Protein 6UK3 (pdb70)

Radius of gyration: 36.54 Å; Cα contacts (8 Å, |Δi|>4): 4623; chains: 4; bounding box: 104×70×96 Å

InterPro domains:
  IPR000043 Adenosylhomocysteinase-like [MF_00563] (11-469)
  IPR000043 Adenosylhomocysteinase-like [PF05221] (15-476)
  IPR000043 Adenosylhomocysteinase-like [PIRSF001109] (7-477)
  IPR000043 Adenosylhomocysteinase-like [PTHR23420] (13-477)
  IPR000043 Adenosylhomocysteinase-like [SM00996] (15-476)
  IPR000043 Adenosylhomocysteinase-like [TIGR00936] (16-469)
  IPR000043 Adenosylhomocysteinase-like [cd00401] (25-464)
  IPR015878 S-adenosyl-L-homocysteine hydrolase, NAD binding domain [PF00670] (237-399)
  IPR015878 S-adenosyl-L-homocysteine hydrolase, NAD binding domain [SM00997] (237-399)
  IPR020082 S-adenosyl-L-homocysteine hydrolase, conserved site [PS00738] (87-101)
  IPR020082 S-adenosyl-L-homocysteine hydrolase, conserved site [PS00739] (259-275)
  IPR036291 NAD(P)-binding domain superfamily [SSF51735] (237-399)
  IPR042172 Adenosylhomocysteinase-like superfamily [G3DSA:3.40.50.1480] (18-477)

Structure (mmCIF, N/CA/C/O backbone):
data_6UK3
#
_entry.id   6UK3
#
_cell.length_a   96.030
_cell.length_b   112.730
_cell.length_c   105.920
_cell.angle_alpha   90.000
_cell.angle_beta   114.725
_cell.angle_gamma   90.000
#
_symmetry.space_group_name_H-M   'P 1 21 1'
#
loop_
_entity.id
_entity.type
_entity.pdbx_description
1 polymer Adenosylhomocysteinase
2 non-polymer NICOTINAMIDE-ADENINE-DINUCLEOTIDE
3 non-polymer ADENOSINE
4 non-polymer 'FORMIC ACID'
5 non-polymer 'POTASSIUM ION'
6 non-polymer 'OXAMIC ACID'
7 non-polymer 'ACETATE ION'
8 water water
#
loop_
_atom_site.group_PDB
_atom_site.id
_atom_site.type_symbol
_atom_site.label_atom_id
_atom_site.label_alt_id
_atom_site.label_comp_id
_atom_site.label_asym_id
_atom_site.label_entity_id
_atom_site.label_seq_id
_atom_site.pdbx_PDB_ins_code
_atom_site.Cartn_x
_atom_site.Cartn_y
_atom_site.Cartn_z
_atom_site.occupancy
_atom_site.B_iso_or_equiv
_atom_site.auth_seq_id
_atom_site.auth_comp_id
_atom_site.auth_asym_id
_atom_site.auth_atom_id
_atom_site.pdbx_PDB_model_num
ATOM 1 N N . THR A 1 11 ? -4.24598 15.77664 -31.87022 1.000 57.40176 3 THR A N 1
ATOM 2 C CA . THR A 1 11 ? -4.32776 17.23111 -31.82587 1.000 56.96605 3 THR A CA 1
ATOM 3 C C . THR A 1 11 ? -5.34699 17.75665 -32.83573 1.000 53.16723 3 THR A C 1
ATOM 4 O O . THR A 1 11 ? -5.24854 17.47498 -34.03053 1.000 54.00512 3 THR A O 1
ATOM 8 N N . GLN A 1 12 ? -6.32363 18.51883 -32.34104 1.000 47.42889 4 GLN A N 1
ATOM 9 C CA . GLN A 1 12 ? -7.36229 19.08187 -33.19505 1.000 40.83208 4 GLN A CA 1
ATOM 10 C C . GLN A 1 12 ? -6.79240 20.20325 -34.05494 1.000 33.37758 4 GLN A C 1
ATOM 11 O O . GLN A 1 12 ? -6.17223 21.13525 -33.53626 1.000 33.45178 4 GLN A O 1
ATOM 17 N N . THR A 1 13 ? -7.03082 20.13455 -35.36472 1.000 26.01689 5 THR A N 1
ATOM 18 C CA . THR A 1 13 ? -6.47341 21.09171 -36.31314 1.000 21.60023 5 THR A CA 1
ATOM 19 C C . THR A 1 13 ? -7.56217 21.93848 -36.95859 1.000 19.62722 5 THR A C 1
ATOM 20 O O . THR A 1 13 ? -8.75891 21.64695 -36.87841 1.000 21.08267 5 THR A O 1
ATOM 24 N N . GLN A 1 14 ? -7.10722 22.98295 -37.64037 1.000 18.27650 6 GLN A N 1
ATOM 25 C CA . GLN A 1 14 ? -7.94170 23.83883 -38.46928 1.000 18.69186 6 GLN A CA 1
ATOM 26 C C . GLN A 1 14 ? -7.54263 23.65782 -39.92598 1.000 18.82686 6 GLN A C 1
ATOM 27 O O . GLN A 1 14 ? -6.37047 23.80252 -40.27249 1.000 18.88308 6 GLN A O 1
ATOM 33 N N . THR A 1 15 ? -8.51687 23.36149 -40.77792 1.000 20.28288 7 THR A N 1
ATOM 34 C CA . THR A 1 15 ? -8.29951 23.33422 -42.21508 1.000 20.95930 7 THR A CA 1
ATOM 35 C C . THR A 1 15 ? -8.95312 24.56107 -42.83779 1.000 22.00545 7 THR A C 1
ATOM 36 O O . THR A 1 15 ? -9.72540 25.27833 -42.19035 1.000 23.79890 7 THR A O 1
ATOM 40 N N . GLN A 1 16 ? -8.63063 24.80605 -44.10675 1.000 22.96939 8 GLN A N 1
ATOM 41 C CA . GLN A 1 16 ? -9.17451 25.97896 -44.77732 1.000 24.16570 8 GLN A CA 1
ATOM 42 C C . GLN A 1 16 ? -10.69868 25.88768 -44.84069 1.000 26.57139 8 GLN A C 1
ATOM 43 O O . GLN A 1 16 ? -11.26380 24.79091 -44.90653 1.000 25.95773 8 GLN A O 1
ATOM 49 N N . PRO A 1 17 ? -11.38759 27.02604 -44.80062 1.000 29.33642 9 PRO A N 1
ATOM 50 C CA . PRO A 1 17 ? -12.84037 27.01370 -45.00601 1.000 31.88941 9 PRO A CA 1
ATOM 51 C C . PRO A 1 17 ? -13.17314 26.46472 -46.38579 1.000 33.21930 9 PRO A C 1
ATOM 52 O O . PRO A 1 17 ? -12.37703 26.55593 -47.32186 1.000 33.66364 9 PRO A O 1
ATOM 56 N N . ALA A 1 18 ? -14.35518 25.86419 -46.50387 1.000 36.32536 10 ALA A N 1
ATOM 57 C CA . ALA A 1 18 ? -14.79018 25.36575 -47.80171 1.000 37.72282 10 ALA A CA 1
ATOM 58 C C . ALA A 1 18 ? -14.78388 26.49773 -48.82485 1.000 38.10779 10 ALA A C 1
ATOM 59 O O . ALA A 1 18 ? -15.17146 27.62978 -48.52719 1.000 37.79583 10 ALA A O 1
ATOM 61 N N . GLY A 1 19 ? -14.29192 26.19853 -50.02572 1.000 38.72694 11 GLY A N 1
ATOM 62 C CA . GLY A 1 19 ? -14.18735 27.21449 -51.05500 1.000 38.77502 11 GLY A CA 1
ATOM 63 C C . GLY A 1 19 ? -13.09556 28.24276 -50.85491 1.000 36.86440 11 GLY A C 1
ATOM 64 O O . GLY A 1 19 ? -13.05525 29.23145 -51.59562 1.000 37.36858 11 GLY A O 1
ATOM 65 N N . ASN A 1 20 ? -12.21304 28.05463 -49.87541 1.000 34.03991 12 ASN A N 1
ATOM 66 C CA . ASN A 1 20 ? -11.10254 28.97945 -49.69688 1.000 32.07248 12 ASN A CA 1
ATOM 67 C C . ASN A 1 20 ? -10.22962 28.97980 -50.94539 1.000 31.23860 12 ASN A C 1
ATOM 68 O O . ASN A 1 20 ? -10.17066 27.99662 -51.68855 1.000 32.28420 12 ASN A O 1
ATOM 73 N N . ALA A 1 21 ? -9.54650 30.10246 -51.17661 1.000 29.07442 13 ALA A N 1
ATOM 74 C CA . ALA A 1 21 ? -8.67130 30.19618 -52.33946 1.000 29.00590 13 ALA A CA 1
ATOM 75 C C . ALA A 1 21 ? -7.54754 29.16798 -52.29026 1.000 26.24349 13 ALA A C 1
ATOM 76 O O . ALA A 1 21 ? -7.05342 28.74620 -53.34181 1.000 27.94490 13 ALA A O 1
ATOM 78 N N . PHE A 1 22 ? -7.12936 28.75089 -51.09496 1.000 22.60143 14 PHE A N 1
ATOM 79 C CA . PHE A 1 22 ? -6.02612 27.80628 -50.97759 1.000 20.80466 14 PHE A CA 1
ATOM 80 C C . PHE A 1 22 ? -6.25342 26.89393 -49.77600 1.000 20.63127 14 PHE A C 1
ATOM 81 O O . PHE A 1 22 ? -7.05015 27.19266 -48.88467 1.000 20.70770 14 PHE A O 1
ATOM 89 N N . GLN A 1 23 ? -5.52907 25.77659 -49.75825 1.000 19.36168 15 GLN A N 1
ATOM 90 C CA . GLN A 1 23 ? -5.65022 24.75372 -48.72679 1.000 18.18637 15 GLN A CA 1
ATOM 91 C C . GLN A 1 23 ? -4.60613 24.95325 -47.63146 1.000 17.84371 15 GLN A C 1
ATOM 92 O O . GLN A 1 23 ? -3.50808 25.44878 -47.88656 1.000 16.58071 15 GLN A O 1
ATOM 98 N N . TYR A 1 24 ? -4.95307 24.54368 -46.40754 1.000 16.50190 16 TYR A N 1
ATOM 99 C CA . TYR A 1 24 ? -3.99144 24.51562 -45.30743 1.000 15.34939 16 TYR A CA 1
ATOM 100 C C . TYR A 1 24 ? -4.51800 23.61562 -44.19591 1.000 15.31405 16 TYR A C 1
ATOM 101 O O . TYR A 1 24 ? -5.70505 23.27256 -44.15843 1.000 16.23151 16 TYR A O 1
ATOM 110 N N . GLU A 1 25 ? -3.61305 23.22239 -43.29905 1.000 15.65407 17 GLU A N 1
ATOM 111 C CA . GLU A 1 25 ? -4.00288 22.52786 -42.07150 1.000 15.52364 17 GLU A CA 1
ATOM 112 C C . GLU A 1 25 ? -2.97171 22.84766 -40.99714 1.000 14.37529 17 GLU A C 1
ATOM 113 O O . GLU A 1 25 ? -1.80316 22.44988 -41.11484 1.000 15.40416 17 GLU A O 1
ATOM 119 N N . ILE A 1 26 ? -3.39747 23.57376 -39.95813 1.000 14.67807 18 ILE A N 1
ATOM 120 C CA . ILE A 1 26 ? -2.52387 24.05569 -38.89616 1.000 15.06898 18 ILE A CA 1
ATOM 121 C C . ILE A 1 26 ? -3.26363 23.94143 -37.56820 1.000 16.11998 18 ILE A C 1
ATOM 122 O O . ILE A 1 26 ? -4.45130 23.61948 -37.51979 1.000 17.67853 18 ILE A O 1
ATOM 127 N N . ARG A 1 27 ? -2.56220 24.25258 -36.48132 1.000 16.61783 19 ARG A N 1
ATOM 128 C CA A ARG A 1 27 ? -3.15842 24.17261 -35.14983 0.653 16.70815 19 ARG A CA 1
ATOM 129 C CA B ARG A 1 27 ? -3.16390 24.16895 -35.15597 0.347 17.97210 19 ARG A CA 1
ATOM 130 C C . ARG A 1 27 ? -4.13320 25.31896 -34.89488 1.000 17.37364 19 ARG A C 1
ATOM 131 O O . ARG A 1 27 ? -5.27369 25.09234 -34.47831 1.000 18.52374 19 ARG A O 1
ATOM 146 N N . ASP A 1 28 ? -3.70385 26.56370 -35.12235 1.000 17.67196 20 ASP A N 1
ATOM 147 C CA . ASP A 1 28 ? -4.49411 27.69686 -34.63480 1.000 17.89508 20 ASP A CA 1
ATOM 148 C C . ASP A 1 28 ? -4.11207 28.97557 -35.36829 1.000 17.46951 20 ASP A C 1
ATOM 149 O O . ASP A 1 28 ? -3.06069 29.56170 -35.09275 1.000 17.48870 20 ASP A O 1
ATOM 154 N N . ILE A 1 29 ? -5.00431 29.44346 -36.24363 1.000 18.14215 21 ILE A N 1
ATOM 155 C CA . ILE A 1 29 ? -4.75170 30.65697 -37.01478 1.000 18.84149 21 ILE A CA 1
ATOM 156 C C . ILE A 1 29 ? -4.63762 31.89668 -36.12957 1.000 19.49417 21 ILE A C 1
ATOM 157 O O . ILE A 1 29 ? -4.02319 32.88885 -36.53760 1.000 19.48308 21 ILE A O 1
ATOM 162 N N . SER A 1 30 ? -5.20953 31.86874 -34.92155 1.000 20.06001 22 SER A N 1
ATOM 163 C CA . SER A 1 30 ? -5.14429 33.04187 -34.05241 1.000 20.11108 22 SER A CA 1
ATOM 164 C C . SER A 1 30 ? -3.73264 33.34597 -33.56927 1.000 19.69237 22 SER A C 1
ATOM 165 O O . SER A 1 30 ? -3.50830 34.43105 -33.02173 1.000 21.92735 22 SER A O 1
ATOM 168 N N . LEU A 1 31 ? -2.78548 32.42666 -33.74952 1.000 18.36914 23 LEU A N 1
ATOM 169 C CA . LEU A 1 31 ? -1.38933 32.65719 -33.39791 1.000 18.23924 23 LEU A CA 1
ATOM 170 C C . LEU A 1 31 ? -0.65252 33.50477 -34.42661 1.000 17.26280 23 LEU A C 1
ATOM 171 O O . LEU A 1 31 ? 0.53923 33.78495 -34.23332 1.000 16.88100 23 LEU A O 1
ATOM 176 N N . ALA A 1 32 ? -1.32533 33.91267 -35.50866 1.000 17.32885 24 ALA A N 1
ATOM 177 C CA . ALA A 1 32 ? -0.62936 34.53537 -36.63518 1.000 17.11736 24 ALA A CA 1
ATOM 178 C C . ALA A 1 32 ? 0.06170 35.83608 -36.23948 1.000 17.13961 24 ALA A C 1
ATOM 179 O O . ALA A 1 32 ? 1.20148 36.08651 -36.64914 1.000 17.40597 24 ALA A O 1
ATOM 181 N N . GLU A 1 33 ? -0.61645 36.68770 -35.46342 1.000 17.98541 25 GLU A N 1
ATOM 182 C CA . GLU A 1 33 ? -0.04214 37.98366 -35.10610 1.000 17.72493 25 GLU A CA 1
ATOM 183 C C . GLU A 1 33 ? 1.24360 37.80928 -34.30258 1.000 16.27088 25 GLU A C 1
ATOM 184 O O . GLU A 1 33 ? 2.24080 38.50872 -34.53397 1.000 17.05729 25 GLU A O 1
ATOM 190 N N . PHE A 1 34 ? 1.23311 36.87371 -33.35391 1.000 16.23499 26 PHE A N 1
ATOM 191 C CA . PHE A 1 34 ? 2.42938 36.55053 -32.57906 1.000 15.61591 26 PHE A CA 1
ATOM 192 C C . PHE A 1 34 ? 3.53394 36.01109 -33.48530 1.000 15.40489 26 PHE A C 1
ATOM 193 O O . PHE A 1 34 ? 4.69160 36.44800 -33.40989 1.000 15.62367 26 PHE A O 1
ATOM 201 N N . GLY A 1 35 ? 3.19034 35.07152 -34.36641 1.000 15.55516 27 GLY A N 1
ATOM 202 C CA . GLY A 1 35 ? 4.17739 34.56510 -35.30541 1.000 14.70813 27 GLY A CA 1
ATOM 203 C C . GLY A 1 35 ? 4.77798 35.66201 -36.16394 1.000 14.53356 27 GLY A C 1
ATOM 204 O O . GLY A 1 35 ? 5.98560 35.69156 -36.39381 1.000 15.08497 27 GLY A O 1
ATOM 205 N N . ARG A 1 36 ? 3.94416 36.58452 -36.64010 1.000 15.20378 28 ARG A N 1
ATOM 206 C CA . ARG A 1 36 ? 4.44079 37.65425 -37.50141 1.000 14.87166 28 ARG A CA 1
ATOM 207 C C . ARG A 1 36 ? 5.39858 38.57578 -36.75105 1.000 15.61258 28 ARG A C 1
ATOM 208 O O . ARG A 1 36 ? 6.40111 39.02307 -37.31836 1.000 15.34626 28 ARG A O 1
ATOM 216 N N . LYS A 1 37 ? 5.11585 38.86314 -35.47615 1.000 15.54923 29 LYS A N 1
ATOM 217 C CA . LYS A 1 37 ? 6.05681 39.64542 -34.67630 1.000 14.63207 29 LYS A CA 1
ATOM 218 C C . LYS A 1 37 ? 7.41406 38.95876 -34.59491 1.000 13.53699 29 LYS A C 1
ATOM 219 O O . LYS A 1 37 ? 8.45886 39.61199 -34.72337 1.000 15.70886 29 LYS A O 1
ATOM 225 N N . GLU A 1 38 ? 7.42956 37.63969 -34.36539 1.000 13.79298 30 GLU A N 1
ATOM 226 C CA . GLU A 1 38 ? 8.72377 36.96546 -34.26372 1.000 14.38310 30 GLU A CA 1
ATOM 227 C C . GLU A 1 38 ? 9.40316 36.82955 -35.61850 1.000 13.96210 30 GLU A C 1
ATOM 228 O O . GLU A 1 38 ? 10.63867 36.83606 -35.68619 1.000 13.59278 30 GLU A O 1
ATOM 234 N N . ILE A 1 39 ? 8.62875 36.73759 -36.70468 1.000 14.27747 31 ILE A N 1
ATOM 235 C CA . ILE A 1 39 ? 9.22648 36.75699 -38.03691 1.000 14.18913 31 ILE A CA 1
ATOM 236 C C . ILE A 1 39 ? 9.90777 38.09446 -38.30042 1.000 14.45379 31 ILE A C 1
ATOM 237 O O . ILE A 1 39 ? 11.02955 38.13943 -38.82582 1.000 14.67004 31 ILE A O 1
ATOM 242 N N . ASN A 1 40 ? 9.24563 39.20361 -37.93928 1.000 14.87659 32 ASN A N 1
ATOM 243 C CA . ASN A 1 40 ? 9.84703 40.52341 -38.13198 1.000 15.65958 32 ASN A CA 1
ATOM 244 C C . ASN A 1 40 ? 11.18001 40.63155 -37.40534 1.000 15.28068 32 ASN A C 1
ATOM 245 O O . ASN A 1 40 ? 12.16248 41.14887 -37.95771 1.000 17.18679 32 ASN A O 1
ATOM 250 N N . LEU A 1 41 ? 11.23410 40.13552 -36.16749 1.000 14.60572 33 LEU A N 1
ATOM 251 C CA . LEU A 1 41 ? 12.49394 40.12066 -35.43154 1.000 15.25914 33 LEU A CA 1
ATOM 252 C C . LEU A 1 41 ? 13.51578 39.23221 -36.12468 1.000 14.40106 33 LEU A C 1
ATOM 253 O O . LEU A 1 41 ? 14.68605 39.60988 -36.27010 1.000 15.15642 33 LEU A O 1
ATOM 258 N N . ALA A 1 42 ? 13.08816 38.05058 -36.57341 1.000 13.33334 34 ALA A N 1
ATOM 259 C CA . ALA A 1 42 ? 14.01954 37.11850 -37.19699 1.000 14.43472 34 ALA A CA 1
ATOM 260 C C . ALA A 1 42 ? 14.60451 37.68254 -38.48563 1.000 12.71043 34 ALA A C 1
ATOM 261 O O . ALA A 1 42 ? 15.77959 37.45454 -38.78438 1.000 13.51852 34 ALA A O 1
ATOM 263 N N . GLU A 1 43 ? 13.80881 38.42863 -39.25601 1.000 13.73404 35 GLU A N 1
ATOM 264 C CA . GLU A 1 43 ? 14.33204 39.01637 -40.48667 1.000 13.69587 35 GLU A CA 1
ATOM 265 C C . GLU A 1 43 ? 15.57276 39.85310 -40.20827 1.000 13.76612 35 GLU A C 1
ATOM 266 O O . GLU A 1 43 ? 16.55588 39.79604 -40.95663 1.000 14.26284 35 GLU A O 1
ATOM 272 N N . HIS A 1 44 ? 15.55306 40.62759 -39.12173 1.000 13.51296 36 HIS A N 1
ATOM 273 C CA A HIS A 1 44 ? 16.71501 41.43266 -38.77315 0.632 15.36511 36 HIS A CA 1
ATOM 274 C CA B HIS A 1 44 ? 16.72317 41.42959 -38.78298 0.368 15.60259 36 HIS A CA 1
ATOM 275 C C . HIS A 1 44 ? 17.91836 40.56423 -38.41718 1.000 14.89627 36 HIS A C 1
ATOM 276 O O . HIS A 1 44 ? 19.06766 40.99000 -38.59946 1.000 15.73669 36 HIS A O 1
ATOM 289 N N . GLU A 1 45 ? 17.67704 39.36158 -37.90467 1.000 13.78657 37 GLU A N 1
ATOM 290 C CA . GLU A 1 45 ? 18.73820 38.41895 -37.57038 1.000 13.07155 37 GLU A CA 1
ATOM 291 C C . GLU A 1 45 ? 19.19451 37.57208 -38.75288 1.000 12.73425 37 GLU A C 1
ATOM 292 O O . GLU A 1 45 ? 20.09576 36.74686 -38.58616 1.000 13.33934 37 GLU A O 1
ATOM 298 N N . MET A 1 46 ? 18.63430 37.76513 -39.94434 1.000 12.52537 38 MET A N 1
ATOM 299 C CA . MET A 1 46 ? 18.95616 36.92944 -41.10390 1.000 12.82495 38 MET A CA 1
ATOM 300 C C . MET A 1 46 ? 19.40280 37.78734 -42.28203 1.000 14.17952 38 MET A C 1
ATOM 301 O O . MET A 1 46 ? 18.78540 37.77030 -43.35455 1.000 14.61271 38 MET A O 1
ATOM 306 N N . PRO A 1 47 ? 20.50829 38.52786 -42.12532 1.000 13.58508 39 PRO A N 1
ATOM 307 C CA . PRO A 1 47 ? 20.90863 39.46244 -43.19113 1.000 14.73394 39 PRO A CA 1
ATOM 308 C C . PRO A 1 47 ? 21.27039 38.77731 -44.49120 1.000 15.62799 39 PRO A C 1
ATOM 309 O O . PRO A 1 47 ? 21.01833 39.33994 -45.56058 1.000 16.68593 39 PRO A O 1
ATOM 313 N N . GLY A 1 48 ? 21.86566 37.58610 -44.44622 1.000 16.08810 40 GLY A N 1
ATOM 314 C CA . GLY A 1 48 ? 22.17870 36.90442 -45.69048 1.000 16.94897 40 GLY A CA 1
ATOM 315 C C . GLY A 1 48 ? 20.92569 36.57668 -46.47731 1.000 15.58682 40 GLY A C 1
ATOM 316 O O . GLY A 1 48 ? 20.85753 36.78993 -47.69177 1.000 16.14141 40 GLY A O 1
ATOM 317 N N . LEU A 1 49 ? 19.90255 36.09361 -45.78475 1.000 16.03720 41 LEU A N 1
ATOM 318 C CA A LEU A 1 49 ? 18.66531 35.75045 -46.46026 0.612 16.44123 41 LEU A CA 1
ATOM 319 C CA B LEU A 1 49 ? 18.64057 35.75381 -46.43582 0.388 16.97508 41 LEU A CA 1
ATOM 320 C C . LEU A 1 49 ? 17.95888 36.99617 -46.99306 1.000 16.54325 41 LEU A C 1
ATOM 321 O O . LEU A 1 49 ? 17.50712 37.01126 -48.14577 1.000 18.21574 41 LEU A O 1
ATOM 330 N N . MET A 1 50 ? 17.88589 38.06165 -46.18748 1.000 14.84222 42 MET A N 1
ATOM 331 C CA . MET A 1 50 ? 17.19416 39.27254 -46.61979 1.000 15.78796 42 MET A CA 1
ATOM 332 C C . MET A 1 50 ? 17.94072 39.98391 -47.74572 1.000 15.53806 42 MET A C 1
ATOM 333 O O . MET A 1 50 ? 17.31250 40.53900 -48.65605 1.000 16.68656 42 MET A O 1
ATOM 338 N N . GLN A 1 51 ? 19.27529 39.96411 -47.72367 1.000 14.90655 43 GLN A N 1
ATOM 339 C CA . GLN A 1 51 ? 20.01149 40.58955 -48.81728 1.000 15.81798 43 GLN A CA 1
ATOM 340 C C . GLN A 1 51 ? 19.89544 39.78152 -50.09932 1.000 15.22327 43 GLN A C 1
ATOM 341 O O . GLN A 1 51 ? 19.89519 40.35290 -51.19303 1.000 17.13230 43 GLN A O 1
ATOM 347 N N . THR A 1 52 ? 19.81781 38.45611 -49.98806 1.000 15.86704 44 THR A N 1
ATOM 348 C CA . THR A 1 52 ? 19.61729 37.63323 -51.17219 1.000 16.28928 44 THR A CA 1
ATOM 349 C C . THR A 1 52 ? 18.23238 37.86981 -51.74792 1.000 16.27820 44 THR A C 1
ATOM 350 O O . THR A 1 52 ? 18.05860 37.94479 -52.96712 1.000 16.57294 44 THR A O 1
ATOM 354 N N . ARG A 1 53 ? 17.24242 38.02387 -50.87246 1.000 18.50316 45 ARG A N 1
ATOM 355 C CA . ARG A 1 53 ? 15.90939 38.39044 -51.31444 1.000 21.35403 45 ARG A CA 1
ATOM 356 C C . ARG A 1 53 ? 15.94956 39.66814 -52.14965 1.000 21.24390 45 ARG A C 1
ATOM 357 O O . ARG A 1 53 ? 15.34886 39.73364 -53.23096 1.000 24.06740 45 ARG A O 1
ATOM 365 N N . GLU A 1 54 ? 16.70330 40.67627 -51.69112 1.000 22.18757 46 GLU A N 1
ATOM 366 C CA . GLU A 1 54 ? 16.78342 41.94195 -52.41654 1.000 24.19102 46 GLU A CA 1
ATOM 367 C C . GLU A 1 54 ? 17.55582 41.79021 -53.72315 1.000 24.43174 46 GLU A C 1
ATOM 368 O O . GLU A 1 54 ? 17.15281 42.34462 -54.75668 1.000 26.43963 46 GLU A O 1
ATOM 370 N N . LYS A 1 55 ? 18.65633 41.03174 -53.69763 1.000 21.95160 47 LYS A N 1
ATOM 371 C CA . LYS A 1 55 ? 19.52446 40.91951 -54.86484 1.000 20.75192 47 LYS A CA 1
ATOM 372 C C . LYS A 1 55 ? 18.79756 40.30648 -56.05593 1.000 20.58720 47 LYS A C 1
ATOM 373 O O . LYS A 1 55 ? 18.97617 40.74912 -57.19713 1.000 22.20168 47 LYS A O 1
ATOM 379 N N . TYR A 1 56 ? 17.97498 39.28823 -55.81630 1.000 19.50720 48 TYR A N 1
ATOM 380 C CA . TYR A 1 56 ? 17.32523 38.55987 -56.89534 1.000 18.76904 48 TYR A CA 1
ATOM 381 C C . TYR A 1 56 ? 15.88822 39.00175 -57.13394 1.000 19.84094 48 TYR A C 1
ATOM 382 O O . TYR A 1 56 ? 15.23017 38.46292 -58.02916 1.000 20.48501 48 TYR A O 1
ATOM 391 N N . GLY A 1 57 ? 15.41019 40.00449 -56.39234 1.000 21.39933 49 GLY A N 1
ATOM 392 C CA . GLY A 1 57 ? 14.00867 40.39162 -56.48115 1.000 23.18848 49 GLY A CA 1
ATOM 393 C C . GLY A 1 57 ? 13.58505 40.84875 -57.86786 1.000 24.42987 49 GLY A C 1
ATOM 394 O O . GLY A 1 57 ? 12.52722 40.45547 -58.36618 1.000 26.15639 49 GLY A O 1
ATOM 395 N N . ALA A 1 58 ? 14.39512 41.69550 -58.51030 1.000 23.68138 50 ALA A N 1
ATOM 396 C CA . ALA A 1 58 ? 14.00326 42.20562 -59.82396 1.000 23.83267 50 ALA A CA 1
ATOM 397 C C . ALA A 1 58 ? 13.97630 41.08971 -60.86066 1.000 23.66291 50 ALA A C 1
ATOM 398 O O . ALA A 1 58 ? 13.10868 41.06946 -61.74485 1.000 24.74355 50 ALA A O 1
ATOM 400 N N . GLU A 1 59 ? 14.92368 40.15839 -60.76497 1.000 22.49863 51 GLU A N 1
ATOM 401 C CA . GLU A 1 59 ? 15.04168 39.08413 -61.74508 1.000 22.40096 51 GLU A CA 1
ATOM 402 C C . GLU A 1 59 ? 13.88152 38.09872 -61.66501 1.000 22.26870 51 GLU A C 1
ATOM 403 O O . GLU A 1 59 ? 13.51295 37.50187 -62.68215 1.000 22.29231 51 GLU A O 1
ATOM 409 N N . GLN A 1 60 ? 13.30500 37.90718 -60.48220 1.000 21.08609 52 GLN A N 1
ATOM 410 C CA . GLN A 1 60 ? 12.25502 36.91723 -60.27307 1.000 21.09031 52 GLN A CA 1
ATOM 411 C C . GLN A 1 60 ? 12.68141 35.54229 -60.79878 1.000 19.55330 52 GLN A C 1
ATOM 412 O O . GLN A 1 60 ? 11.99971 34.95196 -61.64253 1.000 20.57015 52 GLN A O 1
ATOM 418 N N . PRO A 1 61 ? 13.79957 35.00145 -60.30415 1.000 19.51007 53 PRO A N 1
ATOM 419 C CA . PRO A 1 61 ? 14.34843 33.77435 -60.90178 1.000 19.50004 53 PRO A CA 1
ATOM 420 C C . PRO A 1 61 ? 13.47241 32.55292 -60.71250 1.000 19.97409 53 PRO A C 1
ATOM 421 O O . PRO A 1 61 ? 13.64647 31.57821 -61.44993 1.000 22.66563 53 PRO A O 1
ATOM 425 N N . LEU A 1 62 ? 12.54485 32.56823 -59.75389 1.000 17.89912 54 LEU A N 1
ATOM 426 C CA . LEU A 1 62 ? 11.65883 31.43864 -59.48990 1.000 17.54835 54 LEU A CA 1
ATOM 427 C C . LEU A 1 62 ? 10.22389 31.72786 -59.93248 1.000 18.01041 54 LEU A C 1
ATOM 428 O O . LEU A 1 62 ? 9.27772 31.13059 -59.41647 1.000 18.97204 54 LEU A O 1
ATOM 433 N N . LYS A 1 63 ? 10.05295 32.63565 -60.89367 1.000 19.35242 55 LYS A N 1
ATOM 434 C CA . LYS A 1 63 ? 8.72641 33.07553 -61.31818 1.000 19.83488 55 LYS A CA 1
ATOM 435 C C . LYS A 1 63 ? 7.82096 31.89850 -61.65421 1.000 20.48042 55 LYS A C 1
ATOM 436 O O . LYS A 1 63 ? 8.10941 31.11768 -62.56584 1.000 21.41991 55 LYS A O 1
ATOM 442 N N . GLY A 1 64 ? 6.72810 31.76771 -60.90170 1.000 19.63439 56 GLY A N 1
ATOM 443 C CA . GLY A 1 64 ? 5.71231 30.77082 -61.18157 1.000 18.81673 56 GLY A CA 1
ATOM 444 C C . GLY A 1 64 ? 6.07365 29.33560 -60.86171 1.000 19.46091 56 GLY A C 1
ATOM 445 O O . GLY A 1 64 ? 5.25617 28.44371 -61.11438 1.000 20.92531 56 GLY A O 1
ATOM 446 N N . VAL A 1 65 ? 7.25230 29.07093 -60.30046 1.000 17.43494 57 VAL A N 1
ATOM 447 C CA . VAL A 1 65 ? 7.68519 27.69182 -60.09518 1.000 16.75367 57 VAL A CA 1
ATOM 448 C C . VAL A 1 65 ? 6.87906 27.05894 -58.96943 1.000 16.26554 57 VAL A C 1
ATOM 449 O O . VAL A 1 65 ? 6.78852 27.61260 -57.86734 1.000 16.58798 57 VAL A O 1
ATOM 453 N N . ARG A 1 66 ? 6.30935 25.88098 -59.23087 1.000 15.42935 58 ARG A N 1
ATOM 454 C CA . ARG A 1 66 ? 5.65104 25.12211 -58.17308 1.000 15.01850 58 ARG A CA 1
ATOM 455 C C . ARG A 1 66 ? 6.71680 24.54342 -57.25350 1.000 14.81620 58 ARG A C 1
ATOM 456 O O . ARG A 1 66 ? 7.54038 23.72719 -57.68080 1.000 15.01787 58 ARG A O 1
ATOM 464 N N . LEU A 1 67 ? 6.72773 24.98374 -56.00108 1.000 13.83958 59 LEU A N 1
ATOM 465 C CA . LEU A 1 67 ? 7.81584 24.65925 -55.08805 1.000 14.31574 59 LEU A CA 1
ATOM 466 C C . LEU A 1 67 ? 7.22349 24.07813 -53.81322 1.000 13.62689 59 LEU A C 1
ATOM 467 O O . LEU A 1 67 ? 6.45052 24.75363 -53.12236 1.000 14.60111 59 LEU A O 1
ATOM 472 N N . ALA A 1 68 ? 7.56743 22.82528 -53.51412 1.000 13.49999 60 ALA A N 1
ATOM 473 C CA . ALA A 1 68 ? 7.13433 22.15309 -52.29438 1.000 12.76068 60 ALA A CA 1
ATOM 474 C C . ALA A 1 68 ? 8.30608 22.06610 -51.32934 1.000 13.32578 60 ALA A C 1
ATOM 475 O O . ALA A 1 68 ? 9.39362 21.65176 -51.72269 1.000 14.17276 60 ALA A O 1
ATOM 477 N N . GLY A 1 69 ? 8.08461 22.42897 -50.07414 1.000 12.86839 61 GLY A N 1
ATOM 478 C CA . GLY A 1 69 ? 9.09742 22.28547 -49.03966 1.000 13.40268 61 GLY A CA 1
ATOM 479 C C . GLY A 1 69 ? 8.63617 21.34412 -47.94423 1.000 13.00847 61 GLY A C 1
ATOM 480 O O . GLY A 1 69 ? 7.48107 21.40636 -47.50438 1.000 13.59726 61 GLY A O 1
ATOM 481 N N . SER A 1 70 ? 9.54762 20.47259 -47.50836 1.000 13.33301 62 SER A N 1
ATOM 482 C CA . SER A 1 70 ? 9.34965 19.58194 -46.36312 1.000 12.47246 62 SER A CA 1
ATOM 483 C C . SER A 1 70 ? 10.52060 19.85026 -45.42821 1.000 13.00812 62 SER A C 1
ATOM 484 O O . SER A 1 70 ? 11.61048 19.29239 -45.59045 1.000 13.91504 62 SER A O 1
ATOM 487 N N . LEU A 1 71 ? 10.30424 20.73760 -44.46800 1.000 13.33915 63 LEU A N 1
ATOM 488 C CA . LEU A 1 71 ? 11.39035 21.22630 -43.63020 1.000 14.21019 63 LEU A CA 1
ATOM 489 C C . LEU A 1 71 ? 10.76794 21.91828 -42.42685 1.000 13.68941 63 LEU A C 1
ATOM 490 O O . LEU A 1 71 ? 9.83530 22.71522 -42.59184 1.000 13.69328 63 LEU A O 1
ATOM 495 N N . HIS A 1 72 ? 11.26726 21.59343 -41.22825 1.000 12.62584 64 HIS A N 1
ATOM 496 C CA . HIS A 1 72 ? 10.79918 22.11004 -39.93908 1.000 12.32582 64 HIS A CA 1
ATOM 497 C C . HIS A 1 72 ? 10.12183 23.47008 -40.04174 1.000 12.37628 64 HIS A C 1
ATOM 498 O O . HIS A 1 72 ? 10.75841 24.46344 -40.40281 1.000 13.19735 64 HIS A O 1
ATOM 505 N N . MET A 1 73 ? 8.82593 23.52697 -39.73586 1.000 12.37954 65 MET A N 1
ATOM 506 C 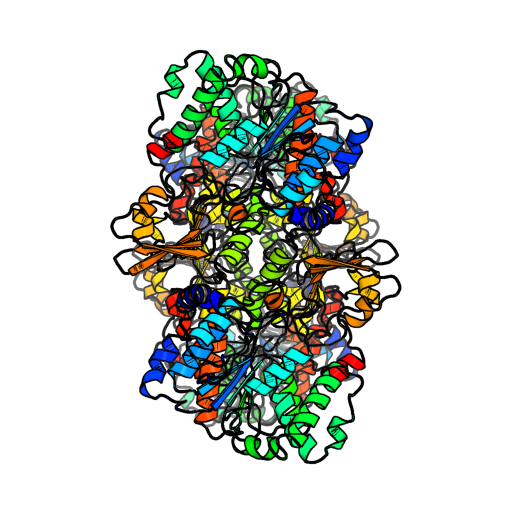CA . MET A 1 73 ? 8.04241 24.74661 -39.94718 1.000 12.50486 65 MET A CA 1
ATOM 507 C C . MET A 1 73 ? 8.23948 25.70093 -38.76238 1.000 13.17169 65 MET A C 1
ATOM 508 O O . MET A 1 73 ? 7.38087 25.86100 -37.89112 1.000 14.10304 65 MET A O 1
ATOM 513 N N . THR A 1 74 ? 9.42169 26.31948 -38.73284 1.000 12.76378 66 THR A N 1
ATOM 514 C CA . THR A 1 74 ? 9.82590 27.24241 -37.68045 1.000 12.17439 66 THR A CA 1
ATOM 515 C C . THR A 1 74 ? 9.72483 28.69103 -38.16111 1.000 12.76211 66 THR A C 1
ATOM 516 O O . THR A 1 74 ? 9.48192 28.97271 -39.33694 1.000 13.11188 66 THR A O 1
ATOM 520 N N . ILE A 1 75 ? 9.95429 29.61928 -37.22475 1.000 12.12315 67 ILE A N 1
ATOM 521 C CA . ILE A 1 75 ? 10.07001 31.03644 -37.57463 1.000 12.61760 67 ILE A CA 1
ATOM 522 C C . ILE A 1 75 ? 11.15039 31.25087 -38.63331 1.000 11.57043 67 ILE A C 1
ATOM 523 O O . ILE A 1 75 ? 10.99322 32.06918 -39.54619 1.000 12.70714 67 ILE A O 1
ATOM 528 N N . GLN A 1 76 ? 12.26515 30.51852 -38.53120 1.000 12.14700 68 GLN A N 1
ATOM 529 C CA . GLN A 1 76 ? 13.34843 30.68047 -39.50070 1.000 12.95738 68 GLN A CA 1
ATOM 530 C C . GLN A 1 76 ? 12.91791 30.21398 -40.88321 1.000 12.59619 68 GLN A C 1
ATOM 531 O O . GLN A 1 76 ? 13.21821 30.86700 -41.89431 1.000 13.01054 68 GLN A O 1
ATOM 537 N N . THR A 1 77 ? 12.19265 29.09705 -40.94068 1.000 11.42502 69 THR A N 1
ATOM 538 C CA . THR A 1 77 ? 11.68892 28.59684 -42.21213 1.000 11.61107 69 THR A CA 1
ATOM 539 C C . THR A 1 77 ? 10.66655 29.54930 -42.81338 1.000 12.91487 69 THR A C 1
ATOM 540 O O . THR A 1 77 ? 10.57948 29.66877 -44.03987 1.000 13.34414 69 THR A O 1
ATOM 544 N N . ALA A 1 78 ? 9.90657 30.25536 -41.97047 1.000 12.75765 70 ALA A N 1
ATOM 545 C CA . ALA A 1 78 ? 8.98636 31.26190 -42.48951 1.000 13.35480 70 ALA A CA 1
ATOM 546 C C . ALA A 1 78 ? 9.72448 32.30331 -43.32364 1.000 12.94039 70 ALA A C 1
ATOM 547 O O . ALA A 1 78 ? 9.23700 32.71295 -44.38623 1.000 14.00590 70 ALA A O 1
ATOM 549 N N . VAL A 1 79 ? 10.91232 32.72743 -42.87094 1.000 12.56751 71 VAL A N 1
ATOM 550 C CA . VAL A 1 79 ? 11.68286 33.71405 -43.62661 1.000 13.50471 71 VAL A CA 1
ATOM 551 C C . VAL A 1 79 ? 12.19197 33.10812 -44.93426 1.000 13.23209 71 VAL A C 1
ATOM 552 O O . VAL A 1 79 ? 12.25387 33.78666 -45.96401 1.000 14.60985 71 VAL A O 1
ATOM 556 N N . LEU A 1 80 ? 12.54826 31.81921 -44.92112 1.000 12.99486 72 LEU A N 1
ATOM 557 C CA . LEU A 1 80 ? 12.91517 31.13511 -46.16321 1.000 12.87559 72 LEU A CA 1
ATOM 558 C C . LEU A 1 80 ? 11.73436 31.07560 -47.13212 1.000 12.68045 72 LEU A C 1
ATOM 559 O O . LEU A 1 80 ? 11.87270 31.39715 -48.31927 1.000 13.32444 72 LEU A O 1
ATOM 564 N N . ILE A 1 81 ? 10.56615 30.64150 -46.64657 1.000 13.37189 73 ILE A N 1
ATOM 565 C CA . ILE A 1 81 ? 9.37603 30.55279 -47.49452 1.000 14.23539 73 ILE A CA 1
ATOM 566 C C . ILE A 1 81 ? 9.11158 31.88892 -48.17102 1.000 13.15490 73 ILE A C 1
ATOM 567 O O . ILE A 1 81 ? 8.88713 31.96540 -49.38684 1.000 13.89822 73 ILE A O 1
ATOM 572 N N . GLU A 1 82 ? 9.15563 32.96698 -47.38899 1.000 13.83600 74 GLU A N 1
ATOM 573 C CA . GLU A 1 82 ? 8.83978 34.27843 -47.93402 1.000 14.90581 74 GLU A CA 1
ATOM 574 C C . GLU A 1 82 ? 9.94490 34.81901 -48.83276 1.000 14.75025 74 GLU A C 1
ATOM 575 O O . GLU A 1 82 ? 9.66936 35.65669 -49.70071 1.000 16.76711 74 GLU A O 1
ATOM 581 N N . THR A 1 83 ? 11.17825 34.33606 -48.66919 1.000 13.89445 75 THR A N 1
ATOM 582 C CA . THR A 1 83 ? 12.23238 34.65836 -49.62299 1.000 15.00720 75 THR A CA 1
ATOM 583 C C . THR A 1 83 ? 11.96327 33.98624 -50.96129 1.000 14.37673 75 THR A C 1
ATOM 584 O O . THR A 1 83 ? 12.03655 34.62743 -52.02015 1.000 14.78371 75 THR A O 1
ATOM 588 N N . LEU A 1 84 ? 11.64489 32.68756 -50.93075 1.000 14.46712 76 LEU A N 1
ATOM 589 C CA . LEU A 1 84 ? 11.30960 31.98271 -52.16156 1.000 14.13263 76 LEU A CA 1
ATOM 590 C C . LEU A 1 84 ? 10.11253 32.62977 -52.85077 1.000 15.72192 76 LEU A C 1
ATOM 591 O O . LEU A 1 84 ? 10.11053 32.79437 -54.07452 1.000 15.27864 76 LEU A O 1
ATOM 596 N N . GLN A 1 85 ? 9.09611 33.02761 -52.07703 1.000 15.33650 77 GLN A N 1
ATOM 597 C CA . GLN A 1 85 ? 7.94253 33.70242 -52.66484 1.000 16.22976 77 GLN A CA 1
ATOM 598 C C . GLN A 1 85 ? 8.32444 35.06065 -53.24044 1.000 16.47940 77 GLN A C 1
ATOM 599 O O . GLN A 1 85 ? 7.83789 35.44178 -54.31060 1.000 18.50709 77 GLN A O 1
ATOM 605 N N . ALA A 1 86 ? 9.19715 35.80310 -52.54935 1.000 17.31982 78 ALA A N 1
ATOM 606 C CA . ALA A 1 86 ? 9.64364 37.09439 -53.06212 1.000 18.40309 78 ALA A CA 1
ATOM 607 C C . ALA A 1 86 ? 10.40041 36.95913 -54.37923 1.000 18.10478 78 ALA A C 1
ATOM 608 O O . ALA A 1 86 ? 10.49890 37.93604 -55.12872 1.000 20.88305 78 ALA A O 1
ATOM 610 N N . LEU A 1 87 ? 10.93257 35.77426 -54.67724 1.000 17.14207 79 LEU A N 1
ATOM 611 C CA . LEU A 1 87 ? 11.63347 35.51553 -55.92726 1.000 17.61326 79 LEU A CA 1
ATOM 612 C C . LEU A 1 87 ? 10.73308 34.89537 -56.98724 1.000 17.34844 79 LEU A C 1
ATOM 613 O O . LEU A 1 87 ? 11.21345 34.57030 -58.07950 1.000 18.09130 79 LEU A O 1
ATOM 618 N N . GLY A 1 88 ? 9.44167 34.73888 -56.69178 1.000 16.50801 80 GLY A N 1
ATOM 619 C CA . GLY A 1 88 ? 8.43256 34.35909 -57.66489 1.000 17.14985 80 GLY A CA 1
ATOM 620 C C . GLY A 1 88 ? 7.79262 33.00373 -57.44328 1.000 18.16163 80 GLY A C 1
ATOM 621 O O . GLY A 1 88 ? 6.84962 32.66661 -58.16860 1.000 18.63287 80 GLY A O 1
ATOM 622 N N . ALA A 1 89 ? 8.26187 32.21691 -56.47628 1.000 16.88081 81 ALA A N 1
ATOM 623 C CA . ALA A 1 89 ? 7.83714 30.82561 -56.36978 1.000 16.36179 81 ALA A CA 1
ATOM 624 C C . ALA A 1 89 ? 6.41321 30.69700 -55.83923 1.000 16.56475 81 ALA A C 1
ATOM 625 O O . ALA A 1 89 ? 5.92851 31.53042 -55.06757 1.000 17.15041 81 ALA A O 1
ATOM 627 N N . ASN A 1 90 ? 5.75385 29.61482 -56.25977 1.000 16.76501 82 ASN A N 1
ATOM 628 C CA . ASN A 1 90 ? 4.39727 29.26399 -55.84156 1.000 16.00061 82 ASN A CA 1
ATOM 629 C C . ASN A 1 90 ? 4.55914 28.11887 -54.83866 1.000 15.13489 82 ASN A C 1
ATOM 630 O O . ASN A 1 90 ? 4.75145 26.96730 -55.23024 1.000 15.82532 82 ASN A O 1
ATOM 635 N N . VAL A 1 91 ? 4.47741 28.43419 -53.54189 1.000 14.83302 83 VAL A N 1
ATOM 636 C CA . VAL A 1 91 ? 5.02893 27.58507 -52.48505 1.000 14.37690 83 VAL A CA 1
ATOM 637 C C . VAL A 1 91 ? 3.92614 26.86592 -51.71260 1.000 14.61350 83 VAL A C 1
ATOM 638 O O . VAL A 1 91 ? 2.88683 27.45687 -51.39417 1.000 15.86090 83 VAL A O 1
ATOM 642 N N . ARG A 1 92 ? 4.17426 25.58607 -51.38929 1.000 14.01296 84 ARG A N 1
ATOM 643 C CA . ARG A 1 92 ? 3.42058 24.82705 -50.39369 1.000 13.74245 84 ARG A CA 1
ATOM 644 C C . ARG A 1 92 ? 4.42540 24.21641 -49.42607 1.000 13.25088 84 ARG A C 1
ATOM 645 O O . ARG A 1 92 ? 5.54580 23.88378 -49.82123 1.000 13.48632 84 ARG A O 1
ATOM 653 N N . TRP A 1 93 ? 4.03795 24.05897 -48.15518 1.000 13.44096 85 TRP A N 1
ATOM 654 C CA . TRP A 1 93 ? 5.01950 23.64994 -47.15308 1.000 12.95906 85 TRP A CA 1
ATOM 655 C C . TRP A 1 93 ? 4.43796 22.70894 -46.10558 1.000 12.71158 85 TRP A C 1
ATOM 656 O O . TRP A 1 93 ? 3.28369 22.83641 -45.69715 1.000 14.12478 85 TRP A O 1
ATOM 667 N N . CYS A 1 94 ? 5.28515 21.79058 -45.63505 1.000 12.80905 86 CYS A N 1
ATOM 668 C CA . CYS A 1 94 ? 5.01067 20.97343 -44.46328 1.000 12.57249 86 CYS A CA 1
ATOM 669 C C . CYS A 1 94 ? 6.28510 20.85273 -43.64108 1.000 11.95198 86 CYS A C 1
ATOM 670 O O . CYS A 1 94 ? 7.38303 21.17640 -44.10525 1.000 13.02706 86 CYS A O 1
ATOM 673 N N . SER A 1 95 ? 6.13446 20.39914 -42.39818 1.000 11.70599 87 SER A N 1
ATOM 674 C CA . SER A 1 95 ? 7.30939 20.12681 -41.59050 1.000 12.04734 87 SER A CA 1
ATOM 675 C C . SER A 1 95 ? 7.89408 18.76427 -41.95231 1.000 12.08429 87 SER A C 1
ATOM 676 O O . SER A 1 95 ? 7.22650 17.90382 -42.53035 1.000 15.00985 87 SER A O 1
ATOM 679 N N . CYS A 1 96 ? 9.16474 18.56769 -41.59925 1.000 12.16747 88 CYS A N 1
ATOM 680 C CA . CYS A 1 96 ? 9.79594 17.26272 -41.75712 1.000 13.23793 88 CYS A CA 1
ATOM 681 C C . CYS A 1 96 ? 9.92966 16.51066 -40.43297 1.000 13.33693 88 CYS A C 1
ATOM 682 O O . CYS A 1 96 ? 10.65295 15.51138 -40.35959 1.000 15.31698 88 CYS A O 1
ATOM 685 N N . ASN A 1 97 ? 9.23800 16.95853 -39.39031 1.000 13.84981 89 ASN A N 1
ATOM 686 C CA . ASN A 1 97 ? 9.30503 16.29868 -38.09330 1.000 13.63871 89 ASN A CA 1
ATOM 687 C C . ASN A 1 97 ? 7.99158 16.55464 -37.37381 1.000 13.14733 89 ASN A C 1
ATOM 688 O O . ASN A 1 97 ? 7.44453 17.65630 -37.46104 1.000 13.70916 89 ASN A O 1
ATOM 693 N N . ILE A 1 98 ? 7.49384 15.53703 -36.65863 1.000 13.21360 90 ILE A N 1
ATOM 694 C CA . ILE A 1 98 ? 6.18517 15.64336 -36.01612 1.000 14.16783 90 ILE A CA 1
ATOM 695 C C . ILE A 1 98 ? 6.15978 16.62480 -34.84646 1.000 14.24188 90 ILE A C 1
ATOM 696 O O . ILE A 1 98 ? 5.07289 17.05254 -34.43749 1.000 15.23426 90 ILE A O 1
ATOM 701 N N . PHE A 1 99 ? 7.31167 16.98147 -34.27375 1.000 13.38834 91 PHE A N 1
ATOM 702 C CA . PHE A 1 99 ? 7.35244 17.87779 -33.11780 1.000 14.46213 91 PHE A CA 1
ATOM 703 C C . PHE A 1 99 ? 8.01347 19.22022 -33.39287 1.000 13.83682 91 PHE A C 1
ATOM 704 O O . PHE A 1 99 ? 8.09715 20.04098 -32.47303 1.000 15.67776 91 PHE A O 1
ATOM 712 N N . SER A 1 100 ? 8.50037 19.47339 -34.60639 1.000 13.19240 92 SER A N 1
ATOM 713 C CA . SER A 1 100 ? 9.34530 20.64050 -34.82409 1.000 13.80332 92 SER A CA 1
ATOM 714 C C . SER A 1 100 ? 8.59276 21.89176 -35.25235 1.000 14.07465 92 SER A C 1
ATOM 715 O O . SER A 1 100 ? 9.17790 22.97859 -35.21485 1.000 14.21295 92 SER A O 1
ATOM 718 N N . THR A 1 101 ? 7.33087 21.78368 -35.66206 1.000 13.92680 93 THR A N 1
ATOM 719 C CA . THR A 1 101 ? 6.60801 22.97695 -36.07496 1.000 13.03853 93 THR A CA 1
ATOM 720 C C . THR A 1 101 ? 6.46474 23.95341 -34.91141 1.000 12.91425 93 THR A C 1
ATOM 721 O O . THR A 1 101 ? 6.21094 23.55954 -33.76841 1.000 14.43194 93 THR A O 1
ATOM 725 N N . GLN A 1 102 ? 6.64059 25.23560 -35.21058 1.000 13.15410 94 GLN A N 1
ATOM 726 C CA . GLN A 1 102 ? 6.26831 26.31515 -34.30564 1.000 12.93400 94 GLN A CA 1
ATOM 727 C C . GLN A 1 102 ? 4.91902 26.82396 -34.79620 1.000 13.10148 94 GLN A C 1
ATOM 728 O O . GLN A 1 102 ? 4.81573 27.36556 -35.90234 1.000 13.71992 94 GLN A O 1
ATOM 734 N N . ASP A 1 103 ? 3.87273 26.57324 -34.00528 1.000 13.88312 95 ASP A N 1
ATOM 735 C CA . ASP A 1 103 ? 2.51702 26.80635 -34.49190 1.000 13.99724 95 ASP A CA 1
ATOM 736 C C . ASP A 1 103 ? 2.27838 28.27076 -34.83884 1.000 14.35195 95 ASP A C 1
ATOM 737 O O . ASP A 1 103 ? 1.46290 28.57382 -35.71982 1.000 14.90605 95 ASP A O 1
ATOM 742 N N . HIS A 1 104 ? 2.96148 29.19474 -34.16153 1.000 14.64566 96 HIS A N 1
ATOM 743 C CA . HIS A 1 104 ? 2.78011 30.60221 -34.50035 1.000 14.24577 96 HIS A CA 1
ATOM 744 C C . HIS A 1 104 ? 3.41124 30.94411 -35.84479 1.000 14.11721 96 HIS A C 1
ATOM 745 O O . HIS A 1 104 ? 2.86876 31.76450 -36.59569 1.000 14.82528 96 HIS A O 1
ATOM 752 N N . ALA A 1 105 ? 4.55276 30.32097 -36.16989 1.000 13.51973 97 ALA A N 1
ATOM 753 C CA . ALA A 1 105 ? 5.14710 30.49092 -37.49337 1.000 13.44083 97 ALA A CA 1
ATOM 754 C C . ALA A 1 105 ? 4.20851 29.97966 -38.58016 1.000 13.28507 97 ALA A C 1
ATOM 755 O O . ALA A 1 105 ? 3.99205 30.65013 -39.59908 1.000 14.86951 97 ALA A O 1
ATOM 757 N N . ALA A 1 106 ? 3.64740 28.78100 -38.38043 1.000 14.03239 98 ALA A N 1
ATOM 758 C CA . ALA A 1 106 ? 2.72043 28.21735 -39.35637 1.000 14.29737 98 ALA A CA 1
ATOM 759 C C . ALA A 1 106 ? 1.52642 29.14074 -39.56069 1.000 13.74136 98 ALA A C 1
ATOM 760 O O . ALA A 1 106 ? 1.12851 29.41370 -40.69852 1.000 15.03223 98 ALA A O 1
ATOM 762 N N . ALA A 1 107 ? 0.96485 29.65939 -38.46788 1.000 14.62491 99 ALA A N 1
ATOM 763 C CA . ALA A 1 107 ? -0.20246 30.52907 -38.58224 1.000 14.81410 99 ALA A CA 1
ATOM 764 C C . ALA A 1 107 ? 0.13405 31.82225 -39.32045 1.000 15.63532 99 ALA A C 1
ATOM 765 O O . ALA A 1 107 ? -0.65807 32.30033 -40.14019 1.000 16.18954 99 ALA A O 1
ATOM 767 N N . ALA A 1 108 ? 1.29940 32.40613 -39.04263 1.000 15.28662 100 ALA A N 1
ATOM 768 C CA . ALA A 1 108 ? 1.65541 33.66163 -39.69762 1.000 15.06077 100 ALA A CA 1
ATOM 769 C C . ALA A 1 108 ? 1.80940 33.47047 -41.20263 1.000 15.87958 100 ALA A C 1
ATOM 770 O O . ALA A 1 108 ? 1.47425 34.36329 -41.98985 1.000 16.87932 100 ALA A O 1
ATOM 772 N N . ILE A 1 109 ? 2.31754 32.30795 -41.61926 1.000 15.13924 101 ILE A N 1
ATOM 773 C CA . ILE A 1 109 ? 2.51218 32.03866 -43.03803 1.000 14.95813 101 ILE A CA 1
ATOM 774 C C . ILE A 1 109 ? 1.17160 31.75958 -43.72427 1.000 15.36919 101 ILE A C 1
ATOM 775 O O . ILE A 1 109 ? 0.92300 32.23505 -44.83898 1.000 15.97313 101 ILE A O 1
ATOM 780 N N . VAL A 1 110 ? 0.27611 31.01330 -43.06266 1.000 15.13776 102 VAL A N 1
ATOM 781 C CA . VAL A 1 110 ? -1.07509 30.81867 -43.59622 1.000 15.61255 102 VAL A CA 1
ATOM 782 C C . VAL A 1 110 ? -1.80753 32.15256 -43.71929 1.000 15.69751 102 VAL A C 1
ATOM 783 O O . VAL A 1 110 ? -2.48762 32.41523 -44.72082 1.000 16.35523 102 VAL A O 1
ATOM 787 N N . ALA A 1 111 ? -1.66896 33.01926 -42.71212 1.000 15.60323 103 ALA A N 1
ATOM 788 C CA . ALA A 1 111 ? -2.34295 34.31236 -42.74912 1.000 16.21034 103 ALA A CA 1
ATOM 789 C C . ALA A 1 111 ? -1.85350 35.16068 -43.91167 1.000 17.42222 103 ALA A C 1
ATOM 790 O O . ALA A 1 111 ? -2.59436 36.01384 -44.41734 1.000 19.68219 103 ALA A O 1
ATOM 792 N N . ALA A 1 112 ? -0.61529 34.94504 -44.34607 1.000 17.58062 104 ALA A N 1
ATOM 793 C CA . ALA A 1 112 ? -0.08677 35.62809 -45.51620 1.000 17.40585 104 ALA A CA 1
ATOM 794 C C . ALA A 1 112 ? -0.54690 34.99991 -46.82814 1.000 18.34671 104 ALA A C 1
ATOM 795 O O . ALA A 1 112 ? -0.18397 35.50881 -47.89435 1.000 20.63350 104 ALA A O 1
ATOM 797 N N . GLY A 1 113 ? -1.32182 33.91815 -46.77635 1.000 17.36534 105 GLY A N 1
ATOM 798 C CA . GLY A 1 113 ? -1.89136 33.30901 -47.96625 1.000 17.97967 105 GLY A CA 1
ATOM 799 C C . GLY A 1 113 ? -1.22319 32.03930 -48.46400 1.000 17.57444 105 GLY A C 1
ATOM 800 O O . GLY A 1 113 ? -1.46792 31.64508 -49.61152 1.000 20.53759 105 GLY A O 1
ATOM 801 N N . THR A 1 114 ? -0.40537 31.38332 -47.64565 1.000 16.49645 106 THR A N 1
ATOM 802 C CA . THR A 1 114 ? 0.42567 30.29248 -48.13195 1.000 16.49961 106 THR A CA 1
ATOM 803 C C . THR A 1 114 ? -0.06367 28.95347 -47.61373 1.000 16.46389 106 THR A C 1
ATOM 804 O O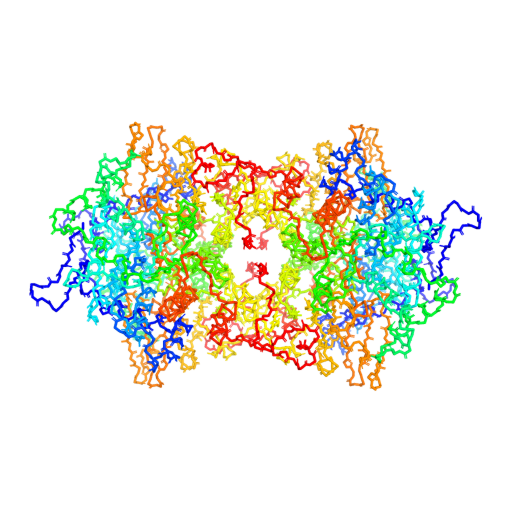 . THR A 1 114 ? -0.30578 28.81324 -46.40613 1.000 17.00058 106 THR A O 1
ATOM 808 N N . PRO A 1 115 ? -0.18069 27.94794 -48.48107 1.000 15.17868 107 PRO A N 1
ATOM 809 C CA . PRO A 1 115 ? -0.50694 26.58804 -48.01502 1.000 14.31538 107 PRO A CA 1
ATOM 810 C C . PRO A 1 115 ? 0.56977 26.01721 -47.09909 1.000 14.75821 107 PRO A C 1
ATOM 811 O O . PRO A 1 115 ? 1.73662 25.88527 -47.47862 1.000 16.13223 107 PRO A O 1
ATOM 815 N N . VAL A 1 116 ? 0.16611 25.68516 -45.87585 1.000 14.47172 108 VAL A N 1
ATOM 816 C CA . VAL A 1 116 ? 1.02126 25.03127 -44.88916 1.000 14.01233 108 VAL A CA 1
ATOM 817 C C . VAL A 1 116 ? 0.22277 23.89104 -44.28416 1.000 13.71143 108 VAL A C 1
ATOM 818 O O . VAL A 1 116 ? -0.94957 24.06973 -43.93149 1.000 14.27767 108 VAL A O 1
ATOM 822 N N . PHE A 1 117 ? 0.85733 22.72649 -44.15526 1.000 13.47788 109 PHE A N 1
ATOM 823 C CA . PHE A 1 117 ? 0.24880 21.53926 -43.55140 1.000 13.76133 109 PHE A CA 1
ATOM 824 C C . PHE A 1 117 ? 1.22515 21.09158 -42.47141 1.000 14.55935 109 PHE A C 1
ATOM 825 O O . PHE A 1 117 ? 2.15053 20.32266 -42.74989 1.000 14.28266 109 PHE A O 1
ATOM 833 N N . ALA A 1 118 ? 1.05095 21.61715 -41.25588 1.000 13.63184 110 ALA A N 1
ATOM 834 C CA . ALA A 1 118 ? 2.05546 21.40305 -40.21980 1.000 13.40539 110 ALA A CA 1
ATOM 835 C C . ALA A 1 118 ? 1.51934 21.88203 -38.87859 1.000 13.84925 110 ALA A C 1
ATOM 836 O O . ALA A 1 118 ? 0.91962 22.95947 -38.78822 1.000 15.42525 110 ALA A O 1
ATOM 838 N N . TRP A 1 119 ? 1.74975 21.07927 -37.84340 1.000 13.87431 111 TRP A N 1
ATOM 839 C CA . TRP A 1 119 ? 1.48265 21.49857 -36.47574 1.000 13.81293 111 TRP A CA 1
ATOM 840 C C . TRP A 1 119 ? 2.37802 20.70842 -35.53306 1.000 13.86604 111 TRP A C 1
ATOM 841 O O . TRP A 1 119 ? 2.86871 19.62594 -35.86991 1.000 14.43981 111 TRP A O 1
ATOM 852 N N . LYS A 1 120 ? 2.59694 21.26656 -34.34600 1.000 13.89685 112 LYS A N 1
ATOM 853 C CA . LYS A 1 120 ? 3.40124 20.56812 -33.35198 1.000 13.88279 112 LYS A CA 1
ATOM 854 C C . LYS A 1 120 ? 2.58965 19.42241 -32.75632 1.000 15.60087 112 LYS A C 1
ATOM 855 O O . LYS A 1 120 ? 1.45710 19.62192 -32.30546 1.000 17.02119 112 LYS A O 1
ATOM 861 N N . GLY A 1 121 ? 3.16277 18.21922 -32.75557 1.000 15.04303 113 GLY A N 1
ATOM 862 C CA . GLY A 1 121 ? 2.47525 17.06916 -32.19743 1.000 17.18792 113 GLY A CA 1
ATOM 863 C C . GLY A 1 121 ? 1.64457 16.25660 -33.16803 1.000 15.76209 113 GLY A C 1
ATOM 864 O O . GLY A 1 121 ? 0.60087 15.71636 -32.77268 1.000 18.73776 113 GLY A O 1
ATOM 865 N N . GLU A 1 122 ? 2.06739 16.15897 -34.42640 1.000 15.08625 114 GLU A N 1
ATOM 866 C CA . GLU A 1 122 ? 1.39886 15.30250 -35.39453 1.000 14.83374 114 GLU A CA 1
ATOM 867 C C . GLU A 1 122 ? 1.58947 13.83949 -35.02728 1.000 14.79364 114 GLU A C 1
ATOM 868 O O . GLU A 1 122 ? 2.60015 13.45254 -34.43351 1.000 16.99051 114 GLU A O 1
ATOM 874 N N . THR A 1 123 ? 0.60737 13.01589 -35.39269 1.000 15.30406 115 THR A N 1
ATOM 875 C CA . THR A 1 123 ? 0.87146 11.58421 -35.43660 1.000 15.95662 115 THR A CA 1
ATOM 876 C C . THR A 1 123 ? 1.64689 11.25326 -36.71241 1.000 16.14382 115 THR A C 1
ATOM 877 O O . THR A 1 123 ? 1.73751 12.05655 -37.64189 1.000 15.13639 115 THR A O 1
ATOM 881 N N . LEU A 1 124 ? 2.19364 10.03919 -36.77099 1.000 16.84459 116 LEU A N 1
ATOM 882 C CA . LEU A 1 124 ? 2.91490 9.64061 -37.97479 1.000 16.66618 116 LEU A CA 1
ATOM 883 C C . LEU A 1 124 ? 1.99241 9.58028 -39.18153 1.000 16.30389 116 LEU A C 1
ATOM 884 O O . LEU A 1 124 ? 2.39151 9.94532 -40.29278 1.000 16.26751 116 LEU A O 1
ATOM 889 N N . GLU A 1 125 ? 0.75842 9.11330 -38.98434 1.000 17.04061 117 GLU A N 1
ATOM 890 C CA . GLU A 1 125 ? -0.21131 9.10260 -40.07435 1.000 17.57445 117 GLU A CA 1
ATOM 891 C C . GLU A 1 125 ? -0.46014 10.51731 -40.57773 1.000 16.13500 117 GLU A C 1
ATOM 892 O O . GLU A 1 125 ? -0.42733 10.77374 -41.78740 1.000 17.02240 117 GLU A O 1
ATOM 898 N N . GLU A 1 126 ? -0.67168 11.45941 -39.65143 1.000 15.29893 118 GLU A N 1
ATOM 899 C CA . GLU A 1 126 ? -0.88809 12.85523 -40.03247 1.000 15.26607 118 GLU A CA 1
ATOM 900 C C . GLU A 1 126 ? 0.32525 13.43365 -40.74166 1.000 16.08902 118 GLU A C 1
ATOM 901 O O . GLU A 1 126 ? 0.18508 14.19991 -41.70691 1.000 15.53606 118 GLU A O 1
ATOM 907 N N . TYR A 1 127 ? 1.52386 13.08724 -40.26265 1.000 14.66506 119 TYR A N 1
ATOM 908 C CA . TYR A 1 127 ? 2.75813 13.58262 -40.85925 1.000 13.74139 119 TYR A CA 1
ATOM 909 C C . TYR A 1 127 ? 2.80370 13.28408 -42.35346 1.000 13.45826 119 TYR A C 1
ATOM 910 O O . TYR A 1 127 ? 3.07340 14.16993 -43.17454 1.000 14.39377 119 TYR A O 1
ATOM 919 N N . TRP A 1 128 ? 2.53455 12.03511 -42.72772 1.000 12.91858 120 TRP A N 1
ATOM 920 C CA . TRP A 1 128 ? 2.62014 11.66945 -44.13491 1.000 13.74900 120 TRP A CA 1
ATOM 921 C C . TRP A 1 128 ? 1.44920 12.22141 -44.94117 1.000 14.16660 120 TRP A C 1
ATOM 922 O O . TRP A 1 128 ? 1.61778 12.55455 -46.12103 1.000 14.68130 120 TRP A O 1
ATOM 933 N N . GLU A 1 129 ? 0.26670 12.34830 -44.32585 1.000 13.79561 121 GLU A N 1
ATOM 934 C CA . GLU A 1 129 ? -0.83685 13.02608 -44.99987 1.000 15.04323 121 GLU A CA 1
ATOM 935 C C . GLU A 1 129 ? -0.46490 14.46435 -45.33380 1.000 14.06500 121 GLU A C 1
ATOM 936 O O . GLU A 1 129 ? -0.80067 14.96617 -46.41411 1.000 14.97736 121 GLU A O 1
ATOM 942 N N . CYS A 1 130 ? 0.26043 15.13512 -44.42836 1.000 13.25683 122 CYS A N 1
ATOM 943 C CA . CYS A 1 130 ? 0.69684 16.50180 -44.69068 1.000 13.90570 122 CYS A CA 1
ATOM 944 C C . CYS A 1 130 ? 1.69915 16.55000 -45.83436 1.000 13.66896 122 CYS A C 1
ATOM 945 O O . CYS A 1 130 ? 1.66868 17.47498 -46.65192 1.000 14.27421 122 CYS A O 1
ATOM 948 N N . THR A 1 131 ? 2.60889 15.57117 -45.89868 1.000 13.67859 123 THR A N 1
ATOM 949 C CA . THR A 1 131 ? 3.56703 15.52452 -47.00121 1.000 14.32997 123 THR A CA 1
ATOM 950 C C . THR A 1 131 ? 2.83342 15.42528 -48.33433 1.000 14.20676 123 THR A C 1
ATOM 951 O O . THR A 1 131 ? 3.17624 16.11770 -49.30283 1.000 14.10712 123 THR A O 1
ATOM 955 N N . TRP A 1 132 ? 1.79858 14.58798 -48.39029 1.000 13.99143 124 TRP A N 1
ATOM 956 C CA . TRP A 1 132 ? 1.03168 14.43709 -49.62120 1.000 14.14314 124 TRP A CA 1
ATOM 957 C C . TRP A 1 132 ? 0.30444 15.72913 -49.98405 1.000 15.24156 124 TRP A C 1
ATOM 958 O O . TRP A 1 132 ? 0.33545 16.15278 -51.14552 1.000 15.78159 124 TRP A O 1
ATOM 969 N N . LYS A 1 133 ? -0.33412 16.38482 -49.00575 1.000 14.91457 125 LYS A N 1
ATOM 970 C CA . LYS A 1 133 ? -1.01129 17.64615 -49.30306 1.000 15.74263 125 LYS A CA 1
ATOM 971 C C . LYS A 1 133 ? -0.03845 18.69151 -49.83111 1.000 14.31585 125 LYS A C 1
ATOM 972 O O . LYS A 1 133 ? -0.41176 19.53222 -50.65823 1.000 15.74136 125 LYS A O 1
ATOM 978 N N . THR A 1 134 ? 1.21209 18.65924 -49.36623 1.000 14.05689 126 THR A N 1
ATOM 979 C CA . THR A 1 134 ? 2.19988 19.63218 -49.81994 1.000 13.98032 126 THR A CA 1
ATOM 980 C C . THR A 1 134 ? 2.61611 19.36716 -51.26282 1.000 14.22747 126 THR A C 1
ATOM 981 O O . THR A 1 134 ? 2.76365 20.30742 -52.05774 1.000 15.73875 126 THR A O 1
ATOM 985 N N . LEU A 1 135 ? 2.81450 18.09179 -51.61645 1.000 14.06284 127 LEU A N 1
ATOM 986 C CA . LEU A 1 135 ? 3.27654 17.74685 -52.95870 1.000 13.41990 127 LEU A CA 1
ATOM 987 C C . LEU A 1 135 ? 2.17735 17.91768 -54.00170 1.000 14.67031 127 LEU A C 1
ATOM 988 O O . LEU A 1 135 ? 2.47475 18.18506 -55.17124 1.000 15.38469 127 LEU A O 1
ATOM 993 N N . LEU A 1 136 ? 0.91646 17.73653 -53.61095 1.000 14.90158 128 LEU A N 1
ATOM 994 C CA . LEU A 1 136 ? -0.20552 17.76303 -54.54865 1.000 15.71493 128 LEU A CA 1
ATOM 995 C C . LEU A 1 136 ? -0.60739 19.21021 -54.80061 1.000 16.74033 128 LEU A C 1
ATOM 996 O O . LEU A 1 136 ? -1.24129 19.85327 -53.96040 1.000 18.20320 128 LEU A O 1
ATOM 1001 N N . PHE A 1 137 ? -0.23347 19.72541 -55.95634 1.000 16.49097 129 PHE A N 1
ATOM 1002 C CA . PHE A 1 137 ? -0.63586 21.05615 -56.36814 1.000 16.68937 129 PHE A CA 1
ATOM 1003 C C . PHE A 1 137 ? -1.99072 20.99610 -57.06531 1.000 19.12715 129 PHE A C 1
ATOM 1004 O O . PHE A 1 137 ? -2.43490 19.92552 -57.49894 1.000 18.97551 129 PHE A O 1
ATOM 1012 N N . PRO A 1 138 ? -2.68494 22.12746 -57.15558 1.000 19.65209 130 PRO A N 1
ATOM 1013 C CA . PRO A 1 138 ? -3.99558 22.14902 -57.81298 1.000 20.54774 130 PRO A CA 1
ATOM 1014 C C . PRO A 1 138 ? -3.93812 21.58819 -59.22636 1.000 22.21750 130 PRO A C 1
ATOM 1015 O O . PRO A 1 138 ? -2.89488 21.60244 -59.88627 1.000 22.61293 130 PRO A O 1
ATOM 1019 N N . ASP A 1 139 ? -5.08427 21.07133 -59.67086 1.000 24.02867 131 ASP A N 1
ATOM 1020 C CA . ASP A 1 139 ? -5.22234 20.43952 -60.98221 1.000 26.42171 131 ASP A CA 1
ATOM 1021 C C . ASP A 1 139 ? -4.32767 19.20796 -61.11729 1.000 24.65496 131 ASP A C 1
ATOM 1022 O O . ASP A 1 139 ? -3.82034 18.91194 -62.20274 1.000 24.58407 131 ASP A O 1
ATOM 1027 N N . ASP A 1 140 ? -4.13613 18.48257 -60.01127 1.000 23.34487 132 ASP A N 1
ATOM 1028 C CA . ASP A 1 140 ? -3.37156 17.23529 -60.00063 1.000 22.70430 132 ASP A CA 1
ATOM 1029 C C . ASP A 1 140 ? -1.95695 17.43145 -60.54268 1.000 21.05124 132 ASP A C 1
ATOM 1030 O O . ASP A 1 140 ? -1.43560 16.61398 -61.30464 1.000 21.34003 132 ASP A O 1
ATOM 1035 N N . MET A 1 141 ? -1.32999 18.53019 -60.15265 1.000 18.42459 133 MET A N 1
ATOM 1036 C CA . MET A 1 141 ? 0.04889 18.77897 -60.52097 1.000 18.01745 133 MET A CA 1
ATOM 1037 C C . MET A 1 141 ? 0.96159 18.42952 -59.35474 1.000 17.10032 133 MET A C 1
ATOM 1038 O O . MET A 1 141 ? 0.51505 18.05905 -58.26268 1.000 17.68475 133 MET A O 1
ATOM 1043 N N . GLY A 1 142 ? 2.26297 18.52885 -59.60353 1.000 15.68464 134 GLY A N 1
ATOM 1044 C CA . GLY A 1 142 ? 3.25232 18.27770 -58.58656 1.000 16.34417 134 GLY A CA 1
ATOM 1045 C C . GLY A 1 142 ? 4.27009 19.39809 -58.54485 1.000 14.82545 134 GLY A C 1
ATOM 1046 O O . GLY A 1 142 ? 4.21569 20.34890 -59.33053 1.000 16.34925 134 GLY A O 1
ATOM 1047 N N . PRO A 1 143 ? 5.22544 19.30322 -57.62821 1.000 14.84283 135 PRO A N 1
ATOM 1048 C CA . PRO A 1 143 ? 6.25792 20.34128 -57.53820 1.000 14.94357 135 PRO A CA 1
ATOM 1049 C C . PRO A 1 143 ? 7.21896 20.27573 -58.71564 1.000 14.36450 135 PRO A C 1
ATOM 1050 O O . PRO A 1 143 ? 7.55045 19.19630 -59.22131 1.000 15.25618 135 PRO A O 1
ATOM 1054 N N . GLN A 1 144 ? 7.65857 21.45392 -59.15786 1.000 13.40883 136 GLN A N 1
ATOM 1055 C CA . GLN A 1 144 ? 8.76500 21.54760 -60.09975 1.000 13.76799 136 GLN A CA 1
ATOM 1056 C C . GLN A 1 144 ? 10.11475 21.62410 -59.40144 1.000 13.89884 136 GLN A C 1
ATOM 1057 O O . GLN A 1 144 ? 11.13976 21.30800 -60.02117 1.000 14.82824 136 GLN A O 1
ATOM 1063 N N . LEU A 1 145 ? 10.12539 22.02939 -58.12992 1.000 13.85854 137 LEU A N 1
ATOM 1064 C CA . LEU A 1 145 ? 11.30148 22.01872 -57.27287 1.000 13.24785 137 LEU A CA 1
ATOM 1065 C C . LEU A 1 145 ? 10.85849 21.60174 -55.87850 1.000 13.41946 137 LEU A C 1
ATOM 1066 O O . LEU A 1 145 ? 9.73331 21.89317 -55.46196 1.000 13.80960 137 LEU A O 1
ATOM 1071 N N . ILE A 1 146 ? 11.74963 20.92204 -55.15586 1.000 13.40450 138 ILE A N 1
ATOM 1072 C CA . ILE A 1 146 ? 11.50424 20.52430 -53.77430 1.000 11.83805 138 ILE A CA 1
ATOM 1073 C C . ILE A 1 146 ? 12.65099 21.02873 -52.91075 1.000 11.65949 138 ILE A C 1
ATOM 1074 O O . ILE A 1 146 ? 13.82108 20.91481 -53.29377 1.000 13.26324 138 ILE A O 1
ATOM 1079 N N . VAL A 1 147 ? 12.31158 21.60261 -51.75569 1.000 12.24284 139 VAL A N 1
ATOM 1080 C CA . VAL A 1 147 ? 13.24837 21.82842 -50.65765 1.000 12.01317 139 VAL A CA 1
ATOM 1081 C C . VAL A 1 147 ? 12.98640 20.72059 -49.64291 1.000 12.52849 139 VAL A C 1
ATOM 1082 O O . VAL A 1 147 ? 11.85548 20.55917 -49.17714 1.000 13.77295 139 VAL A O 1
ATOM 1086 N N . ASP A 1 148 ? 14.01225 19.95849 -49.29046 1.000 12.75389 140 ASP A N 1
ATOM 1087 C CA . ASP A 1 148 ? 13.82709 18.77965 -48.45704 1.000 13.52352 140 ASP A CA 1
ATOM 1088 C C . ASP A 1 148 ? 14.84345 18.80302 -47.32890 1.000 13.12960 140 ASP A C 1
ATOM 1089 O O . ASP A 1 148 ? 15.97088 19.27325 -47.49764 1.000 15.02919 140 ASP A O 1
ATOM 1094 N N . ASP A 1 149 ? 14.43661 18.27555 -46.17652 1.000 14.03004 141 ASP A N 1
ATOM 1095 C CA . ASP A 1 149 ? 15.29684 18.19146 -44.99700 1.000 13.62281 141 ASP A CA 1
ATOM 1096 C C . ASP A 1 149 ? 15.07755 16.78520 -44.44812 1.000 14.40462 141 ASP A C 1
ATOM 1097 O O . ASP A 1 149 ? 14.04509 16.50589 -43.82721 1.000 17.38893 141 ASP A O 1
ATOM 1102 N N . GLY A 1 150 ? 16.03578 15.89615 -44.70690 1.000 13.30764 142 GLY A N 1
ATOM 1103 C CA . GLY A 1 150 ? 15.95645 14.52246 -44.26578 1.000 14.32891 142 GLY A CA 1
ATOM 1104 C C . GLY A 1 150 ? 15.51260 13.55179 -45.33447 1.000 14.38207 142 GLY A C 1
ATOM 1105 O O . GLY A 1 150 ? 15.62209 12.33957 -45.12575 1.000 16.47031 142 GLY A O 1
ATOM 1106 N N . GLY A 1 151 ? 15.01072 14.04159 -46.46462 1.000 13.55000 143 GLY A N 1
ATOM 1107 C CA . GLY A 1 151 ? 14.70221 13.18217 -47.58515 1.000 13.95109 143 GLY A CA 1
ATOM 1108 C C . GLY A 1 151 ? 13.33091 12.53406 -47.60196 1.000 13.70175 143 GLY A C 1
ATOM 1109 O O . GLY A 1 151 ? 13.08575 11.70211 -48.47835 1.000 14.15553 143 GLY A O 1
ATOM 1110 N N . ASP A 1 152 ? 12.42082 12.89369 -46.68894 1.000 14.33704 144 ASP A N 1
ATOM 1111 C CA . ASP A 1 152 ? 11.11742 12.22070 -46.67517 1.000 14.19256 144 ASP A CA 1
ATOM 1112 C C . ASP A 1 152 ? 10.27700 12.56956 -47.89871 1.000 15.01389 144 ASP A C 1
ATOM 1113 O O . ASP A 1 152 ? 9.61116 11.69186 -48.46267 1.000 15.93791 144 ASP A O 1
ATOM 1118 N N . ALA A 1 153 ? 10.26787 13.83758 -48.31982 1.000 16.37559 145 ALA A N 1
ATOM 1119 C CA . ALA A 1 153 ? 9.51502 14.17404 -49.52778 1.000 16.24063 145 ALA A CA 1
ATOM 1120 C C . ALA A 1 153 ? 10.11777 13.48189 -50.74312 1.000 14.88822 145 ALA A C 1
ATOM 1121 O O . ALA A 1 153 ? 9.39348 12.91531 -51.57179 1.000 15.20797 145 ALA A O 1
ATOM 1123 N N . THR A 1 154 ? 11.45079 13.48677 -50.83607 1.000 14.64687 146 THR A N 1
ATOM 1124 C CA . THR A 1 154 ? 12.13660 12.80423 -51.92312 1.000 14.16448 146 THR A CA 1
ATOM 1125 C C . THR A 1 154 ? 11.82077 11.31556 -51.91019 1.000 13.10841 146 THR A C 1
ATOM 1126 O O . THR A 1 154 ? 11.58847 10.71180 -52.96532 1.000 14.05244 146 THR A O 1
ATOM 1130 N N . LEU A 1 155 ? 11.79451 10.71418 -50.71835 1.000 13.35170 147 LEU A N 1
ATOM 1131 C CA . LEU A 1 155 ? 11.45717 9.29898 -50.58582 1.000 14.21898 147 LEU A CA 1
ATOM 1132 C C . LEU A 1 155 ? 10.05534 9.02120 -51.11781 1.000 13.82042 147 LEU A C 1
ATOM 1133 O O . LEU A 1 155 ? 9.83332 8.04664 -51.84712 1.000 14.57628 147 LEU A O 1
ATOM 1138 N N . MET A 1 156 ? 9.08756 9.85366 -50.73610 1.000 15.04220 148 MET A N 1
ATOM 1139 C CA . MET A 1 156 ? 7.71507 9.62217 -51.16665 1.000 15.01643 148 MET A CA 1
ATOM 1140 C C . MET A 1 156 ? 7.58819 9.69896 -52.68151 1.000 15.10179 148 MET A C 1
ATOM 1141 O O . MET A 1 156 ? 6.90079 8.87319 -53.29586 1.000 14.91748 148 MET A O 1
ATOM 1146 N N . VAL A 1 157 ? 8.23609 10.68822 -53.30335 1.000 14.24698 149 VAL A N 1
ATOM 1147 C CA . VAL A 1 157 ? 8.16571 10.81567 -54.76034 1.000 13.49973 149 VAL A CA 1
ATOM 1148 C C . VAL A 1 157 ? 8.74167 9.57589 -55.42952 1.000 12.68424 149 VAL A C 1
ATOM 1149 O O . VAL A 1 157 ? 8.13692 9.00398 -56.34687 1.000 14.03791 149 VAL A O 1
ATOM 1153 N N . HIS A 1 158 ? 9.91485 9.13232 -54.96828 1.000 12.87314 150 HIS A N 1
ATOM 1154 C CA . HIS A 1 158 ? 10.55623 7.96366 -55.57570 1.000 13.41366 150 HIS A CA 1
ATOM 1155 C C . HIS A 1 158 ? 9.74173 6.70021 -55.34952 1.000 13.67273 150 HIS A C 1
ATOM 1156 O O . HIS A 1 158 ? 9.53433 5.91725 -56.28380 1.000 14.88418 150 HIS A O 1
ATOM 1163 N N . ARG A 1 159 ? 9.28134 6.47447 -54.11175 1.000 13.65629 151 ARG A N 1
ATOM 1164 C CA . ARG A 1 159 ? 8.51492 5.26330 -53.84446 1.000 13.74816 151 ARG A CA 1
ATOM 1165 C C . ARG A 1 159 ? 7.20019 5.27787 -54.60777 1.000 14.01319 151 ARG A C 1
ATOM 1166 O O . ARG A 1 159 ? 6.77361 4.24669 -55.12905 1.000 15.35230 151 ARG A O 1
ATOM 1174 N N . GLY A 1 160 ? 6.55349 6.44066 -54.70664 1.000 13.19629 152 GLY A N 1
ATOM 1175 C CA . GLY A 1 160 ? 5.32018 6.50960 -55.47683 1.000 13.75823 152 GLY A CA 1
ATOM 1176 C C . GLY A 1 160 ? 5.53894 6.15914 -56.93920 1.000 13.44269 152 GLY A C 1
ATOM 1177 O O . GLY A 1 160 ? 4.76233 5.40610 -57.53520 1.000 14.12473 152 GLY A O 1
ATOM 1178 N N . PHE A 1 161 ? 6.61612 6.68600 -57.52735 1.000 12.82132 153 PHE A N 1
ATOM 1179 C CA . PHE A 1 161 ? 6.95347 6.38899 -58.91713 1.000 13.37205 153 PHE A CA 1
ATOM 1180 C C . PHE A 1 161 ? 7.23406 4.90154 -59.11571 1.000 14.11998 153 PHE A C 1
ATOM 1181 O O . PHE A 1 161 ? 6.65974 4.26040 -60.00351 1.000 14.54797 153 PHE A O 1
ATOM 1189 N N . TYR A 1 162 ? 8.13345 4.33436 -58.31029 1.000 14.07072 154 TYR A N 1
ATOM 1190 C CA . TYR A 1 162 ? 8.49213 2.93594 -58.52149 1.000 14.68613 154 TYR A CA 1
ATOM 1191 C C . TYR A 1 162 ? 7.34395 1.99152 -58.18698 1.000 14.84719 154 TYR A C 1
ATOM 1192 O O . TYR A 1 162 ? 7.20481 0.94577 -58.83153 1.000 16.96430 154 TYR A O 1
ATOM 1201 N N . ALA A 1 163 ? 6.49661 2.35153 -57.22084 1.000 14.36619 155 ALA A N 1
ATOM 1202 C CA . ALA A 1 163 ? 5.34027 1.51278 -56.90526 1.000 15.02599 155 ALA A CA 1
ATOM 1203 C C . ALA A 1 163 ? 4.30032 1.51539 -58.02030 1.000 14.90189 155 ALA A C 1
ATOM 1204 O O . ALA A 1 163 ? 3.54215 0.54724 -58.15220 1.000 15.39940 155 ALA A O 1
ATOM 1206 N N . GLU A 1 164 ? 4.24383 2.58129 -58.82882 1.000 15.34797 156 GLU A N 1
ATOM 1207 C CA . GLU A 1 164 ? 3.34929 2.56934 -59.98253 1.000 15.41220 156 GLU A CA 1
ATOM 1208 C C . GLU A 1 164 ? 3.76791 1.51762 -60.99829 1.000 16.74860 156 GLU A C 1
ATOM 1209 O O . GLU A 1 164 ? 2.91249 0.96226 -61.69696 1.000 19.61508 156 GLU A O 1
ATOM 1215 N N . ASP A 1 165 ? 5.06734 1.21254 -61.07296 1.000 17.25292 157 ASP A N 1
ATOM 1216 C CA . ASP A 1 165 ? 5.54703 0.15444 -61.95477 1.000 19.25815 157 ASP A CA 1
ATOM 1217 C C . ASP A 1 165 ? 5.37063 -1.22049 -61.32678 1.000 18.02359 157 ASP A C 1
ATOM 1218 O O . ASP A 1 165 ? 5.09070 -2.19352 -62.03450 1.000 20.30645 157 ASP A O 1
ATOM 1223 N N . ASN A 1 166 ? 5.56346 -1.32306 -60.01317 1.000 17.32081 158 ASN A N 1
ATOM 1224 C CA . ASN A 1 166 ? 5.45662 -2.59031 -59.29186 1.000 18.63011 158 ASN A CA 1
ATOM 1225 C C . ASN A 1 166 ? 4.66795 -2.35952 -58.01243 1.000 17.31326 158 ASN A C 1
ATOM 1226 O O . ASN A 1 166 ? 5.24355 -2.13498 -56.93689 1.000 16.42385 158 ASN A O 1
ATOM 1231 N N . PRO A 1 167 ? 3.33409 -2.41625 -58.09079 1.000 15.75697 159 PRO A N 1
ATOM 1232 C CA . PRO A 1 167 ? 2.51405 -2.10528 -56.90734 1.000 15.68125 159 PRO A CA 1
ATOM 1233 C C . PRO A 1 167 ? 2.75209 -3.01504 -55.73055 1.000 15.67659 159 PRO A C 1
ATOM 1234 O O . PRO A 1 167 ? 2.41058 -2.63276 -54.60361 1.000 16.27181 159 PRO A O 1
ATOM 1238 N N . SER A 1 168 ? 3.33548 -4.19770 -55.93885 1.000 15.55407 160 SER A N 1
ATOM 1239 C CA . SER A 1 168 ? 3.56999 -5.09644 -54.81165 1.000 16.46872 160 SER A CA 1
ATOM 1240 C C . SER A 1 168 ? 4.47405 -4.48788 -53.74953 1.000 16.54063 160 SER A C 1
ATOM 1241 O O . SER A 1 168 ? 4.43300 -4.93213 -52.59927 1.000 17.86967 160 SER A O 1
ATOM 1244 N N . ILE A 1 169 ? 5.29665 -3.49138 -54.09016 1.000 17.00018 161 ILE A N 1
ATOM 1245 C CA . ILE A 1 169 ? 6.12470 -2.91513 -53.03511 1.000 18.24751 161 ILE A CA 1
ATOM 1246 C C . ILE A 1 169 ? 5.28513 -2.21051 -51.97872 1.000 17.44373 161 ILE A C 1
ATOM 1247 O O . ILE A 1 169 ? 5.75706 -2.01167 -50.85488 1.000 18.38049 161 ILE A O 1
ATOM 1252 N N . LEU A 1 170 ? 4.03900 -1.85675 -52.29501 1.000 16.17196 162 LEU A N 1
ATOM 1253 C CA . LEU A 1 170 ? 3.16831 -1.24551 -51.29895 1.000 16.33844 162 LEU A CA 1
ATOM 1254 C C . LEU A 1 170 ? 2.64515 -2.24941 -50.28258 1.000 17.46457 162 LEU A C 1
ATOM 1255 O O . LEU A 1 170 ? 1.92396 -1.85813 -49.35887 1.000 19.27748 162 LEU A O 1
ATOM 1260 N N . ASP A 1 171 ? 2.98049 -3.53025 -50.42992 1.000 17.35171 163 ASP A N 1
ATOM 1261 C CA . ASP A 1 171 ? 2.58766 -4.54505 -49.46354 1.000 19.70414 163 ASP A CA 1
ATOM 1262 C C . ASP A 1 171 ? 3.76091 -5.06920 -48.64479 1.000 21.49898 163 ASP A C 1
ATOM 1263 O O . ASP A 1 171 ? 3.59149 -6.02486 -47.88022 1.000 24.02124 163 ASP A O 1
ATOM 1268 N N . ASP A 1 172 ? 4.94569 -4.47639 -48.77702 1.000 22.54737 164 ASP A N 1
ATOM 1269 C CA A ASP A 1 172 ? 6.12359 -4.86441 -48.00006 0.450 24.16212 164 ASP A CA 1
ATOM 1270 C CA B ASP A 1 172 ? 6.09366 -4.87841 -47.97229 0.550 23.57451 164 ASP A CA 1
ATOM 1271 C C . ASP A 1 172 ? 6.48259 -3.69950 -47.09428 1.000 23.39558 164 ASP A C 1
ATOM 1272 O O . ASP A 1 172 ? 7.05139 -2.71027 -47.56815 1.000 23.95454 164 ASP A O 1
ATOM 1281 N N . ASP A 1 173 ? 6.15906 -3.81145 -45.81215 1.000 23.75087 165 ASP A N 1
ATOM 1282 C CA A ASP A 1 173 ? 6.48365 -2.75565 -44.86477 0.511 25.04329 165 ASP A CA 1
ATOM 1283 C CA B ASP A 1 173 ? 6.47234 -2.76926 -44.84843 0.489 24.98485 165 ASP A CA 1
ATOM 1284 C C . ASP A 1 173 ? 7.87105 -2.90853 -44.26639 1.000 25.44361 165 ASP A C 1
ATOM 1285 O O . ASP A 1 173 ? 8.29206 -2.04229 -43.49623 1.000 25.40857 165 ASP A O 1
ATOM 1294 N N . GLU A 1 174 ? 8.58684 -3.98337 -44.60635 1.000 26.81740 166 GLU A N 1
ATOM 1295 C CA . GLU A 1 174 ? 9.94501 -4.21542 -44.11989 1.000 30.11957 166 GLU A CA 1
ATOM 1296 C C . GLU A 1 174 ? 10.02378 -4.18645 -42.59719 1.000 30.22921 166 GLU A C 1
ATOM 1297 O O . GLU A 1 174 ? 11.03938 -3.78450 -42.02055 1.000 32.76656 166 GLU A O 1
ATOM 1303 N N . GLY A 1 175 ? 8.94932 -4.60725 -41.93446 1.000 29.00041 167 GLY A N 1
ATOM 1304 C CA . GLY A 1 175 ? 8.92465 -4.59109 -40.48574 1.000 29.05171 167 GLY A CA 1
ATOM 1305 C C . GLY A 1 175 ? 8.82651 -3.21517 -39.87087 1.000 29.30300 167 GLY A C 1
ATOM 1306 O O . GLY A 1 175 ? 9.08458 -3.06445 -38.67329 1.000 31.60063 167 GLY A O 1
ATOM 1307 N N . SER A 1 176 ? 8.45812 -2.20280 -40.65305 1.000 27.84626 168 SER A N 1
ATOM 1308 C CA . SER A 1 176 ? 8.39680 -0.82120 -40.18801 1.000 27.66321 168 SER A CA 1
ATOM 1309 C C . SER A 1 176 ? 6.94960 -0.34963 -40.18584 1.000 26.42437 168 SER A C 1
ATOM 1310 O O . SER A 1 176 ? 6.31272 -0.27799 -41.24368 1.000 25.65903 168 SER A O 1
ATOM 1313 N N . GLU A 1 177 ? 6.43892 -0.01611 -38.99874 1.000 27.51800 169 GLU A N 1
ATOM 1314 C CA A GLU A 1 177 ? 5.10008 0.55502 -38.92922 0.501 28.22821 169 GLU A CA 1
ATOM 1315 C CA B GLU A 1 177 ? 5.10906 0.58016 -38.88710 0.499 28.54690 169 GLU A CA 1
ATOM 1316 C C . GLU A 1 177 ? 5.00446 1.85613 -39.71588 1.000 26.21556 169 GLU A C 1
ATOM 1317 O O . GLU A 1 177 ? 3.96069 2.14043 -40.31447 1.000 25.10235 169 GLU A O 1
ATOM 1328 N N . GLU A 1 178 ? 6.08074 2.64141 -39.76030 1.000 23.90470 170 GLU A N 1
ATOM 1329 C CA . GLU A 1 178 ? 6.02886 3.88817 -40.51414 1.000 22.13125 170 GLU A CA 1
ATOM 1330 C C . GLU A 1 178 ? 6.00455 3.63846 -42.01764 1.000 19.61453 170 GLU A C 1
ATOM 1331 O O . GLU A 1 178 ? 5.28125 4.32208 -42.75231 1.000 19.09218 170 GLU A O 1
ATOM 1337 N N . LEU A 1 179 ? 6.80083 2.68634 -42.50439 1.000 18.84843 171 LEU A N 1
ATOM 1338 C CA . LEU A 1 179 ? 6.72730 2.36803 -43.92539 1.000 18.14255 171 LEU A CA 1
ATOM 1339 C C . LEU A 1 179 ? 5.35334 1.82865 -44.29271 1.000 17.69813 171 LEU A C 1
ATOM 1340 O O . LEU A 1 179 ? 4.85164 2.10231 -45.39007 1.000 17.42616 171 LEU A O 1
ATOM 1345 N N . ALA A 1 180 ? 4.71446 1.09773 -43.37477 1.000 18.63531 172 ALA A N 1
ATOM 1346 C CA . ALA A 1 180 ? 3.34224 0.65584 -43.60971 1.000 18.97579 172 ALA A CA 1
ATOM 1347 C C . ALA A 1 180 ? 2.40463 1.84223 -43.80537 1.000 18.69154 172 ALA A C 1
ATOM 1348 O O . ALA A 1 180 ? 1.49791 1.79462 -44.64495 1.000 18.74157 172 ALA A O 1
ATOM 1350 N N . ILE A 1 181 ? 2.60817 2.91568 -43.03385 1.000 18.54002 173 ILE A N 1
ATOM 1351 C CA . ILE A 1 181 ? 1.80865 4.12913 -43.19619 1.000 17.30130 173 ILE A CA 1
ATOM 1352 C C . ILE A 1 181 ? 2.01185 4.72119 -44.58606 1.000 16.44645 173 ILE A C 1
ATOM 1353 O O . ILE A 1 181 ? 1.04905 5.06892 -45.28114 1.000 17.37625 173 ILE A O 1
ATOM 1358 N N . VAL A 1 182 ? 3.27044 4.84734 -45.01115 1.000 15.95558 174 VAL A N 1
ATOM 1359 C CA . VAL A 1 182 ? 3.55342 5.38919 -46.34047 1.000 15.81980 174 VAL A CA 1
ATOM 1360 C C . VAL A 1 182 ? 2.94423 4.50618 -47.42208 1.000 15.34878 174 VAL A C 1
ATOM 1361 O O . VAL A 1 182 ? 2.33591 4.99910 -48.38036 1.000 15.21873 174 VAL A O 1
ATOM 1365 N N . ASN A 1 183 ? 3.10367 3.18837 -47.28527 1.000 15.90195 175 ASN A N 1
ATOM 1366 C CA . ASN A 1 183 ? 2.57095 2.25700 -48.27292 1.000 15.54943 175 ASN A CA 1
ATOM 1367 C C . ASN A 1 183 ? 1.06012 2.38724 -48.40060 1.000 16.38947 175 ASN A C 1
ATOM 1368 O O . ASN A 1 183 ? 0.52212 2.38469 -49.51473 1.000 16.88998 175 ASN A O 1
ATOM 1373 N N . LYS A 1 184 ? 0.35819 2.47978 -47.26733 1.000 15.67271 176 LYS A N 1
ATOM 1374 C CA . LYS A 1 184 ? -1.09913 2.57841 -47.29901 1.000 17.12707 176 LYS A CA 1
ATOM 1375 C C . LYS A 1 184 ? -1.54410 3.86190 -47.99059 1.000 15.69573 176 LYS A C 1
ATOM 1376 O O . LYS A 1 184 ? -2.48727 3.85758 -48.79108 1.000 16.81557 176 LYS A O 1
ATOM 1382 N N . LEU A 1 185 ? -0.85562 4.96581 -47.70840 1.000 15.91928 177 LEU A N 1
ATOM 1383 C CA . LEU A 1 185 ? -1.15217 6.23430 -48.36264 1.000 15.81476 177 LEU A CA 1
ATOM 1384 C C . LEU A 1 185 ? -0.92030 6.14595 -49.86859 1.000 15.06097 177 LEU A C 1
ATOM 1385 O O . LEU A 1 185 ? -1.77059 6.56228 -50.66374 1.000 15.13238 177 LEU A O 1
ATOM 1390 N N . LEU A 1 186 ? 0.23286 5.61264 -50.28128 1.000 14.70474 178 LEU A N 1
ATOM 1391 C CA . LEU A 1 186 ? 0.51922 5.48856 -51.70637 1.000 14.03234 178 LEU A CA 1
ATOM 1392 C C . LEU A 1 186 ? -0.48833 4.57856 -52.40025 1.000 13.83562 178 LEU A C 1
ATOM 1393 O O . LEU A 1 186 ? -0.85370 4.81844 -53.55473 1.000 14.18846 178 LEU A O 1
ATOM 1398 N N . LYS A 1 187 ? -0.93078 3.51451 -51.72427 1.000 14.93955 179 LYS A N 1
ATOM 1399 C CA A LYS A 1 187 ? -1.92590 2.63392 -52.32928 0.421 15.82373 179 LYS A CA 1
ATOM 1400 C CA B LYS A 1 187 ? -1.92703 2.63068 -52.32087 0.579 16.04973 179 LYS A CA 1
ATOM 1401 C C . LYS A 1 187 ? -3.24746 3.36467 -52.53195 1.000 15.97524 179 LYS A C 1
ATOM 1402 O O . LYS A 1 187 ? -3.91188 3.18673 -53.55767 1.000 16.55121 179 LYS A O 1
ATOM 1413 N N . ARG A 1 188 ? -3.63313 4.21126 -51.57656 1.000 15.68264 180 ARG A N 1
ATOM 1414 C CA . ARG A 1 188 ? -4.82839 5.02791 -51.75654 1.000 16.76592 180 ARG A CA 1
ATOM 1415 C C . ARG A 1 188 ? -4.66914 5.98169 -52.93732 1.000 16.06083 180 ARG A C 1
ATOM 1416 O O . ARG A 1 188 ? -5.59961 6.16541 -53.73167 1.000 17.07742 180 ARG A O 1
ATOM 1424 N N . ILE A 1 189 ? -3.48686 6.58518 -53.07873 1.000 15.12367 181 ILE A N 1
ATOM 1425 C CA . ILE A 1 189 ? -3.24709 7.50287 -54.18863 1.000 16.17556 181 ILE A CA 1
ATOM 1426 C C . ILE A 1 189 ? -3.27754 6.77056 -55.53046 1.000 15.86453 181 ILE A C 1
ATOM 1427 O O . ILE A 1 189 ? -3.73214 7.32965 -56.53686 1.000 16.31315 181 ILE A O 1
ATOM 1432 N N . GLN A 1 190 ? -2.81195 5.51526 -55.58046 1.000 15.86938 182 GLN A N 1
ATOM 1433 C CA . GLN A 1 190 ? -2.92933 4.74459 -56.81959 1.000 15.53284 182 GLN A CA 1
ATOM 1434 C C . GLN A 1 190 ? -4.38408 4.55576 -57.22746 1.000 16.47073 182 GLN A C 1
ATOM 1435 O O . GLN A 1 190 ? -4.69311 4.50520 -58.42427 1.000 17.50703 182 GLN A O 1
ATOM 1441 N N . LYS A 1 191 ? -5.28777 4.44424 -56.25399 1.000 16.13261 183 LYS A N 1
ATOM 1442 C CA . LYS A 1 191 ? -6.70159 4.30788 -56.57845 1.000 18.01166 183 LYS A CA 1
ATOM 1443 C C . LYS A 1 191 ? -7.31581 5.64952 -56.95952 1.000 17.85586 183 LYS A C 1
ATOM 1444 O O . LYS A 1 191 ? -8.09151 5.72567 -57.92005 1.000 19.54129 183 LYS A O 1
ATOM 1450 N N . GLU A 1 192 ? -6.97537 6.71662 -56.22652 1.000 18.00223 184 GLU A N 1
ATOM 1451 C CA . GLU A 1 192 ? -7.58563 8.02197 -56.46985 1.000 20.26133 184 GLU A CA 1
ATOM 1452 C C . GLU A 1 192 ? -6.99457 8.71235 -57.69306 1.000 19.81932 184 GLU A C 1
ATOM 1453 O O . GLU A 1 192 ? -7.71019 9.41321 -58.41930 1.000 20.90264 184 GLU A O 1
ATOM 1459 N N . LYS A 1 193 ? -5.68747 8.56572 -57.90672 1.000 18.70667 185 LYS A N 1
ATOM 1460 C CA . LYS A 1 193 ? -4.96365 9.28665 -58.95645 1.000 18.29117 185 LYS A CA 1
ATOM 1461 C C . LYS A 1 193 ? -3.98319 8.33969 -59.62905 1.000 16.65745 185 LYS A C 1
ATOM 1462 O O . LYS A 1 193 ? -2.76115 8.45375 -59.46249 1.000 16.63100 185 LYS A O 1
ATOM 1468 N N . PRO A 1 194 ? -4.49012 7.37462 -60.39463 1.000 18.34919 186 PRO A N 1
ATOM 1469 C CA . PRO A 1 194 ? -3.59475 6.43526 -61.08295 1.000 18.92508 186 PRO A CA 1
ATOM 1470 C C . PRO A 1 194 ? -2.60445 7.17194 -61.97144 1.000 18.26116 186 PRO A C 1
ATOM 1471 O O . PRO A 1 194 ? -2.95791 8.12045 -62.68087 1.000 18.91739 186 PRO A O 1
ATOM 1475 N N . GLY A 1 195 ? -1.34382 6.75612 -61.88983 1.000 17.32091 187 GLY A N 1
ATOM 1476 C CA . GLY A 1 195 ? -0.30313 7.32530 -62.72037 1.000 17.42407 187 GLY A CA 1
ATOM 1477 C C . GLY A 1 195 ? 0.17714 8.69667 -62.30852 1.000 16.26481 187 GLY A C 1
ATOM 1478 O O . GLY A 1 195 ? 0.96175 9.30330 -63.04400 1.000 17.75924 187 GLY A O 1
ATOM 1479 N N . TYR A 1 196 ? -0.25704 9.19899 -61.14854 1.000 15.50896 188 TYR A N 1
ATOM 1480 C CA . TYR A 1 196 ? 0.13265 10.53392 -60.70358 1.000 15.63325 188 TYR A CA 1
ATOM 1481 C C . TYR A 1 196 ? 1.65039 10.71734 -60.67837 1.000 15.65750 188 TYR A C 1
ATOM 1482 O O . TYR A 1 196 ? 2.17286 11.75518 -61.11433 1.000 15.67149 188 TYR A O 1
ATOM 1491 N N . TRP A 1 197 ? 2.37832 9.74802 -60.11637 1.000 15.15188 189 TRP A N 1
ATOM 1492 C CA . TRP A 1 197 ? 3.81281 9.95706 -59.93335 1.000 14.95978 189 TRP A CA 1
ATOM 1493 C C . TRP A 1 197 ? 4.53560 9.97517 -61.27239 1.000 15.66125 189 TRP A C 1
ATOM 1494 O O . TRP A 1 197 ? 5.44142 10.78695 -61.47987 1.000 16.24961 189 TRP A O 1
ATOM 1505 N N . HIS A 1 198 ? 4.11644 9.11735 -62.21056 1.000 16.02264 190 HIS A N 1
ATOM 1506 C CA . HIS A 1 198 ? 4.67006 9.17215 -63.55829 1.000 16.42897 190 HIS A CA 1
ATOM 1507 C C . HIS A 1 198 ? 4.30120 10.46855 -64.27259 1.000 17.30641 190 HIS A C 1
ATOM 1508 O O . HIS A 1 198 ? 5.04568 10.92028 -65.14625 1.000 18.66133 190 HIS A O 1
ATOM 1515 N N . LYS A 1 199 ? 3.16317 11.07456 -63.92772 1.000 16.44311 191 LYS A N 1
ATOM 1516 C CA . LYS A 1 199 ? 2.81304 12.36429 -64.51481 1.000 17.25009 191 LYS A CA 1
ATOM 1517 C C . LYS A 1 199 ? 3.70847 13.48466 -63.98650 1.000 16.48426 191 LYS A C 1
ATOM 1518 O O . LYS A 1 199 ? 4.13943 14.35595 -64.75314 1.000 18.53931 191 LYS A O 1
ATOM 1524 N N . ILE A 1 200 ? 4.01165 13.48090 -62.68848 1.000 16.13230 192 ILE A N 1
ATOM 1525 C CA . ILE A 1 200 ? 4.68912 14.63557 -62.10714 1.000 16.20865 192 ILE A CA 1
ATOM 1526 C C . ILE A 1 200 ? 6.21676 14.54280 -62.15742 1.000 16.22926 192 ILE A C 1
ATOM 1527 O O . ILE A 1 200 ? 6.89232 15.57237 -62.23213 1.000 17.06732 192 ILE A O 1
ATOM 1532 N N . VAL A 1 201 ? 6.79016 13.33632 -62.11030 1.000 16.07348 193 VAL A N 1
ATOM 1533 C CA . VAL A 1 201 ? 8.25371 13.21740 -62.09896 1.000 16.71451 193 VAL A CA 1
ATOM 1534 C C . VAL A 1 201 ? 8.93040 13.90203 -63.27990 1.000 17.74327 193 VAL A C 1
ATOM 1535 O O . VAL A 1 201 ? 9.95261 14.57969 -63.07122 1.000 18.07073 193 VAL A O 1
ATOM 1539 N N . PRO A 1 202 ? 8.43067 13.80662 -64.51914 1.000 17.33819 194 PRO A N 1
ATOM 1540 C CA . PRO A 1 202 ? 9.10085 14.50312 -65.63392 1.000 17.68973 194 PRO A CA 1
ATOM 1541 C C . PRO A 1 202 ? 9.15262 16.01228 -65.49128 1.000 18.17809 194 PRO A C 1
ATOM 1542 O O . PRO A 1 202 ? 9.98323 16.64814 -66.15281 1.000 20.11376 194 PRO A O 1
ATOM 1546 N N . GLU A 1 203 ? 8.29595 16.60771 -64.66324 1.000 16.93880 195 GLU A N 1
ATOM 1547 C CA . GLU A 1 203 ? 8.26987 18.05268 -64.47883 1.000 18.05710 195 GLU A CA 1
ATOM 1548 C C . GLU A 1 203 ? 9.01711 18.50755 -63.22867 1.000 16.76845 195 GLU A C 1
ATOM 1549 O O . GLU A 1 203 ? 9.15795 19.72098 -63.00987 1.000 17.60866 195 GLU A O 1
ATOM 1555 N N . LEU A 1 204 ? 9.49507 17.56775 -62.41475 1.000 16.52713 196 LEU A N 1
ATOM 1556 C CA . LEU A 1 204 ? 10.22824 17.86458 -61.18899 1.000 16.75299 196 LEU A CA 1
ATOM 1557 C C . LEU A 1 204 ? 11.70259 17.98711 -61.55684 1.000 17.31285 196 LEU A C 1
ATOM 1558 O O . LEU A 1 204 ? 12.35362 16.99280 -61.89683 1.000 19.27620 196 LEU A O 1
ATOM 1563 N N . LYS A 1 205 ? 12.22593 19.21298 -61.49578 1.000 16.27508 197 LYS A N 1
ATOM 1564 C CA A LYS A 1 205 ? 13.54369 19.53441 -62.02935 0.477 17.57534 197 LYS A CA 1
ATOM 1565 C CA B LYS A 1 205 ? 13.54585 19.48760 -62.03873 0.523 17.33747 197 LYS A CA 1
ATOM 1566 C C . LYS A 1 205 ? 14.66468 19.38019 -61.01246 1.000 16.83401 197 LYS A C 1
ATOM 1567 O O . LYS A 1 205 ? 15.83649 19.33981 -61.40431 1.000 18.51215 197 LYS A O 1
ATOM 1578 N N . GLY A 1 206 ? 14.34759 19.29721 -59.72224 1.000 15.64436 198 GLY A N 1
ATOM 1579 C CA . GLY A 1 206 ? 15.40847 19.11526 -58.75386 1.000 15.67514 198 GLY A CA 1
ATOM 1580 C C . GLY A 1 206 ? 14.95398 19.18427 -57.31546 1.000 14.84707 198 GLY A C 1
ATOM 1581 O O . GLY A 1 206 ? 13.85324 19.66641 -57.01660 1.000 14.27819 198 GLY A O 1
ATOM 1582 N N . VAL A 1 207 ? 15.81030 18.70722 -56.41599 1.000 13.90820 199 VAL A N 1
ATOM 1583 C CA . VAL A 1 207 ? 15.59969 18.81345 -54.97907 1.000 13.24792 199 VAL A CA 1
ATOM 1584 C C . VAL A 1 207 ? 16.85801 19.39832 -54.35322 1.000 12.30412 199 VAL A C 1
ATOM 1585 O O . VAL A 1 207 ? 17.97382 19.04671 -54.74876 1.000 13.41086 199 VAL A O 1
ATOM 1589 N N . SER A 1 208 ? 16.69042 20.30702 -53.39438 1.000 12.24510 200 SER A N 1
ATOM 1590 C CA . SER A 1 208 ? 17.81035 20.76692 -52.57909 1.000 11.99226 200 SER A CA 1
ATOM 1591 C C . SER A 1 208 ? 17.65280 20.19104 -51.17748 1.000 13.38126 200 SER A C 1
ATOM 1592 O O . SER A 1 208 ? 16.61392 20.38497 -50.53565 1.000 16.32300 200 SER A O 1
ATOM 1595 N N . GLU A 1 209 ? 18.66868 19.46560 -50.71661 1.000 12.60593 201 GLU A N 1
ATOM 1596 C CA . GLU A 1 209 ? 18.58356 18.67585 -49.49617 1.000 12.92158 201 GLU A CA 1
ATOM 1597 C C . GLU A 1 209 ? 19.44253 19.29433 -48.39655 1.000 12.95774 201 GLU A C 1
ATOM 1598 O O . GLU A 1 209 ? 20.64332 19.53332 -48.58761 1.000 14.07465 201 GLU A O 1
ATOM 1604 N N . GLU A 1 210 ? 18.81325 19.51880 -47.24070 1.000 12.82311 202 GLU A N 1
ATOM 1605 C CA . GLU A 1 210 ? 19.34800 20.29102 -46.12405 1.000 13.38153 202 GLU A CA 1
ATOM 1606 C C . GLU A 1 210 ? 20.35530 19.52518 -45.26731 1.000 12.74841 202 GLU A C 1
ATOM 1607 O O . GLU A 1 210 ? 21.27700 20.14250 -44.72092 1.000 13.94426 202 GLU A O 1
ATOM 1613 N N . THR A 1 211 ? 20.20853 18.21179 -45.08404 1.000 12.46274 203 THR A N 1
ATOM 1614 C CA . THR A 1 211 ? 20.86880 17.60030 -43.93813 1.000 14.25811 203 THR A CA 1
ATOM 1615 C C . THR A 1 211 ? 21.66700 16.35176 -44.30228 1.000 14.28725 203 THR A C 1
ATOM 1616 O O . THR A 1 211 ? 21.43529 15.70525 -45.32674 1.000 14.62538 203 THR A O 1
ATOM 1620 N N . THR A 1 212 ? 22.61843 16.02503 -43.41790 1.000 13.36632 204 THR A N 1
ATOM 1621 C CA . THR A 1 212 ? 23.56372 14.93390 -43.66291 1.000 12.94660 204 THR A CA 1
ATOM 1622 C C . THR A 1 212 ? 22.85023 13.62236 -43.99859 1.000 13.55344 204 THR A C 1
ATOM 1623 O O . THR A 1 212 ? 23.21595 12.93168 -44.95600 1.000 15.44870 204 THR A O 1
ATOM 1627 N N . THR A 1 213 ? 21.81243 13.26950 -43.23100 1.000 14.10937 205 THR A N 1
ATOM 1628 C CA . THR A 1 213 ? 21.10029 12.01554 -43.48549 1.000 14.74360 205 THR A CA 1
ATOM 1629 C C . THR A 1 213 ? 20.39200 12.04101 -44.83852 1.000 14.38772 205 THR A C 1
ATOM 1630 O O . THR A 1 213 ? 20.36550 11.03055 -45.55506 1.000 16.24999 205 THR A O 1
ATOM 1634 N N . GLY A 1 214 ? 19.79655 13.17596 -45.19987 1.000 13.94292 206 GLY A N 1
ATOM 1635 C CA . GLY A 1 214 ? 19.15659 13.27203 -46.50050 1.000 13.42029 206 GLY A CA 1
ATOM 1636 C C . GLY A 1 214 ? 20.13977 13.10212 -47.64266 1.000 12.92733 206 GLY A C 1
ATOM 1637 O O . GLY A 1 214 ? 19.84163 12.44177 -48.64129 1.000 14.25839 206 GLY A O 1
ATOM 1638 N N . VAL A 1 215 ? 21.33273 13.68169 -47.50741 1.000 13.01013 207 VAL A N 1
ATOM 1639 C CA . VAL A 1 215 ? 22.34805 13.52053 -48.54335 1.000 15.79610 207 VAL A CA 1
ATOM 1640 C C . VAL A 1 215 ? 22.79395 12.06867 -48.63716 1.000 17.14889 207 VAL A C 1
ATOM 1641 O O . VAL A 1 215 ? 23.01227 11.54074 -49.73583 1.000 18.17124 207 VAL A O 1
ATOM 1645 N N . HIS A 1 216 ? 22.92853 11.39898 -47.49055 1.000 18.15872 208 HIS A N 1
ATOM 1646 C CA . HIS A 1 216 ? 23.25395 9.97678 -47.50663 1.000 20.88353 208 HIS A CA 1
ATOM 1647 C C . HIS A 1 216 ? 22.21213 9.18974 -48.29252 1.000 20.90959 208 HIS A C 1
ATOM 1648 O O . HIS A 1 216 ? 22.55643 8.32140 -49.10607 1.000 22.87435 208 HIS A O 1
ATOM 1655 N N . ARG A 1 217 ? 20.93091 9.49457 -48.07366 1.000 19.14888 209 ARG A N 1
ATOM 1656 C CA . ARG A 1 217 ? 19.86563 8.84469 -48.83207 1.000 18.25012 209 ARG A CA 1
ATOM 1657 C C . ARG A 1 217 ? 20.00336 9.11077 -50.33238 1.000 18.13721 209 ARG A C 1
ATOM 1658 O O . ARG A 1 217 ? 19.76165 8.21567 -51.15219 1.000 20.50913 209 ARG A O 1
ATOM 1666 N N . LEU A 1 218 ? 20.39154 10.33510 -50.71378 1.000 16.57884 210 LEU A N 1
ATOM 1667 C CA . LEU A 1 218 ? 20.54854 10.64658 -52.13491 1.000 16.65587 210 LEU A CA 1
ATOM 1668 C C . LEU A 1 218 ? 21.66165 9.81748 -52.75824 1.000 19.53256 210 LEU A C 1
ATOM 1669 O O . LEU A 1 218 ? 21.53881 9.35230 -53.89907 1.000 20.70575 210 LEU A O 1
ATOM 1674 N N . TYR A 1 219 ? 22.75131 9.60969 -52.02013 1.000 21.98921 211 TYR A N 1
ATOM 1675 C CA . TYR A 1 219 ? 23.84170 8.79034 -52.53847 1.000 24.40049 211 TYR A CA 1
ATOM 1676 C C . TYR A 1 219 ? 23.47855 7.31037 -52.58698 1.000 26.37772 211 TYR A C 1
ATOM 1677 O O . TYR A 1 219 ? 23.91792 6.60308 -53.49794 1.000 29.24561 211 TYR A O 1
ATOM 1686 N N . GLU A 1 220 ? 22.66510 6.82665 -51.64376 1.000 30.19417 212 GLU A N 1
ATOM 1687 C CA . GLU A 1 220 ? 22.12548 5.47527 -51.77165 1.000 34.34016 212 GLU A CA 1
ATOM 1688 C C . GLU A 1 220 ? 21.38193 5.32326 -53.09235 1.000 31.65658 212 GLU A C 1
ATOM 1689 O O . GLU A 1 220 ? 21.57924 4.34715 -53.82654 1.000 32.73390 212 GLU A O 1
ATOM 1695 N N . MET A 1 221 ? 20.53258 6.29801 -53.42074 1.000 27.73490 213 MET A N 1
ATOM 1696 C CA . MET A 1 221 ? 19.74937 6.20353 -54.64677 1.000 25.33007 213 MET A CA 1
ATOM 1697 C C . MET A 1 221 ? 20.62146 6.33889 -55.88786 1.000 26.39940 213 MET A C 1
ATOM 1698 O O . MET A 1 221 ? 20.44827 5.59239 -56.85636 1.000 25.35685 213 MET A O 1
ATOM 1703 N N . MET A 1 222 ? 21.54089 7.30180 -55.89200 1.000 28.93110 214 MET A N 1
ATOM 1704 C CA A MET A 1 222 ? 22.37625 7.51069 -57.06739 0.364 32.12403 214 MET A CA 1
ATOM 1705 C CA B MET A 1 222 ? 22.37609 7.51065 -57.07020 0.636 31.44753 214 MET A CA 1
ATOM 1706 C C . MET A 1 222 ? 23.25420 6.29822 -57.35151 1.000 33.48271 214 MET A C 1
ATOM 1707 O O . MET A 1 222 ? 23.49295 5.96413 -58.51874 1.000 34.50470 214 MET A O 1
ATOM 1716 N N . LYS A 1 223 ? 23.72224 5.61406 -56.30142 1.000 35.17870 215 LYS A N 1
ATOM 1717 C CA . LYS A 1 223 ? 24.56158 4.43317 -56.48478 1.000 38.90384 215 LYS A CA 1
ATOM 1718 C C . LYS A 1 223 ? 23.76979 3.27476 -57.08170 1.000 39.09525 215 LYS A C 1
ATOM 1719 O O . LYS A 1 223 ? 24.29025 2.52200 -57.91637 1.000 40.42487 215 LYS A O 1
ATOM 1721 N N . GLU A 1 224 ? 22.51918 3.10649 -56.65568 1.000 38.85574 216 GLU A N 1
ATOM 1722 C CA . GLU A 1 224 ? 21.64232 2.07790 -57.19789 1.000 37.62149 216 GLU A CA 1
ATOM 1723 C C . GLU A 1 224 ? 21.04655 2.45914 -58.54661 1.000 33.81758 216 GLU A C 1
ATOM 1724 O O . GLU A 1 224 ? 20.30730 1.65652 -59.12690 1.000 35.39501 216 GLU A O 1
ATOM 1726 N N . GLY A 1 225 ? 21.35163 3.64908 -59.05847 1.000 28.84923 217 GLY A N 1
ATOM 1727 C CA . GLY A 1 225 ? 20.79831 4.08535 -60.32599 1.000 26.90587 217 GLY A CA 1
ATOM 1728 C C . GLY A 1 225 ? 19.32027 4.39254 -60.27555 1.000 25.53960 217 GLY A C 1
ATOM 1729 O O . GLY A 1 225 ? 18.63497 4.27845 -61.29594 1.000 27.02444 217 GLY A O 1
ATOM 1730 N N . LYS A 1 226 ? 18.81207 4.78695 -59.10878 1.000 21.77525 218 LYS A N 1
ATOM 1731 C CA . LYS A 1 226 ? 17.38859 4.99924 -58.90110 1.000 22.25815 218 LYS A CA 1
ATOM 1732 C C . LYS A 1 226 ? 16.99972 6.45807 -58.70507 1.000 18.81076 218 LYS A C 1
ATOM 1733 O O . LYS A 1 226 ? 15.80204 6.75959 -58.66536 1.000 19.39375 218 LYS A O 1
ATOM 1739 N N . LEU A 1 227 ? 17.96179 7.36908 -58.59744 1.000 17.84325 219 LEU A N 1
ATOM 1740 C CA . LEU A 1 227 ? 17.63873 8.78297 -58.44164 1.000 16.66882 219 LEU A CA 1
ATOM 1741 C C . LEU A 1 227 ? 16.94762 9.28663 -59.70779 1.000 17.01426 219 LEU A C 1
ATOM 1742 O O . LEU A 1 227 ? 17.41474 9.03270 -60.82410 1.000 19.82092 219 LEU A O 1
ATOM 1747 N N . LEU A 1 228 ? 15.82624 9.99475 -59.53629 1.000 15.76647 220 LEU A N 1
ATOM 1748 C CA . LEU A 1 228 ? 14.96112 10.37651 -60.64626 1.000 17.28392 220 LEU A CA 1
ATOM 1749 C C . LEU A 1 228 ? 15.14437 11.81242 -61.12133 1.000 17.06239 220 LEU A C 1
ATOM 1750 O O . LEU A 1 228 ? 14.66707 12.14699 -62.21645 1.000 19.85334 220 LEU A O 1
ATOM 1755 N N . PHE A 1 229 ? 15.79259 12.66736 -60.33677 1.000 15.89647 221 PHE A N 1
ATOM 1756 C CA . PHE A 1 229 ? 15.99474 14.05763 -60.71608 1.000 16.23993 221 PHE A CA 1
ATOM 1757 C C . PHE A 1 229 ? 17.23769 14.56392 -60.00398 1.000 16.66485 221 PHE A C 1
ATOM 1758 O O . PHE A 1 229 ? 17.66598 13.97156 -59.00551 1.000 16.30310 221 PHE A O 1
ATOM 1766 N N . PRO A 1 230 ? 17.85478 15.63863 -60.50518 1.000 15.77401 222 PRO A N 1
ATOM 1767 C CA . PRO A 1 230 ? 19.09428 16.13782 -59.89596 1.000 16.42696 222 PRO A CA 1
ATOM 1768 C C . PRO A 1 230 ? 18.86863 16.62436 -58.47258 1.000 14.60622 222 PRO A C 1
ATOM 1769 O O . PRO A 1 230 ? 17.77135 17.03666 -58.09111 1.000 15.38293 222 PRO A O 1
ATOM 1773 N N . ALA A 1 231 ? 19.94271 16.60504 -57.69123 1.000 13.74327 223 ALA A N 1
ATOM 1774 C CA . ALA A 1 231 ? 19.89692 17.05646 -56.31144 1.000 14.13618 223 ALA A CA 1
ATOM 1775 C C . ALA A 1 231 ? 21.04270 18.01413 -56.02954 1.000 13.68916 223 ALA A C 1
ATOM 1776 O O . ALA A 1 231 ? 22.18773 17.78959 -56.44955 1.000 15.56012 223 ALA A O 1
ATOM 1778 N N . LEU A 1 232 ? 20.72553 19.08194 -55.31021 1.000 13.92355 224 LEU A N 1
ATOM 1779 C CA . LEU A 1 232 ? 21.72960 19.99281 -54.78391 1.000 14.86769 224 LEU A CA 1
ATOM 1780 C C . LEU A 1 232 ? 21.88873 19.69786 -53.29667 1.000 13.88448 224 LEU A C 1
ATOM 1781 O O . LEU A 1 232 ? 20.93958 19.85418 -52.51697 1.000 14.78148 224 LEU A O 1
ATOM 1786 N N . ASN A 1 233 ? 23.08057 19.25065 -52.92284 1.000 13.16195 225 ASN A N 1
ATOM 1787 C CA . ASN A 1 233 ? 23.46294 18.96120 -51.54406 1.000 12.90933 225 ASN A CA 1
ATOM 1788 C C . ASN A 1 233 ? 23.78147 20.28585 -50.85352 1.000 12.65831 225 ASN A C 1
ATOM 1789 O O . ASN A 1 233 ? 24.87306 20.83410 -51.01643 1.000 14.41738 225 ASN A O 1
ATOM 1794 N N . VAL A 1 234 ? 22.83455 20.78154 -50.05428 1.000 13.53643 226 VAL A N 1
ATOM 1795 C CA . VAL A 1 234 ? 23.01945 22.01777 -49.30066 1.000 14.14242 226 VAL A CA 1
ATOM 1796 C C . VAL A 1 234 ? 23.79769 21.76308 -48.01622 1.000 13.36041 226 VAL A C 1
ATOM 1797 O O . VAL A 1 234 ? 24.57230 22.62718 -47.57260 1.000 12.91579 226 VAL A O 1
ATOM 1801 N N . ASN A 1 235 ? 23.62208 20.58700 -47.40147 1.000 12.49037 227 ASN A N 1
ATOM 1802 C CA . ASN A 1 235 ? 24.33883 20.30008 -46.16086 1.000 12.79811 227 ASN A CA 1
ATOM 1803 C C . ASN A 1 235 ? 25.82690 20.55804 -46.30565 1.000 13.31989 227 ASN A C 1
ATOM 1804 O O . ASN A 1 235 ? 26.45685 21.11825 -45.40067 1.000 14.68106 227 ASN A O 1
ATOM 1809 N N . ASP A 1 236 ? 26.40570 20.1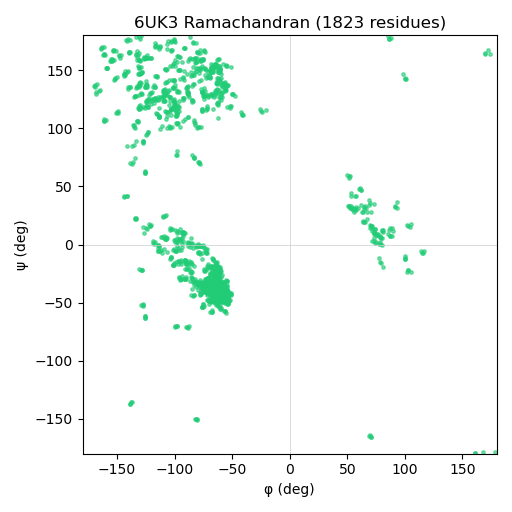6509 -47.43902 1.000 13.39418 228 ASP A N 1
ATOM 1810 C CA . ASP A 1 236 ? 27.84861 20.20936 -47.59799 1.000 13.93388 228 ASP A CA 1
ATOM 1811 C C . ASP A 1 236 ? 28.36735 21.50378 -48.21817 1.000 13.91853 228 ASP A C 1
ATOM 1812 O O . ASP A 1 236 ? 29.54976 21.57377 -48.55673 1.000 14.72809 228 ASP A O 1
ATOM 1817 N N . SER A 1 237 ? 27.53970 22.53823 -48.34810 1.000 12.96568 229 SER A N 1
ATOM 1818 C CA . SER A 1 237 ? 28.11981 23.87339 -48.38563 1.000 12.73024 229 SER A CA 1
ATOM 1819 C C . SER A 1 237 ? 28.93703 24.05647 -47.11625 1.000 12.05257 229 SER A C 1
ATOM 1820 O O . SER A 1 237 ? 28.52710 23.62541 -46.03531 1.000 12.98305 229 SER A O 1
ATOM 1823 N N . VAL A 1 238 ? 30.11596 24.66240 -47.24832 1.000 12.57810 230 VAL A N 1
ATOM 1824 C CA . VAL A 1 238 ? 30.91700 24.93073 -46.05781 1.000 12.74194 230 VAL A CA 1
ATOM 1825 C C . VAL A 1 238 ? 30.11876 25.76029 -45.06684 1.000 11.77730 230 VAL A C 1
ATOM 1826 O O . VAL A 1 238 ? 30.14774 25.51540 -43.84898 1.000 12.67856 230 VAL A O 1
ATOM 1830 N N . THR A 1 239 ? 29.40573 26.76456 -45.57106 1.000 12.02927 231 THR A N 1
ATOM 1831 C CA . THR A 1 239 ? 28.67943 27.68104 -44.70737 1.000 12.58261 231 THR A CA 1
ATOM 1832 C C . THR A 1 239 ? 27.44074 27.05273 -44.09806 1.000 11.72938 231 THR A C 1
ATOM 1833 O O . THR A 1 239 ? 26.79906 27.69328 -43.25638 1.000 14.24607 231 THR A O 1
ATOM 1837 N N . LYS A 1 240 ? 27.09971 25.81940 -44.47827 1.000 11.72780 232 LYS A N 1
ATOM 1838 C CA . LYS A 1 240 ? 26.03823 25.09112 -43.79546 1.000 11.71284 232 LYS A CA 1
ATOM 1839 C C . LYS A 1 240 ? 26.66881 24.10919 -42.80903 1.000 12.08837 232 LYS A C 1
ATOM 1840 O O . LYS A 1 240 ? 26.59852 24.32586 -41.59652 1.000 12.64298 232 LYS A O 1
ATOM 1846 N N . SER A 1 241 ? 27.31273 23.04638 -43.31810 1.000 12.58010 233 SER A N 1
ATOM 1847 C CA . SER A 1 241 ? 27.84830 21.98278 -42.45866 1.000 12.65269 233 SER A CA 1
ATOM 1848 C C . SER A 1 241 ? 28.71693 22.49938 -41.31387 1.000 13.14722 233 SER A C 1
ATOM 1849 O O . SER A 1 241 ? 28.62457 22.00161 -40.18664 1.000 13.98955 233 SER A O 1
ATOM 1852 N N . LYS A 1 242 ? 29.58431 23.47500 -41.57040 1.000 11.96484 234 LYS A N 1
ATOM 1853 C CA A LYS A 1 242 ? 30.50884 23.90160 -40.52785 0.498 12.04837 234 LYS A CA 1
ATOM 1854 C CA B LYS A 1 242 ? 30.52898 23.93741 -40.55887 0.502 12.63085 234 LYS A CA 1
ATOM 1855 C C . LYS A 1 242 ? 29.95587 25.02651 -39.66054 1.000 11.56441 234 LYS A C 1
ATOM 1856 O O . LYS A 1 242 ? 30.65532 25.49966 -38.75737 1.000 13.58038 234 LYS A O 1
ATOM 1867 N N . PHE A 1 243 ? 28.69751 25.42405 -39.86741 1.000 11.49987 235 PHE A N 1
ATOM 1868 C CA . PHE A 1 243 ? 28.09286 26.49019 -39.07203 1.000 11.81273 235 PHE A CA 1
ATOM 1869 C C . PHE A 1 243 ? 26.79200 26.03426 -38.42619 1.000 11.18882 235 PHE A C 1
ATOM 1870 O O . PHE A 1 243 ? 26.68213 26.00417 -37.19359 1.000 12.19076 235 PHE A O 1
ATOM 1878 N N . ASP A 1 244 ? 25.81445 25.67255 -39.25708 1.000 11.45163 236 ASP A N 1
ATOM 1879 C CA . ASP A 1 244 ? 24.56163 25.10766 -38.77157 1.000 12.13821 236 ASP A CA 1
ATOM 1880 C C . ASP A 1 244 ? 24.82755 23.86939 -37.91667 1.000 11.25254 236 ASP A C 1
ATOM 1881 O O . ASP A 1 244 ? 24.45378 23.81859 -36.73703 1.000 11.62859 236 ASP A O 1
ATOM 1886 N N . ASN A 1 245 ? 25.51003 22.86545 -38.48348 1.000 11.14172 237 ASN A N 1
ATOM 1887 C CA . ASN A 1 245 ? 25.62299 21.58992 -37.78080 1.000 11.66301 237 ASN A CA 1
ATOM 1888 C C . ASN A 1 245 ? 26.41537 21.74280 -36.49219 1.000 11.77645 237 ASN A C 1
ATOM 1889 O O . ASN A 1 245 ? 26.13447 21.04608 -35.50946 1.000 12.87657 237 ASN A O 1
ATOM 1894 N N . VAL A 1 246 ? 27.40131 22.64631 -36.47644 1.000 12.36844 238 VAL A N 1
ATOM 1895 C CA . VAL A 1 246 ? 28.27424 22.83940 -35.32265 1.000 10.88949 238 VAL A CA 1
ATOM 1896 C C . VAL A 1 246 ? 27.70534 23.89222 -34.37536 1.000 11.32111 238 VAL A C 1
ATOM 1897 O O . VAL A 1 246 ? 27.25486 23.56522 -33.26800 1.000 12.24118 238 VAL A O 1
ATOM 1901 N N . TYR A 1 247 ? 27.72721 25.16569 -34.79715 1.000 10.84869 239 TYR A N 1
ATOM 1902 C CA . TYR A 1 247 ? 27.30777 26.23779 -33.89071 1.000 11.53688 239 TYR A CA 1
ATOM 1903 C C . TYR A 1 247 ? 25.80368 26.23138 -33.64244 1.000 10.49172 239 TYR A C 1
ATOM 1904 O O . TYR A 1 247 ? 25.35393 26.67463 -32.57717 1.000 11.91292 239 TYR A O 1
ATOM 1913 N N . GLY A 1 248 ? 25.01038 25.75464 -34.60112 1.000 10.27183 240 GLY A N 1
ATOM 1914 C CA . GLY A 1 248 ? 23.58137 25.65178 -34.35177 1.000 10.90125 240 GLY A CA 1
ATOM 1915 C C . GLY A 1 248 ? 23.30203 24.72575 -33.18384 1.000 11.88264 240 GLY A C 1
ATOM 1916 O O . GLY A 1 248 ? 22.55571 25.06587 -32.26101 1.000 12.64309 240 GLY A O 1
ATOM 1917 N N . CYS A 1 249 ? 23.92404 23.54168 -33.19834 1.000 11.37214 241 CYS A N 1
ATOM 1918 C CA . CYS A 1 249 ? 23.73980 22.59412 -32.10306 1.000 11.98089 241 CYS A CA 1
ATOM 1919 C C . CYS A 1 249 ? 24.37730 23.08666 -30.81220 1.000 11.65835 241 CYS A C 1
ATOM 1920 O O . CYS A 1 249 ? 23.85497 22.80423 -29.72588 1.000 12.34100 241 CYS A O 1
ATOM 1923 N N . ARG A 1 250 ? 25.49381 23.82258 -30.90114 1.000 10.96339 242 ARG A N 1
ATOM 1924 C CA . ARG A 1 250 ? 26.05508 24.43058 -29.69564 1.000 10.59085 242 ARG A CA 1
ATOM 1925 C C . ARG A 1 250 ? 25.00604 25.28021 -28.98011 1.000 10.98127 242 ARG A C 1
ATOM 1926 O O . ARG A 1 250 ? 24.93032 25.28962 -27.74594 1.000 12.34236 242 ARG A O 1
ATOM 1934 N N . HIS A 1 251 ? 24.18469 25.99645 -29.74705 1.000 10.79500 243 HIS A N 1
ATOM 1935 C CA . HIS A 1 251 ? 23.10471 26.79192 -29.17938 1.000 11.15739 243 HIS A CA 1
ATOM 1936 C C . HIS A 1 251 ? 21.93491 25.91122 -28.74411 1.000 11.21165 243 HIS A C 1
ATOM 1937 O O . HIS A 1 251 ? 21.49415 25.97278 -27.59023 1.000 12.16571 243 HIS A O 1
ATOM 1944 N N . SER A 1 252 ? 21.42160 25.08422 -29.65218 1.000 10.78433 244 SER A N 1
ATOM 1945 C CA . SER A 1 252 ? 20.07750 24.54862 -29.47165 1.000 11.76225 244 SER A CA 1
ATOM 1946 C C . SER A 1 252 ? 20.00679 23.23250 -28.70072 1.000 11.43463 244 SER A C 1
ATOM 1947 O O . SER A 1 252 ? 18.92212 22.88946 -28.22439 1.000 12.69202 244 SER A O 1
ATOM 1950 N N . LEU A 1 253 ? 21.11498 22.49361 -28.54410 1.000 11.12835 245 LEU A N 1
ATOM 1951 C CA . LEU A 1 253 ? 21.07058 21.27007 -27.73662 1.000 10.58274 245 LEU A CA 1
ATOM 1952 C C . LEU A 1 253 ? 20.83448 21.59436 -26.26285 1.000 11.35848 245 LEU A C 1
ATOM 1953 O O . LEU A 1 253 ? 19.85232 21.13887 -25.66253 1.000 12.57958 245 LEU A O 1
ATOM 1958 N N . VAL A 1 254 ? 21.72297 22.39612 -25.66534 1.000 12.02310 246 VAL A N 1
ATOM 1959 C CA . VAL A 1 254 ? 21.57514 22.75492 -24.25420 1.000 12.79728 246 VAL A CA 1
ATOM 1960 C C . VAL A 1 254 ? 20.27289 23.51355 -24.02295 1.000 11.54569 246 VAL A C 1
ATOM 1961 O O . VAL A 1 254 ? 19.63497 23.37554 -22.97274 1.000 12.52777 246 VAL A O 1
ATOM 1965 N N . ASP A 1 255 ? 19.86834 24.33464 -24.99467 1.000 11.43932 247 ASP A N 1
ATOM 1966 C CA . ASP A 1 255 ? 18.59509 25.04082 -24.90038 1.000 11.57910 247 ASP A CA 1
ATOM 1967 C C . ASP A 1 255 ? 17.46128 24.04794 -24.65518 1.000 11.56270 247 ASP A C 1
ATOM 1968 O O . ASP A 1 255 ? 16.67864 24.19077 -23.70926 1.000 12.56695 247 ASP A O 1
ATOM 1973 N N . ALA A 1 256 ? 17.39151 23.00156 -25.48105 1.000 11.59784 248 ALA A N 1
ATOM 1974 C CA . ALA A 1 256 ? 16.33372 22.00480 -25.34113 1.000 12.68587 248 ALA A CA 1
ATOM 1975 C C . ALA A 1 256 ? 16.43412 21.23637 -24.02695 1.000 11.46887 248 ALA A C 1
ATOM 1976 O O . ALA A 1 256 ? 15.41127 20.96593 -23.38610 1.000 12.80321 248 ALA A O 1
ATOM 1978 N N . ILE A 1 257 ? 17.64918 20.84631 -23.62350 1.000 12.28643 249 ILE A N 1
ATOM 1979 C CA . ILE A 1 257 ? 17.81180 20.11251 -22.36842 1.000 11.46915 249 ILE A CA 1
ATOM 1980 C C . ILE A 1 257 ? 17.35296 20.96127 -21.19285 1.000 12.12914 249 ILE A C 1
ATOM 1981 O O . ILE A 1 257 ? 16.66546 20.47493 -20.28575 1.000 13.80328 249 ILE A O 1
ATOM 1986 N N . MET A 1 258 ? 17.71039 22.24748 -21.19785 1.000 12.17358 250 MET A N 1
ATOM 1987 C CA . MET A 1 258 ? 17.28596 23.13704 -20.11764 1.000 12.07583 250 MET A CA 1
ATOM 1988 C C . MET A 1 258 ? 15.76947 23.30789 -20.09500 1.000 12.60002 250 MET A C 1
ATOM 1989 O O . MET A 1 258 ? 15.14345 23.21955 -19.03258 1.000 13.77527 250 MET A O 1
ATOM 1994 N N . ARG A 1 259 ? 15.15646 23.57531 -21.25486 1.000 12.31285 251 ARG A N 1
ATOM 1995 C CA . ARG A 1 259 ? 13.70900 23.77495 -21.26623 1.000 12.48903 251 ARG A CA 1
ATOM 1996 C C . ARG A 1 259 ? 12.97786 22.51809 -20.83001 1.000 13.40885 251 ARG A C 1
ATOM 1997 O O . ARG A 1 259 ? 11.96596 22.59637 -20.12306 1.000 14.38153 251 ARG A O 1
ATOM 2005 N N . ALA A 1 260 ? 13.47045 21.34967 -21.25924 1.000 12.89134 252 ALA A N 1
ATOM 2006 C CA . ALA A 1 260 ? 12.75098 20.10863 -21.00116 1.000 13.03467 252 ALA A CA 1
ATOM 2007 C C . ALA A 1 260 ? 12.88137 19.66463 -19.55313 1.000 13.39925 252 ALA A C 1
ATOM 2008 O O . ALA A 1 260 ? 11.94226 19.09112 -18.99562 1.000 15.05857 252 ALA A O 1
ATOM 2010 N N . THR A 1 261 ? 14.04237 19.88952 -18.93913 1.000 12.62711 253 THR A N 1
ATOM 2011 C CA . THR A 1 261 ? 14.35849 19.27983 -17.65261 1.000 13.87373 253 THR A CA 1
ATOM 2012 C C . THR A 1 261 ? 14.82419 20.24836 -16.58485 1.000 14.22054 253 THR A C 1
ATOM 2013 O O . THR A 1 261 ? 14.76529 19.88745 -15.40395 1.000 15.68539 253 THR A O 1
ATOM 2017 N N . ASP A 1 262 ? 15.33808 21.42626 -16.94756 1.000 12.94115 254 ASP A N 1
ATOM 2018 C CA . ASP A 1 262 ? 15.91547 22.35394 -15.97051 1.000 13.27061 254 ASP A CA 1
ATOM 2019 C C . ASP A 1 262 ? 16.98289 21.68036 -15.10730 1.000 13.69831 254 ASP A C 1
ATOM 2020 O O . ASP A 1 262 ? 17.16373 22.02722 -13.94080 1.000 14.66710 254 ASP A O 1
ATOM 2025 N N . VAL A 1 263 ? 17.72196 20.72061 -15.67021 1.000 13.89018 255 VAL A N 1
ATOM 2026 C CA A VAL A 1 263 ? 18.75545 20.03022 -14.91266 0.663 13.87495 255 VAL A CA 1
ATOM 2027 C CA B VAL A 1 263 ? 18.76814 20.01078 -14.93663 0.337 14.17348 255 VAL A CA 1
ATOM 2028 C C . VAL A 1 263 ? 20.07121 20.78961 -15.04068 1.000 13.75522 255 VAL A C 1
ATOM 2029 O O . VAL A 1 263 ? 20.42741 21.29081 -16.11598 1.000 15.77603 255 VAL A O 1
ATOM 2036 N N . MET A 1 264 ? 20.78095 20.91792 -13.92236 1.000 12.95192 256 MET A N 1
ATOM 2037 C CA . MET A 1 264 ? 22.10677 21.51657 -13.97521 1.000 13.43541 256 MET A CA 1
ATOM 2038 C C . MET A 1 264 ? 23.06766 20.59369 -14.71824 1.000 13.63558 256 MET A C 1
ATOM 2039 O O . MET A 1 264 ? 23.16668 19.40684 -14.41238 1.000 14.43562 256 MET A O 1
ATOM 2044 N N . LEU A 1 265 ? 23.78040 21.14496 -15.69547 1.000 13.82773 257 LEU A N 1
ATOM 2045 C CA A LEU A 1 265 ? 24.75479 20.34624 -16.42574 0.218 14.73672 257 LEU A CA 1
ATOM 2046 C CA B LEU A 1 265 ? 24.76133 20.36676 -16.44113 0.782 15.18635 257 LEU A CA 1
ATOM 2047 C C . LEU A 1 265 ? 26.09845 20.30629 -15.71708 1.000 14.40399 257 LEU A C 1
ATOM 2048 O O . LEU A 1 265 ? 26.83617 19.32450 -15.86234 1.000 14.53387 257 LEU A O 1
ATOM 2057 N N . SER A 1 266 ? 26.42095 21.34910 -14.94953 1.000 14.69474 258 SER A N 1
ATOM 2058 C CA . SER A 1 266 ? 27.73386 21.47123 -14.32577 1.000 14.00667 258 SER A CA 1
ATOM 2059 C C . SER A 1 266 ? 28.04532 20.26418 -13.46197 1.000 16.28918 258 SER A C 1
ATOM 2060 O O . SER A 1 266 ? 27.22051 19.83378 -12.64962 1.000 18.71219 258 SER A O 1
ATOM 2063 N N . GLY A 1 267 ? 29.26308 19.74646 -13.61031 1.000 16.39177 259 GLY A N 1
ATOM 2064 C CA . GLY A 1 267 ? 29.72012 18.63486 -12.81018 1.000 18.30396 259 GLY A CA 1
ATOM 2065 C C . GLY A 1 267 ? 29.21002 17.27681 -13.22481 1.000 18.29340 259 GLY A C 1
ATOM 2066 O O . GLY A 1 267 ? 29.75048 16.26876 -12.75660 1.000 21.95583 259 GLY A O 1
ATOM 2067 N N . LYS A 1 268 ? 28.18076 17.20431 -14.06394 1.000 15.74301 260 LYS A N 1
ATOM 2068 C CA . LYS A 1 268 ? 27.67481 15.91745 -14.51041 1.000 15.11887 260 LYS A CA 1
ATOM 2069 C C . LYS A 1 268 ? 28.51698 15.37024 -15.65200 1.000 14.99263 260 LYS A C 1
ATOM 2070 O O . LYS A 1 268 ? 29.11086 16.11875 -16.43557 1.000 16.69199 260 LYS A O 1
ATOM 2076 N N . VAL A 1 269 ? 28.54816 14.04777 -15.74781 1.000 14.30192 261 VAL A N 1
ATOM 2077 C CA . VAL A 1 269 ? 29.11075 13.38624 -16.91850 1.000 14.32519 261 VAL A CA 1
ATOM 2078 C C . VAL A 1 269 ? 28.02526 13.32861 -17.98707 1.000 13.33208 261 VAL A C 1
ATOM 2079 O O . VAL A 1 269 ? 26.91925 12.83053 -17.74748 1.000 14.43728 261 VAL A O 1
ATOM 2083 N N . ALA A 1 270 ? 28.32408 13.87518 -19.15468 1.000 12.46928 262 ALA A N 1
ATOM 2084 C CA . ALA A 1 270 ? 27.39860 13.87128 -20.27523 1.000 12.63020 262 ALA A CA 1
ATOM 2085 C C . ALA A 1 270 ? 28.06014 13.10208 -21.40264 1.000 12.57969 262 ALA A C 1
ATOM 2086 O O . ALA A 1 270 ? 29.19308 13.41068 -21.78540 1.000 14.17488 262 ALA A O 1
ATOM 2088 N N . CYS A 1 271 ? 27.37510 12.08668 -21.90515 1.000 11.97223 263 CYS A N 1
ATOM 2089 C CA . CYS A 1 271 ? 27.90230 11.23468 -22.95624 1.000 11.62455 263 CYS A CA 1
ATOM 2090 C C . CYS A 1 271 ? 27.35086 11.69139 -24.29921 1.000 12.09437 263 CYS A C 1
ATOM 2091 O O . CYS A 1 271 ? 26.13886 11.64194 -24.52725 1.000 13.32683 263 CYS A O 1
ATOM 2094 N N . VAL A 1 272 ? 28.23934 12.16318 -25.16603 1.000 11.31276 264 VAL A N 1
ATOM 2095 C CA . VAL A 1 272 ? 27.89737 12.56169 -26.52370 1.000 11.01304 264 VAL A CA 1
ATOM 2096 C C . VAL A 1 272 ? 28.34372 11.43853 -27.44079 1.000 11.34803 264 VAL A C 1
ATOM 2097 O O . VAL A 1 272 ? 29.53376 11.10196 -27.49795 1.000 11.65630 264 VAL A O 1
ATOM 2101 N N . LEU A 1 273 ? 27.39097 10.82423 -28.12829 1.000 11.43001 265 LEU A N 1
ATOM 2102 C CA . LEU A 1 273 ? 27.67005 9.65559 -28.95301 1.000 11.42582 265 LEU A CA 1
ATOM 2103 C C . LEU A 1 273 ? 27.79410 10.13868 -30.39167 1.000 11.16707 265 LEU A C 1
ATOM 2104 O O . LEU A 1 273 ? 26.81929 10.61941 -30.98609 1.000 12.30738 265 LEU A O 1
ATOM 2109 N N . GLY A 1 274 ? 28.99949 10.02672 -30.93996 1.000 11.76899 266 GLY A N 1
ATOM 2110 C CA . GLY A 1 274 ? 29.31741 10.63276 -32.21672 1.000 12.24794 266 GLY A CA 1
ATOM 2111 C C . GLY A 1 274 ? 30.08834 11.92388 -32.02874 1.000 11.70916 266 GLY A C 1
ATOM 2112 O O . GLY A 1 274 ? 29.81713 12.69885 -31.10341 1.000 12.30092 266 GLY A O 1
ATOM 2113 N N . TYR A 1 275 ? 31.04824 12.17115 -32.91592 1.000 11.40252 267 TYR A N 1
ATOM 2114 C CA . TYR A 1 275 ? 31.86770 13.37361 -32.85897 1.000 10.31161 267 TYR A CA 1
ATOM 2115 C C . TYR A 1 275 ? 32.13451 13.89013 -34.27102 1.000 10.64940 267 TYR A C 1
ATOM 2116 O O . TYR A 1 275 ? 33.25614 14.28318 -34.61267 1.000 12.03597 267 TYR A O 1
ATOM 2125 N N . GLY A 1 276 ? 31.09833 13.86656 -35.11252 1.000 11.15585 268 GLY A N 1
ATOM 2126 C CA . GLY A 1 276 ? 31.10597 14.56892 -36.38068 1.000 11.38218 268 GLY A CA 1
ATOM 2127 C C . GLY A 1 276 ? 30.75198 16.02178 -36.14927 1.000 11.06275 268 GLY A C 1
ATOM 2128 O O . GLY A 1 276 ? 30.99666 16.57720 -35.07432 1.000 11.80975 268 GLY A O 1
ATOM 2129 N N . ASP A 1 277 ? 30.13183 16.65509 -37.14823 1.000 11.64195 269 ASP A N 1
ATOM 2130 C CA . ASP A 1 277 ? 29.82395 18.07876 -36.99520 1.000 11.09054 269 ASP A CA 1
ATOM 2131 C C . ASP A 1 277 ? 28.84835 18.31924 -35.84714 1.000 10.54125 269 ASP A C 1
ATOM 2132 O O . ASP A 1 277 ? 29.06950 19.19755 -35.00071 1.000 11.37718 269 ASP A O 1
ATOM 2137 N N . VAL A 1 278 ? 27.76107 17.54197 -35.80248 1.000 11.25152 270 VAL A N 1
ATOM 2138 C CA . VAL A 1 278 ? 26.76091 17.70269 -34.75192 1.000 10.64497 270 VAL A CA 1
ATOM 2139 C C . VAL A 1 278 ? 27.32983 17.31836 -33.39046 1.000 9.71732 270 VAL A C 1
ATOM 2140 O O . VAL A 1 278 ? 27.09281 18.00574 -32.38725 1.000 11.62671 270 VAL A O 1
ATOM 2144 N N . GLY A 1 279 ? 28.11280 16.23573 -33.33435 1.000 10.77478 271 GLY A N 1
ATOM 2145 C CA . GLY A 1 279 ? 28.72212 15.84699 -32.07285 1.000 10.75479 271 GLY A CA 1
ATOM 2146 C C . GLY A 1 279 ? 29.69536 16.88852 -31.55688 1.000 10.64497 271 GLY A C 1
ATOM 2147 O O . GLY A 1 279 ? 29.75621 17.15118 -30.35141 1.000 11.21587 271 GLY A O 1
ATOM 2148 N N . LYS A 1 280 ? 30.47701 17.49309 -32.46364 1.000 11.26722 272 LYS A N 1
ATOM 2149 C CA . LYS A 1 280 ? 31.39193 18.56095 -32.05944 1.000 11.55502 272 LYS A CA 1
ATOM 2150 C C . LYS A 1 280 ? 30.63305 19.72552 -31.43035 1.000 11.11376 272 LYS A C 1
ATOM 2151 O O . LYS A 1 280 ? 31.01365 20.23029 -30.36819 1.000 11.59678 272 LYS A O 1
ATOM 2157 N N . GLY A 1 281 ? 29.56831 20.18929 -32.08904 1.000 11.12916 273 GLY A N 1
ATOM 2158 C CA . GLY A 1 281 ? 28.81127 21.30477 -31.53859 1.000 11.83985 273 GLY A CA 1
ATOM 2159 C C . GLY A 1 281 ? 28.08140 20.91934 -30.26557 1.000 11.00398 273 GLY A C 1
ATOM 2160 O O . GLY A 1 281 ? 27.95505 21.72880 -29.34252 1.000 11.49224 273 GLY A O 1
ATOM 2161 N N . SER A 1 282 ? 27.59372 19.67269 -30.20210 1.000 10.94045 274 SER A N 1
ATOM 2162 C CA . SER A 1 282 ? 26.88054 19.18510 -29.02457 1.000 11.71493 274 SER A CA 1
ATOM 2163 C C . SER A 1 282 ? 27.79214 19.13724 -27.80870 1.000 12.12141 274 SER A C 1
ATOM 2164 O O . SER A 1 282 ? 27.39573 19.54104 -26.70412 1.000 12.07795 274 SER A O 1
ATOM 2167 N N . ALA A 1 283 ? 29.01704 18.63410 -27.99139 1.000 11.63576 275 ALA A N 1
ATOM 2168 C CA . ALA A 1 283 ? 29.97723 18.60456 -26.89479 1.000 12.04311 275 ALA A CA 1
ATOM 2169 C C . ALA A 1 283 ? 30.25244 20.01022 -26.38534 1.000 12.15118 275 ALA A C 1
ATOM 2170 O O . ALA A 1 283 ? 30.27984 20.23718 -25.17294 1.000 12.97929 275 ALA A O 1
ATOM 2172 N N . GLU A 1 284 ? 30.43016 20.97490 -27.29757 1.000 12.54844 276 GLU A N 1
ATOM 2173 C CA A GLU A 1 284 ? 30.65350 22.35468 -26.86924 0.481 12.50136 276 GLU A CA 1
ATOM 2174 C CA B GLU A 1 284 ? 30.65424 22.35448 -26.87206 0.519 14.10065 276 GLU A CA 1
ATOM 2175 C C . GLU A 1 284 ? 29.44239 22.90812 -26.13163 1.000 12.30631 276 GLU A C 1
ATOM 2176 O O . GLU A 1 284 ? 29.58850 23.67457 -25.17350 1.000 13.52124 276 GLU A O 1
ATOM 2187 N N . SER A 1 285 ? 28.23297 22.53361 -26.57143 1.000 12.03588 277 SER A N 1
ATOM 2188 C CA . SER A 1 285 ? 27.01418 23.00917 -25.92103 1.000 12.08326 277 SER A CA 1
ATOM 2189 C C . SER A 1 285 ? 27.02685 22.64841 -24.44050 1.000 12.84368 277 SER A C 1
ATOM 2190 O O . SER A 1 285 ? 26.70624 23.47691 -23.57943 1.000 14.60748 277 SER A O 1
ATOM 2193 N N . LEU A 1 286 ? 27.43274 21.41807 -24.13061 1.000 12.22030 278 LEU A N 1
ATOM 2194 C CA A LEU A 1 286 ? 27.41291 20.95291 -22.75081 0.551 12.41990 278 LEU A CA 1
ATOM 2195 C CA B LEU A 1 286 ? 27.42152 20.93413 -22.75367 0.449 13.43921 278 LEU A CA 1
ATOM 2196 C C . LEU A 1 286 ? 28.64111 21.41830 -21.97701 1.000 13.15805 278 LEU A C 1
ATOM 2197 O O . LEU A 1 286 ? 28.53333 21.77525 -20.79823 1.000 13.12127 278 LEU A O 1
ATOM 2206 N N . LYS A 1 287 ? 29.80942 21.42746 -22.61903 1.000 12.67657 279 LYS A N 1
ATOM 2207 C CA . LYS A 1 287 ? 31.03010 21.87551 -21.95989 1.000 13.95195 279 LYS A CA 1
ATOM 2208 C C . LYS A 1 287 ? 30.90896 23.31537 -21.46099 1.000 14.51182 279 LYS A C 1
ATOM 2209 O O . LYS A 1 287 ? 31.45815 23.65732 -20.40211 1.000 15.31400 279 LYS A O 1
ATOM 2215 N N . GLY A 1 288 ? 30.19244 24.17129 -22.19942 1.000 14.88239 280 GLY A N 1
ATOM 2216 C CA . GLY A 1 288 ? 30.03086 25.55760 -21.78312 1.000 15.55370 280 GLY A CA 1
ATOM 2217 C C . GLY A 1 288 ? 29.33904 25.71250 -20.44586 1.000 14.58189 280 GLY A C 1
ATOM 2218 O O . GLY A 1 288 ? 29.46917 26.76560 -19.80106 1.000 18.24814 280 GLY A O 1
ATOM 2219 N N . GLN A 1 289 ? 28.60051 24.69132 -20.01112 1.000 13.79534 281 GLN A N 1
ATOM 2220 C CA . GLN A 1 289 ? 27.93700 24.70124 -18.71714 1.000 14.48281 281 GLN A CA 1
ATOM 2221 C C . GLN A 1 289 ? 28.71288 23.95767 -17.63725 1.000 15.45192 281 GLN A C 1
ATOM 2222 O O . GLN A 1 289 ? 28.17628 23.73766 -16.54689 1.000 18.32163 281 GLN A O 1
ATOM 2228 N N . GLY A 1 290 ? 29.95318 23.56996 -17.90841 1.000 14.56069 282 GLY A N 1
ATOM 2229 C CA . GLY A 1 290 ? 30.74163 22.85723 -16.92400 1.000 14.72250 282 GLY A CA 1
ATOM 2230 C C . GLY A 1 290 ? 30.44652 21.38022 -16.82222 1.000 14.23561 282 GLY A C 1
ATOM 2231 O O . GLY A 1 290 ? 30.87966 20.73938 -15.85717 1.000 14.94924 282 GLY A O 1
ATOM 2232 N N . ALA A 1 291 ? 29.71306 20.81581 -17.77541 1.000 14.15579 283 ALA A N 1
ATOM 2233 C CA . ALA A 1 291 ? 29.58711 19.37125 -17.83011 1.000 12.66618 283 ALA A CA 1
ATOM 2234 C C . ALA A 1 291 ? 30.93846 18.77507 -18.19662 1.000 12.06772 283 ALA A C 1
ATOM 2235 O O . ALA A 1 291 ? 31.74613 19.39904 -18.89090 1.000 13.85369 283 ALA A O 1
ATOM 2237 N N . ARG A 1 292 ? 31.17070 17.55698 -17.73061 1.000 12.44950 284 ARG A N 1
ATOM 2238 C CA . ARG A 1 292 ? 32.33110 16.76890 -18.12462 1.000 12.60085 284 ARG A CA 1
ATOM 2239 C C . ARG A 1 292 ? 31.85850 15.84390 -19.24255 1.000 12.62715 284 ARG A C 1
ATOM 2240 O O . ARG A 1 292 ? 31.14267 14.86551 -19.00131 1.000 12.94305 284 ARG A O 1
ATOM 2248 N N . VAL A 1 293 ? 32.23498 16.17302 -20.46734 1.000 12.82734 285 VAL A N 1
ATOM 2249 C CA . VAL A 1 293 ? 31.73014 15.48073 -21.64405 1.000 12.69095 285 VAL A CA 1
ATOM 2250 C C . VAL A 1 293 ? 32.63363 14.30361 -21.96614 1.000 12.60480 285 VAL A C 1
ATOM 2251 O O . VAL A 1 293 ? 33.86491 14.44246 -22.02059 1.000 12.69596 285 VAL A O 1
ATOM 2255 N N . VAL A 1 294 ? 32.01911 13.14215 -22.16295 1.000 12.02906 286 VAL A N 1
ATOM 2256 C CA . VAL A 1 294 ? 32.69001 11.95028 -22.65897 1.000 12.54189 286 VAL A CA 1
ATOM 2257 C C . VAL A 1 294 ? 32.08670 11.61842 -24.01590 1.000 11.98234 286 VAL A C 1
ATOM 2258 O O . VAL A 1 294 ? 30.89361 11.83559 -24.23885 1.000 14.52904 286 VAL A O 1
ATOM 2262 N N . VAL A 1 295 ? 32.91018 11.13177 -24.93473 1.000 11.45802 287 VAL A N 1
ATOM 2263 C CA . VAL A 1 295 ? 32.54030 11.03534 -26.34305 1.000 11.80237 287 VAL A CA 1
ATOM 2264 C C . VAL A 1 295 ? 32.70368 9.59641 -26.80711 1.000 11.68332 287 VAL A C 1
ATOM 2265 O O . VAL A 1 295 ? 33.70274 8.94892 -26.48041 1.000 12.78933 287 VAL A O 1
ATOM 2269 N N . THR A 1 296 ? 31.73918 9.09818 -27.58279 1.000 11.04626 288 THR A N 1
ATOM 2270 C CA . THR A 1 296 ? 31.93211 7.83302 -28.28036 1.000 10.97289 288 THR A CA 1
ATOM 2271 C C . THR A 1 296 ? 32.11106 8.08318 -29.77150 1.000 11.12373 288 THR A C 1
ATOM 2272 O O . THR A 1 296 ? 31.59459 9.06145 -30.31919 1.000 12.25050 288 THR A O 1
ATOM 2276 N N . GLU A 1 297 ? 32.85756 7.19254 -30.42697 1.000 12.05038 289 GLU A N 1
ATOM 2277 C CA . GLU A 1 297 ? 33.08475 7.31320 -31.86264 1.000 11.82918 289 GLU A CA 1
ATOM 2278 C C . GLU A 1 297 ? 33.48950 5.96181 -32.42683 1.000 12.30744 289 GLU A C 1
ATOM 2279 O O . GLU A 1 297 ? 34.07519 5.13117 -31.72237 1.000 13.27131 289 GLU A O 1
ATOM 2285 N N . VAL A 1 298 ? 33.16703 5.76426 -33.70920 1.000 12.50572 290 VAL A N 1
ATOM 2286 C CA . VAL A 1 298 ? 33.69386 4.65107 -34.49435 1.000 12.13575 290 VAL A CA 1
ATOM 2287 C C . VAL A 1 298 ? 34.82424 5.08628 -35.42383 1.000 11.46700 290 VAL A C 1
ATOM 2288 O O . VAL A 1 298 ? 35.57151 4.22635 -35.92004 1.000 13.68329 290 VAL A O 1
ATOM 2292 N N . ASP A 1 299 ? 34.95400 6.38621 -35.69572 1.000 11.23125 291 ASP A N 1
ATOM 2293 C CA . ASP A 1 299 ? 35.92529 6.89067 -36.65234 1.000 11.33844 291 ASP A CA 1
ATOM 2294 C C . ASP A 1 299 ? 37.15191 7.34140 -35.87861 1.000 11.45366 291 ASP A C 1
ATOM 2295 O O . ASP A 1 299 ? 37.03741 8.24348 -35.03166 1.000 12.05333 291 ASP A O 1
ATOM 2300 N N . PRO A 1 300 ? 38.32538 6.73308 -36.10295 1.000 11.35655 292 PRO A N 1
ATOM 2301 C CA . PRO A 1 300 ? 39.49780 7.07764 -35.27684 1.000 12.42488 292 PRO A CA 1
ATOM 2302 C C . PRO A 1 300 ? 39.97426 8.50565 -35.45557 1.000 11.82986 292 PRO A C 1
ATOM 2303 O O . PRO A 1 300 ? 40.58019 9.05487 -34.52719 1.000 12.87672 292 PRO A O 1
ATOM 2307 N N . ILE A 1 301 ? 39.74394 9.12038 -36.61799 1.000 11.98203 293 ILE A N 1
ATOM 2308 C CA . ILE A 1 301 ? 40.11677 10.52251 -36.78897 1.000 11.79520 293 ILE A CA 1
ATOM 2309 C C . ILE A 1 301 ? 39.25869 11.41005 -35.90431 1.000 11.65283 293 ILE A C 1
ATOM 2310 O O . ILE A 1 301 ? 39.76397 12.28521 -35.19282 1.000 12.01014 293 ILE A O 1
ATOM 2315 N N . CYS A 1 302 ? 37.94101 11.19578 -35.93601 1.000 11.79831 294 CYS A N 1
ATOM 2316 C CA . CYS A 1 302 ? 37.05528 11.97254 -35.07537 1.000 11.47828 294 CYS A CA 1
ATOM 2317 C C . CYS A 1 302 ? 37.34644 11.70546 -33.60413 1.000 11.12804 294 CYS A C 1
ATOM 2318 O O . CYS A 1 302 ? 37.32336 12.63256 -32.78038 1.000 11.84055 294 CYS A O 1
ATOM 2321 N N . ALA A 1 303 ? 37.63417 10.44526 -33.25368 1.000 11.66169 295 ALA A N 1
ATOM 2322 C CA . ALA A 1 303 ? 38.00985 10.13613 -31.87542 1.000 11.51231 295 ALA A CA 1
ATOM 2323 C C . ALA A 1 303 ? 39.26332 10.90093 -31.46222 1.000 11.24592 295 ALA A C 1
ATOM 2324 O O . ALA A 1 303 ? 39.32207 11.46162 -30.36105 1.000 11.99829 295 ALA A O 1
ATOM 2326 N N . LEU A 1 304 ? 40.26774 10.95829 -32.34277 1.000 11.24965 296 LEU A N 1
ATOM 2327 C CA . LEU A 1 304 ? 41.48496 11.68548 -32.00429 1.000 11.71417 296 LEU A CA 1
ATOM 2328 C C . LEU A 1 304 ? 41.21198 13.17871 -31.85297 1.000 11.44134 296 LEU A C 1
ATOM 2329 O O . LEU A 1 304 ? 41.77748 13.82725 -30.96654 1.000 12.11306 296 LEU A O 1
ATOM 2334 N N . GLN A 1 305 ? 40.31924 13.73760 -32.68077 1.000 11.08916 297 GLN A N 1
ATOM 2335 C CA . GLN A 1 305 ? 39.93685 15.13857 -32.49329 1.000 10.27260 297 GLN A CA 1
ATOM 2336 C C . GLN A 1 305 ? 39.33504 15.36336 -31.11128 1.000 10.81253 297 GLN A C 1
ATOM 2337 O O . GLN A 1 305 ? 39.63337 16.36710 -30.44655 1.000 11.61300 297 GLN A O 1
ATOM 2343 N N . ALA A 1 306 ? 38.45549 14.45742 -30.67196 1.000 11.37455 298 ALA A N 1
ATOM 2344 C CA . ALA A 1 306 ? 37.85433 14.61326 -29.34823 1.000 11.35868 298 ALA A CA 1
ATOM 2345 C C . ALA A 1 306 ? 38.91600 14.59812 -28.25471 1.000 11.87807 298 ALA A C 1
ATOM 2346 O O . ALA A 1 306 ? 38.87078 15.41263 -27.31863 1.000 12.28324 298 ALA A O 1
ATOM 2348 N N . CYS A 1 307 ? 39.89019 13.69180 -28.36631 1.000 12.23973 299 CYS A N 1
ATOM 2349 C CA . CYS A 1 307 ? 40.97969 13.64646 -27.39471 1.000 13.12986 299 CYS A CA 1
ATOM 2350 C C . CYS A 1 307 ? 41.75058 14.95554 -27.36730 1.000 12.27205 299 CYS A C 1
ATOM 2351 O O . CYS A 1 307 ? 42.11584 15.44566 -26.29172 1.000 13.15313 299 CYS A O 1
ATOM 2354 N N . MET A 1 308 ? 42.02134 15.52489 -28.54408 1.000 12.04779 300 MET A N 1
ATOM 2355 C CA . MET A 1 308 ? 42.79182 16.75941 -28.62319 1.000 13.11896 300 MET A CA 1
ATOM 2356 C C . MET A 1 308 ? 42.02803 17.94756 -28.05563 1.000 13.64279 300 MET A C 1
ATOM 2357 O O . MET A 1 308 ? 42.64506 18.96029 -27.70692 1.000 14.55860 300 MET A O 1
ATOM 2362 N N . ALA A 1 309 ? 40.70676 17.84377 -27.95229 1.000 14.04512 301 ALA A N 1
ATOM 2363 C CA . ALA A 1 309 ? 39.87524 18.85330 -27.31046 1.000 16.19264 301 ALA A CA 1
ATOM 2364 C C . ALA A 1 309 ? 39.73459 18.62621 -25.81233 1.000 16.31067 301 ALA A C 1
ATOM 2365 O O . ALA A 1 309 ? 39.02992 19.39047 -25.13897 1.000 20.62964 301 ALA A O 1
ATOM 2367 N N . GLY A 1 310 ? 40.37086 17.58770 -25.28351 1.000 13.89650 302 GLY A N 1
ATOM 2368 C CA . GLY A 1 310 ? 40.35647 17.32270 -23.86329 1.000 14.99284 302 GLY A CA 1
ATOM 2369 C C . GLY A 1 310 ? 39.23151 16.44180 -23.37702 1.000 13.60653 302 GLY A C 1
ATOM 2370 O O . GLY A 1 310 ? 39.02876 16.35388 -22.16089 1.000 16.02402 302 GLY A O 1
ATOM 2371 N N . TYR A 1 311 ? 38.48982 15.79503 -24.27751 1.000 13.05497 303 TYR A N 1
ATOM 2372 C CA . TYR A 1 311 ? 37.41450 14.89866 -23.87977 1.000 12.86098 303 TYR A CA 1
ATOM 2373 C C . TYR A 1 311 ? 37.92665 13.46726 -23.77926 1.000 12.04836 303 TYR A C 1
ATOM 2374 O O . TYR A 1 311 ? 38.75464 13.03096 -24.58306 1.000 14.70027 303 TYR A O 1
ATOM 2383 N N . GLU A 1 312 ? 37.40147 12.73075 -22.80446 1.000 12.54875 304 GLU A N 1
ATOM 2384 C CA . GLU A 1 312 ? 37.65536 11.30350 -22.70165 1.000 13.30310 304 GLU A CA 1
ATOM 2385 C C . GLU A 1 312 ? 36.81482 10.57289 -23.74444 1.000 12.97789 304 GLU A C 1
ATOM 2386 O O . GLU A 1 312 ? 35.60832 10.81622 -23.86175 1.000 14.39452 304 GLU A O 1
ATOM 2392 N N . VAL A 1 313 ? 37.44146 9.67962 -24.50340 1.000 13.63677 305 VAL A N 1
ATOM 2393 C CA . VAL A 1 313 ? 36.73906 8.88740 -25.50652 1.000 12.57926 305 VAL A CA 1
ATOM 2394 C C . VAL A 1 313 ? 36.47493 7.50519 -24.92495 1.000 13.34714 305 VAL A C 1
ATOM 2395 O O . VAL A 1 313 ? 37.40802 6.79360 -24.52964 1.000 14.52519 305 VAL A O 1
ATOM 2399 N N . VAL A 1 314 ? 35.19425 7.13457 -24.86664 1.000 13.45881 306 VAL A N 1
ATOM 2400 C CA . VAL A 1 314 ? 34.73388 5.95681 -24.14857 1.000 13.95302 306 VAL A CA 1
ATOM 2401 C C . VAL A 1 314 ? 33.77355 5.18796 -25.04004 1.000 14.15716 306 VAL A C 1
ATOM 2402 O O . VAL A 1 314 ? 33.25641 5.71165 -26.02719 1.000 13.59556 306 VAL A O 1
ATOM 2406 N N . ARG A 1 315 ? 33.54641 3.92464 -24.68350 1.000 14.45785 307 ARG A N 1
ATOM 2407 C CA A ARG A 1 315 ? 32.39169 3.20191 -25.19183 0.563 14.73010 307 ARG A CA 1
ATOM 2408 C CA B ARG A 1 315 ? 32.39208 3.19168 -25.18431 0.437 14.50592 307 ARG A CA 1
ATOM 2409 C C . ARG A 1 315 ? 31.23072 3.40272 -24.22152 1.000 14.91788 307 ARG A C 1
ATOM 2410 O O . ARG A 1 315 ? 31.43158 3.58438 -23.01795 1.000 15.69818 307 ARG A O 1
ATOM 2425 N N . ILE A 1 316 ? 30.00320 3.39327 -24.75912 1.000 13.99147 308 ILE A N 1
ATOM 2426 C CA . ILE A 1 316 ? 28.84831 3.73570 -23.91960 1.000 14.68240 308 ILE A CA 1
ATOM 2427 C C . ILE A 1 316 ? 28.78451 2.85673 -22.67317 1.000 15.82708 308 ILE A C 1
ATOM 2428 O O . ILE A 1 316 ? 28.48468 3.33984 -21.57402 1.000 16.57907 308 ILE A O 1
ATOM 2433 N N . GLU A 1 317 ? 29.10993 1.56858 -22.80993 1.000 16.34120 309 GLU A N 1
ATOM 2434 C CA . GLU A 1 317 ? 29.05078 0.66779 -21.66166 1.000 18.98609 309 GLU A CA 1
ATOM 2435 C C . GLU A 1 317 ? 29.96819 1.12216 -20.53023 1.000 19.54170 309 GLU A C 1
ATOM 2436 O O . GLU A 1 317 ? 29.68624 0.84640 -19.35603 1.000 22.84090 309 GLU A O 1
ATOM 2442 N N . ASP A 1 318 ? 31.05659 1.82830 -20.85766 1.000 18.52813 310 ASP A N 1
ATOM 2443 C CA . ASP A 1 318 ? 32.01591 2.27197 -19.85076 1.000 20.14638 310 ASP A CA 1
ATOM 2444 C C . ASP A 1 318 ? 31.44291 3.34205 -18.92408 1.000 18.29848 310 ASP A C 1
ATOM 2445 O O . ASP A 1 318 ? 32.02085 3.59171 -17.85846 1.000 20.33242 310 ASP A O 1
ATOM 2450 N N . VAL A 1 319 ? 30.35480 4.01230 -19.30910 1.000 16.39217 311 VAL A N 1
ATOM 2451 C CA . VAL A 1 319 ? 29.88511 5.16538 -18.53794 1.000 15.12594 311 VAL A CA 1
ATOM 2452 C C . VAL A 1 319 ? 28.43107 5.04801 -18.10107 1.000 15.84924 311 VAL A C 1
ATOM 2453 O O . VAL A 1 319 ? 27.83079 6.03542 -17.65989 1.000 17.20485 311 VAL A O 1
ATOM 2457 N N . LEU A 1 320 ? 27.85702 3.84609 -18.19873 1.000 16.51307 312 LEU A N 1
ATOM 2458 C CA . LEU A 1 320 ? 26.46379 3.67256 -17.78903 1.000 17.51811 312 LEU A CA 1
ATOM 2459 C C . LEU A 1 320 ? 26.27189 3.93231 -16.29705 1.000 18.24345 312 LEU A C 1
ATOM 2460 O O . LEU A 1 320 ? 25.17696 4.31965 -15.86883 1.000 19.67521 312 LEU A O 1
ATOM 2465 N N . ASP A 1 321 ? 27.31341 3.73957 -15.49312 1.000 20.74563 313 ASP A N 1
ATOM 2466 C CA . ASP A 1 321 ? 27.23951 4.00440 -14.06101 1.000 22.50968 313 ASP A CA 1
ATOM 2467 C C . ASP A 1 321 ? 27.69500 5.41113 -13.69216 1.000 20.67662 313 ASP A C 1
ATOM 2468 O O . ASP A 1 321 ? 27.79561 5.72190 -12.50005 1.000 21.28646 313 ASP A O 1
ATOM 2473 N N . LYS A 1 322 ? 27.95036 6.26728 -14.68430 1.000 18.70394 314 LYS A N 1
ATOM 2474 C CA . LYS A 1 322 ? 28.51833 7.59159 -14.45185 1.000 18.00993 314 LYS A CA 1
ATOM 2475 C C . LYS A 1 322 ? 27.69184 8.69329 -15.10754 1.000 16.47803 314 LYS A C 1
ATOM 2476 O O . LYS A 1 322 ? 27.33190 9.67939 -14.45447 1.000 15.70290 314 LYS A O 1
ATOM 2482 N N . ALA A 1 323 ? 27.39541 8.54184 -16.39690 1.000 15.51742 315 ALA A N 1
ATOM 2483 C CA . ALA A 1 323 ? 26.73328 9.60301 -17.14217 1.000 14.84046 315 ALA A CA 1
ATOM 2484 C C . ALA A 1 323 ? 25.29149 9.78784 -16.68277 1.000 14.21789 315 ALA A C 1
ATOM 2485 O O . ALA A 1 323 ? 24.58454 8.82448 -16.36563 1.000 15.62194 315 ALA A O 1
ATOM 2487 N N . GLU A 1 324 ? 24.85025 11.04083 -16.66478 1.000 13.45608 316 GLU A N 1
ATOM 2488 C CA . GLU A 1 324 ? 23.45474 11.34913 -16.39421 1.000 13.74620 316 GLU A CA 1
ATOM 2489 C C . GLU A 1 324 ? 22.76114 12.03211 -17.55924 1.000 14.28513 316 GLU A C 1
ATOM 2490 O O . GLU A 1 324 ? 21.58107 12.37629 -17.44597 1.000 14.24050 316 GLU A O 1
ATOM 2496 N N . ILE A 1 325 ? 23.45993 12.23477 -18.66963 1.000 13.33469 317 ILE A N 1
ATOM 2497 C CA . ILE A 1 325 ? 22.89369 12.76482 -19.90012 1.000 13.71634 317 ILE A CA 1
ATOM 2498 C C . ILE A 1 325 ? 23.53115 11.98836 -21.03728 1.000 12.36028 317 ILE A C 1
ATOM 2499 O O . ILE A 1 325 ? 24.74629 11.76790 -21.02687 1.000 13.18903 317 ILE A O 1
ATOM 2504 N N . PHE A 1 326 ? 22.71794 11.56793 -22.00393 1.000 12.01778 318 PHE A N 1
ATOM 2505 C CA . PHE A 1 326 ? 23.16842 10.87660 -23.20939 1.000 11.99134 318 PHE A CA 1
ATOM 2506 C C . PHE A 1 326 ? 22.54675 11.58440 -24.40325 1.000 12.00806 318 PHE A C 1
ATOM 2507 O O . PHE A 1 326 ? 21.32970 11.79806 -24.42627 1.000 12.82171 318 PHE A O 1
ATOM 2515 N N . VAL A 1 327 ? 23.37049 11.93762 -25.39282 1.000 11.00022 319 VAL A N 1
ATOM 2516 C CA . VAL A 1 327 ? 22.92584 12.65437 -26.58431 1.000 12.70885 319 VAL A CA 1
ATOM 2517 C C . VAL A 1 327 ? 23.48186 11.93370 -27.80661 1.000 11.73097 319 VAL A C 1
ATOM 2518 O O . VAL A 1 327 ? 24.70295 11.88284 -27.99169 1.000 12.22619 319 VAL A O 1
ATOM 2522 N N . THR A 1 328 ? 22.59951 11.40001 -28.65628 1.000 11.89668 320 THR A N 1
ATOM 2523 C CA . THR A 1 328 ? 23.03772 10.74161 -29.88476 1.000 12.33024 320 THR A CA 1
ATOM 2524 C C . THR A 1 328 ? 23.12852 11.74859 -31.03190 1.000 11.05716 320 THR A C 1
ATOM 2525 O O . THR A 1 328 ? 22.22570 12.56989 -31.22505 1.000 12.07569 320 THR A O 1
ATOM 2529 N N . THR A 1 329 ? 24.22402 11.67593 -31.80189 1.000 11.93068 321 THR A N 1
ATOM 2530 C CA . THR A 1 329 ? 24.49257 12.64778 -32.85954 1.000 12.17680 321 THR A CA 1
ATOM 2531 C C . THR A 1 329 ? 24.91735 11.96400 -34.15689 1.000 12.15103 321 THR A C 1
ATOM 2532 O O . THR A 1 329 ? 25.56089 12.59929 -34.99531 1.000 13.74315 321 THR A O 1
ATOM 2536 N N . THR A 1 330 ? 24.57995 10.68135 -34.34830 1.000 12.43363 322 THR A N 1
ATOM 2537 C CA . THR A 1 330 ? 25.32507 9.87671 -35.31797 1.000 12.54016 322 THR A CA 1
ATOM 2538 C C . THR A 1 330 ? 24.72244 9.81866 -36.71642 1.000 13.34083 322 THR A C 1
ATOM 2539 O O . THR A 1 330 ? 25.46808 9.60588 -37.68119 1.000 15.22535 322 THR A O 1
ATOM 2543 N N . GLY A 1 331 ? 23.40049 9.93202 -36.86057 1.000 12.87097 323 GLY A N 1
ATOM 2544 C CA . GLY A 1 331 ? 22.79574 9.54561 -38.12265 1.000 13.15411 323 GLY A CA 1
ATOM 2545 C C . GLY A 1 331 ? 22.73114 8.04808 -38.34700 1.000 14.03433 323 GLY A C 1
ATOM 2546 O O . GLY A 1 331 ? 22.38729 7.60941 -39.45101 1.000 16.00002 323 GLY A O 1
ATOM 2547 N N . ASN A 1 332 ? 23.03198 7.25121 -37.32319 1.000 13.75446 324 ASN A N 1
ATOM 2548 C CA . ASN A 1 332 ? 23.13019 5.79889 -37.39380 1.000 14.61104 324 ASN A CA 1
ATOM 2549 C C . ASN A 1 332 ? 22.06247 5.19052 -36.48395 1.000 15.17815 324 ASN A C 1
ATOM 2550 O O . ASN A 1 332 ? 21.40205 5.88526 -35.71074 1.000 19.08523 324 ASN A O 1
ATOM 2555 N N . CYS A 1 333 ? 21.87951 3.88042 -36.58065 1.000 15.18716 325 CYS A N 1
ATOM 2556 C CA . CYS A 1 333 ? 20.83992 3.19512 -35.82463 1.000 16.38865 325 CYS A CA 1
ATOM 2557 C C . CYS A 1 333 ? 21.40719 2.51877 -34.58061 1.000 16.51263 325 CYS A C 1
ATOM 2558 O O . CYS A 1 333 ? 22.58234 2.14850 -34.53592 1.000 17.22621 325 CYS A O 1
ATOM 2561 N N . ASP A 1 334 ? 20.54818 2.35642 -33.56636 1.000 16.69269 326 ASP A N 1
ATOM 2562 C CA . ASP A 1 334 ? 20.83450 1.48362 -32.41818 1.000 15.95928 326 ASP A CA 1
ATOM 2563 C C . ASP A 1 334 ? 22.06845 1.93864 -31.63384 1.000 15.97267 326 ASP A C 1
ATOM 2564 O O . ASP A 1 334 ? 22.93757 1.14007 -31.26572 1.000 17.39372 326 ASP A O 1
ATOM 2569 N N . ILE A 1 335 ? 22.11916 3.24146 -31.35500 1.000 15.17797 327 ILE A N 1
ATOM 2570 C CA . ILE A 1 335 ? 23.22319 3.82843 -30.60001 1.000 15.16133 327 ILE A CA 1
ATOM 2571 C C . ILE A 1 335 ? 23.00009 3.65382 -29.10405 1.000 14.97218 327 ILE A C 1
ATOM 2572 O O . ILE A 1 335 ? 23.92479 3.30877 -28.36048 1.000 17.31458 327 ILE A O 1
ATOM 2577 N N . ILE A 1 336 ? 21.77865 3.89544 -28.63323 1.000 15.01578 328 ILE A N 1
ATOM 2578 C CA . ILE A 1 336 ? 21.42353 3.67054 -27.23758 1.000 15.67396 328 ILE A CA 1
ATOM 2579 C C . ILE A 1 336 ? 20.41246 2.53570 -27.22842 1.000 16.58511 328 ILE A C 1
ATOM 2580 O O . ILE A 1 336 ? 19.27806 2.69411 -27.69842 1.000 17.38874 328 ILE A O 1
ATOM 2585 N N . ARG A 1 337 ? 20.83098 1.38599 -26.71234 1.000 16.84844 329 ARG A N 1
ATOM 2586 C CA . ARG A 1 337 ? 20.04228 0.16713 -26.76096 1.000 16.92611 329 ARG A CA 1
ATOM 2587 C C . ARG A 1 337 ? 19.29614 -0.03429 -25.44903 1.000 16.88433 329 ARG A C 1
ATOM 2588 O O . ARG A 1 337 ? 19.62547 0.56124 -24.42129 1.000 17.60568 329 ARG A O 1
ATOM 2596 N N . ILE A 1 338 ? 18.27569 -0.89502 -25.49537 1.000 17.68249 330 ILE A N 1
ATOM 2597 C CA . ILE A 1 338 ? 17.47633 -1.13317 -24.29550 1.000 17.57159 330 ILE A CA 1
ATOM 2598 C C . ILE A 1 338 ? 18.34300 -1.66467 -23.15858 1.000 19.18963 330 ILE A C 1
ATOM 2599 O O . ILE A 1 338 ? 18.17935 -1.26150 -22.00321 1.000 20.11802 330 ILE A O 1
ATOM 2604 N N . GLU A 1 339 ? 19.31403 -2.52861 -23.46870 1.000 18.61561 331 GLU A N 1
ATOM 2605 C CA . GLU A 1 339 ? 20.16720 -3.05619 -22.40452 1.000 20.20430 331 GLU A CA 1
ATOM 2606 C C . GLU A 1 339 ? 21.04437 -1.97048 -21.78205 1.000 19.21679 331 GLU A C 1
ATOM 2607 O O . GLU A 1 339 ? 21.44790 -2.09741 -20.61873 1.000 20.63037 331 GLU A O 1
ATOM 2613 N N . HIS A 1 340 ? 21.35054 -0.90511 -22.53122 1.000 18.61751 332 HIS A N 1
ATOM 2614 C CA . HIS A 1 340 ? 22.03895 0.24430 -21.94590 1.000 17.97472 332 HIS A CA 1
ATOM 2615 C C . HIS A 1 340 ? 21.12132 0.98312 -20.97989 1.000 17.21518 332 HIS A C 1
ATOM 2616 O O . HIS A 1 340 ? 21.51439 1.31004 -19.85265 1.000 17.06228 332 HIS A O 1
ATOM 2623 N N . MET A 1 341 ? 19.88748 1.25644 -21.41549 1.000 16.43521 333 MET A N 1
ATOM 2624 C CA . MET A 1 341 ? 18.95063 2.00508 -20.58764 1.000 17.28054 333 MET A CA 1
ATOM 2625 C C . MET A 1 341 ? 18.60161 1.24784 -19.31515 1.000 16.83996 333 MET A C 1
ATOM 2626 O O . MET A 1 341 ? 18.37168 1.86862 -18.27314 1.000 17.93234 333 MET A O 1
ATOM 2631 N N . GLU A 1 342 ? 18.60259 -0.08739 -19.37048 1.000 17.72286 334 GLU A N 1
ATOM 2632 C CA . GLU A 1 342 ? 18.40564 -0.89562 -18.17188 1.000 19.62655 334 GLU A CA 1
ATOM 2633 C C . GLU A 1 342 ? 19.48420 -0.65884 -17.12277 1.000 20.05566 334 GLU A C 1
ATOM 2634 O O . GLU A 1 342 ? 19.23978 -0.91103 -15.93690 1.000 21.25271 334 GLU A O 1
ATOM 2640 N N . LYS A 1 343 ? 20.66560 -0.18431 -17.52234 1.000 18.77422 335 LYS A N 1
ATOM 2641 C CA . LYS A 1 343 ? 21.79084 -0.02417 -16.60962 1.000 20.23637 335 LYS A CA 1
ATOM 2642 C C . LYS A 1 343 ? 22.08424 1.43117 -16.26902 1.000 18.21416 335 LYS A C 1
ATOM 2643 O O . LYS A 1 343 ? 23.07774 1.70645 -15.58982 1.000 19.29805 335 LYS A O 1
ATOM 2649 N N . MET A 1 344 ? 21.24649 2.36563 -16.71007 1.000 16.00386 336 MET A N 1
ATOM 2650 C CA . MET A 1 344 ? 21.53784 3.77640 -16.53165 1.000 16.02657 336 MET A CA 1
ATOM 2651 C C . MET A 1 344 ? 21.24959 4.24586 -15.10780 1.000 15.93036 336 MET A C 1
ATOM 2652 O O . MET A 1 344 ? 20.46794 3.64528 -14.36195 1.000 17.99559 336 MET A O 1
ATOM 2657 N N . ARG A 1 345 ? 21.89415 5.35578 -14.74822 1.000 15.28879 337 ARG A N 1
ATOM 2658 C CA . ARG A 1 345 ? 21.64434 6.01542 -13.47385 1.000 15.30681 337 ARG A CA 1
ATOM 2659 C C . ARG A 1 345 ? 20.22104 6.56562 -13.42932 1.000 16.20391 337 ARG A C 1
ATOM 2660 O O . ARG A 1 345 ? 19.61744 6.88762 -14.45775 1.000 16.11436 337 ARG A O 1
ATOM 2668 N N . HIS A 1 346 ? 19.69438 6.68701 -12.21516 1.000 16.45475 338 HIS A N 1
ATOM 2669 C CA . HIS A 1 346 ? 18.31284 7.12005 -12.03682 1.000 16.99912 338 HIS A CA 1
ATOM 2670 C C . HIS A 1 346 ? 18.06327 8.49854 -12.64344 1.000 17.13605 338 HIS A C 1
ATOM 2671 O O . HIS A 1 346 ? 18.79525 9.45977 -12.37222 1.000 18.19375 338 HIS A O 1
ATOM 2678 N N . ASN A 1 347 ? 16.98909 8.59089 -13.42994 1.000 16.49291 339 ASN A N 1
ATOM 2679 C CA . ASN A 1 347 ? 16.55091 9.81033 -14.10864 1.000 15.92109 339 ASN A CA 1
ATOM 2680 C C . ASN A 1 347 ? 17.54570 10.32418 -15.14325 1.000 15.66385 339 ASN A C 1
ATOM 2681 O O . ASN A 1 347 ? 17.46569 11.48412 -15.55710 1.000 16.31693 339 ASN A O 1
ATOM 2686 N N . ALA A 1 348 ? 18.45233 9.46880 -15.60924 1.000 14.83575 340 ALA A N 1
ATOM 2687 C CA . ALA A 1 348 ? 19.34748 9.86729 -16.68920 1.000 15.02596 340 ALA A CA 1
ATOM 2688 C C . ALA A 1 348 ? 18.54402 10.36837 -17.88477 1.000 14.82510 340 ALA A C 1
ATOM 2689 O O . ALA A 1 348 ? 17.51742 9.78989 -18.25297 1.000 15.50960 340 ALA A O 1
ATOM 2691 N N . ILE A 1 349 ? 19.00392 11.46775 -18.46854 1.000 14.29838 341 ILE A N 1
ATOM 2692 C CA . ILE A 1 349 ? 18.33685 12.09218 -19.60282 1.000 13.70093 341 ILE A CA 1
ATOM 2693 C C . ILE A 1 349 ? 18.86487 11.45977 -20.88019 1.000 13.01131 341 ILE A C 1
ATOM 2694 O O . ILE A 1 349 ? 20.08272 11.35955 -21.07560 1.000 14.53718 341 ILE A O 1
ATOM 2699 N N . VAL A 1 350 ? 17.95036 11.03714 -21.74934 1.000 12.41768 342 VAL A N 1
ATOM 2700 C CA . VAL A 1 350 ? 18.27568 10.33452 -22.98300 1.000 12.01890 342 VAL A CA 1
ATOM 2701 C C . VAL A 1 350 ? 17.63095 11.09850 -24.12714 1.000 11.83873 342 VAL A C 1
ATOM 2702 O O . VAL A 1 350 ? 16.41199 11.30784 -24.12590 1.000 13.35512 342 VAL A O 1
ATOM 2706 N N . CYS A 1 351 ? 18.43487 11.51520 -25.10001 1.000 12.24075 343 CYS A N 1
ATOM 2707 C CA . CYS A 1 351 ? 17.89266 12.29331 -26.20325 1.000 11.99684 343 CYS A CA 1
ATOM 2708 C C . CYS A 1 351 ? 18.74230 12.10815 -27.45264 1.000 11.45935 343 CYS A C 1
ATOM 2709 O O . CYS A 1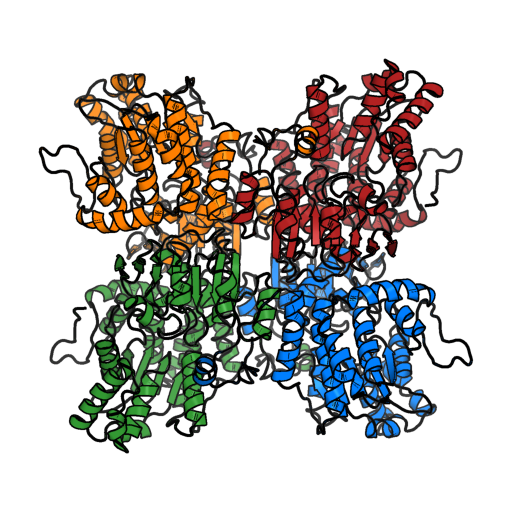 351 ? 19.88002 11.61851 -27.41037 1.000 12.36239 343 CYS A O 1
ATOM 2712 N N . ASN A 1 352 ? 18.17875 12.55637 -28.56775 1.000 12.44453 344 ASN A N 1
ATOM 2713 C CA . ASN A 1 352 ? 18.73382 12.36912 -29.89662 1.000 12.25075 344 ASN A CA 1
ATOM 2714 C C . ASN A 1 352 ? 18.65307 13.69614 -30.62698 1.000 12.19777 344 ASN A C 1
ATOM 2715 O O . ASN A 1 352 ? 17.58237 14.30292 -30.69248 1.000 13.20927 344 ASN A O 1
ATOM 2720 N N . ILE A 1 353 ? 19.78127 14.13920 -31.17629 1.000 11.77560 345 ILE A N 1
ATOM 2721 C CA . ILE A 1 353 ? 19.83293 15.32489 -32.01664 1.000 12.26898 345 ILE A CA 1
ATOM 2722 C C . ILE A 1 353 ? 20.21328 14.98099 -33.45395 1.000 13.00439 345 ILE A C 1
ATOM 2723 O O . ILE A 1 353 ? 20.41741 15.88849 -34.27358 1.000 13.89162 345 ILE A O 1
ATOM 2728 N N A GLY A 1 354 ? 20.38083 13.69588 -33.75892 0.593 10.54516 346 GLY A N 1
ATOM 2729 N N B GLY A 1 354 ? 20.18187 13.68933 -33.81335 0.407 14.74079 346 GLY A N 1
ATOM 2730 C CA A GLY A 1 354 ? 20.81106 13.23853 -35.06767 0.593 10.88402 346 GLY A CA 1
ATOM 2731 C CA B GLY A 1 354 ? 20.32748 13.22030 -35.18832 0.407 17.35542 346 GLY A CA 1
ATOM 2732 C C A GLY A 1 354 ? 19.68885 13.02827 -36.06146 0.593 11.80077 346 GLY A C 1
ATOM 2733 C C B GLY A 1 354 ? 19.07288 12.65811 -35.85539 0.407 19.96630 346 GLY A C 1
ATOM 2734 O O A GLY A 1 354 ? 19.34403 13.94133 -36.81329 0.593 12.59709 346 GLY A O 1
ATOM 2735 O O B GLY A 1 354 ? 18.48297 11.68182 -35.38182 0.407 22.70949 346 GLY A O 1
ATOM 2736 N N A HIS A 1 355 ? 19.11406 11.82785 -36.10961 0.593 11.19757 347 HIS A N 1
ATOM 2737 N N B HIS A 1 355 ? 18.73221 13.22454 -37.01840 0.407 19.43448 347 HIS A N 1
ATOM 2738 C CA A HIS A 1 355 ? 18.11951 11.56053 -37.13910 0.593 14.39270 347 HIS A CA 1
ATOM 2739 C CA B HIS A 1 355 ? 17.45292 13.18003 -37.74763 0.407 20.15517 347 HIS A CA 1
ATOM 2740 C C A HIS A 1 355 ? 16.99701 10.66437 -36.63614 0.593 15.62034 347 HIS A C 1
ATOM 2741 C C B HIS A 1 355 ? 16.24734 12.29365 -37.36819 0.407 22.56100 347 HIS A C 1
ATOM 2742 O O A HIS A 1 355 ? 17.18519 9.81310 -35.75080 0.593 13.22595 347 HIS A O 1
ATOM 2743 O O B HIS A 1 355 ? 15.12585 12.81493 -37.40416 0.407 20.68546 347 HIS A O 1
ATOM 2756 N N A PHE A 1 356 ? 15.81278 10.91338 -37.21061 0.593 16.22466 348 PHE A N 1
ATOM 2757 N N B PHE A 1 356 ? 16.41232 10.98757 -37.06158 0.407 25.58843 348 PHE A N 1
ATOM 2758 C CA A PHE A 1 356 ? 14.58824 10.12594 -37.10105 0.593 22.42361 348 PHE A CA 1
ATOM 2759 C CA B PHE A 1 356 ? 15.28755 10.02555 -36.99039 0.407 27.48678 348 PHE A CA 1
ATOM 2760 C C A PHE A 1 356 ? 14.35670 9.74507 -35.63984 0.593 20.17816 348 PHE A C 1
ATOM 2761 C C B PHE A 1 356 ? 14.79783 9.68820 -35.56630 0.407 24.36749 348 PHE A C 1
ATOM 2762 O O A PHE A 1 356 ? 14.31560 10.62287 -34.77032 0.593 19.55186 348 PHE A O 1
ATOM 2763 O O B PHE A 1 356 ? 14.91342 10.53197 -34.67396 0.407 23.86104 348 PHE A O 1
ATOM 2778 N N . ASP A 1 357 ? 14.20918 8.49185 -35.32633 1.000 21.57585 349 ASP A N 1
ATOM 2779 C CA . ASP A 1 357 ? 13.87423 8.08677 -33.96052 1.000 21.56335 349 ASP A CA 1
ATOM 2780 C C . ASP A 1 357 ? 14.50221 6.74728 -33.59837 1.000 23.03048 349 ASP A C 1
ATOM 2781 O O . ASP A 1 357 ? 14.10564 6.13505 -32.59502 1.000 24.19161 349 ASP A O 1
ATOM 2786 N N . ASN A 1 358 ? 15.45383 6.27057 -34.39428 1.000 18.95145 350 ASN A N 1
ATOM 2787 C CA . ASN A 1 358 ? 16.02936 4.95073 -34.19913 1.000 18.82068 350 ASN A CA 1
ATOM 2788 C C . ASN A 1 358 ? 17.46391 4.98862 -33.70019 1.000 17.17629 350 ASN A C 1
ATOM 2789 O O . ASN A 1 358 ? 18.09134 3.93025 -33.60316 1.000 18.78643 350 ASN A O 1
ATOM 2794 N N . GLU A 1 359 ? 18.00557 6.17392 -33.38964 1.000 16.78049 351 GLU A N 1
ATOM 2795 C CA . GLU A 1 359 ? 19.28385 6.20447 -32.69010 1.000 15.32586 351 GLU A CA 1
ATOM 2796 C C . GLU A 1 359 ? 19.13392 5.62805 -31.28822 1.000 15.69521 351 GLU A C 1
ATOM 2797 O O . GLU A 1 359 ? 20.02371 4.92951 -30.79787 1.000 15.90731 351 GLU A O 1
ATOM 2803 N N . ILE A 1 360 ? 18.01313 5.91489 -30.63587 1.000 17.35710 352 ILE A N 1
ATOM 2804 C CA . ILE A 1 360 ? 17.63280 5.30543 -29.37044 1.000 17.24942 352 ILE A CA 1
ATOM 2805 C C . ILE A 1 360 ? 16.61208 4.22238 -29.67418 1.000 17.55592 352 ILE A C 1
ATOM 2806 O O . ILE A 1 360 ? 15.74841 4.39976 -30.54196 1.000 17.98216 352 ILE A O 1
ATOM 2811 N N . GLN A 1 361 ? 16.70098 3.09959 -28.95835 1.000 15.78287 353 GLN A N 1
ATOM 2812 C CA . GLN A 1 361 ? 15.73021 2.01448 -29.10462 1.000 16.85087 353 GLN A CA 1
ATOM 2813 C C . GLN A 1 361 ? 14.44357 2.36350 -28.34710 1.000 15.52372 353 GLN A C 1
ATOM 2814 O O . GLN A 1 361 ? 14.09921 1.77140 -27.32139 1.000 17.67582 353 GLN A O 1
ATOM 2820 N N . VAL A 1 362 ? 13.71562 3.34742 -28.89478 1.000 15.84202 354 VAL A N 1
ATOM 2821 C CA . VAL A 1 362 ? 12.49818 3.84231 -28.25298 1.000 17.45484 354 VAL A CA 1
ATOM 2822 C C . VAL A 1 362 ? 11.42572 2.76202 -28.22796 1.000 17.66726 354 VAL A C 1
ATOM 2823 O O . VAL A 1 362 ? 10.71609 2.60348 -27.23007 1.000 19.52940 354 VAL A O 1
ATOM 2827 N N . LYS A 1 363 ? 11.29748 2.00063 -29.31973 1.000 18.65841 355 LYS A N 1
ATOM 2828 C CA . LYS A 1 363 ? 10.29341 0.94124 -29.37779 1.000 20.44709 355 LYS A CA 1
ATOM 2829 C C . LYS A 1 363 ? 10.54921 -0.11627 -28.30999 1.000 20.00106 355 LYS A C 1
ATOM 2830 O O . LYS A 1 363 ? 9.62786 -0.52809 -27.59479 1.000 20.83139 355 LYS A O 1
ATOM 2836 N N . ALA A 1 364 ? 11.80175 -0.56680 -28.18380 1.000 19.97686 356 ALA A N 1
ATOM 2837 C CA . ALA A 1 364 ? 12.11130 -1.57802 -27.17613 1.000 19.05039 356 ALA A CA 1
ATOM 2838 C C . ALA A 1 364 ? 11.91823 -1.04269 -25.76376 1.000 19.39417 356 ALA A C 1
ATOM 2839 O O . ALA A 1 364 ? 11.53395 -1.79333 -24.85954 1.000 20.74698 356 ALA A O 1
ATOM 2841 N N . LEU A 1 365 ? 12.17383 0.24819 -25.55764 1.000 18.03292 357 LEU A N 1
ATOM 2842 C CA . LEU A 1 365 ? 11.91586 0.86202 -24.26065 1.000 17.36233 357 LEU A CA 1
ATOM 2843 C C . LEU A 1 365 ? 10.42274 0.85624 -23.95043 1.000 19.23477 357 LEU A C 1
ATOM 2844 O O . LEU A 1 365 ? 9.99655 0.41636 -22.87440 1.000 20.17713 357 LEU A O 1
ATOM 2849 N N . LYS A 1 366 ? 9.60587 1.31909 -24.89950 1.000 20.08496 358 LYS A N 1
ATOM 2850 C CA . LYS A 1 366 ? 8.16440 1.37319 -24.67302 1.000 20.45235 358 LYS A CA 1
ATOM 2851 C C . LYS A 1 366 ? 7.57574 -0.00967 -24.42889 1.000 21.94676 358 LYS A C 1
ATOM 2852 O O . LYS A 1 366 ? 6.60141 -0.14608 -23.67939 1.000 24.14207 358 LYS A O 1
ATOM 2858 N N . GLU A 1 367 ? 8.14260 -1.03738 -25.05379 1.000 22.27349 359 GLU A N 1
ATOM 2859 C CA . GLU A 1 367 ? 7.64393 -2.40042 -24.95299 1.000 24.12603 359 GLU A CA 1
ATOM 2860 C C . GLU A 1 367 ? 8.33218 -3.21341 -23.86302 1.000 23.50251 359 GLU A C 1
ATOM 2861 O O . GLU A 1 367 ? 8.06836 -4.41680 -23.74713 1.000 25.34560 359 GLU A O 1
ATOM 2867 N N . PHE A 1 368 ? 9.20392 -2.59862 -23.07095 1.000 23.11900 360 PHE A N 1
ATOM 2868 C CA . PHE A 1 368 ? 9.93652 -3.35462 -22.06689 1.000 21.31017 360 PHE A CA 1
ATOM 2869 C C . PHE A 1 368 ? 8.95856 -3.91904 -21.03917 1.000 21.72897 360 PHE A C 1
ATOM 2870 O O . PHE A 1 368 ? 8.07995 -3.18715 -20.56615 1.000 23.95179 360 PHE A O 1
ATOM 2878 N N . PRO A 1 369 ? 9.06696 -5.20084 -20.67907 1.000 23.64179 361 PRO A N 1
ATOM 2879 C CA . PRO A 1 369 ? 8.06082 -5.80984 -19.79565 1.000 24.20075 361 PRO A CA 1
ATOM 2880 C C . PRO A 1 369 ? 7.99551 -5.11658 -18.44168 1.000 24.96727 361 PRO A C 1
ATOM 2881 O O . PRO A 1 369 ? 9.00374 -4.97121 -17.74465 1.000 26.98310 361 PRO A O 1
ATOM 2885 N N . GLY A 1 370 ? 6.78781 -4.68767 -18.07507 1.000 24.54513 362 GLY A N 1
ATOM 2886 C CA . GLY A 1 370 ? 6.55018 -4.04641 -16.80069 1.000 25.08933 362 GLY A CA 1
ATOM 2887 C C . GLY A 1 370 ? 6.95244 -2.59032 -16.70291 1.000 25.04183 362 GLY A C 1
ATOM 2888 O O . GLY A 1 370 ? 6.81434 -2.00390 -15.62111 1.000 25.82516 362 GLY A O 1
ATOM 2889 N N . ILE A 1 371 ? 7.44681 -1.98089 -17.78250 1.000 23.05659 363 ILE A N 1
ATOM 2890 C CA . ILE A 1 371 ? 7.83726 -0.57826 -17.70878 1.000 22.96532 363 ILE A CA 1
ATOM 2891 C C . ILE A 1 371 ? 6.60069 0.29120 -17.51569 1.000 23.05305 363 ILE A C 1
ATOM 2892 O O . ILE A 1 371 ? 5.49573 -0.03724 -17.96759 1.000 23.63239 363 ILE A O 1
ATOM 2897 N N . LYS A 1 372 ? 6.78108 1.40690 -16.81802 1.000 22.04091 364 LYS A N 1
ATOM 2898 C CA . LYS A 1 372 ? 5.71840 2.37670 -16.60304 1.000 24.13463 364 LYS A CA 1
ATOM 2899 C C . LYS A 1 372 ? 6.16881 3.69792 -17.20482 1.000 22.94106 364 LYS A C 1
ATOM 2900 O O . LYS A 1 372 ? 7.29520 4.13944 -16.96595 1.000 23.16440 364 LYS A O 1
ATOM 2906 N N . ARG A 1 373 ? 5.30328 4.31072 -18.00022 1.000 22.03896 365 ARG A N 1
ATOM 2907 C CA . ARG A 1 373 ? 5.58859 5.58299 -18.64210 1.000 20.58415 365 ARG A CA 1
ATOM 2908 C C . ARG A 1 373 ? 4.77309 6.67125 -17.96236 1.000 20.41628 365 ARG A C 1
ATOM 2909 O O . ARG A 1 373 ? 3.55857 6.53057 -17.79597 1.000 23.28285 365 ARG A O 1
ATOM 2917 N N . ILE A 1 374 ? 5.44375 7.74598 -17.56151 1.000 19.73355 366 ILE A N 1
ATOM 2918 C CA . ILE A 1 374 ? 4.80304 8.89524 -16.93111 1.000 20.25086 366 ILE A CA 1
ATOM 2919 C C . ILE A 1 374 ? 5.19606 10.12740 -17.72741 1.000 18.74134 366 ILE A C 1
ATOM 2920 O O . ILE A 1 374 ? 6.38366 10.46774 -17.80174 1.000 20.07154 366 ILE A O 1
ATOM 2925 N N . GLU A 1 375 ? 4.21572 10.79816 -18.32080 1.000 19.07974 367 GLU A N 1
ATOM 2926 C CA . GLU A 1 375 ? 4.50694 12.05032 -19.00629 1.000 20.25323 367 GLU A CA 1
ATOM 2927 C C . GLU A 1 375 ? 4.69459 13.15684 -17.97403 1.000 20.17721 367 GLU A C 1
ATOM 2928 O O . GLU A 1 375 ? 3.75782 13.49480 -17.24502 1.000 22.06404 367 GLU A O 1
ATOM 2934 N N . ILE A 1 376 ? 5.90982 13.70378 -17.89533 1.000 17.92847 368 ILE A N 1
ATOM 2935 C CA . ILE A 1 376 ? 6.15353 14.84976 -17.02196 1.000 17.68802 368 ILE A CA 1
ATOM 2936 C C . ILE A 1 376 ? 5.45198 16.07387 -17.58519 1.000 18.31458 368 ILE A C 1
ATOM 2937 O O . ILE A 1 376 ? 4.71390 16.78071 -16.88621 1.000 20.44690 368 ILE A O 1
ATOM 2942 N N . LYS A 1 377 ? 5.66123 16.31169 -18.87144 1.000 18.48511 369 LYS A N 1
ATOM 2943 C CA . LYS A 1 377 ? 4.98910 17.33201 -19.66042 1.000 17.97111 369 LYS A CA 1
ATOM 2944 C C . LYS A 1 377 ? 5.21806 16.95538 -21.11382 1.000 17.70017 369 LYS A C 1
ATOM 2945 O O . LYS A 1 377 ? 5.99155 16.02857 -21.39255 1.000 17.39212 369 LYS A O 1
ATOM 2951 N N . PRO A 1 378 ? 4.54076 17.60658 -22.06016 1.000 19.12357 370 PRO A N 1
ATOM 2952 C CA . PRO A 1 378 ? 4.69577 17.19478 -23.46418 1.000 19.74605 370 PRO A CA 1
ATOM 2953 C C . PRO A 1 378 ? 6.15807 17.07937 -23.88153 1.000 17.58381 370 PRO A C 1
ATOM 2954 O O . PRO A 1 378 ? 6.97384 17.97933 -23.63868 1.000 18.23733 370 PRO A O 1
ATOM 2958 N N . GLN A 1 379 ? 6.48802 15.93051 -24.47954 1.000 16.93264 371 GLN A N 1
ATOM 2959 C CA . GLN A 1 379 ? 7.81504 15.59949 -24.99386 1.000 15.74086 371 GLN A CA 1
ATOM 2960 C C . GLN A 1 379 ? 8.86078 15.35795 -23.90625 1.000 15.43806 371 GLN A C 1
ATOM 2961 O O . GLN A 1 379 ? 10.06733 15.33768 -24.19549 1.000 15.53601 371 GLN A O 1
ATOM 2967 N N . VAL A 1 380 ? 8.43106 15.14036 -22.66546 1.000 15.27183 372 VAL A N 1
ATOM 2968 C CA . VAL A 1 380 ? 9.31661 14.77619 -21.56206 1.000 15.16441 372 VAL A CA 1
ATOM 2969 C C . VAL A 1 380 ? 8.65859 13.59961 -20.85462 1.000 16.31969 372 VAL A C 1
ATOM 2970 O O . VAL A 1 380 ? 7.65799 13.77688 -20.14894 1.000 16.98220 372 VAL A O 1
ATOM 2974 N N . ASP A 1 381 ? 9.20972 12.40195 -21.04421 1.000 15.49863 373 ASP A N 1
ATOM 2975 C CA . ASP A 1 381 ? 8.57595 11.17609 -20.57427 1.000 16.61599 373 ASP A CA 1
ATOM 2976 C C . ASP A 1 381 ? 9.53916 10.42332 -19.67359 1.000 16.41197 373 ASP A C 1
ATOM 2977 O O . ASP A 1 381 ? 10.65598 10.09901 -20.08514 1.000 17.36583 373 ASP A O 1
ATOM 2982 N N . GLN A 1 382 ? 9.10276 10.13634 -18.45511 1.000 15.92216 374 GLN A N 1
ATOM 2983 C CA . GLN A 1 382 ? 9.87310 9.31621 -17.53490 1.000 16.56989 374 GLN A CA 1
ATOM 2984 C C . GLN A 1 382 ? 9.44556 7.86218 -17.68909 1.000 17.22734 374 GLN A C 1
ATOM 2985 O O . GLN A 1 382 ? 8.25520 7.54613 -17.60047 1.000 18.44177 374 GLN A O 1
ATOM 2991 N N . PHE A 1 383 ? 10.41257 6.98281 -17.92787 1.000 17.18585 375 PHE A N 1
ATOM 2992 C CA . PHE A 1 383 ? 10.17082 5.54709 -18.03052 1.000 17.00434 375 PHE A CA 1
ATOM 2993 C C . PHE A 1 383 ? 10.74528 4.88581 -16.78559 1.000 17.21258 375 PHE A C 1
ATOM 2994 O O . PHE A 1 383 ? 11.95997 4.91105 -16.56480 1.000 18.04680 375 PHE A O 1
ATOM 3002 N N . VAL A 1 384 ? 9.86899 4.31216 -15.96810 1.000 18.21306 376 VAL A N 1
ATOM 3003 C CA . VAL A 1 384 ? 10.24409 3.70035 -14.69869 1.000 18.28866 376 VAL A CA 1
ATOM 3004 C C . VAL A 1 384 ? 10.32838 2.19414 -14.90728 1.000 19.68214 376 VAL A C 1
ATOM 3005 O O . VAL A 1 384 ? 9.33384 1.55283 -15.27290 1.000 22.10390 376 VAL A O 1
ATOM 3009 N N . PHE A 1 385 ? 11.50754 1.63074 -14.67030 1.000 20.22339 377 PHE A N 1
ATOM 3010 C CA . PHE A 1 385 ? 11.72283 0.20000 -14.81750 1.000 20.48965 377 PHE A CA 1
ATOM 3011 C C . PHE A 1 385 ? 11.24335 -0.53835 -13.56996 1.000 22.47332 377 PHE A C 1
ATOM 3012 O O . PHE A 1 385 ? 11.16413 0.04212 -12.48476 1.000 23.34913 377 PHE A O 1
ATOM 3020 N N . PRO A 1 386 ? 10.90412 -1.82355 -13.70055 1.000 23.66082 378 PRO A N 1
ATOM 3021 C CA . PRO A 1 386 ? 10.47884 -2.59829 -12.51869 1.000 25.18240 378 PRO A CA 1
ATOM 3022 C C . PRO A 1 386 ? 11.47992 -2.58949 -11.37453 1.000 27.08422 378 PRO A C 1
ATOM 3023 O O . PRO A 1 386 ? 11.06636 -2.65444 -10.20915 1.000 28.45997 378 PRO A O 1
ATOM 3027 N N . ASP A 1 387 ? 12.78323 -2.50335 -11.66071 1.000 26.19055 379 ASP A N 1
ATOM 3028 C CA . ASP A 1 387 ? 13.76267 -2.45800 -10.57730 1.000 26.58521 379 ASP A CA 1
ATOM 3029 C C . ASP A 1 387 ? 13.78215 -1.12713 -9.83479 1.000 26.82761 379 ASP A C 1
ATOM 3030 O O . ASP A 1 387 ? 14.52521 -1.00028 -8.85705 1.000 28.95043 379 ASP A O 1
ATOM 3035 N N . GLY A 1 388 ? 13.00108 -0.14118 -10.26637 1.000 26.60366 380 GLY A N 1
ATOM 3036 C CA . GLY A 1 388 ? 12.87220 1.11822 -9.56764 1.000 26.73476 380 GLY A CA 1
ATOM 3037 C C . GLY A 1 388 ? 13.59388 2.27861 -10.21870 1.000 24.83134 380 GLY A C 1
ATOM 3038 O O . GLY A 1 388 ? 13.21142 3.43480 -9.98591 1.000 25.99810 380 GLY A O 1
ATOM 3039 N N . HIS A 1 389 ? 14.61978 2.02194 -11.02385 1.000 22.51153 381 HIS A N 1
ATOM 3040 C CA . HIS A 1 389 ? 15.30246 3.13100 -11.67230 1.000 20.26544 381 HIS A CA 1
ATOM 3041 C C . HIS A 1 389 ? 14.49739 3.61441 -12.86817 1.000 20.20849 381 HIS A C 1
ATOM 3042 O O . HIS A 1 389 ? 13.75047 2.85618 -13.49304 1.000 20.44191 381 HIS A O 1
ATOM 3049 N N . ALA A 1 390 ? 14.64752 4.89797 -13.17364 1.000 19.17088 382 ALA A N 1
ATOM 3050 C CA . ALA A 1 390 ? 13.95300 5.51109 -14.28904 1.000 17.78440 382 ALA A CA 1
ATOM 3051 C C . ALA A 1 390 ? 14.95440 6.19079 -15.20610 1.000 17.28952 382 ALA A C 1
ATOM 3052 O O . ALA A 1 390 ? 16.08991 6.47201 -14.82565 1.000 16.94984 382 ALA A O 1
ATOM 3054 N N . ILE A 1 391 ? 14.52603 6.42727 -16.44102 1.000 17.14308 383 ILE A N 1
ATOM 3055 C CA A ILE A 1 391 ? 15.22130 7.33300 -17.34410 0.576 16.34909 383 ILE A CA 1
ATOM 3056 C CA B ILE A 1 391 ? 15.22382 7.34568 -17.32617 0.424 16.10836 383 ILE A CA 1
ATOM 3057 C C . ILE A 1 391 ? 14.21006 8.35295 -17.84736 1.000 15.72762 383 ILE A C 1
ATOM 3058 O O . ILE A 1 391 ? 12.99779 8.13885 -17.78878 1.000 17.05195 383 ILE A O 1
ATOM 3067 N N . VAL A 1 392 ? 14.72004 9.47826 -18.33734 1.000 14.58038 384 VAL A N 1
ATOM 3068 C CA . VAL A 1 392 ? 13.88198 10.54469 -18.86722 1.000 15.30541 384 VAL A CA 1
ATOM 3069 C C . VAL A 1 392 ? 14.18977 10.67824 -20.35239 1.000 14.45825 384 VAL A C 1
ATOM 3070 O O . VAL A 1 392 ? 15.29821 11.07607 -20.72772 1.000 15.69154 384 VAL A O 1
ATOM 3074 N N . LEU A 1 393 ? 13.22127 10.33575 -21.19532 1.000 13.70927 385 LEU A N 1
ATOM 3075 C CA . LEU A 1 393 ? 13.37320 10.39831 -22.64603 1.000 13.92542 385 LEU A CA 1
ATOM 3076 C C . LEU A 1 393 ? 12.77721 11.70324 -23.15656 1.000 13.88763 385 LEU A C 1
ATOM 3077 O O . LEU A 1 393 ? 11.64079 12.04680 -22.81115 1.000 14.84793 385 LEU A O 1
ATOM 3082 N N . LEU A 1 394 ? 13.52603 12.41093 -23.99947 1.000 13.30737 386 LEU A N 1
ATOM 3083 C CA . LEU A 1 394 ? 13.06867 13.67674 -24.55293 1.000 14.07719 386 LEU A CA 1
ATOM 3084 C C . LEU A 1 394 ? 12.56381 13.50062 -25.98006 1.000 14.92663 386 LEU A C 1
ATOM 3085 O O . LEU A 1 394 ? 13.18639 12.80614 -26.79220 1.000 14.50375 386 LEU A O 1
ATOM 3090 N N . ALA A 1 395 ? 11.41710 14.12604 -26.26819 1.000 15.08332 387 ALA A N 1
ATOM 3091 C CA . ALA A 1 395 ? 10.85355 14.20736 -27.62242 1.000 15.18520 387 ALA A CA 1
ATOM 3092 C C . ALA A 1 395 ? 10.65635 12.83507 -28.26506 1.000 14.11914 387 ALA A C 1
ATOM 3093 O O . ALA A 1 395 ? 10.75555 12.69408 -29.48878 1.000 14.89784 387 ALA A O 1
ATOM 3095 N N . GLU A 1 396 ? 10.38564 11.81221 -27.44818 1.000 14.56601 388 GLU A N 1
ATOM 3096 C CA . GLU A 1 396 ? 10.21847 10.43968 -27.93072 1.000 15.38219 388 GLU A CA 1
ATOM 3097 C C . GLU A 1 396 ? 11.38145 9.99603 -28.81453 1.000 14.18488 388 GLU A C 1
ATOM 3098 O O . GLU A 1 396 ? 11.21521 9.20054 -29.74415 1.000 15.26362 388 GLU A O 1
ATOM 3104 N N . GLY A 1 397 ? 12.58027 10.48887 -28.50907 1.000 12.63183 389 GLY A N 1
ATOM 3105 C CA . GLY A 1 397 ? 13.75273 10.10433 -29.26536 1.000 14.05356 389 GLY A CA 1
ATOM 3106 C C . GLY A 1 397 ? 13.91803 10.79389 -30.59808 1.000 15.83329 389 GLY A C 1
ATOM 3107 O O . GLY A 1 397 ? 14.82319 10.42832 -31.35661 1.000 17.16714 389 GLY A O 1
ATOM 3108 N N . ARG A 1 398 ? 13.07702 11.77058 -30.90907 1.000 14.63709 390 ARG A N 1
ATOM 3109 C CA A ARG A 1 398 ? 13.21984 12.55239 -32.12715 0.640 14.97866 390 ARG A CA 1
ATOM 3110 C CA B ARG A 1 398 ? 13.20102 12.55508 -32.12498 0.360 15.10513 390 ARG A CA 1
ATOM 3111 C C . ARG A 1 398 ? 13.99836 13.83072 -31.83433 1.000 13.92418 390 ARG A C 1
ATOM 3112 O O . ARG A 1 398 ? 14.27038 14.16315 -30.68185 1.000 14.28327 390 ARG A O 1
ATOM 3127 N N . LEU A 1 399 ? 14.38467 14.54289 -32.90567 1.000 13.86298 391 LEU A N 1
ATOM 3128 C CA . LEU A 1 399 ? 15.30211 15.67896 -32.78692 1.000 13.72360 391 LEU A CA 1
ATOM 3129 C C . LEU A 1 399 ? 14.99819 16.56729 -31.59259 1.000 12.51311 391 LEU A C 1
ATOM 3130 O O . LEU A 1 399 ? 13.97850 17.25589 -31.56699 1.000 14.83402 391 LEU A O 1
ATOM 3135 N N . VAL A 1 400 ? 15.90740 16.60244 -30.62115 1.000 11.33770 392 VAL A N 1
ATOM 3136 C CA . VAL A 1 400 ? 15.57143 17.20602 -29.33744 1.000 12.32882 392 VAL A CA 1
ATOM 3137 C C . VAL A 1 400 ? 15.58895 18.72132 -29.42359 1.000 12.89756 392 VAL A C 1
ATOM 3138 O O . VAL A 1 400 ? 14.79029 19.39343 -28.75866 1.000 13.63844 392 VAL A O 1
ATOM 3142 N N . ASN A 1 401 ? 16.49369 19.28535 -30.22673 1.000 12.27139 393 ASN A N 1
ATOM 3143 C CA . ASN A 1 401 ? 16.60060 20.74029 -30.28070 1.000 11.30696 393 ASN A CA 1
ATOM 3144 C C . ASN A 1 401 ? 15.32943 21.36617 -30.84394 1.000 11.50789 393 ASN A C 1
ATOM 3145 O O . ASN A 1 401 ? 14.87342 22.41031 -30.36141 1.000 13.09291 393 ASN A O 1
ATOM 3150 N N . LEU A 1 402 ? 14.73717 20.73211 -31.84603 1.000 12.20755 394 LEU A N 1
ATOM 3151 C CA . LEU A 1 402 ? 13.51507 21.22566 -32.45750 1.000 13.12781 394 LEU A CA 1
ATOM 3152 C C . LEU A 1 402 ? 12.26796 20.75430 -31.72616 1.000 13.04880 394 LEU A C 1
ATOM 3153 O O . LEU A 1 402 ? 11.24632 21.45405 -31.74648 1.000 14.74048 394 LEU A O 1
ATOM 3158 N N . GLY A 1 403 ? 12.32871 19.59162 -31.06804 1.000 13.13961 395 GLY A N 1
ATOM 3159 C CA . GLY A 1 403 ? 11.14677 19.05927 -30.41128 1.000 13.71336 395 GLY A CA 1
ATOM 3160 C C . GLY A 1 403 ? 10.90171 19.62256 -29.02836 1.000 13.37483 395 GLY A C 1
ATOM 3161 O O . GLY A 1 403 ? 9.74600 19.75727 -28.61647 1.000 14.50573 395 GLY A O 1
ATOM 3162 N N . CYS A 1 404 ? 11.96817 19.97871 -28.30626 1.000 13.76310 396 CYS A N 1
ATOM 3163 C CA . CYS A 1 404 ? 11.87372 20.49906 -26.94700 1.000 14.15413 396 CYS A CA 1
ATOM 3164 C C . CYS A 1 404 ? 12.29116 21.95662 -26.82418 1.000 13.47822 396 CYS A C 1
ATOM 3165 O O . CYS A 1 404 ? 12.15672 22.53474 -25.74118 1.000 15.20487 396 CYS A O 1
ATOM 3168 N N . ALA A 1 405 ? 12.79489 22.56447 -27.89329 1.000 13.17793 397 ALA A N 1
ATOM 3169 C CA . ALA A 1 405 ? 13.05280 24.00012 -27.90673 1.000 13.26283 397 ALA A CA 1
ATOM 3170 C C . ALA A 1 405 ? 12.62030 24.54046 -29.26384 1.000 13.95096 397 ALA A C 1
ATOM 3171 O O . ALA A 1 405 ? 11.57004 24.13976 -29.77003 1.000 15.91923 397 ALA A O 1
ATOM 3173 N N . THR A 1 406 ? 13.40424 25.42727 -29.88048 1.000 13.28869 398 THR A N 1
ATOM 3174 C CA . THR A 1 406 ? 12.99573 26.05868 -31.13231 1.000 12.87123 398 THR A CA 1
ATOM 3175 C C . THR A 1 406 ? 14.00085 25.80145 -32.25061 1.000 12.09070 398 THR A C 1
ATOM 3176 O O . THR A 1 406 ? 14.00968 26.51892 -33.25952 1.000 13.13305 398 THR A O 1
ATOM 3180 N N . GLY A 1 407 ? 14.86522 24.80753 -32.08306 1.000 12.48246 399 GLY A N 1
ATOM 3181 C CA . GLY A 1 407 ? 15.90908 24.58356 -33.06138 1.000 12.41619 399 GLY A CA 1
ATOM 3182 C C . GLY A 1 407 ? 16.97261 25.68241 -33.06428 1.000 11.42026 399 GLY A C 1
ATOM 3183 O O . GLY A 1 407 ? 17.09248 26.49520 -32.13731 1.000 11.22511 399 GLY A O 1
ATOM 3184 N N . HIS A 1 408 ? 17.75371 25.69699 -34.14140 1.000 11.94250 400 HIS A N 1
ATOM 3185 C CA . HIS A 1 408 ? 18.85679 26.63893 -34.24287 1.000 11.49631 400 HIS A CA 1
ATOM 3186 C C . HIS A 1 408 ? 18.33457 28.07237 -34.29396 1.000 11.88693 400 HIS A C 1
ATOM 3187 O O . HIS A 1 408 ? 17.21816 28.32318 -34.76065 1.000 12.30675 400 HIS A O 1
ATOM 3194 N N . PRO A 1 409 ? 19.13776 29.03132 -33.85830 1.000 11.72216 401 PRO A N 1
ATOM 3195 C CA . PRO A 1 409 ? 18.72076 30.43434 -33.91133 1.000 11.30666 401 PRO A CA 1
ATOM 3196 C C . PRO A 1 409 ? 18.78654 31.01220 -35.32372 1.000 11.17888 401 PRO A C 1
ATOM 3197 O O . PRO A 1 409 ? 19.50664 30.52856 -36.20094 1.000 11.72066 401 PRO A O 1
ATOM 3201 N N . SER A 1 410 ? 18.03340 32.09999 -35.51446 1.000 11.20631 402 SER A N 1
ATOM 3202 C CA . SER A 1 410 ? 17.87129 32.68927 -36.84406 1.000 11.48913 402 SER A CA 1
ATOM 3203 C C . SER A 1 410 ? 19.19935 32.99748 -37.52882 1.000 10.60033 402 SER A C 1
ATOM 3204 O O . SER A 1 410 ? 19.34511 32.74924 -38.73134 1.000 12.00198 402 SER A O 1
ATOM 3207 N N . PHE A 1 411 ? 20.17448 33.55997 -36.79582 1.000 11.22579 403 PHE A N 1
ATOM 3208 C CA . PHE A 1 411 ? 21.38613 34.04797 -37.45930 1.000 11.69257 403 PHE A CA 1
ATOM 3209 C C . PHE A 1 411 ? 22.13588 32.92633 -38.17914 1.000 11.67414 403 PHE A C 1
ATOM 3210 O O . PHE A 1 411 ? 22.61220 33.11844 -39.30499 1.000 12.59584 403 PHE A O 1
ATOM 3218 N N . VAL A 1 412 ? 22.24355 31.74818 -37.55629 1.000 11.69019 404 VAL A N 1
ATOM 3219 C CA . VAL A 1 412 ? 22.91546 30.63938 -38.23316 1.000 12.00008 404 VAL A CA 1
ATOM 3220 C C . VAL A 1 412 ? 22.02079 30.02475 -39.30924 1.000 10.96166 404 VAL A C 1
ATOM 3221 O O . VAL A 1 412 ? 22.51575 29.57365 -40.35407 1.000 11.95164 404 VAL A O 1
ATOM 3225 N N . MET A 1 413 ? 20.69760 30.00262 -39.09553 1.000 11.10656 405 MET A N 1
ATOM 3226 C CA . MET A 1 413 ? 19.80971 29.50056 -40.13947 1.000 11.90744 405 MET A CA 1
ATOM 3227 C C . MET A 1 413 ? 19.82625 30.38746 -41.37125 1.000 11.61763 405 MET A C 1
ATOM 3228 O O . MET A 1 413 ? 19.48421 29.92268 -42.46119 1.000 12.83064 405 MET A O 1
ATOM 3233 N N . SER A 1 414 ? 20.25418 31.64012 -41.22636 1.000 11.44962 406 SER A N 1
ATOM 3234 C CA . SER A 1 414 ? 20.43399 32.49785 -42.38762 1.000 12.19180 406 SER A CA 1
ATOM 3235 C C . SER A 1 414 ? 21.51502 31.94532 -43.31442 1.000 11.46380 406 SER A C 1
ATOM 3236 O O . SER A 1 414 ? 21.39884 32.05059 -44.53767 1.000 12.60969 406 SER A O 1
ATOM 3239 N N . ASN A 1 415 ? 22.57388 31.34450 -42.75635 1.000 11.83051 407 ASN A N 1
ATOM 3240 C CA . ASN A 1 415 ? 23.53865 30.64904 -43.61075 1.000 11.86614 407 ASN A CA 1
ATOM 3241 C C . ASN A 1 415 ? 22.86412 29.51483 -44.36526 1.000 11.49818 407 ASN A C 1
ATOM 3242 O O . ASN A 1 415 ? 22.95848 29.42146 -45.59599 1.000 11.93012 407 ASN A O 1
ATOM 3247 N N . SER A 1 416 ? 22.17469 28.63361 -43.63118 1.000 11.56017 408 SER A N 1
ATOM 3248 C CA . SER A 1 416 ? 21.61921 27.43763 -44.24630 1.000 11.47887 408 SER A CA 1
ATOM 3249 C C . SER A 1 416 ? 20.59922 27.80801 -45.30176 1.000 12.22884 408 SER A C 1
ATOM 3250 O O . SER A 1 416 ? 20.54768 27.20028 -46.38172 1.000 13.34411 408 SER A O 1
ATOM 3253 N N . PHE A 1 417 ? 19.79384 28.82071 -45.01315 1.000 11.87539 409 PHE A N 1
ATOM 3254 C CA . PHE A 1 417 ? 18.67974 29.16067 -45.87052 1.000 11.95737 409 PHE A CA 1
ATOM 3255 C C . PHE A 1 417 ? 19.06551 30.08189 -47.01478 1.000 11.70250 409 PHE A C 1
ATOM 3256 O O . PHE A 1 417 ? 18.39279 30.05818 -48.04771 1.000 12.94865 409 PHE A O 1
ATOM 3264 N N . THR A 1 418 ? 20.14672 30.86135 -46.87786 1.000 11.84544 410 THR A N 1
ATOM 3265 C CA . THR A 1 418 ? 20.71367 31.49977 -48.06109 1.000 12.49183 410 THR A CA 1
ATOM 3266 C C . THR A 1 418 ? 21.23149 30.44239 -49.02915 1.000 12.41786 410 THR A C 1
ATOM 3267 O O . THR A 1 418 ? 20.99989 30.53045 -50.24210 1.000 12.99862 410 THR A O 1
ATOM 3271 N N . ASN A 1 419 ? 21.89589 29.40990 -48.50453 1.000 12.51812 411 ASN A N 1
ATOM 3272 C CA . ASN A 1 419 ? 22.29157 28.27884 -49.34208 1.000 12.94060 411 ASN A CA 1
ATOM 3273 C C . ASN A 1 419 ? 21.08171 27.62837 -50.01462 1.000 12.90237 411 ASN A C 1
ATOM 3274 O O . ASN A 1 419 ? 21.11855 27.33477 -51.21456 1.000 13.53286 411 ASN A O 1
ATOM 3279 N N . GLN A 1 420 ? 19.99769 27.38675 -49.25600 1.000 12.46568 412 GLN A N 1
ATOM 3280 C CA . GLN A 1 420 ? 18.80069 26.79305 -49.85963 1.000 12.18425 412 GLN A CA 1
ATOM 3281 C C . GLN A 1 420 ? 18.26091 27.66010 -50.98575 1.000 12.68500 412 GLN A C 1
ATOM 3282 O O . GLN A 1 420 ? 17.87727 27.14732 -52.04603 1.000 13.19947 412 GLN A O 1
ATOM 3288 N N . THR A 1 421 ? 18.20266 28.97619 -50.76511 1.000 12.33922 413 THR A N 1
ATOM 3289 C CA . THR A 1 421 ? 17.67239 29.87595 -51.78447 1.000 13.29526 413 THR A CA 1
ATOM 3290 C C . THR A 1 421 ? 18.52516 29.83121 -53.04449 1.000 12.82443 413 THR A C 1
ATOM 3291 O O . THR A 1 421 ? 18.00207 29.71644 -54.16044 1.000 14.44153 413 THR A O 1
ATOM 3295 N N . LEU A 1 422 ? 19.84910 29.91895 -52.88044 1.000 12.62930 414 LEU A N 1
ATOM 3296 C CA . LEU A 1 422 ? 20.74202 29.86291 -54.03180 1.000 13.33860 414 LEU A CA 1
ATOM 3297 C C . LEU A 1 422 ? 20.66176 28.50765 -54.72860 1.000 13.35789 414 LEU A C 1
ATOM 3298 O O . LEU A 1 422 ? 20.77637 28.42789 -55.95929 1.000 13.82314 414 LEU A O 1
ATOM 3303 N N . ALA A 1 423 ? 20.46795 27.43033 -53.95606 1.000 12.93781 415 ALA A N 1
ATOM 3304 C CA . ALA A 1 423 ? 20.34311 26.10056 -54.54248 1.000 13.78493 415 ALA A CA 1
ATOM 3305 C C . ALA A 1 423 ? 19.08314 25.98420 -55.39497 1.000 13.51951 415 ALA A C 1
ATOM 3306 O O . ALA A 1 423 ? 19.11060 25.38979 -56.47748 1.000 14.09932 415 ALA A O 1
ATOM 3308 N N . GLN A 1 424 ? 17.96038 26.51305 -54.90416 1.000 13.21899 416 GLN A N 1
ATOM 3309 C CA . GLN A 1 424 ? 16.72517 26.50632 -55.68038 1.000 13.38910 416 GLN A CA 1
ATOM 3310 C C . GLN A 1 424 ? 16.88274 27.29997 -56.97333 1.000 14.31518 416 GLN A C 1
ATOM 3311 O O . GLN A 1 424 ? 16.46328 26.85103 -58.04609 1.000 14.96182 416 GLN A O 1
ATOM 3317 N N . ILE A 1 425 ? 17.47421 28.49183 -56.88535 1.000 13.80461 417 ILE A N 1
ATOM 3318 C CA . ILE A 1 425 ? 17.74849 29.28355 -58.08252 1.000 15.89950 417 ILE A CA 1
ATOM 3319 C C . ILE A 1 425 ? 18.59320 28.48195 -59.06344 1.000 15.01016 417 ILE A C 1
ATOM 3320 O O . ILE A 1 425 ? 18.31528 28.44678 -60.26986 1.000 16.01096 417 ILE A O 1
ATOM 3325 N N . SER A 1 426 ? 19.64156 27.82818 -58.55744 1.000 14.76771 418 SER A N 1
ATOM 3326 C CA . SER A 1 426 ? 20.55482 27.09133 -59.42329 1.000 15.80210 418 SER A CA 1
ATOM 3327 C C . SER A 1 426 ? 19.85276 25.91577 -60.09421 1.000 15.72416 418 SER A C 1
ATOM 3328 O O . SER A 1 426 ? 19.99033 25.70762 -61.30665 1.000 16.11369 418 SER A O 1
ATOM 3331 N N . LEU A 1 427 ? 19.10602 25.12348 -59.31621 1.000 15.09572 419 LEU A N 1
ATOM 3332 C CA . LEU A 1 427 ? 18.39301 23.98476 -59.89285 1.000 15.68179 419 LEU A CA 1
ATOM 3333 C C . LEU A 1 427 ? 17.42744 24.42089 -60.98583 1.000 16.54121 419 LEU A C 1
ATOM 3334 O O . LEU A 1 427 ? 17.22661 23.69077 -61.96414 1.000 17.85646 419 LEU A O 1
ATOM 3339 N N . TRP A 1 428 ? 16.81938 25.60068 -60.84092 1.000 15.81204 420 TRP A N 1
ATOM 3340 C CA . TRP A 1 428 ? 15.86905 26.06135 -61.84286 1.000 17.57233 420 TRP A CA 1
ATOM 3341 C C . TRP A 1 428 ? 16.56485 26.60732 -63.08563 1.000 18.85462 420 TRP A C 1
ATOM 3342 O O . TRP A 1 428 ? 16.12438 26.33793 -64.20969 1.000 19.68777 420 TRP A O 1
ATOM 3353 N N . LYS A 1 429 ? 17.65635 27.35679 -62.90993 1.000 18.35010 421 LYS A N 1
ATOM 3354 C CA . LYS A 1 429 ? 18.28351 28.05517 -64.02553 1.000 20.79024 421 LYS A CA 1
ATOM 3355 C C . LYS A 1 429 ? 19.28482 27.19895 -64.78662 1.000 21.84021 421 LYS A C 1
ATOM 3356 O O . LYS A 1 429 ? 19.43569 27.36839 -66.00254 1.000 25.33985 421 LYS A O 1
ATOM 3362 N N . GLU A 1 430 ? 19.96181 26.27883 -64.11365 1.000 23.48495 422 GLU A N 1
ATOM 3363 C CA . GLU A 1 430 ? 21.05297 25.53439 -64.71982 1.000 24.70262 422 GLU A CA 1
ATOM 3364 C C . GLU A 1 430 ? 20.58872 24.15939 -65.16996 1.000 26.33543 422 GLU A C 1
ATOM 3365 O O . GLU A 1 430 ? 19.59395 23.61631 -64.68292 1.000 26.73123 422 GLU A O 1
ATOM 3371 N N . LYS A 1 431 ? 21.34118 23.59240 -66.10486 1.000 28.40545 423 LYS A N 1
ATOM 3372 C CA . LYS A 1 431 ? 21.08765 22.24929 -66.61223 1.000 30.91580 423 LYS A CA 1
ATOM 3373 C C . LYS A 1 431 ? 21.97520 21.29619 -65.82499 1.000 30.20558 423 LYS A C 1
ATOM 3374 O O . LYS A 1 431 ? 23.17962 21.19872 -66.07486 1.000 33.23516 423 LYS A O 1
ATOM 3380 N N . TYR A 1 432 ? 21.37880 20.61509 -64.85782 1.000 24.93189 424 TYR A N 1
ATOM 3381 C CA . TYR A 1 432 ? 22.04377 19.55622 -64.11885 1.000 23.13874 424 TYR A CA 1
ATOM 3382 C C . TYR A 1 432 ? 21.61357 18.21117 -64.68197 1.000 24.86193 424 TYR A C 1
ATOM 3383 O O . TYR A 1 432 ? 20.43419 17.99779 -64.97892 1.000 25.04876 424 TYR A O 1
ATOM 3392 N N . GLU A 1 433 ? 22.57700 17.31028 -64.83264 1.000 27.11219 425 GLU A N 1
ATOM 3393 C CA . GLU A 1 433 ? 22.26104 15.92708 -65.13494 1.000 30.95512 425 GLU A CA 1
ATOM 3394 C C . GLU A 1 433 ? 21.88322 15.20703 -63.84528 1.000 26.26345 425 GLU A C 1
ATOM 3395 O O . GLU A 1 433 ? 21.97546 15.76202 -62.74645 1.000 25.68171 425 GLU A O 1
ATOM 3401 N N . LEU A 1 434 ? 21.43750 13.96055 -63.98059 1.000 25.21059 426 LEU A N 1
ATOM 3402 C CA . LEU A 1 434 ? 21.16822 13.16130 -62.79434 1.000 24.27816 426 LEU A CA 1
ATOM 3403 C C . LEU A 1 434 ? 22.44551 13.03292 -61.98186 1.000 24.34378 426 LEU A C 1
ATOM 3404 O O . LEU A 1 434 ? 23.48455 12.61277 -62.50280 1.000 27.66907 426 LEU A O 1
ATOM 3409 N N . GLY A 1 435 ? 22.37356 13.43135 -60.72332 1.000 20.04455 427 GLY A N 1
ATOM 3410 C CA . GLY A 1 435 ? 23.51830 13.37828 -59.84078 1.000 18.95125 427 GLY A CA 1
ATOM 3411 C C . GLY A 1 435 ? 23.28310 14.29437 -58.66134 1.000 16.45036 427 GLY A C 1
ATOM 3412 O O . GLY A 1 435 ? 22.23618 14.93424 -58.54078 1.000 16.20635 427 GLY A O 1
ATOM 3413 N N . VAL A 1 436 ? 24.28020 14.32764 -57.78133 1.000 16.67033 428 VAL A N 1
ATOM 3414 C CA . VAL A 1 436 ? 24.25750 15.13643 -56.56566 1.000 15.56751 428 VAL A CA 1
ATOM 3415 C C . VAL A 1 436 ? 25.38261 16.15685 -56.66046 1.000 15.68630 428 VAL A C 1
ATOM 3416 O O . VAL A 1 436 ? 26.54340 15.78337 -56.87167 1.000 18.06053 428 VAL A O 1
ATOM 3420 N N . TYR A 1 437 ? 25.04019 17.43435 -56.49426 1.000 15.97605 429 TYR A N 1
ATOM 3421 C CA . TYR A 1 437 ? 25.94688 18.54618 -56.73768 1.000 15.94679 429 TYR A CA 1
ATOM 3422 C C . TYR A 1 437 ? 26.02005 19.44580 -55.51059 1.000 15.37202 429 TYR A C 1
ATOM 3423 O O . TYR A 1 437 ? 25.15657 19.40779 -54.63124 1.000 16.98738 429 TYR A O 1
ATOM 3432 N N . THR A 1 438 ? 27.07086 20.26095 -55.45367 1.000 15.61350 430 THR A N 1
ATOM 3433 C CA . THR A 1 438 ? 27.18868 21.30046 -54.44349 1.000 15.21939 430 THR A CA 1
ATOM 3434 C C . THR A 1 438 ? 27.33138 22.65619 -55.12599 1.000 15.20293 430 THR A C 1
ATOM 3435 O O . THR A 1 438 ? 27.69294 22.74746 -56.30501 1.000 17.52286 430 THR A O 1
ATOM 3439 N N . LEU A 1 439 ? 27.03949 23.71242 -54.36943 1.000 15.20012 431 LEU A N 1
ATOM 3440 C CA . LEU A 1 439 ? 27.19984 25.06207 -54.88993 1.000 15.08427 431 LEU A CA 1
ATOM 3441 C C . LEU A 1 439 ? 28.68145 25.37717 -55.09392 1.000 15.18545 431 LEU A C 1
ATOM 3442 O O . LEU A 1 439 ? 29.53517 24.89573 -54.34651 1.000 15.93042 431 LEU A O 1
ATOM 3447 N N . PRO A 1 440 ? 29.00741 26.20337 -56.08743 1.000 15.06847 432 PRO A N 1
ATOM 3448 C CA . PRO A 1 440 ? 30.40205 26.62615 -56.26680 1.000 15.92041 432 PRO A CA 1
ATOM 3449 C C . PRO A 1 440 ? 30.92035 27.36654 -55.04314 1.000 14.29271 432 PRO A C 1
ATOM 3450 O O . PRO A 1 440 ? 30.17243 28.05181 -54.33364 1.000 14.93029 432 PRO A O 1
ATOM 3454 N N . LYS A 1 441 ? 32.23386 27.24670 -54.82878 1.000 14.47690 433 LYS A N 1
ATOM 3455 C CA . LYS A 1 441 ? 32.85551 27.83149 -53.64596 1.000 14.22738 433 LYS A CA 1
ATOM 3456 C C . LYS A 1 441 ? 32.63650 29.34037 -53.56891 1.000 14.50321 433 LYS A C 1
ATOM 3457 O O . LYS A 1 441 ? 32.46385 29.88604 -52.47500 1.000 14.24760 433 LYS A O 1
ATOM 3463 N N . LYS A 1 442 ? 32.63123 30.03757 -54.70921 1.000 15.66599 434 LYS A N 1
ATOM 3464 C CA . LYS A 1 442 ? 32.45355 31.48845 -54.64068 1.000 17.12201 434 LYS A CA 1
ATOM 3465 C C . LYS A 1 442 ? 31.07656 31.87309 -54.09595 1.000 15.79642 434 LYS A C 1
ATOM 3466 O O . LYS A 1 442 ? 30.94926 32.88099 -53.38724 1.000 16.52860 434 LYS A O 1
ATOM 3472 N N . LEU A 1 443 ? 30.04120 31.08283 -54.39338 1.000 16.02451 435 LEU A N 1
ATOM 3473 C CA . LEU A 1 443 ? 28.73351 31.34312 -53.79146 1.000 16.29062 435 LEU A CA 1
ATOM 3474 C C . LEU A 1 443 ? 28.72663 30.99598 -52.30883 1.000 15.42962 435 LEU A C 1
ATOM 3475 O O . LEU A 1 443 ? 28.12119 31.71012 -51.49911 1.000 16.08193 435 LEU A O 1
ATOM 3480 N N . ASP A 1 444 ? 29.37092 29.88246 -51.94695 1.000 14.83023 436 ASP A N 1
ATOM 3481 C CA . ASP A 1 444 ? 29.51937 29.49652 -50.54810 1.000 14.16111 436 ASP A CA 1
ATOM 3482 C C . ASP A 1 444 ? 30.18765 30.62367 -49.75981 1.000 13.96777 436 ASP A C 1
ATOM 3483 O O . ASP A 1 444 ? 29.70936 31.02804 -48.69102 1.000 13.94305 436 ASP A O 1
ATOM 3488 N N . GLU A 1 445 ? 31.25511 31.19786 -50.32296 1.000 13.36099 437 GLU A N 1
ATOM 3489 C CA . GLU A 1 445 ? 31.92481 32.32940 -49.68514 1.000 13.82433 437 GLU A CA 1
ATOM 3490 C C . GLU A 1 445 ? 30.99390 33.52920 -49.54481 1.000 12.59924 437 GLU A C 1
ATOM 3491 O O . GLU A 1 445 ? 31.01817 34.22692 -48.52105 1.000 13.53616 437 GLU A O 1
ATOM 3497 N N . GLU A 1 446 ? 30.17285 33.78998 -50.56722 1.000 12.95884 438 GLU A N 1
ATOM 3498 C CA . GLU A 1 446 ? 29.24594 34.91446 -50.51094 1.000 14.07976 438 GLU A CA 1
ATOM 3499 C C . GLU A 1 446 ? 28.27531 34.77451 -49.34488 1.000 13.15233 438 GLU A C 1
ATOM 3500 O O . GLU A 1 446 ? 27.93481 35.77035 -48.69093 1.000 14.37809 438 GLU A O 1
ATOM 3506 N N . VAL A 1 447 ? 27.80336 33.55042 -49.07634 1.000 12.84729 439 VAL A N 1
ATOM 3507 C CA . VAL A 1 447 ? 26.91328 33.34030 -47.93390 1.000 12.70240 439 VAL A CA 1
ATOM 3508 C C . VAL A 1 447 ? 27.55700 33.86909 -46.66132 1.000 12.28993 439 VAL A C 1
ATOM 3509 O O . VAL A 1 447 ? 26.94085 34.61981 -45.89524 1.000 14.14971 439 VAL A O 1
ATOM 3513 N N . ALA A 1 448 ? 28.82117 33.49609 -46.42433 1.000 12.36580 440 ALA A N 1
ATOM 3514 C CA . ALA A 1 448 ? 29.51814 33.98684 -45.23724 1.000 12.53669 440 ALA A CA 1
ATOM 3515 C C . ALA A 1 448 ? 29.69015 35.49962 -45.28388 1.000 12.72022 440 ALA A C 1
ATOM 3516 O O . ALA A 1 448 ? 29.46740 36.19026 -44.28058 1.000 13.28730 440 ALA A O 1
ATOM 3518 N N . ARG A 1 449 ? 30.10171 36.02360 -46.44017 1.000 13.20629 441 ARG A N 1
ATOM 3519 C CA . ARG A 1 449 ? 30.38998 37.44508 -46.57179 1.000 13.78082 441 ARG A CA 1
ATOM 3520 C C . ARG A 1 449 ? 29.19788 38.29839 -46.15951 1.000 13.67783 441 ARG A C 1
ATOM 3521 O O . ARG A 1 449 ? 29.36714 39.32780 -45.49694 1.000 13.94079 441 ARG A O 1
ATOM 3529 N N . LEU A 1 450 ? 27.98086 37.86460 -46.50982 1.000 13.18931 442 LEU A N 1
ATOM 3530 C CA . LEU A 1 450 ? 26.77066 38.63011 -46.23160 1.000 13.77982 442 LEU A CA 1
ATOM 3531 C C . LEU A 1 450 ? 26.47688 38.78387 -44.74672 1.000 13.80535 442 LEU A C 1
ATOM 3532 O O . LEU A 1 450 ? 25.65664 39.63744 -44.39145 1.000 15.45373 442 LEU A O 1
ATOM 3537 N N . HIS A 1 451 ? 27.12167 38.00042 -43.88130 1.000 12.94120 443 HIS A N 1
ATOM 3538 C CA . HIS A 1 451 ? 26.85474 38.02539 -42.44936 1.000 13.27568 443 HIS A CA 1
ATOM 3539 C C . HIS A 1 451 ? 27.88746 38.81382 -41.66221 1.000 12.90010 443 HIS A C 1
ATOM 3540 O O . HIS A 1 451 ? 27.70110 39.02473 -40.45691 1.000 14.62116 443 HIS A O 1
ATOM 3547 N N . LEU A 1 452 ? 28.93825 39.30126 -42.31956 1.000 13.76827 444 LEU A N 1
ATOM 3548 C CA . LEU A 1 452 ? 30.03000 39.94139 -41.59492 1.000 13.92828 444 LEU A CA 1
ATOM 3549 C C . LEU A 1 452 ? 29.67884 41.34361 -41.11175 1.000 13.43548 444 LEU A C 1
ATOM 3550 O O . LEU A 1 452 ? 30.10740 41.74707 -40.02359 1.000 13.86597 444 LEU A O 1
ATOM 3555 N N . GLU A 1 453 ? 28.91091 42.10499 -41.89847 1.000 13.62809 445 GLU A N 1
ATOM 3556 C CA . GLU A 1 453 ? 28.63577 43.48920 -41.52591 1.000 15.83246 445 GLU A CA 1
ATOM 3557 C C . GLU A 1 453 ? 27.89573 43.56825 -40.19607 1.000 15.62548 445 GLU A C 1
ATOM 3558 O O . GLU A 1 453 ? 28.22260 44.40471 -39.34240 1.000 16.04792 445 GLU A O 1
ATOM 3564 N N . LYS A 1 454 ? 26.88933 42.71223 -39.99899 1.000 14.71842 446 LYS A N 1
ATOM 3565 C CA . LYS A 1 454 ? 26.12790 42.77579 -38.75481 1.000 15.43378 446 LYS A CA 1
ATOM 3566 C C . LYS A 1 454 ? 27.00914 42.47515 -37.55051 1.000 15.23657 446 LYS A C 1
ATOM 3567 O O . LYS A 1 454 ? 26.77917 43.01036 -36.45602 1.000 15.35500 446 LYS A O 1
ATOM 3573 N N . LEU A 1 455 ? 28.02131 41.62863 -37.73579 1.000 13.55242 447 LEU A N 1
ATOM 3574 C CA . LEU A 1 455 ? 28.97859 41.28372 -36.69554 1.000 14.75373 447 LEU A CA 1
ATOM 3575 C C . LEU A 1 455 ? 30.08791 42.31292 -36.52116 1.000 16.10801 447 LEU A C 1
ATOM 3576 O O . LEU A 1 455 ? 30.95899 42.11291 -35.66783 1.000 18.62335 447 LEU A O 1
ATOM 3581 N N . GLY A 1 456 ? 30.09232 43.39027 -37.30160 1.000 15.31466 448 GLY A N 1
ATOM 3582 C CA . GLY A 1 456 ? 31.18081 44.34940 -37.21311 1.000 17.51698 448 GLY A CA 1
ATOM 3583 C C . GLY A 1 456 ? 32.52013 43.77037 -37.60040 1.000 17.99653 448 GLY A C 1
ATOM 3584 O O . GLY A 1 456 ? 33.55853 44.23052 -37.11069 1.000 22.72608 448 GLY A O 1
ATOM 3585 N N . ALA A 1 457 ? 32.52894 42.76773 -38.46725 1.000 14.62275 449 ALA A N 1
ATOM 3586 C CA . ALA A 1 457 ? 33.75930 42.10792 -38.87919 1.000 15.64471 449 ALA A CA 1
ATOM 3587 C C . ALA A 1 457 ? 34.21616 42.72709 -40.19204 1.000 17.16345 449 ALA A C 1
ATOM 3588 O O . ALA A 1 457 ? 33.46544 42.72067 -41.17329 1.000 20.76954 449 ALA A O 1
ATOM 3590 N N . LYS A 1 458 ? 35.43713 43.25060 -40.22348 1.000 14.59080 450 LYS A N 1
ATOM 3591 C CA . LYS A 1 458 ? 35.95594 43.88827 -41.42883 1.000 15.97049 450 LYS A CA 1
ATOM 3592 C C . LYS A 1 458 ? 36.95714 42.97151 -42.10776 1.000 14.95665 450 LYS A C 1
ATOM 3593 O O . LYS A 1 458 ? 37.98350 42.62570 -41.51489 1.000 15.47290 450 LYS A O 1
ATOM 3599 N N . LEU A 1 459 ? 36.66106 42.59811 -43.34989 1.000 15.34546 451 LEU A N 1
ATOM 3600 C CA A LEU A 1 459 ? 37.56558 41.78247 -44.14727 0.546 14.52136 451 LEU A CA 1
ATOM 3601 C CA B LEU A 1 459 ? 37.56524 41.77736 -44.13329 0.454 14.57169 451 LEU A CA 1
ATOM 3602 C C . LEU A 1 459 ? 38.70550 42.62485 -44.68569 1.000 14.04020 451 LEU A C 1
ATOM 3603 O O . LEU A 1 459 ? 38.51880 43.79102 -45.05063 1.000 15.73132 451 LEU A O 1
ATOM 3612 N N . THR A 1 460 ? 39.88809 42.02463 -44.74558 1.000 13.64377 452 THR A N 1
ATOM 3613 C CA . THR A 1 460 ? 41.01821 42.60658 -45.44213 1.000 14.30372 452 THR A CA 1
ATOM 3614 C C . THR A 1 460 ? 40.92611 42.21766 -46.90997 1.000 13.54679 452 THR A C 1
ATOM 3615 O O . THR A 1 460 ? 40.46405 41.12142 -47.24111 1.000 14.69314 452 THR A O 1
ATOM 3619 N N . VAL A 1 461 ? 41.33694 43.12669 -47.79229 1.000 14.45443 453 VAL A N 1
ATOM 3620 C CA . VAL A 1 461 ? 41.32802 42.88261 -49.23137 1.000 14.94496 453 VAL A CA 1
ATOM 3621 C C . VAL A 1 461 ? 42.76228 42.68250 -49.69948 1.000 14.31174 453 VAL A C 1
ATOM 3622 O O . VAL A 1 461 ? 43.64149 43.49186 -49.38027 1.000 16.01931 453 VAL A O 1
ATOM 3626 N N . LEU A 1 462 ? 42.99569 41.59876 -50.44500 1.000 13.90918 454 LEU A N 1
ATOM 3627 C CA . LEU A 1 462 ? 44.31613 41.32602 -51.00588 1.000 14.32119 454 LEU A CA 1
ATOM 3628 C C . LEU A 1 462 ? 44.77158 42.46328 -51.91673 1.000 14.89887 454 LEU A C 1
ATOM 3629 O O . LEU A 1 462 ? 43.99224 43.00036 -52.70717 1.000 16.05933 454 LEU A O 1
ATOM 3634 N N . THR A 1 463 ? 46.04539 42.82577 -51.80915 1.000 15.61147 455 THR A N 1
ATOM 3635 C CA . THR A 1 463 ? 46.63427 43.72853 -52.78511 1.000 16.10986 455 THR A CA 1
ATOM 3636 C C . THR A 1 463 ? 46.89303 42.98623 -54.09274 1.000 17.25779 455 THR A C 1
ATOM 3637 O O . THR A 1 463 ? 46.84919 41.75254 -54.15965 1.000 17.18535 455 THR A O 1
ATOM 3641 N N . ASP A 1 464 ? 47.17723 43.75813 -55.14778 1.000 19.42494 456 ASP A N 1
ATOM 3642 C CA . ASP A 1 464 ? 47.57782 43.15522 -56.41564 1.000 22.08665 456 ASP A CA 1
ATOM 3643 C C . ASP A 1 464 ? 48.74752 42.20152 -56.21162 1.000 20.36330 456 ASP A C 1
ATOM 3644 O O . ASP A 1 464 ? 48.75398 41.08198 -56.73596 1.000 21.33124 456 ASP A O 1
ATOM 3649 N N . LYS A 1 465 ? 49.75167 42.64024 -55.44848 1.000 19.03988 457 LYS A N 1
ATOM 3650 C CA . LYS A 1 465 ? 50.93937 41.82300 -55.23100 1.000 19.11895 457 LYS A CA 1
ATOM 3651 C C . LYS A 1 465 ? 50.59196 40.53460 -54.49823 1.000 17.90693 457 LYS A C 1
ATOM 3652 O O . LYS A 1 465 ? 51.09522 39.45795 -54.84478 1.000 19.07199 457 LYS A O 1
ATOM 3658 N N . GLN A 1 466 ? 49.73004 40.62580 -53.48463 1.000 15.48894 458 GLN A N 1
ATOM 3659 C CA . GLN A 1 466 ? 49.33717 39.43784 -52.72849 1.000 14.85126 458 GLN A CA 1
ATOM 3660 C C . GLN A 1 466 ? 48.49931 38.48757 -53.56917 1.000 15.19347 458 GLN A C 1
ATOM 3661 O O . GLN A 1 466 ? 48.66935 37.26418 -53.48402 1.000 16.46597 458 GLN A O 1
ATOM 3667 N N . ALA A 1 467 ? 47.56963 39.02548 -54.36330 1.000 16.49604 459 ALA A N 1
ATOM 3668 C CA . ALA A 1 467 ? 46.75430 38.17361 -55.21964 1.000 17.95287 459 ALA A CA 1
ATOM 3669 C C . ALA A 1 467 ? 47.62859 37.40663 -56.20103 1.000 19.26526 459 ALA A C 1
ATOM 3670 O O . ALA A 1 467 ? 47.41320 36.21259 -56.43837 1.000 20.98519 459 ALA A O 1
ATOM 3672 N N . LYS A 1 468 ? 48.65034 38.06897 -56.74703 1.000 19.63050 460 LYS A N 1
ATOM 3673 C CA . LYS A 1 468 ? 49.57574 37.38528 -57.64443 1.000 21.44111 460 LYS A CA 1
ATOM 3674 C C . LYS A 1 468 ? 50.42242 36.37000 -56.88662 1.000 21.57407 460 LYS A C 1
ATOM 3675 O O . LYS A 1 468 ? 50.67909 35.26747 -57.38542 1.000 24.47134 460 LYS A O 1
ATOM 3681 N N . TYR A 1 469 ? 50.86326 36.72900 -55.67931 1.000 19.78246 461 TYR A N 1
ATOM 3682 C CA . TYR A 1 469 ? 51.71230 35.84205 -54.88847 1.000 20.80717 461 TYR A CA 1
ATOM 3683 C C . TYR A 1 469 ? 51.00310 34.52635 -54.59255 1.000 21.45692 461 TYR A C 1
ATOM 3684 O O . TYR A 1 469 ? 51.60145 33.44646 -54.69744 1.000 23.67920 461 TYR A O 1
ATOM 3693 N N . LEU A 1 470 ? 49.72241 34.59879 -54.23810 1.000 20.44070 462 LEU A N 1
ATOM 3694 C CA . LEU A 1 470 ? 48.92359 33.42309 -53.93095 1.000 21.87931 462 LEU A CA 1
ATOM 3695 C C . LEU A 1 470 ? 48.27127 32.81093 -55.16013 1.000 21.53477 462 LEU A C 1
ATOM 3696 O O . LEU A 1 470 ? 47.82239 31.66079 -55.09806 1.000 24.08168 462 LEU A O 1
ATOM 3701 N N . GLY A 1 471 ? 48.19702 33.54739 -56.26271 1.000 20.09714 463 GLY A N 1
ATOM 3702 C CA . GLY A 1 471 ? 47.54380 33.02961 -57.44673 1.000 21.28876 463 GLY A CA 1
ATOM 3703 C C . GLY A 1 471 ? 46.04444 32.90595 -57.29655 1.000 22.51872 463 GLY A C 1
ATOM 3704 O O . GLY A 1 471 ? 45.44726 31.95888 -57.81965 1.000 24.78058 463 GLY A O 1
ATOM 3705 N N . ILE A 1 472 ? 45.41439 33.83545 -56.58794 1.000 21.95393 464 ILE A N 1
ATOM 3706 C CA . ILE A 1 472 ? 43.96432 33.82963 -56.47839 1.000 24.71371 464 ILE A CA 1
ATOM 3707 C C . ILE A 1 472 ? 43.43389 35.23054 -56.73178 1.000 24.38042 464 ILE A C 1
ATOM 3708 O O . ILE A 1 472 ? 44.14329 36.22964 -56.59305 1.000 26.29717 464 ILE A O 1
ATOM 3713 N N . ALA A 1 473 ? 42.15897 35.28416 -57.09165 1.000 22.21500 465 ALA A N 1
ATOM 3714 C CA . ALA A 1 473 ? 41.49789 36.54192 -57.38271 1.000 21.08474 465 ALA A CA 1
ATOM 3715 C C . ALA A 1 473 ? 41.12362 37.26067 -56.09347 1.000 18.44854 465 ALA A C 1
ATOM 3716 O O . ALA A 1 473 ? 40.80657 36.63618 -55.07881 1.000 18.62186 465 ALA A O 1
ATOM 3718 N N . LYS A 1 474 ? 41.15566 38.59579 -56.14829 1.000 17.79774 466 LYS A N 1
ATOM 3719 C CA . LYS A 1 474 ? 40.80492 39.39617 -54.97653 1.000 17.37329 466 LYS A CA 1
ATOM 3720 C C . LYS A 1 474 ? 39.42265 39.04999 -54.43759 1.000 16.87834 466 LYS A C 1
ATOM 3721 O O . LYS A 1 474 ? 39.20260 39.08704 -53.22206 1.000 17.42575 466 LYS A O 1
ATOM 3727 N N . ASP A 1 475 ? 38.47615 38.72984 -55.31767 1.000 17.74231 467 ASP A N 1
ATOM 3728 C CA A ASP A 1 475 ? 37.10881 38.41640 -54.92453 0.578 18.34665 467 ASP A CA 1
ATOM 3729 C CA B ASP A 1 475 ? 37.11651 38.41857 -54.89215 0.422 17.69893 467 ASP A CA 1
ATOM 3730 C C . ASP A 1 475 ? 36.86984 36.92365 -54.71444 1.000 17.43767 467 ASP A C 1
ATOM 3731 O O . ASP A 1 475 ? 35.71286 36.50578 -54.59528 1.000 19.02936 467 ASP A O 1
ATOM 3740 N N . GLY A 1 476 ? 37.92272 36.11554 -54.67088 1.000 16.32727 468 GLY A N 1
ATOM 3741 C CA . GLY A 1 476 ? 37.76880 34.69943 -54.45103 1.000 16.08850 468 GLY A CA 1
ATOM 3742 C C . GLY A 1 476 ? 37.52126 33.93183 -55.73478 1.000 16.12693 468 GLY A C 1
ATOM 3743 O O . GLY A 1 476 ? 37.40581 34.51690 -56.81850 1.000 18.97346 468 GLY A O 1
ATOM 3744 N N . PRO A 1 477 ? 37.42631 32.59121 -55.64242 1.000 15.75914 469 PRO A N 1
ATOM 3745 C CA . PRO A 1 477 ? 37.50516 31.80891 -54.39950 1.000 15.20059 469 PRO A CA 1
ATOM 3746 C C . PRO A 1 477 ? 38.90173 31.81373 -53.77432 1.000 14.93785 469 PRO A C 1
ATOM 3747 O O . PRO A 1 477 ? 39.90233 31.94723 -54.48947 1.000 16.74399 469 PRO A O 1
ATOM 3751 N N . TYR A 1 478 ? 38.96533 31.70395 -52.44698 1.000 12.69995 470 TYR A N 1
ATOM 3752 C CA . TYR A 1 478 ? 40.22147 31.86767 -51.72478 1.000 12.52954 470 TYR A CA 1
ATOM 3753 C C . TYR A 1 478 ? 40.92021 30.55419 -51.42141 1.000 13.63468 470 TYR A C 1
ATOM 3754 O O . TYR A 1 478 ? 42.10320 30.57542 -51.06720 1.000 15.08774 470 TYR A O 1
ATOM 3763 N N . LYS A 1 479 ? 40.23560 29.42494 -51.56093 1.000 12.75339 471 LYS A N 1
ATOM 3764 C CA . LYS A 1 479 ? 40.75685 28.15591 -51.08686 1.000 12.60840 471 LYS A CA 1
ATOM 3765 C C . LYS A 1 479 ? 40.63410 27.11260 -52.18300 1.000 13.92854 471 LYS A C 1
ATOM 3766 O O . LYS A 1 479 ? 39.73736 27.19789 -53.03020 1.000 15.63254 471 LYS A O 1
ATOM 3772 N N . PRO A 1 480 ? 41.51031 26.10535 -52.17491 1.000 14.44753 472 PRO A N 1
ATOM 3773 C CA . PRO A 1 480 ? 41.37203 24.99326 -53.11889 1.000 16.29125 472 PRO A CA 1
ATOM 3774 C C . PRO A 1 480 ? 40.06661 24.24469 -52.89830 1.000 15.73171 472 PRO A C 1
ATOM 3775 O O . PRO A 1 480 ? 39.46691 24.28393 -51.82011 1.000 14.56432 472 PRO A O 1
ATOM 3779 N N . ASP A 1 481 ? 39.65618 23.51949 -53.94126 1.000 19.24815 473 ASP A N 1
ATOM 3780 C CA . ASP A 1 481 ? 38.35464 22.86159 -53.93770 1.000 22.12774 473 ASP A CA 1
ATOM 3781 C C . ASP A 1 481 ? 38.19120 21.92097 -52.75309 1.000 22.29636 473 ASP A C 1
ATOM 3782 O O . ASP A 1 481 ? 37.08982 21.79455 -52.20431 1.000 25.11154 473 ASP A O 1
ATOM 3787 N N . HIS A 1 482 ? 39.26719 21.26903 -52.32674 1.000 20.92589 474 HIS A N 1
ATOM 3788 C CA A HIS A 1 482 ? 39.30772 20.24000 -51.29753 0.500 22.53847 474 HIS A CA 1
ATOM 3789 C CA B HIS A 1 482 ? 39.08317 20.29221 -51.26205 0.500 23.31085 474 HIS A CA 1
ATOM 3790 C C . HIS A 1 482 ? 39.56677 20.78852 -49.90301 1.000 19.60036 474 HIS A C 1
ATOM 3791 O O . HIS A 1 482 ? 39.74737 19.99609 -48.97274 1.000 20.14952 474 HIS A O 1
ATOM 3804 N N . TYR A 1 483 ? 39.65376 22.10381 -49.74361 1.000 14.78009 475 TYR A N 1
ATOM 3805 C CA . TYR A 1 483 ? 39.98746 22.68241 -48.44813 1.000 12.68485 475 TYR A CA 1
ATOM 3806 C C . TYR A 1 483 ? 38.92089 22.34783 -47.41619 1.000 11.96003 475 TYR A C 1
ATOM 3807 O O . TYR A 1 483 ? 37.71534 22.36326 -47.70248 1.000 12.53723 475 TYR A O 1
ATOM 3816 N N . ARG A 1 484 ? 39.37116 22.06619 -46.19566 1.000 11.27794 476 ARG A N 1
ATOM 3817 C CA . ARG A 1 484 ? 38.47793 21.52375 -45.17682 1.000 11.57262 476 ARG A CA 1
ATOM 3818 C C . ARG A 1 484 ? 38.03046 22.53681 -44.12535 1.000 11.12785 476 ARG A C 1
ATOM 3819 O O . ARG A 1 484 ? 37.10424 22.23326 -43.36097 1.000 12.23913 476 ARG A O 1
ATOM 3827 N N . TYR A 1 485 ? 38.64238 23.71894 -44.07121 1.000 11.73165 477 TYR A N 1
ATOM 3828 C CA . TYR A 1 485 ? 38.28197 24.74879 -43.09010 1.000 11.95624 477 TYR A CA 1
ATOM 3829 C C . TYR A 1 485 ? 38.39496 24.23274 -41.66601 1.000 12.68927 477 TYR A C 1
ATOM 3830 O O . TYR A 1 485 ? 39.21290 23.32516 -41.40742 1.000 13.06453 477 TYR A O 1
ATOM 3840 N N . THR B 1 11 ? 78.63979 24.23294 -8.39557 1.000 64.41720 3 THR B N 1
ATOM 3841 C CA . THR B 1 11 ? 78.69012 25.33381 -9.35142 1.000 63.31735 3 THR B CA 1
ATOM 3842 C C . THR B 1 11 ? 79.66614 26.41693 -8.88798 1.000 60.04173 3 THR B C 1
ATOM 3843 O O . THR B 1 11 ? 79.52004 26.96673 -7.79567 1.000 63.79626 3 THR B O 1
ATOM 3847 N N . GLN B 1 12 ? 80.66111 26.71407 -9.72611 1.000 52.82034 4 GLN B N 1
ATOM 3848 C CA . GLN B 1 12 ? 81.69382 27.68028 -9.37011 1.000 45.21670 4 GLN B CA 1
ATOM 3849 C C . GLN B 1 12 ? 81.13887 29.09916 -9.42951 1.000 36.85939 4 GLN B C 1
ATOM 3850 O O . GLN B 1 12 ? 80.50049 29.48309 -10.41362 1.000 36.28415 4 GLN B O 1
ATOM 3856 N N . THR B 1 13 ? 81.39794 29.88508 -8.38544 1.000 29.30039 5 THR B N 1
ATOM 3857 C CA . THR B 1 13 ? 80.85018 31.23108 -8.26783 1.000 24.42093 5 THR B CA 1
ATOM 3858 C C . THR B 1 13 ? 81.94808 32.28343 -8.32780 1.000 22.25579 5 THR B C 1
ATOM 3859 O O . THR B 1 13 ? 83.14800 31.98983 -8.26420 1.000 24.08433 5 THR B O 1
ATOM 3863 N N . GLN B 1 14 ? 81.49587 33.52893 -8.43598 1.000 21.42347 6 GLN B N 1
ATOM 3864 C CA . GLN B 1 14 ? 82.33377 34.71546 -8.36658 1.000 20.76909 6 GLN B CA 1
ATOM 3865 C C . GLN B 1 14 ? 81.95337 35.50184 -7.12202 1.000 21.31552 6 GLN B C 1
ATOM 3866 O O . GLN B 1 14 ? 80.78939 35.86216 -6.94357 1.000 21.05610 6 GLN B O 1
ATOM 3872 N N . THR B 1 15 ? 82.92729 35.76837 -6.26712 1.000 23.26220 7 THR B N 1
ATOM 3873 C CA . THR B 1 15 ? 82.73509 36.68488 -5.15647 1.000 24.96652 7 THR B CA 1
ATOM 3874 C C . THR B 1 15 ? 83.38148 38.02191 -5.49519 1.000 26.22360 7 THR B C 1
ATOM 3875 O O . THR B 1 15 ? 84.13852 38.14501 -6.46125 1.000 26.91179 7 THR B O 1
ATOM 3879 N N . GLN B 1 16 ? 83.06819 39.03383 -4.68953 1.000 27.47289 8 GLN B N 1
ATOM 3880 C CA . GLN B 1 16 ? 83.62199 40.35611 -4.92998 1.000 29.83978 8 GLN B CA 1
ATOM 3881 C C . GLN B 1 16 ? 85.14460 40.31354 -4.81697 1.000 33.60459 8 GLN B C 1
ATOM 3882 O O . GLN B 1 16 ? 85.70070 39.49974 -4.07178 1.000 33.57565 8 GLN B O 1
ATOM 3888 N N . PRO B 1 17 ? 85.84452 41.15568 -5.57074 1.000 38.16192 9 PRO B N 1
ATOM 3889 C CA . PRO B 1 17 ? 87.28630 41.30462 -5.35122 1.000 41.28612 9 PRO B CA 1
ATOM 3890 C C . PRO B 1 17 ? 87.55454 41.77710 -3.92916 1.000 42.78918 9 PRO B C 1
ATOM 3891 O O . PRO B 1 17 ? 86.76522 42.51733 -3.34284 1.000 43.64428 9 PRO B O 1
ATOM 3895 N N . ALA B 1 18 ? 88.67291 41.32968 -3.35886 1.000 46.19930 10 ALA B N 1
ATOM 3896 C CA . ALA B 1 18 ? 89.02777 41.79880 -2.02510 1.000 47.35233 10 ALA B CA 1
ATOM 3897 C C . ALA B 1 18 ? 89.19080 43.31305 -2.04691 1.000 48.58769 10 ALA B C 1
ATOM 3898 O O . ALA B 1 18 ? 89.65113 43.89121 -3.03496 1.000 48.55220 10 ALA B O 1
ATOM 3900 N N . GLY B 1 19 ? 88.77401 43.96148 -0.96383 1.000 48.89350 11 GLY B N 1
ATOM 3901 C CA . GLY B 1 19 ? 88.74856 45.40794 -0.96111 1.000 48.09452 11 GLY B CA 1
ATOM 3902 C C . GLY B 1 19 ? 87.69747 46.03517 -1.84940 1.000 46.22976 11 GLY B C 1
ATOM 3903 O O . GLY B 1 19 ? 87.77855 47.23630 -2.12007 1.000 47.67176 11 GLY B O 1
ATOM 3904 N N . ASN B 1 20 ? 86.71794 45.26563 -2.32373 1.000 43.11703 12 ASN B N 1
ATOM 3905 C CA . ASN B 1 20 ? 85.61165 45.85210 -3.06498 1.000 40.73692 12 ASN B CA 1
ATOM 3906 C C . ASN B 1 20 ? 84.75815 46.68956 -2.12422 1.000 38.95729 12 ASN B C 1
ATOM 3907 O O . ASN B 1 20 ? 84.72150 46.45861 -0.91257 1.000 39.49273 12 ASN B O 1
ATOM 3912 N N . ALA B 1 21 ? 84.05543 47.66811 -2.69541 1.000 37.24748 13 ALA B N 1
ATOM 3913 C CA . ALA B 1 21 ? 83.18688 48.50934 -1.87933 1.000 35.97417 13 ALA B CA 1
ATOM 3914 C C . ALA B 1 21 ? 82.07262 47.70466 -1.22169 1.000 32.72929 13 ALA B C 1
ATOM 3915 O O . ALA B 1 21 ? 81.59180 48.08240 -0.14762 1.000 34.15440 13 ALA B O 1
ATOM 3917 N N . PHE B 1 22 ? 81.64777 46.60284 -1.84113 1.000 28.54935 14 PHE B N 1
ATOM 3918 C CA . PHE B 1 22 ? 80.55111 45.81035 -1.30511 1.000 25.95339 14 PHE B CA 1
ATOM 3919 C C . PHE B 1 22 ? 80.75924 44.34777 -1.66839 1.000 25.31884 14 PHE B C 1
ATOM 3920 O O . PHE B 1 22 ? 81.53047 44.01614 -2.57130 1.000 25.71305 14 PHE B O 1
ATOM 3928 N N . GLN B 1 23 ? 80.04024 43.47834 -0.96094 1.000 25.37193 15 GLN B N 1
ATOM 3929 C CA . GLN B 1 23 ? 80.15866 42.03368 -1.09983 1.000 23.86500 15 GLN B CA 1
ATOM 3930 C C . GLN B 1 23 ? 79.09591 41.48953 -2.04453 1.000 21.53359 15 GLN B C 1
ATOM 3931 O O . GLN B 1 23 ? 77.99334 42.03404 -2.14718 1.000 21.47276 15 GLN B O 1
ATOM 3937 N N . TYR B 1 24 ? 79.43410 40.39312 -2.72302 1.000 18.88867 16 TYR B N 1
ATOM 3938 C CA . TYR B 1 24 ? 78.45620 39.66443 -3.52201 1.000 18.74507 16 TYR B CA 1
ATOM 3939 C C . TYR B 1 24 ? 78.96329 38.25403 -3.78622 1.000 18.57193 16 TYR B C 1
ATOM 3940 O O . TYR B 1 24 ? 80.14599 37.95659 -3.61253 1.000 19.20983 16 TYR B O 1
ATOM 3949 N N . GLU B 1 25 ? 78.04829 37.38586 -4.20741 1.000 17.85967 17 GLU B N 1
ATOM 3950 C CA . GLU B 1 25 ? 78.42755 36.06839 -4.71273 1.000 16.59712 17 GLU B CA 1
ATOM 3951 C C . GLU B 1 25 ? 77.38871 35.64224 -5.74184 1.000 16.36781 17 GLU B C 1
ATOM 3952 O O . GLU B 1 25 ? 76.21927 35.42342 -5.39875 1.000 16.03907 17 GLU B O 1
ATOM 3958 N N . ILE B 1 26 ? 77.80764 35.52883 -7.00424 1.000 16.26398 18 ILE B N 1
ATOM 3959 C CA . ILE B 1 26 ? 76.90932 35.23824 -8.11744 1.000 16.15115 18 ILE B CA 1
ATOM 3960 C C . ILE B 1 26 ? 77.62713 34.29941 -9.07770 1.000 16.00567 18 ILE B C 1
ATOM 3961 O O . ILE B 1 26 ? 78.80681 33.99995 -8.90959 1.000 17.47003 18 ILE B O 1
ATOM 3966 N N . ARG B 1 27 ? 76.91344 33.86274 -10.11776 1.000 16.48935 19 ARG B N 1
ATOM 3967 C CA . ARG B 1 27 ? 77.50827 32.95140 -11.08995 1.000 18.37899 19 ARG B CA 1
ATOM 3968 C C . ARG B 1 27 ? 78.49387 33.66238 -12.01777 1.000 18.34267 19 ARG B C 1
ATOM 3969 O O . ARG B 1 27 ? 79.63667 33.21726 -12.17770 1.000 19.06456 19 ARG B O 1
ATOM 3977 N N . ASP B 1 28 ? 78.07098 34.74915 -12.66286 1.000 19.03740 20 ASP B N 1
ATOM 3978 C CA . ASP B 1 28 ? 78.85420 35.29429 -13.77396 1.000 18.90817 20 ASP B CA 1
ATOM 3979 C C . ASP B 1 28 ? 78.47406 36.75214 -14.00779 1.000 18.00004 20 ASP B C 1
ATOM 3980 O O . ASP B 1 28 ? 77.41354 37.03281 -14.57371 1.000 17.89579 20 ASP B O 1
ATOM 3985 N N . ILE B 1 29 ? 79.37276 37.66776 -13.63794 1.000 18.20893 21 ILE B N 1
ATOM 3986 C CA . ILE B 1 29 ? 79.13628 39.09779 -13.82378 1.000 19.00861 21 ILE B CA 1
ATOM 3987 C C . ILE B 1 29 ? 79.00966 39.48733 -15.29087 1.000 19.49408 21 ILE B C 1
ATOM 3988 O O . ILE B 1 29 ? 78.39850 40.51476 -15.60366 1.000 19.02022 21 ILE B O 1
ATOM 3993 N N . SER B 1 30 ? 79.57262 38.69493 -16.20725 1.000 19.56716 22 SER B N 1
ATOM 3994 C CA . SER B 1 30 ? 79.49782 39.03233 -17.62343 1.000 20.49328 22 SER B CA 1
ATOM 3995 C C . SER B 1 30 ? 78.07735 38.96482 -18.17079 1.000 18.61984 22 SER B C 1
ATOM 3996 O O . SER B 1 30 ? 77.84167 39.44361 -19.28439 1.000 19.46979 22 SER B O 1
ATOM 3999 N N . LEU B 1 31 ? 77.13776 38.36629 -17.43424 1.000 16.87613 23 LEU B N 1
ATOM 4000 C CA . LEU B 1 31 ? 75.73743 38.33072 -17.82955 1.000 16.00940 23 LEU B CA 1
ATOM 4001 C C . LEU B 1 31 ? 75.01526 39.64298 -17.55203 1.000 16.36893 23 LEU B C 1
ATOM 4002 O O . LEU B 1 31 ? 73.82534 39.74568 -17.86684 1.000 16.50480 23 LEU B O 1
ATOM 4007 N N . ALA B 1 32 ? 75.70223 40.63917 -16.97854 1.000 16.08301 24 ALA B N 1
ATOM 4008 C CA . ALA B 1 32 ? 75.03492 41.85794 -16.51928 1.000 16.80528 24 ALA B CA 1
ATOM 4009 C C . ALA B 1 32 ? 74.32159 42.58831 -17.65640 1.000 16.58623 24 ALA B C 1
ATOM 4010 O O . ALA B 1 32 ? 73.18416 43.04214 -17.49477 1.000 16.26587 24 ALA B O 1
ATOM 4012 N N . GLU B 1 33 ? 74.97901 42.73569 -18.81002 1.000 17.42562 25 GLU B N 1
ATOM 4013 C CA . GLU B 1 33 ? 74.38352 43.51819 -19.89147 1.000 17.41417 25 GLU B CA 1
ATOM 4014 C C . GLU B 1 33 ? 73.09048 42.88009 -20.38395 1.000 16.21282 25 GLU B C 1
ATOM 4015 O O . GLU B 1 33 ? 72.09893 43.57436 -20.64194 1.000 16.33437 25 GLU B O 1
ATOM 4021 N N . PHE B 1 34 ? 73.09296 41.55796 -20.52787 1.000 15.92873 26 PHE B N 1
ATOM 4022 C CA . PHE B 1 34 ? 71.89092 40.82730 -20.90926 1.000 15.00326 26 PHE B CA 1
ATOM 4023 C C . PHE B 1 34 ? 70.79779 41.00704 -19.85907 1.000 14.07423 26 PHE B C 1
ATOM 4024 O O . PHE B 1 34 ? 69.64167 41.30522 -20.18857 1.000 13.98541 26 PHE B O 1
ATOM 4032 N N . GLY B 1 35 ? 71.15054 40.84666 -18.57935 1.000 15.04638 27 GLY B N 1
ATOM 4033 C CA . GLY B 1 35 ? 70.17112 41.05999 -17.52311 1.000 15.23069 27 GLY B CA 1
ATOM 4034 C C . GLY B 1 35 ? 69.56982 42.45349 -17.55347 1.000 13.79303 27 GLY B C 1
ATOM 4035 O O . GLY B 1 35 ? 68.35540 42.62481 -17.38912 1.000 14.61590 27 GLY B O 1
ATOM 4036 N N . ARG B 1 36 ? 70.40311 43.46770 -17.79196 1.000 13.67093 28 ARG B N 1
ATOM 4037 C CA . ARG B 1 36 ? 69.90315 44.83742 -17.79484 1.000 14.02248 28 ARG B CA 1
ATOM 4038 C C . ARG B 1 36 ? 68.94916 45.07182 -18.95866 1.000 14.45339 28 ARG B C 1
ATOM 4039 O O . ARG B 1 36 ? 67.94564 45.77578 -18.80564 1.000 15.39509 28 ARG B O 1
ATOM 4047 N N . LYS B 1 37 ? 69.22169 44.45739 -20.11845 1.000 13.76556 29 LYS B N 1
ATOM 4048 C CA . LYS B 1 37 ? 68.28256 44.55498 -21.23561 1.000 14.12863 29 LYS B CA 1
ATOM 4049 C C . LYS B 1 37 ? 66.92239 43.98020 -20.86183 1.000 13.75505 29 LYS B C 1
ATOM 4050 O O . LYS B 1 37 ? 65.88569 44.58653 -21.15589 1.000 14.71168 29 LYS B O 1
ATOM 4056 N N . GLU B 1 38 ? 66.90430 42.81783 -20.19996 1.000 13.46540 30 GLU B N 1
ATOM 4057 C CA . GLU B 1 38 ? 65.61965 42.22958 -19.82936 1.000 13.29816 30 GLU B CA 1
ATOM 4058 C C . GLU B 1 38 ? 64.93230 43.00662 -18.71028 1.000 12.75658 30 GLU B C 1
ATOM 4059 O O . GLU B 1 38 ? 63.69782 43.06962 -18.67584 1.000 13.33498 30 GLU B O 1
ATOM 4065 N N . ILE B 1 39 ? 65.70250 43.60652 -17.79891 1.000 13.06769 31 ILE B N 1
ATOM 4066 C CA . ILE B 1 39 ? 65.11337 44.47757 -16.78508 1.000 13.16244 31 ILE B CA 1
ATOM 4067 C C . ILE B 1 39 ? 64.44265 45.68224 -17.43871 1.000 13.41761 31 ILE B C 1
ATOM 4068 O O . ILE B 1 39 ? 63.31866 46.05484 -17.07624 1.000 14.04315 31 ILE B O 1
ATOM 4073 N N . ASN B 1 40 ? 65.11179 46.30441 -18.42049 1.000 13.86585 32 ASN B N 1
ATOM 4074 C CA . ASN B 1 40 ? 64.50762 47.43862 -19.11768 1.000 15.07097 32 ASN B CA 1
ATOM 4075 C C . ASN B 1 40 ? 63.16963 47.05457 -19.72697 1.000 14.70118 32 ASN B C 1
ATOM 4076 O O . ASN B 1 40 ? 62.19039 47.80752 -19.62129 1.000 16.53290 32 ASN B O 1
ATOM 4081 N N . LEU B 1 41 ? 63.10751 45.88423 -20.37196 1.000 12.92770 33 LEU B N 1
ATOM 4082 C CA . LEU B 1 41 ? 61.84262 45.42410 -20.93094 1.000 13.76585 33 LEU B CA 1
ATOM 4083 C C . LEU B 1 41 ? 60.82436 45.17608 -19.82402 1.000 13.39983 33 LEU B C 1
ATOM 4084 O O . LEU B 1 41 ? 59.64759 45.54004 -19.95543 1.000 14.39478 33 LEU B O 1
ATOM 4089 N N . ALA B 1 42 ? 61.26220 44.56212 -18.71910 1.000 13.40567 34 ALA B N 1
ATOM 4090 C CA . ALA B 1 42 ? 60.33720 44.23567 -17.63957 1.000 13.49150 34 ALA B CA 1
ATOM 4091 C C . ALA B 1 42 ? 59.75221 45.48516 -16.98995 1.000 13.17628 34 ALA B C 1
ATOM 4092 O O . ALA B 1 42 ? 58.58073 45.47850 -16.59661 1.000 12.71787 34 ALA B O 1
ATOM 4094 N N . GLU B 1 43 ? 60.52946 46.56794 -16.89465 1.000 13.02630 35 GLU B N 1
ATOM 4095 C CA . GLU B 1 43 ? 60.00427 47.79860 -16.30487 1.000 13.18747 35 GLU B CA 1
ATOM 4096 C C . GLU B 1 43 ? 58.74866 48.26006 -17.03670 1.000 13.49250 35 GLU B C 1
ATOM 4097 O O . GLU B 1 43 ? 57.78074 48.70393 -16.40910 1.000 15.22895 35 GLU B O 1
ATOM 4103 N N . HIS B 1 44 ? 58.73883 48.13982 -18.36319 1.000 12.83521 36 HIS B N 1
ATOM 4104 C CA A HIS B 1 44 ? 57.56913 48.53768 -19.13566 0.641 13.46627 36 HIS B CA 1
ATOM 4105 C CA B HIS B 1 44 ? 57.55978 48.55003 -19.11872 0.359 13.32349 36 HIS B CA 1
ATOM 4106 C C . HIS B 1 44 ? 56.37809 47.62523 -18.86156 1.000 12.68373 36 HIS B C 1
ATOM 4107 O O . HIS B 1 44 ? 55.22266 48.05185 -18.99417 1.000 14.05180 36 HIS B O 1
ATOM 4120 N N . GLU B 1 45 ? 56.63573 46.37490 -18.47728 1.000 11.90297 37 GLU B N 1
ATOM 4121 C CA . GLU B 1 45 ? 55.58559 45.43017 -18.13986 1.000 12.59613 37 GLU B CA 1
ATOM 4122 C C . GLU B 1 45 ? 55.15359 45.52055 -16.68634 1.000 11.95467 37 GLU B C 1
ATOM 4123 O O . GLU B 1 45 ? 54.26904 44.76366 -16.27825 1.000 13.84534 37 GLU B O 1
ATOM 4129 N N . MET B 1 46 ? 55.73091 46.43311 -15.89921 1.000 12.48334 38 MET B N 1
ATOM 4130 C CA . MET B 1 46 ? 55.42656 46.53694 -14.47077 1.000 12.83722 38 MET B CA 1
ATOM 4131 C C . MET B 1 46 ? 54.99231 47.95517 -14.11745 1.000 13.45398 38 MET B C 1
ATOM 4132 O O . MET B 1 46 ? 55.62109 48.63452 -13.29795 1.000 14.15996 38 MET B O 1
ATOM 4137 N N . PRO B 1 47 ? 53.87456 48.42097 -14.68825 1.000 14.01901 39 PRO B N 1
ATOM 4138 C CA . PRO B 1 47 ? 53.46112 49.81428 -14.44195 1.000 15.83685 39 PRO B CA 1
ATOM 4139 C C . PRO B 1 47 ? 53.13057 50.10685 -12.99275 1.000 16.05328 39 PRO B C 1
ATOM 4140 O O . PRO B 1 47 ? 53.32533 51.23943 -12.54543 1.000 16.55105 39 PRO B O 1
ATOM 4144 N N . GLY B 1 48 ? 52.60121 49.13764 -12.24329 1.000 16.23085 40 GLY B N 1
ATOM 4145 C CA . GLY B 1 48 ? 52.32163 49.40127 -10.84020 1.000 17.52684 40 GLY B CA 1
ATOM 4146 C C . GLY B 1 48 ? 53.58502 49.71261 -10.06783 1.000 17.19783 40 GLY B C 1
ATOM 4147 O O . GLY B 1 48 ? 53.63394 50.65466 -9.26963 1.000 16.99749 40 GLY B O 1
ATOM 4148 N N . LEU B 1 49 ? 54.62975 48.92370 -10.30303 1.000 17.36980 41 LEU B N 1
ATOM 4149 C CA A LEU B 1 49 ? 55.90022 49.14680 -9.62195 0.557 18.77978 41 LEU B CA 1
ATOM 4150 C CA B LEU B 1 49 ? 55.89276 49.14525 -9.61588 0.443 18.86313 41 LEU B CA 1
ATOM 4151 C C . LEU B 1 49 ? 56.50807 50.47840 -10.02275 1.000 18.08100 41 LEU B C 1
ATOM 4152 O O . LEU B 1 49 ? 56.95819 51.25281 -9.16867 1.000 20.07431 41 LEU B O 1
ATOM 4161 N N . MET B 1 50 ? 56.52590 50.76578 -11.32759 1.000 16.40920 42 MET B N 1
ATOM 4162 C CA . MET B 1 50 ? 57.17621 51.98295 -11.79691 1.000 17.50397 42 MET B CA 1
ATOM 4163 C C . MET B 1 50 ? 56.41512 53.22773 -11.35655 1.000 16.56361 42 MET B C 1
ATOM 4164 O O . MET B 1 50 ? 57.02924 54.24102 -11.00080 1.000 18.34426 42 MET B O 1
ATOM 4169 N N . GLN B 1 51 ? 55.07928 53.16884 -11.34931 1.000 15.58490 43 GLN B N 1
ATOM 4170 C CA . GLN B 1 51 ? 54.30659 54.30956 -10.86243 1.000 15.71160 43 GLN B CA 1
ATOM 4171 C C . GLN B 1 51 ? 54.46305 54.49654 -9.35862 1.000 16.36863 43 GLN B C 1
ATOM 4172 O O . GLN B 1 51 ? 54.43902 55.63396 -8.87342 1.000 18.31715 43 GLN B O 1
ATOM 4178 N N . THR B 1 52 ? 54.62906 53.40201 -8.60996 1.000 16.71282 44 THR B N 1
ATOM 4179 C CA . THR B 1 52 ? 54.89086 53.51483 -7.17749 1.000 17.89151 44 THR B CA 1
ATOM 4180 C C . THR B 1 52 ? 56.24521 54.16468 -6.91524 1.000 19.17513 44 THR B C 1
ATOM 4181 O O . THR B 1 52 ? 56.38167 54.96477 -5.98142 1.000 19.33317 44 THR B O 1
ATOM 4185 N N . ARG B 1 53 ? 57.24700 53.86409 -7.75046 1.000 21.08947 45 ARG B N 1
ATOM 4186 C CA . ARG B 1 53 ? 58.52086 54.58153 -7.68149 1.000 23.02131 45 ARG B CA 1
ATOM 4187 C C . ARG B 1 53 ? 58.31331 56.07904 -7.79895 1.000 25.92866 45 ARG B C 1
ATOM 4188 O O . ARG B 1 53 ? 58.85958 56.86062 -7.01315 1.000 26.41395 45 ARG B O 1
ATOM 4196 N N . GLU B 1 54 ? 57.56488 56.49849 -8.81967 1.000 24.80388 46 GLU B N 1
ATOM 4197 C CA . GLU B 1 54 ? 57.34695 57.92300 -9.04093 1.000 25.99722 46 GLU B CA 1
ATOM 4198 C C . GLU B 1 54 ? 56.58743 58.54523 -7.88105 1.000 26.44513 46 GLU B C 1
ATOM 4199 O O . GLU B 1 54 ? 56.90122 59.66174 -7.45023 1.000 28.19137 46 GLU B O 1
ATOM 4201 N N . LYS B 1 55 ? 55.59239 57.83033 -7.35294 1.000 23.52791 47 LYS B N 1
ATOM 4202 C CA . LYS B 1 55 ? 54.73537 58.41286 -6.33001 1.000 22.47107 47 LYS B CA 1
ATOM 4203 C C . LYS B 1 55 ? 55.50166 58.69438 -5.04633 1.000 22.54824 47 LYS B C 1
ATOM 4204 O O . LYS B 1 55 ? 55.29856 59.73664 -4.41523 1.000 23.96160 47 LYS B O 1
ATOM 4210 N N . TYR B 1 56 ? 56.37339 57.78041 -4.63666 1.000 22.05650 48 TYR B N 1
ATOM 4211 C CA . TYR B 1 56 ? 57.06569 57.91434 -3.36407 1.000 21.33575 48 TYR B CA 1
ATOM 4212 C C . TYR B 1 56 ? 58.48340 58.44835 -3.50543 1.000 23.78450 48 TYR B C 1
ATOM 4213 O O . TYR B 1 56 ? 59.17923 58.59441 -2.49078 1.000 23.92590 48 TYR B O 1
ATOM 4222 N N . GLY B 1 57 ? 58.89816 58.80029 -4.72716 1.000 26.19946 49 GLY B N 1
ATOM 4223 C CA . GLY B 1 57 ? 60.28442 59.18691 -4.95873 1.000 26.77328 49 GLY B CA 1
ATOM 4224 C C . GLY B 1 57 ? 60.70679 60.42948 -4.19364 1.000 27.05436 49 GLY B C 1
ATOM 4225 O O . GLY B 1 57 ? 61.77036 60.45502 -3.56932 1.000 28.69311 49 GLY B O 1
ATOM 4226 N N . ALA B 1 58 ? 59.88996 61.48762 -4.24313 1.000 26.74734 50 ALA B N 1
ATOM 4227 C CA . ALA B 1 58 ? 60.25361 62.71433 -3.53850 1.000 25.71496 50 ALA B CA 1
ATOM 4228 C C . ALA B 1 58 ? 60.33818 62.47749 -2.03812 1.000 26.81628 50 ALA B C 1
ATOM 4229 O O . ALA B 1 58 ? 61.22277 63.01967 -1.36198 1.000 28.62703 50 ALA B O 1
ATOM 4231 N N . GLU B 1 59 ? 59.43938 61.64704 -1.50664 1.000 26.85832 51 GLU B N 1
ATOM 4232 C CA . GLU B 1 59 ? 59.38119 61.42732 -0.06719 1.000 27.12619 51 GLU B CA 1
ATOM 4233 C C . GLU B 1 59 ? 60.58199 60.64219 0.44841 1.000 26.12144 51 GLU B C 1
ATOM 4234 O O . GLU B 1 59 ? 61.03255 60.88010 1.57245 1.000 26.60852 51 GLU B O 1
ATOM 4240 N N . GLN B 1 60 ? 61.10611 59.70600 -0.33551 1.000 24.65534 52 GLN B N 1
ATOM 4241 C CA . GLN B 1 60 ? 62.14437 58.79359 0.12753 1.000 23.84049 52 GLN B CA 1
ATOM 4242 C C . GLN B 1 60 ? 61.73530 58.11747 1.43978 1.000 23.47117 52 GLN B C 1
ATOM 4243 O O . GLN B 1 60 ? 62.43442 58.24322 2.45046 1.000 25.17921 52 GLN B O 1
ATOM 4249 N N . PRO B 1 61 ? 60.61470 57.38761 1.45204 1.000 23.73110 53 PRO B N 1
ATOM 4250 C CA . PRO B 1 61 ? 60.11151 56.82321 2.71710 1.000 23.11450 53 PRO B CA 1
ATOM 4251 C C . PRO B 1 61 ? 61.02553 55.78765 3.34468 1.000 23.08658 53 PRO B C 1
ATOM 4252 O O . PRO B 1 61 ? 60.90566 55.52963 4.54952 1.000 24.40692 53 PRO B O 1
ATOM 4256 N N . LEU B 1 62 ? 61.92193 55.17616 2.57438 1.000 22.81135 54 LEU B N 1
ATOM 4257 C CA . LEU B 1 62 ? 62.81800 54.14195 3.07582 1.000 23.01879 54 LEU B CA 1
ATOM 4258 C C . LEU B 1 62 ? 64.25559 54.64471 3.18738 1.000 23.10731 54 LEU B C 1
ATOM 4259 O O . LEU B 1 62 ? 65.20220 53.85626 3.14287 1.000 23.89983 54 LEU B O 1
ATOM 4264 N N . LYS B 1 63 ? 64.42663 55.95684 3.34419 1.000 24.45561 55 LYS B N 1
ATOM 4265 C CA . LYS B 1 63 ? 65.75134 56.56665 3.33323 1.000 26.42045 55 LYS B CA 1
ATOM 4266 C C . LYS B 1 63 ? 66.67186 55.90444 4.35008 1.000 25.94629 55 LYS B C 1
ATOM 4267 O O . LYS B 1 63 ? 66.39957 55.91744 5.55441 1.000 26.51829 55 LYS B O 1
ATOM 4273 N N . GLY B 1 64 ? 67.75237 55.30654 3.85207 1.000 25.95726 56 GLY B N 1
ATOM 4274 C CA . GLY B 1 64 ? 68.79214 54.73943 4.68545 1.000 26.00939 56 GLY B CA 1
ATOM 4275 C C . GLY B 1 64 ? 68.45803 53.43366 5.37151 1.000 25.98285 56 GLY B C 1
ATOM 4276 O O . GLY B 1 64 ? 69.29840 52.91850 6.11479 1.000 27.07301 56 GLY B O 1
ATOM 4277 N N . VAL B 1 65 ? 67.27497 52.86869 5.13786 1.000 24.29080 57 VAL B N 1
ATOM 4278 C CA . VAL B 1 65 ? 66.84113 51.69190 5.88211 1.000 23.33365 57 VAL B CA 1
ATOM 4279 C C . VAL B 1 65 ? 67.58500 50.45900 5.39038 1.000 21.92082 57 VAL B C 1
ATOM 4280 O O . VAL B 1 65 ? 67.59844 50.16092 4.18915 1.000 22.44143 57 VAL B O 1
ATOM 4284 N N . ARG B 1 66 ? 68.18980 49.72123 6.32274 1.000 21.74760 58 ARG B N 1
ATOM 4285 C CA . ARG B 1 66 ? 68.82399 48.45108 5.98352 1.000 21.46529 58 ARG B CA 1
ATOM 4286 C C . ARG B 1 66 ? 67.73796 47.42323 5.68522 1.000 20.48218 58 ARG B C 1
ATOM 4287 O O . ARG B 1 66 ? 66.92643 47.09632 6.55687 1.000 22.29521 58 ARG B O 1
ATOM 4295 N N . LEU B 1 67 ? 67.73497 46.89796 4.46417 1.000 19.67817 59 LEU B N 1
ATOM 4296 C CA . LEU B 1 67 ? 66.64410 46.06321 3.97951 1.000 19.03159 59 LEU B CA 1
ATOM 4297 C C . LEU B 1 67 ? 67.24507 44.80841 3.36744 1.000 18.60705 59 LEU B C 1
ATOM 4298 O O . LEU B 1 67 ? 68.01133 44.89644 2.40300 1.000 19.36925 59 LEU B O 1
ATOM 4303 N N . ALA B 1 68 ? 66.89597 43.64814 3.91883 1.000 17.84873 60 ALA B N 1
ATOM 4304 C CA . ALA B 1 68 ? 67.35102 42.36062 3.40284 1.000 17.79212 60 ALA B CA 1
ATOM 4305 C C . ALA B 1 68 ? 66.18243 41.64503 2.74677 1.000 17.41323 60 ALA B C 1
ATOM 4306 O O . ALA B 1 68 ? 65.08179 41.59853 3.30771 1.000 16.83283 60 ALA B O 1
ATOM 4308 N N . GLY B 1 69 ? 66.41507 41.10907 1.55287 1.000 16.35480 61 GLY B N 1
ATOM 4309 C CA . GLY B 1 69 ? 65.38684 40.34760 0.86666 1.000 16.30576 61 GLY B CA 1
ATOM 4310 C C . GLY B 1 69 ? 65.82813 38.91935 0.62153 1.000 16.12268 61 GLY B C 1
ATOM 4311 O O . GLY B 1 69 ? 66.97610 38.66861 0.24048 1.000 16.35732 61 GLY B O 1
ATOM 4312 N N . SER B 1 70 ? 64.92795 37.97739 0.89371 1.000 16.14017 62 SER B N 1
ATOM 4313 C CA . SER B 1 70 ? 65.10629 36.56500 0.57369 1.000 15.54311 62 SER B CA 1
ATOM 4314 C C . SER B 1 70 ? 63.91452 36.18263 -0.29428 1.000 15.54197 62 SER B C 1
ATOM 4315 O O . SER B 1 70 ? 62.82854 35.87657 0.21281 1.000 16.81210 62 SER B O 1
ATOM 4318 N N . LEU B 1 71 ? 64.12162 36.20767 -1.60408 1.000 14.79051 63 LEU B N 1
ATOM 4319 C CA . LEU B 1 71 ? 63.03332 36.06367 -2.55584 1.000 16.14113 63 LEU B CA 1
ATOM 4320 C C . LEU B 1 71 ? 63.65059 35.83924 -3.92741 1.000 14.54736 63 LEU B C 1
ATOM 4321 O O . LEU B 1 71 ? 64.58490 36.55596 -4.30250 1.000 14.90652 63 LEU B O 1
ATOM 4326 N N . HIS B 1 72 ? 63.16072 34.82083 -4.64852 1.000 14.76310 64 HIS B N 1
ATOM 4327 C CA . HIS B 1 72 ? 63.61801 34.42050 -5.98120 1.000 13.41361 64 HIS B CA 1
ATOM 4328 C C . HIS B 1 72 ? 64.29277 35.54367 -6.76044 1.000 13.72273 64 HIS B C 1
ATOM 4329 O O . HIS B 1 72 ? 63.65507 36.54238 -7.10424 1.000 14.10041 64 HIS B O 1
ATOM 4336 N N . MET B 1 73 ? 65.59136 35.39801 -7.03228 1.000 13.23774 65 MET B N 1
ATOM 4337 C CA . MET B 1 73 ? 66.37820 36.46291 -7.65814 1.000 13.81850 65 MET B CA 1
ATOM 4338 C C . MET B 1 73 ? 66.17710 36.42480 -9.17529 1.000 13.41297 65 MET B C 1
ATOM 4339 O O . MET B 1 73 ? 67.03064 35.98256 -9.94876 1.000 14.83879 65 MET B O 1
ATOM 4344 N N . THR B 1 74 ? 65.01128 36.90333 -9.60501 1.000 13.42473 66 THR B N 1
ATOM 4345 C CA . THR B 1 74 ? 64.59638 36.92146 -11.00017 1.000 13.05549 66 THR B CA 1
ATOM 4346 C C . THR B 1 74 ? 64.67232 38.34010 -11.55340 1.000 12.33303 66 THR B C 1
ATOM 4347 O O . THR B 1 74 ? 64.90907 39.30905 -10.82596 1.000 12.45115 66 THR B O 1
ATOM 4351 N N . ILE B 1 75 ? 64.40973 38.45479 -12.85852 1.000 12.69244 67 ILE B N 1
ATOM 4352 C CA . ILE B 1 75 ? 64.30927 39.76935 -13.48995 1.000 12.11162 67 ILE B CA 1
ATOM 4353 C C . ILE B 1 75 ? 63.22803 40.60856 -12.81483 1.000 12.11929 67 ILE B C 1
ATOM 4354 O O . ILE B 1 75 ? 63.37508 41.83098 -12.64549 1.000 13.43650 67 ILE B O 1
ATOM 4359 N N . GLN B 1 76 ? 62.12523 39.96970 -12.41497 1.000 12.17331 68 GLN B N 1
ATOM 4360 C CA . GLN B 1 76 ? 61.03823 40.70872 -11.77396 1.000 12.46526 68 GLN B CA 1
ATOM 4361 C C . GLN B 1 76 ? 61.46985 41.23450 -10.41492 1.000 12.37155 68 GLN B C 1
ATOM 4362 O O . GLN B 1 76 ? 61.18553 42.38760 -10.06651 1.000 13.26833 68 GLN B O 1
ATOM 4368 N N . THR B 1 77 ? 62.17749 40.40639 -9.64514 1.000 12.44625 69 THR B N 1
ATOM 4369 C CA . THR B 1 77 ? 62.69023 40.84864 -8.35745 1.000 12.84397 69 THR B CA 1
ATOM 4370 C C . THR B 1 77 ? 63.70464 41.96936 -8.51540 1.000 13.31602 69 THR B C 1
ATOM 4371 O O . THR B 1 77 ? 63.77991 42.85477 -7.65804 1.000 13.78562 69 THR B O 1
ATOM 4375 N N . ALA B 1 78 ? 64.46821 41.96549 -9.61446 1.000 12.87534 70 ALA B N 1
ATOM 4376 C CA . ALA B 1 78 ? 65.38234 43.06901 -9.87751 1.000 13.28422 70 ALA B CA 1
ATOM 4377 C C . ALA B 1 78 ? 64.64859 44.40126 -9.91045 1.000 13.62264 70 ALA B C 1
ATOM 4378 O O . ALA B 1 78 ? 65.14830 45.39482 -9.37044 1.000 13.88968 70 ALA B O 1
ATOM 4380 N N . VAL B 1 79 ? 63.44941 44.43732 -10.51491 1.000 13.81312 71 VAL B N 1
ATOM 4381 C CA . VAL B 1 79 ? 62.66790 45.67445 -10.55491 1.000 13.64524 71 VAL B CA 1
ATOM 4382 C C . VAL B 1 79 ? 62.16680 46.04237 -9.16311 1.000 13.67182 71 VAL B C 1
ATOM 4383 O O . VAL B 1 79 ? 62.11225 47.23094 -8.80934 1.000 14.38479 71 VAL B O 1
ATOM 4387 N N . LEU B 1 80 ? 61.82505 45.04155 -8.34332 1.000 13.68600 72 LEU B N 1
ATOM 4388 C CA . LEU B 1 80 ? 61.46998 45.30765 -6.95021 1.000 13.29182 72 LEU B CA 1
ATOM 4389 C C . LEU B 1 80 ? 62.64783 45.89515 -6.17855 1.000 13.64418 72 LEU B C 1
ATOM 4390 O O . LEU B 1 80 ? 62.50227 46.90629 -5.48415 1.000 15.16862 72 LEU B O 1
ATOM 4395 N N . ILE B 1 81 ? 63.81864 45.25304 -6.26715 1.000 14.13347 73 ILE B N 1
ATOM 4396 C CA . ILE B 1 81 ? 65.01270 45.74645 -5.57873 1.000 14.69837 73 ILE B CA 1
ATOM 4397 C C . ILE B 1 81 ? 65.25779 47.20991 -5.92190 1.000 14.86490 73 ILE B C 1
ATOM 4398 O O . ILE B 1 81 ? 65.48542 48.05184 -5.04302 1.000 15.38982 73 ILE B O 1
ATOM 4403 N N . GLU B 1 82 ? 65.20491 47.53521 -7.21148 1.000 14.34057 74 GLU B N 1
ATOM 4404 C CA . GLU B 1 82 ? 65.51036 48.89458 -7.63620 1.000 14.80617 74 GLU B CA 1
ATOM 4405 C C . GLU B 1 82 ? 64.39735 49.87655 -7.29908 1.000 15.80417 74 GLU B C 1
ATOM 4406 O O . GLU B 1 82 ? 64.66299 51.07890 -7.19239 1.000 18.01226 74 GLU B O 1
ATOM 4412 N N . THR B 1 83 ? 63.17172 49.39022 -7.09578 1.000 15.51597 75 THR B N 1
ATOM 4413 C CA . THR B 1 83 ? 62.11792 50.23734 -6.54744 1.000 15.79701 75 THR B CA 1
ATOM 4414 C C . THR B 1 83 ? 62.40431 50.58201 -5.09301 1.000 15.99551 75 THR B C 1
ATOM 4415 O O . THR B 1 83 ? 62.32499 51.75070 -4.69242 1.000 16.96883 75 THR B O 1
ATOM 4419 N N . LEU B 1 84 ? 62.74556 49.57428 -4.28665 1.000 16.22884 76 LEU B N 1
ATOM 4420 C CA . LEU B 1 84 ? 63.08810 49.83583 -2.89312 1.000 16.46165 76 LEU B CA 1
ATOM 4421 C C . LEU B 1 84 ? 64.28260 50.78076 -2.79820 1.000 17.52363 76 LEU B C 1
ATOM 4422 O O . LEU B 1 84 ? 64.29256 51.70348 -1.97271 1.000 18.57260 76 LEU B O 1
ATOM 4427 N N . GLN B 1 85 ? 65.28672 50.58636 -3.65647 1.000 18.23162 77 GLN B N 1
ATOM 4428 C CA . GLN B 1 85 ? 66.43336 51.49146 -3.65933 1.000 18.82273 77 GLN B CA 1
ATOM 4429 C C . GLN B 1 85 ? 66.03317 52.89434 -4.09910 1.000 19.49225 77 GLN B C 1
ATOM 4430 O O . GLN B 1 85 ? 66.52581 53.88909 -3.54861 1.000 20.60039 77 GLN B O 1
ATOM 4436 N N . ALA B 1 86 ? 65.14974 52.99809 -5.09693 1.000 19.28721 78 ALA B N 1
ATOM 4437 C CA . ALA B 1 86 ? 64.70097 54.31178 -5.53800 1.000 20.39508 78 ALA B CA 1
ATOM 4438 C C . ALA B 1 86 ? 63.96228 55.05135 -4.43445 1.000 20.79054 78 ALA B C 1
ATOM 4439 O O . ALA B 1 86 ? 63.89375 56.28500 -4.46218 1.000 23.07828 78 ALA B O 1
ATOM 4441 N N . LEU B 1 87 ? 63.42243 54.32656 -3.46066 1.000 19.39922 79 LEU B N 1
ATOM 4442 C CA . LEU B 1 87 ? 62.75326 54.93447 -2.32218 1.000 20.80702 79 LEU B CA 1
ATOM 4443 C C . LEU B 1 87 ? 63.68442 55.15113 -1.13288 1.000 21.32823 79 LEU B C 1
ATOM 4444 O O . LEU B 1 87 ? 63.22958 55.62520 -0.08309 1.000 22.61098 79 LEU B O 1
ATOM 4449 N N . GLY B 1 88 ? 64.97460 54.83980 -1.27994 1.000 20.72551 80 GLY B N 1
ATOM 4450 C CA . GLY B 1 88 ? 65.98529 55.17438 -0.29392 1.000 20.90815 80 GLY B CA 1
ATOM 4451 C C . GLY B 1 88 ? 66.64019 53.99485 0.39604 1.000 20.39114 80 GLY B C 1
ATOM 4452 O O . GLY B 1 88 ? 67.62332 54.19981 1.11707 1.000 21.59336 80 GLY B O 1
ATOM 4453 N N . ALA B 1 89 ? 66.16454 52.77089 0.17795 1.000 19.96584 81 ALA B N 1
ATOM 4454 C CA . ALA B 1 89 ? 66.60280 51.64212 0.98701 1.000 20.31811 81 ALA B CA 1
ATOM 4455 C C . ALA B 1 89 ? 68.03166 51.22148 0.65481 1.000 20.30938 81 ALA B C 1
ATOM 4456 O O . ALA B 1 89 ? 68.50512 51.36297 -0.47592 1.000 20.99604 81 ALA B O 1
ATOM 4458 N N . ASN B 1 90 ? 68.70712 50.68498 1.67098 1.000 20.04058 82 ASN B N 1
ATOM 4459 C CA . ASN B 1 90 ? 70.04598 50.10920 1.56527 1.000 20.39528 82 ASN B CA 1
ATOM 4460 C C . ASN B 1 90 ? 69.85869 48.59094 1.54054 1.000 19.82120 82 ASN B C 1
ATOM 4461 O O . ASN B 1 90 ? 69.65492 47.96604 2.58326 1.000 20.94282 82 ASN B O 1
ATOM 4466 N N . VAL B 1 91 ? 69.93890 47.99444 0.34985 1.000 18.90095 83 VAL B N 1
ATOM 4467 C CA . VAL B 1 91 ? 69.39804 46.66021 0.09228 1.000 18.56418 83 VAL B CA 1
ATOM 4468 C C . VAL B 1 91 ? 70.50791 45.62048 -0.04736 1.000 18.15220 83 VAL B C 1
ATOM 4469 O O . VAL B 1 91 ? 71.54691 45.87630 -0.66567 1.000 18.99288 83 VAL B O 1
ATOM 4473 N N . ARG B 1 92 ? 70.26756 44.43237 0.52097 1.000 17.34044 84 ARG B N 1
ATOM 4474 C CA . ARG B 1 92 ? 71.03045 43.21751 0.24826 1.000 17.57833 84 ARG B CA 1
ATOM 4475 C C . ARG B 1 92 ? 70.03282 42.11678 -0.09451 1.000 16.46878 84 ARG B C 1
ATOM 4476 O O . ARG B 1 92 ? 68.91192 42.11095 0.42395 1.000 17.17477 84 ARG B O 1
ATOM 4484 N N . TRP B 1 93 ? 70.41939 41.18522 -0.97873 1.000 15.69949 85 TRP B N 1
ATOM 4485 C CA . TRP B 1 93 ? 69.43794 40.22944 -1.48254 1.000 15.44660 85 TRP B CA 1
ATOM 4486 C C . TRP B 1 93 ? 70.01623 38.83633 -1.69745 1.000 16.19190 85 TRP B C 1
ATOM 4487 O O . TRP B 1 93 ? 71.17213 38.67092 -2.09791 1.000 16.55106 85 TRP B O 1
ATOM 4498 N N . CYS B 1 94 ? 69.16696 37.83684 -1.46558 1.000 15.95434 86 CYS B N 1
ATOM 4499 C CA . CYS B 1 94 ? 69.44092 36.45413 -1.82993 1.000 14.85266 86 CYS B CA 1
ATOM 4500 C C . CYS B 1 94 ? 68.15731 35.83826 -2.36806 1.000 14.70377 86 CYS B C 1
ATOM 4501 O O . CYS B 1 94 ? 67.05955 36.37942 -2.19362 1.000 15.39538 86 CYS B O 1
ATOM 4504 N N . SER B 1 95 ? 68.29265 34.68625 -3.01513 1.000 14.87287 87 SER B N 1
ATOM 4505 C CA . SER B 1 95 ? 67.11164 33.95617 -3.44324 1.000 14.57280 87 SER B CA 1
ATOM 4506 C C . SER B 1 95 ? 66.55514 33.12829 -2.28808 1.000 14.75731 87 SER B C 1
ATOM 4507 O O . SER B 1 95 ? 67.24939 32.82833 -1.31415 1.000 18.03624 87 SER B O 1
ATOM 4510 N N . CYS B 1 96 ? 65.28072 32.74563 -2.41032 1.000 14.43019 88 CYS B N 1
ATOM 4511 C CA . CYS B 1 96 ? 64.65303 31.84009 -1.45357 1.000 15.95285 88 CYS B CA 1
ATOM 4512 C C . CYS B 1 96 ? 64.52129 30.41555 -1.99167 1.000 16.12397 88 CYS B C 1
ATOM 4513 O O . CYS B 1 96 ? 63.80274 29.59803 -1.40392 1.000 17.65932 88 CYS B O 1
ATOM 4516 N N . ASN B 1 97 ? 65.20900 30.09656 -3.08503 1.000 15.11716 89 ASN B N 1
ATOM 4517 C CA . ASN B 1 97 ? 65.16127 28.75950 -3.65440 1.000 16.12797 89 ASN B CA 1
ATOM 4518 C C . ASN B 1 97 ? 66.47393 28.49837 -4.37992 1.000 15.43617 89 ASN B C 1
ATOM 4519 O O . ASN B 1 97 ? 67.02208 29.40002 -5.02045 1.000 16.15017 89 ASN B O 1
ATOM 4524 N N . ILE B 1 98 ? 66.96157 27.25616 -4.29552 1.000 15.05105 90 ILE B N 1
ATOM 4525 C CA . ILE B 1 98 ? 68.26660 26.92653 -4.86884 1.000 15.28437 90 ILE B CA 1
ATOM 4526 C C . ILE B 1 98 ? 68.28123 26.92803 -6.39655 1.000 14.99068 90 ILE B C 1
ATOM 4527 O O . ILE B 1 98 ? 69.36475 26.99269 -6.99027 1.000 16.55869 90 ILE B O 1
ATOM 4532 N N . PHE B 1 99 ? 67.12372 26.84189 -7.06036 1.000 14.22469 91 PHE B N 1
ATOM 4533 C CA . PHE B 1 99 ? 67.08761 26.80414 -8.51847 1.000 13.82811 91 PHE B CA 1
ATOM 4534 C C . PHE B 1 99 ? 66.41631 28.00756 -9.16255 1.000 14.87086 91 PHE B C 1
ATOM 4535 O O . PHE B 1 99 ? 66.32609 28.05032 -10.39402 1.000 16.87067 91 PHE B O 1
ATOM 4543 N N . SER B 1 100 ? 65.91205 28.96841 -8.38956 1.000 14.29959 92 SER B N 1
ATOM 4544 C CA . SER B 1 100 ? 65.06224 29.99820 -8.97777 1.000 15.00780 92 SER B CA 1
ATOM 4545 C C . SER B 1 100 ? 65.81263 31.23589 -9.45172 1.000 14.22731 92 SER B C 1
ATOM 4546 O O . SER B 1 100 ? 65.23141 32.04961 -10.17257 1.000 15.68196 92 SER B O 1
ATOM 4549 N N . THR B 1 101 ? 67.07144 31.41754 -9.07012 1.000 13.87596 93 THR B N 1
ATOM 4550 C CA . THR B 1 101 ? 67.78962 32.60424 -9.50766 1.000 14.03598 93 THR B CA 1
ATOM 4551 C C . THR B 1 101 ? 67.93257 32.61605 -11.02629 1.000 13.67988 93 THR B C 1
ATOM 4552 O O . THR B 1 101 ? 68.20404 31.58989 -11.65972 1.000 15.14969 93 THR B O 1
ATOM 4556 N N . GLN B 1 102 ? 67.73876 33.78900 -11.60805 1.000 13.48161 94 GLN B N 1
ATOM 4557 C CA . GLN B 1 102 ? 68.10493 34.05177 -12.99163 1.000 13.68624 94 GLN B CA 1
ATOM 4558 C C . GLN B 1 102 ? 69.45728 34.75530 -12.95532 1.000 13.50180 94 GLN B C 1
ATOM 4559 O O . GLN B 1 102 ? 69.56888 35.88155 -12.46201 1.000 14.30473 94 GLN B O 1
ATOM 4565 N N . ASP B 1 103 ? 70.49629 34.06626 -13.43344 1.000 13.85299 95 ASP B N 1
ATOM 4566 C CA . ASP B 1 103 ? 71.85468 34.55174 -13.21647 1.000 13.56389 95 ASP B CA 1
ATOM 4567 C C . ASP B 1 103 ? 72.08904 35.90103 -13.89023 1.000 13.35730 95 ASP B C 1
ATOM 4568 O O . ASP B 1 103 ? 72.88658 36.70602 -13.40143 1.000 14.91470 95 ASP B O 1
ATOM 4573 N N . HIS B 1 104 ? 71.40586 36.17661 -15.00497 1.000 13.67825 96 HIS B N 1
ATOM 4574 C CA . HIS B 1 104 ? 71.58190 37.47852 -15.64116 1.000 14.00255 96 HIS B CA 1
ATOM 4575 C C . HIS B 1 104 ? 70.95649 38.60277 -14.81526 1.000 13.97603 96 HIS B C 1
ATOM 4576 O O . HIS B 1 104 ? 71.49999 39.71270 -14.76095 1.000 14.47765 96 HIS B O 1
ATOM 4583 N N . ALA B 1 105 ? 69.82915 38.33135 -14.14552 1.000 14.28517 97 ALA B N 1
ATOM 4584 C CA . ALA B 1 105 ? 69.24132 39.31993 -13.24364 1.000 13.27655 97 ALA B CA 1
ATOM 4585 C C . ALA B 1 105 ? 70.17698 39.61016 -12.07693 1.000 13.19906 97 ALA B C 1
ATOM 4586 O O . ALA B 1 105 ? 70.39309 40.77408 -11.70826 1.000 15.13741 97 ALA B O 1
ATOM 4588 N N . ALA B 1 106 ? 70.72476 38.55481 -11.46666 1.000 13.96672 98 ALA B N 1
ATOM 4589 C CA . ALA B 1 106 ? 71.66671 38.73508 -10.36688 1.000 14.14655 98 ALA B CA 1
ATOM 4590 C C . ALA B 1 106 ? 72.86123 39.56864 -10.80689 1.000 14.21434 98 ALA B C 1
ATOM 4591 O O . ALA B 1 106 ? 73.27925 40.49584 -10.09967 1.000 15.68389 98 ALA B O 1
ATOM 4593 N N . ALA B 1 107 ? 73.40677 39.26699 -11.98990 1.000 14.67608 99 ALA B N 1
ATOM 4594 C CA . ALA B 1 107 ? 74.56899 39.99607 -12.48527 1.000 15.05849 99 ALA B CA 1
ATOM 4595 C C . ALA B 1 107 ? 74.24018 41.46099 -12.74836 1.000 15.50694 99 ALA B C 1
ATOM 4596 O O . ALA B 1 107 ? 75.04423 42.34621 -12.43873 1.000 16.57004 99 ALA B O 1
ATOM 4598 N N . ALA B 1 108 ? 73.06124 41.73962 -13.31776 1.000 14.97843 100 ALA B N 1
ATOM 4599 C CA . ALA B 1 108 ? 72.70231 43.12607 -13.61312 1.000 15.09325 100 ALA B CA 1
ATOM 4600 C C . ALA B 1 108 ? 72.53682 43.94799 -12.33666 1.000 16.20093 100 ALA B C 1
ATOM 4601 O O . ALA B 1 108 ? 72.87195 45.14109 -12.31189 1.000 16.47343 100 ALA B O 1
ATOM 4603 N N . ILE B 1 109 ? 72.04016 43.32386 -11.26840 1.000 15.99499 101 ILE B N 1
ATOM 4604 C CA . ILE B 1 109 ? 71.87084 44.02043 -9.99759 1.000 15.55508 101 ILE B CA 1
ATOM 4605 C C . ILE B 1 109 ? 73.22591 44.25188 -9.31986 1.000 16.04582 101 ILE B C 1
ATOM 4606 O O . ILE B 1 109 ? 73.48749 45.33569 -8.77705 1.000 16.93018 101 ILE B O 1
ATOM 4611 N N . VAL B 1 110 ? 74.11725 43.25659 -9.36053 1.000 14.95303 102 VAL B N 1
ATOM 4612 C CA . VAL B 1 110 ? 75.46819 43.45062 -8.83192 1.000 16.67892 102 VAL B CA 1
ATOM 4613 C C . VAL B 1 110 ? 76.18739 44.55380 -9.59914 1.000 17.51842 102 VAL B C 1
ATOM 4614 O O . VAL B 1 110 ? 76.87146 45.39465 -9.00768 1.000 18.69885 102 VAL B O 1
ATOM 4618 N N . ALA B 1 111 ? 76.03625 44.57486 -10.92589 1.000 17.44103 103 ALA B N 1
ATOM 4619 C CA . ALA B 1 111 ? 76.71155 45.59281 -11.72549 1.000 18.02025 103 ALA B CA 1
ATOM 4620 C C . ALA B 1 111 ? 76.23203 46.99446 -11.37232 1.000 19.23787 103 ALA B C 1
ATOM 4621 O O . ALA B 1 111 ? 76.97002 47.96827 -11.55823 1.000 21.66965 103 ALA B O 1
ATOM 4623 N N . ALA B 1 112 ? 75.00417 47.11823 -10.87317 1.000 18.45760 104 ALA B N 1
ATOM 4624 C CA . ALA B 1 112 ? 74.47707 48.39463 -10.40916 1.000 19.69570 104 ALA B CA 1
ATOM 4625 C C . ALA B 1 112 ? 74.93941 48.74762 -9.00082 1.000 20.88020 104 ALA B C 1
ATOM 4626 O O . ALA B 1 112 ? 74.57945 49.82102 -8.50183 1.000 22.10192 104 ALA B O 1
ATOM 4628 N N . GLY B 1 113 ? 75.69968 47.87309 -8.34701 1.000 19.93095 105 GLY B N 1
ATOM 4629 C CA . GLY B 1 113 ? 76.28871 48.16952 -7.05490 1.000 20.75810 105 GLY B CA 1
ATOM 4630 C C . GLY B 1 113 ? 75.63204 47.52009 -5.85518 1.000 20.87162 105 GLY B C 1
ATOM 4631 O O . GLY B 1 113 ? 75.90253 47.94156 -4.72221 1.000 22.38845 105 GLY B O 1
ATOM 4632 N N . THR B 1 114 ? 74.79219 46.50265 -6.06028 1.000 19.09995 106 THR B N 1
ATOM 4633 C CA . THR B 1 114 ? 73.96797 45.95554 -4.98915 1.000 17.79247 106 THR B CA 1
ATOM 4634 C C . THR B 1 114 ? 74.47565 44.59190 -4.55025 1.000 17.21234 106 THR B C 1
ATOM 4635 O O . THR B 1 114 ? 74.70138 43.72040 -5.40028 1.000 17.80274 106 THR B O 1
ATOM 4639 N N . PRO B 1 115 ? 74.63662 44.36342 -3.24562 1.000 17.46100 107 PRO B N 1
ATOM 4640 C CA . PRO B 1 115 ? 74.98156 43.01833 -2.75334 1.000 17.85179 107 PRO B CA 1
ATOM 4641 C C . PRO B 1 115 ? 73.89646 42.00386 -3.08366 1.000 16.85547 107 PRO B C 1
ATOM 4642 O O . PRO B 1 115 ? 72.73651 42.15516 -2.69056 1.000 18.04778 107 PRO B O 1
ATOM 4646 N N . VAL B 1 116 ? 74.28991 40.95961 -3.81332 1.000 16.56126 108 VAL B N 1
ATOM 4647 C CA . VAL B 1 116 ? 73.43876 39.82345 -4.13951 1.000 16.03639 108 VAL B CA 1
ATOM 4648 C C . VAL B 1 116 ? 74.23663 38.56492 -3.85207 1.000 15.72917 108 VAL B C 1
ATOM 4649 O O . VAL B 1 116 ? 75.41064 38.47358 -4.22561 1.000 16.92541 108 VAL B O 1
ATOM 4653 N N . PHE B 1 117 ? 73.60072 37.59305 -3.20129 1.000 16.01820 109 PHE B N 1
ATOM 4654 C CA . PHE B 1 117 ? 74.21174 36.29709 -2.90236 1.000 15.85960 109 PHE B CA 1
ATOM 4655 C C . PHE B 1 117 ? 73.22846 35.26874 -3.44133 1.000 15.56715 109 PHE B C 1
ATOM 4656 O O . PHE B 1 117 ? 72.31290 34.85193 -2.72701 1.000 15.79997 109 PHE B O 1
ATOM 4664 N N . ALA B 1 118 ? 73.38358 34.90500 -4.71560 1.000 15.66051 110 ALA B N 1
ATOM 4665 C CA . ALA B 1 118 ? 72.37849 34.07305 -5.37141 1.000 15.47984 110 ALA B CA 1
ATOM 4666 C C . ALA B 1 118 ? 72.91115 33.57936 -6.71156 1.000 15.77236 110 ALA B C 1
ATOM 4667 O O . ALA B 1 118 ? 73.49355 34.35332 -7.47954 1.000 16.71620 110 ALA B O 1
ATOM 4669 N N . TRP B 1 119 ? 72.67322 32.30096 -6.99874 1.000 15.67401 111 TRP B N 1
ATOM 4670 C CA . TRP B 1 119 ? 72.94569 31.74141 -8.31621 1.000 15.37136 111 TRP B CA 1
ATOM 4671 C C . TRP B 1 119 ? 72.05371 30.52548 -8.51186 1.000 14.13316 111 TRP B C 1
ATOM 4672 O O . TRP B 1 119 ? 71.57748 29.92215 -7.54417 1.000 15.24172 111 TRP B O 1
ATOM 4683 N N . LYS B 1 120 ? 71.82600 30.17485 -9.77589 1.000 14.21556 112 LYS B N 1
ATOM 4684 C CA . LYS B 1 120 ? 71.01898 28.99922 -10.08803 1.000 14.83163 112 LYS B CA 1
ATOM 4685 C C . LYS B 1 120 ? 71.83190 27.74149 -9.80642 1.000 15.56421 112 LYS B C 1
ATOM 4686 O O . LYS B 1 120 ? 72.95930 27.59706 -10.29282 1.000 17.07137 112 LYS B O 1
ATOM 4692 N N . GLY B 1 121 ? 71.28211 26.85155 -8.99012 1.000 16.68808 113 GLY B N 1
ATOM 4693 C CA . GLY B 1 121 ? 71.94394 25.59987 -8.68760 1.000 17.55335 113 GLY B CA 1
ATOM 4694 C C . GLY B 1 121 ? 72.80832 25.62108 -7.44313 1.000 18.00964 113 GLY B C 1
ATOM 4695 O O . GLY B 1 121 ? 73.87237 24.99578 -7.41336 1.000 20.18111 113 GLY B O 1
ATOM 4696 N N . GLU B 1 122 ? 72.36890 26.33656 -6.41220 1.000 17.36508 114 GLU B N 1
ATOM 4697 C CA . GLU B 1 122 ? 73.03855 26.28395 -5.11675 1.000 17.32456 114 GLU B CA 1
ATOM 4698 C C . GLU B 1 122 ? 72.84202 24.91676 -4.47076 1.000 18.56360 114 GLU B C 1
ATOM 4699 O O . GLU B 1 122 ? 71.84249 24.23352 -4.70667 1.000 19.49700 114 GLU B O 1
ATOM 4705 N N . THR B 1 123 ? 73.80376 24.52201 -3.63772 1.000 18.14237 115 THR B N 1
ATOM 4706 C CA . THR B 1 123 ? 73.54534 23.44989 -2.69110 1.000 19.72144 115 THR B CA 1
ATOM 4707 C C . THR B 1 123 ? 72.78751 24.00586 -1.48851 1.000 19.41783 115 THR B C 1
ATOM 4708 O O . THR B 1 123 ? 72.70816 25.21827 -1.27740 1.000 19.04106 115 THR B O 1
ATOM 4712 N N . LEU B 1 124 ? 72.22747 23.10133 -0.68211 1.000 19.24217 116 LEU B N 1
ATOM 4713 C CA . LEU B 1 124 ? 71.52525 23.54651 0.52029 1.000 21.70190 116 LEU B CA 1
ATOM 4714 C C . LEU B 1 124 ? 72.46544 24.26682 1.48018 1.000 22.06807 116 LEU B C 1
ATOM 4715 O O . LEU B 1 124 ? 72.07931 25.25951 2.10906 1.000 21.51376 116 LEU B O 1
ATOM 4720 N N . GLU B 1 125 ? 73.70513 23.78789 1.60631 1.000 22.24991 117 GLU B N 1
ATOM 4721 C CA . GLU B 1 125 ? 74.67441 24.49137 2.44118 1.000 23.04958 117 GLU B CA 1
ATOM 4722 C C . GLU B 1 125 ? 74.91019 25.90394 1.92480 1.000 21.42447 117 GLU B C 1
ATOM 4723 O O . GLU B 1 125 ? 74.88571 26.87147 2.69441 1.000 22.30556 117 GLU B O 1
ATOM 4729 N N . GLU B 1 126 ? 75.12849 26.04110 0.61470 1.000 20.24947 118 GLU B N 1
ATOM 4730 C CA . GLU B 1 126 ? 75.36342 27.35887 0.03604 1.000 20.29279 118 GLU B CA 1
ATOM 4731 C C . GLU B 1 126 ? 74.14446 28.25764 0.19634 1.000 19.12244 118 GLU B C 1
ATOM 4732 O O . GLU B 1 126 ? 74.28281 29.45897 0.45764 1.000 19.52038 118 GLU B O 1
ATOM 4738 N N . TYR B 1 127 ? 72.94362 27.69005 0.03595 1.000 18.58520 119 TYR B N 1
ATOM 4739 C CA . TYR B 1 127 ? 71.70863 28.45432 0.17680 1.000 17.35938 119 TYR B CA 1
ATOM 4740 C C . TYR B 1 127 ? 71.64841 29.16200 1.52676 1.000 17.58267 119 TYR B C 1
ATOM 4741 O O . TYR B 1 127 ? 71.35212 30.36150 1.60420 1.000 17.80741 119 TYR B O 1
ATOM 4750 N N . TRP B 1 128 ? 71.94335 28.43424 2.60649 1.000 17.47327 120 TRP B N 1
ATOM 4751 C CA . TRP B 1 128 ? 71.87043 29.04062 3.92988 1.000 18.75601 120 TRP B CA 1
ATOM 4752 C C . TRP B 1 128 ? 73.02144 30.00842 4.18070 1.000 19.18056 120 TRP B C 1
ATOM 4753 O O . TRP B 1 128 ? 72.83765 31.01121 4.88091 1.000 19.83949 120 TRP B O 1
ATOM 4764 N N . GLU B 1 129 ? 74.20279 29.74357 3.61306 1.000 19.64162 121 GLU B N 1
ATOM 4765 C CA . GLU B 1 129 ? 75.28748 30.71634 3.71759 1.000 19.88365 121 GLU B CA 1
ATOM 4766 C C . GLU B 1 129 ? 74.91800 32.02768 3.02767 1.000 19.65603 121 GLU B C 1
ATOM 4767 O O . GLU B 1 129 ? 75.26095 33.11346 3.51323 1.000 20.22070 121 GLU B O 1
ATOM 4773 N N . CYS B 1 130 ? 74.20587 31.94861 1.89934 1.000 18.29997 122 CYS B N 1
ATOM 4774 C CA . CYS B 1 130 ? 73.76028 33.16242 1.21905 1.000 18.36651 122 CYS B CA 1
ATOM 4775 C C . CYS B 1 130 ? 72.75610 33.93251 2.06580 1.000 18.09030 122 CYS B C 1
ATOM 4776 O O . CYS B 1 130 ? 72.77295 35.17038 2.08756 1.000 18.13467 122 CYS B O 1
ATOM 4779 N N . THR B 1 131 ? 71.86395 33.21689 2.75915 1.000 17.90200 123 THR B N 1
ATOM 4780 C CA . THR B 1 131 ? 70.91656 33.88327 3.64428 1.000 18.53826 123 THR B CA 1
ATOM 4781 C C . THR B 1 131 ? 71.65504 34.67564 4.71176 1.000 18.07916 123 THR B C 1
ATOM 4782 O O . THR B 1 131 ? 71.32352 35.83779 4.97723 1.000 18.90418 123 THR B O 1
ATOM 4786 N N . TRP B 1 132 ? 72.68884 34.07643 5.30301 1.000 18.62306 124 TRP B N 1
ATOM 4787 C CA . TRP B 1 132 ? 73.45506 34.76486 6.33374 1.000 20.11901 124 TRP B CA 1
ATOM 4788 C C . TRP B 1 132 ? 74.16949 35.99017 5.77517 1.000 19.55707 124 TRP B C 1
ATOM 4789 O O . TRP B 1 132 ? 74.13695 37.06234 6.38967 1.000 21.09936 124 TRP B O 1
ATOM 4800 N N . LYS B 1 133 ? 74.80208 35.86162 4.60122 1.000 20.25329 125 LYS B N 1
ATOM 4801 C CA . LYS B 1 133 ? 75.48168 37.00951 4.00462 1.000 21.37547 125 LYS B CA 1
ATOM 4802 C C . LYS B 1 133 ? 74.50814 38.14605 3.72202 1.000 20.85129 125 LYS B C 1
ATOM 4803 O O . LYS B 1 133 ? 74.88059 39.32324 3.80081 1.000 21.50440 125 LYS B O 1
ATOM 4809 N N . THR B 1 134 ? 73.25650 37.81596 3.40404 1.000 18.52079 126 THR B N 1
ATOM 4810 C CA . THR B 1 134 ? 72.26455 38.84794 3.13179 1.000 19.00866 126 THR B CA 1
ATOM 4811 C C . THR B 1 134 ? 71.86028 39.57583 4.40740 1.000 19.53756 126 THR B C 1
ATOM 4812 O O . THR B 1 134 ? 71.76887 40.80902 4.42116 1.000 21.03840 126 THR B O 1
ATOM 4816 N N . LEU B 1 135 ? 71.63363 38.83269 5.49462 1.000 19.50013 127 LEU B N 1
ATOM 4817 C CA . LEU B 1 135 ? 71.20029 39.44697 6.74698 1.000 21.21554 127 LEU B CA 1
ATOM 4818 C C . LEU B 1 135 ? 72.31318 40.25268 7.40884 1.000 21.70505 127 LEU B C 1
ATOM 4819 O O . LEU B 1 135 ? 72.03000 41.21276 8.13849 1.000 21.68025 127 LEU B O 1
ATOM 4824 N N . LEU B 1 136 ? 73.57274 39.87110 7.19224 1.000 23.27051 128 LEU B N 1
ATOM 4825 C CA . LEU B 1 136 ? 74.69484 40.49715 7.88381 1.000 24.15391 128 LEU B CA 1
ATOM 4826 C C . LEU B 1 136 ? 75.09378 41.77774 7.16025 1.000 24.34040 128 LEU B C 1
ATOM 4827 O O . LEU B 1 136 ? 75.72979 41.73318 6.10182 1.000 25.76251 128 LEU B O 1
ATOM 4832 N N . PHE B 1 137 ? 74.74007 42.91035 7.73502 1.000 24.86782 129 PHE B N 1
ATOM 4833 C CA . PHE B 1 137 ? 75.14474 44.19831 7.19815 1.000 24.80373 129 PHE B CA 1
ATOM 4834 C C . PHE B 1 137 ? 76.50610 44.60306 7.74706 1.000 27.27232 129 PHE B C 1
ATOM 4835 O O . PHE B 1 137 ? 76.96021 44.07271 8.76775 1.000 27.95223 129 PHE B O 1
ATOM 4843 N N . PRO B 1 138 ? 77.19971 45.51671 7.06135 1.000 28.36195 130 PRO B N 1
ATOM 4844 C CA . PRO B 1 138 ? 78.51454 45.95920 7.53686 1.000 30.71070 130 PRO B CA 1
ATOM 4845 C C . PRO B 1 138 ? 78.45318 46.48783 8.96052 1.000 33.24216 130 PRO B C 1
ATOM 4846 O O . PRO B 1 138 ? 77.41502 46.95630 9.43347 1.000 33.75183 130 PRO B O 1
ATOM 4850 N N . ASP B 1 139 ? 79.59511 46.40360 9.64405 1.000 35.22857 131 ASP B N 1
ATOM 4851 C CA . ASP B 1 139 ? 79.71460 46.81102 11.04528 1.000 38.68611 131 ASP B CA 1
ATOM 4852 C C . ASP B 1 139 ? 78.86855 45.93272 11.96592 1.000 38.09570 131 ASP B C 1
ATOM 4853 O O . ASP B 1 139 ? 78.37495 46.39402 12.99675 1.000 37.81246 131 ASP B O 1
ATOM 4858 N N . ASP B 1 140 ? 78.69074 44.66271 11.59166 1.000 37.82868 132 ASP B N 1
ATOM 4859 C CA . ASP B 1 140 ? 77.94558 43.69368 12.40170 1.000 38.13670 132 ASP B CA 1
ATOM 4860 C C . ASP B 1 140 ? 76.51781 44.15226 12.69063 1.000 35.88108 132 ASP B C 1
ATOM 4861 O O . ASP B 1 140 ? 76.00577 43.99383 13.80119 1.000 36.35301 132 ASP B O 1
ATOM 4866 N N . MET B 1 141 ? 75.86638 44.71835 11.68417 1.000 33.09455 133 MET B N 1
ATOM 4867 C CA . MET B 1 141 ? 74.48658 45.15465 11.80892 1.000 31.69096 133 MET B CA 1
ATOM 4868 C C . MET B 1 141 ? 73.55734 44.12613 11.17056 1.000 28.82765 133 MET B C 1
ATOM 4869 O O . MET B 1 141 ? 73.99312 43.13035 10.58648 1.000 27.30439 133 MET B O 1
ATOM 4874 N N . GLY B 1 142 ? 72.25770 44.37046 11.30619 1.000 26.54073 134 GLY B N 1
ATOM 4875 C CA . GLY B 1 142 ? 71.26030 43.52380 10.69668 1.000 24.61363 134 GLY B CA 1
ATOM 4876 C C . GLY B 1 142 ? 70.24182 44.33333 9.92339 1.000 22.62623 134 GLY B C 1
ATOM 4877 O O . GLY B 1 142 ? 70.28096 45.56588 9.89503 1.000 24.43995 134 GLY B O 1
ATOM 4878 N N . PRO B 1 143 ? 69.30748 43.65497 9.27355 1.000 21.66696 135 PRO B N 1
ATOM 4879 C CA . PRO B 1 143 ? 68.26742 44.37747 8.54332 1.000 21.05482 135 PRO B CA 1
ATOM 4880 C C . PRO B 1 143 ? 67.30314 45.06359 9.49658 1.000 21.82515 135 PRO B C 1
ATOM 4881 O O . PRO B 1 143 ? 66.99423 44.56192 10.58082 1.000 23.95696 135 PRO B O 1
ATOM 4885 N N . GLN B 1 144 ? 66.82580 46.23262 9.07368 1.000 21.86472 136 GLN B N 1
ATOM 4886 C CA . GLN B 1 144 ? 65.73389 46.90312 9.76162 1.000 20.78887 136 GLN B CA 1
ATOM 4887 C C . GLN B 1 144 ? 64.37469 46.51615 9.19706 1.000 21.06656 136 GLN B C 1
ATOM 4888 O O . GLN B 1 144 ? 63.35786 46.68234 9.88066 1.000 22.15850 136 GLN B O 1
ATOM 4894 N N . LEU B 1 145 ? 64.34533 46.01396 7.96737 1.000 20.03405 137 LEU B N 1
ATOM 4895 C CA . LEU B 1 145 ? 63.16082 45.43841 7.35463 1.000 19.52367 137 LEU B CA 1
ATOM 4896 C C . LEU B 1 145 ? 63.59838 44.21521 6.56437 1.000 18.16090 137 LEU B C 1
ATOM 4897 O O . LEU B 1 145 ? 64.72237 44.16385 6.05903 1.000 18.55020 137 LEU B O 1
ATOM 4902 N N . ILE B 1 146 ? 62.70886 43.22948 6.45894 1.000 18.39916 138 ILE B N 1
ATOM 4903 C CA . ILE B 1 146 ? 62.95189 42.03841 5.64891 1.000 17.95574 138 ILE B CA 1
ATOM 4904 C C . ILE B 1 146 ? 61.80192 41.85157 4.66882 1.000 17.04555 138 ILE B C 1
ATOM 4905 O O . ILE B 1 146 ? 60.62857 41.99735 5.03468 1.000 17.53856 138 ILE B O 1
ATOM 4910 N N . VAL B 1 147 ? 62.14406 41.54874 3.41787 1.000 16.40895 139 VAL B N 1
ATOM 4911 C CA . VAL B 1 147 ? 61.20963 41.00490 2.43650 1.000 15.91726 139 VAL B CA 1
ATOM 4912 C C . VAL B 1 147 ? 61.47333 39.50601 2.38818 1.000 15.77621 139 VAL B C 1
ATOM 4913 O O . VAL B 1 147 ? 62.61038 39.08060 2.15546 1.000 16.56840 139 VAL B O 1
ATOM 4917 N N . ASP B 1 148 ? 60.44496 38.69610 2.62532 1.000 16.49188 140 ASP B N 1
ATOM 4918 C CA . ASP B 1 148 ? 60.62496 37.25247 2.73924 1.000 16.60271 140 ASP B CA 1
ATOM 4919 C C . ASP B 1 148 ? 59.61745 36.53537 1.85620 1.000 16.55743 140 ASP B C 1
ATOM 4920 O O . ASP B 1 148 ? 58.48899 36.99291 1.67322 1.000 16.82433 140 ASP B O 1
ATOM 4925 N N . ASP B 1 149 ? 60.03358 35.39823 1.31454 1.000 16.59234 141 ASP B N 1
ATOM 4926 C CA . ASP B 1 149 ? 59.18202 34.57015 0.46454 1.000 16.29545 141 ASP B CA 1
ATOM 4927 C C . ASP B 1 149 ? 59.37829 33.13466 0.94037 1.000 17.23919 141 ASP B C 1
ATOM 4928 O O . ASP B 1 149 ? 60.38257 32.49498 0.60591 1.000 18.37893 141 ASP B O 1
ATOM 4933 N N . GLY B 1 150 ? 58.42539 32.63890 1.73305 1.000 15.86310 142 GLY B N 1
ATOM 4934 C CA . GLY B 1 150 ? 58.49274 31.29706 2.27593 1.000 17.28336 142 GLY B CA 1
ATOM 4935 C C . GLY B 1 150 ? 58.97152 31.21759 3.71024 1.000 18.02508 142 GLY B C 1
ATOM 4936 O O . GLY B 1 150 ? 58.88243 30.14204 4.31774 1.000 20.32220 142 GLY B O 1
ATOM 4937 N N . GLY B 1 151 ? 59.50405 32.30607 4.25778 1.000 17.83562 143 GLY B N 1
ATOM 4938 C CA . GLY B 1 151 ? 59.81365 32.37043 5.67053 1.000 18.25598 143 GLY B CA 1
ATOM 4939 C C . GLY B 1 151 ? 61.18569 31.89263 6.10222 1.000 18.27075 143 GLY B C 1
ATOM 4940 O O . GLY B 1 151 ? 61.43241 31.82523 7.30713 1.000 18.42720 143 GLY B O 1
ATOM 4941 N N . ASP B 1 152 ? 62.09592 31.57563 5.17292 1.000 19.84287 144 ASP B N 1
ATOM 4942 C CA . ASP B 1 152 ? 63.39807 31.04930 5.58745 1.000 20.59085 144 ASP B CA 1
ATOM 4943 C C . ASP B 1 152 ? 64.23826 32.09567 6.31602 1.000 21.35611 144 ASP B C 1
ATOM 4944 O O . ASP B 1 152 ? 64.88101 31.78470 7.32795 1.000 21.74121 144 ASP B O 1
ATOM 4949 N N . ALA B 1 153 ? 64.26932 33.33598 5.81695 1.000 20.90305 145 ALA B N 1
ATOM 4950 C CA . ALA B 1 153 ? 65.01510 34.37336 6.52778 1.000 21.27926 145 ALA B CA 1
ATOM 4951 C C . ALA B 1 153 ? 64.40285 34.63606 7.89621 1.000 20.76932 145 ALA B C 1
ATOM 4952 O O . ALA B 1 153 ? 65.12139 34.78910 8.88918 1.000 21.88185 145 ALA B O 1
ATOM 4954 N N . THR B 1 154 ? 63.07029 34.66813 7.96458 1.000 20.30724 146 THR B N 1
ATOM 4955 C CA . THR B 1 154 ? 62.38122 34.84974 9.23676 1.000 19.37170 146 THR B CA 1
ATOM 4956 C C . THR B 1 154 ? 62.70301 33.71139 10.19531 1.000 20.25058 146 THR B C 1
ATOM 4957 O O . THR B 1 154 ? 62.94983 33.93890 11.38610 1.000 20.95973 146 THR B O 1
ATOM 4961 N N . LEU B 1 155 ? 62.70894 32.47730 9.68559 1.000 20.28734 147 LEU B N 1
ATOM 4962 C CA . LEU B 1 155 ? 63.09159 31.32323 10.49296 1.000 21.48168 147 LEU B CA 1
ATOM 4963 C C . LEU B 1 155 ? 64.49554 31.49646 11.06020 1.000 21.07441 147 LEU B C 1
ATOM 4964 O O . LEU B 1 155 ? 64.73540 31.24464 12.24933 1.000 22.54207 147 LEU B O 1
ATOM 4969 N N . MET B 1 156 ? 65.45019 31.89815 10.21332 1.000 21.81162 148 MET B N 1
ATOM 4970 C CA . MET B 1 156 ? 66.82965 32.01461 10.67827 1.000 22.64998 148 MET B CA 1
ATOM 4971 C C . MET B 1 156 ? 66.96264 33.06108 11.77582 1.000 22.64671 148 MET B C 1
ATOM 4972 O O . MET B 1 156 ? 67.65557 32.83443 12.77361 1.000 23.85100 148 MET B O 1
ATOM 4977 N N . VAL B 1 157 ? 66.29371 34.20566 11.62152 1.000 21.38675 149 VAL B N 1
ATOM 4978 C CA . VAL B 1 157 ? 66.37435 35.24478 12.64430 1.000 22.62971 149 VAL B CA 1
ATOM 4979 C C . VAL B 1 157 ? 65.81847 34.73073 13.96315 1.000 22.36199 149 VAL B C 1
ATOM 4980 O O . VAL B 1 157 ? 66.43402 34.88985 15.02320 1.000 23.39098 149 VAL B O 1
ATOM 4984 N N . HIS B 1 158 ? 64.63649 34.11367 13.91896 1.000 23.06851 150 HIS B N 1
ATOM 4985 C CA . HIS B 1 158 ? 64.02109 33.62413 15.14866 1.000 23.57203 150 HIS B CA 1
ATOM 4986 C C . HIS B 1 158 ? 64.86345 32.53141 15.79357 1.000 24.61078 150 HIS B C 1
ATOM 4987 O O . HIS B 1 158 ? 65.10023 32.55238 17.00590 1.000 25.56130 150 HIS B O 1
ATOM 4994 N N . ARG B 1 159 ? 65.33596 31.56932 14.99791 1.000 25.27252 151 ARG B N 1
ATOM 4995 C CA . ARG B 1 159 ? 66.11749 30.48365 15.58089 1.000 24.97763 151 ARG B CA 1
ATOM 4996 C C . ARG B 1 159 ? 67.43121 30.99909 16.14989 1.000 25.86894 151 ARG B C 1
ATOM 4997 O O . ARG B 1 159 ? 67.86403 30.55901 17.22188 1.000 27.27401 151 ARG B O 1
ATOM 5005 N N . GLY B 1 160 ? 68.06595 31.94905 15.46121 1.000 26.32590 152 GLY B N 1
ATOM 5006 C CA . GLY B 1 160 ? 69.28589 32.53523 15.99238 1.000 26.02336 152 GLY B CA 1
ATOM 5007 C C . GLY B 1 160 ? 69.06314 33.23567 17.31813 1.000 27.37544 152 GLY B C 1
ATOM 5008 O O . GLY B 1 160 ? 69.85954 33.09203 18.24923 1.000 28.47692 152 GLY B O 1
ATOM 5009 N N . PHE B 1 161 ? 67.97192 33.99574 17.42269 1.000 27.06031 153 PHE B N 1
ATOM 5010 C CA . PHE B 1 161 ? 67.65779 34.70479 18.65941 1.000 26.65168 153 PHE B CA 1
ATOM 5011 C C . PHE B 1 161 ? 67.39773 33.72909 19.80056 1.000 28.01755 153 PHE B C 1
ATOM 5012 O O . PHE B 1 161 ? 67.99007 33.84406 20.88168 1.000 28.11029 153 PHE B O 1
ATOM 5020 N N . TYR B 1 162 ? 66.50523 32.75886 19.58043 1.000 28.12953 154 TYR B N 1
ATOM 5021 C CA . TYR B 1 162 ? 66.15466 31.83563 20.65677 1.000 29.46311 154 TYR B CA 1
ATOM 5022 C C . TYR B 1 162 ? 67.31301 30.91085 21.01787 1.000 30.50420 154 TYR B C 1
ATOM 5023 O O . TYR B 1 162 ? 67.45677 30.52738 22.18704 1.000 31.16140 154 TYR B O 1
ATOM 5032 N N . ALA B 1 163 ? 68.15895 30.55994 20.04499 1.000 30.80881 155 ALA B N 1
ATOM 5033 C CA . ALA B 1 163 ? 69.33120 29.74221 20.34162 1.000 31.72406 155 ALA B CA 1
ATOM 5034 C C . ALA B 1 163 ? 70.37325 30.48869 21.16218 1.000 31.35713 155 ALA B C 1
ATOM 5035 O O . ALA B 1 163 ? 71.17538 29.85009 21.85302 1.000 31.12420 155 ALA B O 1
ATOM 5037 N N . GLU B 1 164 ? 70.39650 31.82067 21.09756 1.000 32.00348 156 GLU B N 1
ATOM 5038 C CA . GLU B 1 164 ? 71.30382 32.56296 21.96687 1.000 32.65293 156 GLU B CA 1
ATOM 5039 C C . GLU B 1 164 ? 70.87861 32.47280 23.42744 1.000 34.60001 156 GLU B C 1
ATOM 5040 O O . GLU B 1 164 ? 71.73036 32.51835 24.32300 1.000 35.53714 156 GLU B O 1
ATOM 5046 N N . ASP B 1 165 ? 69.57723 32.32136 23.68520 1.000 35.55006 157 ASP B N 1
ATOM 5047 C CA . ASP B 1 165 ? 69.10789 32.05896 25.04122 1.000 37.81126 157 ASP B CA 1
ATOM 5048 C C . ASP B 1 165 ? 69.30938 30.60289 25.43994 1.000 37.84840 157 ASP B C 1
ATOM 5049 O O . ASP B 1 165 ? 69.58471 30.31530 26.61012 1.000 37.98134 157 ASP B O 1
ATOM 5054 N N . ASN B 1 166 ? 69.18060 29.67895 24.49262 1.000 38.12275 158 ASN B N 1
ATOM 5055 C CA . ASN B 1 166 ? 69.29043 28.24528 24.76337 1.000 39.30774 158 ASN B CA 1
ATOM 5056 C C . ASN B 1 166 ? 70.11839 27.61953 23.65185 1.000 38.42083 158 ASN B C 1
ATOM 5057 O O . ASN B 1 166 ? 69.57913 27.09132 22.67284 1.000 38.14136 158 ASN B O 1
ATOM 5062 N N . PRO B 1 167 ? 71.44840 27.65602 23.77440 1.000 38.18450 159 PRO B N 1
ATOM 5063 C CA . PRO B 1 167 ? 72.30144 27.12758 22.69461 1.000 38.18106 159 PRO B CA 1
ATOM 5064 C C . PRO B 1 167 ? 72.12516 25.64554 22.42774 1.000 38.06341 159 PRO B C 1
ATOM 5065 O O . PRO B 1 167 ? 72.50913 25.18059 21.34768 1.000 38.02713 159 PRO B O 1
ATOM 5069 N N . SER B 1 168 ? 71.55674 24.88649 23.36657 1.000 39.22361 160 SER B N 1
ATOM 5070 C CA . SER B 1 168 ? 71.37746 23.45719 23.14319 1.000 40.30178 160 SER B CA 1
ATOM 5071 C C . SER B 1 168 ? 70.39879 23.15187 22.01190 1.000 39.88202 160 SER B C 1
ATOM 5072 O O . SER B 1 168 ? 70.42207 22.03729 21.47889 1.000 40.19416 160 SER B O 1
ATOM 5075 N N . ILE B 1 169 ? 69.54613 24.10491 21.62303 1.000 38.97982 161 ILE B N 1
ATOM 5076 C CA . ILE B 1 169 ? 68.63793 23.83400 20.50942 1.000 39.14158 161 ILE B CA 1
ATOM 5077 C C . ILE B 1 169 ? 69.41033 23.62315 19.21542 1.000 38.42247 161 ILE B C 1
ATOM 5078 O O . ILE B 1 169 ? 68.92686 22.95054 18.29603 1.000 38.00867 161 ILE B O 1
ATOM 5083 N N . LEU B 1 170 ? 70.61809 24.18147 19.11807 1.000 37.37079 162 LEU B N 1
ATOM 5084 C CA . LEU B 1 170 ? 71.44606 23.94424 17.94192 1.000 37.50809 162 LEU B CA 1
ATOM 5085 C C . LEU B 1 170 ? 72.00360 22.52754 17.89925 1.000 39.34751 162 LEU B C 1
ATOM 5086 O O . LEU B 1 170 ? 72.61124 22.14734 16.89338 1.000 38.47784 162 LEU B O 1
ATOM 5091 N N . ASP B 1 171 ? 71.81167 21.74485 18.95787 1.000 41.03467 163 ASP B N 1
ATOM 5092 C CA . ASP B 1 171 ? 72.21328 20.34654 18.98139 1.000 43.00195 163 ASP B CA 1
ATOM 5093 C C . ASP B 1 171 ? 71.09026 19.39928 18.57992 1.000 44.74779 163 ASP B C 1
ATOM 5094 O O . ASP B 1 171 ? 71.31779 18.18799 18.51156 1.000 45.94503 163 ASP B O 1
ATOM 5099 N N . ASP B 1 172 ? 69.89335 19.91247 18.31133 1.000 45.36556 164 ASP B N 1
ATOM 5100 C CA . ASP B 1 172 ? 68.74535 19.08986 17.93770 1.000 46.89520 164 ASP B CA 1
ATOM 5101 C C . ASP B 1 172 ? 68.43384 19.36253 16.46998 1.000 46.24965 164 ASP B C 1
ATOM 5102 O O . ASP B 1 172 ? 67.83023 20.38461 16.13242 1.000 45.29498 164 ASP B O 1
ATOM 5107 N N . ASP B 1 173 ? 68.84815 18.44174 15.60166 1.000 46.86322 165 ASP B N 1
ATOM 5108 C CA . ASP B 1 173 ? 68.57554 18.56419 14.17675 1.000 47.37745 165 ASP B CA 1
ATOM 5109 C C . ASP B 1 173 ? 67.15422 18.16221 13.81198 1.000 48.22550 165 ASP B C 1
ATOM 5110 O O . ASP B 1 173 ? 66.76012 18.33449 12.65261 1.000 47.39648 165 ASP B O 1
ATOM 5115 N N . GLU B 1 174 ? 66.38583 17.62841 14.76517 1.000 49.53148 166 GLU B N 1
ATOM 5116 C CA . GLU B 1 174 ? 65.00206 17.21336 14.53125 1.000 51.58077 166 GLU B CA 1
ATOM 5117 C C . GLU B 1 174 ? 64.88802 16.21350 13.38353 1.000 50.96142 166 GLU B C 1
ATOM 5118 O O . GLU B 1 174 ? 63.85705 16.13648 12.71109 1.000 52.15103 166 GLU B O 1
ATOM 5124 N N . GLY B 1 175 ? 65.94894 15.44364 13.15368 1.000 49.33503 167 GLY B N 1
ATOM 5125 C CA . GLY B 1 175 ? 65.95356 14.47113 12.07851 1.000 48.07480 167 GLY B CA 1
ATOM 5126 C C . GLY B 1 175 ? 65.92523 15.07538 10.69512 1.000 46.35959 167 GLY B C 1
ATOM 5127 O O . GLY B 1 175 ? 65.42935 14.43961 9.75964 1.000 47.62720 167 GLY B O 1
ATOM 5128 N N . SER B 1 176 ? 66.44839 16.28967 10.53720 1.000 42.79977 168 SER B N 1
ATOM 5129 C CA . SER B 1 176 ? 66.41113 17.01263 9.27305 1.000 40.12865 168 SER B CA 1
ATOM 5130 C C . SER B 1 176 ? 67.82979 17.39236 8.87806 1.000 38.23648 168 SER B C 1
ATOM 5131 O O . SER B 1 176 ? 68.51158 18.11314 9.61673 1.000 37.62357 168 SER B O 1
ATOM 5134 N N . GLU B 1 177 ? 68.26986 16.91025 7.71304 1.000 36.77640 169 GLU B N 1
ATOM 5135 C CA . GLU B 1 177 ? 69.58765 17.28821 7.21275 1.000 36.14057 169 GLU B CA 1
ATOM 5136 C C . GLU B 1 177 ? 69.68379 18.78864 6.97803 1.000 33.88666 169 GLU B C 1
ATOM 5137 O O . GLU B 1 177 ? 70.75441 19.37896 7.15853 1.000 33.88037 169 GLU B O 1
ATOM 5139 N N . GLU B 1 178 ? 68.58011 19.42457 6.58455 1.000 32.49744 170 GLU B N 1
ATOM 5140 C CA . GLU B 1 178 ? 68.62611 20.85987 6.33321 1.000 31.32803 170 GLU B CA 1
ATOM 5141 C C . GLU B 1 178 ? 68.69414 21.64797 7.63654 1.000 29.98267 170 GLU B C 1
ATOM 5142 O O . GLU B 1 178 ? 69.41105 22.65218 7.72506 1.000 28.93624 170 GLU B O 1
ATOM 5148 N N . LEU B 1 179 ? 67.95947 21.21290 8.66273 1.000 30.19599 171 LEU B N 1
ATOM 5149 C CA . LEU B 1 179 ? 68.06451 21.88881 9.95154 1.000 30.69129 171 LEU B CA 1
ATOM 5150 C C . LEU B 1 179 ? 69.45257 21.71758 10.55482 1.000 30.73242 171 LEU B C 1
ATOM 5151 O O . LEU B 1 179 ? 69.93444 22.60925 11.26183 1.000 32.17015 171 LEU B O 1
ATOM 5156 N N . ALA B 1 180 ? 70.11371 20.58823 10.27972 1.000 30.16789 172 ALA B N 1
ATOM 5157 C CA . ALA B 1 180 ? 71.49599 20.41888 10.71498 1.000 30.92272 172 ALA B CA 1
ATOM 5158 C C . ALA B 1 180 ? 72.40724 21.44293 10.05163 1.000 29.62348 172 ALA B C 1
ATOM 5159 O O . ALA B 1 180 ? 73.34095 21.95509 10.68052 1.000 30.68938 172 ALA B O 1
ATOM 5161 N N . ILE B 1 181 ? 72.14150 21.76403 8.78330 1.000 28.20695 173 ILE B N 1
ATOM 5162 C CA . ILE B 1 181 ? 72.90092 22.80645 8.09505 1.000 27.64946 173 ILE B CA 1
ATOM 5163 C C . ILE B 1 181 ? 72.70786 24.14806 8.79122 1.000 27.40529 173 ILE B C 1
ATOM 5164 O O . ILE B 1 181 ? 73.67182 24.87500 9.06362 1.000 26.74635 173 ILE B O 1
ATOM 5169 N N . VAL B 1 182 ? 71.45444 24.49162 9.09402 1.000 27.35931 174 VAL B N 1
ATOM 5170 C CA . VAL B 1 182 ? 71.16840 25.74490 9.78658 1.000 27.02173 174 VAL B CA 1
ATOM 5171 C C . VAL B 1 182 ? 71.79498 25.75516 11.17557 1.000 26.71572 174 VAL B C 1
ATOM 5172 O O . VAL B 1 182 ? 72.34545 26.77191 11.61368 1.000 27.52039 174 VAL B O 1
ATOM 5176 N N . ASN B 1 183 ? 71.71389 24.62948 11.89380 1.000 27.21987 175 ASN B N 1
ATOM 5177 C CA . ASN B 1 183 ? 72.28682 24.56875 13.23622 1.000 28.61327 175 ASN B CA 1
ATOM 5178 C C . ASN B 1 183 ? 73.79348 24.78894 13.20972 1.000 29.17200 175 ASN B C 1
ATOM 5179 O O . ASN B 1 183 ? 74.33527 25.52152 14.04801 1.000 29.29212 175 ASN B O 1
ATOM 5184 N N . LYS B 1 184 ? 74.48999 24.15731 12.26084 1.000 28.93411 176 LYS B N 1
ATOM 5185 C CA . LYS B 1 184 ? 75.93878 24.31972 12.18544 1.000 30.50146 176 LYS B CA 1
ATOM 5186 C C . LYS B 1 184 ? 76.30659 25.76513 11.87959 1.000 30.16950 176 LYS B C 1
ATOM 5187 O O . LYS B 1 184 ? 77.26970 26.30493 12.43959 1.000 30.26274 176 LYS B O 1
ATOM 5193 N N . LEU B 1 185 ? 75.53410 26.41126 11.00512 1.000 28.81622 177 LEU B N 1
ATOM 5194 C CA . LEU B 1 185 ? 75.77695 27.81138 10.67845 1.000 28.16763 177 LEU B CA 1
ATOM 5195 C C . LEU B 1 185 ? 75.55394 28.70671 11.89447 1.000 28.27924 177 LEU B C 1
ATOM 5196 O O . LEU B 1 185 ? 76.39344 29.55749 12.21379 1.000 27.60576 177 LEU B O 1
ATOM 5201 N N . LEU B 1 186 ? 74.43680 28.51390 12.60280 1.000 27.23996 178 LEU B N 1
ATOM 5202 C CA . LEU B 1 186 ? 74.17063 29.32429 13.78903 1.000 27.45179 178 LEU B CA 1
ATOM 5203 C C . LEU B 1 186 ? 75.20730 29.09237 14.88678 1.000 28.81076 178 LEU B C 1
ATOM 5204 O O . LEU B 1 186 ? 75.52703 30.01843 15.64036 1.000 29.22232 178 LEU B O 1
ATOM 5209 N N . LYS B 1 187 ? 75.74174 27.87204 14.99403 1.000 29.44032 179 LYS B N 1
ATOM 5210 C CA . LYS B 1 187 ? 76.82415 27.61871 15.94200 1.000 31.54649 179 LYS B CA 1
ATOM 5211 C C . LYS B 1 187 ? 78.05830 28.43654 15.59154 1.000 31.74581 179 LYS B C 1
ATOM 5212 O O . LYS B 1 187 ? 78.72449 28.98512 16.47861 1.000 31.77813 179 LYS B O 1
ATOM 5218 N N . ARG B 1 188 ? 78.38844 28.51464 14.29975 1.000 31.85815 180 ARG B N 1
ATOM 5219 C CA . ARG B 1 188 ? 79.53818 29.30706 13.87938 1.000 32.96373 180 ARG B CA 1
ATOM 5220 C C . ARG B 1 188 ? 79.32373 30.78039 14.19569 1.000 32.41978 180 ARG B C 1
ATOM 5221 O O . ARG B 1 188 ? 80.25627 31.47814 14.61659 1.000 32.14438 180 ARG B O 1
ATOM 5229 N N . ILE B 1 189 ? 78.09079 31.26240 14.01695 1.000 31.83603 181 ILE B N 1
ATOM 5230 C CA . ILE B 1 189 ? 77.77744 32.66211 14.27937 1.000 31.02348 181 ILE B CA 1
ATOM 5231 C C . ILE B 1 189 ? 77.83899 32.96243 15.77649 1.000 31.81619 181 ILE B C 1
ATOM 5232 O O . ILE B 1 189 ? 78.29517 34.03703 16.18653 1.000 32.70838 181 ILE B O 1
ATOM 5237 N N . GLN B 1 190 ? 77.38809 32.02399 16.61797 1.000 31.84071 182 GLN B N 1
ATOM 5238 C CA . GLN B 1 190 ? 77.54650 32.20209 18.06061 1.000 33.13924 182 GLN B CA 1
ATOM 5239 C C . GLN B 1 190 ? 79.01198 32.31773 18.44899 1.000 33.16882 182 GLN B C 1
ATOM 5240 O O . GLN B 1 190 ? 79.34961 33.04530 19.38920 1.000 33.56371 182 GLN B O 1
ATOM 5246 N N . LYS B 1 191 ? 79.89267 31.61396 17.73771 1.000 34.32514 183 LYS B N 1
ATOM 5247 C CA . LYS B 1 191 ? 81.31552 31.65720 18.05214 1.000 35.24402 183 LYS B CA 1
ATOM 5248 C C . LYS B 1 191 ? 81.96418 32.94130 17.54825 1.000 36.55645 183 LYS B C 1
ATOM 5249 O O . LYS B 1 191 ? 82.76095 33.56008 18.26456 1.000 37.03850 183 LYS B O 1
ATOM 5251 N N . GLU B 1 192 ? 81.62348 33.36029 16.32749 1.000 36.79438 184 GLU B N 1
ATOM 5252 C CA . GLU B 1 192 ? 82.26857 34.51575 15.71531 1.000 38.77590 184 GLU B CA 1
ATOM 5253 C C . GLU B 1 192 ? 81.63896 35.82600 16.17257 1.000 37.76680 184 GLU B C 1
ATOM 5254 O O . GLU B 1 192 ? 82.33735 36.83586 16.31127 1.000 38.75866 184 GLU B O 1
ATOM 5260 N N . LYS B 1 193 ? 80.32565 35.83567 16.40065 1.000 35.86101 185 LYS B N 1
ATOM 5261 C CA . LYS B 1 193 ? 79.59318 37.05036 16.76822 1.000 35.41193 185 LYS B CA 1
ATOM 5262 C C . LYS B 1 193 ? 78.60792 36.73232 17.88500 1.000 34.27551 185 LYS B C 1
ATOM 5263 O O . LYS B 1 193 ? 77.38905 36.74479 17.68417 1.000 33.75315 185 LYS B O 1
ATOM 5269 N N . PRO B 1 194 ? 79.10690 36.44963 19.08834 1.000 34.57248 186 PRO B N 1
ATOM 5270 C CA . PRO B 1 194 ? 78.19907 36.15021 20.20413 1.000 34.36821 186 PRO B CA 1
ATOM 5271 C C . PRO B 1 194 ? 77.22902 37.29878 20.45415 1.000 33.33783 186 PRO B C 1
ATOM 5272 O O . PRO B 1 194 ? 77.60740 38.47206 20.44428 1.000 34.04184 186 PRO B O 1
ATOM 5276 N N . GLY B 1 195 ? 75.96060 36.94616 20.65607 1.000 32.22834 187 GLY B N 1
ATOM 5277 C CA . GLY B 1 195 ? 74.92091 37.92437 20.90494 1.000 31.70134 187 GLY B CA 1
ATOM 5278 C C . GLY B 1 195 ? 74.43765 38.68835 19.69276 1.000 30.31994 187 GLY B C 1
ATOM 5279 O O . GLY B 1 195 ? 73.68337 39.65563 19.85461 1.000 31.47751 187 GLY B O 1
ATOM 5280 N N . TYR B 1 196 ? 74.84704 38.28917 18.48511 1.000 29.47534 188 TYR B N 1
ATOM 5281 C CA . TYR B 1 196 ? 74.46517 39.02176 17.27723 1.000 28.29267 188 TYR B CA 1
ATOM 5282 C C . TYR B 1 196 ? 72.95089 39.15240 17.14978 1.000 28.49431 188 TYR B C 1
ATOM 5283 O O . TYR B 1 196 ? 72.43134 40.23569 16.85817 1.000 28.12909 188 TYR B O 1
ATOM 5292 N N . TRP B 1 197 ? 72.22630 38.04915 17.33540 1.000 27.70114 189 TRP B N 1
ATOM 5293 C CA . TRP B 1 197 ? 70.78787 38.07279 17.09069 1.000 27.71692 189 TRP B CA 1
ATOM 5294 C C . TRP B 1 197 ? 70.06596 38.94720 18.10533 1.000 28.69391 189 TRP B C 1
ATOM 5295 O O . TRP B 1 197 ? 69.13670 39.68073 17.74812 1.000 27.76670 189 TRP B O 1
ATOM 5306 N N . HIS B 1 198 ? 70.49393 38.90483 19.36866 1.000 29.86232 190 HIS B N 1
ATOM 5307 C CA . HIS B 1 198 ? 69.93916 39.81673 20.36083 1.000 30.78520 190 HIS B CA 1
ATOM 5308 C C . HIS B 1 198 ? 70.30312 41.26769 20.07825 1.000 31.43786 190 HIS B C 1
ATOM 5309 O O . HIS B 1 198 ? 69.57555 42.16812 20.50499 1.000 31.68244 190 HIS B O 1
ATOM 5316 N N . LYS B 1 199 ? 71.40334 41.51229 19.36356 1.000 31.64832 191 LYS B N 1
ATOM 5317 C CA . LYS B 1 199 ? 71.77025 42.87437 18.98848 1.000 31.28279 191 LYS B CA 1
ATOM 5318 C C . LYS B 1 199 ? 70.89888 43.40503 17.85349 1.000 30.09508 191 LYS B C 1
ATOM 5319 O O . LYS B 1 199 ? 70.52211 44.58288 17.85930 1.000 30.04657 191 LYS B O 1
ATOM 5325 N N . ILE B 1 200 ? 70.55975 42.56033 16.88024 1.000 28.89435 192 ILE B N 1
ATOM 5326 C CA . ILE B 1 200 ? 69.86407 43.05494 15.69441 1.000 28.35763 192 ILE B CA 1
ATOM 5327 C C . ILE B 1 200 ? 68.33977 43.00377 15.81147 1.000 28.52583 192 ILE B C 1
ATOM 5328 O O . ILE B 1 200 ? 67.65520 43.83314 15.20794 1.000 26.81259 192 ILE B O 1
ATOM 5333 N N . VAL B 1 201 ? 67.78479 42.04916 16.56875 1.000 28.19652 193 VAL B N 1
ATOM 5334 C CA . VAL B 1 201 ? 66.32187 41.93332 16.65896 1.000 28.23952 193 VAL B CA 1
ATOM 5335 C C . VAL B 1 201 ? 65.63844 43.20553 17.14168 1.000 28.73420 193 VAL B C 1
ATOM 5336 O O . VAL B 1 201 ? 64.58758 43.56600 16.58523 1.000 28.83662 193 VAL B O 1
ATOM 5340 N N . PRO B 1 202 ? 66.15256 43.93411 18.14092 1.000 28.70576 194 PRO B N 1
ATOM 5341 C CA . PRO B 1 202 ? 65.49381 45.18864 18.54641 1.000 29.30136 194 PRO B CA 1
ATOM 5342 C C . PRO B 1 202 ? 65.39687 46.23630 17.44931 1.000 30.13469 194 PRO B C 1
ATOM 5343 O O . PRO B 1 202 ? 64.53821 47.12270 17.54323 1.000 32.06440 194 PRO B O 1
ATOM 5347 N N . GLU B 1 203 ? 66.24853 46.18085 16.42716 1.000 28.98201 195 GLU B N 1
ATOM 5348 C CA . GLU B 1 203 ? 66.21929 47.15534 15.34436 1.000 29.64562 195 GLU B CA 1
ATOM 5349 C C . GLU B 1 203 ? 65.45166 46.66595 14.12412 1.000 27.62719 195 GLU B C 1
ATOM 5350 O O . GLU B 1 203 ? 65.31014 47.41564 13.15337 1.000 27.15343 195 GLU B O 1
ATOM 5356 N N . LEU B 1 204 ? 64.95693 45.43267 14.14647 1.000 26.49558 196 LEU B N 1
ATOM 5357 C CA . LEU B 1 204 ? 64.22677 44.86038 13.02094 1.000 25.78301 196 LEU B CA 1
ATOM 5358 C C . LEU B 1 204 ? 62.74426 45.16672 13.20851 1.000 26.48016 196 LEU B C 1
ATOM 5359 O O . LEU B 1 204 ? 62.08564 44.59547 14.08612 1.000 28.93008 196 LEU B O 1
ATOM 5364 N N . LYS B 1 205 ? 62.22098 46.07192 12.38779 1.000 25.18464 197 LYS B N 1
ATOM 5365 C CA . LYS B 1 205 ? 60.87947 46.60452 12.58305 1.000 25.18953 197 LYS B CA 1
ATOM 5366 C C . LYS B 1 205 ? 59.77542 45.77602 11.92991 1.000 24.04010 197 LYS B C 1
ATOM 5367 O O . LYS B 1 205 ? 58.59987 45.98469 12.25234 1.000 24.91055 197 LYS B O 1
ATOM 5369 N N . GLY B 1 206 ? 60.09670 44.84945 11.03469 1.000 22.45428 198 GLY B N 1
ATOM 5370 C CA . GLY B 1 206 ? 59.03928 44.06604 10.41976 1.000 21.48797 198 GLY B CA 1
ATOM 5371 C C . GLY B 1 206 ? 59.54089 43.24615 9.25327 1.000 19.90107 198 GLY B C 1
ATOM 5372 O O . GLY B 1 206 ? 60.63664 43.46012 8.72545 1.000 21.03577 198 GLY B O 1
ATOM 5373 N N . VAL B 1 207 ? 58.70102 42.28590 8.86130 1.000 19.13170 199 VAL B N 1
ATOM 5374 C CA . VAL B 1 207 ? 58.90872 41.45509 7.68170 1.000 18.18297 199 VAL B CA 1
ATOM 5375 C C . VAL B 1 207 ? 57.62904 41.47967 6.85759 1.000 17.96218 199 VAL B C 1
ATOM 5376 O O . VAL B 1 207 ? 56.52767 41.45409 7.41197 1.000 18.66397 199 VAL B O 1
ATOM 5380 N N . SER B 1 208 ? 57.76760 41.54908 5.53800 1.000 16.98152 200 SER B N 1
ATOM 5381 C CA . SER B 1 208 ? 56.63815 41.38513 4.63168 1.000 16.83246 200 SER B CA 1
ATOM 5382 C C . SER B 1 208 ? 56.79363 40.04875 3.91479 1.000 17.50971 200 SER B C 1
ATOM 5383 O O . SER B 1 208 ? 57.82853 39.79458 3.28968 1.000 19.72359 200 SER B O 1
ATOM 5386 N N . GLU B 1 209 ? 55.77143 39.20022 4.00772 1.000 16.46851 201 GLU B N 1
ATOM 5387 C CA . GLU B 1 209 ? 55.86367 37.80811 3.58413 1.000 15.49189 201 GLU B CA 1
ATOM 5388 C C . GLU B 1 209 ? 55.01759 37.57272 2.33993 1.000 15.83740 201 GLU B C 1
ATOM 5389 O O . GLU B 1 209 ? 53.81499 37.85388 2.33489 1.000 16.33475 201 GLU B O 1
ATOM 5395 N N . GLU B 1 210 ? 55.64930 36.99872 1.31289 1.000 15.60214 202 GLU B N 1
ATOM 5396 C CA . GLU B 1 210 ? 55.10386 36.89416 -0.03360 1.000 15.96373 202 GLU B CA 1
ATOM 5397 C C . GLU B 1 210 ? 54.09599 35.76168 -0.20811 1.000 14.88333 202 GLU B C 1
ATOM 5398 O O . GLU B 1 210 ? 53.17270 35.89583 -1.01496 1.000 16.09333 202 GLU B O 1
ATOM 5404 N N . THR B 1 211 ? 54.25919 34.62616 0.46971 1.000 15.08200 203 THR B N 1
ATOM 5405 C CA . THR B 1 211 ? 53.60089 33.42206 -0.02019 1.000 16.97394 203 THR B CA 1
ATOM 5406 C C . THR B 1 211 ? 52.80992 32.69946 1.06720 1.000 16.20039 203 THR B C 1
ATOM 5407 O O . THR B 1 211 ? 53.03864 32.87441 2.26652 1.000 16.55801 203 THR B O 1
ATOM 5411 N N . THR B 1 212 ? 51.86143 31.87769 0.60293 1.000 15.41309 204 THR B N 1
ATOM 5412 C CA . THR B 1 212 ? 50.92894 31.18492 1.48934 1.000 15.60366 204 THR B CA 1
ATOM 5413 C C . THR B 1 212 ? 51.65553 30.39742 2.57708 1.000 16.97612 204 THR B C 1
ATOM 5414 O O . THR B 1 212 ? 51.27967 30.45107 3.75466 1.000 19.02688 204 THR B O 1
ATOM 5418 N N . THR B 1 213 ? 52.70730 29.66450 2.19961 1.000 16.69006 205 THR B N 1
ATOM 5419 C CA . THR B 1 213 ? 53.43636 28.85025 3.17080 1.000 17.90700 205 THR B CA 1
ATOM 5420 C C . THR B 1 213 ? 54.14579 29.71635 4.20589 1.000 18.36696 205 THR B C 1
ATOM 5421 O O . THR B 1 213 ? 54.18615 29.37179 5.39739 1.000 19.03858 205 THR B O 1
ATOM 5425 N N . GLY B 1 214 ? 54.71506 30.84169 3.77655 1.000 18.00279 206 GLY B N 1
ATOM 5426 C CA . GLY B 1 214 ? 55.34433 31.73584 4.73237 1.000 17.55094 206 GLY B CA 1
ATOM 5427 C C . GLY B 1 214 ? 54.34423 32.31981 5.70875 1.000 17.45001 206 GLY B C 1
ATOM 5428 O O . GLY B 1 214 ? 54.63551 32.46785 6.90156 1.000 18.05183 206 GLY B O 1
ATOM 5429 N N . VAL B 1 215 ? 53.14668 32.65137 5.22131 1.000 18.01887 207 VAL B N 1
ATOM 5430 C CA . VAL B 1 215 ? 52.10984 33.17313 6.10759 1.000 19.79591 207 VAL B CA 1
ATOM 5431 C C . VAL B 1 215 ? 51.69420 32.11946 7.12528 1.000 21.50691 207 VAL B C 1
ATOM 5432 O O . VAL B 1 215 ? 51.48344 32.42484 8.30516 1.000 22.58361 207 VAL B O 1
ATOM 5436 N N . HIS B 1 216 ? 51.59948 30.85836 6.69503 1.000 22.50343 208 HIS B N 1
ATOM 5437 C CA . HIS B 1 216 ? 51.30202 29.78227 7.63558 1.000 24.74053 208 HIS B CA 1
ATOM 5438 C C . HIS B 1 216 ? 52.36538 29.69361 8.72538 1.000 24.51286 208 HIS B C 1
ATOM 5439 O O . HIS B 1 216 ? 52.04530 29.49460 9.90477 1.000 26.80981 208 HIS B O 1
ATOM 5446 N N . ARG B 1 217 ? 53.63820 29.83997 8.34872 1.000 23.91592 209 ARG B N 1
ATOM 5447 C CA . ARG B 1 217 ? 54.70799 29.82862 9.34047 1.000 21.81046 209 ARG B CA 1
ATOM 5448 C C . ARG B 1 217 ? 54.55720 30.98041 10.32967 1.000 22.54219 209 ARG B C 1
ATOM 5449 O O . ARG B 1 217 ? 54.80105 30.81290 11.53299 1.000 23.70543 209 ARG B O 1
ATOM 5457 N N . LEU B 1 218 ? 54.15434 32.15871 9.84333 1.000 22.55304 210 LEU B N 1
ATOM 5458 C CA . LEU B 1 218 ? 53.98563 33.30171 10.73586 1.000 22.84310 210 LEU B CA 1
ATOM 5459 C C . LEU B 1 218 ? 52.89484 33.03826 11.76056 1.000 26.17027 210 LEU B C 1
ATOM 5460 O O . LEU B 1 218 ? 53.04382 33.38304 12.93565 1.000 26.63511 210 LEU B O 1
ATOM 5465 N N . TYR B 1 219 ? 51.79530 32.41488 11.33734 1.000 28.56247 211 TYR B N 1
ATOM 5466 C CA . TYR B 1 219 ? 50.72190 32.12062 12.27794 1.000 31.56106 211 TYR B CA 1
ATOM 5467 C C . TYR B 1 219 ? 51.09982 31.01488 13.25439 1.000 33.44435 211 TYR B C 1
ATOM 5468 O O . TYR B 1 219 ? 50.65329 31.03552 14.40635 1.000 34.11037 211 TYR B O 1
ATOM 5477 N N . GLU B 1 220 ? 51.92198 30.05281 12.82817 1.000 36.24527 212 GLU B N 1
ATOM 5478 C CA . GLU B 1 220 ? 52.41935 29.05319 13.76875 1.000 40.33574 212 GLU B CA 1
ATOM 5479 C C . GLU B 1 220 ? 53.26158 29.70580 14.85837 1.000 38.73682 212 GLU B C 1
ATOM 5480 O O . GLU B 1 220 ? 53.19318 29.31175 16.02862 1.000 38.35609 212 GLU B O 1
ATOM 5486 N N . MET B 1 221 ? 54.05150 30.71927 14.49554 1.000 37.49963 213 MET B N 1
ATOM 5487 C CA . MET B 1 221 ? 54.82201 31.44276 15.50116 1.000 36.97010 213 MET B CA 1
ATOM 5488 C C . MET B 1 221 ? 53.91356 32.25828 16.41159 1.000 38.91220 213 MET B C 1
ATOM 5489 O O . MET B 1 221 ? 54.18374 32.38878 17.61126 1.000 36.94506 213 MET B O 1
ATOM 5494 N N . MET B 1 222 ? 52.83330 32.81594 15.86275 1.000 43.03646 214 MET B N 1
ATOM 5495 C CA A MET B 1 222 ? 51.88267 33.53818 16.70006 0.610 46.21669 214 MET B CA 1
ATOM 5496 C CA B MET B 1 222 ? 51.86956 33.53571 16.69096 0.390 46.35907 214 MET B CA 1
ATOM 5497 C C . MET B 1 222 ? 51.17993 32.60079 17.67537 1.000 47.14930 214 MET B C 1
ATOM 5498 O O . MET B 1 222 ? 50.93389 32.97486 18.82841 1.000 46.90912 214 MET B O 1
ATOM 5507 N N . LYS B 1 223 ? 50.85647 31.37961 17.23535 1.000 48.37135 215 LYS B N 1
ATOM 5508 C CA . LYS B 1 223 ? 50.24940 30.39344 18.12681 1.000 49.40695 215 LYS B CA 1
ATOM 5509 C C . LYS B 1 223 ? 51.10203 30.18839 19.37032 1.000 48.31421 215 LYS B C 1
ATOM 5510 O O . LYS B 1 223 ? 50.58901 30.14361 20.49424 1.000 48.32680 215 LYS B O 1
ATOM 5516 N N . GLU B 1 224 ? 52.41116 30.04899 19.18032 1.000 47.16731 216 GLU B N 1
ATOM 5517 C CA . GLU B 1 224 ? 53.34713 29.79044 20.26307 1.000 46.21933 216 GLU B CA 1
ATOM 5518 C C . GLU B 1 224 ? 53.83137 31.06154 20.94953 1.000 44.10094 216 GLU B C 1
ATOM 5519 O O . GLU B 1 224 ? 54.70554 30.98262 21.81848 1.000 45.38831 216 GLU B O 1
ATOM 5521 N N . GLY B 1 225 ? 53.28788 32.22199 20.58657 1.000 40.87277 217 GLY B N 1
ATOM 5522 C CA . GLY B 1 225 ? 53.74910 33.47412 21.16694 1.000 38.38218 217 GLY B CA 1
ATOM 5523 C C . GLY B 1 225 ? 55.21668 33.75893 20.93635 1.000 36.47488 217 GLY B C 1
ATOM 5524 O O . GLY B 1 225 ? 55.85437 34.40589 21.77222 1.000 36.80463 217 GLY B O 1
ATOM 5525 N N . LYS B 1 226 ? 55.77222 33.30027 19.81449 1.000 34.51708 218 LYS B N 1
ATOM 5526 C CA . LYS B 1 226 ? 57.20278 33.39954 19.55941 1.000 33.70193 218 LYS B CA 1
ATOM 5527 C C . LYS B 1 226 ? 57.57118 34.41095 18.48092 1.000 30.49749 218 LYS B C 1
ATOM 5528 O O . LYS B 1 226 ? 58.76421 34.62247 18.23918 1.000 30.26554 218 LYS B O 1
ATOM 5530 N N . LEU B 1 227 ? 56.59425 35.03473 17.82531 1.000 29.21940 219 LEU B N 1
ATOM 5531 C CA . LEU B 1 227 ? 56.89776 36.03438 16.80757 1.000 27.02753 219 LEU B CA 1
ATOM 5532 C C . LEU B 1 227 ? 57.59204 37.23386 17.44774 1.000 26.25900 219 LEU B C 1
ATOM 5533 O O . LEU B 1 227 ? 57.10540 37.78949 18.43740 1.000 27.22483 219 LEU B O 1
ATOM 5538 N N . LEU B 1 228 ? 58.73722 37.63040 16.87921 1.000 24.28325 220 LEU B N 1
ATOM 5539 C CA . LEU B 1 228 ? 59.59823 38.64798 17.47441 1.000 25.25355 220 LEU B CA 1
ATOM 5540 C C . LEU B 1 228 ? 59.40144 40.04866 16.90576 1.000 26.24051 220 LEU B C 1
ATOM 5541 O O . LEU B 1 228 ? 59.88464 41.01208 17.51243 1.000 27.65503 220 LEU B O 1
ATOM 5546 N N . PHE B 1 229 ? 58.72402 40.19218 15.77140 1.000 25.49169 221 PHE B N 1
ATOM 5547 C CA . PHE B 1 229 ? 58.52222 41.49414 15.14911 1.000 24.73435 221 PHE B CA 1
ATOM 5548 C C . PHE B 1 229 ? 57.27394 41.41959 14.28051 1.000 23.44052 221 PHE B C 1
ATOM 5549 O O . PHE B 1 229 ? 56.83894 40.32132 13.91182 1.000 23.32654 221 PHE B O 1
ATOM 5557 N N . PRO B 1 230 ? 56.66868 42.56405 13.94884 1.000 23.13064 222 PRO B N 1
ATOM 5558 C CA . PRO B 1 230 ? 55.42428 42.53993 13.16858 1.000 22.79540 222 PRO B CA 1
ATOM 5559 C C . PRO B 1 230 ? 55.64301 41.97186 11.77536 1.000 21.25257 222 PRO B C 1
ATOM 5560 O O . PRO B 1 230 ? 56.74139 42.02297 11.21751 1.000 21.92360 222 PRO B O 1
ATOM 5564 N N . ALA B 1 231 ? 54.57137 41.43308 11.20690 1.000 20.53609 223 ALA B N 1
ATOM 5565 C CA . ALA B 1 231 ? 54.61417 40.88051 9.86331 1.000 19.60275 223 ALA B CA 1
ATOM 5566 C C . ALA B 1 231 ? 53.45626 41.42757 9.04513 1.000 19.86396 223 ALA B C 1
ATOM 5567 O O . ALA B 1 231 ? 52.32442 41.52982 9.53512 1.000 20.59089 223 ALA B O 1
ATOM 5569 N N . LEU B 1 232 ? 53.75485 41.79434 7.80357 1.000 18.68591 224 LEU B N 1
ATOM 5570 C CA . LEU B 1 232 ? 52.74327 42.16430 6.82668 1.000 18.17679 224 LEU B CA 1
ATOM 5571 C C . LEU B 1 232 ? 52.56768 40.98615 5.87657 1.000 17.43929 224 LEU B C 1
ATOM 5572 O O . LEU B 1 232 ? 53.50770 40.60259 5.17147 1.000 18.49453 224 LEU B O 1
ATOM 5577 N N . ASN B 1 233 ? 51.36919 40.41432 5.87488 1.000 16.53220 225 ASN B N 1
ATOM 5578 C CA . ASN B 1 233 ? 51.00051 39.29857 5.01106 1.000 16.42613 225 ASN B CA 1
ATOM 5579 C C . ASN B 1 233 ? 50.68112 39.88081 3.64015 1.000 16.94551 225 ASN B C 1
ATOM 5580 O O . ASN B 1 233 ? 49.59685 40.43021 3.42433 1.000 17.43452 225 ASN B O 1
ATOM 5585 N N . VAL B 1 234 ? 51.64001 39.76678 2.71640 1.000 16.51390 226 VAL B N 1
ATOM 5586 C CA . VAL B 1 234 ? 51.44673 40.22699 1.34362 1.000 16.53898 226 VAL B CA 1
ATOM 5587 C C . VAL B 1 234 ? 50.65536 39.21561 0.52354 1.000 15.36805 226 VAL B C 1
ATOM 5588 O O . VAL B 1 234 ? 49.89243 39.60390 -0.37250 1.000 16.09834 226 VAL B O 1
ATOM 5592 N N . ASN B 1 235 ? 50.81148 37.91778 0.80936 1.000 14.31298 227 ASN B N 1
ATOM 5593 C CA . ASN B 1 235 ? 50.11234 36.90470 0.02376 1.000 14.55442 227 ASN B CA 1
ATOM 5594 C C . ASN B 1 235 ? 48.61910 37.16945 -0.03074 1.000 14.85255 227 ASN B C 1
ATOM 5595 O O . ASN B 1 235 ? 47.99463 37.01969 -1.08766 1.000 14.92783 227 ASN B O 1
ATOM 5600 N N . ASP B 1 236 ? 48.03348 37.58346 1.09212 1.000 15.44949 228 ASP B N 1
ATOM 5601 C CA . ASP B 1 236 ? 46.58729 37.69673 1.19396 1.000 16.64504 228 ASP B CA 1
ATOM 5602 C C . ASP B 1 236 ? 46.03733 39.07322 0.82413 1.000 16.46223 228 ASP B C 1
ATOM 5603 O O . ASP B 1 236 ? 44.84330 39.31834 1.02384 1.000 17.57867 228 ASP B O 1
ATOM 5608 N N . SER B 1 237 ? 46.84815 39.96741 0.26315 1.000 14.76971 229 SER B N 1
ATOM 5609 C CA . SER B 1 237 ? 46.24803 41.02137 -0.54503 1.000 14.56973 229 SER B CA 1
ATOM 5610 C C . SER B 1 237 ? 45.43422 40.36199 -1.64545 1.000 13.85353 229 SER B C 1
ATOM 5611 O O . SER B 1 237 ? 45.85221 39.35279 -2.21816 1.000 15.01052 229 SER B O 1
ATOM 5614 N N . VAL B 1 238 ? 44.24626 40.90714 -1.91749 1.000 14.53261 230 VAL B N 1
ATOM 5615 C CA . VAL B 1 238 ? 43.44244 40.36532 -3.01290 1.000 15.11787 230 VAL B CA 1
ATOM 5616 C C . VAL B 1 238 ? 44.24701 40.37378 -4.30222 1.000 14.61506 230 VAL B C 1
ATOM 5617 O O . VAL B 1 238 ? 44.25190 39.39683 -5.06526 1.000 15.17492 230 VAL B O 1
ATOM 5621 N N . THR B 1 239 ? 44.95272 41.47530 -4.55764 1.000 14.54027 231 THR B N 1
ATOM 5622 C CA . THR B 1 239 ? 45.68457 41.63823 -5.80351 1.000 15.20060 231 THR B CA 1
ATOM 5623 C C . THR B 1 239 ? 46.92936 40.77096 -5.87718 1.000 13.89751 231 THR B C 1
ATOM 5624 O O . THR B 1 239 ? 47.56356 40.72313 -6.93419 1.000 15.27284 231 THR B O 1
ATOM 5628 N N . LYS B 1 240 ? 47.29002 40.08661 -4.79408 1.000 13.83470 232 LYS B N 1
ATOM 5629 C CA . LYS B 1 240 ? 48.35362 39.09097 -4.84922 1.000 13.50580 232 LYS B CA 1
ATOM 5630 C C . LYS B 1 240 ? 47.71414 37.70967 -5.00133 1.000 13.63625 232 LYS B C 1
ATOM 5631 O O . LYS B 1 240 ? 47.78665 37.11053 -6.07950 1.000 14.00266 232 LYS B O 1
ATOM 5637 N N . SER B 1 241 ? 47.05554 37.21870 -3.94525 1.000 14.54971 233 SER B N 1
ATOM 5638 C CA . SER B 1 241 ? 46.55229 35.84050 -3.92410 1.000 14.78233 233 SER B CA 1
ATOM 5639 C C . SER B 1 241 ? 45.68360 35.49433 -5.13099 1.000 14.78284 233 SER B C 1
ATOM 5640 O O . SER B 1 241 ? 45.78950 34.39524 -5.68000 1.000 15.29447 233 SER B O 1
ATOM 5643 N N . LYS B 1 242 ? 44.80032 36.39412 -5.54832 1.000 14.87693 234 LYS B N 1
ATOM 5644 C CA A LYS B 1 242 ? 43.87109 36.05386 -6.61469 0.484 14.32000 234 LYS B CA 1
ATOM 5645 C CA B LYS B 1 242 ? 43.85069 36.10130 -6.61435 0.516 14.77553 234 LYS B CA 1
ATOM 5646 C C . LYS B 1 242 ? 44.40712 36.37685 -8.00623 1.000 13.35744 234 LYS B C 1
ATOM 5647 O O . LYS B 1 242 ? 43.69512 36.17809 -8.99601 1.000 14.41849 234 LYS B O 1
ATOM 5658 N N . PHE B 1 243 ? 45.65799 36.82265 -8.11358 1.000 12.78118 235 PHE B N 1
ATOM 5659 C CA . PHE B 1 243 ? 46.25448 37.14205 -9.40780 1.000 12.69142 235 PHE B CA 1
ATOM 5660 C C . PHE B 1 243 ? 47.56499 36.39204 -9.61468 1.000 11.96819 235 PHE B C 1
ATOM 5661 O O . PHE B 1 243 ? 47.69163 35.59646 -10.55089 1.000 13.20904 235 PHE B O 1
ATOM 5669 N N . ASP B 1 244 ? 48.54250 36.64662 -8.74332 1.000 12.21148 236 ASP B N 1
ATOM 5670 C CA . ASP B 1 244 ? 49.80935 35.92014 -8.77576 1.000 11.91735 236 ASP B CA 1
ATOM 5671 C C . ASP B 1 244 ? 49.57151 34.41599 -8.63624 1.000 12.35115 236 ASP B C 1
ATOM 5672 O O . ASP B 1 244 ? 49.95648 33.62703 -9.50942 1.000 12.33101 236 ASP B O 1
ATOM 5677 N N . ASN B 1 245 ? 48.91354 33.99605 -7.55039 1.000 11.65860 237 ASN B N 1
ATOM 5678 C CA . ASN B 1 245 ? 48.81979 32.56078 -7.29266 1.000 12.55149 237 ASN B CA 1
ATOM 5679 C C . ASN B 1 245 ? 48.02583 31.85545 -8.38219 1.000 12.74955 237 ASN B C 1
ATOM 5680 O O . ASN B 1 245 ? 48.32724 30.70450 -8.72191 1.000 13.98635 237 ASN B O 1
ATOM 5685 N N . VAL B 1 246 ? 47.02698 32.53605 -8.94952 1.000 12.21442 238 VAL B N 1
ATOM 5686 C CA . VAL B 1 246 ? 46.14941 31.96524 -9.96881 1.000 11.52901 238 VAL B CA 1
ATOM 5687 C C . VAL B 1 246 ? 46.70806 32.18141 -11.37348 1.000 11.22550 238 VAL B C 1
ATOM 5688 O O . VAL B 1 246 ? 47.15373 31.23003 -12.02743 1.000 12.48622 238 VAL B O 1
ATOM 5692 N N . TYR B 1 247 ? 46.69184 33.43035 -11.85438 1.000 10.83566 239 TYR B N 1
ATOM 5693 C CA . TYR B 1 247 ? 47.09717 33.68642 -13.23575 1.000 11.34704 239 TYR B CA 1
ATOM 5694 C C . TYR B 1 247 ? 48.59978 33.53924 -13.43900 1.000 11.57750 239 TYR B C 1
ATOM 5695 O O . TYR B 1 247 ? 49.03395 33.21070 -14.54905 1.000 12.36608 239 TYR B O 1
ATOM 5704 N N . GLY B 1 248 ? 49.40488 33.78471 -12.40139 1.000 10.62683 240 GLY B N 1
ATOM 5705 C CA . GLY B 1 248 ? 50.83126 33.52733 -12.51821 1.000 11.16194 240 GLY B CA 1
ATOM 5706 C C . GLY B 1 248 ? 51.11097 32.07220 -12.83947 1.000 11.17922 240 GLY B C 1
ATOM 5707 O O . GLY B 1 248 ? 51.85964 31.76144 -13.77073 1.000 12.27624 240 GLY B O 1
ATOM 5708 N N . CYS B 1 249 ? 50.49196 31.15882 -12.08039 1.000 12.22676 241 CYS B N 1
ATOM 5709 C CA . CYS B 1 249 ? 50.67896 29.73841 -12.34432 1.000 11.81620 241 CYS B CA 1
ATOM 5710 C C . CYS B 1 249 ? 50.04865 29.31645 -13.66174 1.000 11.17566 241 CYS B C 1
ATOM 5711 O O . CYS B 1 249 ? 50.58672 28.43017 -14.33549 1.000 12.99428 241 CYS B O 1
ATOM 5714 N N . ARG B 1 250 ? 48.91965 29.93137 -14.04758 1.000 10.99241 242 ARG B N 1
ATOM 5715 C CA . ARG B 1 250 ? 48.34794 29.63859 -15.35870 1.000 11.09553 242 ARG B CA 1
ATOM 5716 C C . ARG B 1 250 ? 49.38472 29.85431 -16.45413 1.000 10.80580 242 ARG B C 1
ATOM 5717 O O . ARG B 1 250 ? 49.46349 29.08226 -17.41831 1.000 11.87475 242 ARG B O 1
ATOM 5725 N N . HIS B 1 251 ? 50.19403 30.90028 -16.31650 1.000 10.11080 243 HIS B N 1
ATOM 5726 C CA . HIS B 1 251 ? 51.27088 31.16759 -17.26420 1.000 10.31711 243 HIS B CA 1
ATOM 5727 C C . HIS B 1 251 ? 52.45521 30.22419 -17.04576 1.000 11.24571 243 HIS B C 1
ATOM 5728 O O . HIS B 1 251 ? 52.91050 29.55447 -17.98572 1.000 11.98417 243 HIS B O 1
ATOM 5735 N N . SER B 1 252 ? 52.97652 30.15825 -15.81796 1.000 10.91131 244 SER B N 1
ATOM 5736 C CA . SER B 1 252 ? 54.31505 29.61440 -15.63046 1.000 11.35855 244 SER B CA 1
ATOM 5737 C C . SER B 1 252 ? 54.37477 28.10330 -15.41321 1.000 11.92644 244 SER B C 1
ATOM 5738 O O . SER B 1 252 ? 55.45830 27.53030 -15.56505 1.000 12.42514 244 SER B O 1
ATOM 5741 N N . LEU B 1 253 ? 53.26953 27.43291 -15.06728 1.000 11.09277 245 LEU B N 1
ATOM 5742 C CA . LEU B 1 253 ? 53.33253 25.97592 -14.92735 1.000 10.83389 245 LEU B CA 1
ATOM 5743 C C . LEU B 1 253 ? 53.56822 25.30449 -16.27843 1.000 10.57766 245 LEU B C 1
ATOM 5744 O O . LEU B 1 253 ? 54.53874 24.55749 -16.45602 1.000 11.83940 245 LEU B O 1
ATOM 5749 N N . VAL B 1 254 ? 52.69157 25.56585 -17.25022 1.000 11.51886 246 VAL B N 1
ATOM 5750 C CA . VAL B 1 254 ? 52.83311 24.93278 -18.56186 1.000 12.32110 246 VAL B CA 1
ATOM 5751 C C . VAL B 1 254 ? 54.13221 25.36585 -19.22649 1.000 11.85403 246 VAL B C 1
ATOM 5752 O O . VAL B 1 254 ? 54.77594 24.57669 -19.92838 1.000 12.34881 246 VAL B O 1
ATOM 5756 N N . ASP B 1 255 ? 54.53753 26.62218 -19.00655 1.000 10.80019 247 ASP B N 1
ATOM 5757 C CA . ASP B 1 255 ? 55.81971 27.10701 -19.50926 1.000 10.48631 247 ASP B CA 1
ATOM 5758 C C . ASP B 1 255 ? 56.95237 26.18221 -19.06335 1.000 11.22219 247 ASP B C 1
ATOM 5759 O O . ASP B 1 255 ? 57.74372 25.69754 -19.88098 1.000 11.51876 247 ASP B O 1
ATOM 5764 N N . ALA B 1 256 ? 57.01880 25.89950 -17.76323 1.000 11.51260 248 ALA B N 1
ATOM 5765 C CA . ALA B 1 256 ? 58.08186 25.04821 -17.24114 1.000 11.64679 248 ALA B CA 1
ATOM 5766 C C . ALA B 1 256 ? 57.98014 23.61999 -17.77309 1.000 11.42334 248 ALA B C 1
ATOM 5767 O O . ALA B 1 256 ? 58.99887 23.01114 -18.11439 1.000 12.02594 248 ALA B O 1
ATOM 5769 N N . ILE B 1 257 ? 56.76862 23.05822 -17.83863 1.000 11.21056 249 ILE B N 1
ATOM 5770 C CA . ILE B 1 257 ? 56.63106 21.69820 -18.35793 1.000 12.01286 249 ILE B CA 1
ATOM 5771 C C . ILE B 1 257 ? 57.09856 21.63126 -19.80495 1.000 11.35705 249 ILE B C 1
ATOM 5772 O O . ILE B 1 257 ? 57.78966 20.68821 -20.20617 1.000 12.29091 249 ILE B O 1
ATOM 5777 N N . MET B 1 258 ? 56.72104 22.62596 -20.61284 1.000 11.30942 250 MET B N 1
ATOM 5778 C CA . MET B 1 258 ? 57.14080 22.64300 -22.01022 1.000 10.83336 250 MET B CA 1
ATOM 5779 C C . MET B 1 258 ? 58.65619 22.76106 -22.13607 1.000 10.84533 250 MET B C 1
ATOM 5780 O O . MET B 1 258 ? 59.28121 22.02392 -22.90559 1.000 12.20876 250 MET B O 1
ATOM 5785 N N . ARG B 1 259 ? 59.26479 23.70965 -21.41951 1.000 10.17274 251 ARG B N 1
ATOM 5786 C CA . ARG B 1 259 ? 60.71489 23.86787 -21.52851 1.000 10.64062 251 ARG B CA 1
ATOM 5787 C C . ARG B 1 259 ? 61.44262 22.61632 -21.06594 1.000 10.29524 251 ARG B C 1
ATOM 5788 O O . ARG B 1 259 ? 62.45044 22.21849 -21.66660 1.000 12.81545 251 ARG B O 1
ATOM 5796 N N . ALA B 1 260 ? 60.96808 21.99932 -19.98585 1.000 11.04454 252 ALA B N 1
ATOM 5797 C CA . ALA B 1 260 ? 61.69002 20.86799 -19.41567 1.000 11.82295 252 ALA B CA 1
ATOM 5798 C C . ALA B 1 260 ? 61.55546 19.60784 -20.25377 1.000 11.78516 252 ALA B C 1
ATOM 5799 O O . ALA B 1 260 ? 62.50577 18.82691 -20.32746 1.000 13.69946 252 ALA B O 1
ATOM 5801 N N . THR B 1 261 ? 60.39824 19.39089 -20.88657 1.000 11.63952 253 THR B N 1
ATOM 5802 C CA . THR B 1 261 ? 60.09135 18.09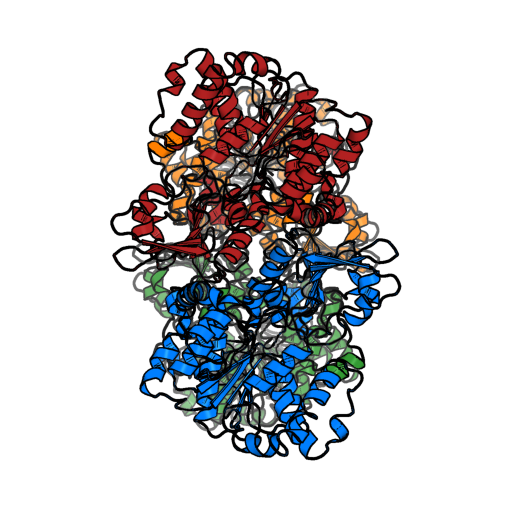642 -21.49621 1.000 11.87649 253 THR B CA 1
ATOM 5803 C C . THR B 1 261 ? 59.62394 18.16334 -22.93805 1.000 11.14193 253 THR B C 1
ATOM 5804 O O . THR B 1 261 ? 59.66144 17.13121 -23.62368 1.000 13.24151 253 THR B O 1
ATOM 5808 N N . ASP B 1 262 ? 59.10139 19.29658 -23.39482 1.000 11.33859 254 ASP B N 1
ATOM 5809 C CA . ASP B 1 262 ? 58.52057 19.40101 -24.73860 1.000 10.79385 254 ASP B CA 1
ATOM 5810 C C . ASP B 1 262 ? 57.44384 18.34547 -24.99051 1.000 12.52337 254 ASP B C 1
ATOM 5811 O O . ASP B 1 262 ? 57.25029 17.89675 -26.12087 1.000 12.96650 254 ASP B O 1
ATOM 5816 N N . VAL B 1 263 ? 56.72768 17.92041 -23.95044 1.000 12.27876 255 VAL B N 1
ATOM 5817 C CA A VAL B 1 263 ? 55.67877 16.91719 -24.09692 0.837 12.61659 255 VAL B CA 1
ATOM 5818 C CA B VAL B 1 263 ? 55.67930 16.91764 -24.12928 0.163 12.57430 255 VAL B CA 1
ATOM 5819 C C . VAL B 1 263 ? 54.36406 17.59100 -24.48287 1.000 11.81932 255 VAL B C 1
ATOM 5820 O O . VAL B 1 263 ? 54.00166 18.63988 -23.93436 1.000 13.93303 255 VAL B O 1
ATOM 5827 N N . MET B 1 264 ? 53.63994 16.98250 -25.42227 1.000 11.94265 256 MET B N 1
ATOM 5828 C CA . MET B 1 264 ? 52.30887 17.46716 -25.74779 1.000 11.70815 256 MET B CA 1
ATOM 5829 C C . MET B 1 264 ? 51.36926 17.22668 -24.57585 1.000 11.58223 256 MET B C 1
ATOM 5830 O O . MET B 1 264 ? 51.29351 16.11966 -24.04289 1.000 12.94612 256 MET B O 1
ATOM 5835 N N . LEU B 1 265 ? 50.66967 18.27549 -24.16019 1.000 12.62067 257 LEU B N 1
ATOM 5836 C CA A LEU B 1 265 ? 49.68242 18.12330 -23.09891 0.287 13.25779 257 LEU B CA 1
ATOM 5837 C CA B LEU B 1 265 ? 49.67688 18.15016 -23.10178 0.713 13.51490 257 LEU B CA 1
ATOM 5838 C C . LEU B 1 265 ? 48.33696 17.64657 -23.62765 1.000 12.88802 257 LEU B C 1
ATOM 5839 O O . LEU B 1 265 ? 47.60349 16.96541 -22.89905 1.000 13.21912 257 LEU B O 1
ATOM 5848 N N . SER B 1 266 ? 47.99584 17.98793 -24.87538 1.000 13.11914 258 SER B N 1
ATOM 5849 C CA . SER B 1 266 ? 46.68483 17.65785 -25.43204 1.000 13.90045 258 SER B CA 1
ATOM 5850 C C . SER B 1 266 ? 46.38666 16.17033 -25.34376 1.000 15.36490 258 SER B C 1
ATOM 5851 O O . SER B 1 266 ? 47.20403 15.33526 -25.73306 1.000 17.57169 258 SER B O 1
ATOM 5854 N N . GLY B 1 267 ? 45.18010 15.84908 -24.87577 1.000 15.07144 259 GLY B N 1
ATOM 5855 C CA . GLY B 1 267 ? 44.72699 14.47680 -24.79386 1.000 16.13561 259 GLY B CA 1
ATOM 5856 C C . GLY B 1 267 ? 45.27162 13.67860 -23.63703 1.000 16.53575 259 GLY B C 1
ATOM 5857 O O . GLY B 1 267 ? 44.77693 12.57118 -23.39097 1.000 20.93335 259 GLY B O 1
ATOM 5858 N N . LYS B 1 268 ? 46.27722 14.18137 -22.92724 1.000 13.91121 260 LYS B N 1
ATOM 5859 C CA . LYS B 1 268 ? 46.80030 13.46453 -21.77577 1.000 13.48071 260 LYS B CA 1
ATOM 5860 C C . LYS B 1 268 ? 45.96925 13.77036 -20.54076 1.000 12.63842 260 LYS B C 1
ATOM 5861 O O . LYS B 1 268 ? 45.37311 14.84353 -20.41187 1.000 16.04149 260 LYS B O 1
ATOM 5867 N N . VAL B 1 269 ? 45.95204 12.82158 -19.61817 1.000 12.59452 261 VAL B N 1
ATOM 5868 C CA . VAL B 1 269 ? 45.38191 13.04346 -18.29832 1.000 13.19481 261 VAL B CA 1
ATOM 5869 C C . VAL B 1 269 ? 46.46074 13.67124 -17.42469 1.000 12.68814 261 VAL B C 1
ATOM 5870 O O . VAL B 1 269 ? 47.57040 13.13853 -17.30736 1.000 12.90659 261 VAL B O 1
ATOM 5874 N N . ALA B 1 270 ? 46.15142 14.82653 -16.84479 1.000 12.02484 262 ALA B N 1
ATOM 5875 C CA . ALA B 1 270 ? 47.06914 15.53205 -15.96332 1.000 11.83502 262 ALA B CA 1
ATOM 5876 C C . ALA B 1 270 ? 46.41034 15.65370 -14.60347 1.000 12.26993 262 ALA B C 1
ATOM 5877 O O . ALA B 1 270 ? 45.27889 16.12954 -14.50150 1.000 13.36161 262 ALA B O 1
ATOM 5879 N N . CYS B 1 271 ? 47.09762 15.19115 -13.57337 1.000 11.78788 263 CYS B N 1
ATOM 5880 C CA . CYS B 1 271 ? 46.56555 15.18352 -12.22345 1.000 12.15329 263 CYS B CA 1
ATOM 5881 C C . CYS B 1 271 ? 47.12999 16.38234 -11.46662 1.000 12.15992 263 CYS B C 1
ATOM 5882 O O . CYS B 1 271 ? 48.34972 16.48335 -11.26475 1.000 12.70249 263 CYS B O 1
ATOM 5885 N N . VAL B 1 272 ? 46.24516 17.29667 -11.08346 1.000 11.91098 264 VAL B N 1
ATOM 5886 C CA . VAL B 1 272 ? 46.58855 18.45767 -10.27717 1.000 11.76125 264 VAL B CA 1
ATOM 5887 C C . VAL B 1 272 ? 46.15365 18.14729 -8.85792 1.000 11.45144 264 VAL B C 1
ATOM 5888 O O . VAL B 1 272 ? 44.96659 17.91899 -8.59783 1.000 12.78573 264 VAL B O 1
ATOM 5892 N N . LEU B 1 273 ? 47.11438 18.10807 -7.94779 1.000 11.25286 265 LEU B N 1
ATOM 5893 C CA . LEU B 1 273 ? 46.85784 17.74162 -6.56199 1.000 12.13096 265 LEU B CA 1
ATOM 5894 C C . LEU B 1 273 ? 46.71705 19.02985 -5.75652 1.000 12.34269 265 LEU B C 1
ATOM 5895 O O . LEU B 1 273 ? 47.67919 19.78967 -5.60766 1.000 12.63386 265 LEU B O 1
ATOM 5900 N N . GLY B 1 274 ? 45.51473 19.27105 -5.25752 1.000 12.65081 266 GLY B N 1
ATOM 5901 C CA . GLY B 1 274 ? 45.14285 20.53211 -4.64996 1.000 13.10627 266 GLY B CA 1
ATOM 5902 C C . GLY B 1 274 ? 44.39744 21.42192 -5.62939 1.000 12.84373 266 GLY B C 1
ATOM 5903 O O . GLY B 1 274 ? 44.66694 21.43399 -6.83779 1.000 13.32329 266 GLY B O 1
ATOM 5904 N N . TYR B 1 275 ? 43.45714 22.20017 -5.09712 1.000 12.47312 267 TYR B N 1
ATOM 5905 C CA . TYR B 1 275 ? 42.62130 23.08358 -5.89796 1.000 12.48774 267 TYR B CA 1
ATOM 5906 C C . TYR B 1 275 ? 42.33924 24.36866 -5.12783 1.000 12.27155 267 TYR B C 1
ATOM 5907 O O . TYR B 1 275 ? 41.21243 24.87916 -5.11252 1.000 13.09383 267 TYR B O 1
ATOM 5916 N N . GLY B 1 276 ? 43.36889 24.88721 -4.44977 1.000 12.74513 268 GLY B N 1
ATOM 5917 C CA . GLY B 1 276 ? 43.36199 26.23747 -3.92241 1.000 12.34126 268 GLY B CA 1
ATOM 5918 C C . GLY B 1 276 ? 43.71422 27.20130 -5.03096 1.000 11.07427 268 GLY B C 1
ATOM 5919 O O . GLY B 1 276 ? 43.43321 26.95540 -6.20706 1.000 13.21149 268 GLY B O 1
ATOM 5920 N N . ASP B 1 277 ? 44.33987 28.32019 -4.66814 1.000 11.95585 269 ASP B N 1
ATOM 5921 C CA . ASP B 1 277 ? 44.63219 29.33203 -5.68467 1.000 13.30062 269 ASP B CA 1
ATOM 5922 C C . ASP B 1 277 ? 45.61984 28.81098 -6.72445 1.000 12.50235 269 ASP B C 1
ATOM 5923 O O . ASP B 1 277 ? 45.39117 28.94523 -7.93474 1.000 12.54399 269 ASP B O 1
ATOM 5928 N N . VAL B 1 278 ? 46.71839 28.20379 -6.26633 1.000 13.06391 270 VAL B N 1
ATOM 5929 C CA . VAL B 1 278 ? 47.71283 27.64305 -7.18011 1.000 12.12267 270 VAL B CA 1
ATOM 5930 C C . VAL B 1 278 ? 47.12653 26.49228 -7.99258 1.000 12.31898 270 VAL B C 1
ATOM 5931 O O . VAL B 1 278 ? 47.37660 26.38174 -9.19673 1.000 12.76535 270 VAL B O 1
ATOM 5935 N N . GLY B 1 279 ? 46.34232 25.61908 -7.35343 1.000 11.96429 271 GLY B N 1
ATOM 5936 C CA . GLY B 1 279 ? 45.73618 24.51235 -8.08227 1.000 11.88960 271 GLY B CA 1
ATOM 5937 C C . GLY B 1 279 ? 44.74313 24.97624 -9.13199 1.000 11.54747 271 GLY B C 1
ATOM 5938 O O . GLY B 1 279 ? 44.68157 24.42305 -10.23023 1.000 12.06470 271 GLY B O 1
ATOM 5939 N N . LYS B 1 280 ? 43.95215 26.00251 -8.81069 1.000 12.16636 272 LYS B N 1
ATOM 5940 C CA . LYS B 1 280 ? 43.03383 26.55912 -9.79905 1.000 11.64664 272 LYS B CA 1
ATOM 5941 C C . LYS B 1 280 ? 43.79308 27.07706 -11.01761 1.000 11.38624 272 LYS B C 1
ATOM 5942 O O . LYS B 1 280 ? 43.42592 26.78384 -12.16089 1.000 12.45767 272 LYS B O 1
ATOM 5948 N N . GLY B 1 281 ? 44.86636 27.84695 -10.79530 1.000 11.39871 273 GLY B N 1
ATOM 5949 C CA . GLY B 1 281 ? 45.62236 28.37077 -11.92406 1.000 11.53961 273 GLY B CA 1
ATOM 5950 C C . GLY B 1 281 ? 46.36172 27.27878 -12.67645 1.000 11.77352 273 GLY B C 1
ATOM 5951 O O . GLY B 1 281 ? 46.48684 27.33089 -13.90885 1.000 12.67447 273 GLY B O 1
ATOM 5952 N N . SER B 1 282 ? 46.85932 26.27829 -11.94332 1.000 11.15265 274 SER B N 1
ATOM 5953 C CA . SER B 1 282 ? 47.57005 25.16397 -12.56030 1.000 11.34703 274 SER B CA 1
ATOM 5954 C C . SER B 1 282 ? 46.64469 24.34956 -13.45923 1.000 11.10086 274 SER B C 1
ATOM 5955 O O . SER B 1 282 ? 47.02024 23.97197 -14.57776 1.000 12.72024 274 SER B O 1
ATOM 5958 N N . ALA B 1 283 ? 45.42266 24.06937 -12.98765 1.000 11.20382 275 ALA B N 1
ATOM 5959 C CA . ALA B 1 283 ? 44.46074 23.36228 -13.82585 1.000 11.92934 275 ALA B CA 1
ATOM 5960 C C . ALA B 1 283 ? 44.17907 24.13547 -15.10970 1.000 11.81298 275 ALA B C 1
ATOM 5961 O O . ALA B 1 283 ? 44.13699 23.54990 -16.19664 1.000 13.17657 275 ALA B O 1
ATOM 5963 N N . GLU B 1 284 ? 44.01956 25.45895 -15.01099 1.000 12.40130 276 GLU B N 1
ATOM 5964 C CA A GLU B 1 284 ? 43.78427 26.24387 -16.21580 0.472 13.14683 276 GLU B CA 1
ATOM 5965 C CA B GLU B 1 284 ? 43.79916 26.27768 -16.20390 0.528 14.17854 276 GLU B CA 1
ATOM 5966 C C . GLU B 1 284 ? 44.99360 26.21836 -17.14327 1.000 12.93938 276 GLU B C 1
ATOM 5967 O O . GLU B 1 284 ? 44.83627 26.19936 -18.37162 1.000 14.19598 276 GLU B O 1
ATOM 5978 N N . SER B 1 285 ? 46.20296 26.20244 -16.57728 1.000 11.66139 277 SER B N 1
ATOM 5979 C CA . SER B 1 285 ? 47.41300 26.15607 -17.39280 1.000 11.29209 277 SER B CA 1
ATOM 5980 C C . SER B 1 285 ? 47.39626 24.93651 -18.30532 1.000 11.67373 277 SER B C 1
ATOM 5981 O O . SER B 1 285 ? 47.71395 25.02490 -19.49927 1.000 14.04815 277 SER B O 1
ATOM 5984 N N . LEU B 1 286 ? 47.01443 23.79135 -17.75366 1.000 11.76582 278 LEU B N 1
ATOM 5985 C CA A LEU B 1 286 ? 47.02038 22.54227 -18.50452 0.596 11.54156 278 LEU B CA 1
ATOM 5986 C CA B LEU B 1 286 ? 47.02753 22.54865 -18.51466 0.404 12.42611 278 LEU B CA 1
ATOM 5987 C C . LEU B 1 286 ? 45.79644 22.41908 -19.40672 1.000 12.37683 278 LEU B C 1
ATOM 5988 O O . LEU B 1 286 ? 45.89832 21.92246 -20.53836 1.000 12.76669 278 LEU B O 1
ATOM 5997 N N . LYS B 1 287 ? 44.62945 22.85029 -18.91597 1.000 12.52435 279 LYS B N 1
ATOM 5998 C CA . LYS B 1 287 ? 43.40299 22.77336 -19.70451 1.000 13.63103 279 LYS B CA 1
ATOM 5999 C C . LYS B 1 287 ? 43.51433 23.56920 -21.00074 1.000 13.53704 279 LYS B C 1
ATOM 6000 O O . LYS B 1 287 ? 42.95884 23.16219 -22.03192 1.000 14.83698 279 LYS B O 1
ATOM 6006 N N . GLY B 1 288 ? 44.23309 24.69645 -20.97737 1.000 14.56181 280 GLY B N 1
ATOM 6007 C CA . GLY B 1 288 ? 44.37029 25.51448 -22.17116 1.000 15.89511 280 GLY B CA 1
ATOM 6008 C C . GLY B 1 288 ? 45.06562 24.80505 -23.31303 1.000 15.70046 280 GLY B C 1
ATOM 6009 O O . GLY B 1 288 ? 44.90996 25.20747 -24.47094 1.000 18.56403 280 GLY B O 1
ATOM 6010 N N . GLN B 1 289 ? 45.84331 23.76601 -23.01165 1.000 13.90062 281 GLN B N 1
ATOM 6011 C CA . GLN B 1 289 ? 46.50491 22.95930 -24.02495 1.000 14.34462 281 GLN B CA 1
ATOM 6012 C C . GLN B 1 289 ? 45.73892 21.69277 -24.38509 1.000 14.95365 281 GLN B C 1
ATOM 6013 O O . GLN B 1 289 ? 46.27752 20.83311 -25.09333 1.000 17.71065 281 GLN B O 1
ATOM 6019 N N . GLY B 1 290 ? 44.49477 21.55997 -23.93660 1.000 14.32053 282 GLY B N 1
ATOM 6020 C CA . GLY B 1 290 ? 43.73654 20.37212 -24.26037 1.000 14.32520 282 GLY B CA 1
ATOM 6021 C C . GLY B 1 290 ? 44.02981 19.16596 -23.39479 1.000 13.67713 282 GLY B C 1
ATOM 6022 O O . GLY B 1 290 ? 43.58236 18.06298 -23.72524 1.000 14.27876 282 GLY B O 1
ATOM 6023 N N . ALA B 1 291 ? 44.75949 19.32911 -22.29415 1.000 13.47422 283 ALA B N 1
ATOM 6024 C CA . ALA B 1 291 ? 44.88983 18.23367 -21.34786 1.000 12.68918 283 ALA B CA 1
ATOM 6025 C C . ALA B 1 291 ? 43.54933 17.98351 -20.67650 1.000 12.46881 283 ALA B C 1
ATOM 6026 O O . ALA B 1 291 ? 42.72240 18.88640 -20.54441 1.000 14.40753 283 ALA B O 1
ATOM 6028 N N . ARG B 1 292 ? 43.33877 16.74429 -20.24625 1.000 12.03076 284 ARG B N 1
ATOM 6029 C CA . ARG B 1 292 ? 42.16579 16.38324 -19.45387 1.000 11.91209 284 ARG B CA 1
ATOM 6030 C C . ARG B 1 292 ? 42.62058 16.37582 -17.99897 1.000 12.06575 284 ARG B C 1
ATOM 6031 O O . ARG B 1 292 ? 43.32532 15.46262 -17.55924 1.000 13.18517 284 ARG B O 1
ATOM 6039 N N . VAL B 1 293 ? 42.23794 17.40915 -17.26177 1.000 12.22387 285 VAL B N 1
ATOM 6040 C CA . VAL B 1 293 ? 42.72844 17.61098 -15.90807 1.000 11.88861 285 VAL B CA 1
ATOM 6041 C C . VAL B 1 293 ? 41.82945 16.87795 -14.92481 1.000 11.99286 285 VAL B C 1
ATOM 6042 O O . VAL B 1 293 ? 40.60484 17.03668 -14.95026 1.000 12.77552 285 VAL B O 1
ATOM 6046 N N . VAL B 1 294 ? 42.44164 16.09977 -14.03515 1.000 12.50173 286 VAL B N 1
ATOM 6047 C CA . VAL B 1 294 ? 41.77064 15.49778 -12.89145 1.000 11.75528 286 VAL B CA 1
ATOM 6048 C C . VAL B 1 294 ? 42.39060 16.10431 -11.64303 1.000 12.25666 286 VAL B C 1
ATOM 6049 O O . VAL B 1 294 ? 43.58096 16.42788 -11.63379 1.000 14.65071 286 VAL B O 1
ATOM 6053 N N . VAL B 1 295 ? 41.58090 16.29345 -10.60552 1.000 12.00518 287 VAL B N 1
ATOM 6054 C CA . VAL B 1 295 ? 41.94898 17.10567 -9.44943 1.000 12.59511 287 VAL B CA 1
ATOM 6055 C C . VAL B 1 295 ? 41.80397 16.27670 -8.17932 1.000 12.43751 287 VAL B C 1
ATOM 6056 O O . VAL B 1 295 ? 40.81450 15.55708 -8.01864 1.000 13.82458 287 VAL B O 1
ATOM 6060 N N . THR B 1 296 ? 42.76558 16.39405 -7.26144 1.000 11.84368 288 THR B N 1
ATOM 6061 C CA . THR B 1 296 ? 42.59367 15.84762 -5.91753 1.000 11.51727 288 THR B CA 1
ATOM 6062 C C . THR B 1 296 ? 42.40881 16.98515 -4.91261 1.000 12.02785 288 THR B C 1
ATOM 6063 O O . THR B 1 296 ? 42.90898 18.09844 -5.10647 1.000 12.70962 288 THR B O 1
ATOM 6067 N N . GLU B 1 297 ? 41.67208 16.70641 -3.83668 1.000 12.97675 289 GLU B N 1
ATOM 6068 C CA . GLU B 1 297 ? 41.43630 17.70947 -2.80456 1.000 13.21996 289 GLU B CA 1
ATOM 6069 C C . GLU B 1 297 ? 41.03434 17.02542 -1.50575 1.000 13.99878 289 GLU B C 1
ATOM 6070 O O . GLU B 1 297 ? 40.45521 15.93098 -1.51212 1.000 14.03743 289 GLU B O 1
ATOM 6076 N N . VAL B 1 298 ? 41.35887 17.69169 -0.39279 1.000 12.82893 290 VAL B N 1
ATOM 6077 C CA . VAL B 1 298 ? 40.83134 17.33617 0.92214 1.000 13.63419 290 VAL B CA 1
ATOM 6078 C C . VAL B 1 298 ? 39.69835 18.26663 1.35659 1.000 14.53093 290 VAL B C 1
ATOM 6079 O O . VAL B 1 298 ? 38.94325 17.92276 2.27839 1.000 15.42783 290 VAL B O 1
ATOM 6083 N N . ASP B 1 299 ? 39.56983 19.43699 0.73959 1.000 13.68924 291 ASP B N 1
ATOM 6084 C CA . ASP B 1 299 ? 38.58539 20.42200 1.15044 1.000 14.26934 291 ASP B CA 1
ATOM 6085 C C . ASP B 1 299 ? 37.35715 20.24920 0.27285 1.000 13.44715 291 ASP B C 1
ATOM 6086 O O . ASP B 1 299 ? 37.46338 20.38864 -0.95582 1.000 14.04068 291 ASP B O 1
ATOM 6091 N N . PRO B 1 300 ? 36.18908 19.92610 0.84385 1.000 13.73645 292 PRO B N 1
ATOM 6092 C CA . PRO B 1 300 ? 35.01363 19.66192 -0.00036 1.000 14.29862 292 PRO B CA 1
ATOM 6093 C C . PRO B 1 300 ? 34.53242 20.87064 -0.77792 1.000 13.23829 292 PRO B C 1
ATOM 6094 O O . PRO B 1 300 ? 33.92862 20.69731 -1.84565 1.000 13.60539 292 PRO B O 1
ATOM 6098 N N . ILE B 1 301 ? 34.77649 22.08716 -0.28565 1.000 13.47662 293 ILE B N 1
ATOM 6099 C CA . ILE B 1 301 ? 34.37294 23.27563 -1.03307 1.000 13.13698 293 ILE B CA 1
ATOM 6100 C C . ILE B 1 301 ? 35.22228 23.40922 -2.28445 1.000 13.46107 293 ILE B C 1
ATOM 6101 O O . ILE B 1 301 ? 34.71174 23.61692 -3.39164 1.000 14.03585 293 ILE B O 1
ATOM 6106 N N . CYS B 1 302 ? 36.53635 23.26100 -2.13063 1.000 13.41834 294 CYS B N 1
ATOM 6107 C CA . CYS B 1 302 ? 37.41535 23.33078 -3.28937 1.000 12.91447 294 CYS B CA 1
ATOM 6108 C C . CYS B 1 302 ? 37.13878 22.18317 -4.25503 1.000 12.59197 294 CYS B C 1
ATOM 6109 O O . CYS B 1 302 ? 37.16908 22.37006 -5.47641 1.000 13.34169 294 CYS B O 1
ATOM 6112 N N . ALA B 1 303 ? 36.86096 20.98434 -3.72636 1.000 13.28590 295 ALA B N 1
ATOM 6113 C CA . ALA B 1 303 ? 36.50185 19.87299 -4.60050 1.000 13.04678 295 ALA B CA 1
ATOM 6114 C C . ALA B 1 303 ? 35.24064 20.18855 -5.39964 1.000 13.02269 295 ALA B C 1
ATOM 6115 O O . ALA B 1 303 ? 35.17037 19.90519 -6.60355 1.000 13.51856 295 ALA B O 1
ATOM 6117 N N . LEU B 1 304 ? 34.23103 20.78038 -4.75170 1.000 13.00291 296 LEU B N 1
ATOM 6118 C CA . LEU B 1 304 ? 33.00586 21.10682 -5.47623 1.000 13.86648 296 LEU B CA 1
ATOM 6119 C C . LEU B 1 304 ? 33.25800 22.16693 -6.54560 1.000 12.63217 296 LEU B C 1
ATOM 6120 O O . LEU B 1 304 ? 32.68857 22.09251 -7.63980 1.000 13.03676 296 LEU B O 1
ATOM 6125 N N . GLN B 1 305 ? 34.12416 23.14785 -6.25953 1.000 12.58309 297 GLN B N 1
ATOM 6126 C CA . GLN B 1 305 ? 34.51094 24.11291 -7.28823 1.000 12.52176 297 GLN B CA 1
ATOM 6127 C C . GLN B 1 305 ? 35.11413 23.41403 -8.49948 1.000 12.76261 297 GLN B C 1
ATOM 6128 O O . GLN B 1 305 ? 34.80158 23.75892 -9.64518 1.000 13.69546 297 GLN B O 1
ATOM 6134 N N . ALA B 1 306 ? 35.99383 22.43442 -8.26712 1.000 12.27460 298 ALA B N 1
ATOM 6135 C CA . ALA B 1 306 ? 36.59858 21.71660 -9.38285 1.000 12.61631 298 ALA B CA 1
ATOM 6136 C C . ALA B 1 306 ? 35.53869 21.00115 -10.21213 1.000 12.73307 298 ALA B C 1
ATOM 6137 O O . ALA B 1 306 ? 35.59197 21.02516 -11.44856 1.000 13.05716 298 ALA B O 1
ATOM 6139 N N . CYS B 1 307 ? 34.56157 20.36133 -9.54790 1.000 12.87303 299 CYS B N 1
ATOM 6140 C CA . CYS B 1 307 ? 33.47745 19.70430 -10.27798 1.000 13.85732 299 CYS B CA 1
ATOM 6141 C C . CYS B 1 307 ? 32.69927 20.69882 -11.12454 1.000 13.86559 299 CYS B C 1
ATOM 6142 O O . CYS B 1 307 ? 32.33027 20.40242 -12.27052 1.000 14.30553 299 CYS B O 1
ATOM 6145 N N . MET B 1 308 ? 32.41893 21.87811 -10.56636 1.000 13.25151 300 MET B N 1
ATOM 6146 C CA . MET B 1 308 ? 31.64764 22.87369 -11.29625 1.000 14.44781 300 MET B CA 1
ATOM 6147 C C . MET B 1 308 ? 32.40271 23.42515 -12.49738 1.000 14.42290 300 MET B C 1
ATOM 6148 O O . MET B 1 308 ? 31.77644 24.00468 -13.39454 1.000 16.00533 300 MET B O 1
ATOM 6153 N N . ALA B 1 309 ? 33.72721 23.27019 -12.52694 1.000 13.60237 301 ALA B N 1
ATOM 6154 C CA . ALA B 1 309 ? 34.54158 23.63013 -13.67955 1.000 16.29625 301 ALA B CA 1
ATOM 6155 C C . ALA B 1 309 ? 34.65887 22.49505 -14.69173 1.000 18.25231 301 ALA B C 1
ATOM 6156 O O . ALA B 1 309 ? 35.36446 22.64237 -15.69885 1.000 21.96226 301 ALA B O 1
ATOM 6158 N N . GLY B 1 310 ? 34.00651 21.36515 -14.44353 1.000 14.77419 302 GLY B N 1
ATOM 6159 C CA . GLY B 1 310 ? 34.06048 20.24741 -15.36001 1.000 14.83826 302 GLY B CA 1
ATOM 6160 C C . GLY B 1 310 ? 35.22667 19.30672 -15.16926 1.000 13.48343 302 GLY B C 1
ATOM 6161 O O . GLY B 1 310 ? 35.46350 18.46740 -16.04447 1.000 15.50851 302 GLY B O 1
ATOM 6162 N N . TYR B 1 311 ? 35.95136 19.40292 -14.05246 1.000 13.28724 303 TYR B N 1
ATOM 6163 C CA . TYR B 1 311 ? 37.05311 18.49300 -13.76517 1.000 12.82155 303 TYR B CA 1
ATOM 6164 C C . TYR B 1 311 ? 36.56095 17.30543 -12.94995 1.000 12.69952 303 TYR B C 1
ATOM 6165 O O . TYR B 1 311 ? 35.72193 17.44956 -12.05657 1.000 16.06266 303 TYR B O 1
ATOM 6174 N N . GLU B 1 312 ? 37.09946 16.13283 -13.25886 1.000 13.81621 304 GLU B N 1
ATOM 6175 C CA . GLU B 1 312 ? 36.87252 14.95027 -12.44563 1.000 14.92380 304 GLU B CA 1
ATOM 6176 C C . GLU B 1 312 ? 37.71459 15.05072 -11.17561 1.000 13.97717 304 GLU B C 1
ATOM 6177 O O . GLU B 1 312 ? 38.91687 15.32139 -11.24223 1.000 15.11775 304 GLU B O 1
ATOM 6183 N N . VAL B 1 313 ? 37.08869 14.84400 -10.02023 1.000 13.69626 305 VAL B N 1
ATOM 6184 C CA . VAL B 1 313 ? 37.77953 14.89066 -8.73384 1.000 12.93755 305 VAL B CA 1
ATOM 6185 C C . VAL B 1 313 ? 38.05719 13.46254 -8.28630 1.000 13.54889 305 VAL B C 1
ATOM 6186 O O . VAL B 1 313 ? 37.12593 12.67166 -8.08745 1.000 15.14666 305 VAL B O 1
ATOM 6190 N N . VAL B 1 314 ? 39.34228 13.14111 -8.12481 1.000 13.66639 306 VAL B N 1
ATOM 6191 C CA . VAL B 1 314 ? 39.82200 11.78013 -7.91510 1.000 13.85147 306 VAL B CA 1
ATOM 6192 C C . VAL B 1 314 ? 40.76475 11.75467 -6.72065 1.000 14.28283 306 VAL B C 1
ATOM 6193 O O . VAL B 1 314 ? 41.26658 12.78774 -6.27526 1.000 14.85711 306 VAL B O 1
ATOM 6197 N N . ARG B 1 315 ? 41.02547 10.54351 -6.22230 1.000 14.01487 307 ARG B N 1
ATOM 6198 C CA . ARG B 1 315 ? 42.19116 10.30679 -5.38056 1.000 14.39599 307 ARG B CA 1
ATOM 6199 C C . ARG B 1 315 ? 43.33964 9.86964 -6.28178 1.000 13.86656 307 ARG B C 1
ATOM 6200 O O . ARG B 1 315 ? 43.11892 9.25649 -7.32918 1.000 15.15681 307 ARG B O 1
ATOM 6208 N N . ILE B 1 316 ? 44.57239 10.19853 -5.87679 1.000 14.01985 308 ILE B N 1
ATOM 6209 C CA . ILE B 1 316 ? 45.71680 9.96838 -6.76260 1.000 14.78609 308 ILE B CA 1
ATOM 6210 C C . ILE B 1 316 ? 45.80321 8.50588 -7.18880 1.000 14.36897 308 ILE B C 1
ATOM 6211 O O . ILE B 1 316 ? 46.12376 8.20281 -8.34380 1.000 14.85465 308 ILE B O 1
ATOM 6216 N N . GLU B 1 317 ? 45.48833 7.58052 -6.27940 1.000 15.54421 309 GLU B N 1
ATOM 6217 C CA . GLU B 1 317 ? 45.59924 6.16265 -6.61165 1.000 17.01604 309 GLU B CA 1
ATOM 6218 C C . GLU B 1 317 ? 44.68752 5.78256 -7.77127 1.000 18.88540 309 GLU B C 1
ATOM 6219 O O . GLU B 1 317 ? 44.98442 4.82935 -8.50687 1.000 21.62885 309 GLU B O 1
ATOM 6225 N N . ASP B 1 318 ? 43.57418 6.50474 -7.93807 1.000 17.73644 310 ASP B N 1
ATOM 6226 C CA . ASP B 1 318 ? 42.59725 6.21145 -8.98458 1.000 18.96800 310 ASP B CA 1
ATOM 6227 C C . ASP B 1 318 ? 43.13359 6.46860 -10.38670 1.000 17.53952 310 ASP B C 1
ATOM 6228 O O . ASP B 1 318 ? 42.53662 5.98126 -11.35348 1.000 17.89690 310 ASP B O 1
ATOM 6233 N N . VAL B 1 319 ? 44.20105 7.26027 -10.53258 1.000 15.65068 311 VAL B N 1
ATOM 6234 C CA . VAL B 1 319 ? 44.66474 7.69337 -11.84646 1.000 14.89271 311 VAL B CA 1
ATOM 6235 C C . VAL B 1 319 ? 46.12076 7.32912 -12.11044 1.000 15.32085 311 VAL B C 1
ATOM 6236 O O . VAL B 1 319 ? 46.70575 7.80097 -13.08645 1.000 15.37244 311 VAL B O 1
ATOM 6240 N N . LEU B 1 320 ? 46.70507 6.45557 -11.29224 1.000 16.35429 312 LEU B N 1
ATOM 6241 C CA . LEU B 1 320 ? 48.09625 6.07538 -11.51797 1.000 15.95801 312 LEU B CA 1
ATOM 6242 C C . LEU B 1 320 ? 48.28112 5.31703 -12.83098 1.000 18.12443 312 LEU B C 1
ATOM 6243 O O . LEU B 1 320 ? 49.36597 5.36413 -13.41995 1.000 18.60514 312 LEU B O 1
ATOM 6248 N N . ASP B 1 321 ? 47.24939 4.63398 -13.32114 1.000 17.76827 313 ASP B N 1
ATOM 6249 C CA . ASP B 1 321 ? 47.35028 3.96166 -14.61250 1.000 19.65395 313 ASP B CA 1
ATOM 6250 C C . ASP B 1 321 ? 46.84914 4.82384 -15.76767 1.000 17.99035 313 ASP B C 1
ATOM 6251 O O . ASP B 1 321 ? 46.71177 4.32537 -16.89063 1.000 19.76321 313 ASP B O 1
ATOM 6256 N N . LYS B 1 322 ? 46.59294 6.10649 -15.52118 1.000 16.25531 314 LYS B N 1
ATOM 6257 C CA . LYS B 1 322 ? 46.00405 6.98246 -16.53041 1.000 15.59327 314 LYS B CA 1
ATOM 6258 C C . LYS B 1 322 ? 46.82132 8.25517 -16.72798 1.000 14.38065 314 LYS B C 1
ATOM 6259 O O . LYS B 1 322 ? 47.17060 8.61015 -17.85995 1.000 14.88491 314 LYS B O 1
ATOM 6265 N N . ALA B 1 323 ? 47.10443 8.96161 -15.63803 1.000 13.87678 315 ALA B N 1
ATOM 6266 C CA . ALA B 1 323 ? 47.75826 10.25945 -15.74171 1.000 13.21476 315 ALA B CA 1
ATOM 6267 C C . ALA B 1 323 ? 49.20436 10.11817 -16.20682 1.000 13.09864 315 ALA B C 1
ATOM 6268 O O . ALA B 1 323 ? 49.90382 9.16495 -15.86023 1.000 14.84515 315 ALA B O 1
ATOM 6270 N N . GLU B 1 324 ? 49.65053 11.08786 -17.00702 1.000 11.99479 316 GLU B N 1
ATOM 6271 C CA . GLU B 1 324 ? 51.05078 11.15192 -17.39934 1.000 12.43247 316 GLU B CA 1
ATOM 6272 C C . GLU B 1 324 ? 51.73337 12.42896 -16.93511 1.000 12.46583 316 GLU B C 1
ATOM 6273 O O . GLU B 1 324 ? 52.91940 12.63715 -17.23215 1.000 12.43564 316 GLU B O 1
ATOM 6279 N N . ILE B 1 325 ? 51.02247 13.27833 -16.19913 1.000 12.37359 317 ILE B N 1
ATOM 6280 C CA . ILE B 1 325 ? 51.56876 14.48481 -15.58886 1.000 12.73958 317 ILE B CA 1
ATOM 6281 C C . ILE B 1 325 ? 50.93947 14.58815 -14.21349 1.000 12.23688 317 ILE B C 1
ATOM 6282 O O . ILE B 1 325 ? 49.72501 14.41158 -14.08151 1.000 12.93756 317 ILE B O 1
ATOM 6287 N N . PHE B 1 326 ? 51.75733 14.85552 -13.19638 1.000 11.53355 318 PHE B N 1
ATOM 6288 C CA . PHE B 1 326 ? 51.30354 15.08433 -11.82904 1.000 11.39537 318 PHE B CA 1
ATOM 6289 C C . PHE B 1 326 ? 51.92528 16.38365 -11.34520 1.000 10.91188 318 PHE B C 1
ATOM 6290 O O . PHE B 1 326 ? 53.14388 16.57009 -11.46824 1.000 12.87074 318 PHE B O 1
ATOM 6298 N N . VAL B 1 327 ? 51.10523 17.27407 -10.78612 1.000 11.82606 319 VAL B N 1
ATOM 6299 C CA . VAL B 1 327 ? 51.56349 18.58041 -10.30672 1.000 12.61144 319 VAL B CA 1
ATOM 6300 C C . VAL B 1 327 ? 51.01709 18.79743 -8.90409 1.000 12.05589 319 VAL B C 1
ATOM 6301 O O . VAL B 1 327 ? 49.79803 18.88946 -8.72659 1.000 12.38616 319 VAL B O 1
ATOM 6305 N N . THR B 1 328 ? 51.90670 18.92782 -7.91693 1.000 11.91062 320 THR B N 1
ATOM 6306 C CA . THR B 1 328 ? 51.47376 19.19522 -6.54671 1.000 12.57587 320 THR B CA 1
ATOM 6307 C C . THR B 1 328 ? 51.37907 20.69725 -6.28419 1.000 12.75019 320 THR B C 1
ATOM 6308 O O . THR B 1 328 ? 52.26312 21.47028 -6.67163 1.000 12.81653 320 THR B O 1
ATOM 6312 N N . THR B 1 329 ? 50.27873 21.11031 -5.63996 1.000 12.63784 321 THR B N 1
ATOM 6313 C CA . THR B 1 329 ? 49.98432 22.52907 -5.44130 1.000 12.06980 321 THR B CA 1
ATOM 6314 C C . THR B 1 329 ? 49.56765 22.83562 -4.00536 1.000 12.92364 321 THR B C 1
ATOM 6315 O O . THR B 1 329 ? 48.90118 23.84851 -3.76511 1.000 14.21867 321 THR B O 1
ATOM 6319 N N . THR B 1 330 ? 49.93545 21.99521 -3.03800 1.000 12.73233 322 THR B N 1
ATOM 6320 C CA . THR B 1 330 ? 49.19862 21.97510 -1.77825 1.000 13.73036 322 THR B CA 1
ATOM 6321 C C . THR B 1 330 ? 49.80734 22.80486 -0.65684 1.000 15.10305 322 THR B C 1
ATOM 6322 O O . THR B 1 330 ? 49.06137 23.26220 0.21875 1.000 17.26254 322 THR B O 1
ATOM 6326 N N . GLY B 1 331 ? 51.12913 22.99073 -0.62772 1.000 15.24788 323 GLY B N 1
ATOM 6327 C CA . GLY B 1 331 ? 51.75987 23.49446 0.58250 1.000 15.34229 323 GLY B CA 1
ATOM 6328 C C . GLY B 1 331 ? 51.79389 22.49487 1.71486 1.000 15.82539 323 GLY B C 1
ATOM 6329 O O . GLY B 1 331 ? 52.10661 22.86344 2.85344 1.000 17.21267 323 GLY B O 1
ATOM 6330 N N . ASN B 1 332 ? 51.48302 21.23470 1.43151 1.000 15.51952 324 ASN B N 1
ATOM 6331 C CA . ASN B 1 332 ? 51.39988 20.16358 2.41055 1.000 16.60542 324 ASN B CA 1
ATOM 6332 C C . ASN B 1 332 ? 52.46809 19.12850 2.06916 1.000 16.96936 324 ASN B C 1
ATOM 6333 O O . ASN B 1 332 ? 53.13739 19.21809 1.03585 1.000 19.80210 324 ASN B O 1
ATOM 6338 N N . CYS B 1 333 ? 52.63334 18.13491 2.93866 1.000 17.30003 325 CYS B N 1
ATOM 6339 C CA . CYS B 1 333 ? 53.68211 17.13699 2.78207 1.000 16.95734 325 CYS B CA 1
ATOM 6340 C C . CYS B 1 333 ? 53.12035 15.81526 2.26621 1.000 16.67057 325 CYS B C 1
ATOM 6341 O O . CYS B 1 333 ? 51.94364 15.49881 2.45909 1.000 18.03038 325 CYS B O 1
ATOM 6344 N N . ASP B 1 334 ? 53.98061 15.04642 1.59201 1.000 16.60272 326 ASP B N 1
ATOM 6345 C CA . ASP B 1 334 ? 53.69435 13.64969 1.24265 1.000 16.97238 326 ASP B CA 1
ATOM 6346 C C . ASP B 1 334 ? 52.46379 13.51230 0.34647 1.000 16.32938 326 ASP B C 1
ATOM 6347 O O . ASP B 1 334 ? 51.57515 12.69004 0.58411 1.000 18.16498 326 ASP B O 1
ATOM 6352 N N . ILE B 1 335 ? 52.43511 14.31657 -0.70937 1.000 15.22593 327 ILE B N 1
ATOM 6353 C CA . ILE B 1 335 ? 51.32986 14.30236 -1.66552 1.000 15.17768 327 ILE B CA 1
ATOM 6354 C C . ILE B 1 335 ? 51.54308 13.24619 -2.74134 1.000 16.06388 327 ILE B C 1
ATOM 6355 O O . ILE B 1 335 ? 50.60863 12.53910 -3.13077 1.000 17.32603 327 ILE B O 1
ATOM 6360 N N . ILE B 1 336 ? 52.75912 13.14257 -3.26269 1.000 14.79113 328 ILE B N 1
ATOM 6361 C CA . ILE B 1 336 ? 53.11471 12.08983 -4.20324 1.000 15.47829 328 ILE B CA 1
ATOM 6362 C C . ILE B 1 336 ? 54.13281 11.21382 -3.49759 1.000 16.03772 328 ILE B C 1
ATOM 6363 O O . ILE B 1 336 ? 55.26863 11.64014 -3.24255 1.000 16.58363 328 ILE B O 1
ATOM 6368 N N . ARG B 1 337 ? 53.71146 10.00639 -3.14529 1.000 16.26852 329 ARG B N 1
ATOM 6369 C CA . ARG B 1 337 ? 54.50847 9.08994 -2.34968 1.000 16.85404 329 ARG B CA 1
ATOM 6370 C C . ARG B 1 337 ? 55.26368 8.12731 -3.25715 1.000 15.76798 329 ARG B C 1
ATOM 6371 O O . ARG B 1 337 ? 54.92778 7.94605 -4.42624 1.000 15.70149 329 ARG B O 1
ATOM 6379 N N . ILE B 1 338 ? 56.29915 7.50044 -2.69982 1.000 15.86401 330 ILE B N 1
ATOM 6380 C CA . ILE B 1 338 ? 57.08551 6.55918 -3.49267 1.000 17.68202 330 ILE B CA 1
ATOM 6381 C C . ILE B 1 338 ? 56.21173 5.42867 -4.03183 1.000 17.22212 330 ILE B C 1
ATOM 6382 O O . ILE B 1 338 ? 56.37264 5.00670 -5.18218 1.000 17.66824 330 ILE B O 1
ATOM 6387 N N . GLU B 1 339 ? 55.25016 4.94211 -3.23303 1.000 18.00202 331 GLU B N 1
ATOM 6388 C CA . GLU B 1 339 ? 54.39050 3.86492 -3.71656 1.000 18.23316 331 GLU B CA 1
ATOM 6389 C C . GLU B 1 339 ? 53.50955 4.31111 -4.87825 1.000 17.20883 331 GLU B C 1
ATOM 6390 O O . GLU B 1 339 ? 53.09686 3.47136 -5.68559 1.000 19.40374 331 GLU B O 1
ATOM 6396 N N . HIS B 1 340 ? 53.22458 5.61155 -4.98606 1.000 15.74686 332 HIS B N 1
ATOM 6397 C CA . HIS B 1 340 ? 52.53120 6.11900 -6.16373 1.000 15.27547 332 HIS B CA 1
ATOM 6398 C C . HIS B 1 340 ? 53.45017 6.09400 -7.37558 1.000 15.31832 332 HIS B C 1
ATOM 6399 O O . HIS B 1 340 ? 53.06337 5.62402 -8.45205 1.000 15.99509 332 HIS B O 1
ATOM 6406 N N . MET B 1 341 ? 54.67837 6.59968 -7.21692 1.000 15.31676 333 MET B N 1
ATOM 6407 C CA . MET B 1 341 ? 55.59856 6.66342 -8.34788 1.000 14.90548 333 MET B CA 1
ATOM 6408 C C . MET B 1 341 ? 55.95541 5.27390 -8.85839 1.000 15.14833 333 MET B C 1
ATOM 6409 O O . MET B 1 341 ? 56.17642 5.09242 -10.05960 1.000 15.69803 333 MET B O 1
ATOM 6414 N N . GLU B 1 342 ? 55.96333 4.27432 -7.97239 1.000 15.55399 334 GLU B N 1
ATOM 6415 C CA . GLU B 1 342 ? 56.21062 2.90116 -8.39683 1.000 17.36331 334 GLU B CA 1
ATOM 6416 C C . GLU B 1 342 ? 55.14916 2.38764 -9.35727 1.000 17.42709 334 GLU B C 1
ATOM 6417 O O . GLU B 1 342 ? 55.41177 1.43582 -10.10036 1.000 20.08296 334 GLU B O 1
ATOM 6423 N N . LYS B 1 343 ? 53.95302 2.97247 -9.34100 1.000 17.05252 335 LYS B N 1
ATOM 6424 C CA . LYS B 1 343 ? 52.83437 2.50058 -10.14520 1.000 18.20679 335 LYS B CA 1
ATOM 6425 C C . LYS B 1 343 ? 52.52705 3.40825 -11.32718 1.000 16.76344 335 LYS B C 1
ATOM 6426 O O . LYS B 1 343 ? 51.53453 3.18070 -12.02532 1.000 17.80060 335 LYS B O 1
ATOM 6432 N N . MET B 1 344 ? 53.33810 4.43471 -11.56610 1.000 15.87967 336 MET B N 1
ATOM 6433 C CA . MET B 1 344 ? 53.02013 5.41111 -12.59397 1.000 14.75332 336 MET B CA 1
ATOM 6434 C C . MET B 1 344 ? 53.31674 4.88769 -13.99846 1.000 15.79320 336 MET B C 1
ATOM 6435 O O . MET B 1 344 ? 54.11084 3.96006 -14.20406 1.000 16.89229 336 MET B O 1
ATOM 6440 N N . ARG B 1 345 ? 52.65918 5.51136 -14.97549 1.000 14.96231 337 ARG B N 1
ATOM 6441 C CA . ARG B 1 345 ? 52.90467 5.20531 -16.37546 1.000 14.77827 337 ARG B CA 1
ATOM 6442 C C . ARG B 1 345 ? 54.31546 5.62689 -16.75526 1.000 14.53747 337 ARG B C 1
ATOM 6443 O O . ARG B 1 345 ? 54.89881 6.53343 -16.15355 1.000 15.18932 337 ARG B O 1
ATOM 6451 N N . HIS B 1 346 ? 54.85593 4.95908 -17.77309 1.000 15.17662 338 HIS B N 1
ATOM 6452 C CA . HIS B 1 346 ? 56.23565 5.18773 -18.17217 1.000 15.56145 338 HIS B CA 1
ATOM 6453 C C . HIS B 1 346 ? 56.47363 6.64407 -18.55278 1.000 15.73320 338 HIS B C 1
ATOM 6454 O O . HIS B 1 346 ? 55.73133 7.22886 -19.34872 1.000 16.74799 338 HIS B O 1
ATOM 6461 N N . ASN B 1 347 ? 57.53394 7.21368 -17.98497 1.000 14.95143 339 ASN B N 1
ATOM 6462 C CA . ASN B 1 347 ? 57.96593 8.58582 -18.23296 1.000 14.75747 339 ASN B CA 1
ATOM 6463 C C . ASN B 1 347 ? 56.97152 9.63944 -17.74999 1.000 14.06161 339 ASN B C 1
ATOM 6464 O O . ASN B 1 347 ? 57.04663 10.79733 -18.17842 1.000 14.09597 339 ASN B O 1
ATOM 6469 N N . ALA B 1 348 ? 56.05985 9.27463 -16.84520 1.000 13.65439 340 ALA B N 1
ATOM 6470 C CA . ALA B 1 348 ? 55.16751 10.26333 -16.24664 1.000 13.01672 340 ALA B CA 1
ATOM 6471 C C . ALA B 1 348 ? 55.97409 11.40270 -15.64399 1.000 13.24355 340 ALA B C 1
ATOM 6472 O O . ALA B 1 348 ? 56.99481 11.18468 -14.98642 1.000 14.44256 340 ALA B O 1
ATOM 6474 N N . ILE B 1 349 ? 55.50006 12.61881 -15.87851 1.000 12.32254 341 ILE B N 1
ATOM 6475 C CA . ILE B 1 349 ? 56.15097 13.83019 -15.39497 1.000 12.79951 341 ILE B CA 1
ATOM 6476 C C . ILE B 1 349 ? 55.63129 14.12910 -14.00077 1.000 12.62491 341 ILE B C 1
ATOM 6477 O O . ILE B 1 349 ? 54.41764 14.18711 -13.78703 1.000 13.89977 341 ILE B O 1
ATOM 6482 N N . VAL B 1 350 ? 56.54697 14.29848 -13.05010 1.000 12.20687 342 VAL B N 1
ATOM 6483 C CA . VAL B 1 350 ? 56.21730 14.54726 -11.65158 1.000 12.07266 342 VAL B CA 1
ATOM 6484 C C . VAL B 1 350 ? 56.85470 15.87215 -11.24976 1.000 12.27430 342 VAL B C 1
ATOM 6485 O O . VAL B 1 350 ? 58.07008 16.04865 -11.38890 1.000 13.28403 342 VAL B O 1
ATOM 6489 N N . CYS B 1 351 ? 56.04793 16.80874 -10.75978 1.000 12.05481 343 CYS B N 1
ATOM 6490 C CA . CYS B 1 351 ? 56.59323 18.11602 -10.42332 1.000 11.86189 343 CYS B CA 1
ATOM 6491 C C . CYS B 1 351 ? 55.75315 18.76459 -9.33436 1.000 11.77289 343 CYS B C 1
ATOM 6492 O O . CYS B 1 351 ? 54.62352 18.34969 -9.04245 1.000 12.76546 343 CYS B O 1
ATOM 6495 N N . ASN B 1 352 ? 56.31954 19.81919 -8.75957 1.000 12.39577 344 ASN B N 1
ATOM 6496 C CA . ASN B 1 352 ? 55.76734 20.50392 -7.60227 1.000 12.79553 344 ASN B CA 1
ATOM 6497 C C . ASN B 1 352 ? 55.83419 21.99936 -7.86025 1.000 13.11402 344 ASN B C 1
ATOM 6498 O O . ASN B 1 352 ? 56.90111 22.53191 -8.18798 1.000 13.97337 344 ASN B O 1
ATOM 6503 N N . ILE B 1 353 ? 54.69981 22.67635 -7.69571 1.000 12.13989 345 ILE B N 1
ATOM 6504 C CA . ILE B 1 353 ? 54.63460 24.12765 -7.80360 1.000 11.78772 345 ILE B CA 1
ATOM 6505 C C . ILE B 1 353 ? 54.26261 24.77306 -6.47338 1.000 13.39815 345 ILE B C 1
ATOM 6506 O O . ILE B 1 353 ? 54.06227 25.98985 -6.40972 1.000 14.82052 345 ILE B O 1
ATOM 6511 N N A GLY B 1 354 ? 54.11360 23.97239 -5.42052 0.577 12.07913 346 GLY B N 1
ATOM 6512 N N B GLY B 1 354 ? 54.28851 23.99434 -5.38303 0.423 15.34168 346 GLY B N 1
ATOM 6513 C CA A GLY B 1 354 ? 53.69118 24.45804 -4.12407 0.577 12.67669 346 GLY B CA 1
ATOM 6514 C CA B GLY B 1 354 ? 54.11420 24.49086 -4.02349 0.423 17.75823 346 GLY B CA 1
ATOM 6515 C C A GLY B 1 354 ? 54.80971 24.95632 -3.23525 0.577 14.01290 346 GLY B C 1
ATOM 6516 C C B GLY B 1 354 ? 55.36503 24.54209 -3.14977 0.423 20.86716 346 GLY B C 1
ATOM 6517 O O A GLY B 1 354 ? 55.15576 26.13772 -3.27277 0.577 13.63470 346 GLY B O 1
ATOM 6518 O O B GLY B 1 354 ? 56.00249 23.52047 -2.88065 0.423 24.79309 346 GLY B O 1
ATOM 6519 N N A HIS B 1 355 ? 55.37922 24.08376 -2.40752 0.577 13.64865 347 HIS B N 1
ATOM 6520 N N B HIS B 1 355 ? 55.65143 25.73516 -2.62654 0.423 19.38422 347 HIS B N 1
ATOM 6521 C CA A HIS B 1 355 ? 56.38011 24.55091 -1.46743 0.577 16.54070 347 HIS B CA 1
ATOM 6522 C CA B HIS B 1 355 ? 56.91727 26.19550 -2.03677 0.423 19.04922 347 HIS B CA 1
ATOM 6523 C C A HIS B 1 355 ? 57.50854 23.54823 -1.30791 0.577 18.31811 347 HIS B C 1
ATOM 6524 C C B HIS B 1 355 ? 58.14964 25.29698 -1.79935 0.423 20.65093 347 HIS B C 1
ATOM 6525 O O A HIS B 1 355 ? 57.32765 22.32579 -1.44395 0.577 16.34820 347 HIS B O 1
ATOM 6526 O O B HIS B 1 355 ? 59.25931 25.77730 -2.05717 0.423 17.61850 347 HIS B O 1
ATOM 6539 N N A PHE B 1 356 ? 58.67982 24.11588 -1.01888 0.577 20.29772 348 PHE B N 1
ATOM 6540 N N B PHE B 1 356 ? 58.02801 24.05953 -1.29460 0.423 24.86097 348 PHE B N 1
ATOM 6541 C CA A PHE B 1 356 ? 59.91638 23.42579 -0.69837 0.577 25.33781 348 PHE B CA 1
ATOM 6542 C CA B PHE B 1 356 ? 59.18198 23.30541 -0.73565 0.423 28.27920 348 PHE B CA 1
ATOM 6543 C C A PHE B 1 356 ? 60.14949 22.20807 -1.58214 0.577 22.98054 348 PHE B C 1
ATOM 6544 C C B PHE B 1 356 ? 59.58920 22.08485 -1.59450 0.423 27.67627 348 PHE B C 1
ATOM 6545 O O A PHE B 1 356 ? 60.23452 22.31356 -2.80650 0.577 19.53357 348 PHE B O 1
ATOM 6546 O O B PHE B 1 356 ? 59.39112 22.10595 -2.82242 0.423 28.60902 348 PHE B O 1
ATOM 6561 N N . ASP B 1 357 ? 60.22581 21.05867 -0.97530 1.000 24.87623 349 ASP B N 1
ATOM 6562 C CA . ASP B 1 357 ? 60.61914 19.85408 -1.71641 1.000 23.68924 349 ASP B CA 1
ATOM 6563 C C . ASP B 1 357 ? 60.00927 18.58054 -1.14329 1.000 24.13735 349 ASP B C 1
ATOM 6564 O O . ASP B 1 357 ? 60.40742 17.47715 -1.55184 1.000 25.06019 349 ASP B O 1
ATOM 6569 N N . ASN B 1 358 ? 59.05576 18.69729 -0.22613 1.000 19.11513 350 ASN B N 1
ATOM 6570 C CA . ASN B 1 358 ? 58.49597 17.54626 0.46240 1.000 18.48369 350 ASN B CA 1
ATOM 6571 C C . ASN B 1 358 ? 57.07075 17.22962 0.03168 1.000 17.59949 350 ASN B C 1
ATOM 6572 O O . ASN B 1 358 ? 56.45197 16.33127 0.60739 1.000 18.31228 350 ASN B O 1
ATOM 6577 N N . GLU B 1 359 ? 56.53223 17.93820 -0.96429 1.000 16.19769 351 GLU B N 1
ATOM 6578 C CA . GLU B 1 359 ? 55.24874 17.52714 -1.52458 1.000 14.90597 351 GLU B CA 1
ATOM 6579 C C . GLU B 1 359 ? 55.38934 16.19737 -2.24987 1.000 15.19647 351 GLU B C 1
ATOM 6580 O O . GLU B 1 359 ? 54.49588 15.35060 -2.18658 1.000 15.98984 351 GLU B O 1
ATOM 6586 N N . ILE B 1 360 ? 56.51885 15.99405 -2.92088 1.000 15.57227 352 ILE B N 1
ATOM 6587 C CA . ILE B 1 360 ? 56.88623 14.71759 -3.51958 1.000 15.37432 352 ILE B CA 1
ATOM 6588 C C . ILE B 1 360 ? 57.91307 14.06245 -2.61000 1.000 15.70904 352 ILE B C 1
ATOM 6589 O O . ILE B 1 360 ? 58.78780 14.74337 -2.05734 1.000 16.50291 352 ILE B O 1
ATOM 6594 N N . GLN B 1 361 ? 57.82410 12.73962 -2.45845 1.000 15.56184 353 GLN B N 1
ATOM 6595 C CA . GLN B 1 361 ? 58.79598 11.99294 -1.65842 1.000 15.05601 353 GLN B CA 1
ATOM 6596 C C . GLN B 1 361 ? 60.07523 11.76635 -2.47150 1.000 15.70428 353 GLN B C 1
ATOM 6597 O O . GLN B 1 361 ? 60.40667 10.65569 -2.89264 1.000 17.12116 353 GLN B O 1
ATOM 6603 N N . VAL B 1 362 ? 60.81106 12.86444 -2.67241 1.000 15.73630 354 VAL B N 1
ATOM 6604 C CA . VAL B 1 362 ? 62.03910 12.81798 -3.46475 1.000 16.75389 354 VAL B CA 1
ATOM 6605 C C . VAL B 1 362 ? 63.10231 11.96069 -2.78456 1.000 17.76700 354 VAL B C 1
ATOM 6606 O O . VAL B 1 362 ? 63.83445 11.21720 -3.45135 1.000 17.94344 354 VAL B O 1
ATOM 6610 N N . LYS B 1 363 ? 63.22165 12.05996 -1.45582 1.000 18.85504 355 LYS B N 1
ATOM 6611 C CA . LYS B 1 363 ? 64.22078 11.26462 -0.74378 1.000 20.55701 355 LYS B CA 1
ATOM 6612 C C . LYS B 1 363 ? 63.95745 9.77383 -0.92101 1.000 19.80674 355 LYS B C 1
ATOM 6613 O O . LYS B 1 363 ? 64.87287 9.00132 -1.23904 1.000 19.91251 355 LYS B O 1
ATOM 6619 N N . ALA B 1 364 ? 62.70082 9.35357 -0.73278 1.000 19.60027 356 ALA B N 1
ATOM 6620 C CA . ALA B 1 364 ? 62.35651 7.94402 -0.88223 1.000 18.96740 356 ALA B CA 1
ATOM 6621 C C . ALA B 1 364 ? 62.55630 7.47773 -2.31613 1.000 18.94139 356 ALA B C 1
ATOM 6622 O O . ALA B 1 364 ? 62.91401 6.31850 -2.55164 1.000 21.16438 356 ALA B O 1
ATOM 6624 N N . LEU B 1 365 ? 62.32574 8.36510 -3.28158 1.000 17.67332 357 LEU B N 1
ATOM 6625 C CA . LEU B 1 365 ? 62.58325 8.04264 -4.67817 1.000 16.97184 357 LEU B CA 1
ATOM 6626 C C . LEU B 1 365 ? 64.07121 7.82305 -4.92014 1.000 17.83607 357 LEU B C 1
ATOM 6627 O O . LEU B 1 365 ? 64.47196 6.81202 -5.50583 1.000 18.38798 357 LEU B O 1
ATOM 6632 N N . LYS B 1 366 ? 64.90796 8.76651 -4.47329 1.000 18.43521 358 LYS B N 1
ATOM 6633 C CA . LYS B 1 366 ? 66.34811 8.64527 -4.68531 1.000 19.78011 358 LYS B CA 1
ATOM 6634 C C . LYS B 1 366 ? 66.92021 7.41142 -4.00304 1.000 20.62486 358 LYS B C 1
ATOM 6635 O O . LYS B 1 366 ? 67.89840 6.83302 -4.49220 1.000 21.49604 358 LYS B O 1
ATOM 6641 N N . GLU B 1 367 ? 66.33019 6.99248 -2.88424 1.000 21.37901 359 GLU B N 1
ATOM 6642 C CA . GLU B 1 367 ? 66.82676 5.86878 -2.09793 1.000 22.82908 359 GLU B CA 1
ATOM 6643 C C . GLU B 1 367 ? 66.15465 4.55139 -2.45293 1.000 22.07640 359 GLU B C 1
ATOM 6644 O O . GLU B 1 367 ? 66.46238 3.52896 -1.82980 1.000 22.08926 359 GLU B O 1
ATOM 6650 N N . PHE B 1 368 ? 65.26798 4.54886 -3.44299 1.000 20.96476 360 PHE B N 1
ATOM 6651 C CA . PHE B 1 368 ? 64.53855 3.34011 -3.79062 1.000 20.30845 360 PHE B CA 1
ATOM 6652 C C . PHE B 1 368 ? 65.51229 2.25545 -4.24199 1.000 20.56017 360 PHE B C 1
ATOM 6653 O O . PHE B 1 368 ? 66.40226 2.52979 -5.06132 1.000 20.17741 360 PHE B O 1
ATOM 6661 N N . PRO B 1 369 ? 65.38071 1.02593 -3.74604 1.000 20.07217 361 PRO B N 1
ATOM 6662 C CA . PRO B 1 369 ? 66.36899 -0.01048 -4.08158 1.000 21.11203 361 PRO B CA 1
ATOM 6663 C C . PRO B 1 369 ? 66.45225 -0.26801 -5.57992 1.000 21.65415 361 PRO B C 1
ATOM 6664 O O . PRO B 1 369 ? 65.44465 -0.51272 -6.24778 1.000 22.86225 361 PRO B O 1
ATOM 6668 N N . GLY B 1 370 ? 67.67243 -0.20181 -6.10864 1.000 21.92147 362 GLY B N 1
ATOM 6669 C CA . GLY B 1 370 ? 67.91144 -0.51423 -7.49967 1.000 22.52123 362 GLY B CA 1
ATOM 6670 C C . GLY B 1 370 ? 67.52782 0.55887 -8.49576 1.000 22.40192 362 GLY B C 1
ATOM 6671 O O . GLY B 1 370 ? 67.69859 0.34329 -9.70227 1.000 23.89571 362 GLY B O 1
ATOM 6672 N N . ILE B 1 371 ? 67.01965 1.70650 -8.04373 1.000 20.98426 363 ILE B N 1
ATOM 6673 C CA . ILE B 1 371 ? 66.63542 2.75664 -8.97750 1.000 20.35845 363 ILE B CA 1
ATOM 6674 C C . ILE B 1 371 ? 67.87388 3.35293 -9.64163 1.000 19.58186 363 ILE B C 1
ATOM 6675 O O . ILE B 1 371 ? 68.96841 3.39885 -9.06045 1.000 20.68374 363 ILE B O 1
ATOM 6680 N N . LYS B 1 372 ? 67.70169 3.81529 -10.87736 1.000 19.63325 364 LYS B N 1
ATOM 6681 C CA . LYS B 1 372 ? 68.76935 4.45109 -11.63672 1.000 21.29656 364 LYS B CA 1
ATOM 6682 C C . LYS B 1 372 ? 68.33342 5.86220 -11.99371 1.000 19.97670 364 LYS B C 1
ATOM 6683 O O . LYS B 1 372 ? 67.23263 6.05985 -12.51212 1.000 21.05622 364 LYS B O 1
ATOM 6689 N N . ARG B 1 373 ? 69.19248 6.83457 -11.71853 1.000 19.57814 365 ARG B N 1
ATOM 6690 C CA . ARG B 1 373 ? 68.91973 8.22888 -12.03755 1.000 19.01651 365 ARG B CA 1
ATOM 6691 C C . ARG B 1 373 ? 69.72739 8.63392 -13.25983 1.000 19.85718 365 ARG B C 1
ATOM 6692 O O . ARG B 1 373 ? 70.95038 8.45861 -13.28812 1.000 21.11200 365 ARG B O 1
ATOM 6700 N N . ILE B 1 374 ? 69.04407 9.17375 -14.26077 1.000 18.58818 366 ILE B N 1
ATOM 6701 C CA . ILE B 1 374 ? 69.68272 9.66551 -15.47509 1.000 18.05284 366 ILE B CA 1
ATOM 6702 C C . ILE B 1 374 ? 69.29020 11.12308 -15.64190 1.000 17.17374 366 ILE B C 1
ATOM 6703 O O . ILE B 1 374 ? 68.10321 11.43502 -15.78456 1.000 17.47120 366 ILE B O 1
ATOM 6708 N N . GLU B 1 375 ? 70.27157 12.01428 -15.62654 1.000 18.19385 367 GLU B N 1
ATOM 6709 C CA . GLU B 1 375 ? 69.99112 13.41784 -15.89798 1.000 16.96793 367 GLU B CA 1
ATOM 6710 C C . GLU B 1 375 ? 69.79053 13.60409 -17.39719 1.000 18.18784 367 GLU B C 1
ATOM 6711 O O . GLU B 1 375 ? 70.71983 13.39153 -18.18253 1.000 20.00370 367 GLU B O 1
ATOM 6717 N N . ILE B 1 376 ? 68.57698 13.98254 -17.79599 1.000 16.09519 368 ILE B N 1
ATOM 6718 C CA . ILE B 1 376 ? 68.33173 14.32846 -19.19176 1.000 15.93839 368 ILE B CA 1
ATOM 6719 C C . ILE B 1 376 ? 69.02761 15.63913 -19.52161 1.000 16.94151 368 ILE B C 1
ATOM 6720 O O . ILE B 1 376 ? 69.75302 15.75796 -20.52010 1.000 18.33167 368 ILE B O 1
ATOM 6725 N N . LYS B 1 377 ? 68.78718 16.64075 -18.68637 1.000 15.63583 369 LYS B N 1
ATOM 6726 C CA . LYS B 1 377 ? 69.45316 17.93318 -18.71579 1.000 15.68647 369 LYS B CA 1
ATOM 6727 C C . LYS B 1 377 ? 69.22368 18.56382 -17.34884 1.000 15.41845 369 LYS B C 1
ATOM 6728 O O . LYS B 1 377 ? 68.45657 18.02206 -16.54142 1.000 15.39045 369 LYS B O 1
ATOM 6734 N N . PRO B 1 378 ? 69.90169 19.66598 -17.02831 1.000 17.12619 370 PRO B N 1
ATOM 6735 C CA . PRO B 1 378 ? 69.75126 20.23216 -15.67867 1.000 16.94384 370 PRO B CA 1
ATOM 6736 C C . PRO B 1 378 ? 68.29359 20.39394 -15.26464 1.000 15.66369 370 PRO B C 1
ATOM 6737 O O . PRO B 1 378 ? 67.46597 20.91907 -16.01763 1.000 15.85612 370 PRO B O 1
ATOM 6741 N N . GLN B 1 379 ? 67.97967 19.88085 -14.07245 1.000 16.07626 371 GLN B N 1
ATOM 6742 C CA . GLN B 1 379 ? 66.65637 19.93642 -13.45326 1.000 15.65191 371 GLN B CA 1
ATOM 6743 C C . GLN B 1 379 ? 65.62087 19.06651 -14.15535 1.000 14.32396 371 GLN B C 1
ATOM 6744 O O . GLN B 1 379 ? 64.40978 19.23080 -13.93121 1.000 14.65988 371 GLN B O 1
ATOM 6750 N N . VAL B 1 380 ? 66.06094 18.12473 -14.98733 1.000 13.80100 372 VAL B N 1
ATOM 6751 C CA . VAL B 1 380 ? 65.17696 17.13703 -15.59944 1.000 13.42797 372 VAL B CA 1
ATOM 6752 C C . VAL B 1 380 ? 65.82997 15.77558 -15.41353 1.000 13.97720 372 VAL B C 1
ATOM 6753 O O . VAL B 1 380 ? 66.82252 15.45811 -16.08510 1.000 15.17903 372 VAL B O 1
ATOM 6757 N N . ASP B 1 381 ? 65.28919 14.97549 -14.50295 1.000 14.22266 373 ASP B N 1
ATOM 6758 C CA . ASP B 1 381 ? 65.92614 13.73145 -14.09081 1.000 14.64138 373 ASP B CA 1
ATOM 6759 C C . ASP B 1 381 ? 64.97377 12.57191 -14.31969 1.000 14.58074 373 ASP B C 1
ATOM 6760 O O . ASP B 1 381 ? 63.86000 12.56906 -13.79142 1.000 16.69589 373 ASP B O 1
ATOM 6765 N N . GLN B 1 382 ? 65.41621 11.58633 -15.09178 1.000 14.02126 374 GLN B N 1
ATOM 6766 C CA . GLN B 1 382 ? 64.65794 10.36426 -15.28875 1.000 14.61371 374 GLN B CA 1
ATOM 6767 C C . GLN B 1 382 ? 65.09106 9.34212 -14.24504 1.000 15.78286 374 GLN B C 1
ATOM 6768 O O . GLN B 1 382 ? 66.28457 9.05611 -14.10085 1.000 18.59770 374 GLN B O 1
ATOM 6774 N N . PHE B 1 383 ? 64.13046 8.81503 -13.50427 1.000 15.64121 375 PHE B N 1
ATOM 6775 C CA . PHE B 1 383 ? 64.38269 7.77846 -12.51146 1.000 15.71947 375 PHE B CA 1
ATOM 6776 C C . PHE B 1 383 ? 63.82140 6.47690 -13.06547 1.000 16.33621 375 PHE B C 1
ATOM 6777 O O . PHE B 1 383 ? 62.60643 6.34267 -13.24207 1.000 17.31589 375 PHE B O 1
ATOM 6785 N N . VAL B 1 384 ? 64.70278 5.52531 -13.34561 1.000 16.58026 376 VAL B N 1
ATOM 6786 C CA . VAL B 1 384 ? 64.32612 4.25715 -13.95925 1.000 17.99747 376 VAL B CA 1
ATOM 6787 C C . VAL B 1 384 ? 64.24220 3.20157 -12.86285 1.000 17.45923 376 VAL B C 1
ATOM 6788 O O . VAL B 1 384 ? 65.23840 2.91587 -12.18390 1.000 19.13751 376 VAL B O 1
ATOM 6792 N N . PHE B 1 385 ? 63.05447 2.62459 -12.68434 1.000 16.49805 377 PHE B N 1
ATOM 6793 C CA . PHE B 1 385 ? 62.84855 1.59319 -11.67805 1.000 17.58286 377 PHE B CA 1
ATOM 6794 C C . PHE B 1 385 ? 63.32493 0.23845 -12.19574 1.000 19.85783 377 PHE B C 1
ATOM 6795 O O . PHE B 1 385 ? 63.42019 0.02232 -13.40783 1.000 21.01038 377 PHE B O 1
ATOM 6803 N N . PRO B 1 386 ? 63.63944 -0.69169 -11.29157 1.000 21.71508 378 PRO B N 1
ATOM 6804 C CA . PRO B 1 386 ? 64.08885 -2.02663 -11.72936 1.000 22.14064 378 PRO B CA 1
ATOM 6805 C C . PRO B 1 386 ? 63.13739 -2.73418 -12.68620 1.000 22.13942 378 PRO B C 1
ATOM 6806 O O . PRO B 1 386 ? 63.59701 -3.49102 -13.54988 1.000 24.29297 378 PRO B O 1
ATOM 6810 N N . ASP B 1 387 ? 61.83011 -2.49994 -12.58221 1.000 22.57285 379 ASP B N 1
ATOM 6811 C CA . ASP B 1 387 ? 60.89689 -3.15575 -13.49027 1.000 24.13745 379 ASP B CA 1
ATOM 6812 C C . ASP B 1 387 ? 60.88657 -2.55417 -14.89256 1.000 24.16138 379 ASP B C 1
ATOM 6813 O O . ASP B 1 387 ? 60.13944 -3.03847 -15.75129 1.000 26.02616 379 ASP B O 1
ATOM 6818 N N . GLY B 1 388 ? 61.69111 -1.52504 -15.15027 1.000 21.16317 380 GLY B N 1
ATOM 6819 C CA . GLY B 1 388 ? 61.78911 -0.93333 -16.46108 1.000 21.68181 380 GLY B CA 1
ATOM 6820 C C . GLY B 1 388 ? 61.03169 0.36810 -16.63407 1.000 20.86506 380 GLY B C 1
ATOM 6821 O O . GLY B 1 388 ? 61.38263 1.15868 -17.52272 1.000 22.85906 380 GLY B O 1
ATOM 6822 N N . HIS B 1 389 ? 60.00006 0.61967 -15.83373 1.000 18.32573 381 HIS B N 1
ATOM 6823 C CA . HIS B 1 389 ? 59.29989 1.88732 -16.00093 1.000 16.78139 381 HIS B CA 1
ATOM 6824 C C . HIS B 1 389 ? 60.09357 3.01094 -15.35525 1.000 15.42524 381 HIS B C 1
ATOM 6825 O O . HIS B 1 389 ? 60.86073 2.80189 -14.41309 1.000 17.45163 381 HIS B O 1
ATOM 6832 N N . ALA B 1 390 ? 59.91389 4.20996 -15.88952 1.000 15.19590 382 ALA B N 1
ATOM 6833 C CA . ALA B 1 390 ? 60.58839 5.38889 -15.38274 1.000 15.69745 382 ALA B CA 1
ATOM 6834 C C . ALA B 1 390 ? 59.56403 6.46686 -15.06649 1.000 15.22503 382 ALA B C 1
ATOM 6835 O O . ALA B 1 390 ? 58.42512 6.43715 -15.54480 1.000 15.38950 382 ALA B O 1
ATOM 6837 N N . ILE B 1 391 ? 59.98222 7.42166 -14.24160 1.000 15.18767 383 ILE B N 1
ATOM 6838 C CA . ILE B 1 391 ? 59.28951 8.69716 -14.12883 1.000 14.64657 383 ILE B CA 1
ATOM 6839 C C . ILE B 1 391 ? 60.29564 9.80469 -14.40492 1.000 14.20388 383 ILE B C 1
ATOM 6840 O O . ILE B 1 391 ? 61.51051 9.60669 -14.31566 1.000 15.22867 383 ILE B O 1
ATOM 6845 N N . VAL B 1 392 ? 59.78069 10.98276 -14.74402 1.000 13.39117 384 VAL B N 1
ATOM 6846 C CA . VAL B 1 392 ? 60.60745 12.15456 -15.01381 1.000 13.55285 384 VAL B CA 1
ATOM 6847 C C . VAL B 1 392 ? 60.29794 13.19486 -13.94679 1.000 13.34403 384 VAL B C 1
ATOM 6848 O O . VAL B 1 392 ? 59.18696 13.74010 -13.90687 1.000 14.72047 384 VAL B O 1
ATOM 6852 N N . LEU B 1 393 ? 61.27250 13.47057 -13.08240 1.000 12.80131 385 LEU B N 1
ATOM 6853 C CA . LEU B 1 393 ? 61.11806 14.42094 -11.98455 1.000 12.90045 385 LEU B CA 1
ATOM 6854 C C . LEU B 1 393 ? 61.71328 15.75895 -12.39516 1.000 13.17625 385 LEU B C 1
ATOM 6855 O O . LEU B 1 393 ? 62.85249 15.81185 -12.87359 1.000 14.20211 385 LEU B O 1
ATOM 6860 N N . LEU B 1 394 ? 60.96416 16.83669 -12.17971 1.000 12.48412 386 LEU B N 1
ATOM 6861 C CA . LEU B 1 394 ? 61.41166 18.16985 -12.56449 1.000 12.22404 386 LEU B CA 1
ATOM 6862 C C . LEU B 1 394 ? 61.92307 18.93107 -11.34886 1.000 12.98546 386 LEU B C 1
ATOM 6863 O O . LEU B 1 394 ? 61.29520 18.91130 -10.28459 1.000 13.79064 386 LEU B O 1
ATOM 6868 N N . ALA B 1 395 ? 63.07716 19.58266 -11.51161 1.000 13.32768 387 ALA B N 1
ATOM 6869 C CA . ALA B 1 395 ? 63.63988 20.49402 -10.50876 1.000 14.10860 387 ALA B CA 1
ATOM 6870 C C . ALA B 1 395 ? 63.84316 19.83499 -9.14592 1.000 14.67158 387 ALA B C 1
ATOM 6871 O O . ALA B 1 395 ? 63.76905 20.50363 -8.11294 1.000 14.69353 387 ALA B O 1
ATOM 6873 N N . GLU B 1 396 ? 64.10761 18.52374 -9.13357 1.000 14.07568 388 GLU B N 1
ATOM 6874 C CA . GLU B 1 396 ? 64.28543 17.76862 -7.88578 1.000 15.74412 388 GLU B CA 1
ATOM 6875 C C . GLU B 1 396 ? 63.12233 17.98022 -6.91941 1.000 15.27338 388 GLU B C 1
ATOM 6876 O O . GLU B 1 396 ? 63.28397 17.93979 -5.69436 1.000 15.91766 388 GLU B O 1
ATOM 6882 N N . GLY B 1 397 ? 61.92844 18.18942 -7.46553 1.000 13.46059 389 GLY B N 1
ATOM 6883 C CA . GLY B 1 397 ? 60.75433 18.37321 -6.63578 1.000 14.62353 389 GLY B CA 1
ATOM 6884 C C . GLY B 1 397 ? 60.59168 19.75168 -6.04536 1.000 15.15908 389 GLY B C 1
ATOM 6885 O O . GLY B 1 397 ? 59.67156 19.95269 -5.24444 1.000 16.19371 389 GLY B O 1
ATOM 6886 N N . ARG B 1 398 ? 61.44599 20.70731 -6.41286 1.000 14.24515 390 ARG B N 1
ATOM 6887 C CA . ARG B 1 398 ? 61.30023 22.09392 -5.98844 1.000 15.11231 390 ARG B CA 1
ATOM 6888 C C . ARG B 1 398 ? 60.48027 22.87983 -7.01592 1.000 13.20734 390 ARG B C 1
ATOM 6889 O O . ARG B 1 398 ? 60.21742 22.40267 -8.11862 1.000 14.29936 390 ARG B O 1
ATOM 6897 N N . LEU B 1 399 ? 60.07666 24.09961 -6.63931 1.000 14.20988 391 LEU B N 1
ATOM 6898 C CA . LEU B 1 399 ? 59.16357 24.91688 -7.44339 1.000 14.06871 391 LEU B CA 1
ATOM 6899 C C . LEU B 1 399 ? 59.46901 24.83326 -8.92714 1.000 12.91906 391 LEU B C 1
ATOM 6900 O O . LEU B 1 399 ? 60.47532 25.38398 -9.38533 1.000 14.70646 391 LEU B O 1
ATOM 6905 N N . VAL B 1 400 ? 58.56789 24.21133 -9.69078 1.000 12.24896 392 VAL B N 1
ATOM 6906 C CA . VAL B 1 400 ? 58.88446 23.86810 -11.07449 1.000 12.33258 392 VAL B CA 1
ATOM 6907 C C . VAL B 1 400 ? 58.84561 25.09102 -11.98170 1.000 11.88159 392 VAL B C 1
ATOM 6908 O O . VAL B 1 400 ? 59.64046 25.18725 -12.92777 1.000 12.39325 392 VAL B O 1
ATOM 6912 N N . ASN B 1 401 ? 57.93912 26.03925 -11.71957 1.000 12.62451 393 ASN B N 1
ATOM 6913 C CA . ASN B 1 401 ? 57.83527 27.20698 -12.59496 1.000 11.16301 393 ASN B CA 1
ATOM 6914 C C . ASN B 1 401 ? 59.11179 28.03781 -12.56055 1.000 12.01191 393 ASN B C 1
ATOM 6915 O O . ASN B 1 401 ? 59.57135 28.52747 -13.59449 1.000 12.90257 393 ASN B O 1
ATOM 6920 N N . LEU B 1 402 ? 59.69222 28.19912 -11.37835 1.000 11.89475 394 LEU B N 1
ATOM 6921 C CA . LEU B 1 402 ? 60.91947 28.96200 -11.23024 1.000 13.51739 394 LEU B CA 1
ATOM 6922 C C . LEU B 1 402 ? 62.15361 28.11906 -11.51450 1.000 13.36892 394 LEU B C 1
ATOM 6923 O O . LEU B 1 402 ? 63.18142 28.65627 -11.94728 1.000 14.73849 394 LEU B O 1
ATOM 6928 N N . GLY B 1 403 ? 62.08747 26.80668 -11.27562 1.000 12.29703 395 GLY B N 1
ATOM 6929 C CA . GLY B 1 403 ? 63.27013 25.98275 -11.44896 1.000 13.34644 395 GLY B CA 1
ATOM 6930 C C . GLY B 1 403 ? 63.52100 25.56374 -12.87940 1.000 13.07418 395 GLY B C 1
ATOM 6931 O O . GLY B 1 403 ? 64.67847 25.40005 -13.27721 1.000 14.28418 395 GLY B O 1
ATOM 6932 N N . CYS B 1 404 ? 62.45388 25.38759 -13.66974 1.000 12.13434 396 CYS B N 1
ATOM 6933 C CA . CYS B 1 404 ? 62.56036 24.93121 -15.04951 1.000 13.03108 396 CYS B CA 1
ATOM 6934 C C . CYS B 1 404 ? 62.12783 25.97438 -16.06585 1.000 13.16913 396 CYS B C 1
ATOM 6935 O O . CYS B 1 404 ? 62.26533 25.73786 -17.26912 1.000 14.46955 396 CYS B O 1
ATOM 6938 N N . ALA B 1 405 ? 61.60419 27.10657 -15.62116 1.000 12.29301 397 ALA B N 1
ATOM 6939 C CA . ALA B 1 405 ? 61.37282 28.22936 -16.52295 1.000 11.15494 397 ALA B CA 1
ATOM 6940 C C . ALA B 1 405 ? 61.79508 29.52401 -15.83375 1.000 12.41115 397 ALA B C 1
ATOM 6941 O O . ALA B 1 405 ? 62.86628 29.57401 -15.22608 1.000 14.44508 397 ALA B O 1
ATOM 6943 N N . THR B 1 406 ? 60.99459 30.58259 -15.91578 1.000 11.44608 398 THR B N 1
ATOM 6944 C CA . THR B 1 406 ? 61.38674 31.87114 -15.35599 1.000 11.60280 398 THR B CA 1
ATOM 6945 C C . THR B 1 406 ? 60.40081 32.36637 -14.30254 1.000 11.08733 398 THR B C 1
ATOM 6946 O O . THR B 1 406 ? 60.41921 33.55065 -13.95370 1.000 12.61579 398 THR B O 1
ATOM 6950 N N . GLY B 1 407 ? 59.54121 31.48802 -13.78519 1.000 11.21614 399 GLY B N 1
ATOM 6951 C CA . GLY B 1 407 ? 58.52274 31.94185 -12.86580 1.000 12.02327 399 GLY B CA 1
ATOM 6952 C C . GLY B 1 407 ? 57.44169 32.76999 -13.55880 1.000 11.93783 399 GLY B C 1
ATOM 6953 O O . GLY B 1 407 ? 57.32147 32.80819 -14.78405 1.000 11.65578 399 GLY B O 1
ATOM 6954 N N . HIS B 1 408 ? 56.65645 33.45984 -12.73226 1.000 11.47110 400 HIS B N 1
ATOM 6955 C CA . HIS B 1 408 ? 55.54392 34.25332 -13.24183 1.000 11.41441 400 HIS B CA 1
ATOM 6956 C C . HIS B 1 408 ? 56.06639 35.38929 -14.11719 1.000 11.10174 400 HIS B C 1
ATOM 6957 O O . HIS B 1 408 ? 57.19263 35.86977 -13.92535 1.000 11.71271 400 HIS B O 1
ATOM 6964 N N . PRO B 1 409 ? 55.25154 35.86561 -15.04950 1.000 11.55875 401 PRO B N 1
ATOM 6965 C CA . PRO B 1 409 ? 55.66059 36.98016 -15.91056 1.000 11.37750 401 PRO B CA 1
ATOM 6966 C C . PRO B 1 409 ? 55.58652 38.31619 -15.18310 1.000 11.26639 401 PRO B C 1
ATOM 6967 O O . PRO B 1 409 ? 54.86045 38.49060 -14.19706 1.000 11.88070 401 PRO B O 1
ATOM 6971 N N . SER B 1 410 ? 56.34381 39.28068 -15.72121 1.000 11.07384 402 SER B N 1
ATOM 6972 C CA . SER B 1 410 ? 56.49564 40.57959 -15.06459 1.000 10.69277 402 SER B CA 1
ATOM 6973 C C . SER B 1 410 ? 55.16231 41.24456 -14.72541 1.000 11.43001 402 SER B C 1
ATOM 6974 O O . SER B 1 410 ? 55.02499 41.82329 -13.64372 1.000 11.73503 402 SER B O 1
ATOM 6977 N N . PHE B 1 411 ? 54.17781 41.20630 -15.64162 1.000 11.22632 403 PHE B N 1
ATOM 6978 C CA . PHE B 1 411 ? 52.96891 42.00413 -15.42907 1.000 11.71059 403 PHE B CA 1
ATOM 6979 C C . PHE B 1 411 ? 52.22413 41.57424 -14.16751 1.000 11.84501 403 PHE B C 1
ATOM 6980 O O . PHE B 1 411 ? 51.73875 42.42300 -13.40963 1.000 12.56798 403 PHE B O 1
ATOM 6988 N N . VAL B 1 412 ? 52.14799 40.26627 -13.90333 1.000 11.80058 404 VAL B N 1
ATOM 6989 C CA . VAL B 1 412 ? 51.46607 39.83721 -12.68620 1.000 12.78469 404 VAL B CA 1
ATOM 6990 C C . VAL B 1 412 ? 52.35217 40.04633 -11.46514 1.000 11.69408 404 VAL B C 1
ATOM 6991 O O . VAL B 1 412 ? 51.84646 40.38412 -10.38410 1.000 12.77454 404 VAL B O 1
ATOM 6995 N N . MET B 1 413 ? 53.68065 39.90250 -11.61422 1.000 12.15820 405 MET B N 1
ATOM 6996 C CA . MET B 1 413 ? 54.56451 40.19500 -10.49411 1.000 11.64144 405 MET B CA 1
ATOM 6997 C C . MET B 1 413 ? 54.52925 41.66688 -10.11918 1.000 11.69089 405 MET B C 1
ATOM 6998 O O . MET B 1 413 ? 54.86310 42.01630 -8.98368 1.000 13.07498 405 MET B O 1
ATOM 7003 N N . SER B 1 414 ? 54.10738 42.53333 -11.04045 1.000 11.21391 406 SER B N 1
ATOM 7004 C CA . SER B 1 414 ? 53.92893 43.93381 -10.69690 1.000 12.53242 406 SER B CA 1
ATOM 7005 C C . SER B 1 414 ? 52.85603 44.09796 -9.62367 1.000 12.37055 406 SER B C 1
ATOM 7006 O O . SER B 1 414 ? 52.98746 44.95014 -8.73776 1.000 13.20128 406 SER B O 1
ATOM 7009 N N . ASN B 1 415 ? 51.79891 43.27402 -9.66190 1.000 12.09961 407 ASN B N 1
ATOM 7010 C CA . ASN B 1 415 ? 50.82633 43.27298 -8.56380 1.000 13.24949 407 ASN B CA 1
ATOM 7011 C C . ASN B 1 415 ? 51.50196 42.89620 -7.25306 1.000 12.44116 407 ASN B C 1
ATOM 7012 O O . ASN B 1 415 ? 51.43578 43.63419 -6.26172 1.000 14.19565 407 ASN B O 1
ATOM 7017 N N . SER B 1 416 ? 52.16024 41.73260 -7.23782 1.000 13.04447 408 SER B N 1
ATOM 7018 C CA . SER B 1 416 ? 52.74501 41.22069 -6.00408 1.000 14.08441 408 SER B CA 1
ATOM 7019 C C . SER B 1 416 ? 53.76615 42.19126 -5.44326 1.000 14.09673 408 SER B C 1
ATOM 7020 O O . SER B 1 416 ? 53.81431 42.43345 -4.22880 1.000 13.84575 408 SER B O 1
ATOM 7023 N N . PHE B 1 417 ? 54.58262 42.76633 -6.31522 1.000 13.10347 409 PHE B N 1
ATOM 7024 C CA . PHE B 1 417 ? 55.69865 43.57885 -5.85828 1.000 12.46904 409 PHE B CA 1
ATOM 7025 C C . PHE B 1 417 ? 55.30708 45.01927 -5.56639 1.000 13.59662 409 PHE B C 1
ATOM 7026 O O . PHE B 1 417 ? 55.98103 45.67763 -4.76742 1.000 14.42459 409 PHE B O 1
ATOM 7034 N N . THR B 1 418 ? 54.22324 45.52060 -6.16405 1.000 12.62009 410 THR B N 1
ATOM 7035 C CA . THR B 1 418 ? 53.66238 46.76946 -5.66177 1.000 13.37717 410 THR B CA 1
ATOM 7036 C C . THR B 1 418 ? 53.15032 46.57189 -4.23921 1.000 13.37842 410 THR B C 1
ATOM 7037 O O . THR B 1 418 ? 53.39185 47.40873 -3.36348 1.000 15.60560 410 THR B O 1
ATOM 7041 N N . ASN B 1 419 ? 52.47635 45.44059 -3.97992 1.000 13.15848 411 ASN B N 1
ATOM 7042 C CA . ASN B 1 419 ? 52.09387 45.10904 -2.60800 1.000 14.81057 411 ASN B CA 1
ATOM 7043 C C . ASN B 1 419 ? 53.30970 45.03249 -1.68734 1.000 14.24406 411 ASN B C 1
ATOM 7044 O O . ASN B 1 419 ? 53.27541 45.55925 -0.56886 1.000 15.68718 411 ASN B O 1
ATOM 7049 N N . GLN B 1 420 ? 54.38828 44.36750 -2.12580 1.000 13.57674 412 GLN B N 1
ATOM 7050 C CA . GLN B 1 420 ? 55.59291 44.29969 -1.29739 1.000 13.71056 412 GLN B CA 1
ATOM 7051 C C . GLN B 1 420 ? 56.12525 45.68973 -0.97491 1.000 14.63571 412 GLN B C 1
ATOM 7052 O O . GLN B 1 420 ? 56.49406 45.97829 0.17221 1.000 15.60376 412 GLN B O 1
ATOM 7058 N N . THR B 1 421 ? 56.18985 46.56125 -1.98346 1.000 14.42783 413 THR B N 1
ATOM 7059 C CA . THR B 1 421 ? 56.73592 47.89722 -1.77235 1.000 14.77595 413 THR B CA 1
ATOM 7060 C C . THR B 1 421 ? 55.89110 48.67476 -0.77378 1.000 15.22381 413 THR B C 1
ATOM 7061 O O . THR B 1 421 ? 56.41827 49.28943 0.16108 1.000 16.45966 413 THR B O 1
ATOM 7065 N N . LEU B 1 422 ? 54.56916 48.65903 -0.95903 1.000 15.72359 414 LEU B N 1
ATOM 7066 C CA . LEU B 1 422 ? 53.67693 49.32671 -0.01431 1.000 16.31998 414 LEU B CA 1
ATOM 7067 C C . LEU B 1 422 ? 53.77251 48.71090 1.37690 1.000 16.40395 414 LEU B C 1
ATOM 7068 O O . LEU B 1 422 ? 53.68423 49.42553 2.38379 1.000 18.06987 414 LEU B O 1
ATOM 7073 N N . ALA B 1 423 ? 53.94568 47.38576 1.45504 1.000 16.75403 415 ALA B N 1
ATOM 7074 C CA . ALA B 1 423 ? 54.09826 46.73408 2.75450 1.000 16.85140 415 ALA B CA 1
ATOM 7075 C C . ALA B 1 423 ? 55.36355 47.19665 3.46710 1.000 16.87417 415 ALA B C 1
ATOM 7076 O O . ALA B 1 423 ? 55.34523 47.43599 4.68013 1.000 18.65242 415 ALA B O 1
ATOM 7078 N N . GLN B 1 424 ? 56.47543 47.31171 2.73226 1.000 16.89314 416 GLN B N 1
ATOM 7079 C CA . GLN B 1 424 ? 57.72014 47.79800 3.32282 1.000 17.30195 416 GLN B CA 1
ATOM 7080 C C . GLN B 1 424 ? 57.57279 49.22852 3.83400 1.000 17.23247 416 GLN B C 1
ATOM 7081 O O . GLN B 1 424 ? 58.01300 49.55117 4.94547 1.000 19.03832 416 GLN B O 1
ATOM 7087 N N . ILE B 1 425 ? 56.96797 50.10682 3.02601 1.000 17.59491 417 ILE B N 1
ATOM 7088 C CA . ILE B 1 425 ? 56.69670 51.47375 3.47346 1.000 18.50822 417 ILE B CA 1
ATOM 7089 C C . ILE B 1 425 ? 55.85646 51.46185 4.74493 1.000 19.54294 417 ILE B C 1
ATOM 7090 O O . ILE B 1 425 ? 56.13958 52.18730 5.70651 1.000 20.86720 417 ILE B O 1
ATOM 7095 N N . SER B 1 426 ? 54.80013 50.64289 4.75696 1.000 19.70032 418 SER B N 1
ATOM 7096 C CA . SER B 1 426 ? 53.89068 50.59473 5.89803 1.000 19.98739 418 SER B CA 1
ATOM 7097 C C . SER B 1 426 ? 54.59900 50.10726 7.15768 1.000 21.13688 418 SER B C 1
ATOM 7098 O O . SER B 1 426 ? 54.44299 50.69471 8.23337 1.000 21.27132 418 SER B O 1
ATOM 7101 N N . LEU B 1 427 ? 55.37147 49.02316 7.04665 1.000 20.10556 419 LEU B N 1
ATOM 7102 C CA . LEU B 1 427 ? 56.09354 48.50782 8.20836 1.000 20.26387 419 LEU B CA 1
ATOM 7103 C C . LEU B 1 427 ? 57.04226 49.55337 8.77904 1.000 22.11317 419 LEU B C 1
ATOM 7104 O O . LEU B 1 427 ? 57.21268 49.64777 10.00070 1.000 22.61659 419 LEU B O 1
ATOM 7109 N N . TRP B 1 428 ? 57.66576 50.35186 7.91169 1.000 23.02244 420 TRP B N 1
ATOM 7110 C CA . TRP B 1 428 ? 58.62796 51.33918 8.38600 1.000 25.11410 420 TRP B CA 1
ATOM 7111 C C . TRP B 1 428 ? 57.94076 52.54695 9.00616 1.000 27.45193 420 TRP B C 1
ATOM 7112 O O . TRP B 1 428 ? 58.43979 53.10926 9.98646 1.000 29.57354 420 TRP B O 1
ATOM 7123 N N . LYS B 1 429 ? 56.79245 52.94883 8.46660 1.000 27.90558 421 LYS B N 1
ATOM 7124 C CA . LYS B 1 429 ? 56.15894 54.18860 8.89920 1.000 29.81551 421 LYS B CA 1
ATOM 7125 C C . LYS B 1 429 ? 55.12800 53.99723 10.00341 1.000 31.31099 421 LYS B C 1
ATOM 7126 O O . LYS B 1 429 ? 54.91126 54.92179 10.79359 1.000 33.51660 421 LYS B O 1
ATOM 7132 N N . GLU B 1 430 ? 54.49952 52.82959 10.09271 1.000 32.60730 422 GLU B N 1
ATOM 7133 C CA . GLU B 1 430 ? 53.40611 52.60189 11.02838 1.000 34.14475 422 GLU B CA 1
ATOM 7134 C C . GLU B 1 430 ? 53.90283 51.90993 12.29096 1.000 34.96992 422 GLU B C 1
ATOM 7135 O O . GLU B 1 430 ? 54.92623 51.22315 12.29244 1.000 34.46648 422 GLU B O 1
ATOM 7141 N N . LYS B 1 431 ? 53.13939 52.08324 13.37142 1.000 36.14313 423 LYS B N 1
ATOM 7142 C CA . LYS B 1 431 ? 53.47261 51.49740 14.66842 1.000 37.24149 423 LYS B CA 1
ATOM 7143 C C . LYS B 1 431 ? 52.66026 50.21736 14.84642 1.000 38.11986 423 LYS B C 1
ATOM 7144 O O . LYS B 1 431 ? 51.66624 50.16932 15.56970 1.000 41.04267 423 LYS B O 1
ATOM 7146 N N . TYR B 1 432 ? 53.10304 49.16127 14.17098 1.000 34.97868 424 TYR B N 1
ATOM 7147 C CA . TYR B 1 432 ? 52.45392 47.86471 14.28399 1.000 33.02936 424 TYR B CA 1
ATOM 7148 C C . TYR B 1 432 ? 52.84792 47.18260 15.58707 1.000 34.46116 424 TYR B C 1
ATOM 7149 O O . TYR B 1 432 ? 53.99855 47.26457 16.02689 1.000 34.70430 424 TYR B O 1
ATOM 7158 N N . GLU B 1 433 ? 51.88447 46.50192 16.20142 1.000 35.67297 425 GLU B N 1
ATOM 7159 C CA . GLU B 1 433 ? 52.18624 45.63430 17.32720 1.000 38.10234 425 GLU B CA 1
ATOM 7160 C C . GLU B 1 433 ? 52.63570 44.26922 16.81191 1.000 35.35826 425 GLU B C 1
ATOM 7161 O O . GLU B 1 433 ? 52.59656 43.98732 15.61278 1.000 34.54001 425 GLU B O 1
ATOM 7167 N N . LEU B 1 434 ? 53.07510 43.41220 17.73262 1.000 34.26508 426 LEU B N 1
ATOM 7168 C CA . LEU B 1 434 ? 53.40775 42.04385 17.35718 1.000 32.44604 426 LEU B CA 1
ATOM 7169 C C . LEU B 1 434 ? 52.16848 41.33114 16.83170 1.000 31.62000 426 LEU B C 1
ATOM 7170 O O . LEU B 1 434 ? 51.24346 41.02640 17.59075 1.000 35.57587 426 LEU B O 1
ATOM 7175 N N . GLY B 1 435 ? 52.13206 41.08610 15.53064 1.000 27.20404 427 GLY B N 1
ATOM 7176 C CA . GLY B 1 435 ? 51.00222 40.40615 14.93117 1.000 26.64146 427 GLY B CA 1
ATOM 7177 C C . GLY B 1 435 ? 51.21084 40.30950 13.43994 1.000 24.66126 427 GLY B C 1
ATOM 7178 O O . GLY B 1 435 ? 52.23711 40.73914 12.90358 1.000 24.71790 427 GLY B O 1
ATOM 7179 N N . VAL B 1 436 ? 50.22095 39.72431 12.77363 1.000 24.42684 428 VAL B N 1
ATOM 7180 C CA . VAL B 1 436 ? 50.22290 39.56505 11.32408 1.000 22.74307 428 VAL B CA 1
ATOM 7181 C C . VAL B 1 436 ? 49.09981 40.42408 10.76332 1.000 22.51490 428 VAL B C 1
ATOM 7182 O O . VAL B 1 436 ? 47.93966 40.29091 11.17613 1.000 24.20714 428 VAL B O 1
ATOM 7186 N N . TYR B 1 437 ? 49.44305 41.30362 9.82704 1.000 21.25097 429 TYR B N 1
ATOM 7187 C CA . TYR B 1 437 ? 48.52613 42.30051 9.30027 1.000 21.01861 429 TYR B CA 1
ATOM 7188 C C . TYR B 1 437 ? 48.43312 42.17481 7.78653 1.000 18.94749 429 TYR B C 1
ATOM 7189 O O . TYR B 1 437 ? 49.28462 41.56178 7.14335 1.000 19.72393 429 TYR B O 1
ATOM 7198 N N . THR B 1 438 ? 47.38485 42.77029 7.22054 1.000 19.39806 430 THR B N 1
ATOM 7199 C CA . THR B 1 438 ? 47.25103 42.91812 5.77955 1.000 19.74208 430 THR B CA 1
ATOM 7200 C C . THR B 1 438 ? 47.07381 44.39008 5.43024 1.000 19.64824 430 THR B C 1
ATOM 7201 O O . THR B 1 438 ? 46.69838 45.21282 6.27408 1.000 21.89412 430 THR B O 1
ATOM 7205 N N . LEU B 1 439 ? 47.34034 44.71447 4.16760 1.000 18.21721 431 LEU B N 1
ATOM 7206 C CA . LEU B 1 439 ? 47.17873 46.08723 3.71209 1.000 18.16559 431 LEU B CA 1
ATOM 7207 C C . LEU B 1 439 ? 45.69521 46.44096 3.64229 1.000 17.31556 431 LEU B C 1
ATOM 7208 O O . LEU B 1 439 ? 44.85887 45.57810 3.36717 1.000 17.97723 431 LEU B O 1
ATOM 7213 N N . PRO B 1 440 ? 45.34566 47.70696 3.87402 1.000 18.07035 432 PRO B N 1
ATOM 7214 C CA . PRO B 1 440 ? 43.93627 48.10738 3.78750 1.000 18.34199 432 PRO B CA 1
ATOM 7215 C C . PRO B 1 440 ? 43.39937 47.91795 2.37844 1.000 16.95162 432 PRO B C 1
ATOM 7216 O O . PRO B 1 440 ? 44.13147 48.02422 1.38975 1.000 18.07896 432 PRO B O 1
ATOM 7220 N N . LYS B 1 441 ? 42.09199 47.66075 2.30094 1.000 16.21517 433 LYS B N 1
ATOM 7221 C CA . LYS B 1 441 ? 41.46704 47.36050 1.01515 1.000 16.28340 433 LYS B CA 1
ATOM 7222 C C . LYS B 1 441 ? 41.66342 48.48090 -0.00161 1.000 16.57294 433 LYS B C 1
ATOM 7223 O O . LYS B 1 441 ? 41.83978 48.21207 -1.19495 1.000 16.67556 433 LYS B O 1
ATOM 7229 N N . LYS B 1 442 ? 41.63035 49.74183 0.43492 1.000 18.33840 434 LYS B N 1
ATOM 7230 C CA . LYS B 1 442 ? 41.78514 50.82648 -0.52907 1.000 20.76846 434 LYS B CA 1
ATOM 7231 C C . LYS B 1 442 ? 43.15172 50.77729 -1.21187 1.000 18.61164 434 LYS B C 1
ATOM 7232 O O . LYS B 1 442 ? 43.26608 51.07958 -2.40472 1.000 19.77036 434 LYS B O 1
ATOM 7238 N N . LEU B 1 443 ? 44.19774 50.38445 -0.47797 1.000 17.90174 435 LEU B N 1
ATOM 7239 C CA . LEU B 1 443 ? 45.51254 50.21889 -1.09455 1.000 18.77481 435 LEU B CA 1
ATOM 7240 C C . LEU B 1 443 ? 45.54563 49.01410 -2.02706 1.000 17.82214 435 LEU B C 1
ATOM 7241 O O . LEU B 1 443 ? 46.16985 49.06515 -3.09131 1.000 17.05220 435 LEU B O 1
ATOM 7246 N N . ASP B 1 444 ? 44.92036 47.90988 -1.61501 1.000 15.84485 436 ASP B N 1
ATOM 7247 C CA . ASP B 1 444 ? 44.77727 46.73122 -2.46239 1.000 15.38436 436 ASP B CA 1
ATOM 7248 C C . ASP B 1 444 ? 44.10918 47.11987 -3.77705 1.000 15.18060 436 ASP B C 1
ATOM 7249 O O . ASP B 1 444 ? 44.56316 46.74216 -4.86268 1.000 15.38978 436 ASP B O 1
ATOM 7254 N N . GLU B 1 445 ? 43.03514 47.91111 -3.68660 1.000 14.73683 437 GLU B N 1
ATOM 7255 C CA . GLU B 1 445 ? 42.34965 48.39898 -4.87873 1.000 14.90992 437 GLU B CA 1
ATOM 7256 C C . GLU B 1 445 ? 43.26833 49.25881 -5.73430 1.000 14.84281 437 GLU B C 1
ATOM 7257 O O . GLU B 1 445 ? 43.25022 49.15727 -6.96765 1.000 15.91233 437 GLU B O 1
ATOM 7263 N N . GLU B 1 446 ? 44.08786 50.10380 -5.09776 1.000 15.38061 438 GLU B N 1
ATOM 7264 C CA . GLU B 1 446 ? 45.01304 50.94111 -5.85379 1.000 17.11711 438 GLU B CA 1
ATOM 7265 C C . GLU B 1 446 ? 45.98883 50.10259 -6.67164 1.000 15.80198 438 GLU B C 1
ATOM 7266 O O . GLU B 1 446 ? 46.31643 50.46479 -7.81011 1.000 15.96510 438 GLU B O 1
ATOM 7272 N N . VAL B 1 447 ? 46.47538 48.98755 -6.10694 1.000 14.47850 439 VAL B N 1
ATOM 7273 C CA . VAL B 1 447 ? 47.37258 48.10526 -6.85684 1.000 14.15968 439 VAL B CA 1
ATOM 7274 C C . VAL B 1 447 ? 46.72630 47.70162 -8.17664 1.000 13.78899 439 VAL B C 1
ATOM 7275 O O . VAL B 1 447 ? 47.32846 47.82775 -9.24868 1.000 14.50016 439 VAL B O 1
ATOM 7279 N N . ALA B 1 448 ? 45.47151 47.23807 -8.11925 1.000 13.90969 440 ALA B N 1
ATOM 7280 C CA . ALA B 1 448 ? 44.77902 46.85456 -9.34832 1.000 14.15517 440 ALA B CA 1
ATOM 7281 C C . ALA B 1 448 ? 44.59206 48.05388 -10.27032 1.000 13.54727 440 ALA B C 1
ATOM 7282 O O . ALA B 1 448 ? 44.84058 47.96469 -11.48171 1.000 13.84036 440 ALA B O 1
ATOM 7284 N N . ARG B 1 449 ? 44.16508 49.18879 -9.70708 1.000 12.84640 441 ARG B N 1
ATOM 7285 C CA . ARG B 1 449 ? 43.88418 50.37140 -10.51055 1.000 14.15729 441 ARG B CA 1
ATOM 7286 C C . ARG B 1 449 ? 45.09047 50.77335 -11.34812 1.000 14.08941 441 ARG B C 1
ATOM 7287 O O . ARG B 1 449 ? 44.93878 51.17187 -12.50982 1.000 15.05501 441 ARG B O 1
ATOM 7295 N N . LEU B 1 450 ? 46.30106 50.65442 -10.77958 1.000 14.24480 442 LEU B N 1
ATOM 7296 C CA . LEU B 1 450 ? 47.52323 51.08583 -11.46013 1.000 14.37135 442 LEU B CA 1
ATOM 7297 C C . LEU B 1 450 ? 47.81888 50.28236 -12.72044 1.000 15.28704 442 LEU B C 1
ATOM 7298 O O . LEU B 1 450 ? 48.62441 50.72304 -13.54837 1.000 15.02220 442 LEU B O 1
ATOM 7303 N N . HIS B 1 451 ? 47.20929 49.11268 -12.87807 1.000 13.76302 443 HIS B N 1
ATOM 7304 C CA . HIS B 1 451 ? 47.47449 48.25067 -14.02171 1.000 13.73303 443 HIS B CA 1
ATOM 7305 C C . HIS B 1 451 ? 46.44104 48.37475 -15.12861 1.000 13.89833 443 HIS B C 1
ATOM 7306 O O . HIS B 1 451 ? 46.63942 47.80119 -16.20217 1.000 14.77177 443 HIS B O 1
ATOM 7313 N N . LEU B 1 452 ? 45.37563 49.14646 -14.91270 1.000 12.89271 444 LEU B N 1
ATOM 7314 C CA . LEU B 1 452 ? 44.28612 49.19027 -15.88303 1.000 13.66657 444 LEU B CA 1
ATOM 7315 C C . LEU B 1 452 ? 44.66153 49.95803 -17.14796 1.000 14.13691 444 LEU B C 1
ATOM 7316 O O . LEU B 1 452 ? 44.25242 49.57499 -18.24593 1.000 14.92348 444 LEU B O 1
ATOM 7321 N N . GLU B 1 453 ? 45.44155 51.03449 -17.02372 1.000 13.77968 445 GLU B N 1
ATOM 7322 C CA . GLU B 1 453 ? 45.74283 51.86675 -18.18480 1.000 15.00540 445 GLU B CA 1
ATOM 7323 C C . GLU B 1 453 ? 46.49634 51.08181 -19.25501 1.000 14.41485 445 GLU B C 1
ATOM 7324 O O . GLU B 1 453 ? 46.16934 51.16419 -20.44746 1.000 15.71459 445 GLU B O 1
ATOM 7330 N N . LYS B 1 454 ? 47.50945 50.30789 -18.85442 1.000 14.51279 446 LYS B N 1
ATOM 7331 C CA . LYS B 1 454 ? 48.26407 49.56661 -19.86104 1.000 14.48347 446 LYS B CA 1
ATOM 7332 C C . LYS B 1 454 ? 47.38952 48.55197 -20.58354 1.000 14.75859 446 LYS B C 1
ATOM 7333 O O . LYS B 1 454 ? 47.59815 48.28313 -21.77140 1.000 15.75869 446 LYS B O 1
ATOM 7339 N N . LEU B 1 455 ? 46.39473 48.00166 -19.89267 1.000 14.25187 447 LEU B N 1
ATOM 7340 C CA . LEU B 1 455 ? 45.45580 47.06932 -20.50158 1.000 14.98779 447 LEU B CA 1
ATOM 7341 C C . LEU B 1 455 ? 44.38049 47.76234 -21.32848 1.000 16.40003 447 LEU B C 1
ATOM 7342 O O . LEU B 1 455 ? 43.59886 47.07851 -21.99773 1.000 18.78363 447 LEU B O 1
ATOM 7347 N N . GLY B 1 456 ? 44.31336 49.09223 -21.29827 1.000 15.73917 448 GLY B N 1
ATOM 7348 C CA . GLY B 1 456 ? 43.25945 49.78385 -22.00540 1.000 16.01265 448 GLY B CA 1
ATOM 7349 C C . GLY B 1 456 ? 41.90461 49.68197 -21.35534 1.000 16.01273 448 GLY B C 1
ATOM 7350 O O . GLY B 1 456 ? 40.90526 50.02743 -21.99154 1.000 19.57797 448 GLY B O 1
ATOM 7351 N N . ALA B 1 457 ? 41.83799 49.22672 -20.10532 1.000 14.99418 449 ALA B N 1
ATOM 7352 C CA . ALA B 1 457 ? 40.56317 49.02426 -19.43159 1.000 15.07463 449 ALA B CA 1
ATOM 7353 C C . ALA B 1 457 ? 40.01252 50.36845 -18.97388 1.000 15.75421 449 ALA B C 1
ATOM 7354 O O . ALA B 1 457 ? 40.73653 51.17581 -18.37808 1.000 19.37303 449 ALA B O 1
ATOM 7356 N N . LYS B 1 458 ? 38.72525 50.60010 -19.23369 1.000 14.99335 450 LYS B N 1
ATOM 7357 C CA . LYS B 1 458 ? 38.06291 51.86032 -18.91500 1.000 15.80524 450 LYS B CA 1
ATOM 7358 C C . LYS B 1 458 ? 37.14767 51.63402 -17.72018 1.000 15.89123 450 LYS B C 1
ATOM 7359 O O . LYS B 1 458 ? 36.11845 50.96661 -17.84108 1.000 16.80610 450 LYS B O 1
ATOM 7365 N N . LEU B 1 459 ? 37.50800 52.21298 -16.58179 1.000 15.62866 451 LEU B N 1
ATOM 7366 C CA . LEU B 1 459 ? 36.72938 52.05348 -15.36766 1.000 15.34497 451 LEU B CA 1
ATOM 7367 C C . LEU B 1 459 ? 35.58327 53.05691 -15.34699 1.000 15.02771 451 LEU B C 1
ATOM 7368 O O . LEU B 1 459 ? 35.75325 54.22629 -15.70835 1.000 17.03424 451 LEU B O 1
ATOM 7373 N N . THR B 1 460 ? 34.41550 52.59418 -14.91728 1.000 14.82334 452 THR B N 1
ATOM 7374 C CA . THR B 1 460 ? 33.27417 53.47531 -14.71704 1.000 14.47048 452 THR B CA 1
ATOM 7375 C C . THR B 1 460 ? 33.37422 54.13330 -13.34401 1.000 14.78433 452 THR B C 1
ATOM 7376 O O . THR B 1 460 ? 33.87840 53.53952 -12.39106 1.000 15.40716 452 THR B O 1
ATOM 7380 N N . VAL B 1 461 ? 32.90505 55.37811 -13.24800 1.000 15.35067 453 VAL B N 1
ATOM 7381 C CA . VAL B 1 461 ? 32.89586 56.12445 -11.99118 1.000 16.39932 453 VAL B CA 1
ATOM 7382 C C . VAL B 1 461 ? 31.45588 56.24362 -11.50128 1.000 16.30185 453 VAL B C 1
ATOM 7383 O O . VAL B 1 461 ? 30.56904 56.66910 -12.25228 1.000 17.81645 453 VAL B O 1
ATOM 7387 N N . LEU B 1 462 ? 31.23184 55.88180 -10.23745 1.000 15.72970 454 LEU B N 1
ATOM 7388 C CA . LEU B 1 462 ? 29.91329 56.00249 -9.62920 1.000 16.28268 454 LEU B CA 1
ATOM 7389 C C . LEU B 1 462 ? 29.46841 57.45650 -9.59404 1.000 15.39987 454 LEU B C 1
ATOM 7390 O O . LEU B 1 462 ? 30.27610 58.36349 -9.37354 1.000 17.28503 454 LEU B O 1
ATOM 7395 N N . THR B 1 463 ? 28.17088 57.67263 -9.80489 1.000 15.51726 455 THR B N 1
ATOM 7396 C CA . THR B 1 463 ? 27.60062 58.98891 -9.56230 1.000 18.22923 455 THR B CA 1
ATOM 7397 C C . THR B 1 463 ? 27.40049 59.19119 -8.06469 1.000 18.92200 455 THR B C 1
ATOM 7398 O O . THR B 1 463 ? 27.42323 58.24405 -7.27919 1.000 18.41659 455 THR B O 1
ATOM 7402 N N . ASP B 1 464 ? 27.19114 60.44855 -7.66786 1.000 20.93003 456 ASP B N 1
ATOM 7403 C CA . ASP B 1 464 ? 26.83333 60.71110 -6.27644 1.000 22.64495 456 ASP B CA 1
ATOM 7404 C C . ASP B 1 464 ? 25.60064 59.90715 -5.87012 1.000 22.30773 456 ASP B C 1
ATOM 7405 O O . ASP B 1 464 ? 25.54636 59.35367 -4.76542 1.000 22.54291 456 ASP B O 1
ATOM 7410 N N . LYS B 1 465 ? 24.60526 59.81873 -6.75873 1.000 20.86202 457 LYS B N 1
ATOM 7411 C CA . LYS B 1 465 ? 23.39390 59.06772 -6.44129 1.000 21.58172 457 LYS B CA 1
ATOM 7412 C C . LYS B 1 465 ? 23.69753 57.58914 -6.22994 1.000 19.58173 457 LYS B C 1
ATOM 7413 O O . LYS B 1 465 ? 23.19785 56.97062 -5.28090 1.000 20.22477 457 LYS B O 1
ATOM 7419 N N . GLN B 1 466 ? 24.52350 57.00769 -7.10137 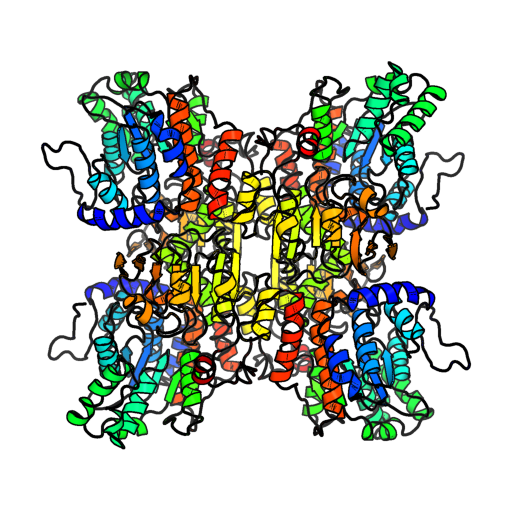1.000 17.03879 458 GLN B N 1
ATOM 7420 C CA . GLN B 1 466 ? 24.85851 55.59578 -6.97655 1.000 17.16212 458 GLN B CA 1
ATOM 7421 C C . GLN B 1 466 ? 25.69468 55.33095 -5.73343 1.000 17.87548 458 GLN B C 1
ATOM 7422 O O . GLN B 1 466 ? 25.50416 54.31458 -5.05604 1.000 19.18696 458 GLN B O 1
ATOM 7428 N N . ALA B 1 467 ? 26.64737 56.21603 -5.43651 1.000 19.11858 459 ALA B N 1
ATOM 7429 C CA . ALA B 1 467 ? 27.45014 56.05529 -4.23055 1.000 20.38362 459 ALA B CA 1
ATOM 7430 C C . ALA B 1 467 ? 26.56584 56.04336 -2.99297 1.000 21.75595 459 ALA B C 1
ATOM 7431 O O . ALA B 1 467 ? 26.73705 55.19926 -2.10401 1.000 22.77762 459 ALA B O 1
ATOM 7433 N N . LYS B 1 468 ? 25.59222 56.95562 -2.93408 1.000 22.43650 460 LYS B N 1
ATOM 7434 C CA . LYS B 1 468 ? 24.66929 56.98056 -1.80417 1.000 25.86922 460 LYS B CA 1
ATOM 7435 C C . LYS B 1 468 ? 23.76832 55.74995 -1.79916 1.000 25.34031 460 LYS B C 1
ATOM 7436 O O . LYS B 1 468 ? 23.44489 55.21417 -0.73260 1.000 27.26324 460 LYS B O 1
ATOM 7442 N N . TYR B 1 469 ? 23.35178 55.29098 -2.98230 1.000 23.74898 461 TYR B N 1
ATOM 7443 C CA . TYR B 1 469 ? 22.49293 54.11259 -3.07180 1.000 23.27498 461 TYR B CA 1
ATOM 7444 C C . TYR B 1 469 ? 23.18459 52.88130 -2.50007 1.000 23.91541 461 TYR B C 1
ATOM 7445 O O . TYR B 1 469 ? 22.57070 52.09842 -1.76510 1.000 24.85404 461 TYR B O 1
ATOM 7454 N N . LEU B 1 470 ? 24.46084 52.68803 -2.83420 1.000 22.84815 462 LEU B N 1
ATOM 7455 C CA . LEU B 1 470 ? 25.20533 51.52699 -2.36216 1.000 23.18887 462 LEU B CA 1
ATOM 7456 C C . LEU B 1 470 ? 25.83160 51.73197 -0.99270 1.000 23.50301 462 LEU B C 1
ATOM 7457 O O . LEU B 1 470 ? 26.26332 50.75181 -0.37736 1.000 26.13326 462 LEU B O 1
ATOM 7462 N N . GLY B 1 471 ? 25.91200 52.96730 -0.50909 1.000 22.56217 463 GLY B N 1
ATOM 7463 C CA . GLY B 1 471 ? 26.62336 53.21072 0.72923 1.000 22.90376 463 GLY B CA 1
ATOM 7464 C C . GLY B 1 471 ? 28.11638 53.02015 0.60966 1.000 22.75952 463 GLY B C 1
ATOM 7465 O O . GLY B 1 471 ? 28.75814 52.55951 1.55999 1.000 23.30829 463 GLY B O 1
ATOM 7466 N N . ILE B 1 472 ? 28.68775 53.34142 -0.54499 1.000 21.94979 464 ILE B N 1
ATOM 7467 C CA . ILE B 1 472 ? 30.12909 53.25988 -0.74315 1.000 23.21058 464 ILE B CA 1
ATOM 7468 C C . ILE B 1 472 ? 30.61105 54.55774 -1.37317 1.000 23.25011 464 ILE B C 1
ATOM 7469 O O . ILE B 1 472 ? 29.86165 55.24904 -2.06895 1.000 25.68720 464 ILE B O 1
ATOM 7474 N N . ALA B 1 473 ? 31.87681 54.88068 -1.13739 1.000 19.96497 465 ALA B N 1
ATOM 7475 C CA . ALA B 1 473 ? 32.45327 56.11128 -1.65972 1.000 18.70436 465 ALA B CA 1
ATOM 7476 C C . ALA B 1 473 ? 32.87705 55.93717 -3.11395 1.000 17.27425 465 ALA B C 1
ATOM 7477 O O . ALA B 1 473 ? 33.27181 54.84977 -3.54408 1.000 17.33975 465 ALA B O 1
ATOM 7479 N N . LYS B 1 474 ? 32.80485 57.03769 -3.86911 1.000 16.83013 466 LYS B N 1
ATOM 7480 C CA . LYS B 1 474 ? 33.19334 57.00452 -5.27722 1.000 17.36245 466 LYS B CA 1
ATOM 7481 C C . LYS B 1 474 ? 34.61009 56.47451 -5.45780 1.000 16.64925 466 LYS B C 1
ATOM 7482 O O . LYS B 1 474 ? 34.89120 55.77207 -6.43349 1.000 17.46263 466 LYS B O 1
ATOM 7488 N N . ASP B 1 475 ? 35.51615 56.79981 -4.53499 1.000 17.45326 467 ASP B N 1
ATOM 7489 C CA . ASP B 1 475 ? 36.90487 56.36514 -4.61988 1.000 19.23222 467 ASP B CA 1
ATOM 7490 C C . ASP B 1 475 ? 37.16894 55.05929 -3.88008 1.000 18.04832 467 ASP B C 1
ATOM 7491 O O . ASP B 1 475 ? 38.33276 54.67501 -3.72670 1.000 20.09161 467 ASP B O 1
ATOM 7496 N N . GLY B 1 476 ? 36.12924 54.37338 -3.41419 1.000 16.81098 468 GLY B N 1
ATOM 7497 C CA . GLY B 1 476 ? 36.31214 53.12443 -2.70911 1.000 16.72338 468 GLY B CA 1
ATOM 7498 C C . GLY B 1 476 ? 36.57718 53.32233 -1.22462 1.000 16.49637 468 GLY B C 1
ATOM 7499 O O . GLY B 1 476 ? 36.63569 54.45067 -0.73313 1.000 18.53424 468 GLY B O 1
ATOM 7500 N N . PRO B 1 477 ? 36.74232 52.22272 -0.47345 1.000 16.70180 469 PRO B N 1
ATOM 7501 C CA . PRO B 1 477 ? 36.69520 50.83850 -0.95417 1.000 16.34291 469 PRO B CA 1
ATOM 7502 C C . PRO B 1 477 ? 35.30874 50.43125 -1.43338 1.000 15.86778 469 PRO B C 1
ATOM 7503 O O . PRO B 1 477 ? 34.30084 50.92214 -0.92868 1.000 16.88875 469 PRO B O 1
ATOM 7507 N N . TYR B 1 478 ? 35.26317 49.53648 -2.41416 1.000 14.10443 470 TYR B N 1
ATOM 7508 C CA . TYR B 1 478 ? 34.00651 49.18278 -3.05464 1.000 13.02624 470 TYR B CA 1
ATOM 7509 C C . TYR B 1 478 ? 33.34277 47.96087 -2.44833 1.000 14.99169 470 TYR B C 1
ATOM 7510 O O . TYR B 1 478 ? 32.17159 47.71933 -2.74456 1.000 16.51009 470 TYR B O 1
ATOM 7519 N N . LYS B 1 479 ? 34.04590 47.18942 -1.62235 1.000 14.68609 471 LYS B N 1
ATOM 7520 C CA . LYS B 1 479 ? 33.53016 45.90947 -1.16301 1.000 14.95277 471 LYS B CA 1
ATOM 7521 C C . LYS B 1 479 ? 33.67071 45.80604 0.34505 1.000 16.52820 471 LYS B C 1
ATOM 7522 O O . LYS B 1 479 ? 34.57881 46.40446 0.92663 1.000 17.93487 471 LYS B O 1
ATOM 7528 N N . PRO B 1 480 ? 32.79294 45.04586 1.00023 1.000 17.55426 472 PRO B N 1
ATOM 7529 C CA . PRO B 1 480 ? 32.95544 44.81057 2.43877 1.000 19.96284 472 PRO B CA 1
ATOM 7530 C C . PRO B 1 480 ? 34.25231 44.06877 2.72687 1.000 19.55734 472 PRO B C 1
ATOM 7531 O O . PRO B 1 480 ? 34.82357 43.39445 1.86569 1.000 17.43542 472 PRO B O 1
ATOM 7535 N N . ASP B 1 481 ? 34.69907 44.18941 3.97952 1.000 23.36238 473 ASP B N 1
ATOM 7536 C CA . ASP B 1 481 ? 36.02987 43.72343 4.35052 1.000 26.92979 473 ASP B CA 1
ATOM 7537 C C . ASP B 1 481 ? 36.22772 42.24366 4.04919 1.000 26.53691 473 ASP B C 1
ATOM 7538 O O . ASP B 1 481 ? 37.33975 41.82030 3.71195 1.000 27.58077 473 ASP B O 1
ATOM 7543 N N . HIS B 1 482 ? 35.16926 41.44690 4.13774 1.000 24.23800 474 HIS B N 1
ATOM 7544 C CA A HIS B 1 482 ? 35.16330 39.99581 4.00528 0.486 24.84884 474 HIS B CA 1
ATOM 7545 C CA B HIS B 1 482 ? 35.35330 40.01305 3.94782 0.514 25.05328 474 HIS B CA 1
ATOM 7546 C C . HIS B 1 482 ? 34.85403 39.51787 2.59162 1.000 22.42959 474 HIS B C 1
ATOM 7547 O O . HIS B 1 482 ? 34.69196 38.30693 2.38299 1.000 23.10091 474 HIS B O 1
ATOM 7560 N N . TYR B 1 483 ? 34.70520 40.42453 1.63590 1.000 17.71551 475 TYR B N 1
ATOM 7561 C CA . TYR B 1 483 ? 34.35865 40.03512 0.27492 1.000 14.75627 475 TYR B CA 1
ATOM 7562 C C . TYR B 1 483 ? 35.43555 39.12979 -0.31642 1.000 12.76569 475 TYR B C 1
ATOM 7563 O O . TYR B 1 483 ? 36.63803 39.32904 -0.10148 1.000 14.78618 475 TYR B O 1
ATOM 7572 N N . ARG B 1 484 ? 34.99939 38.13863 -1.08921 1.000 12.99490 476 ARG B N 1
ATOM 7573 C CA . ARG B 1 484 ? 35.89282 37.07972 -1.53762 1.000 12.91625 476 ARG B CA 1
ATOM 7574 C C . ARG B 1 484 ? 36.33336 37.20186 -2.99487 1.000 13.34747 476 ARG B C 1
ATOM 7575 O O . ARG B 1 484 ? 37.26300 36.49176 -3.39932 1.000 14.36329 476 ARG B O 1
ATOM 7583 N N . TYR B 1 485 ? 35.70253 38.07078 -3.78585 1.000 13.40251 477 TYR B N 1
ATOM 7584 C CA . TYR B 1 485 ? 36.06764 38.26299 -5.19764 1.000 13.47562 477 TYR B CA 1
ATOM 7585 C C . TYR B 1 485 ? 35.96025 36.96021 -5.98171 1.000 14.51201 477 TYR B C 1
ATOM 7586 O O . TYR B 1 485 ? 35.16695 36.08434 -5.60811 1.000 15.23356 477 TYR B O 1
ATOM 7596 N N . THR C 1 11 ? 78.62727 30.84023 -37.75699 1.000 62.01620 3 THR C N 1
ATOM 7597 C CA . THR C 1 11 ? 78.78013 29.82173 -36.72551 1.000 61.38753 3 THR C CA 1
ATOM 7598 C C . THR C 1 11 ? 79.83280 28.79148 -37.11753 1.000 57.71291 3 THR C C 1
ATOM 7599 O O . THR C 1 11 ? 79.74365 28.17630 -38.18116 1.000 58.80391 3 THR C O 1
ATOM 7603 N N . GLN C 1 12 ? 80.83280 28.61403 -36.25502 1.000 51.36374 4 GLN C N 1
ATOM 7604 C CA . GLN C 1 12 ? 81.85671 27.60651 -36.48916 1.000 44.74471 4 GLN C CA 1
ATOM 7605 C C . GLN C 1 12 ? 81.23434 26.21690 -36.42332 1.000 34.80750 4 GLN C C 1
ATOM 7606 O O . GLN C 1 12 ? 80.55374 25.87512 -35.45152 1.000 33.72743 4 GLN C O 1
ATOM 7612 N N . THR C 1 13 ? 81.45958 25.42034 -37.46312 1.000 26.63554 5 THR C N 1
ATOM 7613 C CA . THR C 1 13 ? 80.88146 24.08929 -37.57640 1.000 22.72757 5 THR C CA 1
ATOM 7614 C C . THR C 1 13 ? 81.97084 23.02576 -37.49563 1.000 20.32842 5 THR C C 1
ATOM 7615 O O . THR C 1 13 ? 83.17457 23.30906 -37.53758 1.000 21.80541 5 THR C O 1
ATOM 7619 N N . GLN C 1 14 ? 81.50939 21.78546 -37.38827 1.000 19.77920 6 GLN C N 1
ATOM 7620 C CA . GLN C 1 14 ? 82.34320 20.59545 -37.43314 1.000 18.32326 6 GLN C CA 1
ATOM 7621 C C . GLN C 1 14 ? 81.95240 19.78361 -38.65672 1.000 19.48234 6 GLN C C 1
ATOM 7622 O O . GLN C 1 14 ? 80.77863 19.44129 -38.83262 1.000 19.53422 6 GLN C O 1
ATOM 7628 N N . THR C 1 15 ? 82.92333 19.49288 -39.50905 1.000 21.03171 7 THR C N 1
ATOM 7629 C CA . THR C 1 15 ? 82.70625 18.57996 -40.61813 1.000 22.63929 7 THR C CA 1
ATOM 7630 C C . THR C 1 15 ? 83.33325 17.23331 -40.28397 1.000 22.72855 7 THR C C 1
ATOM 7631 O O . THR C 1 15 ? 84.10226 17.10034 -39.32946 1.000 24.03220 7 THR C O 1
ATOM 7635 N N . GLN C 1 16 ? 82.99314 16.22686 -41.08368 1.000 24.14684 8 GLN C N 1
ATOM 7636 C CA . GLN C 1 16 ? 83.52298 14.89387 -40.85340 1.000 25.48261 8 GLN C CA 1
ATOM 7637 C C . GLN C 1 16 ? 85.04461 14.91349 -40.97573 1.000 29.03765 8 GLN C C 1
ATOM 7638 O O . GLN C 1 16 ? 85.60555 15.73636 -41.70610 1.000 28.44986 8 GLN C O 1
ATOM 7644 N N . PRO C 1 17 ? 85.73735 14.03692 -40.25156 1.000 31.00816 9 PRO C N 1
ATOM 7645 C CA . PRO C 1 17 ? 87.18529 13.90980 -40.44568 1.000 33.99361 9 PRO C CA 1
ATOM 7646 C C . PRO C 1 17 ? 87.48719 13.49187 -41.87576 1.000 35.98671 9 PRO C C 1
ATOM 7647 O O . PRO C 1 17 ? 86.67901 12.83509 -42.53452 1.000 35.09048 9 PRO C O 1
ATOM 7651 N N . ALA C 1 18 ? 88.65664 13.89366 -42.36608 1.000 38.37783 10 ALA C N 1
ATOM 7652 C CA . ALA C 1 18 ? 89.06499 13.45551 -43.69186 1.000 40.96192 10 ALA C CA 1
ATOM 7653 C C . ALA C 1 18 ? 89.12865 11.93354 -43.73017 1.000 42.75498 10 ALA C C 1
ATOM 7654 O O . ALA C 1 18 ? 89.61468 11.28995 -42.79574 1.000 42.62247 10 ALA C O 1
ATOM 7656 N N . GLY C 1 19 ? 88.60640 11.35840 -44.80962 1.000 42.33851 11 GLY C N 1
ATOM 7657 C CA . GLY C 1 19 ? 88.53512 9.92152 -44.94136 1.000 40.90746 11 GLY C CA 1
ATOM 7658 C C . GLY C 1 19 ? 87.40507 9.25892 -44.18733 1.000 38.18337 11 GLY C C 1
ATOM 7659 O O . GLY C 1 19 ? 87.34634 8.02388 -44.15944 1.000 38.76677 11 GLY C O 1
ATOM 7660 N N . ASN C 1 20 ? 86.51042 10.02963 -43.57306 1.000 36.02602 12 ASN C N 1
ATOM 7661 C CA . ASN C 1 20 ? 85.38540 9.43890 -42.86385 1.000 33.81876 12 ASN C CA 1
ATOM 7662 C C . ASN C 1 20 ? 84.52284 8.64042 -43.83333 1.000 34.89054 12 ASN C C 1
ATOM 7663 O O . ASN C 1 20 ? 84.48672 8.91180 -45.03654 1.000 35.83964 12 ASN C O 1
ATOM 7668 N N . ALA C 1 21 ? 83.82000 7.64109 -43.29683 1.000 33.32428 13 ALA C N 1
ATOM 7669 C CA . ALA C 1 21 ? 82.93971 6.83522 -44.13539 1.000 31.81440 13 ALA C CA 1
ATOM 7670 C C . ALA C 1 21 ? 81.79957 7.66049 -44.71778 1.000 30.44642 13 ALA C C 1
ATOM 7671 O O . ALA C 1 21 ? 81.25805 7.30409 -45.77076 1.000 32.88129 13 ALA C O 1
ATOM 7673 N N . PHE C 1 22 ? 81.41988 8.75732 -44.05892 1.000 26.14952 14 PHE C N 1
ATOM 7674 C CA . PHE C 1 22 ? 80.30982 9.57807 -44.52485 1.000 24.00480 14 PHE C CA 1
ATOM 7675 C C . PHE C 1 22 ? 80.56314 11.03971 -44.17601 1.000 23.52708 14 PHE C C 1
ATOM 7676 O O . PHE C 1 22 ? 81.36128 11.35940 -43.29511 1.000 24.21876 14 PHE C O 1
ATOM 7684 N N . GLN C 1 23 ? 79.86078 11.92576 -44.87781 1.000 23.04884 15 GLN C N 1
ATOM 7685 C CA . GLN C 1 23 ? 80.00754 13.36690 -44.71928 1.000 24.11175 15 GLN C CA 1
ATOM 7686 C C . GLN C 1 23 ? 78.95884 13.92676 -43.76477 1.000 21.96957 15 GLN C C 1
ATOM 7687 O O . GLN C 1 23 ? 77.84315 13.41500 -43.67219 1.000 20.47165 15 GLN C O 1
ATOM 7693 N N . TYR C 1 24 ? 79.32047 15.00170 -43.06719 1.000 20.78071 16 TYR C N 1
ATOM 7694 C CA . TYR C 1 24 ? 78.35434 15.73194 -42.25569 1.000 19.98053 16 TYR C CA 1
ATOM 7695 C C . TYR C 1 24 ? 78.89438 17.12815 -41.99185 1.000 18.10961 16 TYR C C 1
ATOM 7696 O O . TYR C 1 24 ? 80.08546 17.40040 -42.17601 1.000 20.18217 16 TYR C O 1
ATOM 7705 N N . GLU C 1 25 ? 77.99690 18.01704 -41.57664 1.000 18.47043 17 GLU C N 1
ATOM 7706 C CA . GLU C 1 25 ? 78.39975 19.31987 -41.06020 1.000 17.00737 17 GLU C CA 1
ATOM 7707 C C . GLU C 1 25 ? 77.36183 19.74338 -40.03397 1.000 17.53373 17 GLU C C 1
ATOM 7708 O O . GLU C 1 25 ? 76.19975 19.98493 -40.38482 1.000 16.93991 17 GLU C O 1
ATOM 7714 N N . ILE C 1 26 ? 77.77669 19.80760 -38.77227 1.000 17.24925 18 ILE C N 1
ATOM 7715 C CA . ILE C 1 26 ? 76.89432 20.11569 -37.65595 1.000 16.60067 18 ILE C CA 1
ATOM 7716 C C . ILE C 1 26 ? 77.63033 21.06053 -36.71550 1.000 16.41178 18 ILE C C 1
ATOM 7717 O O . ILE C 1 26 ? 78.80817 21.36110 -36.90140 1.000 18.55219 18 ILE C O 1
ATOM 7722 N N . ARG C 1 27 ? 76.93157 21.50678 -35.67763 1.000 16.74024 19 ARG C N 1
ATOM 7723 C CA . ARG C 1 27 ? 77.53274 22.42966 -34.72096 1.000 17.43067 19 ARG C CA 1
ATOM 7724 C C . ARG C 1 27 ? 78.51477 21.72990 -33.78114 1.000 17.84523 19 ARG C C 1
ATOM 7725 O O . ARG C 1 27 ? 79.66011 22.17225 -33.63218 1.000 19.37029 19 ARG C O 1
ATOM 7733 N N . ASP C 1 28 ? 78.10371 20.63247 -33.14335 1.000 17.83274 20 ASP C N 1
ATOM 7734 C CA . ASP C 1 28 ? 78.88914 20.09917 -32.02715 1.000 18.80262 20 ASP C CA 1
ATOM 7735 C C . ASP C 1 28 ? 78.50632 18.64688 -31.76230 1.000 17.60883 20 ASP C C 1
ATOM 7736 O O . ASP C 1 28 ? 77.45527 18.37552 -31.16644 1.000 18.04105 20 ASP C O 1
ATOM 7741 N N . ILE C 1 29 ? 79.38998 17.72264 -32.14911 1.000 17.99605 21 ILE C N 1
ATOM 7742 C CA . ILE C 1 29 ? 79.14069 16.29971 -31.93854 1.000 18.73728 21 ILE C CA 1
ATOM 7743 C C . ILE C 1 29 ? 79.02991 15.94748 -30.45847 1.000 18.48820 21 ILE C C 1
ATOM 7744 O O . ILE C 1 29 ? 78.42027 14.93047 -30.11118 1.000 19.78974 21 ILE C O 1
ATOM 7749 N N . SER C 1 30 ? 79.60733 16.75974 -29.56681 1.000 18.26467 22 SER C N 1
ATOM 7750 C CA . SER C 1 30 ? 79.54721 16.42846 -28.14783 1.000 19.47986 22 SER C CA 1
ATOM 7751 C C . SER C 1 30 ? 78.13607 16.50935 -27.58002 1.000 18.09889 22 SER C C 1
ATOM 7752 O O . SER C 1 30 ? 77.91710 16.04416 -26.45537 1.000 19.44373 22 SER C O 1
ATOM 7755 N N . LEU C 1 31 ? 77.18203 17.08143 -28.32004 1.000 17.20503 23 LEU C N 1
ATOM 7756 C CA . LEU C 1 31 ? 75.78743 17.11438 -27.90061 1.000 16.32895 23 LEU C CA 1
ATOM 7757 C C . LEU C 1 31 ? 75.06746 15.79352 -28.14600 1.000 16.29924 23 LEU C C 1
ATOM 7758 O O . LEU C 1 31 ? 73.88465 15.68372 -27.80255 1.000 16.54010 23 LEU C O 1
ATOM 7763 N N . ALA C 1 32 ? 75.75332 14.78946 -28.70415 1.000 16.84402 24 ALA C N 1
ATOM 7764 C CA . ALA C 1 32 ? 75.07748 13.57185 -29.15322 1.000 16.65493 24 ALA C CA 1
ATOM 7765 C C . ALA C 1 32 ? 74.38460 12.83604 -28.01109 1.000 16.37759 24 ALA C C 1
ATOM 7766 O O . ALA C 1 32 ? 73.25219 12.36757 -28.16892 1.000 16.46670 24 ALA C O 1
ATOM 7768 N N . GLU C 1 33 ? 75.04513 12.71395 -26.85780 1.000 17.06855 25 GLU C N 1
ATOM 7769 C CA . GLU C 1 33 ? 74.47347 11.93975 -25.75768 1.000 17.38756 25 GLU C CA 1
ATOM 7770 C C . GLU C 1 33 ? 73.17597 12.56765 -25.26913 1.000 16.45420 25 GLU C C 1
ATOM 7771 O O . GLU C 1 33 ? 72.18549 11.86553 -25.01824 1.000 17.21717 25 GLU C O 1
ATOM 7777 N N . PHE C 1 34 ? 73.16786 13.89572 -25.14803 1.000 15.98657 26 PHE C N 1
ATOM 7778 C CA . PHE C 1 34 ? 71.96273 14.62964 -24.77140 1.000 15.08694 26 PHE C CA 1
ATOM 7779 C C . PHE C 1 34 ? 70.86783 14.44634 -25.81820 1.000 13.87539 26 PHE C C 1
ATOM 7780 O O . PHE C 1 34 ? 69.71006 14.16159 -25.48219 1.000 15.16050 26 PHE C O 1
ATOM 7788 N N . GLY C 1 35 ? 71.21806 14.59719 -27.09940 1.000 14.05845 27 GLY C N 1
ATOM 7789 C CA . GLY C 1 35 ? 70.24063 14.36883 -28.14942 1.000 14.27709 27 GLY C CA 1
ATOM 7790 C C . GLY C 1 35 ? 69.65003 12.97201 -28.09629 1.000 14.55994 27 GLY C C 1
ATOM 7791 O O . GLY C 1 35 ? 68.44021 12.79080 -28.25139 1.000 14.70544 27 GLY C O 1
ATOM 7792 N N . ARG C 1 36 ? 70.48943 11.96827 -27.85202 1.000 14.76969 28 ARG C N 1
ATOM 7793 C CA . ARG C 1 36 ? 70.00450 10.59445 -27.81392 1.000 15.44739 28 ARG C CA 1
ATOM 7794 C C . ARG C 1 36 ? 69.04504 10.37426 -26.64758 1.000 15.37257 28 ARG C C 1
ATOM 7795 O O . ARG C 1 36 ? 68.04007 9.67132 -26.79559 1.000 15.87789 28 ARG C O 1
ATOM 7803 N N . LYS C 1 37 ? 69.32161 10.98334 -25.49112 1.000 14.72291 29 LYS C N 1
ATOM 7804 C CA . LYS C 1 37 ? 68.38271 10.89707 -24.37384 1.000 15.37854 29 LYS C CA 1
ATOM 7805 C C . LYS C 1 37 ? 67.01954 11.46356 -24.75588 1.000 14.36836 29 LYS C C 1
ATOM 7806 O O . LYS C 1 37 ? 65.98193 10.86135 -24.45937 1.000 16.33422 29 LYS C O 1
ATOM 7812 N N . GLU C 1 38 ? 66.99566 12.61014 -25.43720 1.000 13.66388 30 GLU C N 1
ATOM 7813 C CA . GLU C 1 38 ? 65.70383 13.18780 -25.79502 1.000 14.37957 30 GLU C CA 1
ATOM 7814 C C . GLU C 1 38 ? 65.02118 12.40655 -26.90878 1.000 13.92808 30 GLU C C 1
ATOM 7815 O O . GLU C 1 38 ? 63.78767 12.34571 -26.94583 1.000 14.14703 30 GLU C O 1
ATOM 7821 N N . ILE C 1 39 ? 65.79465 11.79687 -27.81428 1.000 14.54408 31 ILE C N 1
ATOM 7822 C CA . ILE C 1 39 ? 65.20491 10.91787 -28.81902 1.000 14.57164 31 ILE C CA 1
ATOM 7823 C C . ILE C 1 39 ? 64.54500 9.71867 -28.15232 1.000 14.10438 31 ILE C C 1
ATOM 7824 O O . ILE C 1 39 ? 63.42886 9.33423 -28.51012 1.000 14.27788 31 ILE C O 1
ATOM 7829 N N . ASN C 1 40 ? 65.21174 9.12233 -27.15930 1.000 15.99423 32 ASN C N 1
ATOM 7830 C CA . ASN C 1 40 ? 64.62075 7.98568 -26.45436 1.000 16.69933 32 ASN C CA 1
ATOM 7831 C C . ASN C 1 40 ? 63.27700 8.36122 -25.84676 1.000 15.11227 32 ASN C C 1
ATOM 7832 O O . ASN C 1 40 ? 62.31430 7.59029 -25.92449 1.000 16.38190 32 ASN C O 1
ATOM 7837 N N . LEU C 1 41 ? 63.19857 9.54484 -25.22982 1.000 14.20479 33 LEU C N 1
ATOM 7838 C CA . LEU C 1 41 ? 61.93196 10.00070 -24.67422 1.000 14.59922 33 LEU C CA 1
ATOM 7839 C C . LEU C 1 41 ? 60.91053 10.22873 -25.77897 1.000 13.52495 33 LEU C C 1
ATOM 7840 O O . LEU C 1 41 ? 59.74003 9.85694 -25.63678 1.000 14.97691 33 LEU C O 1
ATOM 7845 N N . ALA C 1 42 ? 61.33836 10.83709 -26.89062 1.000 13.85504 34 ALA C N 1
ATOM 7846 C CA . ALA C 1 42 ? 60.39803 11.15173 -27.95859 1.000 13.49185 34 ALA C CA 1
ATOM 7847 C C . ALA C 1 42 ? 59.82898 9.89183 -28.59744 1.000 13.76836 34 ALA C C 1
ATOM 7848 O O . ALA C 1 42 ? 58.65784 9.88110 -28.99044 1.000 14.10085 34 ALA C O 1
ATOM 7850 N N . GLU C 1 43 ? 60.61893 8.81796 -28.68741 1.000 13.54544 35 GLU C N 1
ATOM 7851 C CA . GLU C 1 43 ? 60.10144 7.57617 -29.26005 1.000 15.24158 35 GLU C CA 1
ATOM 7852 C C . GLU C 1 43 ? 58.85021 7.11756 -28.52512 1.000 14.89722 35 GLU C C 1
ATOM 7853 O O . GLU C 1 43 ? 57.87883 6.67866 -29.14862 1.000 15.34565 35 GLU C O 1
ATOM 7859 N N . HIS C 1 44 ? 58.84464 7.23465 -27.19454 1.000 14.73418 36 HIS C N 1
ATOM 7860 C CA A HIS C 1 44 ? 57.67468 6.84426 -26.41508 0.600 15.64835 36 HIS C CA 1
ATOM 7861 C CA B HIS C 1 44 ? 57.66491 6.82775 -26.44065 0.400 15.56130 36 HIS C CA 1
ATOM 7862 C C . HIS C 1 44 ? 56.47750 7.74151 -26.70766 1.000 14.69210 36 HIS C C 1
ATOM 7863 O O . HIS C 1 44 ? 55.32106 7.30427 -26.58599 1.000 15.73287 36 HIS C O 1
ATOM 7876 N N . GLU C 1 45 ? 56.73211 8.99480 -27.08529 1.000 14.37161 37 GLU C N 1
ATOM 7877 C CA . GLU C 1 45 ? 55.68750 9.94158 -27.44671 1.000 12.91911 37 GLU C CA 1
ATOM 7878 C C . GLU C 1 45 ? 55.25383 9.83214 -28.90083 1.000 13.03955 37 GLU C C 1
ATOM 7879 O O . GLU C 1 45 ? 54.35555 10.57670 -29.31135 1.000 13.73631 37 GLU C O 1
ATOM 7885 N N . MET C 1 46 ? 55.84092 8.91970 -29.68245 1.000 12.51761 38 MET C N 1
ATOM 7886 C CA . MET C 1 46 ? 55.53616 8.80451 -31.11105 1.000 13.30420 38 MET C CA 1
ATOM 7887 C C . MET C 1 46 ? 55.10965 7.38528 -31.46088 1.000 13.95459 38 MET C C 1
ATOM 7888 O O . MET C 1 46 ? 55.75933 6.70437 -32.26152 1.000 15.17221 38 MET C O 1
ATOM 7893 N N . PRO C 1 47 ? 53.98289 6.91811 -30.90203 1.000 14.27351 39 PRO C N 1
ATOM 7894 C CA . PRO C 1 47 ? 53.57917 5.52421 -31.14494 1.000 14.39338 39 PRO C CA 1
ATOM 7895 C C . PRO C 1 47 ? 53.24073 5.23168 -32.59262 1.000 14.56074 39 PRO C C 1
ATOM 7896 O O . PRO C 1 47 ? 53.41058 4.09147 -33.03407 1.000 16.25136 39 PRO C O 1
ATOM 7900 N N . GLY C 1 48 ? 52.75588 6.21490 -33.34805 1.000 16.84615 40 GLY C N 1
ATOM 7901 C CA . GLY C 1 48 ? 52.48321 5.96518 -34.75342 1.000 17.94908 40 GLY C CA 1
ATOM 7902 C C . GLY C 1 48 ? 53.74086 5.61474 -35.52087 1.000 17.98545 40 GLY C C 1
ATOM 7903 O O . GLY C 1 48 ? 53.76315 4.66376 -36.30767 1.000 18.19215 40 GLY C O 1
ATOM 7904 N N . LEU C 1 49 ? 54.81237 6.37730 -35.29079 1.000 18.05452 41 LEU C N 1
ATOM 7905 C CA A LEU C 1 49 ? 56.08121 6.09552 -35.95777 0.668 19.89937 41 LEU C CA 1
ATOM 7906 C CA B LEU C 1 49 ? 56.07992 6.10175 -35.95563 0.332 19.82782 41 LEU C CA 1
ATOM 7907 C C . LEU C 1 49 ? 56.64385 4.75612 -35.52027 1.000 20.53347 41 LEU C C 1
ATOM 7908 O O . LEU C 1 49 ? 57.07929 3.95221 -36.35342 1.000 22.84601 41 LEU C O 1
ATOM 7917 N N . MET C 1 50 ? 56.65682 4.50177 -34.20975 1.000 19.19673 42 MET C N 1
ATOM 7918 C CA . MET C 1 50 ? 57.29013 3.28837 -33.71459 1.000 20.96976 42 MET C CA 1
ATOM 7919 C C . MET C 1 50 ? 56.51963 2.04646 -34.14329 1.000 19.88847 42 MET C C 1
ATOM 7920 O O . MET C 1 50 ? 57.12464 1.02854 -34.49071 1.000 21.23844 42 MET C O 1
ATOM 7925 N N . GLN C 1 51 ? 55.18353 2.11436 -34.15410 1.000 18.69014 43 GLN C N 1
ATOM 7926 C CA . GLN C 1 51 ? 54.40317 0.97894 -34.63796 1.000 18.70563 43 GLN C CA 1
ATOM 7927 C C . GLN C 1 51 ? 54.55611 0.79340 -36.14281 1.000 19.75903 43 GLN C C 1
ATOM 7928 O O . GLN C 1 51 ? 54.52267 -0.34060 -36.63443 1.000 21.97099 43 GLN C O 1
ATOM 7934 N N . THR C 1 52 ? 54.71040 1.88691 -36.89043 1.000 20.99367 44 THR C N 1
ATOM 7935 C CA . THR C 1 52 ? 54.96204 1.76475 -38.32420 1.000 21.67194 44 THR C CA 1
ATOM 7936 C C . THR C 1 52 ? 56.30300 1.09152 -38.60432 1.000 23.22393 44 THR C C 1
ATOM 7937 O O . THR C 1 52 ? 56.42035 0.33332 -39.57601 1.000 21.99910 44 THR C O 1
ATOM 7941 N N . ARG C 1 53 ? 57.31216 1.33408 -37.75723 1.000 24.49421 45 ARG C N 1
ATOM 7942 C CA . ARG C 1 53 ? 58.57133 0.59126 -37.85473 1.000 26.29776 45 ARG C CA 1
ATOM 7943 C C . ARG C 1 53 ? 58.34037 -0.90221 -37.72017 1.000 29.84687 45 ARG C C 1
ATOM 7944 O O . ARG C 1 53 ? 58.87091 -1.69902 -38.50335 1.000 30.68551 45 ARG C O 1
ATOM 7952 N N . GLU C 1 54 ? 57.60158 -1.30296 -36.68349 1.000 30.67238 46 GLU C N 1
ATOM 7953 C CA . GLU C 1 54 ? 57.35630 -2.72014 -36.45693 1.000 31.66152 46 GLU C CA 1
ATOM 7954 C C . GLU C 1 54 ? 56.56589 -3.32435 -37.60705 1.000 31.51270 46 GLU C C 1
ATOM 7955 O O . GLU C 1 54 ? 56.84779 -4.44672 -38.04016 1.000 34.38895 46 GLU C O 1
ATOM 7957 N N . LYS C 1 55 ? 55.59700 -2.58029 -38.14359 1.000 28.45004 47 LYS C N 1
ATOM 7958 C CA . LYS C 1 55 ? 54.74259 -3.14556 -39.18071 1.000 27.71481 47 LYS C CA 1
ATOM 7959 C C . LYS C 1 55 ? 55.50987 -3.40255 -40.47373 1.000 26.79611 47 LYS C C 1
ATOM 7960 O O . LYS C 1 55 ? 55.33617 -4.45109 -41.10325 1.000 27.34369 47 LYS C O 1
ATOM 7966 N N . TYR C 1 56 ? 56.34908 -2.46092 -40.89931 1.000 26.46889 48 TYR C N 1
ATOM 7967 C CA . TYR C 1 56 ? 57.03543 -2.58100 -42.17919 1.000 25.69929 48 TYR C CA 1
ATOM 7968 C C . TYR C 1 56 ? 58.45452 -3.12293 -42.04988 1.000 26.81777 48 TYR C C 1
ATOM 7969 O O . TYR C 1 56 ? 59.16531 -3.21995 -43.05916 1.000 26.42303 48 TYR C O 1
ATOM 7978 N N . GLY C 1 57 ? 58.85845 -3.52916 -40.84227 1.000 28.77146 49 GLY C N 1
ATOM 7979 C CA . GLY C 1 57 ? 60.24804 -3.90193 -40.61297 1.000 28.93057 49 GLY C CA 1
ATOM 7980 C C . GLY C 1 57 ? 60.69968 -5.09467 -41.43493 1.000 29.51336 49 GLY C C 1
ATOM 7981 O O . GLY C 1 57 ? 61.77222 -5.07264 -42.04395 1.000 30.17773 49 GLY C O 1
ATOM 7982 N N . ALA C 1 58 ? 59.89834 -6.16312 -41.45230 1.000 29.29213 50 ALA C N 1
ATOM 7983 C CA . ALA C 1 58 ? 60.30894 -7.35588 -42.18898 1.000 28.98735 50 ALA C CA 1
ATOM 7984 C C . ALA C 1 58 ? 60.34971 -7.09491 -43.69113 1.000 29.20758 50 ALA C C 1
ATOM 7985 O O . ALA C 1 58 ? 61.25896 -7.56908 -44.38578 1.000 29.24735 50 ALA C O 1
ATOM 7987 N N . GLU C 1 59 ? 59.39255 -6.31359 -44.20220 1.000 30.71271 51 GLU C N 1
ATOM 7988 C CA . GLU C 1 59 ? 59.31198 -6.06598 -45.63851 1.000 29.87449 51 GLU C CA 1
ATOM 7989 C C . GLU C 1 59 ? 60.47904 -5.22801 -46.14855 1.000 28.24148 51 GLU C C 1
ATOM 7990 O O . GLU C 1 59 ? 60.92207 -5.41926 -47.28805 1.000 28.83048 51 GLU C O 1
ATOM 7996 N N . GLN C 1 60 ? 60.98702 -4.30220 -45.34175 1.000 27.17784 52 GLN C N 1
ATOM 7997 C CA . GLN C 1 60 ? 62.02360 -3.37576 -45.77728 1.000 26.73397 52 GLN C CA 1
ATOM 7998 C C . GLN C 1 60 ? 61.60918 -2.66355 -47.07208 1.000 25.97612 52 GLN C C 1
ATOM 7999 O O . GLN C 1 60 ? 62.28879 -2.76656 -48.09019 1.000 26.66852 52 GLN C O 1
ATOM 8005 N N . PRO C 1 61 ? 60.48162 -1.94841 -47.05302 1.000 24.84148 53 PRO C N 1
ATOM 8006 C CA . PRO C 1 61 ? 59.96070 -1.37240 -48.30325 1.000 24.76196 53 PRO C CA 1
ATOM 8007 C C . PRO C 1 61 ? 60.86684 -0.33265 -48.94150 1.000 24.59840 53 PRO C C 1
ATOM 8008 O O . PRO C 1 61 ? 60.72248 -0.07108 -50.14124 1.000 26.52265 53 PRO C O 1
ATOM 8012 N N . LEU C 1 62 ? 61.79339 0.26520 -48.19049 1.000 23.37081 54 LEU C N 1
ATOM 8013 C CA . LEU C 1 62 ? 62.67825 1.30295 -48.70831 1.000 23.34302 54 LEU C CA 1
ATOM 8014 C C . LEU C 1 62 ? 64.11784 0.82421 -48.83778 1.000 24.12443 54 LEU C C 1
ATOM 8015 O O . LEU C 1 62 ? 65.04280 1.64499 -48.83130 1.000 24.69174 54 LEU C O 1
ATOM 8020 N N . LYS C 1 63 ? 64.32089 -0.48653 -48.95566 1.000 26.62316 55 LYS C N 1
ATOM 8021 C CA . LYS C 1 63 ? 65.65690 -1.06851 -48.97170 1.000 27.65194 55 LYS C CA 1
ATOM 8022 C C . LYS C 1 63 ? 66.54013 -0.38607 -50.00535 1.000 26.64750 55 LYS C C 1
ATOM 8023 O O . LYS C 1 63 ? 66.22980 -0.38510 -51.19996 1.000 27.23479 55 LYS C O 1
ATOM 8029 N N . GLY C 1 64 ? 67.63113 0.21415 -49.53402 1.000 23.96735 56 GLY C N 1
ATOM 8030 C CA . GLY C 1 64 ? 68.63336 0.79638 -50.40043 1.000 26.21947 56 GLY C CA 1
ATOM 8031 C C . GLY C 1 64 ? 68.26496 2.10045 -51.07517 1.000 26.31363 56 GLY C C 1
ATOM 8032 O O . GLY C 1 64 ? 69.08738 2.63154 -51.83063 1.000 27.08826 56 GLY C O 1
ATOM 8033 N N . VAL C 1 65 ? 67.07258 2.64308 -50.82723 1.000 24.69390 57 VAL C N 1
ATOM 8034 C CA . VAL C 1 65 ? 66.61725 3.83355 -51.54122 1.000 24.53702 57 VAL C CA 1
ATOM 8035 C C . VAL C 1 65 ? 67.40388 5.05633 -51.08328 1.000 22.52752 57 VAL C C 1
ATOM 8036 O O . VAL C 1 65 ? 67.48803 5.34715 -49.88314 1.000 22.47974 57 VAL C O 1
ATOM 8040 N N . ARG C 1 66 ? 67.97718 5.78424 -52.04125 1.000 21.12411 58 ARG C N 1
ATOM 8041 C CA . ARG C 1 66 ? 68.63254 7.05246 -51.73893 1.000 21.39720 58 ARG C CA 1
ATOM 8042 C C . ARG C 1 66 ? 67.56622 8.08170 -51.41474 1.000 20.90094 58 ARG C C 1
ATOM 8043 O O . ARG C 1 66 ? 66.73635 8.41245 -52.26573 1.000 21.62115 58 ARG C O 1
ATOM 8051 N N . LEU C 1 67 ? 67.58463 8.57989 -50.18399 1.000 19.56972 59 LEU C N 1
ATOM 8052 C CA . LEU C 1 67 ? 66.50457 9.40668 -49.67066 1.000 19.26407 59 LEU C CA 1
ATOM 8053 C C . LEU C 1 67 ? 67.09568 10.66772 -49.05753 1.000 19.46150 59 LEU C C 1
ATOM 8054 O O . LEU C 1 67 ? 67.86462 10.59259 -48.09493 1.000 19.29031 59 LEU C O 1
ATOM 8059 N N . ALA C 1 68 ? 66.71528 11.82430 -49.59394 1.000 18.87641 60 ALA C N 1
ATOM 8060 C CA . ALA C 1 68 ? 67.17957 13.10683 -49.08874 1.000 18.72970 60 ALA C CA 1
ATOM 8061 C C . ALA C 1 68 ? 66.00543 13.80571 -48.42225 1.000 18.03478 60 ALA C C 1
ATOM 8062 O O . ALA C 1 68 ? 64.91579 13.85923 -48.98759 1.000 18.03478 60 ALA C O 1
ATOM 8064 N N . GLY C 1 69 ? 66.22679 14.33041 -47.22861 1.000 17.34036 61 GLY C N 1
ATOM 8065 C CA . GLY C 1 69 ? 65.22171 15.12138 -46.52600 1.000 15.58185 61 GLY C CA 1
ATOM 8066 C C . GLY C 1 69 ? 65.68898 16.54292 -46.30365 1.000 16.51886 61 GLY C C 1
ATOM 8067 O O . GLY C 1 69 ? 66.83608 16.77178 -45.91231 1.000 17.77113 61 GLY C O 1
ATOM 8068 N N . SER C 1 70 ? 64.79212 17.48567 -46.55631 1.000 15.86662 62 SER C N 1
ATOM 8069 C CA . SER C 1 70 ? 64.98242 18.89370 -46.25454 1.000 17.16299 62 SER C CA 1
ATOM 8070 C C . SER C 1 70 ? 63.80585 19.29292 -45.36577 1.000 17.05505 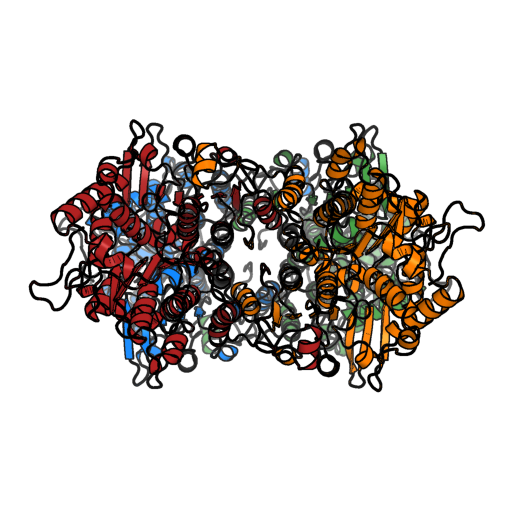62 SER C C 1
ATOM 8071 O O . SER C 1 70 ? 62.71536 19.62057 -45.84508 1.000 17.83806 62 SER C O 1
ATOM 8074 N N . LEU C 1 71 ? 64.03237 19.24571 -44.05692 1.000 16.58452 63 LEU C N 1
ATOM 8075 C CA . LEU C 1 71 ? 62.94783 19.37755 -43.09703 1.000 17.42003 63 LEU C CA 1
ATOM 8076 C C . LEU C 1 71 ? 63.56697 19.58017 -41.72487 1.000 15.34237 63 LEU C C 1
ATOM 8077 O O . LEU C 1 71 ? 64.47339 18.83415 -41.34830 1.000 17.74167 63 LEU C O 1
ATOM 8082 N N . HIS C 1 72 ? 63.11191 20.61653 -41.01333 1.000 15.25605 64 HIS C N 1
ATOM 8083 C CA . HIS C 1 72 ? 63.56980 21.00600 -39.67977 1.000 14.54593 64 HIS C CA 1
ATOM 8084 C C . HIS C 1 72 ? 64.25880 19.87903 -38.91897 1.000 15.49242 64 HIS C C 1
ATOM 8085 O O . HIS C 1 72 ? 63.62179 18.88058 -38.57263 1.000 15.75923 64 HIS C O 1
ATOM 8092 N N . MET C 1 73 ? 65.55268 20.03886 -38.62783 1.000 15.15157 65 MET C N 1
ATOM 8093 C CA . MET C 1 73 ? 66.35372 18.96644 -38.03240 1.000 16.43064 65 MET C CA 1
ATOM 8094 C C . MET C 1 73 ? 66.17575 18.98162 -36.51506 1.000 15.96476 65 MET C C 1
ATOM 8095 O O . MET C 1 73 ? 67.04976 19.40537 -35.75186 1.000 16.23108 65 MET C O 1
ATOM 8100 N N . THR C 1 74 ? 65.02565 18.46448 -36.08112 1.000 15.21738 66 THR C N 1
ATOM 8101 C CA . THR C 1 74 ? 64.60253 18.43333 -34.68736 1.000 13.76138 66 THR C CA 1
ATOM 8102 C C . THR C 1 74 ? 64.70118 17.01817 -34.12965 1.000 12.87238 66 THR C C 1
ATOM 8103 O O . THR C 1 74 ? 64.93211 16.05120 -34.85500 1.000 14.35548 66 THR C O 1
ATOM 8107 N N . ILE C 1 75 ? 64.48364 16.91164 -32.81435 1.000 12.23829 67 ILE C N 1
ATOM 8108 C CA . ILE C 1 75 ? 64.37209 15.60382 -32.16256 1.000 13.04490 67 ILE C CA 1
ATOM 8109 C C . ILE C 1 75 ? 63.28700 14.75734 -32.82643 1.000 12.66249 67 ILE C C 1
ATOM 8110 O O . ILE C 1 75 ? 63.43101 13.53604 -32.97847 1.000 13.74155 67 ILE C O 1
ATOM 8115 N N . GLN C 1 76 ? 62.18486 15.39044 -33.23617 1.000 11.82260 68 GLN C N 1
ATOM 8116 C CA . GLN C 1 76 ? 61.09454 14.64129 -33.85246 1.000 12.83747 68 GLN C CA 1
ATOM 8117 C C . GLN C 1 76 ? 61.50488 14.11373 -35.21575 1.000 13.46625 68 GLN C C 1
ATOM 8118 O O . GLN C 1 76 ? 61.21976 12.95697 -35.56141 1.000 13.87914 68 GLN C O 1
ATOM 8124 N N . THR C 1 77 ? 62.20455 14.94151 -35.99003 1.000 13.59583 69 THR C N 1
ATOM 8125 C CA . THR C 1 77 ? 62.70408 14.49571 -37.28110 1.000 14.29203 69 THR C CA 1
ATOM 8126 C C . THR C 1 77 ? 63.73520 13.38279 -37.12198 1.000 14.48230 69 THR C C 1
ATOM 8127 O O . THR C 1 77 ? 63.82630 12.49694 -37.97747 1.000 15.69726 69 THR C O 1
ATOM 8131 N N . ALA C 1 78 ? 64.49467 13.39196 -36.02385 1.000 13.70948 70 ALA C N 1
ATOM 8132 C CA . ALA C 1 78 ? 65.41807 12.29532 -35.76087 1.000 14.51450 70 ALA C CA 1
ATOM 8133 C C . ALA C 1 78 ? 64.68804 10.95680 -35.71341 1.000 14.49158 70 ALA C C 1
ATOM 8134 O O . ALA C 1 78 ? 65.17695 9.95758 -36.25736 1.000 15.81028 70 ALA C O 1
ATOM 8136 N N . VAL C 1 79 ? 63.49851 10.92453 -35.10206 1.000 14.07015 71 VAL C N 1
ATOM 8137 C CA . VAL C 1 79 ? 62.73191 9.68102 -35.04727 1.000 13.79973 71 VAL C CA 1
ATOM 8138 C C . VAL C 1 79 ? 62.21348 9.30616 -36.43397 1.000 13.60641 71 VAL C C 1
ATOM 8139 O O . VAL C 1 79 ? 62.13995 8.12049 -36.77947 1.000 16.14687 71 VAL C O 1
ATOM 8143 N N . LEU C 1 80 ? 61.86287 10.30919 -37.25256 1.000 15.39014 72 LEU C N 1
ATOM 8144 C CA . LEU C 1 80 ? 61.48614 10.05205 -38.64348 1.000 14.92837 72 LEU C CA 1
ATOM 8145 C C . LEU C 1 80 ? 62.65666 9.47258 -39.43220 1.000 15.14218 72 LEU C C 1
ATOM 8146 O O . LEU C 1 80 ? 62.50586 8.46935 -40.14074 1.000 15.75137 72 LEU C O 1
ATOM 8151 N N . ILE C 1 81 ? 63.82762 10.11480 -39.33808 1.000 15.30910 73 ILE C N 1
ATOM 8152 C CA . ILE C 1 81 ? 65.01357 9.64202 -40.05025 1.000 16.06853 73 ILE C CA 1
ATOM 8153 C C . ILE C 1 81 ? 65.28014 8.18256 -39.71442 1.000 16.38285 73 ILE C C 1
ATOM 8154 O O . ILE C 1 81 ? 65.49711 7.34685 -40.60314 1.000 18.23412 73 ILE C O 1
ATOM 8159 N N . GLU C 1 82 ? 65.23515 7.84709 -38.42320 1.000 17.21123 74 GLU C N 1
ATOM 8160 C CA . GLU C 1 82 ? 65.53973 6.48867 -37.99611 1.000 17.34687 74 GLU C CA 1
ATOM 8161 C C . GLU C 1 82 ? 64.42297 5.50394 -38.31028 1.000 18.50450 74 GLU C C 1
ATOM 8162 O O . GLU C 1 82 ? 64.69192 4.30326 -38.41839 1.000 20.48290 74 GLU C O 1
ATOM 8168 N N . THR C 1 83 ? 63.18882 5.98478 -38.48103 1.000 17.08033 75 THR C N 1
ATOM 8169 C CA . THR C 1 83 ? 62.13238 5.14197 -39.02784 1.000 18.30575 75 THR C CA 1
ATOM 8170 C C . THR C 1 83 ? 62.40505 4.82148 -40.49148 1.000 17.91895 75 THR C C 1
ATOM 8171 O O . THR C 1 83 ? 62.31286 3.66186 -40.91195 1.000 19.55402 75 THR C O 1
ATOM 8175 N N . LEU C 1 84 ? 62.72797 5.84246 -41.29011 1.000 19.06493 76 LEU C N 1
ATOM 8176 C CA . LEU C 1 84 ? 63.02758 5.59670 -42.69729 1.000 19.11051 76 LEU C CA 1
ATOM 8177 C C . LEU C 1 84 ? 64.21208 4.65099 -42.84275 1.000 19.53760 76 LEU C C 1
ATOM 8178 O O . LEU C 1 84 ? 64.19856 3.75296 -43.69496 1.000 19.98243 76 LEU C O 1
ATOM 8183 N N . GLN C 1 85 ? 65.23346 4.82017 -41.99650 1.000 19.44736 77 GLN C N 1
ATOM 8184 C CA . GLN C 1 85 ? 66.38818 3.92842 -42.01899 1.000 20.01126 77 GLN C CA 1
ATOM 8185 C C . GLN C 1 85 ? 66.01387 2.51916 -41.56830 1.000 21.80291 77 GLN C C 1
ATOM 8186 O O . GLN C 1 85 ? 66.47563 1.53412 -42.15711 1.000 23.06125 77 GLN C O 1
ATOM 8192 N N . ALA C 1 86 ? 65.15774 2.40216 -40.54360 1.000 22.88552 78 ALA C N 1
ATOM 8193 C CA . ALA C 1 86 ? 64.70126 1.09186 -40.08909 1.000 22.86678 78 ALA C CA 1
ATOM 8194 C C . ALA C 1 86 ? 63.91750 0.35414 -41.16411 1.000 22.18711 78 ALA C C 1
ATOM 8195 O O . ALA C 1 86 ? 63.76117 -0.86567 -41.07744 1.000 24.60554 78 ALA C O 1
ATOM 8197 N N . LEU C 1 87 ? 63.42222 1.06437 -42.17251 1.000 22.44251 79 LEU C N 1
ATOM 8198 C CA . LEU C 1 87 ? 62.73708 0.44999 -43.29608 1.000 22.37084 79 LEU C CA 1
ATOM 8199 C C . LEU C 1 87 ? 63.64457 0.26354 -44.50661 1.000 21.40142 79 LEU C C 1
ATOM 8200 O O . LEU C 1 87 ? 63.17578 -0.20749 -45.55051 1.000 22.72652 79 LEU C O 1
ATOM 8205 N N . GLY C 1 88 ? 64.92359 0.61626 -44.39354 1.000 21.73745 80 GLY C N 1
ATOM 8206 C CA . GLY C 1 88 ? 65.92736 0.28709 -45.39613 1.000 22.79405 80 GLY C CA 1
ATOM 8207 C C . GLY C 1 88 ? 66.56278 1.47275 -46.09957 1.000 21.85378 80 GLY C C 1
ATOM 8208 O O . GLY C 1 88 ? 67.50861 1.27049 -46.87882 1.000 21.82925 80 GLY C O 1
ATOM 8209 N N . ALA C 1 89 ? 66.10807 2.70208 -45.85750 1.000 21.58270 81 ALA C N 1
ATOM 8210 C CA . ALA C 1 89 ? 66.51734 3.82201 -46.69031 1.000 21.24117 81 ALA C CA 1
ATOM 8211 C C . ALA C 1 89 ? 67.94336 4.26317 -46.37804 1.000 20.96202 81 ALA C C 1
ATOM 8212 O O . ALA C 1 89 ? 68.43923 4.11374 -45.25811 1.000 21.57728 81 ALA C O 1
ATOM 8214 N N . ASN C 1 90 ? 68.59504 4.82476 -47.39424 1.000 19.35486 82 ASN C N 1
ATOM 8215 C CA . ASN C 1 90 ? 69.93933 5.39670 -47.29319 1.000 17.39332 82 ASN C CA 1
ATOM 8216 C C . ASN C 1 90 ? 69.74343 6.90589 -47.26425 1.000 18.84807 82 ASN C C 1
ATOM 8217 O O . ASN C 1 90 ? 69.53363 7.53347 -48.30849 1.000 19.18794 82 ASN C O 1
ATOM 8222 N N . VAL C 1 91 ? 69.81307 7.48933 -46.06651 1.000 19.01075 83 VAL C N 1
ATOM 8223 C CA . VAL C 1 91 ? 69.26770 8.81709 -45.80130 1.000 18.58015 83 VAL C CA 1
ATOM 8224 C C . VAL C 1 91 ? 70.37245 9.86088 -45.68811 1.000 18.27411 83 VAL C C 1
ATOM 8225 O O . VAL C 1 91 ? 71.42321 9.60901 -45.09180 1.000 19.37502 83 VAL C O 1
ATOM 8229 N N . ARG C 1 92 ? 70.10293 11.05468 -46.22670 1.000 19.42460 84 ARG C N 1
ATOM 8230 C CA . ARG C 1 92 ? 70.88140 12.26165 -45.96642 1.000 18.55648 84 ARG C CA 1
ATOM 8231 C C . ARG C 1 92 ? 69.89540 13.36889 -45.61276 1.000 18.23791 84 ARG C C 1
ATOM 8232 O O . ARG C 1 92 ? 68.77509 13.38550 -46.12653 1.000 17.47448 84 ARG C O 1
ATOM 8240 N N . TRP C 1 93 ? 70.29313 14.29295 -44.72935 1.000 16.83000 85 TRP C N 1
ATOM 8241 C CA . TRP C 1 93 ? 69.32449 15.25977 -44.21376 1.000 15.96775 85 TRP C CA 1
ATOM 8242 C C . TRP C 1 93 ? 69.91395 16.65080 -44.01426 1.000 15.87914 85 TRP C C 1
ATOM 8243 O O . TRP C 1 93 ? 71.07500 16.81646 -43.62339 1.000 17.34781 85 TRP C O 1
ATOM 8254 N N . CYS C 1 94 ? 69.06882 17.65575 -44.24746 1.000 16.00282 86 CYS C N 1
ATOM 8255 C CA . CYS C 1 94 ? 69.33877 19.03428 -43.87260 1.000 15.57143 86 CYS C CA 1
ATOM 8256 C C . CYS C 1 94 ? 68.05433 19.64749 -43.33237 1.000 15.79282 86 CYS C C 1
ATOM 8257 O O . CYS C 1 94 ? 66.95864 19.10523 -43.50632 1.000 16.09800 86 CYS C O 1
ATOM 8260 N N . SER C 1 95 ? 68.18711 20.78995 -42.66359 1.000 15.76060 87 SER C N 1
ATOM 8261 C CA . SER C 1 95 ? 67.00947 21.50950 -42.22142 1.000 15.96613 87 SER C CA 1
ATOM 8262 C C . SER C 1 95 ? 66.45449 22.35621 -43.36018 1.000 16.48772 87 SER C C 1
ATOM 8263 O O . SER C 1 95 ? 67.14311 22.65932 -44.34003 1.000 19.17828 87 SER C O 1
ATOM 8266 N N . CYS C 1 96 ? 65.18449 22.73463 -43.22812 1.000 15.38711 88 CYS C N 1
ATOM 8267 C CA . CYS C 1 96 ? 64.55881 23.63560 -44.18506 1.000 16.28840 88 CYS C CA 1
ATOM 8268 C C . CYS C 1 96 ? 64.42311 25.05223 -43.64487 1.000 16.88315 88 CYS C C 1
ATOM 8269 O O . CYS C 1 96 ? 63.72312 25.87102 -44.24872 1.000 18.77305 88 CYS C O 1
ATOM 8272 N N . ASN C 1 97 ? 65.08609 25.36534 -42.53567 1.000 16.39963 89 ASN C N 1
ATOM 8273 C CA . ASN C 1 97 ? 65.03992 26.70728 -41.97410 1.000 16.39718 89 ASN C CA 1
ATOM 8274 C C . ASN C 1 97 ? 66.35106 26.95886 -41.25435 1.000 16.71523 89 ASN C C 1
ATOM 8275 O O . ASN C 1 97 ? 66.90138 26.04369 -40.64153 1.000 17.08519 89 ASN C O 1
ATOM 8280 N N . ILE C 1 98 ? 66.83806 28.20296 -41.32229 1.000 15.94263 90 ILE C N 1
ATOM 8281 C CA . ILE C 1 98 ? 68.15302 28.52251 -40.77451 1.000 15.42485 90 ILE C CA 1
ATOM 8282 C C . ILE C 1 98 ? 68.19258 28.51781 -39.24895 1.000 15.46424 90 ILE C C 1
ATOM 8283 O O . ILE C 1 98 ? 69.28460 28.45354 -38.67277 1.000 16.51341 90 ILE C O 1
ATOM 8288 N N . PHE C 1 99 ? 67.04944 28.60831 -38.56989 1.000 15.96367 91 PHE C N 1
ATOM 8289 C CA . PHE C 1 99 ? 67.02072 28.64222 -37.11086 1.000 16.66387 91 PHE C CA 1
ATOM 8290 C C . PHE C 1 99 ? 66.37392 27.42094 -36.47063 1.000 16.36327 91 PHE C C 1
ATOM 8291 O O . PHE C 1 99 ? 66.28728 27.36469 -35.23521 1.000 17.23793 91 PHE C O 1
ATOM 8299 N N . SER C 1 100 ? 65.87310 26.46604 -37.25384 1.000 15.37255 92 SER C N 1
ATOM 8300 C CA . SER C 1 100 ? 65.03820 25.41472 -36.67767 1.000 15.38665 92 SER C CA 1
ATOM 8301 C C . SER C 1 100 ? 65.79836 24.17183 -36.23059 1.000 16.01910 92 SER C C 1
ATOM 8302 O O . SER C 1 100 ? 65.22308 23.35727 -35.50496 1.000 16.68748 92 SER C O 1
ATOM 8305 N N . THR C 1 101 ? 67.05946 23.99569 -36.62458 1.000 15.83969 93 THR C N 1
ATOM 8306 C CA . THR C 1 101 ? 67.78201 22.79813 -36.21569 1.000 16.14186 93 THR C CA 1
ATOM 8307 C C . THR C 1 101 ? 67.94637 22.77913 -34.70384 1.000 15.63587 93 THR C C 1
ATOM 8308 O O . THR C 1 101 ? 68.20206 23.81084 -34.07318 1.000 16.78948 93 THR C O 1
ATOM 8312 N N . GLN C 1 102 ? 67.77154 21.59781 -34.12471 1.000 15.35217 94 GLN C N 1
ATOM 8313 C CA . GLN C 1 102 ? 68.14143 21.33249 -32.74467 1.000 14.73672 94 GLN C CA 1
ATOM 8314 C C . GLN C 1 102 ? 69.49719 20.63583 -32.79838 1.000 14.78324 94 GLN C C 1
ATOM 8315 O O . GLN C 1 102 ? 69.60863 19.50837 -33.29453 1.000 14.58668 94 GLN C O 1
ATOM 8321 N N . ASP C 1 103 ? 70.53803 21.33792 -32.34561 1.000 15.29132 95 ASP C N 1
ATOM 8322 C CA . ASP C 1 103 ? 71.89929 20.84364 -32.53690 1.000 15.12770 95 ASP C CA 1
ATOM 8323 C C . ASP C 1 103 ? 72.13268 19.50097 -31.84494 1.000 14.14160 95 ASP C C 1
ATOM 8324 O O . ASP C 1 103 ? 72.91961 18.68311 -32.33609 1.000 15.53135 95 ASP C O 1
ATOM 8329 N N . HIS C 1 104 ? 71.44383 19.23336 -30.72861 1.000 13.98614 96 HIS C N 1
ATOM 8330 C CA . HIS C 1 104 ? 71.62442 17.93960 -30.07817 1.000 14.99413 96 HIS C CA 1
ATOM 8331 C C . HIS C 1 104 ? 71.00715 16.80711 -30.89017 1.000 14.49565 96 HIS C C 1
ATOM 8332 O O . HIS C 1 104 ? 71.56388 15.70226 -30.93951 1.000 14.64106 96 HIS C O 1
ATOM 8339 N N . ALA C 1 105 ? 69.87815 17.06888 -31.55169 1.000 13.73423 97 ALA C N 1
ATOM 8340 C CA . ALA C 1 105 ? 69.27834 16.07949 -32.43838 1.000 14.22875 97 ALA C CA 1
ATOM 8341 C C . ALA C 1 105 ? 70.20205 15.77269 -33.60694 1.000 13.86934 97 ALA C C 1
ATOM 8342 O O . ALA C 1 105 ? 70.40992 14.60597 -33.96418 1.000 15.22252 97 ALA C O 1
ATOM 8344 N N . ALA C 1 106 ? 70.73997 16.81934 -34.23507 1.000 13.84114 98 ALA C N 1
ATOM 8345 C CA . ALA C 1 106 ? 71.67825 16.63044 -35.33688 1.000 14.38386 98 ALA C CA 1
ATOM 8346 C C . ALA C 1 106 ? 72.87187 15.79289 -34.89899 1.000 15.37794 98 ALA C C 1
ATOM 8347 O O . ALA C 1 106 ? 73.28557 14.86589 -35.60394 1.000 15.87576 98 ALA C O 1
ATOM 8349 N N . ALA C 1 107 ? 73.43462 16.10385 -33.72737 1.000 15.21894 99 ALA C N 1
ATOM 8350 C CA . ALA C 1 107 ? 74.59906 15.37227 -33.23709 1.000 14.20072 99 ALA C CA 1
ATOM 8351 C C . ALA C 1 107 ? 74.26122 13.90961 -32.95047 1.000 15.77682 99 ALA C C 1
ATOM 8352 O O . ALA C 1 107 ? 75.04986 13.01139 -33.26361 1.000 17.05761 99 ALA C O 1
ATOM 8354 N N . ALA C 1 108 ? 73.10043 13.64737 -32.34259 1.000 15.06335 100 ALA C N 1
ATOM 8355 C CA . ALA C 1 108 ? 72.73320 12.26525 -32.04446 1.000 16.04932 100 ALA C CA 1
ATOM 8356 C C . ALA C 1 108 ? 72.57301 11.43996 -33.31304 1.000 16.35997 100 ALA C C 1
ATOM 8357 O O . ALA C 1 108 ? 72.89658 10.24582 -33.31883 1.000 17.37781 100 ALA C O 1
ATOM 8359 N N . ILE C 1 109 ? 72.08382 12.05557 -34.39126 1.000 16.83460 101 ILE C N 1
ATOM 8360 C CA . ILE C 1 109 ? 71.89760 11.34353 -35.65465 1.000 17.01701 101 ILE C CA 1
ATOM 8361 C C . ILE C 1 109 ? 73.23213 11.11330 -36.35729 1.000 17.52274 101 ILE C C 1
ATOM 8362 O O . ILE C 1 109 ? 73.46385 10.04497 -36.93122 1.000 18.40231 101 ILE C O 1
ATOM 8367 N N . VAL C 1 110 ? 74.13217 12.09997 -36.31988 1.000 17.12961 102 VAL C N 1
ATOM 8368 C CA . VAL C 1 110 ? 75.47228 11.90342 -36.86905 1.000 17.52494 102 VAL C CA 1
ATOM 8369 C C . VAL C 1 110 ? 76.21772 10.82857 -36.08710 1.000 18.32211 102 VAL C C 1
ATOM 8370 O O . VAL C 1 110 ? 76.90539 9.98163 -36.67137 1.000 20.20607 102 VAL C O 1
ATOM 8374 N N . ALA C 1 111 ? 76.08108 10.83395 -34.75533 1.000 18.44912 103 ALA C N 1
ATOM 8375 C CA . ALA C 1 111 ? 76.74068 9.81455 -33.94432 1.000 18.16420 103 ALA C CA 1
ATOM 8376 C C . ALA C 1 111 ? 76.24862 8.41478 -34.29317 1.000 20.10082 103 ALA C C 1
ATOM 8377 O O . ALA C 1 111 ? 76.97396 7.43232 -34.08749 1.000 22.23455 103 ALA C O 1
ATOM 8379 N N . ALA C 1 112 ? 75.02775 8.30742 -34.81897 1.000 19.73278 104 ALA C N 1
ATOM 8380 C CA . ALA C 1 112 ? 74.47254 7.04245 -35.28138 1.000 20.43344 104 ALA C CA 1
ATOM 8381 C C . ALA C 1 112 ? 74.89933 6.69610 -36.70477 1.000 21.85276 104 ALA C C 1
ATOM 8382 O O . ALA C 1 112 ? 74.53584 5.62179 -37.19736 1.000 23.79428 104 ALA C O 1
ATOM 8384 N N . GLY C 1 113 ? 75.63910 7.57383 -37.37252 1.000 21.22729 105 GLY C N 1
ATOM 8385 C CA . GLY C 1 113 ? 76.22562 7.28700 -38.66077 1.000 21.08982 105 GLY C CA 1
ATOM 8386 C C . GLY C 1 113 ? 75.56825 7.93456 -39.87272 1.000 20.87438 105 GLY C C 1
ATOM 8387 O O . GLY C 1 113 ? 75.83011 7.49209 -41.00161 1.000 21.73844 105 GLY C O 1
ATOM 8388 N N . THR C 1 114 ? 74.75453 8.96369 -39.68366 1.000 20.08908 106 THR C N 1
ATOM 8389 C CA . THR C 1 114 ? 73.92067 9.49455 -40.74367 1.000 21.20197 106 THR C CA 1
ATOM 8390 C C . THR C 1 114 ? 74.40505 10.86847 -41.17997 1.000 20.37628 106 THR C C 1
ATOM 8391 O O . THR C 1 114 ? 74.63344 11.74098 -40.32905 1.000 19.80453 106 THR C O 1
ATOM 8395 N N . PRO C 1 115 ? 74.55429 11.09602 -42.48558 1.000 19.03838 107 PRO C N 1
ATOM 8396 C CA . PRO C 1 115 ? 74.88354 12.44011 -42.98528 1.000 18.53059 107 PRO C CA 1
ATOM 8397 C C . PRO C 1 115 ? 73.80088 13.45172 -42.64886 1.000 19.02747 107 PRO C C 1
ATOM 8398 O O . PRO C 1 115 ? 72.64734 13.31076 -43.05600 1.000 18.20874 107 PRO C O 1
ATOM 8402 N N . VAL C 1 116 ? 74.19240 14.48557 -41.90544 1.000 16.69607 108 VAL C N 1
ATOM 8403 C CA . VAL C 1 116 ? 73.34441 15.62508 -41.58561 1.000 17.66236 108 VAL C CA 1
ATOM 8404 C C . VAL C 1 116 ? 74.14900 16.87844 -41.87952 1.000 17.53921 108 VAL C C 1
ATOM 8405 O O . VAL C 1 116 ? 75.32658 16.96621 -41.51378 1.000 18.09870 108 VAL C O 1
ATOM 8409 N N . PHE C 1 117 ? 73.50961 17.85352 -42.52560 1.000 18.06763 109 PHE C N 1
ATOM 8410 C CA . PHE C 1 117 ? 74.10595 19.15594 -42.82384 1.000 17.42938 109 PHE C CA 1
ATOM 8411 C C . PHE C 1 117 ? 73.12442 20.18610 -42.28751 1.000 19.07859 109 PHE C C 1
ATOM 8412 O O . PHE C 1 117 ? 72.22238 20.62583 -43.00380 1.000 18.63779 109 PHE C O 1
ATOM 8420 N N . ALA C 1 118 ? 73.28305 20.53519 -41.01221 1.000 16.94510 110 ALA C N 1
ATOM 8421 C CA . ALA C 1 118 ? 72.30314 21.38007 -40.35156 1.000 16.95133 110 ALA C CA 1
ATOM 8422 C C . ALA C 1 118 ? 72.86976 21.86121 -39.03033 1.000 16.44800 110 ALA C C 1
ATOM 8423 O O . ALA C 1 118 ? 73.46177 21.07460 -38.28317 1.000 17.57635 110 ALA C O 1
ATOM 8425 N N . TRP C 1 119 ? 72.64193 23.13838 -38.73193 1.000 17.91166 111 TRP C N 1
ATOM 8426 C CA . TRP C 1 119 ? 72.91313 23.69006 -37.41188 1.000 16.28136 111 TRP C CA 1
ATOM 8427 C C . TRP C 1 119 ? 72.01252 24.90004 -37.19826 1.000 16.52196 111 TRP C C 1
ATOM 8428 O O . TRP C 1 119 ? 71.51400 25.50373 -38.15332 1.000 16.90490 111 TRP C O 1
ATOM 8439 N N . LYS C 1 120 ? 71.80548 25.24643 -35.93160 1.000 16.17455 112 LYS C N 1
ATOM 8440 C CA . LYS C 1 120 ? 70.99362 26.41090 -35.60129 1.000 16.09098 112 LYS C CA 1
ATOM 8441 C C . LYS C 1 120 ? 71.79279 27.68253 -35.87021 1.000 17.70206 112 LYS C C 1
ATOM 8442 O O . LYS C 1 120 ? 72.92767 27.82327 -35.40865 1.000 18.82708 112 LYS C O 1
ATOM 8448 N N . GLY C 1 121 ? 71.21078 28.60283 -36.63636 1.000 17.61755 113 GLY C N 1
ATOM 8449 C CA . GLY C 1 121 ? 71.88812 29.84662 -36.94346 1.000 18.88482 113 GLY C CA 1
ATOM 8450 C C . GLY C 1 121 ? 72.71832 29.84838 -38.20723 1.000 19.09824 113 GLY C C 1
ATOM 8451 O O . GLY C 1 121 ? 73.74411 30.53735 -38.25716 1.000 20.91473 113 GLY C O 1
ATOM 8452 N N . GLU C 1 122 ? 72.31188 29.10249 -39.23227 1.000 18.00787 114 GLU C N 1
ATOM 8453 C CA . GLU C 1 122 ? 72.97055 29.15908 -40.53341 1.000 18.48739 114 GLU C CA 1
ATOM 8454 C C . GLU C 1 122 ? 72.76541 30.52481 -41.18429 1.000 19.41582 114 GLU C C 1
ATOM 8455 O O . GLU C 1 122 ? 71.78055 31.22061 -40.91851 1.000 20.89457 114 GLU C O 1
ATOM 8461 N N . THR C 1 123 ? 73.71229 30.90744 -42.04770 1.000 19.26827 115 THR C N 1
ATOM 8462 C CA . THR C 1 123 ? 73.45792 31.98037 -42.99859 1.000 20.75977 115 THR C CA 1
ATOM 8463 C C . THR C 1 123 ? 72.68043 31.42615 -44.18777 1.000 20.72263 115 THR C C 1
ATOM 8464 O O . THR C 1 123 ? 72.58612 30.21280 -44.38438 1.000 19.75624 115 THR C O 1
ATOM 8468 N N . LEU C 1 124 ? 72.11231 32.32875 -44.99429 1.000 20.24739 116 LEU C N 1
ATOM 8469 C CA . LEU C 1 124 ? 71.40516 31.87917 -46.19079 1.000 21.03151 116 LEU C CA 1
ATOM 8470 C C . LEU C 1 124 ? 72.33838 31.15617 -47.15584 1.000 20.36896 116 LEU C C 1
ATOM 8471 O O . LEU C 1 124 ? 71.94347 30.16921 -47.79035 1.000 20.40452 116 LEU C O 1
ATOM 8476 N N . GLU C 1 125 ? 73.57586 31.63358 -47.29218 1.000 20.93555 117 GLU C N 1
ATOM 8477 C CA . GLU C 1 125 ? 74.52827 30.93388 -48.14757 1.000 22.44787 117 GLU C CA 1
ATOM 8478 C C . GLU C 1 125 ? 74.79633 29.53026 -47.62057 1.000 21.34166 117 GLU C C 1
ATOM 8479 O O . GLU C 1 125 ? 74.79243 28.55701 -48.38301 1.000 22.26673 117 GLU C O 1
ATOM 8485 N N . GLU C 1 126 ? 75.01994 29.40965 -46.30934 1.000 20.82177 118 GLU C N 1
ATOM 8486 C CA . GLU C 1 126 ? 75.24842 28.09858 -45.70659 1.000 20.42309 118 GLU C CA 1
ATOM 8487 C C . GLU C 1 126 ? 74.03412 27.19741 -45.87765 1.000 19.08215 118 GLU C C 1
ATOM 8488 O O . GLU C 1 126 ? 74.17414 25.99680 -46.14456 1.000 18.80981 118 GLU C O 1
ATOM 8494 N N . TYR C 1 127 ? 72.83492 27.76565 -45.72119 1.000 18.19706 119 TYR C N 1
ATOM 8495 C CA . TYR C 1 127 ? 71.59351 27.00996 -45.87552 1.000 17.48580 119 TYR C CA 1
ATOM 8496 C C . TYR C 1 127 ? 71.54744 26.28702 -47.21649 1.000 17.30760 119 TYR C C 1
ATOM 8497 O O . TYR C 1 127 ? 71.29449 25.07901 -47.27684 1.000 18.72736 119 TYR C O 1
ATOM 8506 N N . TRP C 1 128 ? 71.81635 27.01089 -48.30851 1.000 17.30774 120 TRP C N 1
ATOM 8507 C CA . TRP C 1 128 ? 71.75495 26.39178 -49.63120 1.000 18.86435 120 TRP C CA 1
ATOM 8508 C C . TRP C 1 128 ? 72.92389 25.44016 -49.87694 1.000 18.01049 120 TRP C C 1
ATOM 8509 O O . TRP C 1 128 ? 72.75768 24.42798 -50.57250 1.000 18.29945 120 TRP C O 1
ATOM 8520 N N . GLU C 1 129 ? 74.10260 25.72902 -49.31475 1.000 18.45732 121 GLU C N 1
ATOM 8521 C CA . GLU C 1 129 ? 75.20124 24.76740 -49.39546 1.000 19.25005 121 GLU C CA 1
ATOM 8522 C C . GLU C 1 129 ? 74.82687 23.45334 -48.72044 1.000 19.83447 121 GLU C C 1
ATOM 8523 O O . GLU C 1 129 ? 75.18656 22.37097 -49.20327 1.000 21.35181 121 GLU C O 1
ATOM 8529 N N . CYS C 1 130 ? 74.11270 23.52857 -47.59409 1.000 18.78390 122 CYS C N 1
ATOM 8530 C CA . CYS C 1 130 ? 73.65815 22.31327 -46.92554 1.000 17.71560 122 CYS C CA 1
ATOM 8531 C C . CYS C 1 130 ? 72.64871 21.55926 -47.78087 1.000 17.53314 122 CYS C C 1
ATOM 8532 O O . CYS C 1 130 ? 72.67014 20.32049 -47.82236 1.000 19.55637 122 CYS C O 1
ATOM 8535 N N . THR C 1 131 ? 71.73690 22.28367 -48.45058 1.000 17.07133 123 THR C N 1
ATOM 8536 C CA . THR C 1 131 ? 70.79253 21.61790 -49.34886 1.000 18.59956 123 THR C CA 1
ATOM 8537 C C . THR C 1 131 ? 71.52742 20.82533 -50.41983 1.000 19.16694 123 THR C C 1
ATOM 8538 O O . THR C 1 131 ? 71.16870 19.67923 -50.70735 1.000 18.91124 123 THR C O 1
ATOM 8542 N N . TRP C 1 132 ? 72.56943 21.41688 -51.01158 1.000 18.65701 124 TRP C N 1
ATOM 8543 C CA . TRP C 1 132 ? 73.33026 20.72085 -52.04284 1.000 20.29962 124 TRP C CA 1
ATOM 8544 C C . TRP C 1 132 ? 74.03152 19.48255 -51.48876 1.000 20.04876 124 TRP C C 1
ATOM 8545 O O . TRP C 1 132 ? 73.99805 18.41517 -52.11429 1.000 20.05795 124 TRP C O 1
ATOM 8556 N N . LYS C 1 133 ? 74.66775 19.59797 -50.31437 1.000 19.77878 125 LYS C N 1
ATOM 8557 C CA . LYS C 1 133 ? 75.35321 18.44351 -49.73476 1.000 20.50206 125 LYS C CA 1
ATOM 8558 C C . LYS C 1 133 ? 74.38884 17.29951 -49.47402 1.000 20.64473 125 LYS C C 1
ATOM 8559 O O . LYS C 1 133 ? 74.76962 16.12558 -49.57190 1.000 21.34896 125 LYS C O 1
ATOM 8565 N N . THR C 1 134 ? 73.14167 17.62717 -49.13077 1.000 19.46966 126 THR C N 1
ATOM 8566 C CA . THR C 1 134 ? 72.12942 16.60844 -48.86959 1.000 18.66803 126 THR C CA 1
ATOM 8567 C C . THR C 1 134 ? 71.70615 15.90905 -50.15594 1.000 19.24968 126 THR C C 1
ATOM 8568 O O . THR C 1 134 ? 71.56256 14.67823 -50.18579 1.000 20.20628 126 THR C O 1
ATOM 8572 N N . LEU C 1 135 ? 71.50907 16.67434 -51.23049 1.000 19.74946 127 LEU C N 1
ATOM 8573 C CA . LEU C 1 135 ? 71.03428 16.08507 -52.47957 1.000 20.65525 127 LEU C CA 1
ATOM 8574 C C . LEU C 1 135 ? 72.11914 15.27956 -53.18079 1.000 20.86909 127 LEU C C 1
ATOM 8575 O O . LEU C 1 135 ? 71.80660 14.31256 -53.88388 1.000 21.48838 127 LEU C O 1
ATOM 8580 N N . LEU C 1 136 ? 73.38684 15.65921 -53.01399 1.000 22.01463 128 LEU C N 1
ATOM 8581 C CA . LEU C 1 136 ? 74.48786 15.00734 -53.72025 1.000 23.30423 128 LEU C CA 1
ATOM 8582 C C . LEU C 1 136 ? 74.89020 13.74116 -52.97202 1.000 24.30208 128 LEU C C 1
ATOM 8583 O O . LEU C 1 136 ? 75.52614 13.80927 -51.91310 1.000 25.56033 128 LEU C O 1
ATOM 8588 N N . PHE C 1 137 ? 74.54174 12.59178 -53.52755 1.000 24.61101 129 PHE C N 1
ATOM 8589 C CA . PHE C 1 137 ? 74.92120 11.30674 -52.96725 1.000 25.65679 129 PHE C CA 1
ATOM 8590 C C . PHE C 1 137 ? 76.27405 10.87344 -53.51211 1.000 28.33586 129 PHE C C 1
ATOM 8591 O O . PHE C 1 137 ? 76.71367 11.34893 -54.56593 1.000 28.93897 129 PHE C O 1
ATOM 8599 N N . PRO C 1 138 ? 76.97278 9.98830 -52.79846 1.000 29.62689 130 PRO C N 1
ATOM 8600 C CA . PRO C 1 138 ? 78.24873 9.46916 -53.30464 1.000 31.27057 130 PRO C CA 1
ATOM 8601 C C . PRO C 1 138 ? 78.13413 8.94174 -54.72996 1.000 33.11952 130 PRO C C 1
ATOM 8602 O O . PRO C 1 138 ? 77.06641 8.51799 -55.17690 1.000 32.46291 130 PRO C O 1
ATOM 8606 N N . ASP C 1 139 ? 79.25814 8.99391 -55.44800 1.000 35.64389 131 ASP C N 1
ATOM 8607 C CA . ASP C 1 139 ? 79.32994 8.59139 -56.85534 1.000 39.12211 131 ASP C CA 1
ATOM 8608 C C . ASP C 1 139 ? 78.49482 9.50182 -57.75081 1.000 37.74359 131 ASP C C 1
ATOM 8609 O O . ASP C 1 139 ? 77.93070 9.05173 -58.75188 1.000 38.18712 131 ASP C O 1
ATOM 8614 N N . ASP C 1 140 ? 78.41114 10.78400 -57.38393 1.000 36.11298 132 ASP C N 1
ATOM 8615 C CA . ASP C 1 140 ? 77.68316 11.79321 -58.16025 1.000 35.79853 132 ASP C CA 1
ATOM 8616 C C . ASP C 1 140 ? 76.24480 11.36655 -58.45378 1.000 32.44416 132 ASP C C 1
ATOM 8617 O O . ASP C 1 140 ? 75.73076 11.55160 -59.55874 1.000 32.74508 132 ASP C O 1
ATOM 8622 N N . MET C 1 141 ? 75.59383 10.77952 -57.45583 1.000 29.78390 133 MET C N 1
ATOM 8623 C CA . MET C 1 141 ? 74.20978 10.34669 -57.56904 1.000 29.57152 133 MET C CA 1
ATOM 8624 C C . MET C 1 141 ? 73.29947 11.38272 -56.92081 1.000 26.51013 133 MET C C 1
ATOM 8625 O O . MET C 1 141 ? 73.75790 12.35551 -56.32440 1.000 25.00564 133 MET C O 1
ATOM 8630 N N . GLY C 1 142 ? 71.99135 11.17095 -57.06069 1.000 25.34800 134 GLY C N 1
ATOM 8631 C CA . GLY C 1 142 ? 71.00711 12.02367 -56.43540 1.000 24.14266 134 GLY C CA 1
ATOM 8632 C C . GLY C 1 142 ? 69.98602 11.20543 -55.67172 1.000 22.86631 134 GLY C C 1
ATOM 8633 O O . GLY C 1 142 ? 70.04712 9.97318 -55.63917 1.000 22.98166 134 GLY C O 1
ATOM 8634 N N . PRO C 1 143 ? 69.02132 11.86916 -55.04336 1.000 21.87909 135 PRO C N 1
ATOM 8635 C CA . PRO C 1 143 ? 67.99914 11.12765 -54.29464 1.000 21.28114 135 PRO C CA 1
ATOM 8636 C C . PRO C 1 143 ? 67.02917 10.42359 -55.23167 1.000 21.31198 135 PRO C C 1
ATOM 8637 O O . PRO C 1 143 ? 66.67699 10.93593 -56.29906 1.000 22.20917 135 PRO C O 1
ATOM 8641 N N . GLN C 1 144 ? 66.60266 9.23040 -54.82373 1.000 19.88062 136 GLN C N 1
ATOM 8642 C CA . GLN C 1 144 ? 65.48628 8.56052 -55.48044 1.000 20.13860 136 GLN C CA 1
ATOM 8643 C C . GLN C 1 144 ? 64.14292 8.96094 -54.88831 1.000 20.64288 136 GLN C C 1
ATOM 8644 O O . GLN C 1 144 ? 63.10990 8.79919 -55.54830 1.000 19.87318 136 GLN C O 1
ATOM 8650 N N . LEU C 1 145 ? 64.14361 9.48202 -53.66350 1.000 21.22441 137 LEU C N 1
ATOM 8651 C CA . LEU C 1 145 ? 62.96583 10.03257 -53.01315 1.000 21.00898 137 LEU C CA 1
ATOM 8652 C C . LEU C 1 145 ? 63.40603 11.24334 -52.21017 1.000 20.32821 137 LEU C C 1
ATOM 8653 O O . LEU C 1 145 ? 64.52651 11.28035 -51.69911 1.000 19.55269 137 LEU C O 1
ATOM 8658 N N . ILE C 1 146 ? 62.52551 12.23692 -52.11206 1.000 19.04540 138 ILE C N 1
ATOM 8659 C CA . ILE C 1 146 ? 62.77491 13.42479 -51.30453 1.000 17.50135 138 ILE C CA 1
ATOM 8660 C C . ILE C 1 146 ? 61.64501 13.59490 -50.29985 1.000 16.63905 138 ILE C C 1
ATOM 8661 O O . ILE C 1 146 ? 60.46698 13.46240 -50.65688 1.000 16.60329 138 ILE C O 1
ATOM 8666 N N . VAL C 1 147 ? 62.00395 13.89741 -49.04946 1.000 17.07707 139 VAL C N 1
ATOM 8667 C CA . VAL C 1 147 ? 61.07771 14.44474 -48.05993 1.000 16.62318 139 VAL C CA 1
ATOM 8668 C C . VAL C 1 147 ? 61.34233 15.94245 -48.00335 1.000 16.19508 139 VAL C C 1
ATOM 8669 O O . VAL C 1 147 ? 62.47392 16.36340 -47.74004 1.000 17.16239 139 VAL C O 1
ATOM 8673 N N . ASP C 1 148 ? 60.32534 16.75944 -48.25879 1.000 15.75412 140 ASP C N 1
ATOM 8674 C CA . ASP C 1 148 ? 60.51542 18.19928 -48.35979 1.000 15.66690 140 ASP C CA 1
ATOM 8675 C C . ASP C 1 148 ? 59.51000 18.90989 -47.46993 1.000 16.04640 140 ASP C C 1
ATOM 8676 O O . ASP C 1 148 ? 58.38326 18.44395 -47.27915 1.000 16.73549 140 ASP C O 1
ATOM 8681 N N . ASP C 1 149 ? 59.92573 20.04906 -46.93555 1.000 16.59656 141 ASP C N 1
ATOM 8682 C CA . ASP C 1 149 ? 59.07322 20.87466 -46.08055 1.000 16.96223 141 ASP C CA 1
ATOM 8683 C C . ASP C 1 149 ? 59.27136 22.30754 -46.55497 1.000 16.84206 141 ASP C C 1
ATOM 8684 O O . ASP C 1 149 ? 60.28078 22.93980 -46.22576 1.000 18.69154 141 ASP C O 1
ATOM 8689 N N . GLY C 1 150 ? 58.31988 22.80454 -47.34039 1.000 15.86341 142 GLY C N 1
ATOM 8690 C CA . GLY C 1 150 ? 58.37096 24.14737 -47.88141 1.000 16.46402 142 GLY C CA 1
ATOM 8691 C C . GLY C 1 150 ? 58.83417 24.22555 -49.31942 1.000 18.32588 142 GLY C C 1
ATOM 8692 O O . GLY C 1 150 ? 58.74300 25.30367 -49.92264 1.000 20.22153 142 GLY C O 1
ATOM 8693 N N . GLY C 1 151 ? 59.33625 23.12637 -49.87922 1.000 17.95961 143 GLY C N 1
ATOM 8694 C CA . GLY C 1 151 ? 59.65433 23.06173 -51.29505 1.000 17.29313 143 GLY C CA 1
ATOM 8695 C C . GLY C 1 151 ? 61.01941 23.56209 -51.72500 1.000 18.93767 143 GLY C C 1
ATOM 8696 O O . GLY C 1 151 ? 61.26060 23.65791 -52.93130 1.000 18.89481 143 GLY C O 1
ATOM 8697 N N . ASP C 1 152 ? 61.93317 23.86382 -50.79627 1.000 18.89892 144 ASP C N 1
ATOM 8698 C CA . ASP C 1 152 ? 63.22993 24.40034 -51.21362 1.000 20.87513 144 ASP C CA 1
ATOM 8699 C C . ASP C 1 152 ? 64.06602 23.36369 -51.95747 1.000 22.21799 144 ASP C C 1
ATOM 8700 O O . ASP C 1 152 ? 64.70732 23.68988 -52.96256 1.000 22.08664 144 ASP C O 1
ATOM 8705 N N . ALA C 1 153 ? 64.10126 22.11867 -51.47057 1.000 21.82634 145 ALA C N 1
ATOM 8706 C CA . ALA C 1 153 ? 64.84791 21.08675 -52.18559 1.000 21.75130 145 ALA C CA 1
ATOM 8707 C C . ALA C 1 153 ? 64.22992 20.82346 -53.55072 1.000 20.36248 145 ALA C C 1
ATOM 8708 O O . ALA C 1 153 ? 64.94418 20.69162 -54.55262 1.000 21.64358 145 ALA C O 1
ATOM 8710 N N . THR C 1 154 ? 62.89454 20.77110 -53.60460 1.000 18.96085 146 THR C N 1
ATOM 8711 C CA . THR C 1 154 ? 62.19785 20.59250 -54.86956 1.000 19.46216 146 THR C CA 1
ATOM 8712 C C . THR C 1 154 ? 62.50025 21.73749 -55.82765 1.000 19.28410 146 THR C C 1
ATOM 8713 O O . THR C 1 154 ? 62.72252 21.51764 -57.02713 1.000 19.96047 146 THR C O 1
ATOM 8717 N N . LEU C 1 155 ? 62.50767 22.96899 -55.31080 1.000 18.33071 147 LEU C N 1
ATOM 8718 C CA . LEU C 1 155 ? 62.85360 24.13328 -56.11979 1.000 20.76006 147 LEU C CA 1
ATOM 8719 C C . LEU C 1 155 ? 64.24192 23.98122 -56.72438 1.000 21.66809 147 LEU C C 1
ATOM 8720 O O . LEU C 1 155 ? 64.43956 24.21358 -57.92205 1.000 22.80710 147 LEU C O 1
ATOM 8725 N N . MET C 1 156 ? 65.22314 23.60022 -55.90398 1.000 21.66731 148 MET C N 1
ATOM 8726 C CA . MET C 1 156 ? 66.59018 23.50011 -56.40357 1.000 22.26252 148 MET C CA 1
ATOM 8727 C C . MET C 1 156 ? 66.71111 22.44478 -57.49741 1.000 21.44926 148 MET C C 1
ATOM 8728 O O . MET C 1 156 ? 67.37651 22.67417 -58.51481 1.000 21.78833 148 MET C O 1
ATOM 8733 N N . VAL C 1 157 ? 66.07129 21.28449 -57.31509 1.000 20.76885 149 VAL C N 1
ATOM 8734 C CA . VAL C 1 157 ? 66.12095 20.25055 -58.34914 1.000 21.37799 149 VAL C CA 1
ATOM 8735 C C . VAL C 1 157 ? 65.54888 20.77934 -59.65845 1.000 20.41569 149 VAL C C 1
ATOM 8736 O O . VAL C 1 157 ? 66.14706 20.61958 -60.73063 1.000 20.97372 149 VAL C O 1
ATOM 8740 N N . HIS C 1 158 ? 64.37352 21.40754 -59.59411 1.000 20.65639 150 HIS C N 1
ATOM 8741 C CA . HIS C 1 158 ? 63.73302 21.90954 -60.80778 1.000 21.43845 150 HIS C CA 1
ATOM 8742 C C . HIS C 1 158 ? 64.56682 23.00122 -61.46931 1.000 21.24711 150 HIS C C 1
ATOM 8743 O O . HIS C 1 158 ? 64.79116 22.97362 -62.68600 1.000 23.04652 150 HIS C O 1
ATOM 8750 N N . ARG C 1 159 ? 65.05485 23.96690 -60.68295 1.000 22.28727 151 ARG C N 1
ATOM 8751 C CA . ARG C 1 159 ? 65.84999 25.04096 -61.26900 1.000 24.39270 151 ARG C CA 1
ATOM 8752 C C . ARG C 1 159 ? 67.15927 24.51346 -61.84491 1.000 26.05243 151 ARG C C 1
ATOM 8753 O O . ARG C 1 159 ? 67.60469 24.96779 -62.90363 1.000 27.56423 151 ARG C O 1
ATOM 8761 N N . GLY C 1 160 ? 67.78282 23.54503 -61.17198 1.000 25.80218 152 GLY C N 1
ATOM 8762 C CA . GLY C 1 160 ? 68.98449 22.94044 -61.72123 1.000 26.46281 152 GLY C CA 1
ATOM 8763 C C . GLY C 1 160 ? 68.72944 22.25838 -63.05185 1.000 26.26938 152 GLY C C 1
ATOM 8764 O O . GLY C 1 160 ? 69.49722 22.42189 -64.00591 1.000 26.88280 152 GLY C O 1
ATOM 8765 N N . PHE C 1 161 ? 67.63101 21.50284 -63.13802 1.000 25.97348 153 PHE C N 1
ATOM 8766 C CA . PHE C 1 161 ? 67.27358 20.81509 -64.37652 1.000 26.60886 153 PHE C CA 1
ATOM 8767 C C . PHE C 1 161 ? 67.00767 21.80535 -65.50899 1.000 27.36165 153 PHE C C 1
ATOM 8768 O O . PHE C 1 161 ? 67.57285 21.68465 -66.60356 1.000 28.16092 153 PHE C O 1
ATOM 8776 N N . TYR C 1 162 ? 66.14470 22.79615 -65.26765 1.000 26.90828 154 TYR C N 1
ATOM 8777 C CA . TYR C 1 162 ? 65.77888 23.71054 -66.34589 1.000 28.56346 154 TYR C CA 1
ATOM 8778 C C . TYR C 1 162 ? 66.92977 24.63323 -66.73695 1.000 30.18105 154 TYR C C 1
ATOM 8779 O O . TYR C 1 162 ? 67.04440 25.01061 -67.90982 1.000 30.93671 154 TYR C O 1
ATOM 8788 N N . ALA C 1 163 ? 67.79536 24.99643 -65.78446 1.000 30.66036 155 ALA C N 1
ATOM 8789 C CA . ALA C 1 163 ? 68.93653 25.84788 -66.10616 1.000 32.50259 155 ALA C CA 1
ATOM 8790 C C . ALA C 1 163 ? 69.99692 25.11447 -66.91085 1.000 35.61591 155 ALA C C 1
ATOM 8791 O O . ALA C 1 163 ? 70.81512 25.76159 -67.57164 1.000 36.06222 155 ALA C O 1
ATOM 8793 N N . GLU C 1 164 ? 70.01873 23.78368 -66.86386 1.000 37.78111 156 GLU C N 1
ATOM 8794 C CA . GLU C 1 164 ? 70.92836 23.06398 -67.74748 1.000 40.31079 156 GLU C CA 1
ATOM 8795 C C . GLU C 1 164 ? 70.49688 23.18569 -69.20387 1.000 41.99157 156 GLU C C 1
ATOM 8796 O O . GLU C 1 164 ? 71.34676 23.20190 -70.10212 1.000 40.90401 156 GLU C O 1
ATOM 8802 N N . ASP C 1 165 ? 69.19023 23.30450 -69.45476 1.000 44.00831 157 ASP C N 1
ATOM 8803 C CA . ASP C 1 165 ? 68.71787 23.54901 -70.81401 1.000 46.24458 157 ASP C CA 1
ATOM 8804 C C . ASP C 1 165 ? 68.90708 25.00643 -71.21959 1.000 46.70584 157 ASP C C 1
ATOM 8805 O O . ASP C 1 165 ? 69.22582 25.29292 -72.37851 1.000 45.55088 157 ASP C O 1
ATOM 8810 N N . ASN C 1 166 ? 68.71592 25.93853 -70.28552 1.000 47.58488 158 ASN C N 1
ATOM 8811 C CA . ASN C 1 166 ? 68.87984 27.36981 -70.54439 1.000 49.42114 158 ASN C CA 1
ATOM 8812 C C . ASN C 1 166 ? 69.70538 27.98147 -69.42035 1.000 45.26793 158 ASN C C 1
ATOM 8813 O O . ASN C 1 166 ? 69.15482 28.44930 -68.41532 1.000 43.70925 158 ASN C O 1
ATOM 8818 N N . PRO C 1 167 ? 71.03426 27.99849 -69.55789 1.000 43.11256 159 PRO C N 1
ATOM 8819 C CA . PRO C 1 167 ? 71.88317 28.51794 -68.47083 1.000 42.54293 159 PRO C CA 1
ATOM 8820 C C . PRO C 1 167 ? 71.67912 29.99020 -68.15724 1.000 42.20084 159 PRO C C 1
ATOM 8821 O O . PRO C 1 167 ? 72.02213 30.41851 -67.04796 1.000 40.80429 159 PRO C O 1
ATOM 8825 N N . SER C 1 168 ? 71.13306 30.77862 -69.08659 1.000 43.41720 160 SER C N 1
ATOM 8826 C CA . SER C 1 168 ? 70.84720 32.17849 -68.79272 1.000 45.28644 160 SER C CA 1
ATOM 8827 C C . SER C 1 168 ? 69.80876 32.34988 -67.68915 1.000 45.48616 160 SER C C 1
ATOM 8828 O O . SER C 1 168 ? 69.67337 33.45862 -67.16113 1.000 46.49873 160 SER C O 1
ATOM 8831 N N . ILE C 1 169 ? 69.07121 31.29059 -67.34043 1.000 44.31618 161 ILE C N 1
ATOM 8832 C CA . ILE C 1 169 ? 68.18985 31.32993 -66.17476 1.000 43.88265 161 ILE C CA 1
ATOM 8833 C C . ILE C 1 169 ? 68.97696 31.70742 -64.92511 1.000 42.64765 161 ILE C C 1
ATOM 8834 O O . ILE C 1 169 ? 68.48937 32.44852 -64.06232 1.000 41.42277 161 ILE C O 1
ATOM 8839 N N . LEU C 1 170 ? 70.21377 31.21822 -64.81602 1.000 41.99617 162 LEU C N 1
ATOM 8840 C CA . LEU C 1 170 ? 71.03600 31.49243 -63.64447 1.000 42.13656 162 LEU C CA 1
ATOM 8841 C C . LEU C 1 170 ? 71.54973 32.92633 -63.59885 1.000 43.89757 162 LEU C C 1
ATOM 8842 O O . LEU C 1 170 ? 72.14595 33.32184 -62.59165 1.000 43.52582 162 LEU C O 1
ATOM 8847 N N . ASP C 1 171 ? 71.33386 33.71231 -64.64801 1.000 46.41412 163 ASP C N 1
ATOM 8848 C CA . ASP C 1 171 ? 71.75926 35.10385 -64.65666 1.000 49.27775 163 ASP C CA 1
ATOM 8849 C C . ASP C 1 171 ? 70.66039 36.07130 -64.23231 1.000 51.42973 163 ASP C C 1
ATOM 8850 O O . ASP C 1 171 ? 70.92738 37.27009 -64.10407 1.000 51.93090 163 ASP C O 1
ATOM 8855 N N . ASP C 1 172 ? 69.44496 35.58771 -63.99947 1.000 52.85820 164 ASP C N 1
ATOM 8856 C CA . ASP C 1 172 ? 68.32107 36.42983 -63.59713 1.000 54.52844 164 ASP C CA 1
ATOM 8857 C C . ASP C 1 172 ? 68.05167 36.17918 -62.11611 1.000 52.32026 164 ASP C C 1
ATOM 8858 O O . ASP C 1 172 ? 67.42236 35.18225 -61.75121 1.000 51.67126 164 ASP C O 1
ATOM 8863 N N . ASP C 1 173 ? 68.52916 37.09083 -61.26642 1.000 51.06143 165 ASP C N 1
ATOM 8864 C CA . ASP C 1 173 ? 68.30101 36.99361 -59.82929 1.000 50.84949 165 ASP C CA 1
ATOM 8865 C C . ASP C 1 173 ? 66.89118 37.39725 -59.42360 1.000 50.58476 165 ASP C C 1
ATOM 8866 O O . ASP C 1 173 ? 66.50665 37.16096 -58.27339 1.000 50.43856 165 ASP C O 1
ATOM 8871 N N . GLU C 1 174 ? 66.12662 38.01246 -60.32641 1.000 51.05988 166 GLU C N 1
ATOM 8872 C CA . GLU C 1 174 ? 64.74212 38.40447 -60.06143 1.000 51.35389 166 GLU C CA 1
ATOM 8873 C C . GLU C 1 174 ? 64.62170 39.33481 -58.85642 1.000 49.82401 166 GLU C C 1
ATOM 8874 O O . GLU C 1 174 ? 63.62264 39.30570 -58.13404 1.000 49.99353 166 GLU C O 1
ATOM 8880 N N . GLY C 1 175 ? 65.63701 40.16847 -58.63553 1.000 48.31043 167 GLY C N 1
ATOM 8881 C CA . GLY C 1 175 ? 65.61530 41.09879 -57.52393 1.000 47.18590 167 GLY C CA 1
ATOM 8882 C C . GLY C 1 175 ? 65.67054 40.45909 -56.15651 1.000 46.07648 167 GLY C C 1
ATOM 8883 O O . GLY C 1 175 ? 65.26863 41.08555 -55.17216 1.000 47.05529 167 GLY C O 1
ATOM 8884 N N . SER C 1 176 ? 66.16069 39.22574 -56.06222 1.000 43.50272 168 SER C N 1
ATOM 8885 C CA . SER C 1 176 ? 66.19782 38.48465 -54.80791 1.000 41.04566 168 SER C CA 1
ATOM 8886 C C . SER C 1 176 ? 67.63987 38.13166 -54.48227 1.000 39.25954 168 SER C C 1
ATOM 8887 O O . SER C 1 176 ? 68.30660 37.44411 -55.26415 1.000 38.78461 168 SER C O 1
ATOM 8890 N N . GLU C 1 177 ? 68.11824 38.60033 -53.32783 1.000 37.93652 169 GLU C N 1
ATOM 8891 C CA . GLU C 1 177 ? 69.45072 38.21351 -52.88234 1.000 37.21768 169 GLU C CA 1
ATOM 8892 C C . GLU C 1 177 ? 69.54396 36.70939 -52.66450 1.000 34.86288 169 GLU C C 1
ATOM 8893 O O . GLU C 1 177 ? 70.59268 36.10854 -52.92447 1.000 33.61497 169 GLU C O 1
ATOM 8895 N N . GLU C 1 178 ? 68.45487 36.08132 -52.21314 1.000 33.66431 170 GLU C N 1
ATOM 8896 C CA . GLU C 1 178 ? 68.48725 34.64197 -51.97213 1.000 31.52499 170 GLU C CA 1
ATOM 8897 C C . GLU C 1 178 ? 68.50038 33.85747 -53.27943 1.000 30.55303 170 GLU C C 1
ATOM 8898 O O . GLU C 1 178 ? 69.20759 32.85016 -53.39506 1.000 30.70021 170 GLU C O 1
ATOM 8904 N N . LEU C 1 179 ? 67.72831 34.29567 -54.27809 1.000 30.92349 171 LEU C N 1
ATOM 8905 C CA . LEU C 1 179 ? 67.82416 33.64598 -55.58105 1.000 31.42702 171 LEU C CA 1
ATOM 8906 C C . LEU C 1 179 ? 69.21446 33.81618 -56.17836 1.000 30.71473 171 LEU C C 1
ATOM 8907 O O . LEU C 1 179 ? 69.71435 32.90833 -56.85365 1.000 29.96249 171 LEU C O 1
ATOM 8912 N N . ALA C 1 180 ? 69.85578 34.96248 -55.92966 1.000 30.63328 172 ALA C N 1
ATOM 8913 C CA . ALA C 1 180 ? 71.24160 35.14686 -56.34857 1.000 31.44153 172 ALA C CA 1
ATOM 8914 C C . ALA C 1 180 ? 72.15302 34.09851 -55.72050 1.000 30.65992 172 ALA C C 1
ATOM 8915 O O . ALA C 1 180 ? 73.09168 33.61383 -56.36585 1.000 31.35305 172 ALA C O 1
ATOM 8917 N N . ILE C 1 181 ? 71.89301 33.73859 -54.46049 1.000 29.73114 173 ILE C N 1
ATOM 8918 C CA . ILE C 1 181 ? 72.66478 32.68672 -53.80275 1.000 28.45917 173 ILE C CA 1
ATOM 8919 C C . ILE C 1 181 ? 72.44996 31.35569 -54.51084 1.000 27.70863 173 ILE C C 1
ATOM 8920 O O . ILE C 1 181 ? 73.40346 30.62615 -54.81344 1.000 27.28310 173 ILE C O 1
ATOM 8925 N N . VAL C 1 182 ? 71.18595 31.02275 -54.78535 1.000 25.69848 174 VAL C N 1
ATOM 8926 C CA . VAL C 1 182 ? 70.87071 29.77785 -55.47921 1.000 26.22447 174 VAL C CA 1
ATOM 8927 C C . VAL C 1 182 ? 71.49109 29.76342 -56.87087 1.000 27.32351 174 VAL C C 1
ATOM 8928 O O . VAL C 1 182 ? 72.06336 28.75205 -57.29698 1.000 26.57749 174 VAL C O 1
ATOM 8932 N N . ASN C 1 183 ? 71.38212 30.87922 -57.60288 1.000 28.58671 175 ASN C N 1
ATOM 8933 C CA . ASN C 1 183 ? 71.95475 30.94480 -58.94543 1.000 30.27534 175 ASN C CA 1
ATOM 8934 C C . ASN C 1 183 ? 73.46515 30.74982 -58.91612 1.000 31.21233 175 ASN C C 1
ATOM 8935 O O . ASN C 1 183 ? 74.02567 30.05885 -59.77538 1.000 31.50887 175 ASN C O 1
ATOM 8940 N N . LYS C 1 184 ? 74.14355 31.36440 -57.94490 1.000 31.15278 176 LYS C N 1
ATOM 8941 C CA . LYS C 1 184 ? 75.59644 31.23893 -57.86624 1.000 32.81233 176 LYS C CA 1
ATOM 8942 C C . LYS C 1 184 ? 76.00224 29.79622 -57.59241 1.000 31.74636 176 LYS C C 1
ATOM 8943 O O . LYS C 1 184 ? 76.95932 29.28520 -58.18573 1.000 30.90005 176 LYS C O 1
ATOM 8949 N N . LEU C 1 185 ? 75.26563 29.11943 -56.70959 1.000 29.62314 177 LEU C N 1
ATOM 8950 C CA . LEU C 1 185 ? 75.54810 27.72187 -56.39901 1.000 28.76728 177 LEU C CA 1
ATOM 8951 C C . LEU C 1 185 ? 75.29813 26.82845 -57.60974 1.000 28.61800 177 LEU C C 1
ATOM 8952 O O . LEU C 1 185 ? 76.11321 25.95516 -57.93376 1.000 27.30054 177 LEU C O 1
ATOM 8957 N N . LEU C 1 186 ? 74.17344 27.04180 -58.30162 1.000 28.49600 178 LEU C N 1
ATOM 8958 C CA . LEU C 1 186 ? 73.87775 26.25692 -59.49632 1.000 28.60934 178 LEU C CA 1
ATOM 8959 C C . LEU C 1 186 ? 74.89902 26.49951 -60.60255 1.000 29.57414 178 LEU C C 1
ATOM 8960 O O . LEU C 1 186 ? 75.18865 25.58902 -61.38674 1.000 29.33767 178 LEU C O 1
ATOM 8965 N N . LYS C 1 187 ? 75.45916 27.70913 -60.68055 1.000 30.95078 179 LYS C N 1
ATOM 8966 C CA . LYS C 1 187 ? 76.52553 27.96145 -61.64679 1.000 33.30711 179 LYS C CA 1
ATOM 8967 C C . LYS C 1 187 ? 77.75349 27.11934 -61.33439 1.000 33.39063 179 LYS C C 1
ATOM 8968 O O . LYS C 1 187 ? 78.38580 26.56904 -62.24267 1.000 33.18974 179 LYS C O 1
ATOM 8974 N N . ARG C 1 188 ? 78.10787 27.00808 -60.05091 1.000 33.63167 180 ARG C N 1
ATOM 8975 C CA . ARG C 1 188 ? 79.25984 26.19502 -59.67205 1.000 34.11991 180 ARG C CA 1
ATOM 8976 C C . ARG C 1 188 ? 79.01356 24.72695 -59.99017 1.000 33.58755 180 ARG C C 1
ATOM 8977 O O . ARG C 1 188 ? 79.90559 24.02562 -60.48563 1.000 33.78586 180 ARG C O 1
ATOM 8985 N N . ILE C 1 189 ? 77.79535 24.25167 -59.73555 1.000 33.09163 181 ILE C N 1
ATOM 8986 C CA . ILE C 1 189 ? 77.47011 22.86027 -60.01948 1.000 33.79795 181 ILE C CA 1
ATOM 8987 C C . ILE C 1 189 ? 77.49988 22.58177 -61.51837 1.000 35.09944 181 ILE C C 1
ATOM 8988 O O . ILE C 1 189 ? 77.91247 21.49485 -61.94431 1.000 35.28865 181 ILE C O 1
ATOM 8993 N N . GLN C 1 190 ? 77.08920 23.54846 -62.34550 1.000 35.65328 182 GLN C N 1
ATOM 8994 C CA . GLN C 1 190 ? 77.23804 23.37387 -63.78994 1.000 37.59608 182 GLN C CA 1
ATOM 8995 C C . GLN C 1 190 ? 78.70154 23.25930 -64.19857 1.000 39.77889 182 GLN C C 1
ATOM 8996 O O . GLN C 1 190 ? 79.02758 22.52285 -65.13699 1.000 40.47386 182 GLN C O 1
ATOM 9002 N N . LYS C 1 191 ? 79.59325 23.97332 -63.51075 1.000 40.43966 183 LYS C N 1
ATOM 9003 C CA . LYS C 1 191 ? 81.01288 23.91762 -63.84077 1.000 41.93869 183 LYS C CA 1
ATOM 9004 C C . LYS C 1 191 ? 81.66098 22.64442 -63.30859 1.000 43.37550 183 LYS C C 1
ATOM 9005 O O . LYS C 1 191 ? 82.44351 21.99749 -64.01638 1.000 43.82656 183 LYS C O 1
ATOM 9007 N N . GLU C 1 192 ? 81.34224 22.26893 -62.06897 1.000 44.74097 184 GLU C N 1
ATOM 9008 C CA . GLU C 1 192 ? 81.94710 21.08934 -61.46094 1.000 46.70446 184 GLU C CA 1
ATOM 9009 C C . GLU C 1 192 ? 81.33585 19.79887 -61.99279 1.000 45.26061 184 GLU C C 1
ATOM 9010 O O . GLU C 1 192 ? 82.05761 18.82756 -62.24280 1.000 46.02747 184 GLU C O 1
ATOM 9016 N N . LYS C 1 193 ? 80.01463 19.75912 -62.16253 1.000 43.13448 185 LYS C N 1
ATOM 9017 C CA . LYS C 1 193 ? 79.30409 18.54418 -62.56205 1.000 41.44616 185 LYS C CA 1
ATOM 9018 C C . LYS C 1 193 ? 78.30484 18.86120 -63.66814 1.000 39.23892 185 LYS C C 1
ATOM 9019 O O . LYS C 1 193 ? 77.09036 18.88099 -63.43685 1.000 37.87672 185 LYS C O 1
ATOM 9025 N N . PRO C 1 194 ? 78.78154 19.09189 -64.89085 1.000 38.62996 186 PRO C N 1
ATOM 9026 C CA . PRO C 1 194 ? 77.85514 19.35873 -66.00022 1.000 38.62502 186 PRO C CA 1
ATOM 9027 C C . PRO C 1 194 ? 76.88378 18.20191 -66.20627 1.000 38.02914 186 PRO C C 1
ATOM 9028 O O . PRO C 1 194 ? 77.25735 17.02982 -66.12675 1.000 38.12942 186 PRO C O 1
ATOM 9032 N N . GLY C 1 195 ? 75.61797 18.54656 -66.44672 1.000 36.50126 187 GLY C N 1
ATOM 9033 C CA . GLY C 1 195 ? 74.57800 17.56353 -66.68562 1.000 34.49403 187 GLY C CA 1
ATOM 9034 C C . GLY C 1 195 ? 74.11635 16.78924 -65.47141 1.000 33.37824 187 GLY C C 1
ATOM 9035 O O . GLY C 1 195 ? 73.38567 15.80295 -65.62796 1.000 33.68896 187 GLY C O 1
ATOM 9036 N N . TYR C 1 196 ? 74.50740 17.20652 -64.26520 1.000 31.40440 188 TYR C N 1
ATOM 9037 C CA . TYR C 1 196 ? 74.12329 16.47230 -63.06224 1.000 29.91709 188 TYR C CA 1
ATOM 9038 C C . TYR C 1 196 ? 72.60702 16.38111 -62.91910 1.000 28.70240 188 TYR C C 1
ATOM 9039 O O . TYR C 1 196 ? 72.06307 15.31310 -62.61466 1.000 27.34799 188 TYR C O 1
ATOM 9048 N N . TRP C 1 197 ? 71.90452 17.49679 -63.12174 1.000 28.70969 189 TRP C N 1
ATOM 9049 C CA . TRP C 1 197 ? 70.46642 17.49669 -62.87078 1.000 29.18312 189 TRP C CA 1
ATOM 9050 C C . TRP C 1 197 ? 69.72080 16.64044 -63.88994 1.000 30.83651 189 TRP C C 1
ATOM 9051 O O . TRP C 1 197 ? 68.78010 15.91868 -63.53287 1.000 29.79466 189 TRP C O 1
ATOM 9062 N N . HIS C 1 198 ? 70.14358 16.67357 -65.15448 1.000 32.66903 190 HIS C N 1
ATOM 9063 C CA . HIS C 1 198 ? 69.57251 15.75257 -66.13066 1.000 34.62154 190 HIS C CA 1
ATOM 9064 C C . HIS C 1 198 ? 69.94404 14.30214 -65.84706 1.000 34.79338 190 HIS C C 1
ATOM 9065 O O . HIS C 1 198 ? 69.21820 13.39697 -66.27118 1.000 35.61555 190 HIS C O 1
ATOM 9072 N N . LYS C 1 199 ? 71.04273 14.06184 -65.12802 1.000 33.64312 191 LYS C N 1
ATOM 9073 C CA . LYS C 1 199 ? 71.39946 12.69916 -64.74891 1.000 33.44158 191 LYS C CA 1
ATOM 9074 C C . LYS C 1 199 ? 70.51681 12.17104 -63.61919 1.000 31.39588 191 LYS C C 1
ATOM 9075 O O . LYS C 1 199 ? 70.09489 11.00979 -63.65166 1.000 31.98695 191 LYS C O 1
ATOM 9081 N N . ILE C 1 200 ? 70.21055 12.99763 -62.62218 1.000 29.05028 192 ILE C N 1
ATOM 9082 C CA . ILE C 1 200 ? 69.52287 12.47906 -61.44235 1.000 28.55814 192 ILE C CA 1
ATOM 9083 C C . ILE C 1 200 ? 67.99555 12.53581 -61.54359 1.000 27.76227 192 ILE C C 1
ATOM 9084 O O . ILE C 1 200 ? 67.30973 11.72490 -60.91177 1.000 26.20252 192 ILE C O 1
ATOM 9089 N N . VAL C 1 201 ? 67.43827 13.47698 -62.31268 1.000 28.16956 193 VAL C N 1
ATOM 9090 C CA . VAL C 1 201 ? 65.97593 13.59968 -62.38502 1.000 28.33224 193 VAL C CA 1
ATOM 9091 C C . VAL C 1 201 ? 65.28000 12.32585 -62.84683 1.000 28.34862 193 VAL C C 1
ATOM 9092 O O . VAL C 1 201 ? 64.25751 11.95540 -62.24682 1.000 28.41026 193 VAL C O 1
ATOM 9096 N N . PRO C 1 202 ? 65.76289 11.59491 -63.85908 1.000 28.36774 194 PRO C N 1
ATOM 9097 C CA . PRO C 1 202 ? 65.06640 10.35697 -64.25579 1.000 29.88149 194 PRO C CA 1
ATOM 9098 C C . PRO C 1 202 ? 65.02173 9.29023 -63.17186 1.000 30.09654 194 PRO C C 1
ATOM 9099 O O . PRO C 1 202 ? 64.17830 8.38933 -63.25024 1.000 30.20741 194 PRO C O 1
ATOM 9103 N N . GLU C 1 203 ? 65.89061 9.36466 -62.16482 1.000 28.83698 195 GLU C N 1
ATOM 9104 C CA . GLU C 1 203 ? 65.92689 8.39208 -61.08351 1.000 27.45907 195 GLU C CA 1
ATOM 9105 C C . GLU C 1 203 ? 65.18995 8.86503 -59.83624 1.000 26.36736 195 GLU C C 1
ATOM 9106 O O . GLU C 1 203 ? 65.11428 8.11945 -58.85148 1.000 26.73052 195 GLU C O 1
ATOM 9112 N N . LEU C 1 204 ? 64.64440 10.07843 -59.85572 1.000 25.18614 196 LEU C N 1
ATOM 9113 C CA . LEU C 1 204 ? 63.95743 10.65199 -58.70270 1.000 25.48574 196 LEU C CA 1
ATOM 9114 C C . LEU C 1 204 ? 62.47464 10.31904 -58.82038 1.000 25.22607 196 LEU C C 1
ATOM 9115 O O . LEU C 1 204 ? 61.76135 10.89432 -59.65268 1.000 26.40143 196 LEU C O 1
ATOM 9120 N N . LYS C 1 205 ? 62.01598 9.38100 -57.98764 1.000 25.46642 197 LYS C N 1
ATOM 9121 C CA . LYS C 1 205 ? 60.69650 8.78436 -58.15080 1.000 27.37230 197 LYS C CA 1
ATOM 9122 C C . LYS C 1 205 ? 59.58364 9.62394 -57.54206 1.000 24.37120 197 LYS C C 1
ATOM 9123 O O . LYS C 1 205 ? 58.41686 9.42535 -57.89600 1.000 25.44493 197 LYS C O 1
ATOM 9129 N N . GLY C 1 206 ? 59.90704 10.55339 -56.64613 1.000 21.43981 198 GLY C N 1
ATOM 9130 C CA . GLY C 1 206 ? 58.87379 11.37538 -56.05147 1.000 21.20826 198 GLY C CA 1
ATOM 9131 C C . GLY C 1 206 ? 59.33473 12.20676 -54.87568 1.000 20.92654 198 GLY C C 1
ATOM 9132 O O . GLY C 1 206 ? 60.40368 11.97700 -54.30577 1.000 21.03977 198 GLY C O 1
ATOM 9133 N N . VAL C 1 207 ? 58.52449 13.19250 -54.51753 1.000 17.89876 199 VAL C N 1
ATOM 9134 C CA . VAL C 1 207 ? 58.72360 14.00150 -53.32180 1.000 18.58552 199 VAL C CA 1
ATOM 9135 C C . VAL C 1 207 ? 57.45753 13.92792 -52.47631 1.000 18.13192 199 VAL C C 1
ATOM 9136 O O . VAL C 1 207 ? 56.34498 13.92513 -53.01487 1.000 18.23932 199 VAL C O 1
ATOM 9140 N N . SER C 1 208 ? 57.61859 13.85833 -51.15365 1.000 16.82734 200 SER C N 1
ATOM 9141 C CA . SER C 1 208 ? 56.49472 14.02001 -50.23677 1.000 15.93785 200 SER C CA 1
ATOM 9142 C C . SER C 1 208 ? 56.64315 15.34606 -49.50051 1.000 16.09754 200 SER C C 1
ATOM 9143 O O . SER C 1 208 ? 57.66373 15.59206 -48.84711 1.000 19.31922 200 SER C O 1
ATOM 9146 N N . GLU C 1 209 ? 55.63077 16.19765 -49.60607 1.000 15.58684 201 GLU C N 1
ATOM 9147 C CA . GLU C 1 209 ? 55.72952 17.58064 -49.17217 1.000 16.21911 201 GLU C CA 1
ATOM 9148 C C . GLU C 1 209 ? 54.90417 17.80980 -47.91418 1.000 16.23822 201 GLU C C 1
ATOM 9149 O O . GLU C 1 209 ? 53.70219 17.53044 -47.89396 1.000 16.18381 201 GLU C O 1
ATOM 9155 N N . GLU C 1 210 ? 55.55289 18.37538 -46.89498 1.000 15.25307 202 GLU C N 1
ATOM 9156 C CA . GLU C 1 210 ? 55.02023 18.47386 -45.54257 1.000 16.01932 202 GLU C CA 1
ATOM 9157 C C . GLU C 1 210 ? 54.01473 19.60807 -45.36196 1.000 14.72168 202 GLU C C 1
ATOM 9158 O O . GLU C 1 210 ? 53.09897 19.47982 -44.54219 1.000 15.56690 202 GLU C O 1
ATOM 9164 N N . THR C 1 211 ? 54.16730 20.74110 -46.04802 1.000 15.03791 203 THR C N 1
ATOM 9165 C CA . THR C 1 211 ? 53.51308 21.94079 -45.54487 1.000 16.08155 203 THR C CA 1
ATOM 9166 C C . THR C 1 211 ? 52.71849 22.68876 -46.61192 1.000 15.78052 203 THR C C 1
ATOM 9167 O O . THR C 1 211 ? 52.93658 22.54119 -47.81787 1.000 16.23961 203 THR C O 1
ATOM 9171 N N . THR C 1 212 ? 51.77735 23.50683 -46.12524 1.000 15.13204 204 THR C N 1
ATOM 9172 C CA . THR C 1 212 ? 50.82808 24.18437 -47.00387 1.000 15.11167 204 THR C CA 1
ATOM 9173 C C . THR C 1 212 ? 51.53839 24.98613 -48.09258 1.000 15.61812 204 THR C C 1
ATOM 9174 O O . THR C 1 212 ? 51.14748 24.93628 -49.26625 1.000 16.46916 204 THR C O 1
ATOM 9178 N N . THR C 1 213 ? 52.59367 25.72288 -47.72261 1.000 16.26535 205 THR C N 1
ATOM 9179 C CA . THR C 1 213 ? 53.30120 26.54955 -48.69946 1.000 17.54740 205 THR C CA 1
ATOM 9180 C C . THR C 1 213 ? 53.99797 25.69132 -49.74782 1.000 17.31582 205 THR C C 1
ATOM 9181 O O . THR C 1 213 ? 54.00722 26.03659 -50.93645 1.000 18.09497 205 THR C O 1
ATOM 9185 N N . GLY C 1 214 ? 54.58171 24.56788 -49.33350 1.000 16.95947 206 GLY C N 1
ATOM 9186 C CA . GLY C 1 214 ? 55.21248 23.68546 -50.30351 1.000 16.79339 206 GLY C CA 1
ATOM 9187 C C . GLY C 1 214 ? 54.21195 23.09071 -51.27367 1.000 16.36619 206 GLY C C 1
ATOM 9188 O O . GLY C 1 214 ? 54.49347 22.95522 -52.46825 1.000 16.38544 206 GLY C O 1
ATOM 9189 N N . VAL C 1 215 ? 53.02291 22.74636 -50.77998 1.000 16.74387 207 VAL C N 1
ATOM 9190 C CA . VAL C 1 215 ? 51.99144 22.20486 -51.65385 1.000 19.19457 207 VAL C CA 1
ATOM 9191 C C . VAL C 1 215 ? 51.53358 23.25478 -52.65095 1.000 20.67979 207 VAL C C 1
ATOM 9192 O O . VAL C 1 215 ? 51.31254 22.95435 -53.82922 1.000 21.19025 207 VAL C O 1
ATOM 9196 N N . HIS C 1 216 ? 51.39767 24.50379 -52.20186 1.000 22.58967 208 HIS C N 1
ATOM 9197 C CA . HIS C 1 216 ? 51.08112 25.59140 -53.12249 1.000 24.84526 208 HIS C CA 1
ATOM 9198 C C . HIS C 1 216 ? 52.11914 25.69321 -54.23624 1.000 23.72935 208 HIS C C 1
ATOM 9199 O O . HIS C 1 216 ? 51.76977 25.87772 -55.41134 1.000 26.38643 208 HIS C O 1
ATOM 9206 N N . ARG C 1 217 ? 53.40214 25.57196 -53.88710 1.000 23.05456 209 ARG C N 1
ATOM 9207 C CA . ARG C 1 217 ? 54.45274 25.59482 -54.90162 1.000 21.97204 209 ARG C CA 1
ATOM 9208 C C . ARG C 1 217 ? 54.30867 24.43203 -55.88141 1.000 22.52711 209 ARG C C 1
ATOM 9209 O O . ARG C 1 217 ? 54.56714 24.58812 -57.08104 1.000 23.54099 209 ARG C O 1
ATOM 9217 N N . LEU C 1 218 ? 53.90520 23.25363 -55.39138 1.000 22.09739 210 LEU C N 1
ATOM 9218 C CA . LEU C 1 218 ? 53.72582 22.11261 -56.28890 1.000 23.07232 210 LEU C CA 1
ATOM 9219 C C . LEU C 1 218 ? 52.61813 22.37097 -57.29882 1.000 25.26314 210 LEU C C 1
ATOM 9220 O O . LEU C 1 218 ? 52.75410 22.03873 -58.48261 1.000 25.74226 210 LEU C O 1
ATOM 9225 N N . TYR C 1 219 ? 51.50973 22.95978 -56.85367 1.000 27.56822 211 TYR C N 1
ATOM 9226 C CA . TYR C 1 219 ? 50.43185 23.26326 -57.78630 1.000 31.34796 211 TYR C CA 1
ATOM 9227 C C . TYR C 1 219 ? 50.81682 24.35659 -58.77538 1.000 32.58236 211 TYR C C 1
ATOM 9228 O O . TYR C 1 219 ? 50.39582 24.30821 -59.93551 1.000 33.97008 211 TYR C O 1
ATOM 9237 N N . GLU C 1 220 ? 51.63384 25.32703 -58.35619 1.000 33.87925 212 GLU C N 1
ATOM 9238 C CA . GLU C 1 220 ? 52.10682 26.33725 -59.29929 1.000 34.62771 212 GLU C CA 1
ATOM 9239 C C . GLU C 1 220 ? 52.92991 25.70174 -60.41502 1.000 34.56861 212 GLU C C 1
ATOM 9240 O O . GLU C 1 220 ? 52.78487 26.06283 -61.59061 1.000 35.77823 212 GLU C O 1
ATOM 9242 N N . MET C 1 221 ? 53.79222 24.74333 -60.06718 1.000 34.69906 213 MET C N 1
ATOM 9243 C CA . MET C 1 221 ? 54.55670 24.02791 -61.08498 1.000 35.22857 213 MET C CA 1
ATOM 9244 C C . MET C 1 221 ? 53.65123 23.16481 -61.95526 1.000 37.08580 213 MET C C 1
ATOM 9245 O O . MET C 1 221 ? 53.83782 23.09543 -63.17536 1.000 36.58610 213 MET C O 1
ATOM 9250 N N . MET C 1 222 ? 52.67740 22.48731 -61.34364 1.000 40.47014 214 MET C N 1
ATOM 9251 C CA . MET C 1 222 ? 51.71215 21.70872 -62.11352 1.000 46.51242 214 MET C CA 1
ATOM 9252 C C . MET C 1 222 ? 50.93948 22.59200 -63.08591 1.000 46.51696 214 MET C C 1
ATOM 9253 O O . MET C 1 222 ? 50.71842 22.21211 -64.24389 1.000 47.29071 214 MET C O 1
ATOM 9258 N N . LYS C 1 223 ? 50.52453 23.77930 -62.63420 1.000 47.40499 215 LYS C N 1
ATOM 9259 C CA . LYS C 1 223 ? 49.76673 24.68139 -63.49687 1.000 48.24354 215 LYS C CA 1
ATOM 9260 C C . LYS C 1 223 ? 50.59439 25.15057 -64.68559 1.000 47.97977 215 LYS C C 1
ATOM 9261 O O . LYS C 1 223 ? 50.04287 25.42248 -65.75845 1.000 48.44165 215 LYS C O 1
ATOM 9263 N N . GLU C 1 224 ? 51.90893 25.25292 -64.51887 1.000 47.26384 216 GLU C N 1
ATOM 9264 C CA . GLU C 1 224 ? 52.80305 25.62637 -65.60300 1.000 46.27546 216 GLU C CA 1
ATOM 9265 C C . GLU C 1 224 ? 53.28584 24.42701 -66.40799 1.000 44.08560 216 GLU C C 1
ATOM 9266 O O . GLU C 1 224 ? 54.03110 24.61053 -67.37597 1.000 44.68450 216 GLU C O 1
ATOM 9268 N N . GLY C 1 225 ? 52.87546 23.21439 -66.04105 1.000 40.83263 217 GLY C N 1
ATOM 9269 C CA . GLY C 1 225 ? 53.35158 22.02450 -66.72083 1.000 39.51347 217 GLY C CA 1
ATOM 9270 C C . GLY C 1 225 ? 54.82844 21.75755 -66.53874 1.000 38.70225 217 GLY C C 1
ATOM 9271 O O . GLY C 1 225 ? 55.46626 21.20172 -67.43920 1.000 38.89995 217 GLY C O 1
ATOM 9272 N N . LYS C 1 226 ? 55.39212 22.13461 -65.39116 1.000 36.71582 218 LYS C N 1
ATOM 9273 C CA . LYS C 1 226 ? 56.82716 22.04781 -65.16498 1.000 35.33841 218 LYS C CA 1
ATOM 9274 C C . LYS C 1 226 ? 57.22685 21.05971 -64.07861 1.000 31.27721 218 LYS C C 1
ATOM 9275 O O . LYS C 1 226 ? 58.42800 20.87134 -63.84992 1.000 31.72344 218 LYS C O 1
ATOM 9281 N N . LEU C 1 227 ? 56.27024 20.43070 -63.40229 1.000 28.13663 219 LEU C N 1
ATOM 9282 C CA . LEU C 1 227 ? 56.60548 19.44632 -62.38259 1.000 26.19166 219 LEU C CA 1
ATOM 9283 C C . LEU C 1 227 ? 57.28634 18.24553 -63.03425 1.000 25.23038 219 LEU C C 1
ATOM 9284 O O . LEU C 1 227 ? 56.79482 17.70274 -64.02825 1.000 25.88019 219 LEU C O 1
ATOM 9289 N N . LEU C 1 228 ? 58.43302 17.83928 -62.48201 1.000 24.37892 220 LEU C N 1
ATOM 9290 C CA . LEU C 1 228 ? 59.28184 16.83650 -63.11954 1.000 24.87715 220 LEU C CA 1
ATOM 9291 C C . LEU C 1 228 ? 59.11414 15.42997 -62.56096 1.000 24.68881 220 LEU C C 1
ATOM 9292 O O . LEU C 1 228 ? 59.57955 14.47351 -63.19730 1.000 26.54807 220 LEU C O 1
ATOM 9297 N N . PHE C 1 229 ? 58.48125 15.28110 -61.39970 1.000 22.92966 221 PHE C N 1
ATOM 9298 C CA . PHE C 1 229 ? 58.30156 13.98379 -60.76536 1.000 23.20750 221 PHE C CA 1
ATOM 9299 C C . PHE C 1 229 ? 57.04674 14.03781 -59.90641 1.000 22.45196 221 PHE C C 1
ATOM 9300 O O . PHE C 1 229 ? 56.58905 15.12706 -59.54026 1.000 21.65339 221 PHE C O 1
ATOM 9308 N N . PRO C 1 230 ? 56.45732 12.88413 -59.58117 1.000 22.38552 222 PRO C N 1
ATOM 9309 C CA . PRO C 1 230 ? 55.22478 12.88092 -58.78159 1.000 21.88525 222 PRO C CA 1
ATOM 9310 C C . PRO C 1 230 ? 55.44676 13.42955 -57.38412 1.000 20.72385 222 PRO C C 1
ATOM 9311 O O . PRO C 1 230 ? 56.54511 13.36086 -56.81998 1.000 20.90554 222 PRO C O 1
ATOM 9315 N N . ALA C 1 231 ? 54.36619 13.94939 -56.81106 1.000 19.40543 223 ALA C N 1
ATOM 9316 C CA . ALA C 1 231 ? 54.40210 14.50294 -55.46842 1.000 19.02881 223 ALA C CA 1
ATOM 9317 C C . ALA C 1 231 ? 53.25282 13.95258 -54.63995 1.000 18.30315 223 ALA C C 1
ATOM 9318 O O . ALA C 1 231 ? 52.11568 13.84438 -55.11667 1.000 18.65683 223 ALA C O 1
ATOM 9320 N N . LEU C 1 232 ? 53.56618 13.60357 -53.39843 1.000 18.57204 224 LEU C N 1
ATOM 9321 C CA . LEU C 1 232 ? 52.57274 13.22504 -52.40552 1.000 18.75564 224 LEU C CA 1
ATOM 9322 C C . LEU C 1 232 ? 52.41086 14.39559 -51.44356 1.000 16.86785 224 LEU C C 1
ATOM 9323 O O . LEU C 1 232 ? 53.35326 14.75751 -50.72598 1.000 17.56215 224 LEU C O 1
ATOM 9328 N N . ASN C 1 233 ? 51.22474 14.98228 -51.44056 1.000 16.96018 225 ASN C N 1
ATOM 9329 C CA . ASN C 1 233 ? 50.85359 16.07874 -50.54951 1.000 16.82533 225 ASN C CA 1
ATOM 9330 C C . ASN C 1 233 ? 50.56468 15.49288 -49.17206 1.000 16.58871 225 ASN C C 1
ATOM 9331 O O . ASN C 1 233 ? 49.47934 14.95534 -48.92760 1.000 17.96287 225 ASN C O 1
ATOM 9336 N N . VAL C 1 234 ? 51.53495 15.60889 -48.26183 1.000 16.77297 226 VAL C N 1
ATOM 9337 C CA . VAL C 1 234 ? 51.35052 15.13223 -46.89554 1.000 15.68559 226 VAL C CA 1
ATOM 9338 C C . VAL C 1 234 ? 50.56393 16.13977 -46.07106 1.000 15.20180 226 VAL C C 1
ATOM 9339 O O . VAL C 1 234 ? 49.79490 15.74904 -45.18382 1.000 15.67911 226 VAL C O 1
ATOM 9343 N N . ASN C 1 235 ? 50.71738 17.43832 -46.35608 1.000 15.77122 227 ASN C N 1
ATOM 9344 C CA . ASN C 1 235 ? 50.02518 18.44988 -45.56017 1.000 14.89229 227 ASN C CA 1
ATOM 9345 C C . ASN C 1 235 ? 48.53535 18.16710 -45.48979 1.000 13.65256 227 ASN C C 1
ATOM 9346 O O . ASN C 1 235 ? 47.92128 18.29205 -44.42184 1.000 15.25760 227 ASN C O 1
ATOM 9351 N N . ASP C 1 236 ? 47.94100 17.75719 -46.60854 1.000 14.38582 228 ASP C N 1
ATOM 9352 C CA . ASP C 1 236 ? 46.49608 17.62514 -46.70392 1.000 16.79891 228 ASP C CA 1
ATOM 9353 C C . ASP C 1 236 ? 45.97288 16.22898 -46.36917 1.000 16.08594 228 ASP C C 1
ATOM 9354 O O . ASP C 1 236 ? 44.78565 15.96325 -46.57692 1.000 17.24829 228 ASP C O 1
ATOM 9359 N N . SER C 1 237 ? 46.79663 15.34362 -45.81852 1.000 15.15063 229 SER C N 1
ATOM 9360 C CA . SER C 1 237 ? 46.21535 14.27611 -45.02008 1.000 14.65947 229 SER C CA 1
ATOM 9361 C C . SER C 1 237 ? 45.41300 14.92969 -43.90818 1.000 14.35562 229 SER C C 1
ATOM 9362 O O . SER C 1 237 ? 45.82975 15.94823 -43.34736 1.000 15.19442 229 SER C O 1
ATOM 9365 N N . VAL C 1 238 ? 44.23453 14.37357 -43.61928 1.000 14.21211 230 VAL C N 1
ATOM 9366 C CA . VAL C 1 238 ? 43.43793 14.90252 -42.51572 1.000 15.38888 230 VAL C CA 1
ATOM 9367 C C . VAL C 1 238 ? 44.25214 14.89736 -41.23433 1.000 13.93121 230 VAL C C 1
ATOM 9368 O O . VAL C 1 238 ? 44.25878 15.87487 -40.47049 1.000 14.85919 230 VAL C O 1
ATOM 9372 N N . THR C 1 239 ? 44.94910 13.79307 -40.97825 1.000 14.61984 231 THR C N 1
ATOM 9373 C CA . THR C 1 239 ? 45.68966 13.63836 -39.73766 1.000 15.14806 231 THR C CA 1
ATOM 9374 C C . THR C 1 239 ? 46.93172 14.50905 -39.67834 1.000 14.26503 231 THR C C 1
ATOM 9375 O O . THR C 1 239 ? 47.57076 14.54709 -38.63001 1.000 15.53694 231 THR C O 1
ATOM 9379 N N . LYS C 1 240 ? 47.25953 15.23040 -40.74825 1.000 13.80262 232 LYS C N 1
ATOM 9380 C CA . LYS C 1 240 ? 48.31603 16.23204 -40.69267 1.000 15.12405 232 LYS C CA 1
ATOM 9381 C C . LYS C 1 240 ? 47.69288 17.61969 -40.53212 1.000 15.97272 232 LYS C C 1
ATOM 9382 O O . LYS C 1 240 ? 47.78773 18.21882 -39.45340 1.000 14.62304 232 LYS C O 1
ATOM 9388 N N . SER C 1 241 ? 47.04122 18.12063 -41.58809 1.000 15.67801 233 SER C N 1
ATOM 9389 C CA . SER C 1 241 ? 46.50131 19.48389 -41.59739 1.000 16.28196 233 SER C CA 1
ATOM 9390 C C . SER C 1 241 ? 45.63551 19.80895 -40.38364 1.000 15.03572 233 SER C C 1
ATOM 9391 O O . SER C 1 241 ? 45.73285 20.90631 -39.82042 1.000 15.74735 233 SER C O 1
ATOM 9394 N N . LYS C 1 242 ? 44.75985 18.89854 -39.96998 1.000 15.30573 234 LYS C N 1
ATOM 9395 C CA A LYS C 1 242 ? 43.81658 19.18125 -38.88982 0.498 16.13266 234 LYS C CA 1
ATOM 9396 C CA B LYS C 1 242 ? 43.83605 19.22525 -38.88811 0.502 15.42824 234 LYS C CA 1
ATOM 9397 C C . LYS C 1 242 ? 44.38465 18.89312 -37.50558 1.000 14.94022 234 LYS C C 1
ATOM 9398 O O . LYS C 1 242 ? 43.67598 19.07780 -36.50931 1.000 16.52455 234 LYS C O 1
ATOM 9409 N N . PHE C 1 243 ? 45.64934 18.46679 -37.41764 1.000 13.61264 235 PHE C N 1
ATOM 9410 C CA . PHE C 1 243 ? 46.27199 18.14779 -36.13497 1.000 12.67523 235 PHE C CA 1
ATOM 9411 C C . PHE C 1 243 ? 47.57805 18.91049 -35.92746 1.000 12.79455 235 PHE C C 1
ATOM 9412 O O . PHE C 1 243 ? 47.68769 19.71535 -34.99931 1.000 13.71909 235 PHE C O 1
ATOM 9420 N N . ASP C 1 244 ? 48.56748 18.65628 -36.78733 1.000 12.79080 236 ASP C N 1
ATOM 9421 C CA . ASP C 1 244 ? 49.81791 19.41126 -36.78308 1.000 13.29828 236 ASP C CA 1
ATOM 9422 C C . ASP C 1 244 ? 49.55217 20.91104 -36.92097 1.000 12.95699 236 ASP C C 1
ATOM 9423 O O . ASP C 1 244 ? 49.91578 21.70233 -36.04321 1.000 13.16466 236 ASP C O 1
ATOM 9428 N N . ASN C 1 245 ? 48.90196 21.32543 -38.01474 1.000 12.11034 237 ASN C N 1
ATOM 9429 C CA . ASN C 1 245 ? 48.78908 22.76045 -38.26936 1.000 12.51436 237 ASN C CA 1
ATOM 9430 C C . ASN C 1 245 ? 47.99466 23.44895 -37.17209 1.000 12.21016 237 ASN C C 1
ATOM 9431 O O . ASN C 1 245 ? 48.27702 24.60484 -36.83179 1.000 13.79533 237 ASN C O 1
ATOM 9436 N N . VAL C 1 246 ? 46.99476 22.75963 -36.61831 1.000 11.87339 238 VAL C N 1
ATOM 9437 C CA . VAL C 1 246 ? 46.12733 23.32614 -35.59021 1.000 11.57608 238 VAL C CA 1
ATOM 9438 C C . VAL C 1 246 ? 46.71789 23.11936 -34.19651 1.000 11.55959 238 VAL C C 1
ATOM 9439 O O . VAL C 1 246 ? 47.15409 24.08261 -33.55543 1.000 12.97443 238 VAL C O 1
ATOM 9443 N N . TYR C 1 247 ? 46.73290 21.86940 -33.71417 1.000 12.55810 239 TYR C N 1
ATOM 9444 C CA . TYR C 1 247 ? 47.14099 21.61373 -32.33317 1.000 12.23044 239 TYR C CA 1
ATOM 9445 C C . TYR C 1 247 ? 48.64117 21.78317 -32.13360 1.000 13.09453 239 TYR C C 1
ATOM 9446 O O . TYR C 1 247 ? 49.08022 22.11618 -31.02248 1.000 13.23089 239 TYR C O 1
ATOM 9455 N N . GLY C 1 248 ? 49.43918 21.53182 -33.17224 1.000 12.14341 240 GLY C N 1
ATOM 9456 C CA . GLY C 1 248 ? 50.86334 21.80480 -33.06854 1.000 12.21850 240 GLY C CA 1
ATOM 9457 C C . GLY C 1 248 ? 51.12674 23.26465 -32.75418 1.000 11.99367 240 GLY C C 1
ATOM 9458 O O . GLY C 1 248 ? 51.88025 23.59337 -31.83476 1.000 12.85377 240 GLY C O 1
ATOM 9459 N N . CYS C 1 249 ? 50.48873 24.16642 -33.50739 1.000 12.15118 241 CYS C N 1
ATOM 9460 C CA . CYS C 1 249 ? 50.65644 25.59333 -33.24793 1.000 12.06562 241 CYS C CA 1
ATOM 9461 C C . CYS C 1 249 ? 50.02909 26.01021 -31.92792 1.000 11.67167 241 CYS C C 1
ATOM 9462 O O . CYS C 1 249 ? 50.56669 26.88971 -31.25047 1.000 12.58085 241 CYS C O 1
ATOM 9465 N N . ARG C 1 250 ? 48.91110 25.38788 -31.53304 1.000 11.48398 242 ARG C N 1
ATOM 9466 C CA . ARG C 1 250 ? 48.35085 25.68054 -30.21760 1.000 11.84038 242 ARG C CA 1
ATOM 9467 C C . ARG C 1 250 ? 49.39011 25.45758 -29.12200 1.000 10.99977 242 ARG C C 1
ATOM 9468 O O . ARG C 1 250 ? 49.46593 26.22102 -28.15725 1.000 12.72311 242 ARG C O 1
ATOM 9476 N N . HIS C 1 251 ? 50.21161 24.42164 -29.26943 1.000 11.15067 243 HIS C N 1
ATOM 9477 C CA . HIS C 1 251 ? 51.29107 24.16224 -28.32691 1.000 11.22728 243 HIS C CA 1
ATOM 9478 C C . HIS C 1 251 ? 52.46287 25.11928 -28.54219 1.000 10.80583 243 HIS C C 1
ATOM 9479 O O . HIS C 1 251 ? 52.92003 25.78882 -27.60191 1.000 11.83708 243 HIS C O 1
ATOM 9486 N N . SER C 1 252 ? 52.97983 25.18933 -29.77098 1.000 10.51748 244 SER C N 1
ATOM 9487 C CA . SER C 1 252 ? 54.32087 25.73557 -29.96054 1.000 10.77884 244 SER C CA 1
ATOM 9488 C C . SER C 1 252 ? 54.37231 27.24873 -30.19092 1.000 10.52097 244 SER C C 1
ATOM 9489 O O . SER C 1 252 ? 55.44834 27.83886 -30.04300 1.000 11.26947 244 SER C O 1
ATOM 9492 N N . LEU C 1 253 ? 53.25402 27.90652 -30.50778 1.000 10.46150 245 LEU C N 1
ATOM 9493 C CA . LEU C 1 253 ? 53.29666 29.36162 -30.66515 1.000 10.23659 245 LEU C CA 1
ATOM 9494 C C . LEU C 1 253 ? 53.53408 30.05241 -29.32653 1.000 10.26703 245 LEU C C 1
ATOM 9495 O O . LEU C 1 253 ? 54.51268 30.79439 -29.15957 1.000 10.75739 245 LEU C O 1
ATOM 9500 N N . VAL C 1 254 ? 52.64721 29.81208 -28.35232 1.000 10.52949 246 VAL C N 1
ATOM 9501 C CA . VAL C 1 254 ? 52.80270 30.43239 -27.03922 1.000 11.60871 246 VAL C CA 1
ATOM 9502 C C . VAL C 1 254 ? 54.11422 29.99965 -26.39588 1.000 11.27054 246 VAL C C 1
ATOM 9503 O O . VAL C 1 254 ? 54.76398 30.78333 -25.69506 1.000 11.47534 246 VAL C O 1
ATOM 9507 N N . ASP C 1 255 ? 54.51765 28.74587 -26.61944 1.000 10.75876 247 ASP C N 1
ATOM 9508 C CA . ASP C 1 255 ? 55.79249 28.25847 -26.10217 1.000 10.99242 247 ASP C CA 1
ATOM 9509 C C . ASP C 1 255 ? 56.92320 29.18325 -26.54945 1.000 10.45167 247 ASP C C 1
ATOM 9510 O O . ASP C 1 255 ? 57.73667 29.64337 -25.73486 1.000 11.30702 247 ASP C O 1
ATOM 9515 N N . ALA C 1 256 ? 56.97412 29.47877 -27.84892 1.000 11.18705 248 ALA C N 1
ATOM 9516 C CA . ALA C 1 256 ? 58.02642 30.34187 -28.38201 1.000 10.49929 248 ALA C CA 1
ATOM 9517 C C . ALA C 1 256 ? 57.91838 31.77082 -27.84603 1.000 10.53329 248 ALA C C 1
ATOM 9518 O O . ALA C 1 256 ? 58.93254 32.38755 -27.50002 1.000 11.21495 248 ALA C O 1
ATOM 9520 N N . ILE C 1 257 ? 56.70811 32.32085 -27.77047 1.000 10.90347 249 ILE C N 1
ATOM 9521 C CA . ILE C 1 257 ? 56.56813 33.68093 -27.24962 1.000 11.09143 249 ILE C CA 1
ATOM 9522 C C . ILE C 1 257 ? 57.03547 33.74751 -25.80063 1.000 11.25121 249 ILE C C 1
ATOM 9523 O O . ILE C 1 257 ? 57.72300 34.69141 -25.39439 1.000 11.84889 249 ILE C O 1
ATOM 9528 N N . MET C 1 258 ? 56.66749 32.75282 -24.99768 1.000 10.80621 250 MET C N 1
ATOM 9529 C CA . MET C 1 258 ? 57.10043 32.73268 -23.60318 1.000 10.44077 250 MET C CA 1
ATOM 9530 C C . MET C 1 258 ? 58.61812 32.62711 -23.49491 1.000 10.97759 250 MET C C 1
ATOM 9531 O O . MET C 1 258 ? 59.25233 33.37855 -22.74886 1.000 12.25870 250 MET C O 1
ATOM 9536 N N . ARG C 1 259 ? 59.22432 31.67482 -24.20962 1.000 10.64091 251 ARG C N 1
ATOM 9537 C CA . ARG C 1 259 ? 60.67400 31.53613 -24.10416 1.000 10.70186 251 ARG C CA 1
ATOM 9538 C C . ARG C 1 259 ? 61.39151 32.80226 -24.56168 1.000 11.09061 251 ARG C C 1
ATOM 9539 O O . ARG C 1 259 ? 62.39900 33.20629 -23.96553 1.000 11.77714 251 ARG C O 1
ATOM 9547 N N . ALA C 1 260 ? 60.89795 33.43310 -25.62783 1.000 10.88006 252 ALA C N 1
ATOM 9548 C CA . ALA C 1 260 ? 61.61336 34.56246 -26.21088 1.000 11.17443 252 ALA C CA 1
ATOM 9549 C C . ALA C 1 260 ? 61.47998 35.81535 -25.36002 1.000 11.68776 252 ALA C C 1
ATOM 9550 O O . ALA C 1 260 ? 62.41788 36.61733 -25.29182 1.000 13.60063 252 ALA C O 1
ATOM 9552 N N . THR C 1 261 ? 60.31634 36.02180 -24.73190 1.000 10.73923 253 THR C N 1
ATOM 9553 C CA . THR C 1 261 ? 59.99372 37.31028 -24.12832 1.000 11.17519 253 THR C CA 1
ATOM 9554 C C . THR C 1 261 ? 59.53474 37.23453 -22.68717 1.000 10.61204 253 THR C C 1
ATOM 9555 O O . THR C 1 261 ? 59.56746 38.26870 -21.99889 1.000 13.02716 253 THR C O 1
ATOM 9559 N N . ASP C 1 262 ? 59.03993 36.08410 -22.22396 1.000 10.95836 254 ASP C N 1
ATOM 9560 C CA . ASP C 1 262 ? 58.45367 35.97257 -20.88562 1.000 11.19063 254 ASP C CA 1
ATOM 9561 C C . ASP C 1 262 ? 57.37963 37.03088 -20.63481 1.000 11.88502 254 ASP C C 1
ATOM 9562 O O . ASP C 1 262 ? 57.19244 37.48210 -19.50982 1.000 12.68066 254 ASP C O 1
ATOM 9567 N N . VAL C 1 263 ? 56.65968 37.42981 -21.66365 1.000 11.57356 255 VAL C N 1
ATOM 9568 C CA . VAL C 1 263 ? 55.61928 38.44628 -21.51885 1.000 11.57175 255 VAL C CA 1
ATOM 9569 C C . VAL C 1 263 ? 54.29679 37.77927 -21.14218 1.000 11.32572 255 VAL C C 1
ATOM 9570 O O . VAL C 1 263 ? 53.92821 36.74006 -21.69476 1.000 13.42874 255 VAL C O 1
ATOM 9574 N N . MET C 1 264 ? 53.57817 38.37051 -20.18682 1.000 12.03801 256 MET C N 1
ATOM 9575 C CA . MET C 1 264 ? 52.24275 37.88028 -19.86079 1.000 11.43008 256 MET C CA 1
ATOM 9576 C C . MET C 1 264 ? 51.28371 38.13287 -21.01905 1.000 11.40299 256 MET C C 1
ATOM 9577 O O . MET C 1 264 ? 51.18988 39.25032 -21.52929 1.000 13.24766 256 MET C O 1
ATOM 9582 N N . LEU C 1 265 ? 50.59401 37.08432 -21.44814 1.000 12.69221 257 LEU C N 1
ATOM 9583 C CA A LEU C 1 265 ? 49.59388 37.24114 -22.49555 0.309 13.72585 257 LEU C CA 1
ATOM 9584 C CA B LEU C 1 265 ? 49.58716 37.21949 -22.49537 0.691 13.74218 257 LEU C CA 1
ATOM 9585 C C . LEU C 1 265 ? 48.25598 37.71141 -21.94664 1.000 13.12366 257 LEU C C 1
ATOM 9586 O O . LEU C 1 265 ? 47.50033 38.37525 -22.66853 1.000 12.68417 257 LEU C O 1
ATOM 9595 N N . SER C 1 266 ? 47.95210 37.38504 -20.68869 1.000 12.52433 258 SER C N 1
ATOM 9596 C CA . SER C 1 266 ? 46.63999 37.68357 -20.12098 1.000 12.73916 258 SER C CA 1
ATOM 9597 C C . SER C 1 266 ? 46.31322 39.16045 -20.21352 1.000 14.56918 258 SER C C 1
ATOM 9598 O O . SER C 1 266 ? 47.12168 40.01057 -19.84383 1.000 16.34813 258 SER C O 1
ATOM 9601 N N . GLY C 1 267 ? 45.09695 39.46084 -20.66500 1.000 14.70500 259 GLY C N 1
ATOM 9602 C CA . GLY C 1 267 ? 44.62869 40.82624 -20.75068 1.000 16.18562 259 GLY C CA 1
ATOM 9603 C C . GLY C 1 267 ? 45.13187 41.60859 -21.93759 1.000 17.02490 259 GLY C C 1
ATOM 9604 O O . GLY C 1 267 ? 44.56973 42.66674 -22.24126 1.000 20.85403 259 GLY C O 1
ATOM 9605 N N . LYS C 1 268 ? 46.17562 41.13914 -22.61557 1.000 13.77088 260 LYS C N 1
ATOM 9606 C CA . LYS C 1 268 ? 46.68325 41.84642 -23.78286 1.000 12.43780 260 LYS C CA 1
ATOM 9607 C C . LYS C 1 268 ? 45.82688 41.55555 -25.00214 1.000 11.94451 260 LYS C C 1
ATOM 9608 O O . LYS C 1 268 ? 45.22321 40.48497 -25.12290 1.000 14.03595 260 LYS C O 1
ATOM 9614 N N . VAL C 1 269 ? 45.79421 42.51493 -25.91944 1.000 11.34402 261 VAL C N 1
ATOM 9615 C CA . VAL C 1 269 ? 45.21867 42.29402 -27.23860 1.000 10.99533 261 VAL C CA 1
ATOM 9616 C C . VAL C 1 269 ? 46.30212 41.67635 -28.11318 1.000 10.75007 261 VAL C C 1
ATOM 9617 O O . VAL C 1 269 ? 47.41223 42.21781 -28.22597 1.000 11.66650 261 VAL C O 1
ATOM 9621 N N . ALA C 1 270 ? 46.00320 40.51050 -28.68657 1.000 11.00960 262 ALA C N 1
ATOM 9622 C CA . ALA C 1 270 ? 46.92726 39.78948 -29.55224 1.000 10.54808 262 ALA C CA 1
ATOM 9623 C C . ALA C 1 270 ? 46.27301 39.67780 -30.91844 1.000 10.83275 262 ALA C C 1
ATOM 9624 O O . ALA C 1 270 ? 45.14423 39.19135 -31.02698 1.000 12.38561 262 ALA C O 1
ATOM 9626 N N . CYS C 1 271 ? 46.95638 40.15477 -31.95048 1.000 10.58325 263 CYS C N 1
ATOM 9627 C CA . CYS C 1 271 ? 46.42307 40.15485 -33.30462 1.000 9.93589 263 CYS C CA 1
ATOM 9628 C C . CYS C 1 271 ? 46.99263 38.96285 -34.06593 1.000 9.26353 263 CYS C C 1
ATOM 9629 O O . CYS C 1 271 ? 48.21274 38.86633 -34.25733 1.000 10.76123 263 CYS C O 1
ATOM 9632 N N . VAL C 1 272 ? 46.11276 38.04793 -34.46537 1.000 10.02297 264 VAL C N 1
ATOM 9633 C CA . VAL C 1 272 ? 46.46233 36.87941 -35.26038 1.000 9.78681 264 VAL C CA 1
ATOM 9634 C C . VAL C 1 272 ? 46.01307 37.17610 -36.67973 1.000 10.24855 264 VAL C C 1
ATOM 9635 O O . VAL C 1 272 ? 44.82123 37.40052 -36.92403 1.000 10.40855 264 VAL C O 1
ATOM 9639 N N . LEU C 1 273 ? 46.96494 37.24038 -37.60579 1.000 10.20420 265 LEU C N 1
ATOM 9640 C CA . LEU C 1 273 ? 46.68336 37.61302 -38.98583 1.000 9.79929 265 LEU C CA 1
ATOM 9641 C C . LEU C 1 273 ? 46.57178 36.32500 -39.79457 1.000 10.25157 265 LEU C C 1
ATOM 9642 O O . LEU C 1 273 ? 47.54949 35.58315 -39.93611 1.000 10.33701 265 LEU C O 1
ATOM 9647 N N . GLY C 1 274 ? 45.36383 36.04490 -40.29146 1.000 9.84819 266 GLY C N 1
ATOM 9648 C CA . GLY C 1 274 ? 45.04863 34.74639 -40.85785 1.000 10.81325 266 GLY C CA 1
ATOM 9649 C C . GLY C 1 274 ? 44.28856 33.87119 -39.88601 1.000 10.12702 266 GLY C C 1
ATOM 9650 O O . GLY C 1 274 ? 44.55525 33.87153 -38.67755 1.000 11.51810 266 GLY C O 1
ATOM 9651 N N . TYR C 1 275 ? 43.34521 33.10086 -40.41895 1.000 10.36511 267 TYR C N 1
ATOM 9652 C CA . TYR C 1 275 ? 42.52124 32.20750 -39.61617 1.000 10.76563 267 TYR C CA 1
ATOM 9653 C C . TYR C 1 275 ? 42.24302 30.93414 -40.39967 1.000 10.23089 267 TYR C C 1
ATOM 9654 O O . TYR C 1 275 ? 41.12104 30.41632 -40.40360 1.000 10.84157 267 TYR C O 1
ATOM 9663 N N . GLY C 1 276 ? 43.27396 30.42323 -41.09318 1.000 10.07264 268 GLY C N 1
ATOM 9664 C CA . GLY C 1 276 ? 43.27087 29.06484 -41.60465 1.000 10.38236 268 GLY C CA 1
ATOM 9665 C C . GLY C 1 276 ? 43.64482 28.10890 -40.49535 1.000 10.26675 268 GLY C C 1
ATOM 9666 O O . GLY C 1 276 ? 43.37479 28.35298 -39.31358 1.000 11.57028 268 GLY C O 1
ATOM 9667 N N . ASP C 1 277 ? 44.25751 26.98208 -40.86371 1.000 10.70144 269 ASP C N 1
ATOM 9668 C CA . ASP C 1 277 ? 44.56955 25.98503 -39.83769 1.000 10.50213 269 ASP C CA 1
ATOM 9669 C C . ASP C 1 277 ? 45.55133 26.52806 -38.80329 1.000 10.97833 269 ASP C C 1
ATOM 9670 O O . ASP C 1 277 ? 45.34296 26.37124 -37.59416 1.000 11.44808 269 ASP C O 1
ATOM 9675 N N . VAL C 1 278 ? 46.63467 27.15956 -39.26501 1.000 11.10430 270 VAL C N 1
ATOM 9676 C CA . VAL C 1 278 ? 47.63978 27.70603 -38.35469 1.000 10.30665 270 VAL C CA 1
ATOM 9677 C C . VAL C 1 278 ? 47.06942 28.85091 -37.53217 1.000 10.57610 270 VAL C C 1
ATOM 9678 O O . VAL C 1 278 ? 47.30925 28.93729 -36.32276 1.000 11.25773 270 VAL C O 1
ATOM 9682 N N . GLY C 1 279 ? 46.29160 29.73657 -38.16201 1.000 10.63195 271 GLY C N 1
ATOM 9683 C CA . GLY C 1 279 ? 45.68701 30.82638 -37.41766 1.000 9.98824 271 GLY C CA 1
ATOM 9684 C C . GLY C 1 279 ? 44.70025 30.33448 -36.37297 1.000 10.20308 271 GLY C C 1
ATOM 9685 O O . GLY C 1 279 ? 44.62492 30.88343 -35.26842 1.000 10.97979 271 GLY C O 1
ATOM 9686 N N . LYS C 1 280 ? 43.92487 29.29427 -36.70555 1.000 10.49783 272 LYS C N 1
ATOM 9687 C CA . LYS C 1 280 ? 43.00682 28.72764 -35.72028 1.000 10.46020 272 LYS C CA 1
ATOM 9688 C C . LYS C 1 280 ? 43.76586 28.21519 -34.50674 1.000 10.41776 272 LYS C C 1
ATOM 9689 O O . LYS C 1 280 ? 43.40341 28.50871 -33.35980 1.000 11.60593 272 LYS C O 1
ATOM 9695 N N . GLY C 1 281 ? 44.82991 27.44320 -34.73660 1.000 9.92433 273 GLY C N 1
ATOM 9696 C CA . GLY C 1 281 ? 45.59747 26.93214 -33.61307 1.000 10.70777 273 GLY C CA 1
ATOM 9697 C C . GLY C 1 281 ? 46.31481 28.03312 -32.85502 1.000 11.16506 273 GLY C C 1
ATOM 9698 O O . GLY C 1 281 ? 46.42511 27.98354 -31.62529 1.000 11.11529 273 GLY C O 1
ATOM 9699 N N . SER C 1 282 ? 46.82489 29.02756 -33.58511 1.000 10.81199 274 SER C N 1
ATOM 9700 C CA . SER C 1 282 ? 47.51387 30.15196 -32.96461 1.000 10.83341 274 SER C CA 1
ATOM 9701 C C . SER C 1 282 ? 46.58196 30.95040 -32.05818 1.000 10.57301 274 SER C C 1
ATOM 9702 O O . SER C 1 282 ? 46.96045 31.33049 -30.93933 1.000 11.22817 274 SER C O 1
ATOM 9705 N N . ALA C 1 283 ? 45.36468 31.23920 -32.53567 1.000 11.10770 275 ALA C N 1
ATOM 9706 C CA . ALA C 1 283 ? 44.39616 31.94382 -31.70314 1.000 11.15499 275 ALA C CA 1
ATOM 9707 C C . ALA C 1 283 ? 44.11063 31.16618 -30.42550 1.000 12.00526 275 ALA C C 1
ATOM 9708 O O . ALA C 1 283 ? 44.05706 31.74657 -29.33751 1.000 12.74381 275 ALA C O 1
ATOM 9710 N N . GLU C 1 284 ? 43.95888 29.84372 -30.52672 1.000 12.39264 276 GLU C N 1
ATOM 9711 C CA A GLU C 1 284 ? 43.74253 29.04297 -29.32730 0.492 12.40893 276 GLU C CA 1
ATOM 9712 C CA B GLU C 1 284 ? 43.73791 29.04892 -29.32508 0.508 13.76263 276 GLU C CA 1
ATOM 9713 C C . GLU C 1 284 ? 44.94997 29.09152 -28.39853 1.000 12.30377 276 GLU C C 1
ATOM 9714 O O . GLU C 1 284 ? 44.80208 29.10898 -27.16911 1.000 14.55434 276 GLU C O 1
ATOM 9725 N N . SER C 1 285 ? 46.15529 29.10878 -28.96745 1.000 12.15937 277 SER C N 1
ATOM 9726 C CA . SER C 1 285 ? 47.36088 29.16606 -28.15106 1.000 12.08056 277 SER C CA 1
ATOM 9727 C C . SER C 1 285 ? 47.33343 30.38089 -27.23346 1.000 12.78710 277 SER C C 1
ATOM 9728 O O . SER C 1 285 ? 47.67790 30.29582 -26.04733 1.000 14.51045 277 SER C O 1
ATOM 9731 N N . LEU C 1 286 ? 46.92852 31.52055 -27.77506 1.000 10.87300 278 LEU C N 1
ATOM 9732 C CA A LEU C 1 286 ? 46.92356 32.77038 -27.02193 0.721 11.52870 278 LEU C CA 1
ATOM 9733 C CA B LEU C 1 286 ? 46.93667 32.75801 -27.00559 0.279 11.86096 278 LEU C CA 1
ATOM 9734 C C . LEU C 1 286 ? 45.69882 32.88103 -26.12169 1.000 12.21148 278 LEU C C 1
ATOM 9735 O O . LEU C 1 286 ? 45.79492 33.37155 -24.98842 1.000 11.69818 278 LEU C O 1
ATOM 9744 N N . LYS C 1 287 ? 44.53796 32.43884 -26.61324 1.000 13.37100 279 LYS C N 1
ATOM 9745 C CA . LYS C 1 287 ? 43.31509 32.51436 -25.81652 1.000 13.86948 279 LYS C CA 1
ATOM 9746 C C . LYS C 1 287 ? 43.44503 31.72838 -24.51598 1.000 13.96332 279 LYS C C 1
ATOM 9747 O O . LYS C 1 287 ? 42.89449 32.13546 -23.48439 1.000 14.81171 279 LYS C O 1
ATOM 9753 N N . GLY C 1 288 ? 44.16941 30.60836 -24.54183 1.000 15.24073 280 GLY C N 1
ATOM 9754 C CA . GLY C 1 288 ? 44.33108 29.79830 -23.34671 1.000 16.76815 280 GLY C CA 1
ATOM 9755 C C . GLY C 1 288 ? 45.02372 30.52344 -22.21372 1.000 16.21124 280 GLY C C 1
ATOM 9756 O O . GLY C 1 288 ? 44.89000 30.12297 -21.05144 1.000 18.47865 280 GLY C O 1
ATOM 9757 N N . GLN C 1 289 ? 45.75958 31.58591 -22.52383 1.000 13.51881 281 GLN C N 1
ATOM 9758 C CA . GLN C 1 289 ? 46.42429 32.39037 -21.51616 1.000 13.49268 281 GLN C CA 1
ATOM 9759 C C . GLN C 1 289 ? 45.66030 33.65895 -21.17480 1.000 14.69926 281 GLN C C 1
ATOM 9760 O O . GLN C 1 289 ? 46.20703 34.52949 -20.48981 1.000 17.07093 281 GLN C O 1
ATOM 9766 N N . GLY C 1 290 ? 44.40813 33.77802 -21.60875 1.000 14.13701 282 GLY C N 1
ATOM 9767 C CA . GLY C 1 290 ? 43.63324 34.95431 -21.28311 1.000 13.52458 282 GLY C CA 1
ATOM 9768 C C . GLY C 1 290 ? 43.91496 36.16988 -22.13692 1.000 12.54047 282 GLY C C 1
ATOM 9769 O O . GLY C 1 290 ? 43.47483 37.27073 -21.78393 1.000 13.36825 282 GLY C O 1
ATOM 9770 N N . ALA C 1 291 ? 44.63922 36.01356 -23.24149 1.000 12.74762 283 ALA C N 1
ATOM 9771 C CA . ALA C 1 291 ? 44.75177 37.09234 -24.20935 1.000 12.44763 283 ALA C CA 1
ATOM 9772 C C . ALA C 1 291 ? 43.39867 37.34133 -24.85439 1.000 11.60358 283 ALA C C 1
ATOM 9773 O O . ALA C 1 291 ? 42.56785 36.43285 -24.98667 1.000 13.15850 283 ALA C O 1
ATOM 9775 N N . ARG C 1 292 ? 43.19136 38.57616 -25.28193 1.000 11.23656 284 ARG C N 1
ATOM 9776 C CA . ARG C 1 292 ? 42.01585 38.93318 -26.07006 1.000 10.48939 284 ARG C CA 1
ATOM 9777 C C . ARG C 1 292 ? 42.47999 38.93685 -27.52522 1.000 10.62556 284 ARG C C 1
ATOM 9778 O O . ARG C 1 292 ? 43.19014 39.85069 -27.96083 1.000 11.95304 284 ARG C O 1
ATOM 9786 N N . VAL C 1 293 ? 42.10831 37.90007 -28.26380 1.000 11.29395 285 VAL C N 1
ATOM 9787 C CA . VAL C 1 293 ? 42.61060 37.70015 -29.61613 1.000 11.21889 285 VAL C CA 1
ATOM 9788 C C . VAL C 1 293 ? 41.70576 38.41602 -30.60580 1.000 10.28694 285 VAL C C 1
ATOM 9789 O O . VAL C 1 293 ? 40.47526 38.28119 -30.55872 1.000 11.25959 285 VAL C O 1
ATOM 9793 N N . VAL C 1 294 ? 42.31645 39.17237 -31.50722 1.000 10.32909 286 VAL C N 1
ATOM 9794 C CA . VAL C 1 294 ? 41.63324 39.78047 -32.63773 1.000 10.58134 286 VAL C CA 1
ATOM 9795 C C . VAL C 1 294 ? 42.24899 39.18214 -33.89532 1.000 10.40423 286 VAL C C 1
ATOM 9796 O O . VAL C 1 294 ? 43.44690 38.87969 -33.92376 1.000 12.73178 286 VAL C O 1
ATOM 9800 N N . VAL C 1 295 ? 41.43574 38.98876 -34.92435 1.000 9.54125 287 VAL C N 1
ATOM 9801 C CA . VAL C 1 295 ? 41.81350 38.18200 -36.08063 1.000 10.04456 287 VAL C CA 1
ATOM 9802 C C . VAL C 1 295 ? 41.64056 39.00404 -37.34978 1.000 10.70362 287 VAL C C 1
ATOM 9803 O O . VAL C 1 295 ? 40.62212 39.68036 -37.51496 1.000 11.21044 287 VAL C O 1
ATOM 9807 N N . THR C 1 296 ? 42.61310 38.92531 -38.26353 1.000 9.76944 288 THR C N 1
ATOM 9808 C CA . THR C 1 296 ? 42.42469 39.45541 -39.61352 1.000 9.85323 288 THR C CA 1
ATOM 9809 C C . THR C 1 296 ? 42.25872 38.30838 -40.61114 1.000 9.98793 288 THR C C 1
ATOM 9810 O O . THR C 1 296 ? 42.77745 37.20454 -40.40739 1.000 10.68031 288 THR C O 1
ATOM 9814 N N . GLU C 1 297 ? 41.52414 38.57016 -41.69519 1.000 9.98177 289 GLU C N 1
ATOM 9815 C CA . GLU C 1 297 ? 41.30957 37.55426 -42.72113 1.000 9.51531 289 GLU C CA 1
ATOM 9816 C C . GLU C 1 297 ? 40.92165 38.22204 -44.02758 1.000 10.69726 289 GLU C C 1
ATOM 9817 O O . GLU C 1 297 ? 40.33547 39.30945 -44.03564 1.000 11.32183 289 GLU C O 1
ATOM 9823 N N . VAL C 1 298 ? 41.25174 37.54717 -45.13095 1.000 10.15046 290 VAL C N 1
ATOM 9824 C CA . VAL C 1 298 ? 40.71289 37.89745 -46.44371 1.000 11.19583 290 VAL C CA 1
ATOM 9825 C C . VAL C 1 298 ? 39.56825 36.97793 -46.86217 1.000 10.96640 290 VAL C C 1
ATOM 9826 O O . VAL C 1 298 ? 38.82245 37.31447 -47.79609 1.000 12.39287 290 VAL C O 1
ATOM 9830 N N . ASP C 1 299 ? 39.42723 35.81643 -46.22875 1.000 10.48975 291 ASP C N 1
ATOM 9831 C CA . ASP C 1 299 ? 38.44943 34.82206 -46.63964 1.000 10.87779 291 ASP C CA 1
ATOM 9832 C C . ASP C 1 299 ? 37.22528 34.96342 -45.75363 1.000 10.70718 291 ASP C C 1
ATOM 9833 O O . ASP C 1 299 ? 37.34238 34.81559 -44.52540 1.000 11.22178 291 ASP C O 1
ATOM 9838 N N . PRO C 1 300 ? 36.04606 35.24946 -46.31935 1.000 11.04059 292 PRO C N 1
ATOM 9839 C CA . PRO C 1 300 ? 34.87681 35.51047 -45.46584 1.000 11.66971 292 PRO C CA 1
ATOM 9840 C C . PRO C 1 300 ? 34.42159 34.29822 -44.68199 1.000 10.53685 292 PRO C C 1
ATOM 9841 O O . PRO C 1 300 ? 33.83993 34.46573 -43.60351 1.000 11.47361 292 PRO C O 1
ATOM 9845 N N . ILE C 1 301 ? 34.65647 33.08282 -45.18610 1.000 10.33640 293 ILE C N 1
ATOM 9846 C CA . ILE C 1 301 ? 34.28249 31.89082 -44.42677 1.000 10.28117 293 ILE C CA 1
ATOM 9847 C C . ILE C 1 301 ? 35.13976 31.77426 -43.17231 1.000 10.35900 293 ILE C C 1
ATOM 9848 O O . ILE C 1 301 ? 34.63336 31.56311 -42.06294 1.000 10.97662 293 ILE C O 1
ATOM 9853 N N . CYS C 1 302 ? 36.45774 31.90512 -43.32989 1.000 10.85327 294 CYS C N 1
ATOM 9854 C CA . CYS C 1 302 ? 37.33908 31.84278 -42.17069 1.000 10.77816 294 CYS C CA 1
ATOM 9855 C C . CYS C 1 302 ? 37.05889 32.98615 -41.20555 1.000 10.67538 294 CYS C C 1
ATOM 9856 O O . CYS C 1 302 ? 37.07929 32.79099 -39.98128 1.000 10.62449 294 CYS C O 1
ATOM 9859 N N . ALA C 1 303 ? 36.78555 34.18776 -41.73603 1.000 10.46342 295 ALA C N 1
ATOM 9860 C CA . ALA C 1 303 ? 36.41130 35.30302 -40.87014 1.000 11.02778 295 ALA C CA 1
ATOM 9861 C C . ALA C 1 303 ? 35.16378 34.98347 -40.05505 1.000 10.87168 295 ALA C C 1
ATOM 9862 O O . ALA C 1 303 ? 35.11568 35.25583 -38.84849 1.000 10.98604 295 ALA C O 1
ATOM 9864 N N . LEU C 1 304 ? 34.14079 34.40397 -40.69413 1.000 10.71711 296 LEU C N 1
ATOM 9865 C CA . LEU C 1 304 ? 32.92658 34.07891 -39.95836 1.000 11.14764 296 LEU C CA 1
ATOM 9866 C C . LEU C 1 304 ? 33.18622 33.00777 -38.89690 1.000 10.28406 296 LEU C C 1
ATOM 9867 O O . LEU C 1 304 ? 32.62325 33.06188 -37.80049 1.000 11.02750 296 LEU C O 1
ATOM 9872 N N . GLN C 1 305 ? 34.05075 32.03531 -39.19291 1.000 10.10325 297 GLN C N 1
ATOM 9873 C CA . GLN C 1 305 ? 34.44631 31.07252 -38.16626 1.000 9.93526 297 GLN C CA 1
ATOM 9874 C C . GLN C 1 305 ? 35.05403 31.77208 -36.95951 1.000 10.84125 297 GLN C C 1
ATOM 9875 O O . GLN C 1 305 ? 34.75918 31.41594 -35.81390 1.000 11.18935 297 GLN C O 1
ATOM 9881 N N . ALA C 1 306 ? 35.92532 32.75762 -37.19693 1.000 9.99189 298 ALA C N 1
ATOM 9882 C CA . ALA C 1 306 ? 36.54099 33.46585 -36.07972 1.000 10.25850 298 ALA C CA 1
ATOM 9883 C C . ALA C 1 306 ? 35.49266 34.18726 -35.24090 1.000 10.94446 298 ALA C C 1
ATOM 9884 O O . ALA C 1 306 ? 35.54183 34.15407 -34.00347 1.000 11.02913 298 ALA C O 1
ATOM 9886 N N . CYS C 1 307 ? 34.51769 34.82450 -35.89723 1.000 10.61898 299 CYS C N 1
ATOM 9887 C CA . CYS C 1 307 ? 33.43436 35.46903 -35.15661 1.000 12.54270 299 CYS C CA 1
ATOM 9888 C C . CYS C 1 307 ? 32.67069 34.45861 -34.31088 1.000 11.38549 299 CYS C C 1
ATOM 9889 O O . CYS C 1 307 ? 32.31293 34.74096 -33.15960 1.000 12.65303 299 CYS C O 1
ATOM 9892 N N . MET C 1 308 ? 32.39624 33.27838 -34.87043 1.000 11.44114 300 MET C N 1
ATOM 9893 C CA . MET C 1 308 ? 31.61858 32.28311 -34.14382 1.000 11.96808 300 MET C CA 1
ATOM 9894 C C . MET C 1 308 ? 32.37784 31.72653 -32.94714 1.000 12.74340 300 MET C C 1
ATOM 9895 O O . MET C 1 308 ? 31.75931 31.14607 -32.04797 1.000 13.84811 300 MET C O 1
ATOM 9900 N N . ALA C 1 309 ? 33.69982 31.87610 -32.93002 1.000 12.53652 301 ALA C N 1
ATOM 9901 C CA . ALA C 1 309 ? 34.52636 31.50529 -31.78906 1.000 14.29947 301 ALA C CA 1
ATOM 9902 C C . ALA C 1 309 ? 34.64118 32.62114 -30.76317 1.000 16.04954 301 ALA C C 1
ATOM 9903 O O . ALA C 1 309 ? 35.34011 32.45064 -29.75697 1.000 18.86167 301 ALA C O 1
ATOM 9905 N N . GLY C 1 310 ? 33.99326 33.75617 -31.00168 1.000 13.50718 302 GLY C N 1
ATOM 9906 C CA . GLY C 1 310 ? 34.01306 34.86051 -30.06704 1.000 13.91391 302 GLY C CA 1
ATOM 9907 C C . GLY C 1 310 ? 35.14805 35.83863 -30.25151 1.000 13.02229 302 GLY C C 1
ATOM 9908 O O . GLY C 1 310 ? 35.37859 36.65730 -29.35704 1.000 14.73845 302 GLY C O 1
ATOM 9909 N N . TYR C 1 311 ? 35.84513 35.80208 -31.38688 1.000 12.21250 303 TYR C N 1
ATOM 9910 C CA . TYR C 1 311 ? 36.92373 36.73836 -31.67431 1.000 11.86179 303 TYR C CA 1
ATOM 9911 C C . TYR C 1 311 ? 36.39476 37.90576 -32.49833 1.000 12.00461 303 TYR C C 1
ATOM 9912 O O . TYR C 1 311 ? 35.55130 37.72691 -33.38111 1.000 14.29265 303 TYR C O 1
ATOM 9921 N N . GLU C 1 312 ? 36.90879 39.09935 -32.22047 1.000 11.98760 304 GLU C N 1
ATOM 9922 C CA . GLU C 1 312 ? 36.66440 40.25406 -33.07440 1.000 11.70713 304 GLU C CA 1
ATOM 9923 C C . GLU C 1 312 ? 37.51198 40.12855 -34.33977 1.000 10.99200 304 GLU C C 1
ATOM 9924 O O . GLU C 1 312 ? 38.71674 39.86494 -34.26460 1.000 12.30260 304 GLU C O 1
ATOM 9930 N N . VAL C 1 313 ? 36.89237 40.32211 -35.50230 1.000 12.10409 305 VAL C N 1
ATOM 9931 C CA . VAL C 1 313 ? 37.59475 40.31255 -36.78035 1.000 11.20371 305 VAL C CA 1
ATOM 9932 C C . VAL C 1 313 ? 37.84459 41.75569 -37.19354 1.000 11.97541 305 VAL C C 1
ATOM 9933 O O . VAL C 1 313 ? 36.89668 42.54474 -37.32001 1.000 14.34508 305 VAL C O 1
ATOM 9937 N N . VAL C 1 314 ? 39.11946 42.08973 -37.40156 1.000 11.79747 306 VAL C N 1
ATOM 9938 C CA . VAL C 1 314 ? 39.57179 43.46217 -37.59243 1.000 11.53282 306 VAL C CA 1
ATOM 9939 C C . VAL C 1 314 ? 40.49831 43.53965 -38.79519 1.000 11.38033 306 VAL C C 1
ATOM 9940 O O . VAL C 1 314 ? 41.05366 42.53465 -39.23912 1.000 11.63404 306 VAL C O 1
ATOM 9944 N N . ARG C 1 315 ? 40.66911 44.75553 -39.31549 1.000 12.87588 307 ARG C N 1
ATOM 9945 C CA . ARG C 1 315 ? 41.84828 45.03614 -40.11730 1.000 13.39076 307 ARG C CA 1
ATOM 9946 C C . ARG C 1 315 ? 42.95212 45.51162 -39.18397 1.000 12.92720 307 ARG C C 1
ATOM 9947 O O . ARG C 1 315 ? 42.68626 46.13547 -38.15078 1.000 13.47602 307 ARG C O 1
ATOM 9955 N N . ILE C 1 316 ? 44.19636 45.17287 -39.53528 1.000 11.78803 308 ILE C N 1
ATOM 9956 C CA . ILE C 1 316 ? 45.30844 45.46419 -38.62937 1.000 11.43581 308 ILE C CA 1
ATOM 9957 C C . ILE C 1 316 ? 45.35386 46.94249 -38.24851 1.000 11.78856 308 ILE C C 1
ATOM 9958 O O . ILE C 1 316 ? 45.68399 47.28636 -37.10523 1.000 12.40161 308 ILE C O 1
ATOM 9963 N N . GLU C 1 317 ? 44.98161 47.83533 -39.17150 1.000 11.88424 309 GLU C N 1
ATOM 9964 C CA . GLU C 1 317 ? 45.06487 49.26664 -38.89806 1.000 12.05972 309 GLU C CA 1
ATOM 9965 C C . GLU C 1 317 ? 44.17604 49.69896 -37.73692 1.000 12.43642 309 GLU C C 1
ATOM 9966 O O . GLU C 1 317 ? 44.42200 50.75073 -37.14643 1.000 15.91656 309 GLU C O 1
ATOM 9972 N N . ASP C 1 318 ? 43.14454 48.93012 -37.39335 1.000 12.11623 310 ASP C N 1
ATOM 9973 C CA . ASP C 1 318 ? 42.29421 49.31412 -36.27431 1.000 12.53747 310 ASP C CA 1
ATOM 9974 C C . ASP C 1 318 ? 42.80774 48.82473 -34.92438 1.000 12.47484 310 ASP C C 1
ATOM 9975 O O . ASP C 1 318 ? 42.19007 49.13434 -33.90209 1.000 14.05347 310 ASP C O 1
ATOM 9980 N N . VAL C 1 319 ? 43.91570 48.07978 -34.88272 1.000 11.75256 311 VAL C N 1
ATOM 9981 C CA . VAL C 1 319 ? 44.43441 47.60000 -33.60114 1.000 11.78379 311 VAL C CA 1
ATOM 9982 C C . VAL C 1 319 ? 45.89870 47.96581 -33.37426 1.000 12.49222 311 VAL C C 1
ATOM 9983 O O . VAL C 1 319 ? 46.51701 47.49682 -32.41140 1.000 13.35440 311 VAL C O 1
ATOM 9987 N N . LEU C 1 320 ? 46.46272 48.82831 -34.22805 1.000 12.21396 312 LEU C N 1
ATOM 9988 C CA . LEU C 1 320 ? 47.85045 49.24229 -34.02535 1.000 11.73945 312 LEU C CA 1
ATOM 9989 C C . LEU C 1 320 ? 48.03135 50.01239 -32.72019 1.000 13.57291 312 LEU C C 1
ATOM 9990 O O . LEU C 1 320 ? 49.12105 49.99417 -32.14008 1.000 15.22507 312 LEU C O 1
ATOM 9995 N N . ASP C 1 321 ? 46.99099 50.68502 -32.23157 1.000 14.91252 313 ASP C N 1
ATOM 9996 C CA . ASP C 1 321 ? 47.10772 51.37055 -30.94786 1.000 16.13994 313 ASP C CA 1
ATOM 9997 C C . ASP C 1 321 ? 46.65014 50.51816 -29.76485 1.000 15.84767 313 ASP C C 1
ATOM 9998 O O . ASP C 1 321 ? 46.52052 51.03959 -28.65286 1.000 17.60099 313 ASP C O 1
ATOM 10003 N N . LYS C 1 322 ? 46.41617 49.22294 -29.98082 1.000 14.21110 314 LYS C N 1
ATOM 10004 C CA . LYS C 1 322 ? 45.86009 48.34134 -28.95828 1.000 14.37546 314 LYS C CA 1
ATOM 10005 C C . LYS C 1 322 ? 46.68968 47.07387 -28.78321 1.000 13.24470 314 LYS C C 1
ATOM 10006 O O . LYS C 1 322 ? 47.05232 46.71348 -27.65793 1.000 13.86227 314 LYS C O 1
ATOM 10012 N N . ALA C 1 323 ? 46.97002 46.36917 -29.87697 1.000 12.79176 315 ALA C N 1
ATOM 10013 C CA . ALA C 1 323 ? 47.62095 45.07068 -29.76426 1.000 11.86660 315 ALA C CA 1
ATOM 10014 C C . ALA C 1 323 ? 49.06884 45.21970 -29.31439 1.000 11.37670 315 ALA C C 1
ATOM 10015 O O . ALA C 1 323 ? 49.76654 46.17493 -29.66610 1.000 12.53258 315 ALA C O 1
ATOM 10017 N N . GLU C 1 324 ? 49.52080 44.24976 -28.52991 1.000 11.04507 316 GLU C N 1
ATOM 10018 C CA . GLU C 1 324 ? 50.91491 44.18685 -28.13324 1.000 11.50377 316 GLU C CA 1
ATOM 10019 C C . GLU C 1 324 ? 51.60085 42.91705 -28.60741 1.000 11.74391 316 GLU C C 1
ATOM 10020 O O . GLU C 1 324 ? 52.78751 42.71600 -28.31118 1.000 12.14417 316 GLU C O 1
ATOM 10026 N N . ILE C 1 325 ? 50.88888 42.05692 -29.32938 1.000 11.31772 317 ILE C N 1
ATOM 10027 C CA . ILE C 1 325 ? 51.44413 40.86072 -29.94585 1.000 10.59477 317 ILE C CA 1
ATOM 10028 C C . ILE C 1 325 ? 50.82039 40.76461 -31.32469 1.000 9.69469 317 ILE C C 1
ATOM 10029 O O . ILE C 1 325 ? 49.60667 40.95303 -31.46751 1.000 11.38056 317 ILE C O 1
ATOM 10034 N N . PHE C 1 326 ? 51.64097 40.46334 -32.33530 1.000 10.41333 318 PHE C N 1
ATOM 10035 C CA . PHE C 1 326 ? 51.18891 40.25936 -33.71056 1.000 9.95835 318 PHE C CA 1
ATOM 10036 C C . PHE C 1 326 ? 51.79788 38.95929 -34.21295 1.000 9.93727 318 PHE C C 1
ATOM 10037 O O . PHE C 1 326 ? 53.01661 38.76328 -34.10716 1.000 11.67865 318 PHE C O 1
ATOM 10045 N N . VAL C 1 327 ? 50.96485 38.07519 -34.75772 1.000 10.18577 319 VAL C N 1
ATOM 10046 C CA . VAL C 1 327 ? 51.41783 36.77509 -35.25010 1.000 9.95839 319 VAL C CA 1
ATOM 10047 C C . VAL C 1 327 ? 50.86226 36.56687 -36.65064 1.000 9.99793 319 VAL C C 1
ATOM 10048 O O . VAL C 1 327 ? 49.63851 36.50245 -36.82839 1.000 10.85621 319 VAL C O 1
ATOM 10052 N N . THR C 1 328 ? 51.74644 36.44895 -37.64093 1.000 10.68334 320 THR C N 1
ATOM 10053 C CA . THR C 1 328 ? 51.32448 36.17459 -39.00909 1.000 10.62319 320 THR C CA 1
ATOM 10054 C C . THR C 1 328 ? 51.24929 34.67247 -39.25983 1.000 9.76647 320 THR C C 1
ATOM 10055 O O . THR C 1 328 ? 52.14545 33.91925 -38.86984 1.000 11.57039 320 THR C O 1
ATOM 10059 N N . THR C 1 329 ? 50.15812 34.24155 -39.90635 1.000 10.53299 321 THR C N 1
ATOM 10060 C CA . THR C 1 329 ? 49.87110 32.82222 -40.10708 1.000 10.43077 321 THR C CA 1
ATOM 10061 C C . THR C 1 329 ? 49.43662 32.52093 -41.53654 1.000 11.28984 321 THR C C 1
ATOM 10062 O O . THR C 1 329 ? 48.76970 31.50628 -41.76716 1.000 12.15269 321 THR C O 1
ATOM 10066 N N . THR C 1 330 ? 49.78924 33.36695 -42.50701 1.000 11.35836 322 THR C N 1
ATOM 10067 C CA . THR C 1 330 ? 49.05097 33.38728 -43.76726 1.000 11.34506 322 THR C CA 1
ATOM 10068 C C . THR C 1 330 ? 49.66648 32.56944 -44.89662 1.000 12.05018 322 THR C C 1
ATOM 10069 O O . THR C 1 330 ? 48.92500 32.12302 -45.77386 1.000 13.86490 322 THR C O 1
ATOM 10073 N N . GLY C 1 331 ? 50.98684 32.37842 -44.93298 1.000 12.12353 323 GLY C N 1
ATOM 10074 C CA . GLY C 1 331 ? 51.60036 31.88299 -46.15599 1.000 13.31575 323 GLY C CA 1
ATOM 10075 C C . GLY C 1 331 ? 51.66314 32.89959 -47.27792 1.000 13.32388 323 GLY C C 1
ATOM 10076 O O . GLY C 1 331 ? 51.98022 32.53764 -48.41946 1.000 15.56148 323 GLY C O 1
ATOM 10077 N N . ASN C 1 332 ? 51.35888 34.16057 -46.98734 1.000 12.68191 324 ASN C N 1
ATOM 10078 C CA . ASN C 1 332 ? 51.25172 35.24152 -47.95564 1.000 12.89223 324 ASN C CA 1
ATOM 10079 C C . ASN C 1 332 ? 52.31904 36.28058 -47.61916 1.000 13.42226 324 ASN C C 1
ATOM 10080 O O . ASN C 1 332 ? 52.97307 36.20654 -46.57655 1.000 16.43868 324 ASN C O 1
ATOM 10085 N N . CYS C 1 333 ? 52.50763 37.25537 -48.50332 1.000 13.82117 325 CYS C N 1
ATOM 10086 C CA . CYS C 1 333 ? 53.54734 38.26145 -48.32225 1.000 14.31156 325 CYS C CA 1
ATOM 10087 C C . CYS C 1 333 ? 52.96755 39.56845 -47.78921 1.000 14.29683 325 CYS C C 1
ATOM 10088 O O . CYS C 1 333 ? 51.79160 39.87522 -47.98319 1.000 14.85970 325 CYS C O 1
ATOM 10091 N N . ASP C 1 334 ? 53.82331 40.34754 -47.11643 1.000 13.74196 326 ASP C N 1
ATOM 10092 C CA . ASP C 1 334 ? 53.52273 41.74330 -46.77000 1.000 14.26481 326 ASP C CA 1
ATOM 10093 C C . ASP C 1 334 ? 52.28669 41.87532 -45.88289 1.000 13.28281 326 ASP C C 1
ATOM 10094 O O . ASP C 1 334 ? 51.41250 42.71815 -46.11655 1.000 14.66376 326 ASP C O 1
ATOM 10099 N N . ILE C 1 335 ? 52.24001 41.04885 -44.84041 1.000 12.13259 327 ILE C N 1
ATOM 10100 C CA . ILE C 1 335 ? 51.13093 41.07019 -43.88816 1.000 11.91509 327 ILE C CA 1
ATOM 10101 C C . ILE C 1 335 ? 51.34378 42.14856 -42.83721 1.000 12.14234 327 ILE C C 1
ATOM 10102 O O . ILE C 1 335 ? 50.41106 42.86421 -42.46212 1.000 14.65670 327 ILE C O 1
ATOM 10107 N N . ILE C 1 336 ? 52.56307 42.26154 -42.32311 1.000 11.85908 328 ILE C N 1
ATOM 10108 C CA . ILE C 1 336 ? 52.91697 43.31146 -41.37951 1.000 12.71160 328 ILE C CA 1
ATOM 10109 C C . ILE C 1 336 ? 53.91396 44.20685 -42.09001 1.000 13.04901 328 ILE C C 1
ATOM 10110 O O . ILE C 1 336 ? 55.05162 43.79711 -42.36739 1.000 14.14197 328 ILE C O 1
ATOM 10115 N N . ARG C 1 337 ? 53.47410 45.41542 -42.41375 1.000 13.47792 329 ARG C N 1
ATOM 10116 C CA . ARG C 1 337 ? 54.25108 46.34978 -43.21230 1.000 13.74084 329 ARG C CA 1
ATOM 10117 C C . ARG C 1 337 ? 55.01074 47.32707 -42.32389 1.000 13.08722 329 ARG C C 1
ATOM 10118 O O . ARG C 1 337 ? 54.69323 47.51446 -41.14681 1.000 13.33740 329 ARG C O 1
ATOM 10126 N N . ILE C 1 338 ? 56.02626 47.96166 -42.90946 1.000 14.08246 330 ILE C N 1
ATOM 10127 C CA . ILE C 1 338 ? 56.80664 48.93111 -42.14618 1.000 14.49473 330 ILE C CA 1
ATOM 10128 C C . ILE C 1 338 ? 55.91837 50.05025 -41.60728 1.000 14.95295 330 ILE C C 1
ATOM 10129 O O . ILE C 1 338 ? 56.09048 50.48776 -40.46599 1.000 15.07099 330 ILE C O 1
ATOM 10134 N N . GLU C 1 339 ? 54.92138 50.49943 -42.39258 1.000 14.86867 331 GLU C N 1
ATOM 10135 C CA . GLU C 1 339 ? 54.05870 51.57959 -41.91311 1.000 15.43276 331 GLU C CA 1
ATOM 10136 C C . GLU C 1 339 ? 53.19551 51.12963 -40.73634 1.000 14.23015 331 GLU C C 1
ATOM 10137 O O . GLU C 1 339 ? 52.79156 51.95983 -39.91263 1.000 15.66397 331 GLU C O 1
ATOM 10143 N N . HIS C 1 340 ? 52.91837 49.82633 -40.62906 1.000 13.88758 332 HIS C N 1
ATOM 10144 C CA . HIS C 1 340 ? 52.26226 49.30365 -39.43211 1.000 12.95268 332 HIS C CA 1
ATOM 10145 C C . HIS C 1 340 ? 53.20112 49.35895 -38.22937 1.000 11.11961 332 HIS C C 1
ATOM 10146 O O . HIS C 1 340 ? 52.82036 49.80810 -37.14089 1.000 12.71475 332 HIS C O 1
ATOM 10153 N N . MET C 1 341 ? 54.43220 48.87198 -38.40288 1.000 12.43123 333 MET C N 1
ATOM 10154 C CA . MET C 1 341 ? 55.37727 48.81311 -37.29157 1.000 13.01206 333 MET C CA 1
ATOM 10155 C C . MET C 1 341 ? 55.73041 50.20306 -36.77600 1.000 12.72651 333 MET C C 1
ATOM 10156 O O . MET C 1 341 ? 55.96460 50.37681 -35.57541 1.000 13.30552 333 MET C O 1
ATOM 10161 N N . GLU C 1 342 ? 55.71240 51.21060 -37.65132 1.000 13.39364 334 GLU C N 1
ATOM 10162 C CA . GLU C 1 342 ? 55.90865 52.59063 -37.21975 1.000 13.45904 334 GLU C CA 1
ATOM 10163 C C . GLU C 1 342 ? 54.83140 53.06492 -36.24948 1.000 14.72205 334 GLU C C 1
ATOM 10164 O O . GLU C 1 342 ? 55.05871 54.03379 -35.51666 1.000 15.84404 334 GLU C O 1
ATOM 10170 N N . LYS C 1 343 ? 53.66335 52.42285 -36.24199 1.000 13.39567 335 LYS C N 1
ATOM 10171 C CA . LYS C 1 343 ? 52.53332 52.84928 -35.43197 1.000 14.62042 335 LYS C CA 1
ATOM 10172 C C . LYS C 1 343 ? 52.26569 51.93674 -34.24291 1.000 13.21222 335 LYS C C 1
ATOM 10173 O O . LYS C 1 343 ? 51.27208 52.13998 -33.53261 1.000 14.98947 335 LYS C O 1
ATOM 10179 N N . MET C 1 344 ? 53.10496 50.93767 -34.01004 1.000 12.43047 336 MET C N 1
ATOM 10180 C CA . MET C 1 344 ? 52.81840 49.96488 -32.97288 1.000 13.29052 336 MET C CA 1
ATOM 10181 C C . MET C 1 344 ? 53.10257 50.50074 -31.57343 1.000 12.92982 336 MET C C 1
ATOM 10182 O O . MET C 1 344 ? 53.89972 51.43047 -31.36510 1.000 13.60422 336 MET C O 1
ATOM 10187 N N . ARG C 1 345 ? 52.44411 49.87304 -30.60139 1.000 13.06048 337 ARG C N 1
ATOM 10188 C CA . ARG C 1 345 ? 52.70195 50.16106 -29.19731 1.000 12.11555 337 ARG C CA 1
ATOM 10189 C C . ARG C 1 345 ? 54.12714 49.75676 -28.82520 1.000 12.86084 337 ARG C C 1
ATOM 10190 O O . ARG C 1 345 ? 54.73163 48.86904 -29.43853 1.000 13.36973 337 ARG C O 1
ATOM 10198 N N . HIS C 1 346 ? 54.64966 50.40373 -27.78483 1.000 13.29950 338 HIS C N 1
ATOM 10199 C CA . HIS C 1 346 ? 56.03111 50.19276 -27.38703 1.000 13.52437 338 HIS C CA 1
ATOM 10200 C C . HIS C 1 346 ? 56.29358 48.74258 -26.99675 1.000 13.88577 338 HIS C C 1
ATOM 10201 O O . HIS C 1 346 ? 55.56231 48.15162 -26.19510 1.000 14.56031 338 HIS C O 1
ATOM 10208 N N . ASN C 1 347 ? 57.36067 48.18459 -27.57055 1.000 12.84538 339 ASN C N 1
ATOM 10209 C CA . ASN C 1 347 ? 57.81329 46.81303 -27.34469 1.000 13.22872 339 ASN C CA 1
ATOM 10210 C C . ASN C 1 347 ? 56.81625 45.75892 -27.81189 1.000 12.30404 339 ASN C C 1
ATOM 10211 O O . ASN C 1 347 ? 56.89350 44.59787 -27.38013 1.000 13.23902 339 ASN C O 1
ATOM 10216 N N . ALA C 1 348 ? 55.90089 46.12569 -28.70754 1.000 12.05180 340 ALA C N 1
ATOM 10217 C CA . ALA C 1 348 ? 55.00033 45.13467 -29.28144 1.000 11.89362 340 ALA C CA 1
ATOM 10218 C C . ALA C 1 348 ? 55.80772 44.00544 -29.90511 1.000 11.34004 340 ALA C C 1
ATOM 10219 O O . ALA C 1 348 ? 56.83102 44.23353 -30.56606 1.000 13.44711 340 ALA C O 1
ATOM 10221 N N . ILE C 1 349 ? 55.34973 42.78227 -29.67385 1.000 10.67082 341 ILE C N 1
ATOM 10222 C CA . ILE C 1 349 ? 56.01913 41.58473 -30.16002 1.000 11.72913 341 ILE C CA 1
ATOM 10223 C C . ILE C 1 349 ? 55.49424 41.28535 -31.55331 1.000 11.00246 341 ILE C C 1
ATOM 10224 O O . ILE C 1 349 ? 54.27991 41.21035 -31.75521 1.000 12.16216 341 ILE C O 1
ATOM 10229 N N . VAL C 1 350 ? 56.40334 41.07842 -32.50458 1.000 11.06820 342 VAL C N 1
ATOM 10230 C CA . VAL C 1 350 ? 56.06485 40.83763 -33.90659 1.000 10.63424 342 VAL C CA 1
ATOM 10231 C C . VAL C 1 350 ? 56.71418 39.52467 -34.31631 1.000 10.53317 342 VAL C C 1
ATOM 10232 O O . VAL C 1 350 ? 57.93575 39.36131 -34.19634 1.000 11.37621 342 VAL C O 1
ATOM 10236 N N . CYS C 1 351 ? 55.90715 38.57990 -34.78311 1.000 10.85335 343 CYS C N 1
ATOM 10237 C CA . CYS C 1 351 ? 56.45123 37.27710 -35.13793 1.000 10.26240 343 CYS C CA 1
ATOM 10238 C C . CYS C 1 351 ? 55.62600 36.62755 -36.23576 1.000 10.04397 343 CYS C C 1
ATOM 10239 O O . CYS C 1 351 ? 54.49584 37.02985 -36.52849 1.000 10.32943 343 CYS C O 1
ATOM 10242 N N . ASN C 1 352 ? 56.20607 35.58249 -36.81977 1.000 10.89311 344 ASN C N 1
ATOM 10243 C CA . ASN C 1 352 ? 55.64542 34.88235 -37.96588 1.000 10.34010 344 ASN C CA 1
ATOM 10244 C C . ASN C 1 352 ? 55.72782 33.38810 -37.70967 1.000 10.63333 344 ASN C C 1
ATOM 10245 O O . ASN C 1 352 ? 56.79617 32.87328 -37.38695 1.000 11.91167 344 ASN C O 1
ATOM 10250 N N . ILE C 1 353 ? 54.60068 32.69977 -37.85317 1.000 10.75514 345 ILE C N 1
ATOM 10251 C CA . ILE C 1 353 ? 54.54490 31.24715 -37.76581 1.000 10.85742 345 ILE C CA 1
ATOM 10252 C C . ILE C 1 353 ? 54.15690 30.61693 -39.10139 1.000 11.44172 345 ILE C C 1
ATOM 10253 O O . ILE C 1 353 ? 53.97142 29.39476 -39.17834 1.000 12.79190 345 ILE C O 1
ATOM 10258 N N A GLY C 1 354 ? 53.97438 31.42863 -40.14111 0.582 9.98997 346 GLY C N 1
ATOM 10259 N N B GLY C 1 354 ? 54.18092 31.40228 -40.18867 0.418 14.89653 346 GLY C N 1
ATOM 10260 C CA A GLY C 1 354 ? 53.54675 30.95316 -41.44021 0.582 10.39572 346 GLY C CA 1
ATOM 10261 C CA B GLY C 1 354 ? 54.00621 30.91101 -41.55167 0.418 17.57153 346 GLY C CA 1
ATOM 10262 C C A GLY C 1 354 ? 54.66285 30.47506 -42.34260 0.582 11.70217 346 GLY C C 1
ATOM 10263 C C B GLY C 1 354 ? 55.24843 30.90761 -42.44104 0.418 21.88758 346 GLY C C 1
ATOM 10264 O O A GLY C 1 354 ? 55.00899 29.29354 -42.32440 0.582 11.90080 346 GLY C O 1
ATOM 10265 O O B GLY C 1 354 ? 55.84738 31.95362 -42.70760 0.418 26.34156 346 GLY C O 1
ATOM 10266 N N A HIS C 1 355 ? 55.22983 31.35731 -43.16237 0.582 12.48828 347 HIS C N 1
ATOM 10267 N N B HIS C 1 355 ? 55.56586 29.72750 -42.98090 0.418 20.29492 347 HIS C N 1
ATOM 10268 C CA A HIS C 1 355 ? 56.24350 30.90439 -44.09866 0.582 13.48792 347 HIS C CA 1
ATOM 10269 C CA B HIS C 1 355 ? 56.83489 29.28820 -43.58548 0.418 19.50800 347 HIS C CA 1
ATOM 10270 C C A HIS C 1 355 ? 57.34502 31.93224 -44.29216 0.582 15.14625 347 HIS C C 1
ATOM 10271 C C B HIS C 1 355 ? 58.04874 30.20853 -43.84550 0.418 21.30139 347 HIS C C 1
ATOM 10272 O O A HIS C 1 355 ? 57.14767 33.14963 -44.14164 0.582 14.15551 347 HIS C O 1
ATOM 10273 O O B HIS C 1 355 ? 59.16922 29.77283 -43.55485 0.418 20.39468 347 HIS C O 1
ATOM 10286 N N A PHE C 1 356 ? 58.51614 31.39092 -44.63210 0.582 17.00833 348 PHE C N 1
ATOM 10287 N N B PHE C 1 356 ? 57.88874 31.43336 -44.39397 0.418 24.73340 348 PHE C N 1
ATOM 10288 C CA A PHE C 1 356 ? 59.69585 32.10420 -45.10675 0.582 21.48399 348 PHE C CA 1
ATOM 10289 C CA B PHE C 1 356 ? 59.01381 32.21987 -44.95734 0.418 27.42756 348 PHE C CA 1
ATOM 10290 C C A PHE C 1 356 ? 59.99834 33.25253 -44.14570 0.582 20.50628 348 PHE C C 1
ATOM 10291 C C B PHE C 1 356 ? 59.54737 33.36074 -44.06311 0.418 24.58582 348 PHE C C 1
ATOM 10292 O O A PHE C 1 356 ? 60.08995 33.03860 -42.92935 0.582 19.65283 348 PHE C O 1
ATOM 10293 O O B PHE C 1 356 ? 59.47667 33.24917 -42.83695 0.418 23.62648 348 PHE C O 1
ATOM 10308 N N . ASP C 1 357 ? 60.13263 34.44479 -44.63462 1.000 21.50727 349 ASP C N 1
ATOM 10309 C CA . ASP C 1 357 ? 60.51785 35.59887 -43.83026 1.000 21.20555 349 ASP C CA 1
ATOM 10310 C C . ASP C 1 357 ? 59.91538 36.87644 -44.39355 1.000 20.40281 349 ASP C C 1
ATOM 10311 O O . ASP C 1 357 ? 60.35098 37.97413 -44.01048 1.000 22.00506 349 ASP C O 1
ATOM 10316 N N . ASN C 1 358 ? 58.93448 36.75825 -45.29340 1.000 17.47700 350 ASN C N 1
ATOM 10317 C CA . ASN C 1 358 ? 58.36254 37.90449 -45.97793 1.000 16.99336 350 ASN C CA 1
ATOM 10318 C C . ASN C 1 358 ? 56.92434 38.18556 -45.56888 1.000 15.35900 350 ASN C C 1
ATOM 10319 O O . ASN C 1 358 ? 56.29291 39.06411 -46.16048 1.000 15.99976 350 ASN C O 1
ATOM 10324 N N . GLU C 1 359 ? 56.38898 37.47897 -44.56768 1.000 14.38446 351 GLU C N 1
ATOM 10325 C CA . GLU C 1 359 ? 55.09567 37.88898 -44.03587 1.000 13.22811 351 GLU C CA 1
ATOM 10326 C C . GLU C 1 359 ? 55.22043 39.22759 -43.32663 1.000 13.31956 351 GLU C C 1
ATOM 10327 O O . GLU C 1 359 ? 54.32537 40.07165 -43.41504 1.000 14.02896 351 GLU C O 1
ATOM 10333 N N . ILE C 1 360 ? 56.32915 39.43030 -42.62759 1.000 13.72248 352 ILE C N 1
ATOM 10334 C CA . ILE C 1 360 ? 56.70256 40.70480 -42.02681 1.000 12.97558 352 ILE C CA 1
ATOM 10335 C C . ILE C 1 360 ? 57.72983 41.35652 -42.93918 1.000 13.51896 352 ILE C C 1
ATOM 10336 O O . ILE C 1 360 ? 58.60300 40.67376 -43.49602 1.000 14.83001 352 ILE C O 1
ATOM 10341 N N . GLN C 1 361 ? 57.63054 42.67816 -43.10192 1.000 13.17548 353 GLN C N 1
ATOM 10342 C CA . GLN C 1 361 ? 58.60027 43.43959 -43.89903 1.000 13.62629 353 GLN C CA 1
ATOM 10343 C C . GLN C 1 361 ? 59.88136 43.66851 -43.09130 1.000 13.51839 353 GLN C C 1
ATOM 10344 O O . GLN C 1 361 ? 60.21180 44.77978 -42.68054 1.000 13.53091 353 GLN C O 1
ATOM 10350 N N . VAL C 1 362 ? 60.61345 42.57348 -42.87573 1.000 14.16451 354 VAL C N 1
ATOM 10351 C CA . VAL C 1 362 ? 61.83860 42.61351 -42.07655 1.000 14.28583 354 VAL C CA 1
ATOM 10352 C C . VAL C 1 362 ? 62.89915 43.46610 -42.75797 1.000 14.98115 354 VAL C C 1
ATOM 10353 O O . VAL C 1 362 ? 63.62431 44.21878 -42.09791 1.000 16.00031 354 VAL C O 1
ATOM 10357 N N . LYS C 1 363 ? 63.00824 43.36712 -44.08669 1.000 16.01026 355 LYS C N 1
ATOM 10358 C CA . LYS C 1 363 ? 64.01751 44.15184 -44.79784 1.000 18.18191 355 LYS C CA 1
ATOM 10359 C C . LYS C 1 363 ? 63.75498 45.64554 -44.63928 1.000 17.01164 355 LYS C C 1
ATOM 10360 O O . LYS C 1 363 ? 64.66526 46.42215 -44.31610 1.000 18.50898 355 LYS C O 1
ATOM 10366 N N . ALA C 1 364 ? 62.50359 46.06528 -44.84994 1.000 16.76916 356 ALA C N 1
ATOM 10367 C CA . ALA C 1 364 ? 62.16141 47.47401 -44.68908 1.000 16.66269 356 ALA C CA 1
ATOM 10368 C C . ALA C 1 364 ? 62.36603 47.93596 -43.25049 1.000 16.11246 356 ALA C C 1
ATOM 10369 O O . ALA C 1 364 ? 62.73008 49.09530 -43.01075 1.000 17.34920 356 ALA C O 1
ATOM 10371 N N . LEU C 1 365 ? 62.14378 47.04548 -42.28303 1.000 15.20183 357 LEU C N 1
ATOM 10372 C CA . LEU C 1 365 ? 62.40411 47.38776 -40.88873 1.000 15.57436 357 LEU C CA 1
ATOM 10373 C C . LEU C 1 365 ? 63.89387 47.60544 -40.64794 1.000 15.87148 357 LEU C C 1
ATOM 10374 O O . LEU C 1 365 ? 64.29977 48.61626 -40.05512 1.000 16.36118 357 LEU C O 1
ATOM 10379 N N . LYS C 1 366 ? 64.72998 46.66983 -41.11508 1.000 15.97462 358 LYS C N 1
ATOM 10380 C CA . LYS C 1 366 ? 66.16865 46.79354 -40.89405 1.000 17.41985 358 LYS C CA 1
ATOM 10381 C C . LYS C 1 366 ? 66.73762 48.02976 -41.57353 1.000 18.77981 358 LYS C C 1
ATOM 10382 O O . LYS C 1 366 ? 67.70892 48.61636 -41.07668 1.000 20.54866 358 LYS C O 1
ATOM 10388 N N . GLU C 1 367 ? 66.14855 48.44187 -42.69567 1.000 19.32379 359 GLU C N 1
ATOM 10389 C CA . GLU C 1 367 ? 66.62606 49.58190 -43.46723 1.000 20.47570 359 GLU C CA 1
ATOM 10390 C C . GLU C 1 367 ? 65.90663 50.88526 -43.13519 1.000 19.79573 359 GLU C C 1
ATOM 10391 O O . GLU C 1 367 ? 66.17127 51.90633 -43.78389 1.000 22.08612 359 GLU C O 1
ATOM 10397 N N . PHE C 1 368 ? 65.02306 50.88319 -42.14046 1.000 18.62636 360 PHE C N 1
ATOM 10398 C CA . PHE C 1 368 ? 64.27771 52.08911 -41.80589 1.000 18.03701 360 PHE C CA 1
ATOM 10399 C C . PHE C 1 368 ? 65.22822 53.18823 -41.32893 1.000 19.34869 360 PHE C C 1
ATOM 10400 O O . PHE C 1 368 ? 66.10275 52.92461 -40.49279 1.000 19.82494 360 PHE C O 1
ATOM 10408 N N . PRO C 1 369 ? 65.08456 54.42086 -41.81594 1.000 20.17645 361 PRO C N 1
ATOM 10409 C CA . PRO C 1 369 ? 66.05977 55.47108 -41.47847 1.000 20.67801 361 PRO C CA 1
ATOM 10410 C C . PRO C 1 369 ? 66.10750 55.75580 -39.98507 1.000 20.23052 361 PRO C C 1
ATOM 10411 O O . PRO C 1 369 ? 65.08286 56.01573 -39.34884 1.000 22.26801 361 PRO C O 1
ATOM 10415 N N . GLY C 1 370 ? 67.31522 55.69127 -39.42507 1.000 21.10527 362 GLY C N 1
ATOM 10416 C CA . GLY C 1 370 ? 67.53032 55.99574 -38.02785 1.000 20.97067 362 GLY C CA 1
ATOM 10417 C C . GLY C 1 370 ? 67.18625 54.88674 -37.05878 1.000 19.64021 362 GLY C C 1
ATOM 10418 O O . GLY C 1 370 ? 67.36050 55.07285 -35.84747 1.000 20.60941 362 GLY C O 1
ATOM 10419 N N . ILE C 1 371 ? 66.70473 53.73849 -37.53959 1.000 17.85874 363 ILE C N 1
ATOM 10420 C CA . ILE C 1 371 ? 66.37092 52.64999 -36.63159 1.000 18.18226 363 ILE C CA 1
ATOM 10421 C C . ILE C 1 371 ? 67.63462 52.10477 -35.97247 1.000 18.44982 363 ILE C C 1
ATOM 10422 O O . ILE C 1 371 ? 68.73059 52.12292 -36.55084 1.000 19.78085 363 ILE C O 1
ATOM 10427 N N . LYS C 1 372 ? 67.48378 51.63228 -34.73607 1.000 18.17977 364 LYS C N 1
ATOM 10428 C CA . LYS C 1 372 ? 68.56529 51.01978 -33.97324 1.000 18.71571 364 LYS C CA 1
ATOM 10429 C C . LYS C 1 372 ? 68.14911 49.60367 -33.60534 1.000 17.62915 364 LYS C C 1
ATOM 10430 O O . LYS C 1 372 ? 67.05070 49.39248 -33.08817 1.000 19.58945 364 LYS C O 1
ATOM 10436 N N . ARG C 1 373 ? 69.01760 48.64092 -33.87336 1.000 18.29063 365 ARG C N 1
ATOM 10437 C CA . ARG C 1 373 ? 68.74836 47.24594 -33.56226 1.000 17.47319 365 ARG C CA 1
ATOM 10438 C C . ARG C 1 373 ? 69.56170 46.85180 -32.34050 1.000 17.61881 365 ARG C C 1
ATOM 10439 O O . ARG C 1 373 ? 70.78325 47.05273 -32.30884 1.000 19.95185 365 ARG C O 1
ATOM 10447 N N . ILE C 1 374 ? 68.88753 46.30333 -31.33693 1.000 16.49165 366 ILE C N 1
ATOM 10448 C CA . ILE C 1 374 ? 69.53765 45.81688 -30.12718 1.000 16.95326 366 ILE C CA 1
ATOM 10449 C C . ILE C 1 374 ? 69.15591 44.35682 -29.97460 1.000 16.21463 366 ILE C C 1
ATOM 10450 O O . ILE C 1 374 ? 67.96840 44.03599 -29.85482 1.000 16.25546 366 ILE C O 1
ATOM 10455 N N . GLU C 1 375 ? 70.14081 43.47006 -29.99742 1.000 17.50587 367 GLU C N 1
ATOM 10456 C CA . GLU C 1 375 ? 69.85985 42.06642 -29.73492 1.000 16.16641 367 GLU C CA 1
ATOM 10457 C C . GLU C 1 375 ? 69.66389 41.87520 -28.23762 1.000 15.66298 367 GLU C C 1
ATOM 10458 O O . GLU C 1 375 ? 70.58196 42.12274 -27.45210 1.000 17.68131 367 GLU C O 1
ATOM 10464 N N . ILE C 1 376 ? 68.46123 41.46341 -27.83788 1.000 14.47131 368 ILE C N 1
ATOM 10465 C CA . ILE C 1 376 ? 68.22940 41.12385 -26.43727 1.000 15.11301 368 ILE C CA 1
ATOM 10466 C C . ILE C 1 376 ? 68.92557 39.81396 -26.10685 1.000 15.47534 368 ILE C C 1
ATOM 10467 O O . ILE C 1 376 ? 69.62337 39.68634 -25.09231 1.000 15.94235 368 ILE C O 1
ATOM 10472 N N . LYS C 1 377 ? 68.72395 38.82367 -26.96549 1.000 15.15424 369 LYS C N 1
ATOM 10473 C CA . LYS C 1 377 ? 69.38412 37.52630 -26.93270 1.000 14.49166 369 LYS C CA 1
ATOM 10474 C C . LYS C 1 377 ? 69.15350 36.90057 -28.29841 1.000 15.51142 369 LYS C C 1
ATOM 10475 O O . LYS C 1 377 ? 68.37446 37.43761 -29.09841 1.000 15.24508 369 LYS C O 1
ATOM 10481 N N . PRO C 1 378 ? 69.82952 35.79931 -28.62066 1.000 16.61420 370 PRO C N 1
ATOM 10482 C CA . PRO C 1 378 ? 69.67018 35.23317 -29.96926 1.000 17.22631 370 PRO C CA 1
ATOM 10483 C C . PRO C 1 378 ? 68.21002 35.05159 -30.37605 1.000 15.73284 370 PRO C C 1
ATOM 10484 O O . PRO C 1 378 ? 67.39485 34.48899 -29.63408 1.000 15.96134 370 PRO C O 1
ATOM 10488 N N . GLN C 1 379 ? 67.88455 35.56148 -31.56697 1.000 14.19673 371 GLN C N 1
ATOM 10489 C CA . GLN C 1 379 ? 66.55446 35.49472 -32.17821 1.000 13.89091 371 GLN C CA 1
ATOM 10490 C C . GLN C 1 379 ? 65.51812 36.38268 -31.48723 1.000 12.94429 371 GLN C C 1
ATOM 10491 O O . GLN C 1 379 ? 64.31057 36.23888 -31.72947 1.000 13.11828 371 GLN C O 1
ATOM 10497 N N . VAL C 1 380 ? 65.95271 37.33017 -30.65761 1.000 12.68771 372 VAL C N 1
ATOM 10498 C CA . VAL C 1 380 ? 65.05612 38.30770 -30.03767 1.000 12.55771 372 VAL C CA 1
ATOM 10499 C C . VAL C 1 380 ? 65.69947 39.67381 -30.22079 1.000 12.94711 372 VAL C C 1
ATOM 10500 O O . VAL C 1 380 ? 66.70263 39.98734 -29.56089 1.000 14.42774 372 VAL C O 1
ATOM 10504 N N . ASP C 1 381 ? 65.14936 40.48039 -31.12411 1.000 13.36291 373 ASP C N 1
ATOM 10505 C CA . ASP C 1 381 ? 65.77622 41.73796 -31.51916 1.000 13.28452 373 ASP C CA 1
ATOM 10506 C C . ASP C 1 381 ? 64.80506 42.88185 -31.27309 1.000 14.17803 373 ASP C C 1
ATOM 10507 O O . ASP C 1 381 ? 63.68852 42.86962 -31.79299 1.000 16.03530 373 ASP C O 1
ATOM 10512 N N . GLN C 1 382 ? 65.24043 43.88304 -30.51687 1.000 13.11870 374 GLN C N 1
ATOM 10513 C CA . GLN C 1 382 ? 64.46355 45.09627 -30.30535 1.000 13.84905 374 GLN C CA 1
ATOM 10514 C C . GLN C 1 382 ? 64.87909 46.12059 -31.35106 1.000 14.09287 374 GLN C C 1
ATOM 10515 O O . GLN C 1 382 ? 66.06369 46.44064 -31.47177 1.000 16.95385 374 GLN C O 1
ATOM 10521 N N . PHE C 1 383 ? 63.91612 46.62235 -32.10950 1.000 13.36580 375 PHE C N 1
ATOM 10522 C CA . PHE C 1 383 ? 64.14585 47.68327 -33.08313 1.000 13.01968 375 PHE C CA 1
ATOM 10523 C C . PHE C 1 383 ? 63.57651 48.97579 -32.52003 1.000 13.92682 375 PHE C C 1
ATOM 10524 O O . PHE C 1 383 ? 62.36314 49.09408 -32.32907 1.000 14.47831 375 PHE C O 1
ATOM 10532 N N . VAL C 1 384 ? 64.45460 49.92842 -32.23066 1.000 15.61559 376 VAL C N 1
ATOM 10533 C CA . VAL C 1 384 ? 64.07388 51.19449 -31.61855 1.000 15.99453 376 VAL C CA 1
ATOM 10534 C C . VAL C 1 384 ? 63.99359 52.23867 -32.71979 1.000 16.19092 376 VAL C C 1
ATOM 10535 O O . VAL C 1 384 ? 64.99586 52.52177 -33.39119 1.000 17.15572 376 VAL C O 1
ATOM 10539 N N . PHE C 1 385 ? 62.80391 52.81919 -32.89472 1.000 15.55195 377 PHE C N 1
ATOM 10540 C CA . PHE C 1 385 ? 62.57762 53.85002 -33.89372 1.000 15.14067 377 PHE C CA 1
ATOM 10541 C C . PHE C 1 385 ? 63.04168 55.21512 -33.38287 1.000 17.36525 377 PHE C C 1
ATOM 10542 O O . PHE C 1 385 ? 63.13400 55.44046 -32.17179 1.000 18.57476 377 PHE C O 1
ATOM 10550 N N . PRO C 1 386 ? 63.33450 56.14873 -34.29359 1.000 19.47090 378 PRO C N 1
ATOM 10551 C CA . PRO C 1 386 ? 63.76089 57.49546 -33.86416 1.000 20.54250 378 PRO C CA 1
ATOM 10552 C C . PRO C 1 386 ? 62.81281 58.19212 -32.90166 1.000 20.31200 378 PRO C C 1
ATOM 10553 O O . PRO C 1 386 ? 63.27541 58.96861 -32.05758 1.000 21.68248 378 PRO C O 1
ATOM 10557 N N . ASP C 1 387 ? 61.50588 57.93907 -32.98549 1.000 20.03863 379 ASP C N 1
ATOM 10558 C CA . ASP C 1 387 ? 60.57172 58.58987 -32.07440 1.000 20.57993 379 ASP C CA 1
ATOM 10559 C C . ASP C 1 387 ? 60.56611 57.98092 -30.67863 1.000 20.13888 379 ASP C C 1
ATOM 10560 O O . ASP C 1 387 ? 59.82540 58.46041 -29.81308 1.000 22.44481 379 ASP C O 1
ATOM 10565 N N . GLY C 1 388 ? 61.36196 56.94337 -30.43645 1.000 18.40051 380 GLY C N 1
ATOM 10566 C CA . GLY C 1 388 ? 61.48841 56.35886 -29.12292 1.000 17.76755 380 GLY C CA 1
ATOM 10567 C C . GLY C 1 388 ? 60.73271 55.05786 -28.93259 1.000 17.56826 380 GLY C C 1
ATOM 10568 O O . GLY C 1 388 ? 61.07758 54.28477 -28.03086 1.000 19.95925 380 GLY C O 1
ATOM 10569 N N . HIS C 1 389 ? 59.71678 54.78402 -29.74277 1.000 15.83678 381 HIS C N 1
ATOM 10570 C CA . HIS C 1 389 ? 59.03136 53.51543 -29.57306 1.000 15.20533 381 HIS C CA 1
ATOM 10571 C C . HIS C 1 389 ? 59.84353 52.39878 -30.21100 1.000 15.26788 381 HIS C C 1
ATOM 10572 O O . HIS C 1 389 ? 60.58300 52.60763 -31.17785 1.000 15.15092 381 HIS C O 1
ATOM 10579 N N . ALA C 1 390 ? 59.70294 51.20455 -29.65292 1.000 14.07664 382 ALA C N 1
ATOM 10580 C CA . ALA C 1 390 ? 60.39139 50.03556 -30.16755 1.000 14.04050 382 ALA C CA 1
ATOM 10581 C C . ALA C 1 390 ? 59.38290 48.93867 -30.45695 1.000 14.14349 382 ALA C C 1
ATOM 10582 O O . ALA C 1 390 ? 58.25024 48.95997 -29.97285 1.000 14.05096 382 ALA C O 1
ATOM 10584 N N . ILE C 1 391 ? 59.79962 47.99103 -31.28654 1.000 13.49444 383 ILE C N 1
ATOM 10585 C CA A ILE C 1 391 ? 59.11508 46.71315 -31.41761 0.582 13.34649 383 ILE C CA 1
ATOM 10586 C CA B ILE C 1 391 ? 59.11461 46.71326 -31.40148 0.418 13.30158 383 ILE C CA 1
ATOM 10587 C C . ILE C 1 391 ? 60.13171 45.60745 -31.16129 1.000 12.83662 383 ILE C C 1
ATOM 10588 O O . ILE C 1 391 ? 61.34471 45.80575 -31.28101 1.000 13.84551 383 ILE C O 1
ATOM 10597 N N . VAL C 1 392 ? 59.62321 44.43556 -30.80766 1.000 12.08235 384 VAL C N 1
ATOM 10598 C CA . VAL C 1 392 ? 60.45458 43.26745 -30.54279 1.000 11.29929 384 VAL C CA 1
ATOM 10599 C C . VAL C 1 392 ? 60.15603 42.23128 -31.61838 1.000 11.54132 384 VAL C C 1
ATOM 10600 O O . VAL C 1 392 ? 59.05489 41.67020 -31.66843 1.000 13.39273 384 VAL C O 1
ATOM 10604 N N . LEU C 1 393 ? 61.12444 41.99010 -32.49542 1.000 11.92873 385 LEU C N 1
ATOM 10605 C CA . LEU C 1 393 ? 60.97652 41.04096 -33.59247 1.000 11.51230 385 LEU C CA 1
ATOM 10606 C C . LEU C 1 393 ? 61.56773 39.69779 -33.18398 1.000 11.79298 385 LEU C C 1
ATOM 10607 O O . LEU C 1 393 ? 62.70651 39.63394 -32.71082 1.000 12.71825 385 LEU C O 1
ATOM 10612 N N . LEU C 1 394 ? 60.81325 38.62731 -33.39361 1.000 10.87430 386 LEU C N 1
ATOM 10613 C CA . LEU C 1 394 ? 61.26460 37.29090 -33.03385 1.000 10.99018 386 LEU C CA 1
ATOM 10614 C C . LEU C 1 394 ? 61.79123 36.55330 -34.25833 1.000 11.25410 386 LEU C C 1
ATOM 10615 O O . LEU C 1 394 ? 61.15793 36.57104 -35.32004 1.000 11.47269 386 LEU C O 1
ATOM 10620 N N . ALA C 1 395 ? 62.95131 35.90440 -34.09899 1.000 12.98954 387 ALA C N 1
ATOM 10621 C CA . ALA C 1 395 ? 63.50170 34.97557 -35.09263 1.000 13.74086 387 ALA C CA 1
ATOM 10622 C C . ALA C 1 395 ? 63.70493 35.61924 -36.46258 1.000 13.58636 387 ALA C C 1
ATOM 10623 O O . ALA C 1 395 ? 63.61849 34.94717 -37.49412 1.000 13.23028 387 ALA C O 1
ATOM 10625 N N . GLU C 1 396 ? 63.97479 36.92566 -36.48260 1.000 13.63471 388 GLU C N 1
ATOM 10626 C CA . GLU C 1 396 ? 64.13660 37.68047 -37.72913 1.000 13.94584 388 GLU C CA 1
ATOM 10627 C C . GLU C 1 396 ? 62.97407 37.45552 -38.69446 1.000 12.87256 388 GLU C C 1
ATOM 10628 O O . GLU C 1 396 ? 63.13983 37.48656 -39.91689 1.000 14.08959 388 GLU C O 1
ATOM 10634 N N . GLY C 1 397 ? 61.78181 37.25032 -38.14858 1.000 12.11618 389 GLY C N 1
ATOM 10635 C CA . GLY C 1 397 ? 60.60062 37.05203 -38.95886 1.000 12.42992 389 GLY C CA 1
ATOM 10636 C C . GLY C 1 397 ? 60.44849 35.67697 -39.56152 1.000 13.17110 389 GLY C C 1
ATOM 10637 O O . GLY C 1 397 ? 59.53728 35.47658 -40.37317 1.000 14.59679 389 GLY C O 1
ATOM 10638 N N . ARG C 1 398 ? 61.30121 34.72677 -39.19161 1.000 12.41029 390 ARG C N 1
ATOM 10639 C CA . ARG C 1 398 ? 61.19255 33.33817 -39.61298 1.000 12.74915 390 ARG C CA 1
ATOM 10640 C C . ARG C 1 398 ? 60.36477 32.54473 -38.60083 1.000 11.50271 390 ARG C C 1
ATOM 10641 O O . ARG C 1 398 ? 60.07813 33.02022 -37.50247 1.000 12.79661 390 ARG C O 1
ATOM 10649 N N . LEU C 1 399 ? 59.99251 31.31238 -38.97849 1.000 12.92593 391 LEU C N 1
ATOM 10650 C CA . LEU C 1 399 ? 59.07710 30.48548 -38.18559 1.000 13.12708 391 LEU C CA 1
ATOM 10651 C C . LEU C 1 399 ? 59.38275 30.56753 -36.70058 1.000 11.56289 391 LEU C C 1
ATOM 10652 O O . LEU C 1 399 ? 60.41118 30.05767 -36.25395 1.000 13.56355 391 LEU C O 1
ATOM 10657 N N . VAL C 1 400 ? 58.48529 31.17515 -35.92613 1.000 11.27062 392 VAL C N 1
ATOM 10658 C CA . VAL C 1 400 ? 58.81189 31.51440 -34.54580 1.000 10.79424 392 VAL C CA 1
ATOM 10659 C C . VAL C 1 400 ? 58.80134 30.29330 -33.63897 1.000 11.36918 392 VAL C C 1
ATOM 10660 O O . VAL C 1 400 ? 59.60430 30.20977 -32.70002 1.000 11.21661 392 VAL C O 1
ATOM 10664 N N . ASN C 1 401 ? 57.91047 29.33088 -33.89573 1.000 11.21970 393 ASN C N 1
ATOM 10665 C CA . ASN C 1 401 ? 57.82529 28.16695 -33.01789 1.000 11.10980 393 ASN C CA 1
ATOM 10666 C C . ASN C 1 401 ? 59.10645 27.34569 -33.07658 1.000 12.74783 393 ASN C C 1
ATOM 10667 O O . ASN C 1 401 ? 59.60340 26.87586 -32.04825 1.000 13.95872 393 ASN C O 1
ATOM 10672 N N . LEU C 1 402 ? 59.66286 27.18681 -34.27242 1.000 12.20618 394 LEU C N 1
ATOM 10673 C CA . LEU C 1 402 ? 60.90039 26.44070 -34.43938 1.000 13.18151 394 LEU C CA 1
ATOM 10674 C C . LEU C 1 402 ? 62.12749 27.28531 -34.13288 1.000 13.53956 394 LEU C C 1
ATOM 10675 O O . LEU C 1 402 ? 63.15395 26.74653 -33.70223 1.000 15.37534 394 LEU C O 1
ATOM 10680 N N . GLY C 1 403 ? 62.05399 28.59760 -34.34593 1.000 11.85706 395 GLY C N 1
ATOM 10681 C CA . GLY C 1 403 ? 63.22809 29.43127 -34.17720 1.000 12.50732 395 GLY C CA 1
ATOM 10682 C C . GLY C 1 403 ? 63.47613 29.87337 -32.74966 1.000 12.74463 395 GLY C C 1
ATOM 10683 O O . GLY C 1 403 ? 64.63497 30.05530 -32.35270 1.000 15.17710 395 GLY C O 1
ATOM 10684 N N . CYS C 1 404 ? 62.40910 30.06226 -31.97157 1.000 12.09418 396 CYS C N 1
ATOM 10685 C CA . CYS C 1 404 ? 62.51356 30.49932 -30.58252 1.000 11.97824 396 CYS C CA 1
ATOM 10686 C C . CYS C 1 404 ? 62.10384 29.43847 -29.56670 1.000 12.22045 396 CYS C C 1
ATOM 10687 O O . CYS C 1 404 ? 62.25085 29.66846 -28.35979 1.000 14.21492 396 CYS C O 1
ATOM 10690 N N . ALA C 1 405 ? 61.60482 28.28978 -30.01089 1.000 12.24318 397 ALA C N 1
ATOM 10691 C CA . ALA C 1 405 ? 61.36106 27.16958 -29.11330 1.000 12.17082 397 ALA C CA 1
ATOM 10692 C C . ALA C 1 405 ? 61.79050 25.88531 -29.80811 1.000 12.30074 397 ALA C C 1
ATOM 10693 O O . ALA C 1 405 ? 62.87049 25.85641 -30.40420 1.000 14.78351 397 ALA C O 1
ATOM 10695 N N . THR C 1 406 ? 61.00530 24.81213 -29.71912 1.000 12.15848 398 THR C N 1
ATOM 10696 C CA . THR C 1 406 ? 61.41649 23.53067 -30.28437 1.000 12.01054 398 THR C CA 1
ATOM 10697 C C . THR C 1 406 ? 60.43736 23.02316 -31.33680 1.000 11.15194 398 THR C C 1
ATOM 10698 O O . THR C 1 406 ? 60.46160 21.83472 -31.67143 1.000 12.30455 398 THR C O 1
ATOM 10702 N N . GLY C 1 407 ? 59.57534 23.89145 -31.85636 1.000 11.06059 399 GLY C N 1
ATOM 10703 C CA . GLY C 1 407 ? 58.53183 23.44619 -32.75959 1.000 11.87154 399 GLY C CA 1
ATOM 10704 C C . GLY C 1 407 ? 57.47308 22.59802 -32.06036 1.000 11.43722 399 GLY C C 1
ATOM 10705 O O . GLY C 1 407 ? 57.35628 22.55320 -30.83208 1.000 12.17838 399 GLY C O 1
ATOM 10706 N N . HIS C 1 408 ? 56.69304 21.90937 -32.88643 1.000 11.89684 400 HIS C N 1
ATOM 10707 C CA . HIS C 1 408 ? 55.58594 21.11775 -32.37083 1.000 11.78295 400 HIS C CA 1
ATOM 10708 C C . HIS C 1 408 ? 56.11889 19.98291 -31.49870 1.000 12.28025 400 HIS C C 1
ATOM 10709 O O . HIS C 1 408 ? 57.23257 19.48745 -31.71267 1.000 12.76870 400 HIS C O 1
ATOM 10716 N N . PRO C 1 409 ? 55.31871 19.51734 -30.55017 1.000 12.72527 401 PRO C N 1
ATOM 10717 C CA . PRO C 1 409 ? 55.73210 18.39458 -29.70268 1.000 12.49525 401 PRO C CA 1
ATOM 10718 C C . PRO C 1 409 ? 55.65780 17.05859 -30.42805 1.000 12.58476 401 PRO C C 1
ATOM 10719 O O . PRO C 1 409 ? 54.94431 16.88532 -31.41861 1.000 12.94772 401 PRO C O 1
ATOM 10723 N N . SER C 1 410 ? 56.40648 16.09337 -29.87988 1.000 11.57554 402 SER C N 1
ATOM 10724 C CA . SER C 1 410 ? 56.57654 14.79209 -30.52976 1.000 11.14323 402 SER C CA 1
ATOM 10725 C C . SER C 1 410 ? 55.24943 14.11482 -30.86785 1.000 12.14391 402 SER C C 1
ATOM 10726 O O . SER C 1 410 ? 55.10528 13.53373 -31.95270 1.000 12.33831 402 SER C O 1
ATOM 10729 N N . PHE C 1 411 ? 54.28229 14.13997 -29.94520 1.000 11.11982 403 PHE C N 1
ATOM 10730 C CA . PHE C 1 411 ? 53.06838 13.35269 -30.15666 1.000 11.89426 403 PHE C CA 1
ATOM 10731 C C . PHE C 1 411 ? 52.32597 13.77809 -31.41812 1.000 12.90514 403 PHE C C 1
ATOM 10732 O O . PHE C 1 411 ? 51.85243 12.92985 -32.18144 1.000 13.54603 403 PHE C O 1
ATOM 10740 N N . VAL C 1 412 ? 52.22303 15.08021 -31.66969 1.000 12.95737 404 VAL C N 1
ATOM 10741 C CA . VAL C 1 412 ? 51.52338 15.48901 -32.87977 1.000 13.20913 404 VAL C CA 1
ATOM 10742 C C . VAL C 1 412 ? 52.40370 15.28357 -34.10892 1.000 13.37585 404 VAL C C 1
ATOM 10743 O O . VAL C 1 412 ? 51.89401 14.95572 -35.18602 1.000 13.43179 404 VAL C O 1
ATOM 10747 N N . MET C 1 413 ? 53.73107 15.44018 -33.97516 1.000 13.19826 405 MET C N 1
ATOM 10748 C CA . MET C 1 413 ? 54.60630 15.15118 -35.10659 1.000 12.58183 405 MET C CA 1
ATOM 10749 C C . MET C 1 413 ? 54.58322 13.67674 -35.49011 1.000 12.18675 405 MET C C 1
ATOM 10750 O O . MET C 1 413 ? 54.91106 13.33837 -36.63386 1.000 13.92253 405 MET C O 1
ATOM 10755 N N . SER C 1 414 ? 54.21831 12.79625 -34.55807 1.000 12.30899 406 SER C N 1
ATOM 10756 C CA . SER C 1 414 ? 54.01826 11.39624 -34.90151 1.000 12.11888 406 SER C CA 1
ATOM 10757 C C . SER C 1 414 ? 52.91963 11.23518 -35.95310 1.000 12.57952 406 SER C C 1
ATOM 10758 O O . SER C 1 414 ? 53.02722 10.37664 -36.83719 1.000 13.72687 406 SER C O 1
ATOM 10761 N N . ASN C 1 415 ? 51.85848 12.05160 -35.88532 1.000 13.12319 407 ASN C N 1
ATOM 10762 C CA . ASN C 1 415 ? 50.86668 12.06038 -36.96351 1.000 14.09389 407 ASN C CA 1
ATOM 10763 C C . ASN C 1 415 ? 51.51496 12.44646 -38.28596 1.000 12.77313 407 ASN C C 1
ATOM 10764 O O . ASN C 1 415 ? 51.42585 11.71616 -39.27944 1.000 14.49479 407 ASN C O 1
ATOM 10769 N N . SER C 1 416 ? 52.18580 13.60245 -38.30849 1.000 12.74751 408 SER C N 1
ATOM 10770 C CA . SER C 1 416 ? 52.73020 14.11438 -39.55998 1.000 13.99791 408 SER C CA 1
ATOM 10771 C C . SER C 1 416 ? 53.75383 13.15243 -40.14066 1.000 13.32732 408 SER C C 1
ATOM 10772 O O . SER C 1 416 ? 53.79881 12.92847 -41.35752 1.000 14.53716 408 SER C O 1
ATOM 10775 N N . PHE C 1 417 ? 54.56999 12.55785 -39.27925 1.000 13.49872 409 PHE C N 1
ATOM 10776 C CA . PHE C 1 417 ? 55.69129 11.76433 -39.73684 1.000 13.44833 409 PHE C CA 1
ATOM 10777 C C . PHE C 1 417 ? 55.31438 10.32343 -40.01602 1.000 13.54320 409 PHE C C 1
ATOM 10778 O O . PHE C 1 417 ? 55.98940 9.67414 -40.82147 1.000 15.09818 409 PHE C O 1
ATOM 10786 N N . THR C 1 418 ? 54.23675 9.81730 -39.40026 1.000 13.96752 410 THR C N 1
ATOM 10787 C CA . THR C 1 418 ? 53.67278 8.56985 -39.89821 1.000 14.33585 410 THR C CA 1
ATOM 10788 C C . THR C 1 418 ? 53.13656 8.76378 -41.31188 1.000 13.93672 410 THR C C 1
ATOM 10789 O O . THR C 1 418 ? 53.37367 7.92485 -42.18519 1.000 16.26033 410 THR C O 1
ATOM 10793 N N . ASN C 1 419 ? 52.48293 9.90752 -41.57550 1.000 13.87780 411 ASN C N 1
ATOM 10794 C CA . ASN C 1 419 ? 52.07154 10.22957 -42.94363 1.000 14.69683 411 ASN C CA 1
ATOM 10795 C C . ASN C 1 419 ? 53.27255 10.31415 -43.88309 1.000 16.38522 411 ASN C C 1
ATOM 10796 O O . ASN C 1 419 ? 53.22563 9.79284 -45.00484 1.000 16.70208 411 ASN C O 1
ATOM 10801 N N . GLN C 1 420 ? 54.35790 10.97451 -43.45063 1.000 15.34474 412 GLN C N 1
ATOM 10802 C CA . GLN C 1 420 ? 55.55251 11.05543 -44.29345 1.000 15.66961 412 GLN C CA 1
ATOM 10803 C C . GLN C 1 420 ? 56.09795 9.66949 -44.60752 1.000 15.75025 412 GLN C C 1
ATOM 10804 O O . GLN C 1 420 ? 56.44769 9.38004 -45.75871 1.000 17.16432 412 GLN C O 1
ATOM 10810 N N . THR C 1 421 ? 56.18039 8.80095 -43.59292 1.000 16.62551 413 THR C N 1
ATOM 10811 C CA . THR C 1 421 ? 56.69918 7.45018 -43.79834 1.000 16.40180 413 THR C CA 1
ATOM 10812 C C . THR C 1 421 ? 55.84325 6.67905 -44.79592 1.000 17.59189 413 THR C C 1
ATOM 10813 O O . THR C 1 421 ? 56.36289 6.06778 -45.74086 1.000 18.75893 413 THR C O 1
ATOM 10817 N N . LEU C 1 422 ? 54.51873 6.70913 -44.60471 1.000 16.60228 414 LEU C N 1
ATOM 10818 C CA . LEU C 1 422 ? 53.61114 6.04600 -45.53744 1.000 17.69864 414 LEU C CA 1
ATOM 10819 C C . LEU C 1 422 ? 53.68092 6.66422 -46.92787 1.000 18.39935 414 LEU C C 1
ATOM 10820 O O . LEU C 1 422 ? 53.53973 5.95358 -47.92993 1.000 19.31062 414 LEU C O 1
ATOM 10825 N N . ALA C 1 423 ? 53.88985 7.98030 -47.01507 1.000 17.81240 415 ALA C N 1
ATOM 10826 C CA . ALA C 1 423 ? 53.99153 8.62212 -48.32122 1.000 17.36935 415 ALA C CA 1
ATOM 10827 C C . ALA C 1 423 ? 55.24999 8.18323 -49.05986 1.000 17.18973 415 ALA C C 1
ATOM 10828 O O . ALA C 1 423 ? 55.21008 7.94432 -50.27328 1.000 18.32122 415 ALA C O 1
ATOM 10830 N N . GLN C 1 424 ? 56.37795 8.08247 -48.34765 1.000 18.13122 416 GLN C N 1
ATOM 10831 C CA . GLN C 1 424 ? 57.61356 7.60180 -48.96130 1.000 18.06474 416 GLN C CA 1
ATOM 10832 C C . GLN C 1 424 ? 57.46635 6.16931 -49.45975 1.000 19.10440 416 GLN C C 1
ATOM 10833 O O . GLN C 1 424 ? 57.86433 5.85101 -50.58792 1.000 19.21620 416 GLN C O 1
ATOM 10839 N N . ILE C 1 425 ? 56.88427 5.29457 -48.63597 1.000 20.76838 417 ILE C N 1
ATOM 10840 C CA . ILE C 1 425 ? 56.60243 3.92409 -49.06407 1.000 20.64678 417 ILE C CA 1
ATOM 10841 C C . ILE C 1 425 ? 55.74683 3.92403 -50.32699 1.000 20.44561 417 ILE C C 1
ATOM 10842 O O . ILE C 1 425 ? 56.02957 3.20496 -51.29378 1.000 20.95745 417 ILE C O 1
ATOM 10847 N N . SER C 1 426 ? 54.68553 4.73558 -50.33663 1.000 20.07066 418 SER C N 1
ATOM 10848 C CA . SER C 1 426 ? 53.77155 4.75030 -51.47443 1.000 21.08541 418 SER C CA 1
ATOM 10849 C C . SER C 1 426 ? 54.47465 5.22983 -52.74040 1.000 20.82332 418 SER C C 1
ATOM 10850 O O . SER C 1 426 ? 54.34620 4.61660 -53.80671 1.000 20.89421 418 SER C O 1
ATOM 10853 N N . LEU C 1 427 ? 55.22248 6.33457 -52.64282 1.000 19.80112 419 LEU C N 1
ATOM 10854 C CA . LEU C 1 427 ? 55.94794 6.83838 -53.80713 1.000 20.21922 419 LEU C CA 1
ATOM 10855 C C . LEU C 1 427 ? 56.92208 5.80800 -54.35849 1.000 21.72555 419 LEU C C 1
ATOM 10856 O O . LEU C 1 427 ? 57.11719 5.72683 -55.57710 1.000 23.31600 419 LEU C O 1
ATOM 10861 N N . TRP C 1 428 ? 57.53379 5.00905 -53.48800 1.000 20.93342 420 TRP C N 1
ATOM 10862 C CA . TRP C 1 428 ? 58.49398 4.02254 -53.96542 1.000 22.49781 420 TRP C CA 1
ATOM 10863 C C . TRP C 1 428 ? 57.81366 2.81228 -54.59694 1.000 23.03516 420 TRP C C 1
ATOM 10864 O O . TRP C 1 428 ? 58.30907 2.26244 -55.58875 1.000 25.39545 420 TRP C O 1
ATOM 10875 N N . LYS C 1 429 ? 56.68171 2.38440 -54.04603 1.000 24.98920 421 LYS C N 1
ATOM 10876 C CA . LYS C 1 429 ? 56.07532 1.12435 -54.45750 1.000 27.71096 421 LYS C CA 1
ATOM 10877 C C . LYS C 1 429 ? 55.05493 1.28061 -55.57515 1.000 29.80507 421 LYS C C 1
ATOM 10878 O O . LYS C 1 429 ? 54.88045 0.35325 -56.37681 1.000 30.70901 421 LYS C O 1
ATOM 10884 N N . GLU C 1 430 ? 54.38334 2.42263 -55.65585 1.000 30.71328 422 GLU C N 1
ATOM 10885 C CA . GLU C 1 430 ? 53.31627 2.62304 -56.62368 1.000 33.73960 422 GLU C CA 1
ATOM 10886 C C . GLU C 1 430 ? 53.81277 3.41668 -57.82843 1.000 34.52131 422 GLU C C 1
ATOM 10887 O O . GLU C 1 430 ? 54.79154 4.16336 -57.75387 1.000 35.68388 422 GLU C O 1
ATOM 10893 N N . LYS C 1 431 ? 53.11447 3.24137 -58.95164 1.000 34.78281 423 LYS C N 1
ATOM 10894 C CA . LYS C 1 431 ? 53.47885 3.88521 -60.21359 1.000 35.67859 423 LYS C CA 1
ATOM 10895 C C . LYS C 1 431 ? 52.62062 5.13507 -60.39376 1.000 36.71662 423 LYS C C 1
ATOM 10896 O O . LYS C 1 431 ? 51.65978 5.16128 -61.16299 1.000 39.57982 423 LYS C O 1
ATOM 10898 N N . TYR C 1 432 ? 52.98633 6.19131 -59.67235 1.000 34.17186 424 TYR C N 1
ATOM 10899 C CA . TYR C 1 432 ? 52.30390 7.46710 -59.82773 1.000 32.36687 424 TYR C CA 1
ATOM 10900 C C . TYR C 1 432 ? 52.70403 8.13301 -61.14010 1.000 33.78984 424 TYR C C 1
ATOM 10901 O O . TYR C 1 432 ? 53.84214 8.01880 -61.59995 1.000 33.01260 424 TYR C O 1
ATOM 10910 N N . GLU C 1 433 ? 51.74940 8.83892 -61.74284 1.000 35.14758 425 GLU C N 1
ATOM 10911 C CA . GLU C 1 433 ? 52.03123 9.69564 -62.88240 1.000 37.87818 425 GLU C CA 1
ATOM 10912 C C . GLU C 1 433 ? 52.45684 11.07725 -62.38853 1.000 35.83333 425 GLU C C 1
ATOM 10913 O O . GLU C 1 433 ? 52.49433 11.35058 -61.18754 1.000 34.27807 425 GLU C O 1
ATOM 10919 N N . LEU C 1 434 ? 52.78057 11.96555 -63.32560 1.000 34.69293 426 LEU C N 1
ATOM 10920 C CA . LEU C 1 434 ? 53.10242 13.34120 -62.96824 1.000 32.73307 426 LEU C CA 1
ATOM 10921 C C . LEU C 1 434 ? 51.85677 14.02457 -62.41707 1.000 31.53823 426 LEU C C 1
ATOM 10922 O O . LEU C 1 434 ? 50.85859 14.17890 -63.12673 1.000 34.60251 426 LEU C O 1
ATOM 10927 N N . GLY C 1 435 ? 51.91036 14.41493 -61.15288 1.000 27.39355 427 GLY C N 1
ATOM 10928 C CA . GLY C 1 435 ? 50.78136 15.06037 -60.51344 1.000 25.05191 427 GLY C CA 1
ATOM 10929 C C . GLY C 1 435 ? 51.00464 15.13456 -59.02031 1.000 22.79298 427 GLY C C 1
ATOM 10930 O O . GLY C 1 435 ? 52.03784 14.70334 -58.50114 1.000 22.54896 427 GLY C O 1
ATOM 10931 N N . VAL C 1 436 ? 50.00729 15.69270 -58.33378 1.000 22.11873 428 VAL C N 1
ATOM 10932 C CA . VAL C 1 436 ? 50.02245 15.83566 -56.87956 1.000 21.11336 428 VAL C CA 1
ATOM 10933 C C . VAL C 1 436 ? 48.90846 14.97401 -56.30075 1.000 20.05971 428 VAL C C 1
ATOM 10934 O O . VAL C 1 436 ? 47.74439 15.10031 -56.70409 1.000 22.55015 428 VAL C O 1
ATOM 10938 N N . TYR C 1 437 ? 49.26204 14.11375 -55.34743 1.000 19.89883 429 TYR C N 1
ATOM 10939 C CA . TYR C 1 437 ? 48.36814 13.09154 -54.82255 1.000 20.25148 429 TYR C CA 1
ATOM 10940 C C . TYR C 1 437 ? 48.29373 13.18994 -53.30429 1.000 19.47178 429 TYR C C 1
ATOM 10941 O O . TYR C 1 437 ? 49.16991 13.76235 -52.65361 1.000 20.08484 429 TYR C O 1
ATOM 10950 N N . THR C 1 438 ? 47.23724 12.61305 -52.73950 1.000 19.53345 430 THR C N 1
ATOM 10951 C CA . THR C 1 438 ? 47.12581 12.43612 -51.30020 1.000 20.05305 430 THR C CA 1
ATOM 10952 C C . THR C 1 438 ? 46.97923 10.95482 -50.97577 1.000 20.07283 430 THR C C 1
ATOM 10953 O O . THR C 1 438 ? 46.62490 10.14135 -51.83684 1.000 21.13896 430 THR C O 1
ATOM 10957 N N . LEU C 1 439 ? 47.27105 10.60924 -49.72006 1.000 18.70629 431 LEU C N 1
ATOM 10958 C CA . LEU C 1 439 ? 47.13673 9.22482 -49.27948 1.000 18.76872 431 LEU C CA 1
ATOM 10959 C C . LEU C 1 439 ? 45.66186 8.82997 -49.21276 1.000 18.05517 431 LEU C C 1
ATOM 10960 O O . LEU C 1 439 ? 44.80425 9.66959 -48.92351 1.000 18.83496 431 LEU C O 1
ATOM 10965 N N . PRO C 1 440 ? 45.34776 7.54938 -49.44218 1.000 18.80531 432 PRO C N 1
ATOM 10966 C CA . PRO C 1 440 ? 43.95593 7.09412 -49.31140 1.000 18.79670 432 PRO C CA 1
ATOM 10967 C C . PRO C 1 440 ? 43.42953 7.30331 -47.90063 1.000 17.10752 432 PRO C C 1
ATOM 10968 O O . PRO C 1 440 ? 44.17494 7.23734 -46.91860 1.000 17.39263 432 PRO C O 1
ATOM 10972 N N . LYS C 1 441 ? 42.11150 7.51186 -47.81127 1.000 16.88661 433 LYS C N 1
ATOM 10973 C CA . LYS C 1 441 ? 41.49197 7.81735 -46.52332 1.000 16.22168 433 LYS C CA 1
ATOM 10974 C C . LYS C 1 441 ? 41.71133 6.70868 -45.49785 1.000 16.38522 433 LYS C C 1
ATOM 10975 O O . LYS C 1 441 ? 41.92837 6.99198 -44.31566 1.000 15.85581 433 LYS C O 1
ATOM 10981 N N . LYS C 1 442 ? 41.68497 5.44314 -45.92241 1.000 17.48505 434 LYS C N 1
ATOM 10982 C CA . LYS C 1 442 ? 41.87295 4.36972 -44.95126 1.000 18.44974 434 LYS C CA 1
ATOM 10983 C C . LYS C 1 442 ? 43.24651 4.43495 -44.28417 1.000 18.67886 434 LYS C C 1
ATOM 10984 O O . LYS C 1 442 ? 43.37397 4.10499 -43.09939 1.000 18.18030 434 LYS C O 1
ATOM 10990 N N . LEU C 1 443 ? 44.27797 4.87004 -45.01426 1.000 17.46806 435 LEU C N 1
ATOM 10991 C CA . LEU C 1 443 ? 45.59485 5.02926 -44.40103 1.000 17.74981 435 LEU C CA 1
ATOM 10992 C C . LEU C 1 443 ? 45.62535 6.23375 -43.47243 1.000 16.51656 435 LEU C C 1
ATOM 10993 O O . LEU C 1 443 ? 46.24648 6.18599 -42.40315 1.000 17.68188 435 LEU C O 1
ATOM 10998 N N . ASP C 1 444 ? 44.98573 7.33027 -43.88740 1.000 15.58402 436 ASP C N 1
ATOM 10999 C CA . ASP C 1 444 ? 44.83968 8.51279 -43.04232 1.000 15.38088 436 ASP C CA 1
ATOM 11000 C C . ASP C 1 444 ? 44.18675 8.12917 -41.71825 1.000 15.82183 436 ASP C C 1
ATOM 11001 O O . ASP C 1 444 ? 44.66417 8.50030 -40.63958 1.000 15.80727 436 ASP C O 1
ATOM 11006 N N . GLU C 1 445 ? 43.10212 7.34979 -41.79085 1.000 14.25185 437 GLU C N 1
ATOM 11007 C CA . GLU C 1 445 ? 42.44216 6.84087 -40.59218 1.000 15.51238 437 GLU C CA 1
ATOM 11008 C C . GLU C 1 445 ? 43.38259 5.98521 -39.75832 1.000 15.32471 437 GLU C C 1
ATOM 11009 O O . GLU C 1 445 ? 43.37227 6.06438 -38.52374 1.000 15.87143 437 GLU C O 1
ATOM 11015 N N . GLU C 1 446 ? 44.20006 5.15524 -40.41298 1.000 15.36643 438 GLU C N 1
ATOM 11016 C CA . GLU C 1 446 ? 45.14240 4.32436 -39.67462 1.000 18.29417 438 GLU C CA 1
ATOM 11017 C C . GLU C 1 446 ? 46.11953 5.16762 -38.86346 1.000 16.40781 438 GLU C C 1
ATOM 11018 O O . GLU C 1 446 ? 46.44291 4.81894 -37.72252 1.000 16.34970 438 GLU C O 1
ATOM 11024 N N . VAL C 1 447 ? 46.59174 6.28579 -39.42672 1.000 15.58095 439 VAL C N 1
ATOM 11025 C CA . VAL C 1 447 ? 47.48188 7.17203 -38.67596 1.000 15.85523 439 VAL C CA 1
ATOM 11026 C C . VAL C 1 447 ? 46.84330 7.56715 -37.35110 1.000 14.31588 439 VAL C C 1
ATOM 11027 O O . VAL C 1 447 ? 47.46336 7.46745 -36.28570 1.000 15.38004 439 VAL C O 1
ATOM 11031 N N . ALA C 1 448 ? 45.58146 8.00631 -37.39613 1.000 14.07983 440 ALA C N 1
ATOM 11032 C CA . ALA C 1 448 ? 44.89876 8.39737 -36.16598 1.000 14.74382 440 ALA C CA 1
ATOM 11033 C C . ALA C 1 448 ? 44.72525 7.20607 -35.23249 1.000 14.13339 440 ALA C C 1
ATOM 11034 O O . ALA C 1 448 ? 44.98235 7.30560 -34.02349 1.000 14.32738 440 ALA C O 1
ATOM 11036 N N . ARG C 1 449 ? 44.31496 6.06194 -35.78694 1.000 13.57178 441 ARG C N 1
ATOM 11037 C CA . ARG C 1 449 ? 44.03914 4.88040 -34.97848 1.000 13.89398 441 ARG C CA 1
ATOM 11038 C C . ARG C 1 449 ? 45.24839 4.47115 -34.14683 1.000 13.53325 441 ARG C C 1
ATOM 11039 O O . ARG C 1 449 ? 45.10827 4.08640 -32.97965 1.000 14.86155 441 ARG C O 1
ATOM 11047 N N . LEU C 1 450 ? 46.44892 4.58251 -34.71869 1.000 13.68846 442 LEU C N 1
ATOM 11048 C CA . LEU C 1 450 ? 47.66560 4.16525 -34.02829 1.000 15.15611 442 LEU C CA 1
ATOM 11049 C C . LEU C 1 450 ? 47.96390 4.98255 -32.77641 1.000 15.56968 442 LEU C C 1
ATOM 11050 O O . LEU C 1 450 ? 48.79020 4.55508 -31.95945 1.000 15.47027 442 LEU C O 1
ATOM 11055 N N . HIS C 1 451 ? 47.34074 6.14964 -32.61457 1.000 13.89216 443 HIS C N 1
ATOM 11056 C CA . HIS C 1 451 ? 47.61197 7.03788 -31.49046 1.000 14.03013 443 HIS C CA 1
ATOM 11057 C C . HIS C 1 451 ? 46.58548 6.92698 -30.37336 1.000 14.18197 443 HIS C C 1
ATOM 11058 O O . HIS C 1 451 ? 46.77799 7.52879 -29.31167 1.000 15.10217 443 HIS C O 1
ATOM 11065 N N . LEU C 1 452 ? 45.52194 6.14126 -30.57210 1.000 14.33546 444 LEU C N 1
ATOM 11066 C CA . LEU C 1 452 ? 44.43516 6.09299 -29.59596 1.000 14.05142 444 LEU C CA 1
ATOM 11067 C C . LEU C 1 452 ? 44.82244 5.32561 -28.33245 1.000 13.98578 444 LEU C C 1
ATOM 11068 O O . LEU C 1 452 ? 44.41124 5.70041 -27.22719 1.000 15.42500 444 LEU C O 1
ATOM 11073 N N . GLU C 1 453 ? 45.59694 4.24701 -28.46654 1.000 14.12102 445 GLU C N 1
ATOM 11074 C CA . GLU C 1 453 ? 45.93074 3.43374 -27.29885 1.000 15.61037 445 GLU C CA 1
ATOM 11075 C C . GLU C 1 453 ? 46.69284 4.24248 -26.25306 1.000 15.60553 445 GLU C C 1
ATOM 11076 O O . GLU C 1 453 ? 46.38589 4.17345 -25.05518 1.000 16.73516 445 GLU C O 1
ATOM 11082 N N . LYS C 1 454 ? 47.69890 5.01701 -26.68040 1.000 15.12819 446 LYS C N 1
ATOM 11083 C CA . LYS C 1 454 ? 48.45047 5.79101 -25.69403 1.000 15.32571 446 LYS C CA 1
ATOM 11084 C C . LYS C 1 454 ? 47.56481 6.80195 -24.97799 1.000 15.67116 446 LYS C C 1
ATOM 11085 O O . LYS C 1 454 ? 47.78193 7.09549 -23.79360 1.000 16.56388 446 LYS C O 1
ATOM 11091 N N . LEU C 1 455 ? 46.56179 7.33364 -25.67075 1.000 15.19868 447 LEU C N 1
ATOM 11092 C CA . LEU C 1 455 ? 45.63715 8.28037 -25.06979 1.000 16.40508 447 LEU C CA 1
ATOM 11093 C C . LEU C 1 455 ? 44.56763 7.60817 -24.22241 1.000 17.14982 447 LEU C C 1
ATOM 11094 O O . LEU C 1 455 ? 43.80674 8.30937 -23.54302 1.000 19.90010 447 LEU C O 1
ATOM 11099 N N . GLY C 1 456 ? 44.49785 6.27990 -24.23790 1.000 16.94292 448 GLY C N 1
ATOM 11100 C CA . GLY C 1 456 ? 43.46377 5.57617 -23.50669 1.000 17.29233 448 GLY C CA 1
ATOM 11101 C C . GLY C 1 456 ? 42.09534 5.66783 -24.13544 1.000 17.80245 448 GLY C C 1
ATOM 11102 O O . GLY C 1 456 ? 41.10474 5.32463 -23.48523 1.000 21.86856 448 GLY C O 1
ATOM 11103 N N . ALA C 1 457 ? 42.01442 6.12588 -25.38132 1.000 15.32847 449 ALA C N 1
ATOM 11104 C CA . ALA C 1 457 ? 40.73628 6.29393 -26.05239 1.000 14.76682 449 ALA C CA 1
ATOM 11105 C C . ALA C 1 457 ? 40.18544 4.93453 -26.46285 1.000 16.33398 449 ALA C C 1
ATOM 11106 O O . ALA C 1 457 ? 40.90955 4.08990 -26.99688 1.000 20.41297 449 ALA C O 1
ATOM 11108 N N . LYS C 1 458 ? 38.89418 4.72170 -26.21336 1.000 14.94208 450 LYS C N 1
ATOM 11109 C CA . LYS C 1 458 ? 38.24266 3.44842 -26.49469 1.000 17.31539 450 LYS C CA 1
ATOM 11110 C C . LYS C 1 458 ? 37.32963 3.64281 -27.69901 1.000 17.07160 450 LYS C C 1
ATOM 11111 O O . LYS C 1 458 ? 36.28151 4.28627 -27.59279 1.000 18.36115 450 LYS C O 1
ATOM 11117 N N . LEU C 1 459 ? 37.72227 3.07837 -28.83535 1.000 16.38744 451 LEU C N 1
ATOM 11118 C CA . LEU C 1 459 ? 36.95047 3.21508 -30.05774 1.000 16.53061 451 LEU C CA 1
ATOM 11119 C C . LEU C 1 459 ? 35.82187 2.18688 -30.07876 1.000 15.00202 451 LEU C C 1
ATOM 11120 O O . LEU C 1 459 ? 36.00597 1.02763 -29.69370 1.000 17.05412 451 LEU C O 1
ATOM 11125 N N . THR C 1 460 ? 34.64444 2.62286 -30.51743 1.000 14.57703 452 THR C N 1
ATOM 11126 C CA . THR C 1 460 ? 33.50205 1.73655 -30.69868 1.000 14.07413 452 THR C CA 1
ATOM 11127 C C . THR C 1 460 ? 33.59183 1.06341 -32.06429 1.000 15.26868 452 THR C C 1
ATOM 11128 O O . THR C 1 460 ? 34.08727 1.64754 -33.02944 1.000 16.34266 452 THR C O 1
ATOM 11132 N N . VAL C 1 461 ? 33.13172 -0.18338 -32.14029 1.000 15.86507 453 VAL C N 1
ATOM 11133 C CA . VAL C 1 461 ? 33.12882 -0.93626 -33.39061 1.000 16.97710 453 VAL C CA 1
ATOM 11134 C C . VAL C 1 461 ? 31.69135 -1.05900 -33.87921 1.000 17.26420 453 VAL C C 1
ATOM 11135 O O . VAL C 1 461 ? 30.80468 -1.45868 -33.11553 1.000 18.59201 453 VAL C O 1
ATOM 11139 N N . LEU C 1 462 ? 31.46232 -0.71380 -35.14820 1.000 16.48255 454 LEU C N 1
ATOM 11140 C CA . LEU C 1 462 ? 30.13091 -0.84063 -35.73412 1.000 15.97820 454 LEU C CA 1
ATOM 11141 C C . LEU C 1 462 ? 29.67084 -2.29327 -35.71198 1.000 17.75490 454 LEU C C 1
ATOM 11142 O O . LEU C 1 462 ? 30.46024 -3.21580 -35.94224 1.000 18.73550 454 LEU C O 1
ATOM 11147 N N . THR C 1 463 ? 28.38414 -2.49414 -35.43516 1.000 18.31397 455 THR C N 1
ATOM 11148 C CA . THR C 1 463 ? 27.79738 -3.81332 -35.62339 1.000 19.39212 455 THR C CA 1
ATOM 11149 C C . THR C 1 463 ? 27.59886 -4.06851 -37.11432 1.000 19.44983 455 THR C C 1
ATOM 11150 O O . THR C 1 463 ? 27.67653 -3.15454 -37.94611 1.000 19.24855 455 THR C O 1
ATOM 11154 N N . ASP C 1 464 ? 27.33051 -5.33317 -37.45347 1.000 21.50279 456 ASP C N 1
ATOM 11155 C CA . ASP C 1 464 ? 27.00108 -5.65109 -38.83725 1.000 25.35493 456 ASP C CA 1
ATOM 11156 C C . ASP C 1 464 ? 25.78822 -4.85266 -39.30297 1.000 24.80393 456 ASP C C 1
ATOM 11157 O O . ASP C 1 464 ? 25.77070 -4.33774 -40.42683 1.000 24.98363 456 ASP C O 1
ATOM 11162 N N . LYS C 1 465 ? 24.77565 -4.71289 -38.43804 1.000 23.33925 457 LYS C N 1
ATOM 11163 C CA . LYS C 1 465 ? 23.58412 -3.95400 -38.80786 1.000 23.70640 457 LYS C CA 1
ATOM 11164 C C . LYS C 1 465 ? 23.91305 -2.48311 -39.04724 1.000 21.04454 457 LYS C C 1
ATOM 11165 O O . LYS C 1 465 ? 23.41613 -1.87220 -40.00218 1.000 22.05059 457 LYS C O 1
ATOM 11171 N N . GLN C 1 466 ? 24.75018 -1.89590 -38.19093 1.000 18.30733 458 GLN C N 1
ATOM 11172 C CA . GLN C 1 466 ? 25.10661 -0.49119 -38.35611 1.000 17.73550 458 GLN C CA 1
ATOM 11173 C C . GLN C 1 466 ? 25.95378 -0.26930 -39.60263 1.000 17.22887 458 GLN C C 1
ATOM 11174 O O . GLN C 1 466 ? 25.77592 0.73026 -40.31090 1.000 18.29501 458 GLN C O 1
ATOM 11180 N N . ALA C 1 467 ? 26.89834 -1.17191 -39.87338 1.000 17.74698 459 ALA C N 1
ATOM 11181 C CA . ALA C 1 467 ? 27.70940 -1.03964 -41.07840 1.000 18.54818 459 ALA C CA 1
ATOM 11182 C C . ALA C 1 467 ? 26.82991 -1.07717 -42.31818 1.000 19.70543 459 ALA C C 1
ATOM 11183 O O . ALA C 1 467 ? 27.00222 -0.26804 -43.23765 1.000 20.89477 459 ALA C O 1
ATOM 11185 N N . LYS C 1 468 ? 25.85386 -1.99018 -42.33987 1.000 20.39422 460 LYS C N 1
ATOM 11186 C CA . LYS C 1 468 ? 24.91805 -2.04851 -43.45613 1.000 22.05005 460 LYS C CA 1
ATOM 11187 C C . LYS C 1 468 ? 24.06738 -0.78528 -43.52697 1.000 23.34190 460 LYS C C 1
ATOM 11188 O O . LYS C 1 468 ? 23.79422 -0.27597 -44.62023 1.000 25.50672 460 LYS C O 1
ATOM 11190 N N . TYR C 1 469 ? 23.64633 -0.26683 -42.36886 1.000 21.92839 461 TYR C N 1
ATOM 11191 C CA . TYR C 1 469 ? 22.79912 0.92136 -42.33318 1.000 22.68337 461 TYR C CA 1
ATOM 11192 C C . TYR C 1 469 ? 23.50893 2.11580 -42.95142 1.000 24.49287 461 TYR C C 1
ATOM 11193 O O . TYR C 1 469 ? 22.90936 2.87830 -43.72132 1.000 26.86080 461 TYR C O 1
ATOM 11202 N N . LEU C 1 470 ? 24.79015 2.29400 -42.62324 1.000 23.73197 462 LEU C N 1
ATOM 11203 C CA . LEU C 1 470 ? 25.57411 3.40468 -43.14531 1.000 23.89528 462 LEU C CA 1
ATOM 11204 C C . LEU C 1 470 ? 26.18228 3.10439 -44.50731 1.000 23.16789 462 LEU C C 1
ATOM 11205 O O . LEU C 1 470 ? 26.60366 4.03506 -45.20088 1.000 24.28468 462 LEU C O 1
ATOM 11210 N N . GLY C 1 471 ? 26.24117 1.83926 -44.90676 1.000 22.16129 463 GLY C N 1
ATOM 11211 C CA . GLY C 1 471 ? 26.85279 1.52107 -46.18383 1.000 22.47633 463 GLY C CA 1
ATOM 11212 C C . GLY C 1 471 ? 28.35988 1.65044 -46.16823 1.000 23.24351 463 GLY C C 1
ATOM 11213 O O . GLY C 1 471 ? 28.95598 2.06267 -47.17313 1.000 25.54173 463 GLY C O 1
ATOM 11214 N N . ILE C 1 472 ? 28.99633 1.32029 -45.04641 1.000 22.17611 464 ILE C N 1
ATOM 11215 C CA . ILE C 1 472 ? 30.44758 1.37694 -44.94789 1.000 24.43563 464 ILE C CA 1
ATOM 11216 C C . ILE C 1 472 ? 30.95464 0.09412 -44.30875 1.000 24.95884 464 ILE C C 1
ATOM 11217 O O . ILE C 1 472 ? 30.20540 -0.66302 -43.68853 1.000 27.83713 464 ILE C O 1
ATOM 11222 N N . ALA C 1 473 ? 32.25028 -0.14001 -44.46392 1.000 23.02401 465 ALA C N 1
ATOM 11223 C CA . ALA C 1 473 ? 32.87665 -1.30439 -43.86122 1.000 22.16088 465 ALA C CA 1
ATOM 11224 C C . ALA C 1 473 ? 33.20618 -1.02232 -42.40265 1.000 20.05839 465 ALA C C 1
ATOM 11225 O O . ALA C 1 473 ? 33.50854 0.11232 -42.02512 1.000 20.31944 465 ALA C O 1
ATOM 11227 N N . LYS C 1 474 ? 33.15892 -2.07500 -41.57912 1.000 19.27861 466 LYS C N 1
ATOM 11228 C CA . LYS C 1 474 ? 33.47709 -1.90642 -40.16215 1.000 19.85277 466 LYS C CA 1
ATOM 11229 C C . LYS C 1 474 ? 34.86600 -1.32175 -39.95597 1.000 19.07177 466 LYS C C 1
ATOM 11230 O O . LYS C 1 474 ? 35.08589 -0.58259 -38.99309 1.000 18.87969 466 LYS C O 1
ATOM 11236 N N . ASP C 1 475 ? 35.81214 -1.63336 -40.83803 1.000 18.93912 467 ASP C N 1
ATOM 11237 C CA A ASP C 1 475 ? 37.17856 -1.14609 -40.69332 0.569 20.63635 467 ASP C CA 1
ATOM 11238 C CA B ASP C 1 475 ? 37.18555 -1.16312 -40.71922 0.431 20.20350 467 ASP C CA 1
ATOM 11239 C C . ASP C 1 475 ? 37.44712 0.11472 -41.50292 1.000 19.95453 467 ASP C C 1
ATOM 11240 O O . ASP C 1 475 ? 38.60964 0.49348 -41.67137 1.000 20.62106 467 ASP C O 1
ATOM 11249 N N . GLY C 1 476 ? 36.40295 0.77811 -41.98903 1.000 17.56417 468 GLY C N 1
ATOM 11250 C CA . GLY C 1 476 ? 36.56319 2.00894 -42.72590 1.000 17.33908 468 GLY C CA 1
ATOM 11251 C C . GLY C 1 476 ? 36.82286 1.76881 -44.20206 1.000 18.31223 468 GLY C C 1
ATOM 11252 O O . GLY C 1 476 ? 36.93073 0.62077 -44.65511 1.000 20.53435 468 GLY C O 1
ATOM 11253 N N . PRO C 1 477 ? 36.93076 2.85631 -44.99061 1.000 16.95991 469 PRO C N 1
ATOM 11254 C CA . PRO C 1 477 ? 36.86072 4.24918 -44.52332 1.000 16.42304 469 PRO C CA 1
ATOM 11255 C C . PRO C 1 477 ? 35.46988 4.65151 -44.05801 1.000 15.87343 469 PRO C C 1
ATOM 11256 O O . PRO C 1 477 ? 34.46560 4.12005 -44.53949 1.000 17.32749 469 PRO C O 1
ATOM 11260 N N . TYR C 1 478 ? 35.41699 5.57340 -43.10055 1.000 14.33438 470 TYR C N 1
ATOM 11261 C CA . TYR C 1 478 ? 34.16042 5.91826 -42.44577 1.000 14.02539 470 TYR C CA 1
ATOM 11262 C C . TYR C 1 478 ? 33.45150 7.10943 -43.06663 1.000 13.69986 470 TYR C C 1
ATOM 11263 O O . TYR C 1 478 ? 32.25941 7.29283 -42.80465 1.000 15.63357 470 TYR C O 1
ATOM 11272 N N . LYS C 1 479 ? 34.14061 7.91050 -43.87703 1.000 13.77781 471 LYS C N 1
ATOM 11273 C CA . LYS C 1 479 ? 33.61734 9.19745 -44.30803 1.000 13.70228 471 LYS C CA 1
ATOM 11274 C C . LYS C 1 479 ? 33.71797 9.31491 -45.81974 1.000 15.54042 471 LYS C C 1
ATOM 11275 O O . LYS C 1 479 ? 34.60693 8.71267 -46.43165 1.000 17.09833 471 LYS C O 1
ATOM 11281 N N . PRO C 1 480 ? 32.83537 10.10114 -46.44253 1.000 15.65186 472 PRO C N 1
ATOM 11282 C CA . PRO C 1 480 ? 32.95870 10.36314 -47.88053 1.000 18.44286 472 PRO C CA 1
ATOM 11283 C C . PRO C 1 480 ? 34.27000 11.06972 -48.18994 1.000 18.02811 472 PRO C C 1
ATOM 11284 O O . PRO C 1 480 ? 34.88171 11.71240 -47.32824 1.000 15.88558 472 PRO C O 1
ATOM 11288 N N . ASP C 1 481 ? 34.67339 10.96856 -49.46188 1.000 21.63793 473 ASP C N 1
ATOM 11289 C CA . ASP C 1 481 ? 35.97613 11.46120 -49.89962 1.000 26.98775 473 ASP C CA 1
ATOM 11290 C C . ASP C 1 481 ? 36.17302 12.93055 -49.54872 1.000 25.66246 473 ASP C C 1
ATOM 11291 O O . ASP C 1 481 ? 37.27583 13.34748 -49.17590 1.000 27.49384 473 ASP C O 1
ATOM 11296 N N . HIS C 1 482 ? 35.11540 13.72834 -49.63221 1.000 22.37514 474 HIS C N 1
ATOM 11297 C CA A HIS C 1 482 ? 35.10841 15.17753 -49.48449 0.521 22.86682 474 HIS C CA 1
ATOM 11298 C CA B HIS C 1 482 ? 35.31663 15.15626 -49.41954 0.479 23.38913 474 HIS C CA 1
ATOM 11299 C C . HIS C 1 482 ? 34.81850 15.63830 -48.06041 1.000 20.78443 474 HIS C C 1
ATOM 11300 O O . HIS C 1 482 ? 34.63068 16.84346 -47.84322 1.000 21.69748 474 HIS C O 1
ATOM 11313 N N . TYR C 1 483 ? 34.71431 14.72058 -47.10553 1.000 15.96837 475 TYR C N 1
ATOM 11314 C CA . TYR C 1 483 ? 34.36973 15.09453 -45.74255 1.000 13.21722 475 TYR C CA 1
ATOM 11315 C C . TYR C 1 483 ? 35.43580 16.02436 -45.17223 1.000 12.35313 475 TYR C C 1
ATOM 11316 O O . TYR C 1 483 ? 36.63474 15.83984 -45.40667 1.000 13.74704 475 TYR C O 1
ATOM 11325 N N . ARG C 1 484 ? 34.99798 17.02357 -44.40707 1.000 11.86515 476 ARG C N 1
ATOM 11326 C CA . ARG C 1 484 ? 35.88960 18.08794 -43.96112 1.000 12.10744 476 ARG C CA 1
ATOM 11327 C C . ARG C 1 484 ? 36.33585 17.96849 -42.50730 1.000 12.17621 476 ARG C C 1
ATOM 11328 O O . ARG C 1 484 ? 37.24997 18.70094 -42.10448 1.000 13.03068 476 ARG C O 1
ATOM 11336 N N . TYR C 1 485 ? 35.73731 17.07032 -41.72180 1.000 11.78963 477 TYR C N 1
ATOM 11337 C CA . TYR C 1 485 ? 36.09327 16.89338 -40.30477 1.000 11.58113 477 TYR C CA 1
ATOM 11338 C C . TYR C 1 485 ? 35.97983 18.19132 -39.51362 1.000 13.14660 477 TYR C C 1
ATOM 11339 O O . TYR C 1 485 ? 35.18110 19.06166 -39.89360 1.000 13.87067 477 TYR C O 1
ATOM 11349 N N . THR D 1 11 ? -4.35612 39.32524 -13.93180 1.000 55.74000 3 THR D N 1
ATOM 11350 C CA . THR D 1 11 ? -4.33436 37.87119 -13.82163 1.000 55.16359 3 THR D CA 1
ATOM 11351 C C . THR D 1 11 ? -5.33925 37.37781 -12.78466 1.000 51.84175 3 THR D C 1
ATOM 11352 O O . THR D 1 11 ? -5.25786 37.73448 -11.60923 1.000 52.40284 3 THR D O 1
ATOM 11356 N N . GLN D 1 12 ? -6.28388 36.55192 -13.23270 1.000 47.13814 4 GLN D N 1
ATOM 11357 C CA . GLN D 1 12 ? -7.32334 36.02357 -12.36018 1.000 41.45306 4 GLN D CA 1
ATOM 11358 C C . GLN D 1 12 ? -6.75892 34.91097 -11.48574 1.000 36.29471 4 GLN D C 1
ATOM 11359 O O . GLN D 1 12 ? -6.10813 33.98692 -11.98423 1.000 36.63194 4 GLN D O 1
ATOM 11365 N N . THR D 1 13 ? -7.01766 34.99233 -10.18467 1.000 30.34113 5 THR D N 1
ATOM 11366 C CA . THR D 1 13 ? -6.46120 34.05263 -9.22200 1.000 27.04989 5 THR D CA 1
ATOM 11367 C C . THR D 1 13 ? -7.55977 33.19377 -8.61092 1.000 25.95634 5 THR D C 1
ATOM 11368 O O . THR D 1 13 ? -8.75756 33.43504 -8.78984 1.000 27.32973 5 THR D O 1
ATOM 11372 N N . GLN D 1 14 ? -7.11484 32.18365 -7.87046 1.000 24.39311 6 GLN D N 1
ATOM 11373 C CA . GLN D 1 14 ? -7.96502 31.31816 -7.07191 1.000 24.88800 6 GLN D CA 1
ATOM 11374 C C . GLN D 1 14 ? -7.57692 31.48435 -5.61292 1.000 24.33959 6 GLN D C 1
ATOM 11375 O O . GLN D 1 14 ? -6.40518 31.32845 -5.25891 1.000 23.67817 6 GLN D O 1
ATOM 11381 N N . THR D 1 15 ? -8.54940 31.81003 -4.77266 1.000 26.67955 7 THR D N 1
ATOM 11382 C CA . THR D 1 15 ? -8.33711 31.80696 -3.33507 1.000 27.58618 7 THR D CA 1
ATOM 11383 C C . THR D 1 15 ? -8.98130 30.56176 -2.73750 1.000 28.21673 7 THR D C 1
ATOM 11384 O O . THR D 1 15 ? -9.77251 29.87045 -3.38688 1.000 28.28006 7 THR D O 1
ATOM 11388 N N . GLN D 1 16 ? -8.63630 30.27851 -1.48415 1.000 29.07210 8 GLN D N 1
ATOM 11389 C CA . GLN D 1 16 ? -9.21340 29.12319 -0.81137 1.000 31.41426 8 GLN D CA 1
ATOM 11390 C C . GLN D 1 16 ? -10.73440 29.25888 -0.72428 1.000 35.85959 8 GLN D C 1
ATOM 11391 O O . GLN D 1 16 ? -11.27112 30.37022 -0.63927 1.000 35.80572 8 GLN D O 1
ATOM 11397 N N . PRO D 1 17 ? -11.45458 28.14310 -0.76088 1.000 38.35551 9 PRO D N 1
ATOM 11398 C CA . PRO D 1 17 ? -12.89860 28.19803 -0.50751 1.000 39.87257 9 PRO D CA 1
ATOM 11399 C C . PRO D 1 17 ? -13.17125 28.71798 0.89535 1.000 42.08662 9 PRO D C 1
ATOM 11400 O O . PRO D 1 17 ? -12.38242 28.51824 1.81996 1.000 42.83338 9 PRO D O 1
ATOM 11404 N N . ALA D 1 18 ? -14.29936 29.40672 1.05231 1.000 45.11061 10 ALA D N 1
ATOM 11405 C CA . ALA D 1 18 ? -14.67280 29.87282 2.37872 1.000 47.09726 10 ALA D CA 1
ATOM 11406 C C . ALA D 1 18 ? -14.76836 28.68518 3.32860 1.000 48.20017 10 ALA D C 1
ATOM 11407 O O . ALA D 1 18 ? -15.24231 27.60785 2.95869 1.000 46.18574 10 ALA D O 1
ATOM 11409 N N . GLY D 1 19 ? -14.27950 28.87398 4.55096 1.000 49.72009 11 GLY D N 1
ATOM 11410 C CA . GLY D 1 19 ? -14.25767 27.77880 5.49707 1.000 49.61262 11 GLY D CA 1
ATOM 11411 C C . GLY D 1 19 ? -13.19577 26.73352 5.24624 1.000 48.10810 11 GLY D C 1
ATOM 11412 O O . GLY D 1 19 ? -13.21778 25.68607 5.89930 1.000 49.34037 11 GLY D O 1
ATOM 11413 N N . ASN D 1 20 ? -12.27207 26.97389 4.31534 1.000 44.97033 12 ASN D N 1
ATOM 11414 C CA . ASN D 1 20 ? -11.15342 26.05903 4.13548 1.000 40.59472 12 ASN D CA 1
ATOM 11415 C C . ASN D 1 20 ? -10.29890 26.04920 5.39576 1.000 39.97874 12 ASN D C 1
ATOM 11416 O O . ASN D 1 20 ? -10.26402 27.01942 6.15699 1.000 41.72722 12 ASN D O 1
ATOM 11421 N N . ALA D 1 21 ? -9.60379 24.93467 5.61918 1.000 36.85134 13 ALA D N 1
ATOM 11422 C CA . ALA D 1 21 ? -8.75161 24.83843 6.79613 1.000 36.56143 13 ALA D CA 1
ATOM 11423 C C . ALA D 1 21 ? -7.59881 25.83432 6.76138 1.000 34.47296 13 ALA D C 1
ATOM 11424 O O . ALA D 1 21 ? -7.08894 26.20309 7.82393 1.000 36.64440 13 ALA D O 1
ATOM 11426 N N . PHE D 1 22 ? -7.18807 26.28840 5.57552 1.000 30.41714 14 PHE D N 1
ATOM 11427 C CA . PHE D 1 22 ? -6.08251 27.22921 5.45771 1.000 27.47854 14 PHE D CA 1
ATOM 11428 C C . PHE D 1 22 ? -6.30492 28.12954 4.24845 1.000 27.26382 14 PHE D C 1
ATOM 11429 O O . PHE D 1 22 ? -7.09598 27.81826 3.35508 1.000 27.68739 14 PHE D O 1
ATOM 11437 N N . GLN D 1 23 ? -5.58316 29.24928 4.22686 1.000 27.32311 15 GLN D N 1
ATOM 11438 C CA . GLN D 1 23 ? -5.71649 30.27467 3.19882 1.000 26.70857 15 GLN D CA 1
ATOM 11439 C C . GLN D 1 23 ? -4.65858 30.10444 2.11397 1.000 24.16609 15 GLN D C 1
ATOM 11440 O O . GLN D 1 23 ? -3.55012 29.63328 2.37331 1.000 23.58163 15 GLN D O 1
ATOM 11446 N N . TYR D 1 24 ? -5.00517 30.51269 0.89331 1.000 22.85608 16 TYR D N 1
ATOM 11447 C CA . TYR D 1 24 ? -4.02779 30.58225 -0.18962 1.000 20.44498 16 TYR D CA 1
ATOM 11448 C C . TYR D 1 24 ? -4.55645 31.49057 -1.29271 1.000 20.75690 16 TYR D C 1
ATOM 11449 O O . TYR D 1 24 ? -5.75039 31.79622 -1.35339 1.000 21.86523 16 TYR D O 1
ATOM 11458 N N . GLU D 1 25 ? -3.64894 31.91443 -2.17057 1.000 20.14774 17 GLU D N 1
ATOM 11459 C CA . GLU D 1 25 ? -4.03877 32.58083 -3.41137 1.000 19.83290 17 GLU D CA 1
ATOM 11460 C C . GLU D 1 25 ? -2.99347 32.25049 -4.46733 1.000 19.74678 17 GLU D C 1
ATOM 11461 O O . GLU D 1 25 ? -1.82812 32.64005 -4.33250 1.000 19.92189 17 GLU D O 1
ATOM 11467 N N . ILE D 1 26 ? -3.40639 31.52061 -5.50532 1.000 19.24758 18 ILE D N 1
ATOM 11468 C CA . ILE D 1 26 ? -2.51945 31.03591 -6.55376 1.000 19.77944 18 ILE D CA 1
ATOM 11469 C C . ILE D 1 26 ? -3.23397 31.15417 -7.89437 1.000 19.90301 18 ILE D C 1
ATOM 11470 O O . ILE D 1 26 ? -4.41103 31.49856 -7.96770 1.000 19.95518 18 ILE D O 1
ATOM 11475 N N . ARG D 1 27 ? -2.52250 30.81767 -8.96415 1.000 20.77617 19 ARG D N 1
ATOM 11476 C CA . ARG D 1 27 ? -3.11206 30.91386 -10.29288 1.000 22.48165 19 ARG D CA 1
ATOM 11477 C C . ARG D 1 27 ? -4.10584 29.78700 -10.56693 1.000 22.12296 19 ARG D C 1
ATOM 11478 O O . ARG D 1 27 ? -5.24071 30.04249 -10.98698 1.000 21.83491 19 ARG D O 1
ATOM 11486 N N . ASP D 1 28 ? -3.70494 28.53369 -10.34812 1.000 22.17448 20 ASP D N 1
ATOM 11487 C CA . ASP D 1 28 ? -4.48261 27.41248 -10.87416 1.000 23.03880 20 ASP D CA 1
ATOM 11488 C C . ASP D 1 28 ? -4.09550 26.14099 -10.13188 1.000 21.93601 20 ASP D C 1
ATOM 11489 O O . ASP D 1 28 ? -3.02862 25.57450 -10.39125 1.000 21.99538 20 ASP D O 1
ATOM 11494 N N . ILE D 1 29 ? -4.98234 25.67079 -9.25049 1.000 23.06034 21 ILE D N 1
ATOM 11495 C CA . ILE D 1 29 ? -4.72742 24.45603 -8.48378 1.000 23.16703 21 ILE D CA 1
ATOM 11496 C C . ILE D 1 29 ? -4.60647 23.22072 -9.37123 1.000 22.46560 21 ILE D C 1
ATOM 11497 O O . ILE D 1 29 ? -3.99673 22.22713 -8.96207 1.000 22.32462 21 ILE D O 1
ATOM 11502 N N . SER D 1 30 ? -5.17345 23.25083 -10.58266 1.000 23.09181 22 SER D N 1
ATOM 11503 C CA . SER D 1 30 ? -5.09743 22.08502 -11.45832 1.000 22.72991 22 SER D CA 1
ATOM 11504 C C . SER D 1 30 ? -3.68276 21.78395 -11.92938 1.000 22.69095 22 SER D C 1
ATOM 11505 O O . SER D 1 30 ? -3.45335 20.70278 -12.48785 1.000 23.93864 22 SER D O 1
ATOM 11508 N N . LEU D 1 31 ? -2.74446 22.70544 -11.72901 1.000 20.75397 23 LEU D N 1
ATOM 11509 C CA . LEU D 1 31 ? -1.34978 22.48708 -12.08412 1.000 19.61255 23 LEU D CA 1
ATOM 11510 C C . LEU D 1 31 ? -0.61009 21.64431 -11.05667 1.000 19.84568 23 LEU D C 1
ATOM 11511 O O . LEU D 1 31 ? 0.58508 21.38041 -11.24407 1.000 19.58040 23 LEU D O 1
ATOM 11516 N N . ALA D 1 32 ? -1.29213 21.21218 -9.98977 1.000 20.40754 24 ALA D N 1
ATOM 11517 C CA . ALA D 1 32 ? -0.60519 20.59060 -8.85927 1.000 20.67236 24 ALA D CA 1
ATOM 11518 C C . ALA D 1 32 ? 0.07467 19.28490 -9.24924 1.000 20.30249 24 ALA D C 1
ATOM 11519 O O . ALA D 1 32 ? 1.21142 19.02416 -8.83381 1.000 19.97016 24 ALA D O 1
ATOM 11521 N N . GLU D 1 33 ? -0.60442 18.44156 -10.03495 1.000 21.88287 25 GLU D N 1
ATOM 11522 C CA . GLU D 1 33 ? -0.01930 17.15687 -10.40971 1.000 21.66251 25 GLU D CA 1
ATOM 11523 C C . GLU D 1 33 ? 1.27223 17.34889 -11.19655 1.000 20.49408 25 GLU D C 1
ATOM 11524 O O . GLU D 1 33 ? 2.26100 16.63755 -10.97315 1.000 19.53884 25 GLU D O 1
ATOM 11530 N N . PHE D 1 34 ? 1.27542 18.30718 -12.12544 1.000 18.40082 26 PHE D N 1
ATOM 11531 C CA . PHE D 1 34 ? 2.47665 18.61702 -12.89837 1.000 17.87702 26 PHE D CA 1
ATOM 11532 C C . PHE D 1 34 ? 3.58217 19.14071 -11.98740 1.000 17.89369 26 PHE D C 1
ATOM 11533 O O . PHE D 1 34 ? 4.73851 18.69987 -12.06587 1.000 18.07238 26 PHE D O 1
ATOM 11541 N N . GLY D 1 35 ? 3.23681 20.06776 -11.09392 1.000 17.38423 27 GLY D N 1
ATOM 11542 C CA . GLY D 1 35 ? 4.21888 20.56275 -10.14898 1.000 16.95069 27 GLY D CA 1
ATOM 11543 C C . GLY D 1 35 ? 4.81655 19.46156 -9.29408 1.000 16.76823 27 GLY D C 1
ATOM 11544 O O . GLY D 1 35 ? 6.02691 19.44001 -9.05306 1.000 18.16349 27 GLY D O 1
ATOM 11545 N N . ARG D 1 36 ? 3.97883 18.53308 -8.82158 1.000 18.34327 28 ARG D N 1
ATOM 11546 C CA . ARG D 1 36 ? 4.47968 17.46927 -7.95687 1.000 17.96804 28 ARG D CA 1
ATOM 11547 C C . ARG D 1 36 ? 5.43073 16.54574 -8.70820 1.000 18.97056 28 ARG D C 1
ATOM 11548 O O . ARG D 1 36 ? 6.44046 16.10299 -8.14813 1.000 18.01823 28 ARG D O 1
ATOM 11556 N N . LYS D 1 37 ? 5.15179 16.27450 -9.98597 1.000 17.94531 29 LYS D N 1
ATOM 11557 C CA . LYS D 1 37 ? 6.09258 15.49354 -10.78854 1.000 18.04971 29 LYS D CA 1
ATOM 11558 C C . LYS D 1 37 ? 7.45647 16.17025 -10.85502 1.000 17.37173 29 LYS D C 1
ATOM 11559 O O . LYS D 1 37 ? 8.49273 15.51208 -10.69292 1.000 17.35503 29 LYS D O 1
ATOM 11565 N N . GLU D 1 38 ? 7.48110 17.48874 -11.08373 1.000 16.09236 30 GLU D N 1
ATOM 11566 C CA . GLU D 1 38 ? 8.76835 18.17605 -11.17420 1.000 16.26233 30 GLU D CA 1
ATOM 11567 C C . GLU D 1 38 ? 9.43858 18.30956 -9.81273 1.000 15.53831 30 GLU D C 1
ATOM 11568 O O . GLU D 1 38 ? 10.67411 18.32328 -9.73145 1.000 16.27859 30 GLU D O 1
ATOM 11574 N N . ILE D 1 39 ? 8.65403 18.38815 -8.73469 1.000 16.49942 31 ILE D N 1
ATOM 11575 C CA . ILE D 1 39 ? 9.25009 18.37427 -7.40260 1.000 16.38382 31 ILE D CA 1
ATOM 11576 C C . ILE D 1 39 ? 9.93461 17.04000 -7.14065 1.000 16.38212 31 ILE D C 1
ATOM 11577 O O . ILE D 1 39 ? 11.05076 16.99361 -6.60999 1.000 17.15436 31 ILE D O 1
ATOM 11582 N N . ASN D 1 40 ? 9.28099 15.93452 -7.51071 1.000 17.56309 32 ASN D N 1
ATOM 11583 C CA . ASN D 1 40 ? 9.88664 14.61752 -7.32682 1.000 18.89017 32 ASN D CA 1
ATOM 11584 C C . ASN D 1 40 ? 11.22344 14.52118 -8.05074 1.000 18.66333 32 ASN D C 1
ATOM 11585 O O . ASN D 1 40 ? 12.20554 13.99967 -7.50380 1.000 18.76882 32 ASN D O 1
ATOM 11590 N N . LEU D 1 41 ? 11.27177 15.00542 -9.29618 1.000 17.40390 33 LEU D N 1
ATOM 11591 C CA . LEU D 1 41 ? 12.53295 15.03504 -10.03062 1.000 17.80864 33 LEU D CA 1
ATOM 11592 C C . LEU D 1 41 ? 13.55508 15.91718 -9.32935 1.000 16.25108 33 LEU D C 1
ATOM 11593 O O . LEU D 1 41 ? 14.72105 15.52966 -9.18524 1.000 16.64616 33 LEU D O 1
ATOM 11598 N N . ALA D 1 42 ? 13.13136 17.10166 -8.86918 1.000 16.43217 34 ALA D N 1
ATOM 11599 C CA . ALA D 1 42 ? 14.06234 18.02920 -8.22863 1.000 15.62100 34 ALA D CA 1
ATOM 11600 C C . ALA D 1 42 ? 14.63844 17.46582 -6.93880 1.000 15.45244 34 ALA D C 1
ATOM 11601 O O . ALA D 1 42 ? 15.80725 17.71924 -6.63562 1.000 15.93643 34 ALA D O 1
ATOM 11603 N N . GLU D 1 43 ? 13.85011 16.70069 -6.17828 1.000 15.73216 35 GLU D N 1
ATOM 11604 C CA . GLU D 1 43 ? 14.36513 16.10884 -4.94478 1.000 16.75104 35 GLU D CA 1
ATOM 11605 C C . GLU D 1 43 ? 15.61505 15.28107 -5.21384 1.000 16.81622 35 GLU D C 1
ATOM 11606 O O . GLU D 1 43 ? 16.58166 15.33393 -4.44656 1.000 16.79371 35 GLU D O 1
ATOM 11612 N N . HIS D 1 44 ? 15.61894 14.51813 -6.30823 1.000 16.37139 36 HIS D N 1
ATOM 11613 C CA A HIS D 1 44 ? 16.78812 13.72155 -6.66157 0.634 16.47006 36 HIS D CA 1
ATOM 11614 C CA B HIS D 1 44 ? 16.79832 13.72592 -6.62849 0.366 17.03474 36 HIS D CA 1
ATOM 11615 C C . HIS D 1 44 ? 17.98192 14.59530 -7.02010 1.000 16.38134 36 HIS D C 1
ATOM 11616 O O . HIS D 1 44 ? 19.13271 14.16454 -6.86746 1.000 17.31676 36 HIS D O 1
ATOM 11629 N N . GLU D 1 45 ? 17.73053 15.80755 -7.49853 1.000 15.26785 37 GLU D N 1
ATOM 11630 C CA . GLU D 1 45 ? 18.78731 16.75259 -7.83620 1.000 15.53017 37 GLU D CA 1
ATOM 11631 C C . GLU D 1 45 ? 19.21649 17.62012 -6.66009 1.000 14.99056 37 GLU D C 1
ATOM 11632 O O . GLU D 1 45 ? 20.09256 18.47293 -6.83412 1.000 15.41237 37 GLU D O 1
ATOM 11638 N N . MET D 1 46 ? 18.65205 17.41513 -5.46957 1.000 14.72335 38 MET D N 1
ATOM 11639 C CA . MET D 1 46 ? 18.95010 18.24912 -4.30091 1.000 15.11913 38 MET D CA 1
ATOM 11640 C C . MET D 1 46 ? 19.39260 17.38528 -3.12445 1.000 17.34047 38 MET D C 1
ATOM 11641 O O . MET D 1 46 ? 18.76646 17.38946 -2.05768 1.000 17.54310 38 MET D O 1
ATOM 11646 N N . PRO D 1 47 ? 20.50180 16.64662 -3.27781 1.000 16.87486 39 PRO D N 1
ATOM 11647 C CA . PRO D 1 47 ? 20.91058 15.72142 -2.20835 1.000 17.23467 39 PRO D CA 1
ATOM 11648 C C . PRO D 1 47 ? 21.24828 16.40896 -0.90320 1.000 19.10393 39 PRO D C 1
ATOM 11649 O O . PRO D 1 47 ? 21.03528 15.81869 0.15890 1.000 20.24626 39 PRO D O 1
ATOM 11653 N N . GLY D 1 48 ? 21.77460 17.63414 -0.93976 1.000 19.67181 40 GLY D N 1
ATOM 11654 C CA . GLY D 1 48 ? 22.04752 18.33377 0.30826 1.000 20.76823 40 GLY D CA 1
ATOM 11655 C C . GLY D 1 48 ? 20.78423 18.57817 1.10857 1.000 20.97977 40 GLY D C 1
ATOM 11656 O O . GLY D 1 48 ? 20.73671 18.33770 2.31727 1.000 20.53858 40 GLY D O 1
ATOM 11657 N N . LEU D 1 49 ? 19.73653 19.04544 0.43316 1.000 20.14012 41 LEU D N 1
ATOM 11658 C CA A LEU D 1 49 ? 18.47005 19.30622 1.10971 0.569 21.90052 41 LEU D CA 1
ATOM 11659 C CA B LEU D 1 49 ? 18.47127 19.30899 1.10399 0.431 21.73309 41 LEU D CA 1
ATOM 11660 C C . LEU D 1 49 ? 17.85580 18.01915 1.63255 1.000 21.28123 41 LEU D C 1
ATOM 11661 O O . LEU D 1 49 ? 17.39711 17.95581 2.77860 1.000 22.42043 41 LEU D O 1
ATOM 11670 N N . MET D 1 50 ? 17.83821 16.97429 0.80408 1.000 19.40951 42 MET D N 1
ATOM 11671 C CA . MET D 1 50 ? 17.19213 15.73177 1.21513 1.000 19.56161 42 MET D CA 1
ATOM 11672 C C . MET D 1 50 ? 17.95905 15.04937 2.34403 1.000 19.43293 42 MET D C 1
ATOM 11673 O O . MET D 1 50 ? 17.34846 14.50837 3.27495 1.000 20.67560 42 MET D O 1
ATOM 11678 N N . GLN D 1 51 ? 19.29512 15.10091 2.30822 1.000 19.11147 43 GLN D N 1
ATOM 11679 C CA . GLN D 1 51 ? 20.07006 14.51135 3.39661 1.000 19.52066 43 GLN D CA 1
ATOM 11680 C C . GLN D 1 51 ? 19.92515 15.31208 4.68283 1.000 19.44216 43 GLN D C 1
ATOM 11681 O O . GLN D 1 51 ? 19.95301 14.73718 5.77622 1.000 20.79388 43 GLN D O 1
ATOM 11687 N N . THR D 1 52 ? 19.77607 16.63307 4.57563 1.000 20.36914 44 THR D N 1
ATOM 11688 C CA . THR D 1 52 ? 19.54597 17.44428 5.76371 1.000 20.77793 44 THR D CA 1
ATOM 11689 C C . THR D 1 52 ? 18.19753 17.11131 6.39297 1.000 21.54579 44 THR D C 1
ATOM 11690 O O . THR D 1 52 ? 18.07293 17.09054 7.62068 1.000 21.17502 44 THR D O 1
ATOM 11694 N N . ARG D 1 53 ? 17.18939 16.81096 5.56891 1.000 24.05134 45 ARG D N 1
ATOM 11695 C CA . ARG D 1 53 ? 15.91489 16.32279 6.09511 1.000 25.96424 45 ARG D CA 1
ATOM 11696 C C . ARG D 1 53 ? 16.11250 15.08766 6.95432 1.000 27.08219 45 ARG D C 1
ATOM 11697 O O . ARG D 1 53 ? 15.56911 14.99247 8.06033 1.000 28.15133 45 ARG D O 1
ATOM 11705 N N . GLU D 1 54 ? 16.83523 14.09845 6.42367 1.000 27.20580 46 GLU D N 1
ATOM 11706 C CA . GLU D 1 54 ? 17.04551 12.85348 7.15052 1.000 29.40595 46 GLU D CA 1
ATOM 11707 C C . GLU D 1 54 ? 17.83352 13.09754 8.42909 1.000 29.68561 46 GLU D C 1
ATOM 11708 O O . GLU D 1 54 ? 17.51710 12.52854 9.48216 1.000 31.11089 46 GLU D O 1
ATOM 11710 N N . LYS D 1 55 ? 18.84605 13.96607 8.36204 1.000 27.96886 47 LYS D N 1
ATOM 11711 C CA . LYS D 1 55 ? 19.71116 14.18471 9.51526 1.000 27.45209 47 LYS D CA 1
ATOM 11712 C C . LYS D 1 55 ? 18.94583 14.77410 10.69451 1.000 27.27231 47 LYS D C 1
ATOM 11713 O O . LYS D 1 55 ? 19.13405 14.34431 11.83716 1.000 29.75724 47 LYS D O 1
ATOM 11719 N N . TYR D 1 56 ? 18.07822 15.75280 10.44384 1.000 25.90407 48 TYR D N 1
ATOM 11720 C CA . TYR D 1 56 ? 17.39569 16.46094 11.51988 1.000 25.87227 48 TYR D CA 1
ATOM 11721 C C . TYR D 1 56 ? 15.96558 15.98495 11.74855 1.000 27.80078 48 TYR D C 1
ATOM 11722 O O . TYR D 1 56 ? 15.27027 16.54456 12.60446 1.000 27.25971 48 TYR D O 1
ATOM 11731 N N . GLY D 1 57 ? 15.52548 14.94827 11.03072 1.000 29.93210 49 GLY D N 1
ATOM 11732 C CA . GLY D 1 57 ? 14.13609 14.52357 11.12301 1.000 31.27658 49 GLY D CA 1
ATOM 11733 C C . GLY D 1 57 ? 13.73394 14.06302 12.51282 1.000 31.76883 49 GLY D C 1
ATOM 11734 O O . GLY D 1 57 ? 12.64606 14.39237 12.99462 1.000 31.83353 49 GLY D O 1
ATOM 11735 N N . ALA D 1 58 ? 14.60013 13.29408 13.17826 1.000 31.77671 50 ALA D N 1
ATOM 11736 C CA . ALA D 1 58 ? 14.26213 12.80584 14.51343 1.000 32.41376 50 ALA D CA 1
ATOM 11737 C C . ALA D 1 58 ? 14.19823 13.94514 15.52260 1.000 31.79562 50 ALA D C 1
ATOM 11738 O O . ALA D 1 58 ? 13.31804 13.96424 16.39158 1.000 33.15651 50 ALA D O 1
ATOM 11740 N N . GLU D 1 59 ? 15.11262 14.91222 15.40947 1.000 31.16033 51 GLU D N 1
ATOM 11741 C CA . GLU D 1 59 ? 15.18884 16.00172 16.37792 1.000 30.52684 51 GLU D CA 1
ATOM 11742 C C . GLU D 1 59 ? 13.99912 16.94916 16.27538 1.000 29.72556 51 GLU D C 1
ATOM 11743 O O . GLU D 1 59 ? 13.58229 17.52663 17.28796 1.000 30.18365 51 GLU D O 1
ATOM 11749 N N . GLN D 1 60 ? 13.44199 17.11973 15.08081 1.000 28.22522 52 GLN D N 1
ATOM 11750 C CA . GLN D 1 60 ? 12.39958 18.10890 14.83223 1.000 28.03454 52 GLN D CA 1
ATOM 11751 C C . GLN D 1 60 ? 12.80779 19.48480 15.36768 1.000 27.27620 52 GLN D C 1
ATOM 11752 O O . GLN D 1 60 ? 12.12364 20.05241 16.22480 1.000 27.63193 52 GLN D O 1
ATOM 11758 N N . PRO D 1 61 ? 13.91812 20.04488 14.87628 1.000 25.76188 53 PRO D N 1
ATOM 11759 C CA . PRO D 1 61 ? 14.44110 21.28488 15.47071 1.000 25.41133 53 PRO D CA 1
ATOM 11760 C C . PRO D 1 61 ? 13.53244 22.48309 15.29242 1.000 26.52409 53 PRO D C 1
ATOM 11761 O O . PRO D 1 61 ? 13.68067 23.46227 16.03112 1.000 28.41188 53 PRO D O 1
ATOM 11765 N N . LEU D 1 62 ? 12.60598 22.44629 14.33848 1.000 24.98588 54 LEU D N 1
ATOM 11766 C CA . LEU D 1 62 ? 11.70375 23.56208 14.08651 1.000 24.59097 54 LEU D CA 1
ATOM 11767 C C . LEU D 1 62 ? 10.26989 23.24776 14.49370 1.000 24.77172 54 LEU D C 1
ATOM 11768 O O . LEU D 1 62 ? 9.33166 23.85463 13.96606 1.000 24.59209 54 LEU D O 1
ATOM 11773 N N . LYS D 1 63 ? 10.08938 22.31893 15.42909 1.000 26.71456 55 LYS D N 1
ATOM 11774 C CA . LYS D 1 63 ? 8.76365 21.87456 15.84426 1.000 28.67423 55 LYS D CA 1
ATOM 11775 C C . LYS D 1 63 ? 7.86325 23.05058 16.19881 1.000 28.80374 55 LYS D C 1
ATOM 11776 O O . LYS D 1 63 ? 8.17098 23.83261 17.10433 1.000 29.10388 55 LYS D O 1
ATOM 11782 N N . GLY D 1 64 ? 6.75478 23.17436 15.46587 1.000 28.09326 56 GLY D N 1
ATOM 11783 C CA . GLY D 1 64 ? 5.72949 24.16292 15.73352 1.000 28.53730 56 GLY D CA 1
ATOM 11784 C C . GLY D 1 64 ? 6.09165 25.59776 15.42012 1.000 27.97187 56 GLY D C 1
ATOM 11785 O O . GLY D 1 64 ? 5.27283 26.49012 15.67379 1.000 29.34689 56 GLY D O 1
ATOM 11786 N N . VAL D 1 65 ? 7.28058 25.86069 14.87717 1.000 25.12668 57 VAL D N 1
ATOM 11787 C CA . VAL D 1 65 ? 7.71137 27.23766 14.65735 1.000 23.91478 57 VAL D CA 1
ATOM 11788 C C . VAL D 1 65 ? 6.90696 27.86082 13.52445 1.000 23.54023 57 VAL D C 1
ATOM 11789 O O . VAL D 1 65 ? 6.82119 27.30418 12.42379 1.000 23.88445 57 VAL D O 1
ATOM 11793 N N . ARG D 1 66 ? 6.31929 29.02760 13.78772 1.000 22.51323 58 ARG D N 1
ATOM 11794 C CA . ARG D 1 66 ? 5.67259 29.80206 12.73436 1.000 21.81414 58 ARG D CA 1
ATOM 11795 C C . ARG D 1 66 ? 6.73982 30.40939 11.83303 1.000 21.72669 58 ARG D C 1
ATOM 11796 O O . ARG D 1 66 ? 7.55729 31.22061 12.28159 1.000 22.28062 58 ARG D O 1
ATOM 11804 N N . LEU D 1 67 ? 6.73944 30.01447 10.56391 1.000 19.55253 59 LEU D N 1
ATOM 11805 C CA . LEU D 1 67 ? 7.81482 30.36195 9.64737 1.000 20.75673 59 LEU D CA 1
ATOM 11806 C C . LEU D 1 67 ? 7.20663 30.95883 8.38820 1.000 19.85314 59 LEU D C 1
ATOM 11807 O O . LEU D 1 67 ? 6.46235 30.27788 7.67895 1.000 19.97453 59 LEU D O 1
ATOM 11812 N N . ALA D 1 68 ? 7.53056 32.21955 8.10532 1.000 19.59649 60 ALA D N 1
ATOM 11813 C CA . ALA D 1 68 ? 7.09200 32.89172 6.88925 1.000 19.44940 60 ALA D CA 1
ATOM 11814 C C . ALA D 1 68 ? 8.26664 32.99332 5.93099 1.000 18.53253 60 ALA D C 1
ATOM 11815 O O . ALA D 1 68 ? 9.35905 33.40641 6.32932 1.000 19.03739 60 ALA D O 1
ATOM 11817 N N . GLY D 1 69 ? 8.04118 32.63652 4.67435 1.000 18.73648 61 GLY D N 1
ATOM 11818 C CA . GLY D 1 69 ? 9.04815 32.78888 3.63442 1.000 17.84997 61 GLY D CA 1
ATOM 11819 C C . GLY D 1 69 ? 8.58429 33.75377 2.56162 1.000 18.11714 61 GLY D C 1
ATOM 11820 O O . GLY D 1 69 ? 7.43671 33.69103 2.11251 1.000 17.80600 61 GLY D O 1
ATOM 11821 N N . SER D 1 70 ? 9.48292 34.64686 2.15842 1.000 17.34152 62 SER D N 1
ATOM 11822 C CA . SER D 1 70 ? 9.29275 35.51154 0.99760 1.000 17.28875 62 SER D CA 1
ATOM 11823 C C . SER D 1 70 ? 10.47137 35.24372 0.07240 1.000 17.51427 62 SER D C 1
ATOM 11824 O O . SER D 1 70 ? 11.56368 35.79627 0.25561 1.000 18.03668 62 SER D O 1
ATOM 11827 N N . LEU D 1 71 ? 10.25339 34.37568 -0.90897 1.000 16.88834 63 LEU D N 1
ATOM 11828 C CA . LEU D 1 71 ? 11.34298 33.89663 -1.74815 1.000 17.15900 63 LEU D CA 1
ATOM 11829 C C . LEU D 1 71 ? 10.72962 33.21439 -2.96397 1.000 17.22705 63 LEU D C 1
ATOM 11830 O O . LEU D 1 71 ? 9.81022 32.40774 -2.80907 1.000 17.09192 63 LEU D O 1
ATOM 11835 N N . HIS D 1 72 ? 11.21903 33.55010 -4.16435 1.000 16.51283 64 HIS D N 1
ATOM 11836 C CA . HIS D 1 72 ? 10.73023 33.04091 -5.44762 1.000 15.29963 64 HIS D CA 1
ATOM 11837 C C . HIS D 1 72 ? 10.07399 31.66934 -5.33534 1.000 16.12604 64 HIS D C 1
ATOM 11838 O O . HIS D 1 72 ? 10.72664 30.68615 -4.97462 1.000 16.85715 64 HIS D O 1
ATOM 11845 N N . MET D 1 73 ? 8.77939 31.59226 -5.63215 1.000 15.92238 65 MET D N 1
ATOM 11846 C CA . MET D 1 73 ? 8.00986 30.36351 -5.43356 1.000 16.30032 65 MET D CA 1
ATOM 11847 C C . MET D 1 73 ? 8.21202 29.42881 -6.62809 1.000 15.85566 65 MET D C 1
ATOM 11848 O O . MET D 1 73 ? 7.33959 29.24832 -7.47972 1.000 16.91998 65 MET D O 1
ATOM 11853 N N . THR D 1 74 ? 9.40051 28.82220 -6.67042 1.000 14.85148 66 THR D N 1
ATOM 11854 C CA . THR D 1 74 ? 9.81142 27.90758 -7.72618 1.000 14.79682 66 THR D CA 1
ATOM 11855 C C . THR D 1 74 ? 9.72504 26.45835 -7.24828 1.000 14.66641 66 THR D C 1
ATOM 11856 O O . THR D 1 74 ? 9.46557 26.17170 -6.07782 1.000 15.57987 66 THR D O 1
ATOM 11860 N N . ILE D 1 75 ? 9.97828 25.53760 -8.18628 1.000 14.50237 67 ILE D N 1
ATOM 11861 C CA . ILE D 1 75 ? 10.08661 24.11454 -7.85371 1.000 15.00376 67 ILE D CA 1
ATOM 11862 C C . ILE D 1 75 ? 11.16000 23.89024 -6.79246 1.000 15.11404 67 ILE D C 1
ATOM 11863 O O . ILE D 1 75 ? 11.00322 23.06341 -5.88287 1.000 16.12026 67 ILE D O 1
ATOM 11868 N N . GLN D 1 76 ? 12.27189 24.61523 -6.89691 1.000 14.67357 68 GLN D N 1
ATOM 11869 C CA . GLN D 1 76 ? 13.35563 24.45895 -5.93037 1.000 14.40323 68 GLN D CA 1
ATOM 11870 C C . GLN D 1 76 ? 12.92295 24.91815 -4.54740 1.000 14.94775 68 GLN D C 1
ATOM 11871 O O . GLN D 1 76 ? 13.21266 24.25490 -3.54218 1.000 15.53244 68 GLN D O 1
ATOM 11877 N N . THR D 1 77 ? 12.21638 26.04619 -4.48322 1.000 14.07319 69 THR D N 1
ATOM 11878 C CA . THR D 1 77 ? 11.71068 26.53864 -3.20918 1.000 15.16718 69 THR D CA 1
ATOM 11879 C C . THR D 1 77 ? 10.68955 25.58559 -2.60118 1.000 15.36977 69 THR D C 1
ATOM 11880 O O . THR D 1 77 ? 10.61459 25.46233 -1.37449 1.000 15.69516 69 THR D O 1
ATOM 11884 N N . ALA D 1 78 ? 9.92536 24.87795 -3.43666 1.000 16.15384 70 ALA D N 1
ATOM 11885 C CA . ALA D 1 78 ? 9.00548 23.87069 -2.91894 1.000 16.00296 70 ALA D CA 1
ATOM 11886 C C . ALA D 1 78 ? 9.74757 22.81183 -2.11180 1.000 16.37253 70 ALA D C 1
ATOM 11887 O O . ALA D 1 78 ? 9.25670 22.35628 -1.07015 1.000 16.98329 70 ALA D O 1
ATOM 11889 N N . VAL D 1 79 ? 10.94219 22.41550 -2.56717 1.000 16.73216 71 VAL D N 1
ATOM 11890 C CA . VAL D 1 79 ? 11.71047 21.41661 -1.82773 1.000 16.25600 71 VAL D CA 1
ATOM 11891 C C . VAL D 1 79 ? 12.22122 22.00196 -0.51301 1.000 17.11888 71 VAL D C 1
ATOM 11892 O O . VAL D 1 79 ? 12.27095 21.30897 0.50984 1.000 17.85834 71 VAL D O 1
ATOM 11896 N N . LEU D 1 80 ? 12.57447 23.29529 -0.50952 1.000 15.89000 72 LEU D N 1
ATOM 11897 C CA . LEU D 1 80 ? 12.93736 23.96813 0.73853 1.000 16.42732 72 LEU D CA 1
ATOM 11898 C C . LEU D 1 80 ? 11.75627 24.02376 1.70534 1.000 16.93869 72 LEU D C 1
ATOM 11899 O O . LEU D 1 80 ? 11.89623 23.70293 2.89225 1.000 17.10804 72 LEU D O 1
ATOM 11904 N N . ILE D 1 81 ? 10.58535 24.44491 1.21377 1.000 17.24126 73 ILE D N 1
ATOM 11905 C CA . ILE D 1 81 ? 9.38583 24.51101 2.05089 1.000 17.11308 73 ILE D CA 1
ATOM 11906 C C . ILE D 1 81 ? 9.14114 23.17313 2.72849 1.000 16.76001 73 ILE D C 1
ATOM 11907 O O . ILE D 1 81 ? 8.93290 23.09614 3.94578 1.000 17.79481 73 ILE D O 1
ATOM 11912 N N . GLU D 1 82 ? 9.18739 22.09338 1.94741 1.000 16.44314 74 GLU D N 1
ATOM 11913 C CA . GLU D 1 82 ? 8.88352 20.77951 2.49382 1.000 18.11107 74 GLU D CA 1
ATOM 11914 C C . GLU D 1 82 ? 10.00551 20.23754 3.36780 1.000 18.70264 74 GLU D C 1
ATOM 11915 O O . GLU D 1 82 ? 9.74428 19.38803 4.22248 1.000 20.53852 74 GLU D O 1
ATOM 11921 N N . THR D 1 83 ? 11.23104 20.74129 3.20562 1.000 17.56506 75 THR D N 1
ATOM 11922 C CA . THR D 1 83 ? 12.29337 20.42716 4.15614 1.000 19.17617 75 THR D CA 1
ATOM 11923 C C . THR D 1 83 ? 12.02350 21.08979 5.50169 1.000 19.25186 75 THR D C 1
ATOM 11924 O O . THR D 1 83 ? 12.11683 20.44501 6.55594 1.000 20.35416 75 THR D O 1
ATOM 11928 N N . LEU D 1 84 ? 11.67261 22.38053 5.48613 1.000 19.12593 76 LEU D N 1
ATOM 11929 C CA . LEU D 1 84 ? 11.35255 23.07180 6.73201 1.000 18.67316 76 LEU D CA 1
ATOM 11930 C C . LEU D 1 84 ? 10.16803 22.41834 7.43186 1.000 19.25835 76 LEU D C 1
ATOM 11931 O O . LEU D 1 84 ? 10.17317 22.26203 8.65989 1.000 20.36328 76 LEU D O 1
ATOM 11936 N N . GLN D 1 85 ? 9.15345 22.00814 6.66138 1.000 19.15521 77 GLN D N 1
ATOM 11937 C CA . GLN D 1 85 ? 8.00639 21.31029 7.23626 1.000 20.18250 77 GLN D CA 1
ATOM 11938 C C . GLN D 1 85 ? 8.40402 19.94692 7.78769 1.000 21.27455 77 GLN D C 1
ATOM 11939 O O . GLN D 1 85 ? 7.91380 19.53166 8.84688 1.000 23.44202 77 GLN D O 1
ATOM 11945 N N . ALA D 1 86 ? 9.28546 19.23234 7.08118 1.000 22.70512 78 ALA D N 1
ATOM 11946 C CA . ALA D 1 86 ? 9.75243 17.93444 7.55805 1.000 23.07895 78 ALA D CA 1
ATOM 11947 C C . ALA D 1 86 ? 10.50598 18.04014 8.87657 1.000 23.00132 78 ALA D C 1
ATOM 11948 O O . ALA D 1 86 ? 10.59845 17.04710 9.60890 1.000 24.29719 78 ALA D O 1
ATOM 11950 N N . LEU D 1 87 ? 11.04380 19.21293 9.19662 1.000 22.79659 79 LEU D N 1
ATOM 11951 C CA . LEU D 1 87 ? 11.71087 19.43898 10.47007 1.000 23.03261 79 LEU D CA 1
ATOM 11952 C C . LEU D 1 87 ? 10.79888 20.07469 11.51278 1.000 24.19782 79 LEU D C 1
ATOM 11953 O O . LEU D 1 87 ? 11.26679 20.40432 12.60929 1.000 26.17624 79 LEU D O 1
ATOM 11958 N N . GLY D 1 88 ? 9.51720 20.25481 11.20040 1.000 23.93541 80 GLY D N 1
ATOM 11959 C CA . GLY D 1 88 ? 8.51571 20.64385 12.18072 1.000 23.73484 80 GLY D CA 1
ATOM 11960 C C . GLY D 1 88 ? 7.86086 21.99283 11.96256 1.000 23.93249 80 GLY D C 1
ATOM 11961 O O . GLY D 1 88 ? 6.89895 22.31392 12.68286 1.000 25.11822 80 GLY D O 1
ATOM 11962 N N . ALA D 1 89 ? 8.31573 22.79517 11.00220 1.000 22.32573 81 ALA D N 1
ATOM 11963 C CA . ALA D 1 89 ? 7.86767 24.17918 10.89774 1.000 21.85368 81 ALA D CA 1
ATOM 11964 C C . ALA D 1 89 ? 6.43570 24.28759 10.37747 1.000 22.38216 81 ALA D C 1
ATOM 11965 O O . ALA D 1 89 ? 5.95328 23.44490 9.61827 1.000 22.64261 81 ALA D O 1
ATOM 11967 N N . ASN D 1 90 ? 5.76884 25.36182 10.78984 1.000 22.73552 82 ASN D N 1
ATOM 11968 C CA . ASN D 1 90 ? 4.41637 25.71873 10.36141 1.000 23.24856 82 ASN D CA 1
ATOM 11969 C C . ASN D 1 90 ? 4.57392 26.88563 9.38410 1.000 22.23649 82 ASN D C 1
ATOM 11970 O O . ASN D 1 90 ? 4.76555 28.03061 9.80042 1.000 23.01882 82 ASN D O 1
ATOM 11975 N N . VAL D 1 91 ? 4.47572 26.59658 8.08366 1.000 21.80010 83 VAL D N 1
ATOM 11976 C CA . VAL D 1 91 ? 5.02034 27.45523 7.03282 1.000 20.55765 83 VAL D CA 1
ATOM 11977 C C . VAL D 1 91 ? 3.91292 28.16393 6.25778 1.000 20.54433 83 VAL D C 1
ATOM 11978 O O . VAL D 1 91 ? 2.88217 27.56426 5.93138 1.000 21.88004 83 VAL D O 1
ATOM 11982 N N . ARG D 1 92 ? 4.14462 29.44361 5.94425 1.000 19.22127 84 ARG D N 1
ATOM 11983 C CA . ARG D 1 92 ? 3.38259 30.19226 4.95202 1.000 19.16582 84 ARG D CA 1
ATOM 11984 C C . ARG D 1 92 ? 4.38688 30.82683 3.99945 1.000 17.86556 84 ARG D C 1
ATOM 11985 O O . ARG D 1 92 ? 5.50195 31.16133 4.40792 1.000 18.59716 84 ARG D O 1
ATOM 11993 N N . TRP D 1 93 ? 4.00535 30.99714 2.72765 1.000 18.22865 85 TRP D N 1
ATOM 11994 C CA . TRP D 1 93 ? 4.99491 31.40258 1.73124 1.000 16.33465 85 TRP D CA 1
ATOM 11995 C C . TRP D 1 93 ? 4.41481 32.34147 0.68218 1.000 17.49483 85 TRP D C 1
ATOM 11996 O O . TRP D 1 93 ? 3.25800 32.21023 0.26981 1.000 17.93930 85 TRP D O 1
ATOM 12007 N N . CYS D 1 94 ? 5.25687 33.27409 0.23143 1.000 17.44007 86 CYS D N 1
ATOM 12008 C CA . CYS D 1 94 ? 4.97719 34.10829 -0.92680 1.000 17.16953 86 CYS D CA 1
ATOM 12009 C C . CYS D 1 94 ? 6.25366 34.24342 -1.74221 1.000 16.27071 86 CYS D C 1
ATOM 12010 O O . CYS D 1 94 ? 7.34917 33.90718 -1.28310 1.000 16.26856 86 CYS D O 1
ATOM 12013 N N . SER D 1 95 ? 6.10367 34.72707 -2.97223 1.000 16.46624 87 SER D N 1
ATOM 12014 C CA . SER D 1 95 ? 7.28002 35.01199 -3.77742 1.000 15.37232 87 SER D CA 1
ATOM 12015 C C . SER D 1 95 ? 7.84386 36.38535 -3.41572 1.000 16.23511 87 SER D C 1
ATOM 12016 O O . SER D 1 95 ? 7.16045 37.23789 -2.84218 1.000 19.16980 87 SER D O 1
ATOM 12019 N N . CYS D 1 96 ? 9.11766 36.59226 -3.74819 1.000 15.91045 88 CYS D N 1
ATOM 12020 C CA . CYS D 1 96 ? 9.75093 37.89559 -3.58693 1.000 16.90540 88 CYS D CA 1
ATOM 12021 C C . CYS D 1 96 ? 9.88187 38.64897 -4.90614 1.000 17.46645 88 CYS D C 1
ATOM 12022 O O . CYS D 1 96 ? 10.59978 39.64815 -4.97180 1.000 19.00451 88 CYS D O 1
ATOM 12025 N N . ASN D 1 97 ? 9.19516 38.20317 -5.95439 1.000 16.57869 89 ASN D N 1
ATOM 12026 C CA . ASN D 1 97 ? 9.24510 38.87122 -7.24549 1.000 16.96917 89 ASN D CA 1
ATOM 12027 C C . ASN D 1 97 ? 7.93003 38.59977 -7.96188 1.000 16.74383 89 ASN D C 1
ATOM 12028 O O . ASN D 1 97 ? 7.38687 37.49549 -7.86289 1.000 17.39454 89 ASN D O 1
ATOM 12033 N N . ILE D 1 98 ? 7.43431 39.60358 -8.69493 1.000 16.68545 90 ILE D N 1
ATOM 12034 C CA . ILE D 1 98 ? 6.12731 39.50168 -9.33973 1.000 16.54963 90 ILE D CA 1
ATOM 12035 C C . ILE D 1 98 ? 6.10812 38.53470 -10.51762 1.000 16.75282 90 ILE D C 1
ATOM 12036 O O . ILE D 1 98 ? 5.02483 38.09727 -10.92092 1.000 17.50025 90 ILE D O 1
ATOM 12041 N N . PHE D 1 99 ? 7.26284 38.18651 -11.09439 1.000 16.58138 91 PHE D N 1
ATOM 12042 C CA . PHE D 1 99 ? 7.29921 37.29400 -12.25148 1.000 17.29747 91 PHE D CA 1
ATOM 12043 C C . PHE D 1 99 ? 7.96345 35.94875 -11.98348 1.000 16.64973 91 PHE D C 1
ATOM 12044 O O . PHE D 1 99 ? 8.03043 35.12428 -12.89805 1.000 17.50685 91 PHE D O 1
ATOM 12052 N N . SER D 1 100 ? 8.46882 35.69811 -10.77612 1.000 16.17204 92 SER D N 1
ATOM 12053 C CA . SER D 1 100 ? 9.31774 34.52780 -10.56934 1.000 15.98674 92 SER D CA 1
ATOM 12054 C C . SER D 1 100 ? 8.56970 33.26944 -10.14336 1.000 16.20026 92 SER D C 1
ATOM 12055 O O . SER D 1 100 ? 9.15396 32.17797 -10.18892 1.000 16.45497 92 SER D O 1
ATOM 12058 N N . THR D 1 101 ? 7.30860 33.37438 -9.73184 1.000 16.22008 93 THR D N 1
ATOM 12059 C CA . THR D 1 101 ? 6.59235 32.18035 -9.31357 1.000 16.11668 93 THR D CA 1
ATOM 12060 C C . THR D 1 101 ? 6.44183 31.21801 -10.48236 1.000 16.57428 93 THR D C 1
ATOM 12061 O O . THR D 1 101 ? 6.17548 31.62372 -11.61839 1.000 17.09956 93 THR D O 1
ATOM 12065 N N . GLN D 1 102 ? 6.63235 29.93486 -10.19378 1.000 15.64725 94 GLN D N 1
ATOM 12066 C CA . GLN D 1 102 ? 6.26906 28.85349 -11.09831 1.000 16.11234 94 GLN D CA 1
ATOM 12067 C C . GLN D 1 102 ? 4.92149 28.33610 -10.61187 1.000 15.91034 94 GLN D C 1
ATOM 12068 O O . GLN D 1 102 ? 4.82213 27.77904 -9.51108 1.000 16.74074 94 GLN D O 1
ATOM 12074 N N . ASP D 1 103 ? 3.87184 28.57324 -11.41066 1.000 16.58835 95 ASP D N 1
ATOM 12075 C CA . ASP D 1 103 ? 2.51380 28.33766 -10.93248 1.000 16.92425 95 ASP D CA 1
ATOM 12076 C C . ASP D 1 103 ? 2.27337 26.87020 -10.60044 1.000 16.40347 95 ASP D C 1
ATOM 12077 O O . ASP D 1 103 ? 1.46275 26.55920 -9.71711 1.000 17.81173 95 ASP D O 1
ATOM 12082 N N . HIS D 1 104 ? 2.96690 25.95357 -11.28312 1.000 16.38695 96 HIS D N 1
ATOM 12083 C CA . HIS D 1 104 ? 2.79809 24.54118 -10.95295 1.000 16.52216 96 HIS D CA 1
ATOM 12084 C C . HIS D 1 104 ? 3.42213 24.19418 -9.60722 1.000 16.88334 96 HIS D C 1
ATOM 12085 O O . HIS D 1 104 ? 2.87208 23.37156 -8.86466 1.000 17.18388 96 HIS D O 1
ATOM 12092 N N . ALA D 1 105 ? 4.54238 24.83269 -9.26440 1.000 16.61084 97 ALA D N 1
ATOM 12093 C CA . ALA D 1 105 ? 5.14393 24.64243 -7.94907 1.000 16.51415 97 ALA D CA 1
ATOM 12094 C C . ALA D 1 105 ? 4.22240 25.16142 -6.84959 1.000 16.86297 97 ALA D C 1
ATOM 12095 O O . ALA D 1 105 ? 4.00081 24.48645 -5.83603 1.000 18.72832 97 ALA D O 1
ATOM 12097 N N . ALA D 1 106 ? 3.67446 26.36528 -7.03918 1.000 17.57297 98 ALA D N 1
ATOM 12098 C CA . ALA D 1 106 ? 2.72840 26.92157 -6.07421 1.000 18.53929 98 ALA D CA 1
ATOM 12099 C C . ALA D 1 106 ? 1.52659 25.99992 -5.87873 1.000 17.83135 98 ALA D C 1
ATOM 12100 O O . ALA D 1 106 ? 1.11481 25.73335 -4.74172 1.000 18.21630 98 ALA D O 1
ATOM 12102 N N . ALA D 1 107 ? 0.96578 25.48650 -6.97753 1.000 17.42226 99 ALA D N 1
ATOM 12103 C CA . ALA D 1 107 ? -0.19246 24.60257 -6.88498 1.000 17.40907 99 ALA D CA 1
ATOM 12104 C C . ALA D 1 107 ? 0.14679 23.30707 -6.15736 1.000 17.41898 99 ALA D C 1
ATOM 12105 O O . ALA D 1 107 ? -0.65034 22.81860 -5.34548 1.000 18.85170 99 ALA D O 1
ATOM 12107 N N . ALA D 1 108 ? 1.32600 22.73558 -6.43108 1.000 18.41369 100 ALA D N 1
ATOM 12108 C CA . ALA D 1 108 ? 1.69220 21.48123 -5.77961 1.000 18.88500 100 ALA D CA 1
ATOM 12109 C C . ALA D 1 108 ? 1.84727 21.65762 -4.27681 1.000 19.02402 100 ALA D C 1
ATOM 12110 O O . ALA D 1 108 ? 1.50980 20.75415 -3.50344 1.000 20.21724 100 ALA D O 1
ATOM 12112 N N . ILE D 1 109 ? 2.35101 22.81357 -3.84621 1.000 18.13635 101 ILE D N 1
ATOM 12113 C CA . ILE D 1 109 ? 2.51848 23.06894 -2.42247 1.000 18.14006 101 ILE D CA 1
ATOM 12114 C C . ILE D 1 109 ? 1.16728 23.32765 -1.75395 1.000 18.82779 101 ILE D C 1
ATOM 12115 O O . ILE D 1 109 ? 0.91399 22.85497 -0.63812 1.000 19.65174 101 ILE D O 1
ATOM 12120 N N . VAL D 1 110 ? 0.27466 24.06581 -2.42260 1.000 18.95625 102 VAL D N 1
ATOM 12121 C CA . VAL D 1 110 ? -1.07859 24.25220 -1.89427 1.000 19.47989 102 VAL D CA 1
ATOM 12122 C C . VAL D 1 110 ? -1.80635 22.91675 -1.79858 1.000 19.69673 102 VAL D C 1
ATOM 12123 O O . VAL D 1 110 ? -2.52471 22.65507 -0.82405 1.000 21.66524 102 VAL D O 1
ATOM 12127 N N . ALA D 1 111 ? -1.63410 22.05190 -2.80703 1.000 19.31997 103 ALA D N 1
ATOM 12128 C CA . ALA D 1 111 ? -2.30819 20.75593 -2.79403 1.000 20.43540 103 ALA D CA 1
ATOM 12129 C C . ALA D 1 111 ? -1.84916 19.90596 -1.62042 1.000 21.13409 103 ALA D C 1
ATOM 12130 O O . ALA D 1 111 ? -2.61292 19.06401 -1.12673 1.000 24.22048 103 ALA D O 1
ATOM 12132 N N . ALA D 1 112 ? -0.61640 20.11987 -1.15634 1.000 21.74098 104 ALA D N 1
ATOM 12133 C CA . ALA D 1 112 ? -0.08516 19.44301 0.01630 1.000 22.31913 104 ALA D CA 1
ATOM 12134 C C . ALA D 1 112 ? -0.54791 20.07320 1.32716 1.000 23.06629 104 ALA D C 1
ATOM 12135 O O . ALA D 1 112 ? -0.17852 19.57514 2.39548 1.000 24.84390 104 ALA D O 1
ATOM 12137 N N . GLY D 1 113 ? -1.33154 21.14776 1.27718 1.000 22.74941 105 GLY D N 1
ATOM 12138 C CA . GLY D 1 113 ? -1.89596 21.75166 2.46916 1.000 23.25587 105 GLY D CA 1
ATOM 12139 C C . GLY D 1 113 ? -1.21524 23.00482 2.98656 1.000 23.55686 105 GLY D C 1
ATOM 12140 O O . GLY D 1 113 ? -1.46348 23.38889 4.13667 1.000 26.64683 105 GLY D O 1
ATOM 12141 N N . THR D 1 114 ? -0.39739 23.67163 2.17767 1.000 20.89098 106 THR D N 1
ATOM 12142 C CA . THR D 1 114 ? 0.42871 24.76303 2.67649 1.000 19.80032 106 THR D CA 1
ATOM 12143 C C . THR D 1 114 ? -0.06701 26.10043 2.15630 1.000 19.94596 106 THR D C 1
ATOM 12144 O O . THR D 1 114 ? -0.30040 26.23878 0.94800 1.000 20.65949 106 THR D O 1
ATOM 12148 N N . PRO D 1 115 ? -0.21373 27.10447 3.02116 1.000 20.50353 107 PRO D N 1
ATOM 12149 C CA . PRO D 1 115 ? -0.56860 28.45094 2.54703 1.000 19.09285 107 PRO D CA 1
ATOM 12150 C C . PRO D 1 115 ? 0.51317 29.02758 1.64702 1.000 19.03008 107 PRO D C 1
ATOM 12151 O O . PRO D 1 115 ? 1.67467 29.17115 2.04868 1.000 19.57836 107 PRO D O 1
ATOM 12155 N N . VAL D 1 116 ? 0.11933 29.36205 0.41797 1.000 18.51576 108 VAL D N 1
ATOM 12156 C CA . VAL D 1 116 ? 0.97461 30.04218 -0.54701 1.000 17.99574 108 VAL D CA 1
ATOM 12157 C C . VAL D 1 116 ? 0.18298 31.19148 -1.14214 1.000 17.94634 108 VAL D C 1
ATOM 12158 O O . VAL D 1 116 ? -0.99435 31.03085 -1.48726 1.000 19.26079 108 VAL D O 1
ATOM 12162 N N . PHE D 1 117 ? 0.82944 32.35033 -1.27071 1.000 17.25340 109 PHE D N 1
ATOM 12163 C CA . PHE D 1 117 ? 0.21978 33.54034 -1.85904 1.000 17.25045 109 PHE D CA 1
ATOM 12164 C C . PHE D 1 117 ? 1.18379 34.00133 -2.94391 1.000 18.20198 109 PHE D C 1
ATOM 12165 O O . PHE D 1 117 ? 2.08596 34.79986 -2.67846 1.000 19.12375 109 PHE D O 1
ATOM 12173 N N . ALA D 1 118 ? 1.02016 33.45862 -4.15280 1.000 18.68246 110 ALA D N 1
ATOM 12174 C CA . ALA D 1 118 ? 2.02115 33.67724 -5.19098 1.000 17.55420 110 ALA D CA 1
ATOM 12175 C C . ALA D 1 118 ? 1.49281 33.19613 -6.53272 1.000 18.04870 110 ALA D C 1
ATOM 12176 O O . ALA D 1 118 ? 0.90479 32.11437 -6.62845 1.000 19.91515 110 ALA D O 1
ATOM 12178 N N . TRP D 1 119 ? 1.71165 34.00601 -7.56360 1.000 17.66144 111 TRP D N 1
ATOM 12179 C CA . TRP D 1 119 ? 1.43987 33.59964 -8.93225 1.000 17.83300 111 TRP D CA 1
ATOM 12180 C C . TRP D 1 119 ? 2.32905 34.41881 -9.85560 1.000 16.90429 111 TRP D C 1
ATOM 12181 O O . TRP D 1 119 ? 2.79522 35.50206 -9.49541 1.000 18.24623 111 TRP D O 1
ATOM 12192 N N . LYS D 1 120 ? 2.56237 33.88753 -11.05461 1.000 17.54366 112 LYS D N 1
ATOM 12193 C CA . LYS D 1 120 ? 3.36586 34.60002 -12.04004 1.000 18.12117 112 LYS D CA 1
ATOM 12194 C C . LYS D 1 120 ? 2.54871 35.73972 -12.63550 1.000 20.16090 112 LYS D C 1
ATOM 12195 O O . LYS D 1 120 ? 1.42036 35.53658 -13.09414 1.000 21.58178 112 LYS D O 1
ATOM 12201 N N . GLY D 1 121 ? 3.10863 36.94600 -12.61061 1.000 18.66055 113 GLY D N 1
ATOM 12202 C CA . GLY D 1 121 ? 2.42366 38.09965 -13.16642 1.000 19.33681 113 GLY D CA 1
ATOM 12203 C C . GLY D 1 121 ? 1.60075 38.91335 -12.19164 1.000 20.70347 113 GLY D C 1
ATOM 12204 O O . GLY D 1 121 ? 0.58327 39.48919 -12.59153 1.000 22.59129 113 GLY D O 1
ATOM 12205 N N . GLU D 1 122 ? 2.00591 38.98514 -10.92625 1.000 19.93284 114 GLU D N 1
ATOM 12206 C CA . GLU D 1 122 ? 1.34198 39.84794 -9.95671 1.000 18.88533 114 GLU D CA 1
ATOM 12207 C C . GLU D 1 122 ? 1.54470 41.32043 -10.30449 1.000 20.19831 114 GLU D C 1
ATOM 12208 O O . GLU D 1 122 ? 2.54635 41.70680 -10.90932 1.000 21.33660 114 GLU D O 1
ATOM 12214 N N . THR D 1 123 ? 0.58442 42.14992 -9.90040 1.000 19.92754 115 THR D N 1
ATOM 12215 C CA . THR D 1 123 ? 0.83686 43.58047 -9.83540 1.000 20.63406 115 THR D CA 1
ATOM 12216 C C . THR D 1 123 ? 1.60212 43.89940 -8.55103 1.000 21.55044 115 THR D C 1
ATOM 12217 O O . THR D 1 123 ? 1.68271 43.08478 -7.62526 1.000 21.58947 115 THR D O 1
ATOM 12221 N N . LEU D 1 124 ? 2.17511 45.10484 -8.49658 1.000 21.37328 116 LEU D N 1
ATOM 12222 C CA . LEU D 1 124 ? 2.88544 45.51692 -7.28915 1.000 22.97275 116 LEU D CA 1
ATOM 12223 C C . LEU D 1 124 ? 1.95134 45.57162 -6.08787 1.000 22.99542 116 LEU D C 1
ATOM 12224 O O . LEU D 1 124 ? 2.33522 45.19175 -4.97652 1.000 22.90454 116 LEU D O 1
ATOM 12229 N N . GLU D 1 125 ? 0.72360 46.05142 -6.28684 1.000 22.54892 117 GLU D N 1
ATOM 12230 C CA . GLU D 1 125 ? -0.24491 46.04459 -5.19516 1.000 24.15611 117 GLU D CA 1
ATOM 12231 C C . GLU D 1 125 ? -0.50528 44.62453 -4.70950 1.000 23.74384 117 GLU D C 1
ATOM 12232 O O . GLU D 1 125 ? -0.51045 44.36055 -3.50124 1.000 23.97309 117 GLU D O 1
ATOM 12238 N N . GLU D 1 126 ? -0.71401 43.69205 -5.64396 1.000 21.94543 118 GLU D N 1
ATOM 12239 C CA . GLU D 1 126 ? -0.95672 42.30349 -5.26357 1.000 21.25912 118 GLU D CA 1
ATOM 12240 C C . GLU D 1 126 ? 0.25433 41.70523 -4.56654 1.000 20.99025 118 GLU D C 1
ATOM 12241 O O . GLU D 1 126 ? 0.11099 40.93312 -3.61047 1.000 20.88760 118 GLU D O 1
ATOM 12247 N N . TYR D 1 127 ? 1.45399 42.04917 -5.04103 1.000 19.48771 119 TYR D N 1
ATOM 12248 C CA . TYR D 1 127 ? 2.68625 41.53551 -4.45188 1.000 17.99742 119 TYR D CA 1
ATOM 12249 C C . TYR D 1 127 ? 2.74729 41.83237 -2.95777 1.000 18.94470 119 TYR D C 1
ATOM 12250 O O . TYR D 1 127 ? 3.02695 40.94317 -2.14373 1.000 19.88780 119 TYR D O 1
ATOM 12259 N N . TRP D 1 128 ? 2.46706 43.07951 -2.57792 1.000 19.29085 120 TRP D N 1
ATOM 12260 C CA . TRP D 1 128 ? 2.54631 43.45391 -1.17232 1.000 18.81050 120 TRP D CA 1
ATOM 12261 C C . TRP D 1 128 ? 1.37958 42.89037 -0.36683 1.000 19.23409 120 TRP D C 1
ATOM 12262 O O . TRP D 1 128 ? 1.55179 42.55009 0.80926 1.000 20.42609 120 TRP D O 1
ATOM 12273 N N . GLU D 1 129 ? 0.19789 42.76293 -0.97708 1.000 19.35479 121 GLU D N 1
ATOM 12274 C CA . GLU D 1 129 ? -0.89327 42.07056 -0.30016 1.000 21.16008 121 GLU D CA 1
ATOM 12275 C C . GLU D 1 129 ? -0.51777 40.62368 0.00146 1.000 20.18798 121 GLU D C 1
ATOM 12276 O O . GLU D 1 129 ? -0.85719 40.09753 1.06963 1.000 21.00101 121 GLU D O 1
ATOM 12282 N N . CYS D 1 130 ? 0.20490 39.97048 -0.91897 1.000 19.06861 122 CYS D N 1
ATOM 12283 C CA . CYS D 1 130 ? 0.65129 38.59971 -0.68461 1.000 19.61439 122 CYS D CA 1
ATOM 12284 C C . CYS D 1 130 ? 1.65065 38.52483 0.46322 1.000 19.61215 122 CYS D C 1
ATOM 12285 O O . CYS D 1 130 ? 1.61322 37.57875 1.26080 1.000 19.93947 122 CYS D O 1
ATOM 12288 N N . THR D 1 131 ? 2.56780 39.49684 0.54820 1.000 19.72521 123 THR D N 1
ATOM 12289 C CA . THR D 1 131 ? 3.50931 39.53819 1.66396 1.000 19.44881 123 THR D CA 1
ATOM 12290 C C . THR D 1 131 ? 2.77042 39.62019 2.99041 1.000 19.35954 123 THR D C 1
ATOM 12291 O O . THR D 1 131 ? 3.11714 38.91949 3.94991 1.000 19.95083 123 THR D O 1
ATOM 12295 N N . TRP D 1 132 ? 1.73416 40.46160 3.05500 1.000 19.74364 124 TRP D N 1
ATOM 12296 C CA . TRP D 1 132 ? 0.95455 40.59049 4.28286 1.000 20.24846 124 TRP D CA 1
ATOM 12297 C C . TRP D 1 132 ? 0.24755 39.28664 4.63842 1.000 20.67277 124 TRP D C 1
ATOM 12298 O O . TRP D 1 132 ? 0.29150 38.85137 5.79495 1.000 22.15336 124 TRP D O 1
ATOM 12309 N N . LYS D 1 133 ? -0.40345 38.64265 3.65867 1.000 20.16273 125 LYS D N 1
ATOM 12310 C CA . LYS D 1 133 ? -1.07067 37.37078 3.93285 1.000 21.66514 125 LYS D CA 1
ATOM 12311 C C . LYS D 1 133 ? -0.09308 36.32284 4.45469 1.000 21.07529 125 LYS D C 1
ATOM 12312 O O . LYS D 1 133 ? -0.46856 35.47119 5.26738 1.000 22.75005 125 LYS D O 1
ATOM 12318 N N . THR D 1 134 ? 1.15800 36.36691 4.00001 1.000 19.48627 126 THR D N 1
ATOM 12319 C CA . THR D 1 134 ? 2.14891 35.39422 4.44851 1.000 19.39873 126 THR D CA 1
ATOM 12320 C C . THR D 1 134 ? 2.56435 35.65453 5.89288 1.000 20.38793 126 THR D C 1
ATOM 12321 O O . THR D 1 134 ? 2.68638 34.71738 6.69067 1.000 21.98157 126 THR D O 1
ATOM 12325 N N . LEU D 1 135 ? 2.76506 36.92324 6.25067 1.000 19.76001 127 LEU D N 1
ATOM 12326 C CA . LEU D 1 135 ? 3.18554 37.26736 7.60413 1.000 21.42916 127 LEU D CA 1
ATOM 12327 C C . LEU D 1 135 ? 2.08002 37.05288 8.62954 1.000 22.64788 127 LEU D C 1
ATOM 12328 O O . LEU D 1 135 ? 2.37313 36.75077 9.79261 1.000 23.39684 127 LEU D O 1
ATOM 12333 N N . LEU D 1 136 ? 0.81896 37.21443 8.23006 1.000 21.06592 128 LEU D N 1
ATOM 12334 C CA . LEU D 1 136 ? -0.30724 37.17011 9.16271 1.000 22.18547 128 LEU D CA 1
ATOM 12335 C C . LEU D 1 136 ? -0.68625 35.71801 9.41352 1.000 23.62245 128 LEU D C 1
ATOM 12336 O O . LEU D 1 136 ? -1.33124 35.07500 8.57906 1.000 24.71356 128 LEU D O 1
ATOM 12341 N N . PHE D 1 137 ? -0.28851 35.19581 10.57194 1.000 24.02546 129 PHE D N 1
ATOM 12342 C CA . PHE D 1 137 ? -0.69431 33.85738 10.96994 1.000 25.27358 129 PHE D CA 1
ATOM 12343 C C . PHE D 1 137 ? -2.05718 33.89928 11.64941 1.000 27.77717 129 PHE D C 1
ATOM 12344 O O . PHE D 1 137 ? -2.50410 34.95752 12.10695 1.000 29.25807 129 PHE D O 1
ATOM 12352 N N . PRO D 1 138 ? -2.76109 32.76659 11.69567 1.000 29.16102 130 PRO D N 1
ATOM 12353 C CA . PRO D 1 138 ? -4.07373 32.73414 12.35178 1.000 30.43424 130 PRO D CA 1
ATOM 12354 C C . PRO D 1 138 ? -4.00670 33.22945 13.79039 1.000 31.89047 130 PRO D C 1
ATOM 12355 O O . PRO D 1 138 ? -2.97025 33.14632 14.45017 1.000 32.13710 130 PRO D O 1
ATOM 12359 N N . ASP D 1 139 ? -5.13842 33.75281 14.26948 1.000 33.14898 131 ASP D N 1
ATOM 12360 C CA . ASP D 1 139 ? -5.24378 34.33956 15.60932 1.000 36.05978 131 ASP D CA 1
ATOM 12361 C C . ASP D 1 139 ? -4.37220 35.58500 15.75544 1.000 35.57387 131 ASP D C 1
ATOM 12362 O O . ASP D 1 139 ? -3.85252 35.86717 16.83946 1.000 33.91691 131 ASP D O 1
ATOM 12367 N N . ASP D 1 140 ? -4.21198 36.33138 14.65967 1.000 34.86347 132 ASP D N 1
ATOM 12368 C CA . ASP D 1 140 ? -3.43658 37.57390 14.64573 1.000 34.91300 132 ASP D CA 1
ATOM 12369 C C . ASP D 1 140 ? -2.03470 37.37277 15.21179 1.000 33.05443 132 ASP D C 1
ATOM 12370 O O . ASP D 1 140 ? -1.53956 38.16940 16.01304 1.000 33.24397 132 ASP D O 1
ATOM 12375 N N . MET D 1 141 ? -1.39398 36.28598 14.79832 1.000 30.25668 133 MET D N 1
ATOM 12376 C CA . MET D 1 141 ? -0.01752 36.01920 15.16538 1.000 28.33245 133 MET D CA 1
ATOM 12377 C C . MET D 1 141 ? 0.89903 36.40449 14.00745 1.000 25.98754 133 MET D C 1
ATOM 12378 O O . MET D 1 141 ? 0.45375 36.81200 12.93212 1.000 25.15821 133 MET D O 1
ATOM 12383 N N . GLY D 1 142 ? 2.19995 36.27911 14.23857 1.000 24.36754 134 GLY D N 1
ATOM 12384 C CA . GLY D 1 142 ? 3.18584 36.58204 13.23045 1.000 22.91925 134 GLY D CA 1
ATOM 12385 C C . GLY D 1 142 ? 4.22195 35.48566 13.15642 1.000 22.53246 134 GLY D C 1
ATOM 12386 O O . GLY D 1 142 ? 4.18607 34.51685 13.92283 1.000 24.75178 134 GLY D O 1
ATOM 12387 N N . PRO D 1 143 ? 5.17578 35.61663 12.23955 1.000 21.37160 135 PRO D N 1
ATOM 12388 C CA . PRO D 1 143 ? 6.22053 34.59427 12.13266 1.000 21.05763 135 PRO D CA 1
ATOM 12389 C C . PRO D 1 143 ? 7.17131 34.65471 13.31703 1.000 20.77263 135 PRO D C 1
ATOM 12390 O O . PRO D 1 143 ? 7.47725 35.72799 13.84389 1.000 21.76631 135 PRO D O 1
ATOM 12394 N N . GLN D 1 144 ? 7.62173 33.47791 13.74552 1.000 20.37713 136 GLN D N 1
ATOM 12395 C CA . GLN D 1 144 ? 8.71833 33.38088 14.69819 1.000 22.48959 136 GLN D CA 1
ATOM 12396 C C . GLN D 1 144 ? 10.07335 33.32501 14.01320 1.000 22.25939 136 GLN D C 1
ATOM 12397 O O . GLN D 1 144 ? 11.09146 33.62754 14.64813 1.000 22.69394 136 GLN D O 1
ATOM 12403 N N . LEU D 1 145 ? 10.09663 32.94736 12.73596 1.000 20.70327 137 LEU D N 1
ATOM 12404 C CA . LEU D 1 145 ? 11.27716 33.00115 11.88726 1.000 19.55044 137 LEU D CA 1
ATOM 12405 C C . LEU D 1 145 ? 10.83234 33.40231 10.48933 1.000 19.65399 137 LEU D C 1
ATOM 12406 O O . LEU D 1 145 ? 9.71896 33.07947 10.06132 1.000 20.47661 137 LEU D O 1
ATOM 12411 N N . ILE D 1 146 ? 11.71353 34.10336 9.77894 1.000 18.82094 138 ILE D N 1
ATOM 12412 C CA . ILE D 1 146 ? 11.48144 34.51133 8.39908 1.000 18.52215 138 ILE D CA 1
ATOM 12413 C C . ILE D 1 146 ? 12.63224 34.01318 7.53611 1.000 18.14584 138 ILE D C 1
ATOM 12414 O O . ILE D 1 146 ? 13.80213 34.12559 7.92095 1.000 18.88421 138 ILE D O 1
ATOM 12419 N N . VAL D 1 147 ? 12.29343 33.44988 6.37754 1.000 17.19464 139 VAL D N 1
ATOM 12420 C CA . VAL D 1 147 ? 13.23250 33.25646 5.27642 1.000 17.16233 139 VAL D CA 1
ATOM 12421 C C . VAL D 1 147 ? 12.96011 34.38024 4.28929 1.000 18.16931 139 VAL D C 1
ATOM 12422 O O . VAL D 1 147 ? 11.82403 34.54619 3.83675 1.000 18.95800 139 VAL D O 1
ATOM 12426 N N . ASP D 1 148 ? 13.98519 35.15039 3.93961 1.000 18.11641 140 ASP D N 1
ATOM 12427 C CA . ASP D 1 148 ? 13.79298 36.33539 3.12051 1.000 18.84833 140 ASP D CA 1
ATOM 12428 C C . ASP D 1 148 ? 14.79805 36.31174 1.98357 1.000 18.84139 140 ASP D C 1
ATOM 12429 O O . ASP D 1 148 ? 15.91818 35.81791 2.13448 1.000 18.96791 140 ASP D O 1
ATOM 12434 N N . ASP D 1 149 ? 14.38549 36.85682 0.84330 1.000 18.61129 141 ASP D N 1
ATOM 12435 C CA . ASP D 1 149 ? 15.24409 36.96335 -0.33489 1.000 18.20311 141 ASP D CA 1
ATOM 12436 C C . ASP D 1 149 ? 15.00753 38.37004 -0.87409 1.000 18.68822 141 ASP D C 1
ATOM 12437 O O . ASP D 1 149 ? 13.97648 38.63705 -1.49842 1.000 20.08897 141 ASP D O 1
ATOM 12442 N N . GLY D 1 150 ? 15.94984 39.26821 -0.60623 1.000 17.51847 142 GLY D N 1
ATOM 12443 C CA . GLY D 1 150 ? 15.86158 40.64599 -1.03160 1.000 16.98287 142 GLY D CA 1
ATOM 12444 C C . GLY D 1 150 ? 15.40653 41.60897 0.04215 1.000 17.82372 142 GLY D C 1
ATOM 12445 O O . GLY D 1 150 ? 15.50354 42.82589 -0.16347 1.000 20.92462 142 GLY D O 1
ATOM 12446 N N . GLY D 1 151 ? 14.89485 41.10756 1.16559 1.000 17.93905 143 GLY D N 1
ATOM 12447 C CA . GLY D 1 151 ? 14.59066 41.94739 2.30694 1.000 17.06066 143 GLY D CA 1
ATOM 12448 C C . GLY D 1 151 ? 13.21857 42.59105 2.33749 1.000 19.10755 143 GLY D C 1
ATOM 12449 O O . GLY D 1 151 ? 12.97146 43.41433 3.22208 1.000 20.27792 143 GLY D O 1
ATOM 12450 N N . ASP D 1 152 ? 12.31093 42.24538 1.41864 1.000 20.06535 144 ASP D N 1
ATOM 12451 C CA . ASP D 1 152 ? 11.01255 42.92244 1.40131 1.000 21.40842 144 ASP D CA 1
ATOM 12452 C C . ASP D 1 152 ? 10.17763 42.57634 2.62808 1.000 21.74516 144 ASP D C 1
ATOM 12453 O O . ASP D 1 152 ? 9.52984 43.45646 3.21005 1.000 21.97727 144 ASP D O 1
ATOM 12458 N N . ALA D 1 153 ? 10.16657 41.30318 3.03412 1.000 20.97854 145 ALA D N 1
ATOM 12459 C CA . ALA D 1 153 ? 9.41477 40.93253 4.23173 1.000 21.77881 145 ALA D CA 1
ATOM 12460 C C . ALA D 1 153 ? 10.01479 41.58650 5.46916 1.000 21.49918 145 ALA D C 1
ATOM 12461 O O . ALA D 1 153 ? 9.28458 42.11162 6.32194 1.000 22.82944 145 ALA D O 1
ATOM 12463 N N . THR D 1 154 ? 11.34877 41.58870 5.56200 1.000 21.05225 146 THR D N 1
ATOM 12464 C CA . THR D 1 154 ? 12.03342 42.27342 6.65224 1.000 20.73415 146 THR D CA 1
ATOM 12465 C C . THR D 1 154 ? 11.70481 43.76249 6.65471 1.000 20.03200 146 THR D C 1
ATOM 12466 O O . THR D 1 154 ? 11.47925 44.35418 7.71866 1.000 20.12825 146 THR D O 1
ATOM 12470 N N . LEU D 1 155 ? 11.66597 44.38028 5.46785 1.000 20.76474 147 LEU D N 1
ATOM 12471 C CA . LEU D 1 155 ? 11.31956 45.79591 5.36120 1.000 21.49230 147 LEU D CA 1
ATOM 12472 C C . LEU D 1 155 ? 9.92323 46.06261 5.90108 1.000 21.40377 147 LEU D C 1
ATOM 12473 O O . LEU D 1 155 ? 9.71037 47.03337 6.63355 1.000 21.59866 147 LEU D O 1
ATOM 12478 N N . MET D 1 156 ? 8.95422 45.22459 5.53112 1.000 21.45203 148 MET D N 1
ATOM 12479 C CA . MET D 1 156 ? 7.58405 45.45244 5.97161 1.000 22.22575 148 MET D CA 1
ATOM 12480 C C . MET D 1 156 ? 7.46037 45.34784 7.48545 1.000 22.08483 148 MET D C 1
ATOM 12481 O O . MET D 1 156 ? 6.76863 46.15754 8.11430 1.000 23.62968 148 MET D O 1
ATOM 12486 N N . VAL D 1 157 ? 8.12059 44.35451 8.08727 1.000 20.19179 149 VAL D N 1
ATOM 12487 C CA . VAL D 1 157 ? 8.06384 44.19311 9.53910 1.000 21.00747 149 VAL D CA 1
ATOM 12488 C C . VAL D 1 157 ? 8.62778 45.42501 10.23327 1.000 21.67038 149 VAL D C 1
ATOM 12489 O O . VAL D 1 157 ? 8.02402 45.97007 11.16772 1.000 22.33857 149 VAL D O 1
ATOM 12493 N N . HIS D 1 158 ? 9.80147 45.87815 9.78991 1.000 23.23346 150 HIS D N 1
ATOM 12494 C CA . HIS D 1 158 ? 10.42391 47.03488 10.42129 1.000 23.29166 150 HIS D CA 1
ATOM 12495 C C . HIS D 1 158 ? 9.58324 48.28816 10.22823 1.000 23.09439 150 HIS D C 1
ATOM 12496 O O . HIS D 1 158 ? 9.33535 49.02875 11.18493 1.000 25.30645 150 HIS D O 1
ATOM 12503 N N . ARG D 1 159 ? 9.12466 48.53897 8.99807 1.000 23.31721 151 ARG D N 1
ATOM 12504 C CA . ARG D 1 159 ? 8.34738 49.75176 8.75426 1.000 23.38557 151 ARG D CA 1
ATOM 12505 C C . ARG D 1 159 ? 7.03737 49.73086 9.52747 1.000 23.56959 151 ARG D C 1
ATOM 12506 O O . ARG D 1 159 ? 6.62480 50.75160 10.09463 1.000 24.50607 151 ARG D O 1
ATOM 12514 N N . GLY D 1 160 ? 6.37795 48.57191 9.57601 1.000 23.99523 152 GLY D N 1
ATOM 12515 C CA . GLY D 1 160 ? 5.15769 48.46505 10.35687 1.000 24.30529 152 GLY D CA 1
ATOM 12516 C C . GLY D 1 160 ? 5.38775 48.77161 11.82345 1.000 24.91535 152 GLY D C 1
ATOM 12517 O O . GLY D 1 160 ? 4.63174 49.53151 12.43883 1.000 25.59475 152 GLY D O 1
ATOM 12518 N N . PHE D 1 161 ? 6.45981 48.21273 12.39000 1.000 26.07420 153 PHE D N 1
ATOM 12519 C CA . PHE D 1 161 ? 6.78720 48.44302 13.79413 1.000 25.91048 153 PHE D CA 1
ATOM 12520 C C . PHE D 1 161 ? 7.04874 49.92230 14.06539 1.000 27.04781 153 PHE D C 1
ATOM 12521 O O . PHE D 1 161 ? 6.42919 50.52337 14.95220 1.000 27.00874 153 PHE D O 1
ATOM 12529 N N . TYR D 1 162 ? 7.96312 50.53024 13.30246 1.000 27.06701 154 TYR D N 1
ATOM 12530 C CA . TYR D 1 162 ? 8.30996 51.92325 13.55491 1.000 28.57965 154 TYR D CA 1
ATOM 12531 C C . TYR D 1 162 ? 7.15521 52.86355 13.23838 1.000 29.34863 154 TYR D C 1
ATOM 12532 O O . TYR D 1 162 ? 7.00336 53.89719 13.90352 1.000 30.33082 154 TYR D O 1
ATOM 12541 N N . ALA D 1 163 ? 6.32076 52.51812 12.25304 1.000 28.38581 155 ALA D N 1
ATOM 12542 C CA . ALA D 1 163 ? 5.15912 53.35173 11.95133 1.000 28.58317 155 ALA D CA 1
ATOM 12543 C C . ALA D 1 163 ? 4.11938 53.31372 13.06574 1.000 29.17885 155 ALA D C 1
ATOM 12544 O O . ALA D 1 163 ? 3.36909 54.27930 13.23687 1.000 28.62644 155 ALA D O 1
ATOM 12546 N N . GLU D 1 164 ? 4.04206 52.21793 13.82735 1.000 30.39972 156 GLU D N 1
ATOM 12547 C CA . GLU D 1 164 ? 3.13883 52.21727 14.97526 1.000 30.66781 156 GLU D CA 1
ATOM 12548 C C . GLU D 1 164 ? 3.56794 53.24087 16.01762 1.000 32.92358 156 GLU D C 1
ATOM 12549 O O . GLU D 1 164 ? 2.71925 53.83942 16.68824 1.000 33.58214 156 GLU D O 1
ATOM 12555 N N . ASP D 1 165 ? 4.87496 53.47461 16.15353 1.000 34.75165 157 ASP D N 1
ATOM 12556 C CA . ASP D 1 165 ? 5.33899 54.52897 17.04837 1.000 37.71496 157 ASP D CA 1
ATOM 12557 C C . ASP D 1 165 ? 5.18405 55.91428 16.43258 1.000 38.54194 157 ASP D C 1
ATOM 12558 O O . ASP D 1 165 ? 4.98239 56.89309 17.16201 1.000 38.59647 157 ASP D O 1
ATOM 12563 N N . ASN D 1 166 ? 5.27274 56.01874 15.10691 1.000 38.78106 158 ASN D N 1
ATOM 12564 C CA . ASN D 1 166 ? 5.21016 57.30482 14.41409 1.000 39.25716 158 ASN D CA 1
ATOM 12565 C C . ASN D 1 166 ? 4.41593 57.11473 13.13041 1.000 37.25714 158 ASN D C 1
ATOM 12566 O O . ASN D 1 166 ? 4.98831 56.90230 12.05461 1.000 36.30979 158 ASN D O 1
ATOM 12571 N N . PRO D 1 167 ? 3.08509 57.20282 13.20273 1.000 35.80626 159 PRO D N 1
ATOM 12572 C CA . PRO D 1 167 ? 2.26756 56.95004 12.00357 1.000 35.89842 159 PRO D CA 1
ATOM 12573 C C . PRO D 1 167 ? 2.50003 57.92675 10.86468 1.000 36.34500 159 PRO D C 1
ATOM 12574 O O . PRO D 1 167 ? 2.14042 57.61221 9.72216 1.000 35.70099 159 PRO D O 1
ATOM 12578 N N . SER D 1 168 ? 3.09366 59.09405 11.12664 1.000 38.03864 160 SER D N 1
ATOM 12579 C CA . SER D 1 168 ? 3.38903 60.02260 10.04160 1.000 39.33085 160 SER D CA 1
ATOM 12580 C C . SER D 1 168 ? 4.39044 59.44362 9.05002 1.000 38.34036 160 SER D C 1
ATOM 12581 O O . SER D 1 168 ? 4.52309 59.97152 7.94034 1.000 38.61696 160 SER D O 1
ATOM 12584 N N . ILE D 1 169 ? 5.09963 58.37647 9.43020 1.000 37.16131 161 ILE D N 1
ATOM 12585 C CA . ILE D 1 169 ? 5.96844 57.67079 8.49088 1.000 35.90395 161 ILE D CA 1
ATOM 12586 C C . ILE D 1 169 ? 5.17293 57.20036 7.28045 1.000 34.61798 161 ILE D C 1
ATOM 12587 O O . ILE D 1 169 ? 5.66816 57.21557 6.14647 1.000 33.94565 161 ILE D O 1
ATOM 12592 N N . LEU D 1 170 ? 3.91965 56.79843 7.49793 1.000 34.03396 162 LEU D N 1
ATOM 12593 C CA . LEU D 1 170 ? 3.08269 56.28706 6.42188 1.000 33.93174 162 LEU D CA 1
ATOM 12594 C C . LEU D 1 170 ? 2.53658 57.37911 5.51115 1.000 35.15784 162 LEU D C 1
ATOM 12595 O O . LEU D 1 170 ? 1.91995 57.05672 4.49168 1.000 35.43514 162 LEU D O 1
ATOM 12600 N N . ASP D 1 171 ? 2.73973 58.65050 5.84458 1.000 37.84990 163 ASP D N 1
ATOM 12601 C CA . ASP D 1 171 ? 2.33870 59.74453 4.97080 1.000 40.55965 163 ASP D CA 1
ATOM 12602 C C . ASP D 1 171 ? 3.46568 60.21122 4.06284 1.000 42.52808 163 ASP D C 1
ATOM 12603 O O . ASP D 1 171 ? 3.27125 61.14964 3.28167 1.000 43.32753 163 ASP D O 1
ATOM 12608 N N . ASP D 1 172 ? 4.63283 59.59338 4.15574 1.000 43.21598 164 ASP D N 1
ATOM 12609 C CA . ASP D 1 172 ? 5.80792 59.99325 3.39215 1.000 45.84539 164 ASP D CA 1
ATOM 12610 C C . ASP D 1 172 ? 6.10961 58.86705 2.41111 1.000 45.04738 164 ASP D C 1
ATOM 12611 O O . ASP D 1 172 ? 6.71860 57.85867 2.77850 1.000 44.58972 164 ASP D O 1
ATOM 12616 N N . ASP D 1 173 ? 5.67905 59.04338 1.16195 1.000 45.17365 165 ASP D N 1
ATOM 12617 C CA . ASP D 1 173 ? 5.94414 58.05822 0.12184 1.000 45.83153 165 ASP D CA 1
ATOM 12618 C C . ASP D 1 173 ? 7.36688 58.13105 -0.41347 1.000 46.63241 165 ASP D C 1
ATOM 12619 O O . ASP D 1 173 ? 7.75652 57.26271 -1.20181 1.000 46.20172 165 ASP D O 1
ATOM 12624 N N . GLU D 1 174 ? 8.14003 59.14447 -0.01613 1.000 47.83719 166 GLU D N 1
ATOM 12625 C CA . GLU D 1 174 ? 9.52960 59.30046 -0.44613 1.000 49.16433 166 GLU D CA 1
ATOM 12626 C C . GLU D 1 174 ? 9.66567 59.30196 -1.96722 1.000 48.59720 166 GLU D C 1
ATOM 12627 O O . GLU D 1 174 ? 10.68672 58.87176 -2.51077 1.000 49.35461 166 GLU D O 1
ATOM 12633 N N . GLY D 1 175 ? 8.63129 59.77636 -2.66295 1.000 47.60082 167 GLY D N 1
ATOM 12634 C CA . GLY D 1 175 ? 8.62315 59.82874 -4.11110 1.000 46.73412 167 GLY D CA 1
ATOM 12635 C C . GLY D 1 175 ? 8.45092 58.50079 -4.81438 1.000 45.37862 167 GLY D C 1
ATOM 12636 O O . GLY D 1 175 ? 8.52357 58.46082 -6.04895 1.000 45.91599 167 GLY D O 1
ATOM 12637 N N . SER D 1 176 ? 8.21418 57.41823 -4.08178 1.000 43.12571 168 SER D N 1
ATOM 12638 C CA . SER D 1 176 ? 8.16700 56.07719 -4.64853 1.000 40.74011 168 SER D CA 1
ATOM 12639 C C . SER D 1 176 ? 6.71983 55.61570 -4.75914 1.000 38.79896 168 SER D C 1
ATOM 12640 O O . SER D 1 176 ? 6.00062 55.57048 -3.75545 1.000 38.61106 168 SER D O 1
ATOM 12643 N N . GLU D 1 177 ? 6.30224 55.25694 -5.97599 1.000 37.75845 169 GLU D N 1
ATOM 12644 C CA . GLU D 1 177 ? 4.97596 54.67579 -6.15415 1.000 36.49814 169 GLU D CA 1
ATOM 12645 C C . GLU D 1 177 ? 4.83601 53.36397 -5.39344 1.000 34.15796 169 GLU D C 1
ATOM 12646 O O . GLU D 1 177 ? 3.75052 53.05186 -4.88928 1.000 34.65414 169 GLU D O 1
ATOM 12648 N N . GLU D 1 178 ? 5.91845 52.58870 -5.28885 1.000 32.69999 170 GLU D N 1
ATOM 12649 C CA . GLU D 1 178 ? 5.84068 51.32575 -4.56162 1.000 30.43901 170 GLU D CA 1
ATOM 12650 C C . GLU D 1 178 ? 5.76570 51.55325 -3.05784 1.000 29.32538 170 GLU D C 1
ATOM 12651 O O . GLU D 1 178 ? 5.04907 50.83469 -2.35303 1.000 28.82433 170 GLU D O 1
ATOM 12657 N N . LEU D 1 179 ? 6.49880 52.54192 -2.54177 1.000 29.39244 171 LEU D N 1
ATOM 12658 C CA . LEU D 1 179 ? 6.40891 52.82303 -1.11368 1.000 29.88759 171 LEU D CA 1
ATOM 12659 C C . LEU D 1 179 ? 5.02479 53.33366 -0.73866 1.000 29.62332 171 LEU D C 1
ATOM 12660 O O . LEU D 1 179 ? 4.55849 53.08838 0.37931 1.000 30.07494 171 LEU D O 1
ATOM 12665 N N . ALA D 1 180 ? 4.34916 54.02259 -1.66386 1.000 29.63546 172 ALA D N 1
ATOM 12666 C CA . ALA D 1 180 ? 2.96762 54.42884 -1.42519 1.000 30.38602 172 ALA D CA 1
ATOM 12667 C C . ALA D 1 180 ? 2.05708 53.21670 -1.28228 1.000 29.53241 172 ALA D C 1
ATOM 12668 O O . ALA D 1 180 ? 1.12589 53.22288 -0.46776 1.000 29.95786 172 ALA D O 1
ATOM 12670 N N . ILE D 1 181 ? 2.30553 52.17004 -2.07664 1.000 27.81054 173 ILE D N 1
ATOM 12671 C CA . ILE D 1 181 ? 1.55027 50.92568 -1.94237 1.000 26.79466 173 ILE D CA 1
ATOM 12672 C C . ILE D 1 181 ? 1.76649 50.32802 -0.55909 1.000 26.46792 173 ILE D C 1
ATOM 12673 O O . ILE D 1 181 ? 0.81223 49.94371 0.13099 1.000 27.39812 173 ILE D O 1
ATOM 12678 N N . VAL D 1 182 ? 3.02991 50.25985 -0.12815 1.000 24.72493 174 VAL D N 1
ATOM 12679 C CA . VAL D 1 182 ? 3.34505 49.73716 1.19931 1.000 23.41726 174 VAL D CA 1
ATOM 12680 C C . VAL D 1 182 ? 2.73015 50.61246 2.28509 1.000 24.49151 174 VAL D C 1
ATOM 12681 O O . VAL D 1 182 ? 2.16807 50.10581 3.26330 1.000 24.65442 174 VAL D O 1
ATOM 12685 N N . ASN D 1 183 ? 2.82629 51.93710 2.13486 1.000 25.36578 175 ASN D N 1
ATOM 12686 C CA . ASN D 1 183 ? 2.25869 52.83379 3.13966 1.000 25.89797 175 ASN D CA 1
ATOM 12687 C C . ASN D 1 183 ? 0.74841 52.66159 3.25506 1.000 26.76119 175 ASN D C 1
ATOM 12688 O O . ASN D 1 183 ? 0.20266 52.63615 4.36409 1.000 27.98659 175 ASN D O 1
ATOM 12693 N N . LYS D 1 184 ? 0.05517 52.55286 2.11955 1.000 27.50446 176 LYS D N 1
ATOM 12694 C CA . LYS D 1 184 ? -1.39656 52.39470 2.14314 1.000 28.73314 176 LYS D CA 1
ATOM 12695 C C . LYS D 1 184 ? -1.79289 51.08897 2.81612 1.000 27.85061 176 LYS D C 1
ATOM 12696 O O . LYS D 1 184 ? -2.77633 51.03413 3.56635 1.000 27.08949 176 LYS D O 1
ATOM 12702 N N . LEU D 1 185 ? -1.03729 50.02387 2.55125 1.000 27.26239 177 LEU D N 1
ATOM 12703 C CA . LEU D 1 185 ? -1.30286 48.73918 3.18442 1.000 26.27747 177 LEU D CA 1
ATOM 12704 C C . LEU D 1 185 ? -1.06632 48.80977 4.68741 1.000 26.00880 177 LEU D C 1
ATOM 12705 O O . LEU D 1 185 ? -1.88171 48.31580 5.47409 1.000 27.13993 177 LEU D O 1
ATOM 12710 N N . LEU D 1 186 ? 0.03969 49.43175 5.10735 1.000 26.89032 178 LEU D N 1
ATOM 12711 C CA . LEU D 1 186 ? 0.30918 49.57447 6.53523 1.000 26.64932 178 LEU D CA 1
ATOM 12712 C C . LEU D 1 186 ? -0.72913 50.45253 7.22817 1.000 27.56961 178 LEU D C 1
ATOM 12713 O O . LEU D 1 186 ? -1.07635 50.19608 8.38780 1.000 27.39405 178 LEU D O 1
ATOM 12718 N N . LYS D 1 187 ? -1.23458 51.48528 6.54428 1.000 27.87904 179 LYS D N 1
ATOM 12719 C CA . LYS D 1 187 ? -2.31914 52.28348 7.11332 1.000 29.64544 179 LYS D CA 1
ATOM 12720 C C . LYS D 1 187 ? -3.55922 51.43463 7.35751 1.000 29.86872 179 LYS D C 1
ATOM 12721 O O . LYS D 1 187 ? -4.22704 51.58142 8.38907 1.000 30.47177 179 LYS D O 1
ATOM 12727 N N . ARG D 1 188 ? -3.88999 50.54773 6.41291 1.000 31.40602 180 ARG D N 1
ATOM 12728 C CA . ARG D 1 188 ? -5.04378 49.67248 6.59761 1.000 31.79406 180 ARG D CA 1
ATOM 12729 C C . ARG D 1 188 ? -4.84336 48.75813 7.79723 1.000 30.74794 180 ARG D C 1
ATOM 12730 O O . ARG D 1 188 ? -5.76777 48.55296 8.59345 1.000 32.46692 180 ARG D O 1
ATOM 12738 N N . ILE D 1 189 ? -3.63290 48.21176 7.94977 1.000 29.96278 181 ILE D N 1
ATOM 12739 C CA . ILE D 1 189 ? -3.34885 47.31844 9.06783 1.000 29.17467 181 ILE D CA 1
ATOM 12740 C C . ILE D 1 189 ? -3.40885 48.05945 10.40226 1.000 29.35957 181 ILE D C 1
ATOM 12741 O O . ILE D 1 189 ? -3.84095 47.49285 11.41347 1.000 30.13553 181 ILE D O 1
ATOM 12746 N N . GLN D 1 190 ? -2.99861 49.33104 10.43836 1.000 28.60447 182 GLN D N 1
ATOM 12747 C CA . GLN D 1 190 ? -3.16941 50.10150 11.67022 1.000 30.06472 182 GLN D CA 1
ATOM 12748 C C . GLN D 1 190 ? -4.63910 50.26562 12.04037 1.000 31.68792 182 GLN D C 1
ATOM 12749 O O . GLN D 1 190 ? -4.97444 50.32729 13.22822 1.000 32.32654 182 GLN D O 1
ATOM 12755 N N . LYS D 1 191 ? -5.52591 50.33396 11.04678 1.000 30.94357 183 LYS D N 1
ATOM 12756 C CA . LYS D 1 191 ? -6.94703 50.48911 11.33580 1.000 32.85087 183 LYS D CA 1
ATOM 12757 C C . LYS D 1 191 ? -7.58330 49.16473 11.73370 1.000 32.80613 183 LYS D C 1
ATOM 12758 O O . LYS D 1 191 ? -8.42811 49.12773 12.63867 1.000 33.73404 183 LYS D O 1
ATOM 12764 N N . GLU D 1 192 ? -7.18037 48.07289 11.07367 1.000 33.26847 184 GLU D N 1
ATOM 12765 C CA . GLU D 1 192 ? -7.78844 46.76902 11.31270 1.000 35.10741 184 GLU D CA 1
ATOM 12766 C C . GLU D 1 192 ? -7.14556 46.05064 12.49116 1.000 33.58157 184 GLU D C 1
ATOM 12767 O O . GLU D 1 192 ? -7.83658 45.36743 13.25439 1.000 35.09486 184 GLU D O 1
ATOM 12773 N N . LYS D 1 193 ? -5.82925 46.17379 12.64628 1.000 32.02580 185 LYS D N 1
ATOM 12774 C CA . LYS D 1 193 ? -5.08994 45.47676 13.70033 1.000 31.10933 185 LYS D CA 1
ATOM 12775 C C . LYS D 1 193 ? -4.10170 46.44240 14.33829 1.000 31.15983 185 LYS D C 1
ATOM 12776 O O . LYS D 1 193 ? -2.88504 46.33699 14.14469 1.000 31.69943 185 LYS D O 1
ATOM 12782 N N . PRO D 1 194 ? -4.59673 47.41130 15.10724 1.000 30.99025 186 PRO D N 1
ATOM 12783 C CA . PRO D 1 194 ? -3.68627 48.34228 15.78639 1.000 31.93384 186 PRO D CA 1
ATOM 12784 C C . PRO D 1 194 ? -2.74546 47.60576 16.73116 1.000 32.00402 186 PRO D C 1
ATOM 12785 O O . PRO D 1 194 ? -3.14736 46.69141 17.45441 1.000 32.85550 186 PRO D O 1
ATOM 12789 N N . GLY D 1 195 ? -1.47566 48.00304 16.70310 1.000 31.07411 187 GLY D N 1
ATOM 12790 C CA . GLY D 1 195 ? -0.47653 47.38740 17.55287 1.000 30.83065 187 GLY D CA 1
ATOM 12791 C C . GLY D 1 195 ? -0.00151 46.01905 17.11517 1.000 30.02633 187 GLY D C 1
ATOM 12792 O O . GLY D 1 195 ? 0.73591 45.37150 17.86655 1.000 30.57685 187 GLY D O 1
ATOM 12793 N N . TYR D 1 196 ? -0.39403 45.55812 15.92337 1.000 28.75024 188 TYR D N 1
ATOM 12794 C CA . TYR D 1 196 ? -0.00307 44.22534 15.46750 1.000 28.10563 188 TYR D CA 1
ATOM 12795 C C . TYR D 1 196 ? 1.51233 44.05398 15.44330 1.000 27.97143 188 TYR D C 1
ATOM 12796 O O . TYR D 1 196 ? 2.03425 43.01354 15.86274 1.000 28.22814 188 TYR D O 1
ATOM 12805 N N . TRP D 1 197 ? 2.23997 45.05028 14.94032 1.000 26.74387 189 TRP D N 1
ATOM 12806 C CA . TRP D 1 197 ? 3.67500 44.85523 14.76558 1.000 26.37199 189 TRP D CA 1
ATOM 12807 C C . TRP D 1 197 ? 4.39463 44.82065 16.10673 1.000 27.07868 189 TRP D C 1
ATOM 12808 O O . TRP D 1 197 ? 5.34835 44.05388 16.28452 1.000 27.42769 189 TRP D O 1
ATOM 12819 N N . HIS D 1 198 ? 3.92986 45.61646 17.07281 1.000 28.13645 190 HIS D N 1
ATOM 12820 C CA . HIS D 1 198 ? 4.50145 45.55094 18.41237 1.000 29.07801 190 HIS D CA 1
ATOM 12821 C C . HIS D 1 198 ? 4.14672 44.24732 19.11289 1.000 29.92320 190 HIS D C 1
ATOM 12822 O O . HIS D 1 198 ? 4.88189 43.80375 20.00165 1.000 29.61384 190 HIS D O 1
ATOM 12829 N N . LYS D 1 199 ? 3.03479 43.61989 18.72609 1.000 28.81376 191 LYS D N 1
ATOM 12830 C CA . LYS D 1 199 ? 2.69462 42.31739 19.28465 1.000 30.27873 191 LYS D CA 1
ATOM 12831 C C . LYS D 1 199 ? 3.60514 41.22516 18.73697 1.000 29.24844 191 LYS D C 1
ATOM 12832 O O . LYS D 1 199 ? 4.04652 40.34469 19.48569 1.000 29.10944 191 LYS D O 1
ATOM 12838 N N . ILE D 1 200 ? 3.91238 41.26739 17.44192 1.000 28.35878 192 ILE D N 1
ATOM 12839 C CA . ILE D 1 200 ? 4.59540 40.13210 16.82860 1.000 27.18661 192 ILE D CA 1
ATOM 12840 C C . ILE D 1 200 ? 6.11836 40.24254 16.87321 1.000 26.89048 192 ILE D C 1
ATOM 12841 O O . ILE D 1 200 ? 6.80234 39.21594 16.91786 1.000 27.24686 192 ILE D O 1
ATOM 12846 N N . VAL D 1 201 ? 6.67270 41.46055 16.85405 1.000 26.14069 193 VAL D N 1
ATOM 12847 C CA . VAL D 1 201 ? 8.13479 41.60452 16.84048 1.000 27.12141 193 VAL D CA 1
ATOM 12848 C C . VAL D 1 201 ? 8.82852 40.91177 18.00536 1.000 27.97557 193 VAL D C 1
ATOM 12849 O O . VAL D 1 201 ? 9.86139 40.25890 17.78110 1.000 27.83958 193 VAL D O 1
ATOM 12853 N N . PRO D 1 202 ? 8.33905 40.98318 19.24916 1.000 29.01495 194 PRO D N 1
ATOM 12854 C CA . PRO D 1 202 ? 9.03403 40.28025 20.34043 1.000 29.36821 194 PRO D CA 1
ATOM 12855 C C . PRO D 1 202 ? 9.09170 38.77165 20.17132 1.000 29.33423 194 PRO D C 1
ATOM 12856 O O . PRO D 1 202 ? 9.96227 38.13533 20.77491 1.000 29.74821 194 PRO D O 1
ATOM 12860 N N . GLU D 1 203 ? 8.20986 38.17835 19.36928 1.000 28.13679 195 GLU D N 1
ATOM 12861 C CA . GLU D 1 203 ? 8.23096 36.73986 19.13736 1.000 29.46752 195 GLU D CA 1
ATOM 12862 C C . GLU D 1 203 ? 8.97509 36.34844 17.86623 1.000 27.46421 195 GLU D C 1
ATOM 12863 O O . GLU D 1 203 ? 9.13555 35.15165 17.59900 1.000 27.61840 195 GLU D O 1
ATOM 12869 N N . LEU D 1 204 ? 9.43202 37.31780 17.08252 1.000 26.73421 196 LEU D N 1
ATOM 12870 C CA . LEU D 1 204 ? 10.17011 37.04976 15.85408 1.000 26.32415 196 LEU D CA 1
ATOM 12871 C C . LEU D 1 204 ? 11.64940 36.92979 16.20535 1.000 26.24333 196 LEU D C 1
ATOM 12872 O O . LEU D 1 204 ? 12.29573 37.92780 16.54370 1.000 27.60399 196 LEU D O 1
ATOM 12877 N N . LYS D 1 205 ? 12.18908 35.71024 16.11869 1.000 24.17917 197 LYS D N 1
ATOM 12878 C CA . LYS D 1 205 ? 13.52534 35.42571 16.63306 1.000 24.69929 197 LYS D CA 1
ATOM 12879 C C . LYS D 1 205 ? 14.64918 35.61536 15.61621 1.000 23.48707 197 LYS D C 1
ATOM 12880 O O . LYS D 1 205 ? 15.81551 35.66858 16.02097 1.000 24.81195 197 LYS D O 1
ATOM 12882 N N . GLY D 1 206 ? 14.35360 35.71311 14.32611 1.000 21.44178 198 GLY D N 1
ATOM 12883 C CA . GLY D 1 206 ? 15.41559 35.95625 13.36544 1.000 22.20565 198 GLY D CA 1
ATOM 12884 C C . GLY D 1 206 ? 14.92378 35.85265 11.94016 1.000 21.45139 198 GLY D C 1
ATOM 12885 O O . GLY D 1 206 ? 13.82174 35.37189 11.66049 1.000 22.26215 198 GLY D O 1
ATOM 12886 N N . VAL D 1 207 ? 15.77836 36.32086 11.03352 1.000 20.22418 199 VAL D N 1
ATOM 12887 C CA . VAL D 1 207 ? 15.55984 36.22295 9.59628 1.000 19.31185 199 VAL D CA 1
ATOM 12888 C C . VAL D 1 207 ? 16.83377 35.67787 8.96493 1.000 18.86955 199 VAL D C 1
ATOM 12889 O O . VAL D 1 207 ? 17.93939 36.04651 9.37276 1.000 19.65294 199 VAL D O 1
ATOM 12893 N N . SER D 1 208 ? 16.68652 34.77524 7.99755 1.000 17.79654 200 SER D N 1
ATOM 12894 C CA . SER D 1 208 ? 17.81240 34.32338 7.18669 1.000 19.13856 200 SER D CA 1
ATOM 12895 C C . SER D 1 208 ? 17.63723 34.90207 5.79020 1.000 19.09189 200 SER D C 1
ATOM 12896 O O . SER D 1 208 ? 16.59287 34.70729 5.16078 1.000 21.46435 200 SER D O 1
ATOM 12899 N N . GLU D 1 209 ? 18.64218 35.63182 5.32438 1.000 17.25008 201 GLU D N 1
ATOM 12900 C CA . GLU D 1 209 ? 18.54462 36.43386 4.11391 1.000 16.52403 201 GLU D CA 1
ATOM 12901 C C . GLU D 1 209 ? 19.38937 35.81917 3.00637 1.000 17.19993 201 GLU D C 1
ATOM 12902 O O . GLU D 1 209 ? 20.59234 35.58501 3.18337 1.000 17.76759 201 GLU D O 1
ATOM 12908 N N . GLU D 1 210 ? 18.75680 35.61046 1.85447 1.000 17.11872 202 GLU D N 1
ATOM 12909 C CA . GLU D 1 210 ? 19.30008 34.83544 0.74575 1.000 16.56002 202 GLU D CA 1
ATOM 12910 C C . GLU D 1 210 ? 20.31192 35.59692 -0.10562 1.000 16.79148 202 GLU D C 1
ATOM 12911 O O . GLU D 1 210 ? 21.24192 34.97921 -0.63697 1.000 17.49701 202 GLU D O 1
ATOM 12917 N N . THR D 1 211 ? 20.15050 36.90197 -0.30170 1.000 16.96163 203 THR D N 1
ATOM 12918 C CA . THR D 1 211 ? 20.81175 37.52156 -1.44473 1.000 17.62359 203 THR D CA 1
ATOM 12919 C C . THR D 1 211 ? 21.59063 38.77965 -1.07183 1.000 17.69318 203 THR D C 1
ATOM 12920 O O . THR D 1 211 ? 21.33204 39.43386 -0.05619 1.000 18.40386 203 THR D O 1
ATOM 12924 N N . THR D 1 212 ? 22.55281 39.10601 -1.94455 1.000 16.10302 204 THR D N 1
ATOM 12925 C CA . THR D 1 212 ? 23.48709 40.20489 -1.70377 1.000 16.51894 204 THR D CA 1
ATOM 12926 C C . THR D 1 212 ? 22.75966 41.50467 -1.35765 1.000 17.23969 204 THR D C 1
ATOM 12927 O O . THR D 1 212 ? 23.10812 42.18758 -0.38922 1.000 18.75187 204 THR D O 1
ATOM 12931 N N . THR D 1 213 ? 21.73605 41.85738 -2.13769 1.000 17.53668 205 THR D N 1
ATOM 12932 C CA . THR D 1 213 ? 20.99913 43.09707 -1.89157 1.000 18.92347 205 THR D CA 1
ATOM 12933 C C . THR D 1 213 ? 20.29164 43.07593 -0.54123 1.000 19.53993 205 THR D C 1
ATOM 12934 O O . THR D 1 213 ? 20.25656 44.09124 0.16491 1.000 20.75653 205 THR D O 1
ATOM 12938 N N . GLY D 1 214 ? 19.72021 41.93211 -0.16407 1.000 18.29417 206 GLY D N 1
ATOM 12939 C CA . GLY D 1 214 ? 19.06924 41.84224 1.13586 1.000 18.26189 206 GLY D CA 1
ATOM 12940 C C . GLY D 1 214 ? 20.05420 41.99346 2.27889 1.000 17.83722 206 GLY D C 1
ATOM 12941 O O . GLY D 1 214 ? 19.75179 42.62440 3.29590 1.000 19.20916 206 GLY D O 1
ATOM 12942 N N . VAL D 1 215 ? 21.24709 41.41470 2.12848 1.000 18.85343 207 VAL D N 1
ATOM 12943 C CA . VAL D 1 215 ? 22.27628 41.57368 3.14904 1.000 21.38529 207 VAL D CA 1
ATOM 12944 C C . VAL D 1 215 ? 22.68994 43.03343 3.26590 1.000 22.99520 207 VAL D C 1
ATOM 12945 O O . VAL D 1 215 ? 22.87684 43.55690 4.37224 1.000 24.35781 207 VAL D O 1
ATOM 12949 N N . HIS D 1 216 ? 22.82245 43.72055 2.12959 1.000 22.94413 208 HIS D N 1
ATOM 12950 C CA . HIS D 1 216 ? 23.13796 45.14462 2.17206 1.000 26.28845 208 HIS D CA 1
ATOM 12951 C C . HIS D 1 216 ? 22.08277 45.92663 2.94802 1.000 25.33775 208 HIS D C 1
ATOM 12952 O O . HIS D 1 216 ? 22.41288 46.84902 3.70649 1.000 26.55212 208 HIS D O 1
ATOM 12959 N N . ARG D 1 217 ? 20.80627 45.57799 2.76598 1.000 25.25321 209 ARG D N 1
ATOM 12960 C CA . ARG D 1 217 ? 19.74204 46.23653 3.51962 1.000 25.61625 209 ARG D CA 1
ATOM 12961 C C . ARG D 1 217 ? 19.87579 45.97365 5.01520 1.000 25.69206 209 ARG D C 1
ATOM 12962 O O . ARG D 1 217 ? 19.62536 46.86808 5.83256 1.000 26.02927 209 ARG D O 1
ATOM 12970 N N . LEU D 1 218 ? 20.26711 44.75082 5.39273 1.000 25.09590 210 LEU D N 1
ATOM 12971 C CA . LEU D 1 218 ? 20.46833 44.43793 6.80618 1.000 25.64482 210 LEU D CA 1
ATOM 12972 C C . LEU D 1 218 ? 21.55313 45.31445 7.41436 1.000 28.03321 210 LEU D C 1
ATOM 12973 O O . LEU D 1 218 ? 21.42661 45.77028 8.55603 1.000 27.82352 210 LEU D O 1
ATOM 12978 N N . TYR D 1 219 ? 22.62635 45.56771 6.66373 1.000 28.91600 211 TYR D N 1
ATOM 12979 C CA . TYR D 1 219 ? 23.70064 46.40570 7.18269 1.000 31.57811 211 TYR D CA 1
ATOM 12980 C C . TYR D 1 219 ? 23.31401 47.87782 7.21981 1.000 35.14168 211 TYR D C 1
ATOM 12981 O O . TYR D 1 219 ? 23.74957 48.60397 8.11938 1.000 36.46003 211 TYR D O 1
ATOM 12990 N N . GLU D 1 220 ? 22.48993 48.33632 6.27354 1.000 38.55472 212 GLU D N 1
ATOM 12991 C CA . GLU D 1 220 ? 21.98640 49.70466 6.35252 1.000 41.33461 212 GLU D CA 1
ATOM 12992 C C . GLU D 1 220 ? 21.15804 49.90672 7.61430 1.000 39.28499 212 GLU D C 1
ATOM 12993 O O . GLU D 1 220 ? 21.24356 50.95662 8.26589 1.000 38.71047 212 GLU D O 1
ATOM 12999 N N . MET D 1 221 ? 20.36112 48.90175 7.98450 1.000 38.46232 213 MET D N 1
ATOM 13000 C CA . MET D 1 221 ? 19.57461 48.99005 9.20982 1.000 38.13231 213 MET D CA 1
ATOM 13001 C C . MET D 1 221 ? 20.46455 48.97935 10.44517 1.000 39.76424 213 MET D C 1
ATOM 13002 O O . MET D 1 221 ? 20.17000 49.66078 11.43331 1.000 39.18485 213 MET D O 1
ATOM 13007 N N . MET D 1 222 ? 21.55748 48.21626 10.41433 1.000 43.11912 214 MET D N 1
ATOM 13008 C CA . MET D 1 222 ? 22.50286 48.26597 11.52609 1.000 47.90431 214 MET D CA 1
ATOM 13009 C C . MET D 1 222 ? 23.18263 49.62634 11.61774 1.000 47.86900 214 MET D C 1
ATOM 13010 O O . MET D 1 222 ? 23.39354 50.14627 12.72032 1.000 46.81095 214 MET D O 1
ATOM 13015 N N . LYS D 1 223 ? 23.52580 50.22223 10.47119 1.000 48.22507 215 LYS D N 1
ATOM 13016 C CA . LYS D 1 223 ? 24.14012 51.54741 10.47825 1.000 47.80023 215 LYS D CA 1
ATOM 13017 C C . LYS D 1 223 ? 23.24470 52.57974 11.15170 1.000 47.79645 215 LYS D C 1
ATOM 13018 O O . LYS D 1 223 ? 23.74178 53.57433 11.69448 1.000 48.46297 215 LYS D O 1
ATOM 13020 N N . GLU D 1 224 ? 21.93230 52.36045 11.13869 1.000 46.36164 216 GLU D N 1
ATOM 13021 C CA . GLU D 1 224 ? 20.98321 53.25145 11.78903 1.000 45.37470 216 GLU D CA 1
ATOM 13022 C C . GLU D 1 224 ? 20.55150 52.76218 13.16595 1.000 43.50330 216 GLU D C 1
ATOM 13023 O O . GLU D 1 224 ? 19.72192 53.41516 13.80502 1.000 44.84663 216 GLU D O 1
ATOM 13025 N N . GLY D 1 225 ? 21.09230 51.64087 13.63918 1.000 40.74882 217 GLY D N 1
ATOM 13026 C CA . GLY D 1 225 ? 20.65690 51.07822 14.90901 1.000 39.07529 217 GLY D CA 1
ATOM 13027 C C . GLY D 1 225 ? 19.20674 50.65005 14.92510 1.000 37.80991 217 GLY D C 1
ATOM 13028 O O . GLY D 1 225 ? 18.57443 50.64722 15.98905 1.000 39.03096 217 GLY D O 1
ATOM 13029 N N . LYS D 1 226 ? 18.65878 50.27970 13.76786 1.000 36.04802 218 LYS D N 1
ATOM 13030 C CA . LYS D 1 226 ? 17.23571 50.00894 13.63601 1.000 34.43474 218 LYS D CA 1
ATOM 13031 C C . LYS D 1 226 ? 16.88684 48.53393 13.49247 1.000 31.11406 218 LYS D C 1
ATOM 13032 O O . LYS D 1 226 ? 15.69880 48.20536 13.48761 1.000 30.39553 218 LYS D O 1
ATOM 13034 N N . LEU D 1 227 ? 17.86919 47.64271 13.36281 1.000 28.49588 219 LEU D N 1
ATOM 13035 C CA . LEU D 1 227 ? 17.56442 46.22446 13.20095 1.000 27.45592 219 LEU D CA 1
ATOM 13036 C C . LEU D 1 227 ? 16.87526 45.68089 14.45072 1.000 27.32315 219 LEU D C 1
ATOM 13037 O O . LEU D 1 227 ? 17.35290 45.87644 15.57227 1.000 28.68622 219 LEU D O 1
ATOM 13042 N N . LEU D 1 228 ? 15.74734 44.99060 14.25203 1.000 26.05106 220 LEU D N 1
ATOM 13043 C CA . LEU D 1 228 ? 14.87576 44.59016 15.35383 1.000 26.11783 220 LEU D CA 1
ATOM 13044 C C . LEU D 1 228 ? 15.09501 43.16078 15.83857 1.000 26.45187 220 LEU D C 1
ATOM 13045 O O . LEU D 1 228 ? 14.64774 42.82858 16.94345 1.000 27.34627 220 LEU D O 1
ATOM 13050 N N . PHE D 1 229 ? 15.75829 42.31590 15.05407 1.000 26.24941 221 PHE D N 1
ATOM 13051 C CA . PHE D 1 229 ? 15.97539 40.92061 15.40658 1.000 26.02184 221 PHE D CA 1
ATOM 13052 C C . PHE D 1 229 ? 17.22883 40.43457 14.69451 1.000 25.22376 221 PHE D C 1
ATOM 13053 O O . PHE D 1 229 ? 17.65522 41.03673 13.70313 1.000 25.30589 221 PHE D O 1
ATOM 13061 N N . PRO D 1 230 ? 17.84719 39.35395 15.17727 1.000 25.01431 222 PRO D N 1
ATOM 13062 C CA . PRO D 1 230 ? 19.08841 38.87129 14.55371 1.000 24.48969 222 PRO D CA 1
ATOM 13063 C C . PRO D 1 230 ? 18.86471 38.39107 13.12448 1.000 22.60585 222 PRO D C 1
ATOM 13064 O O . PRO D 1 230 ? 17.77012 37.97132 12.74103 1.000 22.47450 222 PRO D O 1
ATOM 13068 N N . ALA D 1 231 ? 19.93123 38.44375 12.33275 1.000 21.90917 223 ALA D N 1
ATOM 13069 C CA . ALA D 1 231 ? 19.88077 38.02253 10.94381 1.000 21.53592 223 ALA D CA 1
ATOM 13070 C C . ALA D 1 231 ? 21.02422 37.06466 10.65145 1.000 20.33346 223 ALA D C 1
ATOM 13071 O O . ALA D 1 231 ? 22.16159 37.28044 11.08482 1.000 20.89064 223 ALA D O 1
ATOM 13073 N N . LEU D 1 232 ? 20.71028 36.00211 9.92341 1.000 19.72421 224 LEU D N 1
ATOM 13074 C CA . LEU D 1 232 ? 21.71316 35.08698 9.40014 1.000 20.14449 224 LEU D CA 1
ATOM 13075 C C . LEU D 1 232 ? 21.88784 35.39020 7.91773 1.000 18.54290 224 LEU D C 1
ATOM 13076 O O . LEU D 1 232 ? 20.94247 35.23903 7.13315 1.000 18.84503 224 LEU D O 1
ATOM 13081 N N . ASN D 1 233 ? 23.09062 35.82741 7.54728 1.000 18.87772 225 ASN D N 1
ATOM 13082 C CA . ASN D 1 233 ? 23.45305 36.14593 6.16799 1.000 18.44905 225 ASN D CA 1
ATOM 13083 C C . ASN D 1 233 ? 23.77625 34.83689 5.45348 1.000 18.44179 225 ASN D C 1
ATOM 13084 O O . ASN D 1 233 ? 24.87566 34.29391 5.59202 1.000 18.52013 225 ASN D O 1
ATOM 13089 N N . VAL D 1 234 ? 22.80761 34.33045 4.68271 1.000 16.60696 226 VAL D N 1
ATOM 13090 C CA . VAL D 1 234 ? 22.99235 33.10875 3.90374 1.000 16.91049 226 VAL D CA 1
ATOM 13091 C C . VAL D 1 234 ? 23.77819 33.37026 2.62363 1.000 15.82581 226 VAL D C 1
ATOM 13092 O O . VAL D 1 234 ? 24.53521 32.50048 2.17042 1.000 16.79381 226 VAL D O 1
ATOM 13096 N N . ASN D 1 235 ? 23.61971 34.55383 2.01974 1.000 15.77114 227 ASN D N 1
ATOM 13097 C CA . ASN D 1 235 ? 24.30703 34.83654 0.76360 1.000 15.32608 227 ASN D CA 1
ATOM 13098 C C . ASN D 1 235 ? 25.80218 34.59279 0.88459 1.000 16.24117 227 ASN D C 1
ATOM 13099 O O . ASN D 1 235 ? 26.41864 34.02212 -0.02014 1.000 16.61207 227 ASN D O 1
ATOM 13104 N N . ASP D 1 236 ? 26.39480 34.99831 2.00421 1.000 16.43260 228 ASP D N 1
ATOM 13105 C CA . ASP D 1 236 ? 27.83784 34.96690 2.16371 1.000 17.39465 228 ASP D CA 1
ATOM 13106 C C . ASP D 1 236 ? 28.37347 33.67714 2.77387 1.000 16.42486 228 ASP D C 1
ATOM 13107 O O . ASP D 1 236 ? 29.56209 33.61221 3.08696 1.000 17.60206 228 ASP D O 1
ATOM 13112 N N . SER D 1 237 ? 27.55716 32.63801 2.92111 1.000 15.35817 229 SER D N 1
ATOM 13113 C CA . SER D 1 237 ? 28.14839 31.30721 2.97243 1.000 16.25188 229 SER D CA 1
ATOM 13114 C C . SER D 1 237 ? 28.96763 31.11636 1.70490 1.000 16.08180 229 SER D C 1
ATOM 13115 O O . SER D 1 237 ? 28.56121 31.55071 0.62114 1.000 16.01396 229 SER D O 1
ATOM 13118 N N . VAL D 1 238 ? 30.14417 30.49836 1.84201 1.000 16.34474 230 VAL D N 1
ATOM 13119 C CA . VAL D 1 238 ? 30.95668 30.22345 0.65827 1.000 16.56874 230 VAL D CA 1
ATOM 13120 C C . VAL D 1 238 ? 30.16261 29.40229 -0.34150 1.000 15.70778 230 VAL D C 1
ATOM 13121 O O . VAL D 1 238 ? 30.18167 29.67228 -1.54955 1.000 16.30304 230 VAL D O 1
ATOM 13125 N N . THR D 1 239 ? 29.44734 28.38717 0.15019 1.000 16.00283 231 THR D N 1
ATOM 13126 C CA . THR D 1 239 ? 28.71927 27.47509 -0.71529 1.000 15.76135 231 THR D CA 1
ATOM 13127 C C . THR D 1 239 ? 27.47923 28.10206 -1.33292 1.000 15.30986 231 THR D C 1
ATOM 13128 O O . THR D 1 239 ? 26.85172 27.46384 -2.18097 1.000 16.85401 231 THR D O 1
ATOM 13132 N N . LYS D 1 240 ? 27.11546 29.32347 -0.94115 1.000 14.68841 232 LYS D N 1
ATOM 13133 C CA . LYS D 1 240 ? 26.05228 30.05243 -1.61610 1.000 15.04221 232 LYS D CA 1
ATOM 13134 C C . LYS D 1 240 ? 26.67340 31.02896 -2.61369 1.000 15.11414 232 LYS D C 1
ATOM 13135 O O . LYS D 1 240 ? 26.57853 30.81523 -3.82887 1.000 14.98572 232 LYS D O 1
ATOM 13141 N N . SER D 1 241 ? 27.32495 32.08480 -2.10534 1.000 15.42449 233 SER D N 1
ATOM 13142 C CA . SER D 1 241 ? 27.84571 33.16747 -2.94682 1.000 16.04093 233 SER D CA 1
ATOM 13143 C C . SER D 1 241 ? 28.71311 32.67253 -4.09991 1.000 15.39762 233 SER D C 1
ATOM 13144 O O . SER D 1 241 ? 28.60526 33.17575 -5.22377 1.000 15.74377 233 SER D O 1
ATOM 13147 N N . LYS D 1 242 ? 29.59747 31.70736 -3.85595 1.000 14.79747 234 LYS D N 1
ATOM 13148 C CA A LYS D 1 242 ? 30.53334 31.26297 -4.88378 0.484 15.46345 234 LYS D CA 1
ATOM 13149 C CA B LYS D 1 242 ? 30.51602 31.29265 -4.90875 0.516 14.71079 234 LYS D CA 1
ATOM 13150 C C . LYS D 1 242 ? 29.97339 30.16446 -5.77556 1.000 14.42217 234 LYS D C 1
ATOM 13151 O O . LYS D 1 242 ? 30.69206 29.68034 -6.65679 1.000 16.23399 234 LYS D O 1
ATOM 13162 N N . PHE D 1 243 ? 28.71157 29.76697 -5.57467 1.000 14.11557 235 PHE D N 1
ATOM 13163 C CA . PHE D 1 243 ? 28.10575 28.68909 -6.35137 1.000 12.72892 235 PHE D CA 1
ATOM 13164 C C . PHE D 1 243 ? 26.79735 29.14456 -6.99665 1.000 13.71736 235 PHE D C 1
ATOM 13165 O O . PHE D 1 243 ? 26.67743 29.17509 -8.22585 1.000 14.95702 235 PHE D O 1
ATOM 13173 N N . ASP D 1 244 ? 25.81524 29.49232 -6.16926 1.000 13.84057 236 ASP D N 1
ATOM 13174 C CA . ASP D 1 244 ? 24.56275 30.05599 -6.65362 1.000 13.13179 236 ASP D CA 1
ATOM 13175 C C . ASP D 1 244 ? 24.81653 31.30138 -7.50432 1.000 13.28178 236 ASP D C 1
ATOM 13176 O O . ASP D 1 244 ? 24.42928 31.35461 -8.68009 1.000 14.01814 236 ASP D O 1
ATOM 13181 N N . ASN D 1 245 ? 25.49225 32.31298 -6.93626 1.000 13.14861 237 ASN D N 1
ATOM 13182 C CA . ASN D 1 245 ? 25.59191 33.58935 -7.64448 1.000 12.81574 237 ASN D CA 1
ATOM 13183 C C . ASN D 1 245 ? 26.38528 33.44230 -8.93134 1.000 13.31614 237 ASN D C 1
ATOM 13184 O O . ASN D 1 245 ? 26.09026 34.11958 -9.92541 1.000 15.26632 237 ASN D O 1
ATOM 13189 N N . VAL D 1 246 ? 27.38442 32.56247 -8.93178 1.000 12.92046 238 VAL D N 1
ATOM 13190 C CA . VAL D 1 246 ? 28.25040 32.36197 -10.08663 1.000 12.04060 238 VAL D CA 1
ATOM 13191 C C . VAL D 1 246 ? 27.66635 31.30921 -11.03025 1.000 12.21837 238 VAL D C 1
ATOM 13192 O O . VAL D 1 246 ? 27.20066 31.64243 -12.12513 1.000 13.28975 238 VAL D O 1
ATOM 13196 N N . TYR D 1 247 ? 27.69849 30.03228 -10.62151 1.000 12.36815 239 TYR D N 1
ATOM 13197 C CA . TYR D 1 247 ? 27.29896 28.94722 -11.52023 1.000 12.59943 239 TYR D CA 1
ATOM 13198 C C . TYR D 1 247 ? 25.79780 28.92896 -11.76967 1.000 12.29669 239 TYR D C 1
ATOM 13199 O O . TYR D 1 247 ? 25.35670 28.46515 -12.82966 1.000 13.08233 239 TYR D O 1
ATOM 13208 N N . GLY D 1 248 ? 24.99674 29.39662 -10.80602 1.000 12.05528 240 GLY D N 1
ATOM 13209 C CA . GLY D 1 248 ? 23.56920 29.53304 -11.06222 1.000 12.08642 240 GLY D CA 1
ATOM 13210 C C . GLY D 1 248 ? 23.29383 30.45230 -12.23552 1.000 12.66304 240 GLY D C 1
ATOM 13211 O O . GLY D 1 248 ? 22.51867 30.11931 -13.13790 1.000 13.43516 240 GLY D O 1
ATOM 13212 N N . CYS D 1 249 ? 23.92010 31.63385 -12.23221 1.000 12.07425 241 CYS D N 1
ATOM 13213 C CA . CYS D 1 249 ? 23.72509 32.57259 -13.32917 1.000 13.17089 241 CYS D CA 1
ATOM 13214 C C . CYS D 1 249 ? 24.34745 32.07033 -14.62233 1.000 13.65424 241 CYS D C 1
ATOM 13215 O O . CYS D 1 249 ? 23.80400 32.33601 -15.69975 1.000 13.02150 241 CYS D O 1
ATOM 13218 N N . ARG D 1 250 ? 25.47143 31.34115 -14.54148 1.000 12.71475 242 ARG D N 1
ATOM 13219 C CA . ARG D 1 250 ? 26.02730 30.73077 -15.74562 1.000 11.07350 242 ARG D CA 1
ATOM 13220 C C . ARG D 1 250 ? 24.98055 29.86312 -16.44561 1.000 11.62858 242 ARG D C 1
ATOM 13221 O O . ARG D 1 250 ? 24.89576 29.83834 -17.67999 1.000 12.99897 242 ARG D O 1
ATOM 13229 N N . HIS D 1 251 ? 24.17332 29.14994 -15.66594 1.000 12.06471 243 HIS D N 1
ATOM 13230 C CA . HIS D 1 251 ? 23.08957 28.35064 -16.22686 1.000 12.07598 243 HIS D CA 1
ATOM 13231 C C . HIS D 1 251 ? 21.91509 29.22338 -16.67320 1.000 12.56070 243 HIS D C 1
ATOM 13232 O O . HIS D 1 251 ? 21.47864 29.15468 -17.82972 1.000 13.25939 243 HIS D O 1
ATOM 13239 N N . SER D 1 252 ? 21.39766 30.06056 -15.77884 1.000 11.89123 244 SER D N 1
ATOM 13240 C CA . SER D 1 252 ? 20.05818 30.60198 -15.96400 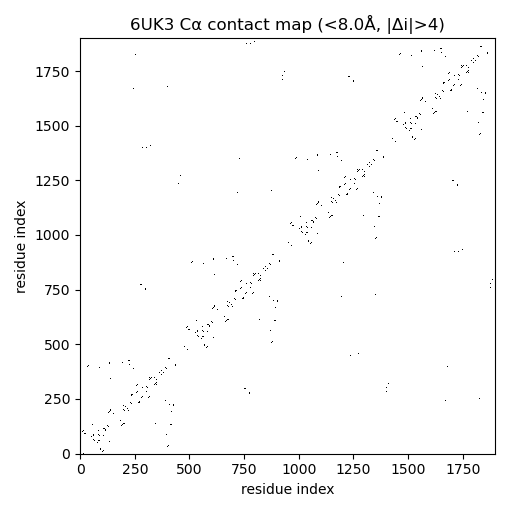1.000 11.99153 244 SER D CA 1
ATOM 13241 C C . SER D 1 252 ? 19.99659 31.91552 -16.74227 1.000 12.31485 244 SER D C 1
ATOM 13242 O O . SER D 1 252 ? 18.91435 32.25923 -17.23290 1.000 12.62527 244 SER D O 1
ATOM 13245 N N . LEU D 1 253 ? 21.10747 32.65062 -16.89405 1.000 12.02026 245 LEU D N 1
ATOM 13246 C CA . LEU D 1 253 ? 21.05825 33.87979 -17.69579 1.000 11.02642 245 LEU D CA 1
ATOM 13247 C C . LEU D 1 253 ? 20.81163 33.55991 -19.16983 1.000 11.34093 245 LEU D C 1
ATOM 13248 O O . LEU D 1 253 ? 19.82463 34.01357 -19.76534 1.000 12.62834 245 LEU D O 1
ATOM 13253 N N . VAL D 1 254 ? 21.68824 32.75495 -19.77111 1.000 11.65404 246 VAL D N 1
ATOM 13254 C CA . VAL D 1 254 ? 21.53706 32.41469 -21.18302 1.000 13.05345 246 VAL D CA 1
ATOM 13255 C C . VAL D 1 254 ? 20.24264 31.64642 -21.41618 1.000 11.76905 246 VAL D C 1
ATOM 13256 O O . VAL D 1 254 ? 19.60130 31.79594 -22.46300 1.000 12.61012 246 VAL D O 1
ATOM 13260 N N . ASP D 1 255 ? 19.83675 30.82135 -20.44804 1.000 12.36476 247 ASP D N 1
ATOM 13261 C CA . ASP D 1 255 ? 18.57023 30.10093 -20.54262 1.000 11.86844 247 ASP D CA 1
ATOM 13262 C C . ASP D 1 255 ? 17.43310 31.08782 -20.77310 1.000 12.04055 247 ASP D C 1
ATOM 13263 O O . ASP D 1 255 ? 16.63894 30.93968 -21.70996 1.000 12.35507 247 ASP D O 1
ATOM 13268 N N . ALA D 1 256 ? 17.38041 32.14125 -19.95327 1.000 12.20979 248 ALA D N 1
ATOM 13269 C CA . ALA D 1 256 ? 16.31693 33.13196 -20.08243 1.000 12.79530 248 ALA D CA 1
ATOM 13270 C C . ALA D 1 256 ? 16.41195 33.90489 -21.39477 1.000 11.94194 248 ALA D C 1
ATOM 13271 O O . ALA D 1 256 ? 15.38943 34.16366 -22.03775 1.000 12.71413 248 ALA D O 1
ATOM 13273 N N . ILE D 1 257 ? 17.61839 34.30480 -21.80273 1.000 12.38303 249 ILE D N 1
ATOM 13274 C CA . ILE D 1 257 ? 17.75257 35.02663 -23.06699 1.000 11.69064 249 ILE D CA 1
ATOM 13275 C C . ILE D 1 257 ? 17.29005 34.16588 -24.23473 1.000 12.04153 249 ILE D C 1
ATOM 13276 O O . ILE D 1 257 ? 16.57978 34.64099 -25.13320 1.000 12.97553 249 ILE D O 1
ATOM 13281 N N . MET D 1 258 ? 17.67379 32.88829 -24.23891 1.000 11.90068 250 MET D N 1
ATOM 13282 C CA . MET D 1 258 ? 17.24445 31.99590 -25.31408 1.000 11.43133 250 MET D CA 1
ATOM 13283 C C . MET D 1 258 ? 15.72763 31.82976 -25.32916 1.000 12.43103 250 MET D C 1
ATOM 13284 O O . MET D 1 258 ? 15.09519 31.93760 -26.38437 1.000 13.39617 250 MET D O 1
ATOM 13289 N N . ARG D 1 259 ? 15.12484 31.53591 -24.17638 1.000 11.77892 251 ARG D N 1
ATOM 13290 C CA . ARG D 1 259 ? 13.67413 31.34730 -24.16851 1.000 13.02060 251 ARG D CA 1
ATOM 13291 C C . ARG D 1 259 ? 12.94671 32.61105 -24.61116 1.000 12.90049 251 ARG D C 1
ATOM 13292 O O . ARG D 1 259 ? 11.94333 32.53677 -25.32985 1.000 13.73545 251 ARG D O 1
ATOM 13300 N N . ALA D 1 260 ? 13.42607 33.77844 -24.17536 1.000 12.60288 252 ALA D N 1
ATOM 13301 C CA . ALA D 1 260 ? 12.69920 35.01489 -24.43999 1.000 13.26077 252 ALA D CA 1
ATOM 13302 C C . ALA D 1 260 ? 12.83968 35.47178 -25.88722 1.000 13.36916 252 ALA D C 1
ATOM 13303 O O . ALA D 1 260 ? 11.91254 36.07280 -26.43463 1.000 15.46703 252 ALA D O 1
ATOM 13305 N N . THR D 1 261 ? 13.98651 35.22878 -26.51664 1.000 12.62541 253 THR D N 1
ATOM 13306 C CA . THR D 1 261 ? 14.31307 35.86743 -27.78910 1.000 12.56598 253 THR D CA 1
ATOM 13307 C C . THR D 1 261 ? 14.80367 34.91023 -28.86145 1.000 12.21273 253 THR D C 1
ATOM 13308 O O . THR D 1 261 ? 14.74572 35.26470 -30.04672 1.000 14.13550 253 THR D O 1
ATOM 13312 N N . ASP D 1 262 ? 15.30492 33.73200 -28.49469 1.000 12.07412 254 ASP D N 1
ATOM 13313 C CA . ASP D 1 262 ? 15.88591 32.79784 -29.45823 1.000 12.23889 254 ASP D CA 1
ATOM 13314 C C . ASP D 1 262 ? 16.96526 33.45683 -30.32173 1.000 12.78272 254 ASP D C 1
ATOM 13315 O O . ASP D 1 262 ? 17.16231 33.08752 -31.47928 1.000 13.87655 254 ASP D O 1
ATOM 13320 N N . VAL D 1 263 ? 17.68425 34.42915 -29.77815 1.000 12.17432 255 VAL D N 1
ATOM 13321 C CA A VAL D 1 263 ? 18.71788 35.12453 -30.53339 0.808 12.44749 255 VAL D CA 1
ATOM 13322 C CA B VAL D 1 263 ? 18.72447 35.11590 -30.54122 0.192 13.07762 255 VAL D CA 1
ATOM 13323 C C . VAL D 1 263 ? 20.03519 34.36313 -30.40385 1.000 12.73746 255 VAL D C 1
ATOM 13324 O O . VAL D 1 263 ? 20.38836 33.87698 -29.32009 1.000 14.19328 255 VAL D O 1
ATOM 13331 N N . MET D 1 264 ? 20.75733 34.24811 -31.51276 1.000 11.02991 256 MET D N 1
ATOM 13332 C CA . MET D 1 264 ? 22.08911 33.65591 -31.46042 1.000 11.67355 256 MET D CA 1
ATOM 13333 C C . MET D 1 264 ? 23.03272 34.58163 -30.70732 1.000 11.85537 256 MET D C 1
ATOM 13334 O O . MET D 1 264 ? 23.11819 35.77617 -31.00648 1.000 13.26560 256 MET D O 1
ATOM 13339 N N . LEU D 1 265 ? 23.74896 34.03076 -29.73476 1.000 11.81822 257 LEU D N 1
ATOM 13340 C CA A LEU D 1 265 ? 24.71241 34.84785 -29.01883 0.242 12.52941 257 LEU D CA 1
ATOM 13341 C CA B LEU D 1 265 ? 24.73207 34.79370 -28.97619 0.758 13.27178 257 LEU D CA 1
ATOM 13342 C C . LEU D 1 265 ? 26.06632 34.87219 -29.70599 1.000 12.71082 257 LEU D C 1
ATOM 13343 O O . LEU D 1 265 ? 26.79913 35.85777 -29.55980 1.000 13.46940 257 LEU D O 1
ATOM 13352 N N . SER D 1 266 ? 26.38970 33.83591 -30.47828 1.000 12.87479 258 SER D N 1
ATOM 13353 C CA . SER D 1 266 ? 27.71317 33.70255 -31.07972 1.000 12.87083 258 SER D CA 1
ATOM 13354 C C . SER D 1 266 ? 28.06486 34.91420 -31.91906 1.000 13.99487 258 SER D C 1
ATOM 13355 O O . SER D 1 266 ? 27.27431 35.35718 -32.75555 1.000 15.86945 258 SER D O 1
ATOM 13358 N N . GLY D 1 267 ? 29.27269 35.43636 -31.70585 1.000 14.10749 259 GLY D N 1
ATOM 13359 C CA . GLY D 1 267 ? 29.78655 36.53652 -32.49009 1.000 16.67649 259 GLY D CA 1
ATOM 13360 C C . GLY D 1 267 ? 29.29858 37.90347 -32.07718 1.000 15.82025 259 GLY D C 1
ATOM 13361 O O . GLY D 1 267 ? 29.93752 38.90264 -32.43140 1.000 19.81491 259 GLY D O 1
ATOM 13362 N N . LYS D 1 268 ? 28.18679 37.98823 -31.34687 1.000 13.95781 260 LYS D N 1
ATOM 13363 C CA . LYS D 1 268 ? 27.66284 39.27739 -30.93330 1.000 12.95118 260 LYS D CA 1
ATOM 13364 C C . LYS D 1 268 ? 28.47652 39.83826 -29.77824 1.000 13.71250 260 LYS D C 1
ATOM 13365 O O . LYS D 1 268 ? 29.07907 39.09871 -28.99323 1.000 14.93658 260 LYS D O 1
ATOM 13371 N N . VAL D 1 269 ? 28.47104 41.16101 -29.66960 1.000 12.32153 261 VAL D N 1
ATOM 13372 C CA . VAL D 1 269 ? 29.02140 41.82812 -28.49422 1.000 12.17965 261 VAL D CA 1
ATOM 13373 C C . VAL D 1 269 ? 27.93298 41.86498 -27.42933 1.000 11.56386 261 VAL D C 1
ATOM 13374 O O . VAL D 1 269 ? 26.82839 42.36660 -27.66648 1.000 12.77379 261 VAL D O 1
ATOM 13378 N N . ALA D 1 270 ? 28.23015 41.30507 -26.26349 1.000 11.13605 262 ALA D N 1
ATOM 13379 C CA . ALA D 1 270 ? 27.30042 41.27961 -25.14032 1.000 11.86241 262 ALA D CA 1
ATOM 13380 C C . ALA D 1 270 ? 27.93822 42.05005 -23.99719 1.000 11.65487 262 ALA D C 1
ATOM 13381 O O . ALA D 1 270 ? 29.05323 41.72769 -23.58211 1.000 12.72395 262 ALA D O 1
ATOM 13383 N N . CYS D 1 271 ? 27.26072 43.09046 -23.52468 1.000 11.59211 263 CYS D N 1
ATOM 13384 C CA . CYS D 1 271 ? 27.78689 43.94865 -22.47302 1.000 11.72413 263 CYS D CA 1
ATOM 13385 C C . CYS D 1 271 ? 27.22772 43.48863 -21.13170 1.000 11.70559 263 CYS D C 1
ATOM 13386 O O . CYS D 1 271 ? 26.01469 43.55167 -20.90568 1.000 12.54139 263 CYS D O 1
ATOM 13389 N N . VAL D 1 272 ? 28.11532 43.00733 -20.26356 1.000 11.61984 264 VAL D N 1
ATOM 13390 C CA . VAL D 1 272 ? 27.79187 42.61761 -18.89969 1.000 11.23970 264 VAL D CA 1
ATOM 13391 C C . VAL D 1 272 ? 28.23674 43.74989 -17.99149 1.000 10.97666 264 VAL D C 1
ATOM 13392 O O . VAL D 1 272 ? 29.43056 44.08855 -17.94331 1.000 11.80756 264 VAL D O 1
ATOM 13396 N N . LEU D 1 273 ? 27.27216 44.36355 -17.30586 1.000 11.55800 265 LEU D N 1
ATOM 13397 C CA . LEU D 1 273 ? 27.53389 45.52844 -16.46825 1.000 11.69011 265 LEU D CA 1
ATOM 13398 C C . LEU D 1 273 ? 27.66481 45.03662 -15.03140 1.000 11.95662 265 LEU D C 1
ATOM 13399 O O . LEU D 1 273 ? 26.69968 44.53742 -14.44087 1.000 12.58051 265 LEU D O 1
ATOM 13404 N N . GLY D 1 274 ? 28.87245 45.15015 -14.48702 1.000 12.37459 266 GLY D N 1
ATOM 13405 C CA . GLY D 1 274 ? 29.20369 44.54341 -13.21774 1.000 12.35192 266 GLY D CA 1
ATOM 13406 C C . GLY D 1 274 ? 29.96751 43.25616 -13.42396 1.000 12.28241 266 GLY D C 1
ATOM 13407 O O . GLY D 1 274 ? 29.68328 42.49372 -14.35993 1.000 13.58196 266 GLY D O 1
ATOM 13408 N N . TYR D 1 275 ? 30.93884 43.00785 -12.54847 1.000 11.92004 267 TYR D N 1
ATOM 13409 C CA . TYR D 1 275 ? 31.75618 41.80537 -12.60667 1.000 11.17360 267 TYR D CA 1
ATOM 13410 C C . TYR D 1 275 ? 32.03600 41.30282 -11.19934 1.000 10.99374 267 TYR D C 1
ATOM 13411 O O . TYR D 1 275 ? 33.16438 40.92149 -10.86726 1.000 12.06542 267 TYR D O 1
ATOM 13420 N N . GLY D 1 276 ? 31.00965 41.33794 -10.33978 1.000 12.75101 268 GLY D N 1
ATOM 13421 C CA . GLY D 1 276 ? 31.02316 40.62537 -9.07893 1.000 12.02347 268 GLY D CA 1
ATOM 13422 C C . GLY D 1 276 ? 30.68001 39.16954 -9.30444 1.000 11.02272 268 GLY D C 1
ATOM 13423 O O . GLY D 1 276 ? 30.94389 38.60688 -10.37312 1.000 12.51844 268 GLY D O 1
ATOM 13424 N N . ASP D 1 277 ? 30.07010 38.53267 -8.29950 1.000 12.17310 269 ASP D N 1
ATOM 13425 C CA . ASP D 1 277 ? 29.76277 37.10743 -8.45245 1.000 12.02801 269 ASP D CA 1
ATOM 13426 C C . ASP D 1 277 ? 28.78190 36.86259 -9.59817 1.000 11.80879 269 ASP D C 1
ATOM 13427 O O . ASP D 1 277 ? 29.00645 35.99005 -10.44877 1.000 12.86436 269 ASP D O 1
ATOM 13432 N N . VAL D 1 278 ? 27.68648 37.62948 -9.63461 1.000 12.35187 270 VAL D N 1
ATOM 13433 C CA . VAL D 1 278 ? 26.68314 37.48160 -10.68453 1.000 11.97590 270 VAL D CA 1
ATOM 13434 C C . VAL D 1 278 ? 27.25180 37.85126 -12.05395 1.000 10.97611 270 VAL D C 1
ATOM 13435 O O . VAL D 1 278 ? 27.01122 37.15590 -13.04757 1.000 11.91618 270 VAL D O 1
ATOM 13439 N N . GLY D 1 279 ? 28.01746 38.93844 -12.13226 1.000 11.90478 271 GLY D N 1
ATOM 13440 C CA . GLY D 1 279 ? 28.62074 39.31823 -13.39943 1.000 11.57749 271 GLY D CA 1
ATOM 13441 C C . GLY D 1 279 ? 29.61999 38.29366 -13.90934 1.000 11.71700 271 GLY D C 1
ATOM 13442 O O . GLY D 1 279 ? 29.69821 38.03603 -15.11573 1.000 11.64870 271 GLY D O 1
ATOM 13443 N N . LYS D 1 280 ? 30.41280 37.70821 -13.00200 1.000 11.09878 272 LYS D N 1
ATOM 13444 C CA . LYS D 1 280 ? 31.33220 36.64011 -13.39487 1.000 11.49741 272 LYS D CA 1
ATOM 13445 C C . LYS D 1 280 ? 30.58097 35.46819 -14.01871 1.000 11.16516 272 LYS D C 1
ATOM 13446 O O . LYS D 1 280 ? 30.96263 34.96559 -15.08312 1.000 12.38230 272 LYS D O 1
ATOM 13452 N N . GLY D 1 281 ? 29.50535 35.01219 -13.36493 1.000 12.43541 273 GLY D N 1
ATOM 13453 C CA . GLY D 1 281 ? 28.74604 33.89650 -13.90555 1.000 12.74725 273 GLY D CA 1
ATOM 13454 C C . GLY D 1 281 ? 28.00418 34.26484 -15.17321 1.000 11.56818 273 GLY D C 1
ATOM 13455 O O . GLY D 1 281 ? 27.89401 33.45054 -16.09408 1.000 12.63864 273 GLY D O 1
ATOM 13456 N N . SER D 1 282 ? 27.52151 35.50412 -15.25066 1.000 11.03158 274 SER D N 1
ATOM 13457 C CA . SER D 1 282 ? 26.81201 35.96552 -16.43801 1.000 12.26448 274 SER D CA 1
ATOM 13458 C C . SER D 1 282 ? 27.73777 36.02166 -17.64482 1.000 11.24524 274 SER D C 1
ATOM 13459 O O . SER D 1 282 ? 27.35681 35.61197 -18.74975 1.000 12.15887 274 SER D O 1
ATOM 13462 N N . ALA D 1 283 ? 28.96263 36.52561 -17.45203 1.000 11.46346 275 ALA D N 1
ATOM 13463 C CA . ALA D 1 283 ? 29.92315 36.55725 -18.54563 1.000 12.25921 275 ALA D CA 1
ATOM 13464 C C . ALA D 1 283 ? 30.20600 35.14935 -19.05773 1.000 11.99364 275 ALA D C 1
ATOM 13465 O O . ALA D 1 283 ? 30.23343 34.92263 -20.27170 1.000 13.54682 275 ALA D O 1
ATOM 13467 N N . GLU D 1 284 ? 30.38427 34.18463 -18.14082 1.000 12.43398 276 GLU D N 1
ATOM 13468 C CA A GLU D 1 284 ? 30.60773 32.80276 -18.55528 0.481 13.48745 276 GLU D CA 1
ATOM 13469 C CA B GLU D 1 284 ? 30.60241 32.79414 -18.53841 0.519 15.18493 276 GLU D CA 1
ATOM 13470 C C . GLU D 1 284 ? 29.39828 32.23700 -19.28573 1.000 13.50482 276 GLU D C 1
ATOM 13471 O O . GLU D 1 284 ? 29.55307 31.46112 -20.23693 1.000 14.82589 276 GLU D O 1
ATOM 13482 N N . SER D 1 285 ? 28.18571 32.61728 -18.85827 1.000 13.43771 277 SER D N 1
ATOM 13483 C CA . SER D 1 285 ? 26.96920 32.15189 -19.51756 1.000 12.41719 277 SER D CA 1
ATOM 13484 C C . SER D 1 285 ? 26.98159 32.52590 -20.99555 1.000 13.45450 277 SER D C 1
ATOM 13485 O O . SER D 1 285 ? 26.65509 31.70649 -21.86307 1.000 14.14569 277 SER D O 1
ATOM 13488 N N . LEU D 1 286 ? 27.39454 33.75362 -21.29905 1.000 12.66544 278 LEU D N 1
ATOM 13489 C CA A LEU D 1 286 ? 27.40489 34.24771 -22.67179 0.649 12.02130 278 LEU D CA 1
ATOM 13490 C CA B LEU D 1 286 ? 27.38607 34.21793 -22.67946 0.351 13.27705 278 LEU D CA 1
ATOM 13491 C C . LEU D 1 286 ? 28.62296 33.74812 -23.44384 1.000 12.32067 278 LEU D C 1
ATOM 13492 O O . LEU D 1 286 ? 28.52194 33.40054 -24.62903 1.000 13.23992 278 LEU D O 1
ATOM 13501 N N . LYS D 1 287 ? 29.78593 33.70568 -22.78668 1.000 13.04082 279 LYS D N 1
ATOM 13502 C CA . LYS D 1 287 ? 31.01096 33.25625 -23.44706 1.000 13.98713 279 LYS D CA 1
ATOM 13503 C C . LYS D 1 287 ? 30.88683 31.81939 -23.94391 1.000 14.67771 279 LYS D C 1
ATOM 13504 O O . LYS D 1 287 ? 31.43479 31.47300 -25.00198 1.000 15.30608 279 LYS D O 1
ATOM 13510 N N . GLY D 1 288 ? 30.15519 30.97453 -23.21085 1.000 15.23970 280 GLY D N 1
ATOM 13511 C CA . GLY D 1 288 ? 29.98598 29.58772 -23.62432 1.000 16.02952 280 GLY D CA 1
ATOM 13512 C C . GLY D 1 288 ? 29.30824 29.43813 -24.96727 1.000 15.95146 280 GLY D C 1
ATOM 13513 O O . GLY D 1 288 ? 29.45321 28.39684 -25.61540 1.000 18.15372 280 GLY D O 1
ATOM 13514 N N . GLN D 1 289 ? 28.56985 30.45566 -25.40121 1.000 13.97217 281 GLN D N 1
ATOM 13515 C CA . GLN D 1 289 ? 27.91285 30.44208 -26.69546 1.000 14.11269 281 GLN D CA 1
ATOM 13516 C C . GLN D 1 289 ? 28.69291 31.19114 -27.76267 1.000 13.21636 281 GLN D C 1
ATOM 13517 O O . GLN D 1 289 ? 28.16130 31.42017 -28.85349 1.000 16.35094 281 GLN D O 1
ATOM 13523 N N . GLY D 1 290 ? 29.93947 31.55986 -27.49003 1.000 13.39365 282 GLY D N 1
ATOM 13524 C CA . GLY D 1 290 ? 30.71707 32.27758 -28.47729 1.000 13.87562 282 GLY D CA 1
ATOM 13525 C C . GLY D 1 290 ? 30.42207 33.75561 -28.56686 1.000 13.01272 282 GLY D C 1
ATOM 13526 O O . GLY D 1 290 ? 30.85746 34.39931 -29.52639 1.000 13.32750 282 GLY D O 1
ATOM 13527 N N . ALA D 1 291 ? 29.68915 34.32069 -27.60622 1.000 13.31814 283 ALA D N 1
ATOM 13528 C CA . ALA D 1 291 ? 29.54980 35.76881 -27.56953 1.000 12.40467 283 ALA D CA 1
ATOM 13529 C C . ALA D 1 291 ? 30.89520 36.39400 -27.22302 1.000 12.46618 283 ALA D C 1
ATOM 13530 O O . ALA D 1 291 ? 31.73215 35.78883 -26.54200 1.000 13.11552 283 ALA D O 1
ATOM 13532 N N . ARG D 1 292 ? 31.09009 37.62184 -27.68914 1.000 11.44295 284 ARG D N 1
ATOM 13533 C CA . ARG D 1 292 ? 32.24643 38.42656 -27.31477 1.000 11.19651 284 ARG D CA 1
ATOM 13534 C C . ARG D 1 292 ? 31.77574 39.36199 -26.20416 1.000 11.45981 284 ARG D C 1
ATOM 13535 O O . ARG D 1 292 ? 31.05746 40.33861 -26.45286 1.000 12.19453 284 ARG D O 1
ATOM 13543 N N . VAL D 1 293 ? 32.15240 39.03345 -24.97625 1.000 11.46192 285 VAL D N 1
ATOM 13544 C CA . VAL D 1 293 ? 31.65909 39.72471 -23.79479 1.000 12.31746 285 VAL D CA 1
ATOM 13545 C C . VAL D 1 293 ? 32.54617 40.92213 -23.48853 1.000 11.65751 285 VAL D C 1
ATOM 13546 O O . VAL D 1 293 ? 33.77789 40.80856 -23.43780 1.000 12.13080 285 VAL D O 1
ATOM 13550 N N . VAL D 1 294 ? 31.91653 42.06701 -23.27748 1.000 11.56401 286 VAL D N 1
ATOM 13551 C CA . VAL D 1 294 ? 32.57904 43.26520 -22.78245 1.000 11.31839 286 VAL D CA 1
ATOM 13552 C C . VAL D 1 294 ? 31.97056 43.58137 -21.42554 1.000 12.05290 286 VAL D C 1
ATOM 13553 O O . VAL D 1 294 ? 30.78014 43.33362 -21.20288 1.000 14.07440 286 VAL D O 1
ATOM 13557 N N . VAL D 1 295 ? 32.78581 44.08995 -20.50756 1.000 11.15278 287 VAL D N 1
ATOM 13558 C CA . VAL D 1 295 ? 32.41722 44.18726 -19.09985 1.000 11.50524 287 VAL D CA 1
ATOM 13559 C C . VAL D 1 295 ? 32.57042 45.63322 -18.64652 1.000 11.08110 287 VAL D C 1
ATOM 13560 O O . VAL D 1 295 ? 33.56516 46.28837 -18.97547 1.000 12.20090 287 VAL D O 1
ATOM 13564 N N . THR D 1 296 ? 31.60109 46.12946 -17.87739 1.000 11.38473 288 THR D N 1
ATOM 13565 C CA . THR D 1 296 ? 31.77526 47.39991 -17.18221 1.000 11.60688 288 THR D CA 1
ATOM 13566 C C . THR D 1 296 ? 31.96836 47.14458 -15.69093 1.000 11.99386 288 THR D C 1
ATOM 13567 O O . THR D 1 296 ? 31.46848 46.15641 -15.14120 1.000 12.76130 288 THR D O 1
ATOM 13571 N N . GLU D 1 297 ? 32.71712 48.03476 -15.03714 1.000 11.45852 289 GLU D N 1
ATOM 13572 C CA . GLU D 1 297 ? 32.94871 47.90321 -13.60339 1.000 11.31874 289 GLU D CA 1
ATOM 13573 C C . GLU D 1 297 ? 33.34154 49.24951 -13.02272 1.000 12.15434 289 GLU D C 1
ATOM 13574 O O . GLU D 1 297 ? 33.92424 50.08865 -13.71456 1.000 13.06529 289 GLU D O 1
ATOM 13580 N N . VAL D 1 298 ? 33.01419 49.43194 -11.73925 1.000 12.26136 290 VAL D N 1
ATOM 13581 C CA . VAL D 1 298 ? 33.53996 50.54265 -10.94578 1.000 12.95502 290 VAL D CA 1
ATOM 13582 C C . VAL D 1 298 ? 34.67339 50.10550 -10.01662 1.000 12.35742 290 VAL D C 1
ATOM 13583 O O . VAL D 1 298 ? 35.41689 50.96329 -9.51017 1.000 13.90570 290 VAL D O 1
ATOM 13587 N N . ASP D 1 299 ? 34.81324 48.81034 -9.76041 1.000 11.80573 291 ASP D N 1
ATOM 13588 C CA . ASP D 1 299 ? 35.79624 48.30215 -8.81896 1.000 11.76081 291 ASP D CA 1
ATOM 13589 C C . ASP D 1 299 ? 37.02687 47.87128 -9.60319 1.000 11.77175 291 ASP D C 1
ATOM 13590 O O . ASP D 1 299 ? 36.92604 46.98252 -10.46695 1.000 12.28083 291 ASP D O 1
ATOM 13595 N N . PRO D 1 300 ? 38.19252 48.47576 -9.35608 1.000 12.90282 292 PRO D N 1
ATOM 13596 C CA . PRO D 1 300 ? 39.37109 48.14787 -10.17630 1.000 12.06132 292 PRO D CA 1
ATOM 13597 C C . PRO D 1 300 ? 39.86096 46.72390 -10.00598 1.000 12.07941 292 PRO D C 1
ATOM 13598 O O . PRO D 1 300 ? 40.45809 46.17979 -10.94577 1.000 12.33067 292 PRO D O 1
ATOM 13602 N N . ILE D 1 301 ? 39.63194 46.09857 -8.84886 1.000 12.00048 293 ILE D N 1
ATOM 13603 C CA . ILE D 1 301 ? 40.00970 44.69845 -8.68775 1.000 12.33247 293 ILE D CA 1
ATOM 13604 C C . ILE D 1 301 ? 39.16010 43.80944 -9.58473 1.000 11.16188 293 ILE D C 1
ATOM 13605 O O . ILE D 1 301 ? 39.67812 42.94524 -10.30355 1.000 12.02429 293 ILE D O 1
ATOM 13610 N N . CYS D 1 302 ? 37.83627 43.99461 -9.54259 1.000 12.05796 294 CYS D N 1
ATOM 13611 C CA . CYS D 1 302 ? 36.96233 43.20831 -10.40381 1.000 12.03583 294 CYS D CA 1
ATOM 13612 C C . CYS D 1 302 ? 37.23658 43.48918 -11.87475 1.000 12.02305 294 CYS D C 1
ATOM 13613 O O . CYS D 1 302 ? 37.20894 42.56940 -12.70158 1.000 12.72936 294 CYS D O 1
ATOM 13616 N N . ALA D 1 303 ? 37.51464 44.75195 -12.22254 1.000 12.08133 295 ALA D N 1
ATOM 13617 C CA . ALA D 1 303 ? 37.88249 45.06869 -13.60284 1.000 11.84526 295 ALA D CA 1
ATOM 13618 C C . ALA D 1 303 ? 39.13494 44.31782 -14.03276 1.000 11.18284 295 ALA D C 1
ATOM 13619 O O . ALA D 1 303 ? 39.19427 43.78038 -15.14868 1.000 12.36171 295 ALA D O 1
ATOM 13621 N N . LEU D 1 304 ? 40.14374 44.26211 -13.16002 1.000 12.10554 296 LEU D N 1
ATOM 13622 C CA . LEU D 1 304 ? 41.37269 43.56453 -13.51610 1.000 12.24506 296 LEU D CA 1
ATOM 13623 C C . LEU D 1 304 ? 41.12713 42.06607 -13.66455 1.000 11.13437 296 LEU D C 1
ATOM 13624 O O . LEU D 1 304 ? 41.70479 41.42165 -14.54946 1.000 11.63939 296 LEU D O 1
ATOM 13629 N N . GLN D 1 305 ? 40.25772 41.49541 -12.82209 1.000 11.71716 297 GLN D N 1
ATOM 13630 C CA . GLN D 1 305 ? 39.87675 40.09699 -13.02304 1.000 11.36548 297 GLN D CA 1
ATOM 13631 C C . GLN D 1 305 ? 39.27610 39.89166 -14.40470 1.000 10.66778 297 GLN D C 1
ATOM 13632 O O . GLN D 1 305 ? 39.58387 38.90716 -15.08526 1.000 11.71768 297 GLN D O 1
ATOM 13638 N N . ALA D 1 306 ? 38.38023 40.78908 -14.82426 1.000 10.73504 298 ALA D N 1
ATOM 13639 C CA . ALA D 1 306 ? 37.76836 40.63637 -16.14235 1.000 11.11785 298 ALA D CA 1
ATOM 13640 C C . ALA D 1 306 ? 38.82362 40.66999 -17.24307 1.000 11.20810 298 ALA D C 1
ATOM 13641 O O . ALA D 1 306 ? 38.78107 39.86163 -18.17994 1.000 11.55385 298 ALA D O 1
ATOM 13643 N N . CYS D 1 307 ? 39.79835 41.57741 -17.12721 1.000 11.26356 299 CYS D N 1
ATOM 13644 C CA . CYS D 1 307 ? 40.87861 41.63476 -18.10663 1.000 12.68990 299 CYS D CA 1
ATOM 13645 C C . CYS D 1 307 ? 41.65969 40.33325 -18.14061 1.000 12.58623 299 CYS D C 1
ATOM 13646 O O . CYS D 1 307 ? 42.03764 39.85610 -19.21741 1.000 13.20163 299 CYS D O 1
ATOM 13649 N N . MET D 1 308 ? 41.95046 39.76934 -16.96618 1.000 11.75413 300 MET D N 1
ATOM 13650 C CA . MET D 1 308 ? 42.72733 38.53673 -16.90809 1.000 12.38029 300 MET D CA 1
ATOM 13651 C C . MET D 1 308 ? 41.97018 37.35148 -17.49138 1.000 12.52981 300 MET D C 1
ATOM 13652 O O . MET D 1 308 ? 42.59634 36.34236 -17.84288 1.000 14.61391 300 MET D O 1
ATOM 13657 N N . ALA D 1 309 ? 40.64735 37.45639 -17.61254 1.000 12.67133 301 ALA D N 1
ATOM 13658 C CA . ALA D 1 309 ? 39.83743 36.43987 -18.26346 1.000 15.51817 301 ALA D CA 1
ATOM 13659 C C . ALA D 1 309 ? 39.69690 36.68080 -19.75581 1.000 15.71346 301 ALA D C 1
ATOM 13660 O O . ALA D 1 309 ? 39.01136 35.90612 -20.43766 1.000 19.77998 301 ALA D O 1
ATOM 13662 N N . GLY D 1 310 ? 40.33143 37.72549 -20.27379 1.000 14.22638 302 GLY D N 1
ATOM 13663 C CA . GLY D 1 310 ? 40.30603 38.02103 -21.68566 1.000 14.60214 302 GLY D CA 1
ATOM 13664 C C . GLY D 1 310 ? 39.13536 38.85992 -22.14090 1.000 12.58914 302 GLY D C 1
ATOM 13665 O O . GLY D 1 310 ? 38.90278 38.94946 -23.35132 1.000 15.29715 302 GLY D O 1
ATOM 13666 N N . TYR D 1 311 ? 38.40481 39.49114 -21.22492 1.000 12.43006 303 TYR D N 1
ATOM 13667 C CA . TYR D 1 311 ? 37.31109 40.37837 -21.60218 1.000 12.68803 303 TYR D CA 1
ATOM 13668 C C . TYR D 1 311 ? 37.80678 41.81603 -21.70773 1.000 12.87100 303 TYR D C 1
ATOM 13669 O O . TYR D 1 311 ? 38.64454 42.26030 -20.91832 1.000 14.94629 303 TYR D O 1
ATOM 13678 N N . GLU D 1 312 ? 37.26827 42.54722 -22.67969 1.000 12.04405 304 GLU D N 1
ATOM 13679 C CA . GLU D 1 312 ? 37.51401 43.97868 -22.78607 1.000 12.41217 304 GLU D CA 1
ATOM 13680 C C . GLU D 1 312 ? 36.67424 44.69734 -21.73718 1.000 12.13583 304 GLU D C 1
ATOM 13681 O O . GLU D 1 312 ? 35.47083 44.45022 -21.62898 1.000 13.82637 304 GLU D O 1
ATOM 13687 N N . VAL D 1 313 ? 37.29539 45.59216 -20.97490 1.000 12.27654 305 VAL D N 1
ATOM 13688 C CA . VAL D 1 313 ? 36.59615 46.36885 -19.95747 1.000 12.35860 305 VAL D CA 1
ATOM 13689 C C . VAL D 1 313 ? 36.31332 47.75620 -20.51356 1.000 12.96552 305 VAL D C 1
ATOM 13690 O O . VAL D 1 313 ? 37.24600 48.49128 -20.87372 1.000 14.10978 305 VAL D O 1
ATOM 13694 N N . VAL D 1 314 ? 35.02003 48.10496 -20.58732 1.000 12.35826 306 VAL D N 1
ATOM 13695 C CA . VAL D 1 314 ? 34.54097 49.29336 -21.28332 1.000 13.22101 306 VAL D CA 1
ATOM 13696 C C . VAL D 1 314 ? 33.58153 50.05025 -20.38162 1.000 13.07999 306 VAL D C 1
ATOM 13697 O O . VAL D 1 314 ? 33.07800 49.51812 -19.39365 1.000 13.55369 306 VAL D O 1
ATOM 13701 N N . ARG D 1 315 ? 33.33749 51.31228 -20.73484 1.000 13.06938 307 ARG D N 1
ATOM 13702 C CA A ARG D 1 315 ? 32.16849 52.01707 -20.23313 0.576 13.86408 307 ARG D CA 1
ATOM 13703 C CA B ARG D 1 315 ? 32.16928 52.02407 -20.23654 0.424 13.69322 307 ARG D CA 1
ATOM 13704 C C . ARG D 1 315 ? 31.01796 51.81372 -21.21303 1.000 13.71515 307 ARG D C 1
ATOM 13705 O O . ARG D 1 315 ? 31.23086 51.64500 -22.41443 1.000 14.45218 307 ARG D O 1
ATOM 13720 N N . ILE D 1 316 ? 29.78741 51.80126 -20.68333 1.000 14.15498 308 ILE D N 1
ATOM 13721 C CA . ILE D 1 316 ? 28.63639 51.46388 -21.52868 1.000 13.61659 308 ILE D CA 1
ATOM 13722 C C . ILE D 1 316 ? 28.57372 52.34341 -22.77116 1.000 14.65973 308 ILE D C 1
ATOM 13723 O O . ILE D 1 316 ? 28.26654 51.86664 -23.86960 1.000 15.67386 308 ILE D O 1
ATOM 13728 N N . GLU D 1 317 ? 28.89725 53.63314 -22.63061 1.000 15.45414 309 GLU D N 1
ATOM 13729 C CA . GLU D 1 317 ? 28.82721 54.51880 -23.78626 1.000 17.07599 309 GLU D CA 1
ATOM 13730 C C . GLU D 1 317 ? 29.76232 54.08267 -24.90582 1.000 18.06154 309 GLU D C 1
ATOM 13731 O O . GLU D 1 317 ? 29.50558 54.40312 -26.07213 1.000 20.11696 309 GLU D O 1
ATOM 13737 N N . ASP D 1 318 ? 30.82515 53.34310 -24.57939 1.000 16.15029 310 ASP D N 1
ATOM 13738 C CA . ASP D 1 318 ? 31.79219 52.91205 -25.58086 1.000 16.89886 310 ASP D CA 1
ATOM 13739 C C . ASP D 1 318 ? 31.23521 51.84869 -26.51785 1.000 15.87446 310 ASP D C 1
ATOM 13740 O O . ASP D 1 318 ? 31.82949 51.61054 -27.57488 1.000 16.71250 310 ASP D O 1
ATOM 13745 N N . VAL D 1 319 ? 30.12757 51.19449 -26.16248 1.000 14.07214 311 VAL D N 1
ATOM 13746 C CA . VAL D 1 319 ? 29.67212 50.03820 -26.93064 1.000 14.23394 311 VAL D CA 1
ATOM 13747 C C . VAL D 1 319 ? 28.21596 50.16581 -27.36647 1.000 14.97039 311 VAL D C 1
ATOM 13748 O O . VAL D 1 319 ? 27.60244 49.17965 -27.78772 1.000 15.57474 311 VAL D O 1
ATOM 13752 N N . LEU D 1 320 ? 27.65240 51.37381 -27.28658 1.000 15.10809 312 LEU D N 1
ATOM 13753 C CA . LEU D 1 320 ? 26.26275 51.54564 -27.69949 1.000 15.24870 312 LEU D CA 1
ATOM 13754 C C . LEU D 1 320 ? 26.07314 51.28728 -29.19065 1.000 15.69830 312 LEU D C 1
ATOM 13755 O O . LEU D 1 320 ? 24.97922 50.89110 -29.61129 1.000 17.25953 312 LEU D O 1
ATOM 13760 N N . ASP D 1 321 ? 27.10855 51.49410 -30.00574 1.000 16.44078 313 ASP D N 1
ATOM 13761 C CA . ASP D 1 321 ? 27.02216 51.17501 -31.42792 1.000 18.51044 313 ASP D CA 1
ATOM 13762 C C . ASP D 1 321 ? 27.51452 49.77094 -31.76095 1.000 17.42908 313 ASP D C 1
ATOM 13763 O O . ASP D 1 321 ? 27.64919 49.43632 -32.94606 1.000 18.57965 313 ASP D O 1
ATOM 13768 N N . LYS D 1 322 ? 27.76587 48.93897 -30.74971 1.000 15.02471 314 LYS D N 1
ATOM 13769 C CA . LYS D 1 322 ? 28.35611 47.61935 -30.96597 1.000 15.48160 314 LYS D CA 1
ATOM 13770 C C . LYS D 1 322 ? 27.53984 46.51289 -30.30796 1.000 14.02018 314 LYS D C 1
ATOM 13771 O O . LYS D 1 322 ? 27.20286 45.51151 -30.94935 1.000 14.64016 314 LYS D O 1
ATOM 13777 N N . ALA D 1 323 ? 27.24505 46.66234 -29.02248 1.000 13.41438 315 ALA D N 1
ATOM 13778 C CA . ALA D 1 323 ? 26.58690 45.59383 -28.28182 1.000 12.61199 315 ALA D CA 1
ATOM 13779 C C . ALA D 1 323 ? 25.15031 45.39468 -28.74754 1.000 12.97688 315 ALA D C 1
ATOM 13780 O O . ALA D 1 323 ? 24.44055 46.34668 -29.08957 1.000 14.65262 315 ALA D O 1
ATOM 13782 N N . GLU D 1 324 ? 24.71974 44.14160 -28.75409 1.000 11.98931 316 GLU D N 1
ATOM 13783 C CA . GLU D 1 324 ? 23.33063 43.81955 -29.02227 1.000 12.73565 316 GLU D CA 1
ATOM 13784 C C . GLU D 1 324 ? 22.63881 43.13635 -27.85848 1.000 13.23591 316 GLU D C 1
ATOM 13785 O O . GLU D 1 324 ? 21.44830 42.81128 -27.96723 1.000 13.61841 316 GLU D O 1
ATOM 13791 N N . ILE D 1 325 ? 23.34262 42.92212 -26.75201 1.000 12.60437 317 ILE D N 1
ATOM 13792 C CA . ILE D 1 325 ? 22.77182 42.39440 -25.51887 1.000 12.78959 317 ILE D CA 1
ATOM 13793 C C . ILE D 1 325 ? 23.40598 43.18039 -24.38817 1.000 11.37659 317 ILE D C 1
ATOM 13794 O O . ILE D 1 325 ? 24.62528 43.38527 -24.38890 1.000 12.42344 317 ILE D O 1
ATOM 13799 N N . PHE D 1 326 ? 22.58925 43.60907 -23.42731 1.000 11.95199 318 PHE D N 1
ATOM 13800 C CA . PHE D 1 326 ? 23.04654 44.29334 -22.22357 1.000 11.59378 318 PHE D CA 1
ATOM 13801 C C . PHE D 1 326 ? 22.43915 43.58741 -21.02328 1.000 11.43881 318 PHE D C 1
ATOM 13802 O O . PHE D 1 326 ? 21.22475 43.36436 -20.99168 1.000 12.55068 318 PHE D O 1
ATOM 13810 N N . VAL D 1 327 ? 23.27555 43.23695 -20.04343 1.000 10.99284 319 VAL D N 1
ATOM 13811 C CA . VAL D 1 327 ? 22.84657 42.51567 -18.84585 1.000 12.01156 319 VAL D CA 1
ATOM 13812 C C . VAL D 1 327 ? 23.39106 43.23592 -17.61897 1.000 11.19644 319 VAL D C 1
ATOM 13813 O O . VAL D 1 327 ? 24.60932 43.28175 -17.42148 1.000 11.98181 319 VAL D O 1
ATOM 13817 N N . THR D 1 328 ? 22.49762 43.76014 -16.77483 1.000 12.39342 320 THR D N 1
ATOM 13818 C CA . THR D 1 328 ? 22.91929 44.41341 -15.53750 1.000 12.58980 320 THR D CA 1
ATOM 13819 C C . THR D 1 328 ? 23.01658 43.41033 -14.38701 1.000 12.50329 320 THR D C 1
ATOM 13820 O O . THR D 1 328 ? 22.13356 42.56694 -14.19744 1.000 13.24247 320 THR D O 1
ATOM 13824 N N . THR D 1 329 ? 24.10638 43.50939 -13.61114 1.000 11.92196 321 THR D N 1
ATOM 13825 C CA . THR D 1 329 ? 24.40159 42.53812 -12.56007 1.000 12.63178 321 THR D CA 1
ATOM 13826 C C . THR D 1 329 ? 24.82709 43.22181 -11.26690 1.000 12.97078 321 THR D C 1
ATOM 13827 O O . THR D 1 329 ? 25.48146 42.59279 -10.43280 1.000 14.79859 321 THR D O 1
ATOM 13831 N N . THR D 1 330 ? 24.47468 44.49216 -11.07383 1.000 13.39986 322 THR D N 1
ATOM 13832 C CA . THR D 1 330 ? 25.21187 45.31878 -10.11717 1.000 13.80823 322 THR D CA 1
ATOM 13833 C C . THR D 1 330 ? 24.61502 45.38784 -8.71507 1.000 14.17206 322 THR D C 1
ATOM 13834 O O . THR D 1 330 ? 25.36722 45.59726 -7.75324 1.000 16.82067 322 THR D O 1
ATOM 13838 N N . GLY D 1 331 ? 23.29599 45.26107 -8.55822 1.000 13.56793 323 GLY D N 1
ATOM 13839 C CA . GLY D 1 331 ? 22.69256 45.64239 -7.29252 1.000 14.81121 323 GLY D CA 1
ATOM 13840 C C . GLY D 1 331 ? 22.56958 47.13874 -7.08289 1.000 15.24058 323 GLY D C 1
ATOM 13841 O O . GLY D 1 331 ? 22.19153 47.57257 -5.98574 1.000 17.35958 323 GLY D O 1
ATOM 13842 N N . ASN D 1 332 ? 22.86064 47.93497 -8.11315 1.000 15.68082 324 ASN D N 1
ATOM 13843 C CA . ASN D 1 332 ? 22.94138 49.38902 -8.06338 1.000 14.98410 324 ASN D CA 1
ATOM 13844 C C . ASN D 1 332 ? 21.84994 49.97163 -8.95982 1.000 16.19041 324 ASN D C 1
ATOM 13845 O O . ASN D 1 332 ? 21.17700 49.25650 -9.70488 1.000 18.78134 324 ASN D O 1
ATOM 13850 N N . CYS D 1 333 ? 21.67554 51.28458 -8.89154 1.000 16.30268 325 CYS D N 1
ATOM 13851 C CA . CYS D 1 333 ? 20.62854 51.96253 -9.64114 1.000 16.80425 325 CYS D CA 1
ATOM 13852 C C . CYS D 1 333 ? 21.20516 52.65331 -10.87310 1.000 16.32810 325 CYS D C 1
ATOM 13853 O O . CYS D 1 333 ? 22.37666 53.03116 -10.90064 1.000 16.65933 325 CYS D O 1
ATOM 13856 N N . ASP D 1 334 ? 20.35818 52.81830 -11.89789 1.000 16.19891 326 ASP D N 1
ATOM 13857 C CA . ASP D 1 334 ? 20.65671 53.70044 -13.03135 1.000 16.58917 326 ASP D CA 1
ATOM 13858 C C . ASP D 1 334 ? 21.89879 53.24701 -13.80167 1.000 16.04441 326 ASP D C 1
ATOM 13859 O O . ASP D 1 334 ? 22.77990 54.04039 -14.13758 1.000 17.60427 326 ASP D O 1
ATOM 13864 N N . ILE D 1 335 ? 21.94720 51.95025 -14.09718 1.000 13.84101 327 ILE D N 1
ATOM 13865 C CA . ILE D 1 335 ? 23.05736 51.37388 -14.84792 1.000 14.78753 327 ILE D CA 1
ATOM 13866 C C . ILE D 1 335 ? 22.84316 51.54015 -16.34681 1.000 14.86061 327 ILE D C 1
ATOM 13867 O O . ILE D 1 335 ? 23.77141 51.88438 -17.08695 1.000 15.96233 327 ILE D O 1
ATOM 13872 N N . ILE D 1 336 ? 21.62824 51.27945 -16.82218 1.000 14.50977 328 ILE D N 1
ATOM 13873 C CA . ILE D 1 336 ? 21.26041 51.48916 -18.21646 1.000 14.92327 328 ILE D CA 1
ATOM 13874 C C . ILE D 1 336 ? 20.23197 52.60843 -18.22159 1.000 15.38070 328 ILE D C 1
ATOM 13875 O O . ILE D 1 336 ? 19.09928 52.42893 -17.75334 1.000 17.56843 328 ILE D O 1
ATOM 13880 N N . ARG D 1 337 ? 20.63434 53.76860 -18.72262 1.000 16.00672 329 ARG D N 1
ATOM 13881 C CA . ARG D 1 337 ? 19.82276 54.97479 -18.67325 1.000 16.88985 329 ARG D CA 1
ATOM 13882 C C . ARG D 1 337 ? 19.07087 55.17444 -19.98738 1.000 16.40324 329 ARG D C 1
ATOM 13883 O O . ARG D 1 337 ? 19.40719 54.58944 -21.02130 1.000 16.65171 329 ARG D O 1
ATOM 13891 N N . ILE D 1 338 ? 18.03544 56.01841 -19.93911 1.000 16.76821 330 ILE D N 1
ATOM 13892 C CA . ILE D 1 338 ? 17.24657 56.26127 -21.14547 1.000 17.30569 330 ILE D CA 1
ATOM 13893 C C . ILE D 1 338 ? 18.12688 56.80116 -22.27164 1.000 17.48826 330 ILE D C 1
ATOM 13894 O O . ILE D 1 338 ? 17.98268 56.40344 -23.43418 1.000 17.25213 330 ILE D O 1
ATOM 13899 N N . GLU D 1 339 ? 19.08972 57.66794 -21.94601 1.000 17.90233 331 GLU D N 1
ATOM 13900 C CA . GLU D 1 339 ? 19.94111 58.20426 -23.00220 1.000 18.25496 331 GLU D CA 1
ATOM 13901 C C . GLU D 1 339 ? 20.83526 57.13548 -23.61925 1.000 18.07688 331 GLU D C 1
ATOM 13902 O O . GLU D 1 339 ? 21.26858 57.29331 -24.76322 1.000 19.60463 331 GLU D O 1
ATOM 13908 N N . HIS D 1 340 ? 21.12083 56.05817 -22.88705 1.000 16.19521 332 HIS D N 1
ATOM 13909 C CA . HIS D 1 340 ? 21.81685 54.92116 -23.48167 1.000 15.79475 332 HIS D CA 1
ATOM 13910 C C . HIS D 1 340 ? 20.90212 54.17775 -24.44687 1.000 14.92845 332 HIS D C 1
ATOM 13911 O O . HIS D 1 340 ? 21.29644 53.85135 -25.57347 1.000 15.72782 332 HIS D O 1
ATOM 13918 N N . MET D 1 341 ? 19.67714 53.88221 -24.00948 1.000 14.76576 333 MET D N 1
ATOM 13919 C CA . MET D 1 341 ? 18.75693 53.12149 -24.84708 1.000 15.59550 333 MET D CA 1
ATOM 13920 C C . MET D 1 341 ? 18.39411 53.87791 -26.11807 1.000 15.86846 333 MET D C 1
ATOM 13921 O O . MET D 1 341 ? 18.14460 53.25597 -27.15936 1.000 16.62274 333 MET D O 1
ATOM 13926 N N . GLU D 1 342 ? 18.38946 55.21603 -26.06124 1.000 16.55138 334 GLU D N 1
ATOM 13927 C CA . GLU D 1 342 ? 18.15471 56.02437 -27.25050 1.000 17.34020 334 GLU D CA 1
ATOM 13928 C C . GLU D 1 342 ? 19.21797 55.81073 -28.31965 1.000 17.47001 334 GLU D C 1
ATOM 13929 O O . GLU D 1 342 ? 18.95615 56.07608 -29.50038 1.000 18.97577 334 GLU D O 1
ATOM 13935 N N . LYS D 1 343 ? 20.41165 55.34867 -27.93491 1.000 16.65762 335 LYS D N 1
ATOM 13936 C CA . LYS D 1 343 ? 21.53223 55.19222 -28.85304 1.000 17.90798 335 LYS D CA 1
ATOM 13937 C C . LYS D 1 343 ? 21.83981 53.73503 -29.19855 1.000 16.29211 335 LYS D C 1
ATOM 13938 O O . LYS D 1 343 ? 22.82451 53.46749 -29.89921 1.000 16.78717 335 LYS D O 1
ATOM 13944 N N . MET D 1 344 ? 21.03135 52.78762 -28.73749 1.000 14.79146 336 MET D N 1
ATOM 13945 C CA . MET D 1 344 ? 21.36672 51.38236 -28.93118 1.000 14.48000 336 MET D CA 1
ATOM 13946 C C . MET D 1 344 ? 21.08513 50.90799 -30.35799 1.000 15.12613 336 MET D C 1
ATOM 13947 O O . MET D 1 344 ? 20.28177 51.48863 -31.09519 1.000 16.82502 336 MET D O 1
ATOM 13952 N N . ARG D 1 345 ? 21.74560 49.80517 -30.72105 1.000 14.35298 337 ARG D N 1
ATOM 13953 C CA . ARG D 1 345 ? 21.48982 49.12422 -31.98396 1.000 14.51001 337 ARG D CA 1
ATOM 13954 C C . ARG D 1 345 ? 20.06943 48.56273 -32.00999 1.000 14.88068 337 ARG D C 1
ATOM 13955 O O . ARG D 1 345 ? 19.46612 48.25729 -30.97509 1.000 15.07566 337 ARG D O 1
ATOM 13963 N N . HIS D 1 346 ? 19.55106 48.39812 -33.22216 1.000 15.71032 338 HIS D N 1
ATOM 13964 C CA . HIS D 1 346 ? 18.16363 47.99683 -33.39016 1.000 15.41662 338 HIS D CA 1
ATOM 13965 C C . HIS D 1 346 ? 17.90279 46.62589 -32.77511 1.000 15.23098 338 HIS D C 1
ATOM 13966 O O . HIS D 1 346 ? 18.63648 45.65864 -33.02640 1.000 15.92011 338 HIS D O 1
ATOM 13973 N N . ASN D 1 347 ? 16.84214 46.55612 -31.97048 1.000 15.59241 339 ASN D N 1
ATOM 13974 C CA . ASN D 1 347 ? 16.40424 45.34046 -31.29001 1.000 14.98521 339 ASN D CA 1
ATOM 13975 C C . ASN D 1 347 ? 17.40857 44.83006 -30.26289 1.000 14.32223 339 ASN D C 1
ATOM 13976 O O . ASN D 1 347 ? 17.34075 43.66693 -29.85006 1.000 14.65230 339 ASN D O 1
ATOM 13981 N N . ALA D 1 348 ? 18.31721 45.68805 -29.80587 1.000 14.05612 340 ALA D N 1
ATOM 13982 C CA . ALA D 1 348 ? 19.21758 45.29539 -28.73198 1.000 13.63526 340 ALA D CA 1
ATOM 13983 C C . ALA D 1 348 ? 18.41761 44.79830 -27.53502 1.000 13.25742 340 ALA D C 1
ATOM 13984 O O . ALA D 1 348 ? 17.38172 45.37041 -27.17319 1.000 14.80704 340 ALA D O 1
ATOM 13986 N N . ILE D 1 349 ? 18.89338 43.70289 -26.94145 1.000 13.27760 341 ILE D N 1
ATOM 13987 C CA . ILE D 1 349 ? 18.22355 43.06819 -25.81182 1.000 13.14770 341 ILE D CA 1
ATOM 13988 C C . ILE D 1 349 ? 18.74000 43.70786 -24.53482 1.000 13.64444 341 ILE D C 1
ATOM 13989 O O . ILE D 1 349 ? 19.95221 43.80566 -24.33221 1.000 14.42256 341 ILE D O 1
ATOM 13994 N N . VAL D 1 350 ? 17.82558 44.14787 -23.67582 1.000 12.54130 342 VAL D N 1
ATOM 13995 C CA . VAL D 1 350 ? 18.16066 44.83191 -22.43237 1.000 13.03719 342 VAL D CA 1
ATOM 13996 C C . VAL D 1 350 ? 17.51219 44.06040 -21.29024 1.000 11.87819 342 VAL D C 1
ATOM 13997 O O . VAL D 1 350 ? 16.29440 43.82624 -21.30295 1.000 13.22689 342 VAL D O 1
ATOM 14001 N N . CYS D 1 351 ? 18.32297 43.62928 -20.32326 1.000 12.40096 343 CYS D N 1
ATOM 14002 C CA . CYS D 1 351 ? 17.79664 42.83746 -19.22010 1.000 12.01195 343 CYS D CA 1
ATOM 14003 C C . CYS D 1 351 ? 18.64250 43.01620 -17.96762 1.000 11.96415 343 CYS D C 1
ATOM 14004 O O . CYS D 1 351 ? 19.76774 43.53129 -18.00367 1.000 12.80521 343 CYS D O 1
ATOM 14007 N N . ASN D 1 352 ? 18.08002 42.54668 -16.85877 1.000 13.07161 344 ASN D N 1
ATOM 14008 C CA . ASN D 1 352 ? 18.61583 42.75491 -15.52577 1.000 12.48320 344 ASN D CA 1
ATOM 14009 C C . ASN D 1 352 ? 18.54991 41.42958 -14.79312 1.000 13.01456 344 ASN D C 1
ATOM 14010 O O . ASN D 1 352 ? 17.49459 40.79137 -14.75209 1.000 14.00734 344 ASN D O 1
ATOM 14015 N N . ILE D 1 353 ? 19.68558 41.01076 -14.23787 1.000 12.05946 345 ILE D N 1
ATOM 14016 C CA . ILE D 1 353 ? 19.75979 39.82233 -13.40218 1.000 13.00938 345 ILE D CA 1
ATOM 14017 C C . ILE D 1 353 ? 20.15631 40.16208 -11.96654 1.000 13.52748 345 ILE D C 1
ATOM 14018 O O . ILE D 1 353 ? 20.39780 39.25726 -11.15986 1.000 15.35507 345 ILE D O 1
ATOM 14023 N N A GLY D 1 354 ? 20.29397 41.44716 -11.64890 0.595 11.62381 346 GLY D N 1
ATOM 14024 N N B GLY D 1 354 ? 20.10977 41.45263 -11.60136 0.405 15.46257 346 GLY D N 1
ATOM 14025 C CA A GLY D 1 354 ? 20.72169 41.87687 -10.33505 0.595 12.22537 346 GLY D CA 1
ATOM 14026 C CA B GLY D 1 354 ? 20.30530 41.92749 -10.23588 0.405 17.58963 346 GLY D CA 1
ATOM 14027 C C A GLY D 1 354 ? 19.59427 42.04358 -9.33996 0.595 13.93699 346 GLY D C 1
ATOM 14028 C C B GLY D 1 354 ? 19.07426 42.48568 -9.52616 0.405 21.56437 346 GLY D C 1
ATOM 14029 O O A GLY D 1 354 ? 19.25027 41.10238 -8.62395 0.595 13.75998 346 GLY D O 1
ATOM 14030 O O B GLY D 1 354 ? 18.53054 43.52791 -9.90630 0.405 24.57353 346 GLY D O 1
ATOM 14031 N N A HIS D 1 355 ? 19.01762 43.23948 -9.25789 0.595 14.40858 347 HIS D N 1
ATOM 14032 N N B HIS D 1 355 ? 18.70427 41.82783 -8.42508 0.405 21.35821 347 HIS D N 1
ATOM 14033 C CA A HIS D 1 355 ? 18.02303 43.47625 -8.22840 0.595 15.72986 347 HIS D CA 1
ATOM 14034 C CA B HIS D 1 355 ? 17.44243 41.89466 -7.66818 0.405 21.23079 347 HIS D CA 1
ATOM 14035 C C A HIS D 1 355 ? 16.89654 44.36005 -8.73038 0.595 16.44256 347 HIS D C 1
ATOM 14036 C C B HIS D 1 355 ? 16.20265 42.72010 -8.06459 0.405 22.27038 347 HIS D C 1
ATOM 14037 O O A HIS D 1 355 ? 17.08693 45.23908 -9.58508 0.595 15.61859 347 HIS D O 1
ATOM 14038 O O B HIS D 1 355 ? 15.10605 42.15857 -7.98791 0.405 19.86937 347 HIS D O 1
ATOM 14051 N N A PHE D 1 356 ? 15.71811 44.10074 -8.16117 0.595 16.54012 348 PHE D N 1
ATOM 14052 N N B PHE D 1 356 ? 16.30047 44.00885 -8.42055 0.405 25.18971 348 PHE D N 1
ATOM 14053 C CA A PHE D 1 356 ? 14.51835 44.90540 -8.30044 0.595 21.98545 348 PHE D CA 1
ATOM 14054 C CA B PHE D 1 356 ? 15.12910 44.92498 -8.43589 0.405 27.64931 348 PHE D CA 1
ATOM 14055 C C A PHE D 1 356 ? 14.25959 45.28310 -9.75260 0.595 21.62538 348 PHE D C 1
ATOM 14056 C C B PHE D 1 356 ? 14.71545 45.34787 -9.86186 0.405 26.25143 348 PHE D C 1
ATOM 14057 O O A PHE D 1 356 ? 14.21924 44.42372 -10.62870 0.595 18.93895 348 PHE D O 1
ATOM 14058 O O B PHE D 1 356 ? 14.88345 44.55882 -10.80611 0.405 25.52324 348 PHE D O 1
ATOM 14073 N N . ASP D 1 357 ? 14.11176 46.54968 -10.01681 1.000 23.83809 349 ASP D N 1
ATOM 14074 C CA . ASP D 1 357 ? 13.72115 46.99890 -11.35568 1.000 23.57700 349 ASP D CA 1
ATOM 14075 C C . ASP D 1 357 ? 14.33043 48.34266 -11.73765 1.000 24.32488 349 ASP D C 1
ATOM 14076 O O . ASP D 1 357 ? 13.91914 48.93085 -12.75096 1.000 24.82474 349 ASP D O 1
ATOM 14081 N N . ASN D 1 358 ? 15.30542 48.83137 -10.97705 1.000 19.81296 350 ASN D N 1
ATOM 14082 C CA . ASN D 1 358 ? 15.85274 50.15923 -11.18079 1.000 19.03592 350 ASN D CA 1
ATOM 14083 C C . ASN D 1 358 ? 17.28094 50.13745 -11.70424 1.000 17.71424 350 ASN D C 1
ATOM 14084 O O . ASN D 1 358 ? 17.90419 51.19376 -11.80904 1.000 18.36828 350 ASN D O 1
ATOM 14089 N N . GLU D 1 359 ? 17.81669 48.96518 -12.04175 1.000 16.17573 351 GLU D N 1
ATOM 14090 C CA . GLU D 1 359 ? 19.11170 48.95106 -12.72195 1.000 14.98460 351 GLU D CA 1
ATOM 14091 C C . GLU D 1 359 ? 18.98249 49.51894 -14.12892 1.000 15.74993 351 GLU D C 1
ATOM 14092 O O . GLU D 1 359 ? 19.88241 50.21453 -14.61160 1.000 16.10475 351 GLU D O 1
ATOM 14098 N N . ILE D 1 360 ? 17.86948 49.22276 -14.79781 1.000 15.90394 352 ILE D N 1
ATOM 14099 C CA . ILE D 1 360 ? 17.48619 49.83876 -16.06307 1.000 15.91627 352 ILE D CA 1
ATOM 14100 C C . ILE D 1 360 ? 16.45329 50.90926 -15.75507 1.000 15.88026 352 ILE D C 1
ATOM 14101 O O . ILE D 1 360 ? 15.59293 50.71336 -14.89174 1.000 17.03950 352 ILE D O 1
ATOM 14106 N N . GLN D 1 361 ? 16.52626 52.03991 -16.46053 1.000 15.33967 353 GLN D N 1
ATOM 14107 C CA . GLN D 1 361 ? 15.53592 53.10709 -16.29693 1.000 16.17591 353 GLN D CA 1
ATOM 14108 C C . GLN D 1 361 ? 14.25695 52.75814 -17.06363 1.000 16.73575 353 GLN D C 1
ATOM 14109 O O . GLN D 1 361 ? 13.91998 53.35593 -18.08639 1.000 16.96832 353 GLN D O 1
ATOM 14115 N N . VAL D 1 362 ? 13.53884 51.75901 -16.53707 1.000 16.92499 354 VAL D N 1
ATOM 14116 C CA . VAL D 1 362 ? 12.31881 51.27812 -17.18525 1.000 16.83651 354 VAL D CA 1
ATOM 14117 C C . VAL D 1 362 ? 11.24906 52.36315 -17.19655 1.000 18.28805 354 VAL D C 1
ATOM 14118 O O . VAL D 1 362 ? 10.52807 52.53142 -18.18712 1.000 17.74668 354 VAL D O 1
ATOM 14122 N N . LYS D 1 363 ? 11.12608 53.11295 -16.09827 1.000 18.72497 355 LYS D N 1
ATOM 14123 C CA . LYS D 1 363 ? 10.11736 54.16611 -16.03473 1.000 20.43330 355 LYS D CA 1
ATOM 14124 C C . LYS D 1 363 ? 10.36937 55.22804 -17.09745 1.000 19.04058 355 LYS D C 1
ATOM 14125 O O . LYS D 1 363 ? 9.44961 55.63110 -17.81879 1.000 19.88819 355 LYS D O 1
ATOM 14131 N N . ALA D 1 364 ? 11.61839 55.69168 -17.21472 1.000 19.18162 356 ALA D N 1
ATOM 14132 C CA . ALA D 1 364 ? 11.93734 56.69347 -18.22777 1.000 19.64942 356 ALA D CA 1
ATOM 14133 C C . ALA D 1 364 ? 11.73384 56.15281 -19.63640 1.000 19.97075 356 ALA D C 1
ATOM 14134 O O . ALA D 1 364 ? 11.32869 56.90019 -20.53453 1.000 20.93799 356 ALA D O 1
ATOM 14136 N N . LEU D 1 365 ? 12.01560 54.86778 -19.84724 1.000 18.74836 357 LEU D N 1
ATOM 14137 C CA . LEU D 1 365 ? 11.74873 54.24831 -21.14165 1.000 17.55411 357 LEU D CA 1
ATOM 14138 C C . LEU D 1 365 ? 10.25494 54.26427 -21.45549 1.000 19.13384 357 LEU D C 1
ATOM 14139 O O . LEU D 1 365 ? 9.83404 54.70469 -22.53403 1.000 19.99011 357 LEU D O 1
ATOM 14144 N N . LYS D 1 366 ? 9.43400 53.79795 -20.51096 1.000 19.52001 358 LYS D N 1
ATOM 14145 C CA . LYS D 1 366 ? 7.99525 53.73236 -20.74513 1.000 20.02154 358 LYS D CA 1
ATOM 14146 C C . LYS D 1 366 ? 7.39909 55.11259 -20.97623 1.000 21.60023 358 LYS D C 1
ATOM 14147 O O . LYS D 1 366 ? 6.40341 55.24629 -21.69613 1.000 22.86852 358 LYS D O 1
ATOM 14153 N N . GLU D 1 367 ? 7.98942 56.14221 -20.37949 1.000 21.45807 359 GLU D N 1
ATOM 14154 C CA . GLU D 1 367 ? 7.49115 57.50582 -20.47169 1.000 23.48556 359 GLU D CA 1
ATOM 14155 C C . GLU D 1 367 ? 8.17706 58.33097 -21.55274 1.000 23.65471 359 GLU D C 1
ATOM 14156 O O . GLU D 1 367 ? 7.88763 59.52755 -21.67194 1.000 25.34487 359 GLU D O 1
ATOM 14162 N N . PHE D 1 368 ? 9.06405 57.72821 -22.34355 1.000 22.31633 360 PHE D N 1
ATOM 14163 C CA . PHE D 1 368 ? 9.78014 58.47958 -23.36498 1.000 22.23965 360 PHE D CA 1
ATOM 14164 C C . PHE D 1 368 ? 8.79593 59.03060 -24.39512 1.000 22.53619 360 PHE D C 1
ATOM 14165 O O . PHE D 1 368 ? 7.92978 58.28723 -24.87622 1.000 21.83727 360 PHE D O 1
ATOM 14173 N N . PRO D 1 369 ? 8.89338 60.31034 -24.75809 1.000 23.81698 361 PRO D N 1
ATOM 14174 C CA . PRO D 1 369 ? 7.88730 60.91245 -25.64524 1.000 23.77630 361 PRO D CA 1
ATOM 14175 C C . PRO D 1 369 ? 7.80248 60.19272 -26.98229 1.000 23.59855 361 PRO D C 1
ATOM 14176 O O . PRO D 1 369 ? 8.80741 59.99319 -27.66794 1.000 25.39317 361 PRO D O 1
ATOM 14180 N N . GLY D 1 370 ? 6.58525 59.79531 -27.34609 1.000 22.48946 362 GLY D N 1
ATOM 14181 C CA . GLY D 1 370 ? 6.35131 59.16256 -28.62466 1.000 23.09689 362 GLY D CA 1
ATOM 14182 C C . GLY D 1 370 ? 6.74125 57.70223 -28.72147 1.000 23.02490 362 GLY D C 1
ATOM 14183 O O . GLY D 1 370 ? 6.57375 57.10684 -29.79531 1.000 23.87161 362 GLY D O 1
ATOM 14184 N N . ILE D 1 371 ? 7.25614 57.09819 -27.65023 1.000 21.38617 363 ILE D N 1
ATOM 14185 C CA . ILE D 1 371 ? 7.65408 55.69888 -27.73001 1.000 21.16823 363 ILE D CA 1
ATOM 14186 C C . ILE D 1 371 ? 6.42077 54.81731 -27.89157 1.000 20.98509 363 ILE D C 1
ATOM 14187 O O . ILE D 1 371 ? 5.31193 55.16079 -27.45439 1.000 22.60606 363 ILE D O 1
ATOM 14192 N N . LYS D 1 372 ? 6.60782 53.67419 -28.54605 1.000 20.67123 364 LYS D N 1
ATOM 14193 C CA . LYS D 1 372 ? 5.54622 52.69468 -28.73888 1.000 20.89304 364 LYS D CA 1
ATOM 14194 C C . LYS D 1 372 ? 5.99094 51.36410 -28.15085 1.000 20.46879 364 LYS D C 1
ATOM 14195 O O . LYS D 1 372 ? 7.08822 50.88020 -28.44834 1.000 21.98380 364 LYS D O 1
ATOM 14197 N N . ARG D 1 373 ? 5.14637 50.78178 -27.31370 1.000 20.37697 365 ARG D N 1
ATOM 14198 C CA . ARG D 1 373 ? 5.43305 49.50193 -26.68682 1.000 20.97842 365 ARG D CA 1
ATOM 14199 C C . ARG D 1 373 ? 4.62032 48.41350 -27.37493 1.000 19.96384 365 ARG D C 1
ATOM 14200 O O . ARG D 1 373 ? 3.39899 48.53617 -27.51727 1.000 21.30393 365 ARG D O 1
ATOM 14208 N N . ILE D 1 374 ? 5.30028 47.35768 -27.81135 1.000 18.79191 366 ILE D N 1
ATOM 14209 C CA . ILE D 1 374 ? 4.65462 46.21475 -28.44968 1.000 18.95928 366 ILE D CA 1
ATOM 14210 C C . ILE D 1 374 ? 5.06646 44.97493 -27.68067 1.000 17.99968 366 ILE D C 1
ATOM 14211 O O . ILE D 1 374 ? 6.26223 44.66255 -27.59683 1.000 19.01291 366 ILE D O 1
ATOM 14216 N N . GLU D 1 375 ? 4.09686 44.27367 -27.11071 1.000 18.87319 367 GLU D N 1
ATOM 14217 C CA . GLU D 1 375 ? 4.40135 43.01774 -26.44322 1.000 19.00672 367 GLU D CA 1
ATOM 14218 C C . GLU D 1 375 ? 4.62389 41.94616 -27.50030 1.000 18.27284 367 GLU D C 1
ATOM 14219 O O . GLU D 1 375 ? 3.71608 41.63573 -28.27614 1.000 19.52181 367 GLU D O 1
ATOM 14225 N N . ILE D 1 376 ? 5.84078 41.40547 -27.55759 1.000 16.80869 368 ILE D N 1
ATOM 14226 C CA . ILE D 1 376 ? 6.08437 40.26044 -28.42915 1.000 16.49263 368 ILE D CA 1
ATOM 14227 C C . ILE D 1 376 ? 5.38433 39.03276 -27.86788 1.000 17.45725 368 ILE D C 1
ATOM 14228 O O . ILE D 1 376 ? 4.66810 38.30881 -28.57599 1.000 18.55750 368 ILE D O 1
ATOM 14233 N N . LYS D 1 377 ? 5.58562 38.79934 -26.57855 1.000 16.53076 369 LYS D N 1
ATOM 14234 C CA . LYS D 1 377 ? 4.92585 37.76726 -25.79443 1.000 16.71400 369 LYS D CA 1
ATOM 14235 C C . LYS D 1 377 ? 5.16147 38.12955 -24.33654 1.000 17.19453 369 LYS D C 1
ATOM 14236 O O . LYS D 1 377 ? 5.96077 39.03521 -24.04670 1.000 17.20028 369 LYS D O 1
ATOM 14242 N N . PRO D 1 378 ? 4.46676 37.48531 -23.39839 1.000 18.80336 370 PRO D N 1
ATOM 14243 C CA . PRO D 1 378 ? 4.62159 37.86945 -21.98852 1.000 18.96571 370 PRO D CA 1
ATOM 14244 C C . PRO D 1 378 ? 6.08114 38.00462 -21.56093 1.000 17.16341 370 PRO D C 1
ATOM 14245 O O . PRO D 1 378 ? 6.90541 37.11490 -21.79222 1.000 17.52466 370 PRO D O 1
ATOM 14249 N N . GLN D 1 379 ? 6.39762 39.15804 -20.96509 1.000 16.52422 371 GLN D N 1
ATOM 14250 C CA . GLN D 1 379 ? 7.71749 39.51192 -20.44072 1.000 16.70816 371 GLN D CA 1
ATOM 14251 C C . GLN D 1 379 ? 8.75904 39.76899 -21.52884 1.000 16.06019 371 GLN D C 1
ATOM 14252 O O . GLN D 1 379 ? 9.96211 39.79990 -21.24412 1.000 15.72786 371 GLN D O 1
ATOM 14258 N N . VAL D 1 380 ? 8.33327 39.96480 -22.77275 1.000 15.61469 372 VAL D N 1
ATOM 14259 C CA . VAL D 1 380 ? 9.23035 40.33028 -23.86705 1.000 14.32188 372 VAL D CA 1
ATOM 14260 C C . VAL D 1 380 ? 8.57562 41.50753 -24.57745 1.000 14.96592 372 VAL D C 1
ATOM 14261 O O . VAL D 1 380 ? 7.60636 41.32866 -25.31917 1.000 16.86619 372 VAL D O 1
ATOM 14265 N N . ASP D 1 381 ? 9.10369 42.71131 -24.36972 1.000 14.89426 373 ASP D N 1
ATOM 14266 C CA . ASP D 1 381 ? 8.46138 43.93160 -24.83933 1.000 16.17476 373 ASP D CA 1
ATOM 14267 C C . ASP D 1 381 ? 9.41361 44.67946 -25.75589 1.000 16.10142 373 ASP D C 1
ATOM 14268 O O . ASP D 1 381 ? 10.54238 44.99118 -25.36369 1.000 17.87660 373 ASP D O 1
ATOM 14273 N N . GLN D 1 382 ? 8.95780 44.97431 -26.96539 1.000 15.49694 374 GLN D N 1
ATOM 14274 C CA . GLN D 1 382 ? 9.72498 45.79451 -27.88937 1.000 15.37053 374 GLN D CA 1
ATOM 14275 C C . GLN D 1 382 ? 9.30104 47.24949 -27.72605 1.000 15.85367 374 GLN D C 1
ATOM 14276 O O . GLN D 1 382 ? 8.11129 47.57296 -27.80639 1.000 18.27971 374 GLN D O 1
ATOM 14282 N N . PHE D 1 383 ? 10.26838 48.12267 -27.48592 1.000 15.45724 375 PHE D N 1
ATOM 14283 C CA . PHE D 1 383 ? 10.01730 49.55526 -27.38377 1.000 15.78957 375 PHE D CA 1
ATOM 14284 C C . PHE D 1 383 ? 10.55946 50.21889 -28.64150 1.000 16.79713 375 PHE D C 1
ATOM 14285 O O . PHE D 1 383 ? 11.77057 50.21321 -28.88092 1.000 16.59059 375 PHE D O 1
ATOM 14293 N N . VAL D 1 384 ? 9.66132 50.78151 -29.44455 1.000 16.98602 376 VAL D N 1
ATOM 14294 C CA . VAL D 1 384 ? 10.00975 51.39178 -30.72282 1.000 17.69987 376 VAL D CA 1
ATOM 14295 C C . VAL D 1 384 ? 10.06835 52.89925 -30.53192 1.000 17.94707 376 VAL D C 1
ATOM 14296 O O . VAL D 1 384 ? 9.05362 53.53036 -30.20918 1.000 21.13332 376 VAL D O 1
ATOM 14300 N N . PHE D 1 385 ? 11.24563 53.47884 -30.75121 1.000 18.32247 377 PHE D N 1
ATOM 14301 C CA . PHE D 1 385 ? 11.44346 54.91394 -30.61525 1.000 18.70643 377 PHE D CA 1
ATOM 14302 C C . PHE D 1 385 ? 10.95450 55.64498 -31.86193 1.000 20.15431 377 PHE D C 1
ATOM 14303 O O . PHE D 1 385 ? 10.86126 55.05863 -32.94436 1.000 20.89429 377 PHE D O 1
ATOM 14311 N N . PRO D 1 386 ? 10.64234 56.93681 -31.73461 1.000 21.96840 378 PRO D N 1
ATOM 14312 C CA . PRO D 1 386 ? 10.19268 57.70121 -32.91200 1.000 22.38286 378 PRO D CA 1
ATOM 14313 C C . PRO D 1 386 ? 11.16104 57.67306 -34.08573 1.000 22.62780 378 PRO D C 1
ATOM 14314 O O . PRO D 1 386 ? 10.71301 57.74255 -35.23759 1.000 24.96766 378 PRO D O 1
ATOM 14318 N N . ASP D 1 387 ? 12.47013 57.56607 -33.83884 1.000 21.77242 379 ASP D N 1
ATOM 14319 C CA . ASP D 1 387 ? 13.42924 57.50592 -34.93927 1.000 23.33144 379 ASP D CA 1
ATOM 14320 C C . ASP D 1 387 ? 13.46218 56.15482 -35.64902 1.000 23.69892 379 ASP D C 1
ATOM 14321 O O . ASP D 1 387 ? 14.22551 56.00258 -36.60850 1.000 26.34604 379 ASP D O 1
ATOM 14326 N N . GLY D 1 388 ? 12.67541 55.17607 -35.20356 1.000 22.26869 380 GLY D N 1
ATOM 14327 C CA . GLY D 1 388 ? 12.56095 53.90339 -35.87230 1.000 22.65811 380 GLY D CA 1
ATOM 14328 C C . GLY D 1 388 ? 13.32738 52.77027 -35.22086 1.000 20.70176 380 GLY D C 1
ATOM 14329 O O . GLY D 1 388 ? 12.99465 51.60017 -35.45603 1.000 22.40361 380 GLY D O 1
ATOM 14330 N N . HIS D 1 389 ? 14.34845 53.06879 -34.42661 1.000 19.09116 381 HIS D N 1
ATOM 14331 C CA . HIS D 1 389 ? 15.05944 51.98901 -33.76137 1.000 18.43812 381 HIS D CA 1
ATOM 14332 C C . HIS D 1 389 ? 14.26970 51.49940 -32.55725 1.000 18.21207 381 HIS D C 1
ATOM 14333 O O . HIS D 1 389 ? 13.50153 52.24227 -31.93975 1.000 18.40886 381 HIS D O 1
ATOM 14340 N N . ALA D 1 390 ? 14.43893 50.22201 -32.25013 1.000 16.61691 382 ALA D N 1
ATOM 14341 C CA . ALA D 1 390 ? 13.75588 49.61196 -31.12922 1.000 16.27614 382 ALA D CA 1
ATOM 14342 C C . ALA D 1 390 ? 14.77046 48.93586 -30.22333 1.000 15.66315 382 ALA D C 1
ATOM 14343 O O . ALA D 1 390 ? 15.90324 48.65893 -30.61992 1.000 16.13892 382 ALA D O 1
ATOM 14345 N N . ILE D 1 391 ? 14.35819 48.70777 -28.97881 1.000 15.08144 383 ILE D N 1
ATOM 14346 C CA A ILE D 1 391 ? 15.05850 47.80163 -28.07839 0.629 14.76210 383 ILE D CA 1
ATOM 14347 C CA B ILE D 1 391 ? 15.06002 47.79221 -28.09291 0.371 14.81033 383 ILE D CA 1
ATOM 14348 C C . ILE D 1 391 ? 14.05155 46.77593 -27.57741 1.000 14.80945 383 ILE D C 1
ATOM 14349 O O . ILE D 1 391 ? 12.83699 46.98265 -27.63649 1.000 15.64083 383 ILE D O 1
ATOM 14358 N N . VAL D 1 392 ? 14.56904 45.66042 -27.08331 1.000 14.06251 384 VAL D N 1
ATOM 14359 C CA . VAL D 1 392 ? 13.74205 44.58227 -26.55309 1.000 13.86636 384 VAL D CA 1
ATOM 14360 C C . VAL D 1 392 ? 14.06726 44.45173 -25.06971 1.000 13.89398 384 VAL D C 1
ATOM 14361 O O . VAL D 1 392 ? 15.19097 44.07845 -24.70594 1.000 14.67861 384 VAL D O 1
ATOM 14365 N N . LEU D 1 393 ? 13.09179 44.77238 -24.22006 1.000 14.29239 385 LEU D N 1
ATOM 14366 C CA . LEU D 1 393 ? 13.22806 44.72930 -22.76818 1.000 13.76841 385 LEU D CA 1
ATOM 14367 C C . LEU D 1 393 ? 12.64211 43.42292 -22.25225 1.000 14.06879 385 LEU D C 1
ATOM 14368 O O . LEU D 1 393 ? 11.50984 43.06743 -22.59995 1.000 15.16337 385 LEU D O 1
ATOM 14373 N N . LEU D 1 394 ? 13.39698 42.72269 -21.40690 1.000 14.29469 386 LEU D N 1
ATOM 14374 C CA . LEU D 1 394 ? 12.95964 41.44210 -20.86555 1.000 13.77307 386 LEU D CA 1
ATOM 14375 C C . LEU D 1 394 ? 12.45252 41.61593 -19.43907 1.000 13.39747 386 LEU D C 1
ATOM 14376 O O . LEU D 1 394 ? 13.07629 42.31708 -18.63098 1.000 14.32828 386 LEU D O 1
ATOM 14381 N N . ALA D 1 395 ? 11.29729 41.00414 -19.15039 1.000 14.62008 387 ALA D N 1
ATOM 14382 C CA . ALA D 1 395 ? 10.74039 40.92796 -17.79398 1.000 14.81341 387 ALA D CA 1
ATOM 14383 C C . ALA D 1 395 ? 10.54438 42.30091 -17.15285 1.000 14.98500 387 ALA D C 1
ATOM 14384 O O . ALA D 1 395 ? 10.64652 42.44808 -15.92845 1.000 15.46029 387 ALA D O 1
ATOM 14386 N N . GLU D 1 396 ? 10.27182 43.31528 -17.97441 1.000 15.15400 388 GLU D N 1
ATOM 14387 C CA . GLU D 1 396 ? 10.10384 44.68703 -17.48884 1.000 15.73411 388 GLU D CA 1
ATOM 14388 C C . GLU D 1 396 ? 11.26484 45.13373 -16.60149 1.000 15.44831 388 GLU D C 1
ATOM 14389 O O . GLU D 1 396 ? 11.09025 45.93196 -15.67311 1.000 16.05125 388 GLU D O 1
ATOM 14395 N N . GLY D 1 397 ? 12.46927 44.63512 -16.89627 1.000 14.41866 389 GLY D N 1
ATOM 14396 C CA . GLY D 1 397 ? 13.64977 44.99717 -16.14308 1.000 14.85814 389 GLY D CA 1
ATOM 14397 C C . GLY D 1 397 ? 13.81046 44.31034 -14.80804 1.000 15.96307 389 GLY D C 1
ATOM 14398 O O . GLY D 1 397 ? 14.71155 44.68411 -14.05021 1.000 16.91322 389 GLY D O 1
ATOM 14399 N N . ARG D 1 398 ? 12.96019 43.34186 -14.48176 1.000 15.09047 390 ARG D N 1
ATOM 14400 C CA . ARG D 1 398 ? 13.10316 42.54492 -13.27069 1.000 15.95790 390 ARG D CA 1
ATOM 14401 C C . ARG D 1 398 ? 13.91477 41.27876 -13.56407 1.000 13.94741 390 ARG D C 1
ATOM 14402 O O . ARG D 1 398 ? 14.19078 40.95431 -14.71816 1.000 15.55555 390 ARG D O 1
ATOM 14410 N N . LEU D 1 399 ? 14.31126 40.56918 -12.49911 1.000 13.85302 391 LEU D N 1
ATOM 14411 C CA . LEU D 1 399 ? 15.23050 39.43454 -12.61554 1.000 15.05578 391 LEU D CA 1
ATOM 14412 C C . LEU D 1 399 ? 14.92548 38.55443 -13.81674 1.000 13.77821 391 LEU D C 1
ATOM 14413 O O . LEU D 1 399 ? 13.89530 37.87553 -13.85683 1.000 15.39609 391 LEU D O 1
ATOM 14418 N N . VAL D 1 400 ? 15.82665 38.54783 -14.79757 1.000 13.29839 392 VAL D N 1
ATOM 14419 C CA . VAL D 1 400 ? 15.49597 37.94093 -16.08212 1.000 13.85514 392 VAL D CA 1
ATOM 14420 C C . VAL D 1 400 ? 15.52839 36.42049 -16.01118 1.000 13.07900 392 VAL D C 1
ATOM 14421 O O . VAL D 1 400 ? 14.74345 35.74481 -16.69193 1.000 13.93910 392 VAL D O 1
ATOM 14425 N N . ASN D 1 401 ? 16.42460 35.85319 -15.19961 1.000 12.84165 393 ASN D N 1
ATOM 14426 C CA . ASN D 1 401 ? 16.53745 34.39797 -15.14683 1.000 12.98160 393 ASN D CA 1
ATOM 14427 C C . ASN D 1 401 ? 15.27509 33.76166 -14.57424 1.000 13.98118 393 ASN D C 1
ATOM 14428 O O . ASN D 1 401 ? 14.82602 32.71381 -15.05687 1.000 14.61905 393 ASN D O 1
ATOM 14433 N N . LEU D 1 402 ? 14.68522 34.39004 -13.56125 1.000 13.60284 394 LEU D N 1
ATOM 14434 C CA . LEU D 1 402 ? 13.44465 33.90927 -12.96651 1.000 13.95232 394 LEU D CA 1
ATOM 14435 C C . LEU D 1 402 ? 12.20777 34.38712 -13.71410 1.000 14.43894 394 LEU D C 1
ATOM 14436 O O . LEU D 1 402 ? 11.18270 33.69003 -13.71321 1.000 16.73717 394 LEU D O 1
ATOM 14441 N N . GLY D 1 403 ? 12.27894 35.55317 -14.36328 1.000 14.67041 395 GLY D N 1
ATOM 14442 C CA . GLY D 1 403 ? 11.10887 36.09332 -15.02920 1.000 14.74707 395 GLY D CA 1
ATOM 14443 C C . GLY D 1 403 ? 10.86060 35.51315 -16.40211 1.000 14.51646 395 GLY D C 1
ATOM 14444 O O . GLY D 1 403 ? 9.70241 35.39323 -16.81398 1.000 16.29290 395 GLY D O 1
ATOM 14445 N N . CYS D 1 404 ? 11.92456 35.14702 -17.12638 1.000 13.89297 396 CYS D N 1
ATOM 14446 C CA . CYS D 1 404 ? 11.81607 34.61041 -18.48123 1.000 14.03981 396 CYS D CA 1
ATOM 14447 C C . CYS D 1 404 ? 12.25356 33.15891 -18.60162 1.000 13.93314 396 CYS D C 1
ATOM 14448 O O . CYS D 1 404 ? 12.11784 32.57807 -19.68472 1.000 15.98348 396 CYS D O 1
ATOM 14451 N N . ALA D 1 405 ? 12.78970 32.56293 -17.53837 1.000 13.44581 397 ALA D N 1
ATOM 14452 C CA . ALA D 1 405 ? 13.02657 31.12233 -17.52664 1.000 13.40701 397 ALA D CA 1
ATOM 14453 C C . ALA D 1 405 ? 12.60129 30.56043 -16.17439 1.000 14.57164 397 ALA D C 1
ATOM 14454 O O . ALA D 1 405 ? 11.52920 30.92157 -15.67923 1.000 16.42741 397 ALA D O 1
ATOM 14456 N N . THR D 1 406 ? 13.40154 29.68614 -15.55762 1.000 13.93493 398 THR D N 1
ATOM 14457 C CA . THR D 1 406 ? 12.99483 29.05605 -14.30239 1.000 13.60859 398 THR D CA 1
ATOM 14458 C C . THR D 1 406 ? 13.98156 29.33166 -13.17380 1.000 13.25510 398 THR D C 1
ATOM 14459 O O . THR D 1 406 ? 13.96313 28.63296 -12.15563 1.000 14.96908 398 THR D O 1
ATOM 14463 N N . GLY D 1 407 ? 14.85461 30.32430 -13.33595 1.000 13.00943 399 GLY D N 1
ATOM 14464 C CA . GLY D 1 407 ? 15.88127 30.55214 -12.34627 1.000 13.56730 399 GLY D CA 1
ATOM 14465 C C . GLY D 1 407 ? 16.95077 29.46042 -12.35400 1.000 12.87175 399 GLY D C 1
ATOM 14466 O O . GLY D 1 407 ? 17.07031 28.65010 -13.27426 1.000 13.21479 399 GLY D O 1
ATOM 14467 N N . HIS D 1 408 ? 17.73450 29.45278 -11.27968 1.000 13.49753 400 HIS D N 1
ATOM 14468 C CA . HIS D 1 408 ? 18.83708 28.51077 -11.17192 1.000 13.24188 400 HIS D CA 1
ATOM 14469 C C . HIS D 1 408 ? 18.31522 27.07580 -11.11619 1.000 13.88524 400 HIS D C 1
ATOM 14470 O O . HIS D 1 408 ? 17.20378 26.81995 -10.62965 1.000 14.43574 400 HIS D O 1
ATOM 14477 N N . PRO D 1 409 ? 19.11634 26.11837 -11.56560 1.000 14.04463 401 PRO D N 1
ATOM 14478 C CA . PRO D 1 409 ? 18.70239 24.71078 -11.51268 1.000 13.05711 401 PRO D CA 1
ATOM 14479 C C . PRO D 1 409 ? 18.77619 24.13887 -10.10329 1.000 12.87186 401 PRO D C 1
ATOM 14480 O O . PRO D 1 409 ? 19.48907 24.63760 -9.23055 1.000 13.79937 401 PRO D O 1
ATOM 14484 N N . SER D 1 410 ? 18.01889 23.05232 -9.90517 1.000 13.18644 402 SER D N 1
ATOM 14485 C CA . SER D 1 410 ? 17.86668 22.45799 -8.57680 1.000 13.22828 402 SER D CA 1
ATOM 14486 C C . SER D 1 410 ? 19.20345 22.15843 -7.89393 1.000 13.28752 402 SER D C 1
ATOM 14487 O O . SER D 1 410 ? 19.35217 22.41027 -6.69392 1.000 14.07441 402 SER D O 1
ATOM 14490 N N . PHE D 1 411 ? 20.18381 21.60574 -8.62422 1.000 13.71153 403 PHE D N 1
ATOM 14491 C CA . PHE D 1 411 ? 21.39828 21.13909 -7.95433 1.000 13.70369 403 PHE D CA 1
ATOM 14492 C C . PHE D 1 411 ? 22.13799 22.27045 -7.24875 1.000 14.30227 403 PHE D C 1
ATOM 14493 O O . PHE D 1 411 ? 22.63602 22.09060 -6.13213 1.000 14.99118 403 PHE D O 1
ATOM 14501 N N . VAL D 1 412 ? 22.23758 23.43963 -7.87752 1.000 14.37799 404 VAL D N 1
ATOM 14502 C CA . VAL D 1 412 ? 22.92821 24.52706 -7.18929 1.000 15.11031 404 VAL D CA 1
ATOM 14503 C C . VAL D 1 412 ? 22.04709 25.13641 -6.10410 1.000 13.78365 404 VAL D C 1
ATOM 14504 O O . VAL D 1 412 ? 22.55368 25.57020 -5.05988 1.000 13.99920 404 VAL D O 1
ATOM 14508 N N . MET D 1 413 ? 20.72319 25.16051 -6.30854 1.000 13.18066 405 MET D N 1
ATOM 14509 C CA . MET D 1 413 ? 19.83191 25.65821 -5.26362 1.000 13.95491 405 MET D CA 1
ATOM 14510 C C . MET D 1 413 ? 19.85813 24.76694 -4.02997 1.000 14.56662 405 MET D C 1
ATOM 14511 O O . MET D 1 413 ? 19.53406 25.23005 -2.92966 1.000 15.58207 405 MET D O 1
ATOM 14516 N N . SER D 1 414 ? 20.26203 23.50528 -4.18570 1.000 14.45275 406 SER D N 1
ATOM 14517 C CA . SER D 1 414 ? 20.45408 22.65023 -3.02189 1.000 14.35838 406 SER D CA 1
ATOM 14518 C C . SER D 1 414 ? 21.54139 23.20537 -2.09815 1.000 14.16739 406 SER D C 1
ATOM 14519 O O . SER D 1 414 ? 21.42843 23.10998 -0.87294 1.000 15.79635 406 SER D O 1
ATOM 14522 N N . ASN D 1 415 ? 22.59788 23.79952 -2.66043 1.000 14.70384 407 ASN D N 1
ATOM 14523 C CA . ASN D 1 415 ? 23.57005 24.50683 -1.82296 1.000 15.02870 407 ASN D CA 1
ATOM 14524 C C . ASN D 1 415 ? 22.89789 25.63930 -1.05680 1.000 14.89340 407 ASN D C 1
ATOM 14525 O O . ASN D 1 415 ? 22.97765 25.71432 0.17431 1.000 15.50940 407 ASN D O 1
ATOM 14530 N N . SER D 1 416 ? 22.22920 26.54086 -1.78403 1.000 14.09185 408 SER D N 1
ATOM 14531 C CA . SER D 1 416 ? 21.65670 27.72611 -1.15563 1.000 14.71031 408 SER D CA 1
ATOM 14532 C C . SER D 1 416 ? 20.62667 27.34668 -0.11126 1.000 15.47252 408 SER D C 1
ATOM 14533 O O . SER D 1 416 ? 20.56765 27.94858 0.96803 1.000 15.98758 408 SER D O 1
ATOM 14536 N N . PHE D 1 417 ? 19.81538 26.34184 -0.41208 1.000 15.26482 409 PHE D N 1
ATOM 14537 C CA . PHE D 1 417 ? 18.70473 26.00324 0.45095 1.000 15.30119 409 PHE D CA 1
ATOM 14538 C C . PHE D 1 417 ? 19.09476 25.07172 1.58789 1.000 16.89403 409 PHE D C 1
ATOM 14539 O O . PHE D 1 417 ? 18.41208 25.06420 2.61675 1.000 17.42824 409 PHE D O 1
ATOM 14547 N N . THR D 1 418 ? 20.18297 24.30647 1.44709 1.000 15.51992 410 THR D N 1
ATOM 14548 C CA . THR D 1 418 ? 20.74690 23.65658 2.62311 1.000 15.65062 410 THR D CA 1
ATOM 14549 C C . THR D 1 418 ? 21.26835 24.70558 3.60007 1.000 15.35066 410 THR D C 1
ATOM 14550 O O . THR D 1 418 ? 21.02589 24.61324 4.80944 1.000 17.22737 410 THR D O 1
ATOM 14554 N N . ASN D 1 419 ? 21.94985 25.73595 3.08364 1.000 15.69568 411 ASN D N 1
ATOM 14555 C CA . ASN D 1 419 ? 22.33390 26.86484 3.92752 1.000 16.36421 411 ASN D CA 1
ATOM 14556 C C . ASN D 1 419 ? 21.11613 27.50320 4.59443 1.000 16.12860 411 ASN D C 1
ATOM 14557 O O . ASN D 1 419 ? 21.15141 27.80988 5.79050 1.000 16.68309 411 ASN D O 1
ATOM 14562 N N . GLN D 1 420 ? 20.03012 27.71124 3.84304 1.000 15.76912 412 GLN D N 1
ATOM 14563 C CA . GLN D 1 420 ? 18.82990 28.29993 4.43535 1.000 15.62339 412 GLN D CA 1
ATOM 14564 C C . GLN D 1 420 ? 18.29178 27.43226 5.56539 1.000 16.62854 412 GLN D C 1
ATOM 14565 O O . GLN D 1 420 ? 17.92625 27.94220 6.63310 1.000 17.90991 412 GLN D O 1
ATOM 14571 N N . THR D 1 421 ? 18.21869 26.11339 5.34023 1.000 17.43604 413 THR D N 1
ATOM 14572 C CA . THR D 1 421 ? 17.69818 25.21009 6.36326 1.000 18.59101 413 THR D CA 1
ATOM 14573 C C . THR D 1 421 ? 18.56126 25.25241 7.61637 1.000 18.09834 413 THR D C 1
ATOM 14574 O O . THR D 1 421 ? 18.04500 25.36648 8.73566 1.000 19.11587 413 THR D O 1
ATOM 14578 N N . LEU D 1 422 ? 19.88820 25.16083 7.44533 1.000 17.23440 414 LEU D N 1
ATOM 14579 C CA . LEU D 1 422 ? 20.79053 25.24154 8.59105 1.000 18.05292 414 LEU D CA 1
ATOM 14580 C C . LEU D 1 422 ? 20.70745 26.59866 9.28458 1.000 18.26829 414 LEU D C 1
ATOM 14581 O O . LEU D 1 422 ? 20.82226 26.67479 10.51513 1.000 19.46545 414 LEU D O 1
ATOM 14586 N N . ALA D 1 423 ? 20.49999 27.67519 8.51961 1.000 18.42073 415 ALA D N 1
ATOM 14587 C CA . ALA D 1 423 ? 20.36882 28.99915 9.12090 1.000 18.92309 415 ALA D CA 1
ATOM 14588 C C . ALA D 1 423 ? 19.11600 29.09912 9.98030 1.000 18.34536 415 ALA D C 1
ATOM 14589 O O . ALA D 1 423 ? 19.14986 29.68184 11.07179 1.000 19.22987 415 ALA D O 1
ATOM 14591 N N . GLN D 1 424 ? 17.99335 28.56820 9.48695 1.000 18.71975 416 GLN D N 1
ATOM 14592 C CA . GLN D 1 424 ? 16.75695 28.57294 10.26244 1.000 19.25539 416 GLN D CA 1
ATOM 14593 C C . GLN D 1 424 ? 16.91409 27.77986 11.55247 1.000 20.19909 416 GLN D C 1
ATOM 14594 O O . GLN D 1 424 ? 16.48644 28.22909 12.62298 1.000 20.86076 416 GLN D O 1
ATOM 14600 N N . ILE D 1 425 ? 17.53568 26.60134 11.47065 1.000 20.88295 417 ILE D N 1
ATOM 14601 C CA . ILE D 1 425 ? 17.81773 25.81075 12.66779 1.000 22.59220 417 ILE D CA 1
ATOM 14602 C C . ILE D 1 425 ? 18.67080 26.60769 13.64950 1.000 21.73575 417 ILE D C 1
ATOM 14603 O O . ILE D 1 425 ? 18.38483 26.65903 14.85270 1.000 22.80533 417 ILE D O 1
ATOM 14608 N N . SER D 1 426 ? 19.73456 27.24173 13.14526 1.000 22.14067 418 SER D N 1
ATOM 14609 C CA . SER D 1 426 ? 20.64238 27.98970 14.00746 1.000 23.57740 418 SER D CA 1
ATOM 14610 C C . SER D 1 426 ? 19.92865 29.16023 14.67697 1.000 23.67909 418 SER D C 1
ATOM 14611 O O . SER D 1 426 ? 20.07952 29.38710 15.88192 1.000 24.28432 418 SER D O 1
ATOM 14614 N N . LEU D 1 427 ? 19.14271 29.91853 13.90933 1.000 23.28232 419 LEU D N 1
ATOM 14615 C CA . LEU D 1 427 ? 18.41215 31.04328 14.49140 1.000 23.92469 419 LEU D CA 1
ATOM 14616 C C . LEU D 1 427 ? 17.47576 30.58410 15.60219 1.000 25.28922 419 LEU D C 1
ATOM 14617 O O . LEU D 1 427 ? 17.30284 31.28127 16.60965 1.000 25.76985 419 LEU D O 1
ATOM 14622 N N . TRP D 1 428 ? 16.87341 29.40562 15.44505 1.000 25.16590 420 TRP D N 1
ATOM 14623 C CA . TRP D 1 428 ? 15.92898 28.93078 16.44696 1.000 27.05132 420 TRP D CA 1
ATOM 14624 C C . TRP D 1 428 ? 16.61762 28.36240 17.68226 1.000 28.38030 420 TRP D C 1
ATOM 14625 O O . TRP D 1 428 ? 16.08268 28.48390 18.78862 1.000 29.01716 420 TRP D O 1
ATOM 14636 N N . LYS D 1 429 ? 17.79418 27.75612 17.52546 1.000 29.61437 421 LYS D N 1
ATOM 14637 C CA . LYS D 1 429 ? 18.45528 27.07028 18.63046 1.000 32.36962 421 LYS D CA 1
ATOM 14638 C C . LYS D 1 429 ? 19.48971 27.91852 19.35857 1.000 34.56381 421 LYS D C 1
ATOM 14639 O O . LYS D 1 429 ? 19.69189 27.72626 20.56377 1.000 35.72828 421 LYS D O 1
ATOM 14645 N N . GLU D 1 430 ? 20.14097 28.84961 18.67310 1.000 35.83139 422 GLU D N 1
ATOM 14646 C CA . GLU D 1 430 ? 21.19626 29.64746 19.27583 1.000 38.13239 422 GLU D CA 1
ATOM 14647 C C . GLU D 1 430 ? 20.63787 30.95353 19.82754 1.000 39.69815 422 GLU D C 1
ATOM 14648 O O . GLU D 1 430 ? 19.58568 31.43858 19.40704 1.000 40.36874 422 GLU D O 1
ATOM 14654 N N . LYS D 1 431 ? 21.36792 31.52370 20.78609 1.000 40.90539 423 LYS D N 1
ATOM 14655 C CA . LYS D 1 431 ? 21.01549 32.81333 21.37588 1.000 42.26672 423 LYS D CA 1
ATOM 14656 C C . LYS D 1 431 ? 21.85171 33.89276 20.69299 1.000 42.47148 423 LYS D C 1
ATOM 14657 O O . LYS D 1 431 ? 22.87393 34.34895 21.20479 1.000 44.61066 423 LYS D O 1
ATOM 14659 N N . TYR D 1 432 ? 21.40457 34.29824 19.50709 1.000 39.34324 424 TYR D N 1
ATOM 14660 C CA . TYR D 1 432 ? 22.05457 35.38167 18.78733 1.000 37.09409 424 TYR D CA 1
ATOM 14661 C C . TYR D 1 432 ? 21.63642 36.72346 19.36742 1.000 39.58465 424 TYR D C 1
ATOM 14662 O O . TYR D 1 432 ? 20.47192 36.93125 19.71566 1.000 39.24710 424 TYR D O 1
ATOM 14671 N N . GLU D 1 433 ? 22.59409 37.63758 19.46178 1.000 42.18616 425 GLU D N 1
ATOM 14672 C CA . GLU D 1 433 ? 22.27412 39.01773 19.77336 1.000 44.44053 425 GLU D CA 1
ATOM 14673 C C . GLU D 1 433 ? 21.89220 39.75669 18.49295 1.000 42.07884 425 GLU D C 1
ATOM 14674 O O . GLU D 1 433 ? 21.96039 39.21338 17.38804 1.000 41.78739 425 GLU D O 1
ATOM 14680 N N . LEU D 1 434 ? 21.46676 41.00663 18.64822 1.000 40.26555 426 LEU D N 1
ATOM 14681 C CA . LEU D 1 434 ? 21.15066 41.82333 17.48522 1.000 38.42420 426 LEU D CA 1
ATOM 14682 C C . LEU D 1 434 ? 22.40324 42.02309 16.64550 1.000 36.58003 426 LEU D C 1
ATOM 14683 O O . LEU D 1 434 ? 23.42359 42.51712 17.13682 1.000 38.21935 426 LEU D O 1
ATOM 14688 N N . GLY D 1 435 ? 22.32415 41.62559 15.38878 1.000 31.79871 427 GLY D N 1
ATOM 14689 C CA . GLY D 1 435 ? 23.46021 41.69027 14.49533 1.000 28.86525 427 GLY D CA 1
ATOM 14690 C C . GLY D 1 435 ? 23.23494 40.76900 13.31763 1.000 25.65291 427 GLY D C 1
ATOM 14691 O O . GLY D 1 435 ? 22.20265 40.10719 13.20399 1.000 25.64017 427 GLY D O 1
ATOM 14692 N N . VAL D 1 436 ? 24.22962 40.74545 12.43394 1.000 24.48602 428 VAL D N 1
ATOM 14693 C CA . VAL D 1 436 ? 24.20246 39.93213 11.22126 1.000 23.21634 428 VAL D CA 1
ATOM 14694 C C . VAL D 1 436 ? 25.33552 38.91982 11.30944 1.000 23.31198 428 VAL D C 1
ATOM 14695 O O . VAL D 1 436 ? 26.49613 39.29685 11.51051 1.000 25.25866 428 VAL D O 1
ATOM 14699 N N . TYR D 1 437 ? 25.00095 37.64145 11.15279 1.000 22.66210 429 TYR D N 1
ATOM 14700 C CA . TYR D 1 437 ? 25.93758 36.54902 11.36715 1.000 22.53536 429 TYR D CA 1
ATOM 14701 C C . TYR D 1 437 ? 26.01460 35.66833 10.12753 1.000 21.34099 429 TYR D C 1
ATOM 14702 O O . TYR D 1 437 ? 25.12953 35.68869 9.26958 1.000 23.24027 429 TYR D O 1
ATOM 14711 N N . THR D 1 438 ? 27.08334 34.88066 10.04137 1.000 21.29567 430 THR D N 1
ATOM 14712 C CA . THR D 1 438 ? 27.19528 33.83856 9.03190 1.000 20.83903 430 THR D CA 1
ATOM 14713 C C . THR D 1 438 ? 27.36031 32.48657 9.71364 1.000 20.86210 430 THR D C 1
ATOM 14714 O O . THR D 1 438 ? 27.72437 32.40083 10.89300 1.000 22.46304 430 THR D O 1
ATOM 14718 N N . LEU D 1 439 ? 27.07784 31.42768 8.95475 1.000 20.24387 431 LEU D N 1
ATOM 14719 C CA . LEU D 1 439 ? 27.25562 30.07450 9.45808 1.000 19.82428 431 LEU D CA 1
ATOM 14720 C C . LEU D 1 439 ? 28.74284 29.77155 9.64807 1.000 19.96782 431 LEU D C 1
ATOM 14721 O O . LEU D 1 439 ? 29.58968 30.26393 8.89331 1.000 21.14603 431 LEU D O 1
ATOM 14726 N N . PRO D 1 440 ? 29.08413 28.94156 10.63296 1.000 20.03433 432 PRO D N 1
ATOM 14727 C CA . PRO D 1 440 ? 30.48924 28.55811 10.81722 1.000 20.36489 432 PRO D CA 1
ATOM 14728 C C . PRO D 1 440 ? 31.01788 27.80059 9.60717 1.000 18.88468 432 PRO D C 1
ATOM 14729 O O . PRO D 1 440 ? 30.27431 27.12827 8.88628 1.000 19.44406 432 PRO D O 1
ATOM 14733 N N . LYS D 1 441 ? 32.32978 27.91416 9.39562 1.000 18.73819 433 LYS D N 1
ATOM 14734 C CA . LYS D 1 441 ? 32.94417 27.33355 8.20552 1.000 18.43560 433 LYS D CA 1
ATOM 14735 C C . LYS D 1 441 ? 32.74403 25.82239 8.13129 1.000 18.81508 433 LYS D C 1
ATOM 14736 O O . LYS D 1 441 ? 32.53550 25.27547 7.04086 1.000 17.48884 433 LYS D O 1
ATOM 14742 N N . LYS D 1 442 ? 32.78923 25.12665 9.27074 1.000 19.86803 434 LYS D N 1
ATOM 14743 C CA . LYS D 1 442 ? 32.62428 23.67757 9.21216 1.000 21.58651 434 LYS D CA 1
ATOM 14744 C C . LYS D 1 442 ? 31.25698 23.28193 8.66265 1.000 20.32131 434 LYS D C 1
ATOM 14745 O O . LYS D 1 442 ? 31.14862 22.27340 7.95545 1.000 20.38741 434 LYS D O 1
ATOM 14751 N N . LEU D 1 443 ? 30.21213 24.06580 8.95764 1.000 19.68257 435 LEU D N 1
ATOM 14752 C CA . LEU D 1 443 ? 28.89646 23.79562 8.38085 1.000 20.00551 435 LEU D CA 1
ATOM 14753 C C . LEU D 1 443 ? 28.85744 24.15374 6.90355 1.000 19.09980 435 LEU D C 1
ATOM 14754 O O . LEU D 1 443 ? 28.24453 23.43809 6.10411 1.000 19.51409 435 LEU D O 1
ATOM 14759 N N . ASP D 1 444 ? 29.48189 25.27862 6.53784 1.000 18.49166 436 ASP D N 1
ATOM 14760 C CA . ASP D 1 444 ? 29.63155 25.66526 5.13880 1.000 17.64612 436 ASP D CA 1
ATOM 14761 C C . ASP D 1 444 ? 30.29590 24.53762 4.34546 1.000 17.01866 436 ASP D C 1
ATOM 14762 O O . ASP D 1 444 ? 29.82308 24.14721 3.26772 1.000 16.67557 436 ASP D O 1
ATOM 14767 N N . GLU D 1 445 ? 31.38999 23.98763 4.88321 1.000 17.07079 437 GLU D N 1
ATOM 14768 C CA . GLU D 1 445 ? 32.05088 22.85083 4.24685 1.000 17.53993 437 GLU D CA 1
ATOM 14769 C C . GLU D 1 445 ? 31.12207 21.64581 4.13317 1.000 17.72449 437 GLU D C 1
ATOM 14770 O O . GLU D 1 445 ? 31.14866 20.92764 3.12503 1.000 17.90459 437 GLU D O 1
ATOM 14776 N N . GLU D 1 446 ? 30.30380 21.39994 5.15883 1.000 17.64808 438 GLU D N 1
ATOM 14777 C CA . GLU D 1 446 ? 29.37969 20.27106 5.11343 1.000 18.60881 438 GLU D CA 1
ATOM 14778 C C . GLU D 1 446 ? 28.38303 20.40661 3.96562 1.000 17.92677 438 GLU D C 1
ATOM 14779 O O . GLU D 1 446 ? 28.02878 19.41042 3.32679 1.000 18.27497 438 GLU D O 1
ATOM 14785 N N . VAL D 1 447 ? 27.91399 21.62757 3.68758 1.000 16.05100 439 VAL D N 1
ATOM 14786 C CA . VAL D 1 447 ? 27.01055 21.82207 2.55066 1.000 16.49769 439 VAL D CA 1
ATOM 14787 C C . VAL D 1 447 ? 27.65065 21.28538 1.27680 1.000 15.93865 439 VAL D C 1
ATOM 14788 O O . VAL D 1 447 ? 27.03461 20.52842 0.51461 1.000 16.52005 439 VAL D O 1
ATOM 14792 N N . ALA D 1 448 ? 28.90569 21.67058 1.02804 1.000 15.16055 440 ALA D N 1
ATOM 14793 C CA . ALA D 1 448 ? 29.60283 21.19219 -0.16471 1.000 15.58518 440 ALA D CA 1
ATOM 14794 C C . ALA D 1 448 ? 29.77958 19.68219 -0.12257 1.000 15.65281 440 ALA D C 1
ATOM 14795 O O . ALA D 1 448 ? 29.52734 18.99075 -1.11802 1.000 16.49356 440 ALA D O 1
ATOM 14797 N N . ARG D 1 449 ? 30.20433 19.15600 1.03063 1.000 15.89499 441 ARG D N 1
ATOM 14798 C CA . ARG D 1 449 ? 30.48100 17.73086 1.15938 1.000 16.10977 441 ARG D CA 1
ATOM 14799 C C . ARG D 1 449 ? 29.26308 16.89344 0.78811 1.000 16.20572 441 ARG D C 1
ATOM 14800 O O . ARG D 1 449 ? 29.39455 15.85155 0.13383 1.000 16.89708 441 ARG D O 1
ATOM 14808 N N . LEU D 1 450 ? 28.06319 17.35604 1.15972 1.000 16.01696 442 LEU D N 1
ATOM 14809 C CA . LEU D 1 450 ? 26.83718 16.60554 0.89861 1.000 17.43475 442 LEU D CA 1
ATOM 14810 C C . LEU D 1 450 ? 26.53974 16.43385 -0.58715 1.000 16.82749 442 LEU D C 1
ATOM 14811 O O . LEU D 1 450 ? 25.72390 15.57750 -0.94317 1.000 17.72510 442 LEU D O 1
ATOM 14816 N N . HIS D 1 451 ? 27.16392 17.22181 -1.46177 1.000 16.32855 443 HIS D N 1
ATOM 14817 C CA . HIS D 1 451 ? 26.87949 17.16423 -2.89067 1.000 15.59278 443 HIS D CA 1
ATOM 14818 C C . HIS D 1 451 ? 27.91522 16.37892 -3.68434 1.000 15.39944 443 HIS D C 1
ATOM 14819 O O . HIS D 1 451 ? 27.72816 16.17420 -4.88706 1.000 17.41621 443 HIS D O 1
ATOM 14826 N N . LEU D 1 452 ? 28.98486 15.91249 -3.03886 1.000 16.32046 444 LEU D N 1
ATOM 14827 C CA . LEU D 1 452 ? 30.07263 15.27630 -3.77558 1.000 15.94947 444 LEU D CA 1
ATOM 14828 C C . LEU D 1 452 ? 29.69579 13.88462 -4.26341 1.000 16.20082 444 LEU D C 1
ATOM 14829 O O . LEU D 1 452 ? 30.11741 13.47643 -5.35234 1.000 17.10012 444 LEU D O 1
ATOM 14834 N N . GLU D 1 453 ? 28.90712 13.13837 -3.47944 1.000 16.59658 445 GLU D N 1
ATOM 14835 C CA . GLU D 1 453 ? 28.60043 11.75736 -3.84945 1.000 17.67482 445 GLU D CA 1
ATOM 14836 C C . GLU D 1 453 ? 27.84507 11.69103 -5.16792 1.000 16.65652 445 GLU D C 1
ATOM 14837 O O . GLU D 1 453 ? 28.16384 10.86998 -6.03438 1.000 17.59977 445 GLU D O 1
ATOM 14843 N N . LYS D 1 454 ? 26.81795 12.52903 -5.33254 1.000 16.38896 446 LYS D N 1
ATOM 14844 C CA . LYS D 1 454 ? 26.06169 12.47780 -6.57870 1.000 17.87409 446 LYS D CA 1
ATOM 14845 C C . LYS D 1 454 ? 26.94587 12.77106 -7.78322 1.000 18.25492 446 LYS D C 1
ATOM 14846 O O . LYS D 1 454 ? 26.74092 12.20006 -8.86154 1.000 18.33305 446 LYS D O 1
ATOM 14852 N N . LEU D 1 455 ? 27.93827 13.64073 -7.61386 1.000 17.35704 447 LEU D N 1
ATOM 14853 C CA . LEU D 1 455 ? 28.86660 13.98111 -8.68028 1.000 17.66405 447 LEU D CA 1
ATOM 14854 C C . LEU D 1 455 ? 29.95176 12.93257 -8.88073 1.000 17.48214 447 LEU D C 1
ATOM 14855 O O . LEU D 1 455 ? 30.72047 13.03590 -9.84420 1.000 19.60063 447 LEU D O 1
ATOM 14860 N N . GLY D 1 456 ? 30.02166 11.92111 -8.01849 1.000 16.91108 448 GLY D N 1
ATOM 14861 C CA . GLY D 1 456 ? 31.08888 10.95060 -8.11162 1.000 18.21784 448 GLY D CA 1
ATOM 14862 C C . GLY D 1 456 ? 32.44514 11.46733 -7.69434 1.000 17.95797 448 GLY D C 1
ATOM 14863 O O . GLY D 1 456 ? 33.45279 10.82480 -7.99411 1.000 20.51387 448 GLY D O 1
ATOM 14864 N N . ALA D 1 457 ? 32.50334 12.61597 -7.02276 1.000 16.16877 449 ALA D N 1
ATOM 14865 C CA . ALA D 1 457 ? 33.77569 13.21016 -6.63012 1.000 15.91804 449 ALA D CA 1
ATOM 14866 C C . ALA D 1 457 ? 34.35146 12.45755 -5.43914 1.000 17.30411 449 ALA D C 1
ATOM 14867 O O . ALA D 1 457 ? 33.65241 12.21780 -4.44700 1.000 21.86091 449 ALA D O 1
ATOM 14869 N N . LYS D 1 458 ? 35.63057 12.09264 -5.53140 1.000 15.93128 450 LYS D N 1
ATOM 14870 C CA . LYS D 1 458 ? 36.30120 11.32522 -4.48978 1.000 16.94064 450 LYS D CA 1
ATOM 14871 C C . LYS D 1 458 ? 37.19065 12.26394 -3.68662 1.000 16.48466 450 LYS D C 1
ATOM 14872 O O . LYS D 1 458 ? 38.21162 12.74535 -4.18983 1.000 18.47932 450 LYS D O 1
ATOM 14878 N N . LEU D 1 459 ? 36.81496 12.50228 -2.43487 1.000 16.81413 451 LEU D N 1
ATOM 14879 C CA . LEU D 1 459 ? 37.58024 13.37736 -1.56540 1.000 16.69278 451 LEU D CA 1
ATOM 14880 C C . LEU D 1 459 ? 38.70924 12.60268 -0.89211 1.000 16.28640 451 LEU D C 1
ATOM 14881 O O . LEU D 1 459 ? 38.52503 11.46579 -0.44556 1.000 18.60213 451 LEU D O 1
ATOM 14886 N N . THR D 1 460 ? 39.88952 13.21395 -0.85463 1.000 15.76029 452 THR D N 1
ATOM 14887 C CA . THR D 1 460 ? 41.03501 12.65904 -0.14785 1.000 16.09831 452 THR D CA 1
ATOM 14888 C C . THR D 1 460 ? 40.95987 13.05177 1.32314 1.000 15.87835 452 THR D C 1
ATOM 14889 O O . THR D 1 460 ? 40.46572 14.12775 1.66728 1.000 16.63657 452 THR D O 1
ATOM 14893 N N . VAL D 1 461 ? 41.42245 12.15524 2.19556 1.000 16.85501 453 VAL D N 1
ATOM 14894 C CA . VAL D 1 461 ? 41.44088 12.38333 3.63712 1.000 16.67701 453 VAL D CA 1
ATOM 14895 C C . VAL D 1 461 ? 42.88554 12.58306 4.07648 1.000 16.51971 453 VAL D C 1
ATOM 14896 O O . VAL D 1 461 ? 43.76271 11.78291 3.72864 1.000 17.71394 453 VAL D O 1
ATOM 14900 N N . LEU D 1 462 ? 43.12951 13.65250 4.83280 1.000 16.60077 454 LEU D N 1
ATOM 14901 C CA . LEU D 1 462 ? 44.45880 13.92433 5.36739 1.000 17.43003 454 LEU D CA 1
ATOM 14902 C C . LEU D 1 462 ? 44.92002 12.78884 6.27306 1.000 18.17354 454 LEU D C 1
ATOM 14903 O O . LEU D 1 462 ? 44.13597 12.23656 7.04859 1.000 19.14145 454 LEU D O 1
ATOM 14908 N N . THR D 1 463 ? 46.20230 12.44115 6.17307 1.000 17.44021 455 THR D N 1
ATOM 14909 C CA . THR D 1 463 ? 46.81066 11.56425 7.16064 1.000 18.65769 455 THR D CA 1
ATOM 14910 C C . THR D 1 463 ? 47.03448 12.32678 8.46493 1.000 20.76791 455 THR D C 1
ATOM 14911 O O . THR D 1 463 ? 46.98304 13.56090 8.51762 1.000 20.20089 455 THR D O 1
ATOM 14915 N N . ASP D 1 464 ? 47.29853 11.56852 9.53299 1.000 23.35718 456 ASP D N 1
ATOM 14916 C CA . ASP D 1 464 ? 47.67275 12.18523 10.80126 1.000 26.33165 456 ASP D CA 1
ATOM 14917 C C . ASP D 1 464 ? 48.85374 13.12426 10.62034 1.000 25.17440 456 ASP D C 1
ATOM 14918 O O . ASP D 1 464 ? 48.85808 14.24361 11.14719 1.000 25.58206 456 ASP D O 1
ATOM 14923 N N . LYS D 1 465 ? 49.86720 12.68225 9.87126 1.000 24.33015 457 LYS D N 1
ATOM 14924 C CA . LYS D 1 465 ? 51.04604 13.51385 9.66198 1.000 24.07612 457 LYS D CA 1
ATOM 14925 C C . LYS D 1 465 ? 50.69287 14.79767 8.92115 1.000 22.16581 457 LYS D C 1
ATOM 14926 O O . LYS D 1 465 ? 51.15983 15.88396 9.28756 1.000 22.07123 457 LYS D O 1
ATOM 14932 N N . GLN D 1 466 ? 49.86556 14.69444 7.87775 1.000 19.93640 458 GLN D N 1
ATOM 14933 C CA . GLN D 1 466 ? 49.48159 15.88011 7.11730 1.000 19.22326 458 GLN D CA 1
ATOM 14934 C C . GLN D 1 466 ? 48.62833 16.82598 7.95106 1.000 20.18984 458 GLN D C 1
ATOM 14935 O O . GLN D 1 466 ? 48.77958 18.05244 7.86209 1.000 21.48244 458 GLN D O 1
ATOM 14941 N N . ALA D 1 467 ? 47.70876 16.27925 8.74742 1.000 20.30951 459 ALA D N 1
ATOM 14942 C CA . ALA D 1 467 ? 46.89486 17.12889 9.60778 1.000 22.40120 459 ALA D CA 1
ATOM 14943 C C . ALA D 1 467 ? 47.76770 17.92033 10.57394 1.000 23.68324 459 ALA D C 1
ATOM 14944 O O . ALA D 1 467 ? 47.56025 19.12492 10.76990 1.000 23.66564 459 ALA D O 1
ATOM 14946 N N . LYS D 1 468 ? 48.76483 17.26041 11.17008 1.000 24.50609 460 LYS D N 1
ATOM 14947 C CA . LYS D 1 468 ? 49.69090 17.94680 12.06565 1.000 26.79754 460 LYS D CA 1
ATOM 14948 C C . LYS D 1 468 ? 50.53881 18.96220 11.30687 1.000 26.84706 460 LYS D C 1
ATOM 14949 O O . LYS D 1 468 ? 50.79906 20.06212 11.80887 1.000 27.90438 460 LYS D O 1
ATOM 14955 N N . TYR D 1 469 ? 50.96719 18.61246 10.09232 1.000 25.18043 461 TYR D N 1
ATOM 14956 C CA . TYR D 1 469 ? 51.77570 19.52342 9.28962 1.000 25.25591 461 TYR D CA 1
ATOM 14957 C C . TYR D 1 469 ? 51.03000 20.82385 9.01538 1.000 26.31632 461 TYR D C 1
ATOM 14958 O O . TYR D 1 469 ? 51.60469 21.91197 9.12492 1.000 28.25447 461 TYR D O 1
ATOM 14967 N N . LEU D 1 470 ? 49.74479 20.73338 8.66713 1.000 24.73062 462 LEU D N 1
ATOM 14968 C CA . LEU D 1 470 ? 48.95463 21.92279 8.37417 1.000 26.00113 462 LEU D CA 1
ATOM 14969 C C . LEU D 1 470 ? 48.35336 22.54829 9.62405 1.000 25.90832 462 LEU D C 1
ATOM 14970 O O . LEU D 1 470 ? 47.91310 23.70185 9.57170 1.000 26.82882 462 LEU D O 1
ATOM 14975 N N . GLY D 1 471 ? 48.31856 21.81886 10.73443 1.000 25.15449 463 GLY D N 1
ATOM 14976 C CA . GLY D 1 471 ? 47.68567 22.32638 11.93506 1.000 25.43892 463 GLY D CA 1
ATOM 14977 C C . GLY D 1 471 ? 46.18110 22.44304 11.83122 1.000 26.54895 463 GLY D C 1
ATOM 14978 O O . GLY D 1 471 ? 45.60309 23.41369 12.33629 1.000 28.71667 463 GLY D O 1
ATOM 14979 N N . ILE D 1 472 ? 45.52765 21.48654 11.17446 1.000 26.45906 464 ILE D N 1
ATOM 14980 C CA . ILE D 1 472 ? 44.07426 21.46054 11.09120 1.000 28.56401 464 ILE D CA 1
ATOM 14981 C C . ILE D 1 472 ? 43.58078 20.05501 11.40697 1.000 28.82064 464 ILE D C 1
ATOM 14982 O O . ILE D 1 472 ? 44.34608 19.09124 11.44262 1.000 30.48253 464 ILE D O 1
ATOM 14987 N N . ALA D 1 473 ? 42.27769 19.95309 11.63619 1.000 26.79970 465 ALA D N 1
ATOM 14988 C CA . ALA D 1 473 ? 41.64585 18.67869 11.92927 1.000 26.34715 465 ALA D CA 1
ATOM 14989 C C . ALA D 1 473 ? 41.28556 17.97508 10.62795 1.000 24.25327 465 ALA D C 1
ATOM 14990 O O . ALA D 1 473 ? 40.98618 18.61586 9.61921 1.000 23.88469 465 ALA D O 1
ATOM 14992 N N . LYS D 1 474 ? 41.31854 16.63970 10.65982 1.000 23.65144 466 LYS D N 1
ATOM 14993 C CA . LYS D 1 474 ? 41.02206 15.87130 9.45288 1.000 22.81256 466 LYS D CA 1
ATOM 14994 C C . LYS D 1 474 ? 39.62771 16.16067 8.92173 1.000 22.71455 466 LYS D C 1
ATOM 14995 O O . LYS D 1 474 ? 39.40158 16.08988 7.70843 1.000 22.10412 466 LYS D O 1
ATOM 15001 N N . ASP D 1 475 ? 38.67749 16.47076 9.80018 1.000 22.64105 467 ASP D N 1
ATOM 15002 C CA . ASP D 1 475 ? 37.31886 16.76391 9.36876 1.000 25.56361 467 ASP D CA 1
ATOM 15003 C C . ASP D 1 475 ? 37.05856 18.25511 9.19545 1.000 22.58569 467 ASP D C 1
ATOM 15004 O O . ASP D 1 475 ? 35.90033 18.65840 9.06127 1.000 23.13178 467 ASP D O 1
ATOM 15009 N N . GLY D 1 476 ? 38.10358 19.07707 9.18171 1.000 21.69051 468 GLY D N 1
ATOM 15010 C CA . GLY D 1 476 ? 37.94867 20.49487 8.95969 1.000 20.60960 468 GLY D CA 1
ATOM 15011 C C . GLY D 1 476 ? 37.69209 21.26302 10.24505 1.000 20.56506 468 GLY D C 1
ATOM 15012 O O . GLY D 1 476 ? 37.57958 20.68067 11.32916 1.000 23.06625 468 GLY D O 1
ATOM 15013 N N . PRO D 1 477 ? 37.58456 22.60380 10.14819 1.000 19.31639 469 PRO D N 1
ATOM 15014 C CA . PRO D 1 477 ? 37.65221 23.38297 8.90248 1.000 18.86603 469 PRO D CA 1
ATOM 15015 C C . PRO D 1 477 ? 39.04057 23.38243 8.26807 1.000 18.45467 469 PRO D C 1
ATOM 15016 O O . PRO D 1 477 ? 40.03941 23.24964 8.97469 1.000 18.95258 469 PRO D O 1
ATOM 15020 N N . TYR D 1 478 ? 39.08973 23.50732 6.94036 1.000 16.18880 470 TYR D N 1
ATOM 15021 C CA . TYR D 1 478 ? 40.34621 23.36012 6.21364 1.000 15.58975 470 TYR D CA 1
ATOM 15022 C C . TYR D 1 478 ? 41.05675 24.67659 5.93301 1.000 16.41135 470 TYR D C 1
ATOM 15023 O O . TYR D 1 478 ? 42.24820 24.65664 5.59626 1.000 18.16760 470 TYR D O 1
ATOM 15032 N N . LYS D 1 479 ? 40.37541 25.80725 6.07767 1.000 15.42596 471 LYS D N 1
ATOM 15033 C CA . LYS D 1 479 ? 40.88233 27.08348 5.60011 1.000 15.07791 471 LYS D CA 1
ATOM 15034 C C . LYS D 1 479 ? 40.76944 28.13954 6.68764 1.000 17.57549 471 LYS D C 1
ATOM 15035 O O . LYS D 1 479 ? 39.87321 28.07115 7.53518 1.000 18.89103 471 LYS D O 1
ATOM 15041 N N . PRO D 1 480 ? 41.65374 29.13988 6.66773 1.000 19.22752 472 PRO D N 1
ATOM 15042 C CA . PRO D 1 480 ? 41.52745 30.27471 7.59166 1.000 21.35614 472 PRO D CA 1
ATOM 15043 C C . PRO D 1 480 ? 40.18521 30.97648 7.42659 1.000 22.42206 472 PRO D C 1
ATOM 15044 O O . PRO D 1 480 ? 39.56711 30.94417 6.36131 1.000 18.95167 472 PRO D O 1
ATOM 15048 N N . ASP D 1 481 ? 39.76051 31.65504 8.49926 1.000 30.29629 473 ASP D N 1
ATOM 15049 C CA A ASP D 1 481 ? 38.43757 32.26889 8.50576 0.523 36.51635 473 ASP D CA 1
ATOM 15050 C CA B ASP D 1 481 ? 38.44525 32.29173 8.52123 0.477 36.64895 473 ASP D CA 1
ATOM 15051 C C . ASP D 1 481 ? 38.23186 33.20125 7.31805 1.000 32.72139 473 ASP D C 1
ATOM 15052 O O . ASP D 1 481 ? 37.12307 33.28539 6.78103 1.000 31.90405 473 ASP D O 1
ATOM 15061 N N . HIS D 1 482 ? 39.27797 33.89087 6.88211 1.000 26.58594 474 HIS D N 1
ATOM 15062 C CA A HIS D 1 482 ? 39.08547 34.88110 5.82872 0.505 26.85614 474 HIS D CA 1
ATOM 15063 C CA B HIS D 1 482 ? 39.26088 34.92596 5.85852 0.495 27.35879 474 HIS D CA 1
ATOM 15064 C C . HIS D 1 482 ? 39.56661 34.40431 4.45702 1.000 23.85453 474 HIS D C 1
ATOM 15065 O O . HIS D 1 482 ? 39.75954 35.21594 3.54068 1.000 23.15043 474 HIS D O 1
ATOM 15078 N N . TYR D 1 483 ? 39.67541 33.09185 4.27293 1.000 19.03676 475 TYR D N 1
ATOM 15079 C CA . TYR D 1 483 ? 40.04626 32.54555 2.97181 1.000 15.25159 475 TYR D CA 1
ATOM 15080 C C . TYR D 1 483 ? 38.98045 32.88209 1.93465 1.000 14.30055 475 TYR D C 1
ATOM 15081 O O . TYR D 1 483 ? 37.77883 32.88516 2.22622 1.000 15.62677 475 TYR D O 1
ATOM 15090 N N . ARG D 1 484 ? 39.42123 33.16300 0.71050 1.000 13.86943 476 ARG D N 1
ATOM 15091 C CA . ARG D 1 484 ? 38.52322 33.69081 -0.30872 1.000 13.61962 476 ARG D CA 1
ATOM 15092 C C . ARG D 1 484 ? 38.08005 32.67408 -1.35662 1.000 14.59972 476 ARG D C 1
ATOM 15093 O O . ARG D 1 484 ? 37.15212 32.97305 -2.11514 1.000 15.12799 476 ARG D O 1
ATOM 15101 N N . TYR D 1 485 ? 38.69047 31.48564 -1.40441 1.000 14.24253 477 TYR D N 1
ATOM 15102 C CA . TYR D 1 485 ? 38.34076 30.44805 -2.39069 1.000 13.46726 477 TYR D CA 1
ATOM 15103 C C . TYR D 1 485 ? 38.44158 30.98124 -3.81323 1.000 13.78534 477 TYR D C 1
ATOM 15104 O O . TYR D 1 485 ? 39.24103 31.89070 -4.07728 1.000 16.04191 477 TYR D O 1
#

B-factor: mean 22.17, std 10.33, range [9.26, 111.49]

Secondary structure (DSSP, 8-state):
---EEPPTT-SS--EES-GGGHHHHHHHHHHHHHT-HHHHHHHHHHHTT-TTTT-EEEEES--SHHHHHHHHHHHHTT-EEEEE-SSTT---HHHHHHHHHTT--EE--TT--HHHHHHHHHHHH-BGGGB--SEEEESSSHHHHHHHHHHHHHH-GGGGG--TT-HHHHHHHHHHHHHHHHSTTHHHHHGGG--EEEE-SHHHHHHHHHHHHTT---S-EEE-TTSHHHHTTIIIIIHHHHHHHHHHHHH----TT-EEEEE--SHHHHHHHHHHHTTT-EEEEE-S-HHHHHHHHHTTPEE--GGGGTTTEEEEEE-SS-S-SB-HHHHTTSPTTEEEEESSSTTTTBTHHHHHTSTT-EEEEEETTEEEEE-TTS-EEEEEGGGSBHHHHHS--S-HHHHHHHHHHHHHHHHHHHHS-PPSSEE---HHHHHHHHHTTTTTTT-------HHHHHHHT--TTS--S-TT---/---EEPPTT-SS--EES-GGGHHHHHHHHHHHHHT-HHHHHHHHHHHTT-TTTT-EEEEES--SHHHHHHHHHHHHTT-EEEEE-SSTT---HHHHHHHHHTT--EE--TT--HHHHHHHHHHHH-BTTTB--SEEEESSSHHHHHHHHHHHHHH-GGGGG--TT-HHHHHHHHHHHHHHHHSTTHHHHHGGG---EEE-SHHHHHHHHHHHHTT---S-EEE-TTSHHHHTTIIIIIHHHHHHHHHHHHH----TT-EEEEE--SHHHHHHHHHHHTTT-EEEEE-S-HHHHHHHHHTTPEE--GGGGTTTEEEEEE-SSSS-SB-HHHHTTSPTTEEEEE-SSTTTTBTHHHHHTSTT-EEEEEETTEEEEE-TTS-EEEEEGGGSBHHHHHS--S-HHHHHHHHHHHHHHHHHHHHS---SSEE---HHHHHHHHHHHHHHHT-------HHHHHHHT--TTS--S-TT---/---EEPPTT-SS--EES-GGGHHHHHHHHHHHHHT-HHHHHHHHHHTTT-TTTT-EEEEES---HHHHHHHHHHHHTT-EEEEE-SSTT---HHHHHHHHHTT--EE--TT--HHHHHHHHHHHH-BTTTB--SEEEESSSHHHHHHHHHHHHHH-GGGGG--TT-HHHHHHHHHHHHHHHHSTTHHHHHGGG--EEEE-SHHHHHHHHHHHHTT---S-EEE-TTSHHHHTTIIIIIHHHHHHHHHHHHH----TT-EEEEE--SHHHHHHHHHHHTTT-EEEEE-S-HHHHHHHHHTTPEE--GGGTTTTEEEEEE-SSSS-SB-HHHHTTPPTTEEEEE-SSTTTTBTHHHHHTSTT-EEEEEETTEEEEE-TTS-EEEEEGGGSBHHHHHS--S-HHHHHHHHHHHHHHHHHHHHS---SSEE---HHHHHHHHHTTHHHHT-------HHHHHHHT--TTS--S-TT---/---EEPPTT-SS--EES-GGGHHHHHHHHHHHHHT-HHHHHHHHHHTTT-TTTT-EEEEES---HHHHHHHHHHHHTT-EEEEE-SSTT---HHHHHHHHHTT--EE--TT--HHHHHHHHHHHH-BTTTB--SEEEESSSHHHHHHHHHHHHHH-GGGGG--TT-HHHHHHHHHHHHHHHHSTTHHHHHGGG---EEE-SHHHHHHHHHHHHTT---S-EEE-TTSHHHHTTIIIIIHHHHHHHHHHHHH----TT-EEEEE--SHHHHHHHHHHHTTT-EEEEE-S-HHHHHHHHHTTPEE--GGGGTTTEEEEEE-SS-S-SB-HHHHTTSPTTEEEEE-SSTTTTBTHHHHHTSTT-EEEEEETTEEEEE-TTS-EEEEEGGGSBHHHHHS--S-HHHHHHHHHHHHHHHHHHHHS---SSEE---HHHHHHHHHTTHHHHT-------HHHHHHHT--TTS--S-TT---

Organism: Acanthamoeba castellanii (strain ATCC 30010 / Neff) (NCBI:txid1257118)

Foldseek 3Di:
DDWDWDPPPDPDIAIARDLVLQVVLVVVLVVLCVLQLLLVVLLVVQQVVLLQAAFAEFEAAQLFSLVLSLQVSNVSSHYQYAYEYNDQAQHDRSSRSNSVVVPYYYYYYGHDDLLSRVVRLVSRQQDPPLEGGQEYEYEQCPNVVLLLCLVVCLVPVCVLVCQVPPPSSVSSSVVSVVCCVVPNCSSVVHLVNHAEYEYQDDNNVVVLVVCVVVVRRRHEYEDLCPLCLRVQQCLAQLLLPQVVVLVCLQPVDQQAPAEAEEEDQGRNSNNNQNSSVVRNHQYEYEDPDVVSVVVCVVVPHHYDQLVVDQDGHQEYEYEHSDADQAEPVSQVSHAAAREYEYQHADQGNHPLVCLVVPPPWDWDDPDPQWIWIADPVGGIYIYGNSRHRRSSNRHNGGRSNSVSLSSSSVSVRRSCSSPDDDDHDYHYDDLLSSVSSVVSSQVVVVHDDDFDDPVRCVVQVADRSDPPDDPPDDD/DDWDWDPPVDPDIAIARDLVLQVVLVVVLVVLCVLQLLLVVLLVVQQVVLLQAAFEEFEAAQLFSLVLSLVVSNVSSHYQYAYEYNDQAQHDRSSQSNSVVVPYYYYYYGHDDLLSRVVRLVSRQQDPPLEGGQEYEYEQCPNVVLLLCLVVCLVPVCVLVCCVPPPSSVSSSVVSVVCCVVPNCSSVVHLVNHLEYEYQDDNNVVVLVVCVVVVRQSHEYEDLCPLCLRVQQCLAQLLLPQVVVLVCLQPVDQQAPAEAEEEDQGRNSNNNQNNSVVRNHQYAYEDPDVVSVVVCVVVVHHYDQLVVDQDGHQEYEYEDSDADQAEPVSQVSHAAAREYEYQHADQGNHPLVCQVVPPPWDWDDPDPQWIWIADPVGGIYIYGNSRHRRSSNRHNGGRSNSVSLSSSSVSVRRSCSSPDDDDHDYHYDDNLVSVVSVVSSCVVVVHDDDFDDPVRCVVQVADRSDPPDPPPDDD/DDWDWDPPPDPDIAIARDLVLQVVLVVVLVVLCVLQLLLVVLLVVQQVVLLAAAFFEFEAAQQFSLVLSLVVSNVSSHYQYAYEYNDQAQHDRSSRSNSVVVPYYYYYYGHDDLLSRVVRLVSRQQDPPLEGGQEYEYEQCPNVVLLLLLVVCLVPVCSLVCCVPDPSSVSSSVVSVVCCVVPNCSSVVHLVSHLEYEYQDDNNVVVLVVCVVVVRFRHEYADLCPLCLRVQQCLAQLLLPQVVVLVCLQPVDQQAPAEAEEEDQGRNSNNNQNSSVVRHHQYEYEDPDVVSVVVCVVVVHHYDQLVVCQDGHQEYEYEHSDADQAEPVSQVSHAAAREYEYQHADQGNHPLVCQVVPPPWDWDDPDPQWIWIADPVGGIYIYGNSRHNRSSNRHNGGRSNSVSLSSSSVSVRRSCSSPDNDDHDYHYDDLLVSVVSVVSSCVVVVHDDDFDDPVRCVVQVADRSDPPDDPPDDD/DDWDWDPPPDPDIAIARDLVLQVVLVVVLVVLCVLQLLLVVLLVVQQVVLLAAAFAEFEAAQQFSLVLSLQVSNVSSHYQYAYEYNDQAQHDRSSQSNSVVVPYYYYYYGHDDLLSRVVRLVSRQQDPPLEGGQEYEYEQCPNVVLLLLLVVCLVPVCSLVCCVPDPSSVSSSVVSVVCCVVPNCSSVVHLVSHAEYEYQDDNNVVVLVVCVVVVRFRHEYEDLCPLCLRVQQCLAQLLLPQVVVLVCLQPVDQQAPAEAEEEDQGRNSNNNQNNSVVRNHQYEYEDPDVVSVVVCVVVVHHYDQLVVDQDGHQEYEYAHSDADQAEPVSQVSHAAAREYEYQHADQGNHPLVCLVVPPPWDWDDPDPQWIWIADPVGGIYIYGNSRHRRSSNRHNGGRSNSVSLSSSSVSVRRSCSSPDDDDHDYHYDDNLVSVVSVVSNCVVVVHDDDFDDPVRCVVQVADRSDPPDPPPDDD

Solvent-accessible surface area: 61915 Å² total; per-residue (Å²): 79,154,25,68,70,54,80,110,86,57,108,47,86,22,27,1,104,42,63,87,54,15,123,63,0,68,49,22,0,80,37,5,39,71,16,0,22,0,0,52,73,4,40,82,134,29,22,108,89,64,12,0,166,51,2,44,0,2,1,2,3,15,0,6,7,11,1,0,0,0,0,25,0,0,57,41,0,20,10,75,4,9,0,0,2,15,13,16,11,0,1,21,26,20,0,0,0,2,0,6,66,63,38,3,15,0,1,0,3,65,23,6,71,44,102,49,6,5,46,2,0,13,72,2,2,37,3,87,132,57,58,2,0,27,0,0,0,0,17,6,4,11,2,2,49,0,0,9,40,1,32,54,0,35,84,90,70,74,47,8,98,74,59,138,78,43,130,56,28,37,46,2,4,156,6,1,95,98,0,41,183,98,47,107,36,6,1,68,104,4,13,100,92,7,69,0,0,0,2,6,37,76,24,1,9,66,57,3,83,90,34,77,90,71,65,101,10,38,2,15,0,0,1,0,3,26,2,0,0,5,2,16,1,9,7,24,28,0,4,23,2,0,0,5,1,0,0,2,40,4,26,19,23,0,0,1,7,4,9,0,0,0,4,7,10,17,14,30,0,30,0,0,0,60,2,0,74,26,10,5,5,42,5,2,0,10,14,31,0,0,0,0,0,2,9,0,6,2,31,17,13,54,3,5,91,12,103,60,5,6,102,96,0,11,0,0,0,0,13,48,20,6,2,17,23,0,82,27,78,10,0,66,145,8,62,67,23,0,5,0,0,0,10,23,8,61,48,49,0,1,30,9,125,35,0,81,109,47,106,49,24,137,109,67,87,9,50,94,30,3,2,22,1,40,6,90,114,45,27,0,0,5,1,0,0,43,0,31,27,0,6,19,1,20,11,27,1,20,1,8,5,4,21,0,3,0,2,0,0,0,0,10,0,0,10,16,1,73,111,92,173,40,115,111,7,23,70,73,10,81,30,108,52,5,2,53,0,0,78,33,0,8,152,20,16,51,10,104,23,43,100,4,65,104,129,16,14,180,78,38,63,44,58,82,96,3,62,19,41,70,130,85,35,44,11,83,153,24,66,71,51,82,108,87,57,108,48,89,22,26,0,106,41,65,88,53,16,121,63,0,69,50,22,0,80,36,6,38,68,17,0,22,0,0,55,71,5,41,84,135,34,23,110,87,63,12,0,167,51,2,42,0,2,0,2,3,16,0,6,7,11,1,0,0,0,0,26,0,0,59,44,0,19,10,76,4,9,0,1,2,16,12,15,12,0,0,20,25,20,0,0,0,2,0,6,66,64,38,3,16,0,2,0,3,65,22,6,74,46,96,52,6,6,45,3,1,14,70,2,1,38,3,87,130,55,57,2,0,26,0,0,0,0,18,5,4,10,2,2,53,0,0,9,38,1,31,79,0,36,99,70,68,66,51,4,99,81,57,124,88,43,87,56,27,33,45,2,2,148,4,1,87,94,1,43,82,109,47,108,35,4,1,67,104,4,14,102,94,7,37,0,0,0,2,5,36,76,23,1,10,64,68,4,104,66,34,64,137,81,66,26,6,38,2,14,0,0,4,0,4,54,2,0,0,6,3,17,2,9,6,23,28,0,4,24,2,0,0,4,1,0,0,2,39,4,26,20,23,0,0,1,7,6,10,0,0,0,3,8,12,16,16,28,0,31,0,0,0,60,2,0,77,25,8,6,5,42,6,1,0,10,14,31,0,0,0,0,0,3,9,0,6,3,29,16,12,55,4,4,96,13,104,62,5,9,103,94,0,10,0,0,0,0,14,48,19,6,2,17,23,0,82,26,77,9,0,66,148,8,62,66,22,0,4,0,0,0,10,24,8,59,49,48,0,1,30,8,146,34,0,82,107,47,106,54,21,133,110,66,87,7,49,94,30,3,2,22,2,39,6,90,113,45,27,0,0,5,0,0,0,42,0,30,26,0,7,19,2,20,11,27,1,23,1,8,5,4,19,0,3,0,2,0,0,0,0,9,0,0,12,16,5,88,120,104,101,50,127,104,10,27,70,71,11,82,28,106,51,5,2,51,0,0,81,31,0,9,148,21,18,42,12,99,26,42,109,4,66,102,132,17,14,181,80,35,51,40,58,93,98,3,62,15,38,71,120,82,35,45,12,77,146,25,68,72,52,81,111,86,57,109,48,89,21,26,1,102,42,63,87,55,16,124,62,0,68,50,22,0,80,35,6,38,67,16,0,20,0,0,58,70,4,43,85,135,32,24,109,88,62,11,0,165,50,1,42,0,1,0,2,4,16,0,7,7,11,0,0,0,0,0,26,0,0,58,44,0,20,10,74,3,8,0,1,2,17,14,14,11,0,0,20,28,22,0,0,0,2,0,6,68,62,37,3,14,0,0,0,3,72,24,7,74,47,102,49,7,6,45,3,1,15,71,2,1,37,3,85,129,57,54,2,1,27,0,0,0,0,16,8,4,16,2,4,52,0,0,10,40,1,32,50,0,35,86,89,72,81,54,3,98,80,60,118,87,43,84,56,28,33,41,2,2,150,4,1,90,95,1,44,86,108,47,106,36,5,1,68,102,5,13,101,93,7,74,0,0,0,2,6,36,75,23,0,9,81,59,3,95,55,35,60,96,70,66,94,7,40,3,16,0,0,0,0,4,28,2,0,0,5,5,21,1,9,6,23,28,0,4,23,2,0,0,4,1,0,0,2,40,4,27,19,23,0,0,0,7,6,8,0,0,0,4,8,10,16,20,28,0,29,0,0,0,60,2,0,70,25,10,6,5,41,6,2,0,10,13,32,0,0,0,0,0,2,12,0,3,3,28,18,11,47,3,9,90,11,102,76,5,4,105,95,0,10,0,0,0,0,13,48,18,6,2,16,24,0,82,27,78,11,0,67,138,8,62,65,22,0,4,0,0,0,9,24,6,62,50,48,0,1,31,10,146,36,0,81,111,46,106,56,25,142,110,67,88,9,51,94,30,3,2,24,1,38,7,90,113,45,28,0,0,4,0,0,0,43,0,33,26,0,7,18,2,20,11,28,1,21,1,6,5,4,21,0,3,0,2,0,0,0,0,9,0,0,11,16,1,71,112,94,98,51,127,106,9,27,68,71,11,81,28,95,54,5,2,50,0,0,81,33,0,9,146,20,14,41,12,97,25,42,107,4,65,101,129,15,12,82,78,39,64,43,52,101,76,3,61,19,41,73,130,87,33,38,9,86,152,25,67,72,52,83,108,86,59,108,48,90,21,26,0,104,41,65,87,55,15,125,62,0,68,49,23,0,80,36,6,39,68,16,0,21,0,0,57,72,4,43,85,136,30,23,108,89,66,12,0,167,51,1,42,0,2,0,1,4,15,0,6,7,11,1,0,0,0,0,26,0,0,58,44,0,19,10,75,4,9,0,0,3,14,14,14,11,0,0,20,24,21,0,0,0,2,0,6,66,63,38,3,15,0,1,0,2,66,24,6,76,46,97,51,5,5,43,3,1,14,72,2,2,36,3,88,129,56,57,2,0,26,0,0,0,0,16,7,4,10,2,3,52,0,0,10,37,1,30,71,0,36,100,68,69,66,52,3,102,77,60,120,86,44,86,58,26,34,44,2,2,148,4,2,70,90,1,44,168,110,49,103,36,5,2,67,103,4,13,101,94,7,38,0,0,0,2,6,36,77,24,1,9,63,64,4,93,84,35,68,90,79,70,25,9,38,3,15,0,0,2,0,4,33,1,0,0,5,6,23,1,8,7,23,29,0,4,24,1,0,0,4,0,0,0,2,38,4,29,21,22,0,0,0,6,6,9,0,0,0,3,8,10,16,21,29,0,30,0,0,0,62,3,0,74,26,9,6,5,36,6,1,0,10,14,31,0,0,0,0,0,2,11,0,5,3,34,17,12,51,2,5,89,12,106,63,5,9,107,105,0,11,0,0,0,0,14,47,18,5,3,19,24,0,85,27,77,10,0,67,151,8,62,66,22,0,4,0,0,0,9,24,9,59,50,47,0,1,31,9,148,35,0,82,108,47,105,65,30,48,110,65,88,8,49,93,29,4,2,23,1,40,7,90,111,45,28,0,0,6,0,0,0,43,0,31,26,0,7,19,2,21,11,27,0,22,1,8,5,3,20,0,3,0,1,0,0,0,0,10,0,0,11,16,5,89,117,103,100,51,128,107,9,24,69,72,10,81,25,98,52,6,1,50,0,0,77,31,0,9,149,21,15,37,11,95,22,42,104,3,64,108,129,15,12,180,85,40,38,45,51,85,75,3,62,20,39,95,102,134,39,39,10

Sequence (1900 aa):
TQTQTQPAGNAFQYEIRRDISLAEFGRKEINLAEHHEMPGLLMQTREKYGAEQPLKGVRLAGSLHMTIQTAVLIETLQALGANVRWCSCNIFSTQDHAAAAIVAAGTPVFAWKGETLEEYWECTWKTLLFPDDMGPQLIVDDGGDATLMVHRGFYAEDNPSILDDDDDEGSEEELAIVNKLLKKRIQKEKPGYWHKIVPELKKGVSEETTTGVHRLYEMMMKEGKLLFPALNVNDSVTKSKKFDNVYGCRHSLVDAIMRATDVVMLLSGKVACVLGYGDVGKGSAEESLLKGQGARVVVTEVDPICALQACMAGYEVVRRIEDVLDKAEIFVTTTGNCDIIRIEHMEKMRHNAIVCNIGGHHFFDNEIQVKALKEFPGIKRIEIKPQVDQFVFPDGHAIIVLLAEGRRLVNLGCATGHPSFVMSNSFTNQTLAQISLWKEKYELGVYTLPKKLDEEVARLHLEKLGAKLLTVLTDKQAKYLGIAKDDGPYKPDHHYRYTQTQTQPAGNAFQYEIRDISLAEFGRKEINLAEHHEMPGLLMQTREKYGAEQPLKGVRLAGSLHMTIQTAVLIETLQALGANVRWCSCNIFSTQDHAAAAIVAAGTPVFAWKGETLEEYWECTWKTLLFPDDMGPQLIVDDGGDATLMVHRGFYAEDNPSILDDDEGSEELAIVNKLLKRIQKEKPGYWHKIVPELKGVSEETTTGVHRLYEMMMKEGKLLFPALNVNDSVTKSKKFDNVYGCRHSLVDAIMRATDVVMLLSGKVACVLGYGDVGKGSAEESLLKGQGARVVVTEVDPICALQACMAGYEVVRIEDVLDKAEIFVTTTGNCDIIRIEHMEKMRHNAIVCNIGGHHFFDNEIQVKALKEFPGIKRIEIKPQVDQFVFPDGHAIVLLAEGRLVNLGCATGHPSFVMSNSFTNQTLAQISLWKEKYELGVYTLPKKLDEEVARLHLEKLGAKLTVLTDKQAKYLGIAKDGPYKPDHHYRYTQTQTQPAGNAFQYEIRDISLAEFGRKEINLAEHHEMPGLLMQTREKYGAEQPLKGVRLAGSLHMTIQTAVLIETLQALGANVRWCSCNIFSTQDHAAAAIVAAGTPVFAWKGETLEEYWECTWKTLLFPDDMGPQLIVDDGGDATLMVHRGFYAEDNPSILDDDEGSEELAIVNKLLKRIQKEKPGYWHKIVPELKGVSEETTTGVHRLYEMMKEGKLLFPALNVNDSVTKSKKFDNVYGCRHSLVDAIMRATDVMLLSGKVACVLGYGDVGKGSAEESLLKGQGARVVVTEVDPICALQACMAGYEVVRIEDVLDKAEIFVTTTGNCDIIRIEHMEKMRHNAIVCNIGGHHFFDNEIQVKALKEFPGIKRIEIKPQVDQFVFPDGHAIIVLLAEGRLVNLGCATGHPSFVMSNSFTNQTLAQISLWKEKYELGVYTLPKKLDEEVARLHLEKLGAKLTVLTDKQAKYLGIAKDDGPYKPDHHYRYTQTQTQPAGNAFQYEIRDISLAEFGRKEINLAEHHEMPGLLMQTREKYGAEQPLKGVRLAGSLHMTIQTAVLIETLQALGANVRWCSCNIFSTQDHAAAAIVAAGTPVFAWKGETLEEYWECTWKTLLFPDDMGPQLIVDDGGDATLMVHRGFYAEDNPSILDDDEGSEELAIVNKLLKRIQKEKPGYWHKIVPELKGVSEETTTGVHRLYEMMKEGKLLFPALNVNDSVTKSKKFDNVYGCRHSLVDAIMRATDVVMLLSGKVACVLGYGDVGKGSAEESLLKGQGARVVVTEVDPICALQACMAGYEVVRRIEDVLDKAEIFVTTTGNCDIIRIEHMEKMRHNAIVCNIGGHHFFDNEIQVKALKEFPGIKRIEIKPQVDQFVFPDGHAIIVLLAEGRLVNLGCATGHPSFVMSNSFTNQTLAQISLWKEKYELGVYTLPKKLDEEVARLHLEKLGAKLTVLTDKQAKYLGIAKDGPYKPDDHHYRY

Nearest PDB structures (foldseek):
  6uk3-assembly2_D  TM=1.002E+00  e=6.505E-96  Acanthamoeba castellanii str. Neff
  5v96-assembly1_A  TM=9.977E-01  e=7.000E-78  Naegleria fowleri
  3ond-assembly1_B  TM=9.743E-01  e=5.805E-69  Lupinus luteus
  3ce6-assembly1_C  TM=9.747E-01  e=9.907E-66  Mycobacterium tuberculosis H37Rv
  5jpi-assembly1_D  TM=9.812E-01  e=1.374E-64  Cryptosporidium parvum

CATH classification: 3.40.50.1480 (+1 more: 3.40.50.720)